Protein 2YEV (pdb70)

Foldseek 3Di:
DVVVVCLLWDLQLLSLLQLLQVFQVVLVVVLLVLVLQLLVLQLFFPRDSADDQRNLQSQQSSVCSLQLRHLLGLLASRCPSNPVCLLLVAQHWQDSLLNSLLSLLSVLLVCLQQCLQVAVQHHDRCHPLCAPPNNLPRPHLSLSNLLSLLSNLSSLLLSLLRLLLRLFWGRFFQQDPFLGQLLSLLSNLLSLLQLQQCLLVNVLSVQSLCCNFPNFHQPDVLLLHNSCLSQVSSLLRVQSSVLSSASNLLSLLLQLLLLQQVFPQFPSVLLSVLSVVLSVLSNQQSCLLPLQVDDDPVVLVSNLVSQLVNCVSVVSSLVRSVVSNPPGDGDPFLLNLLSVQQSVLVVVLVVLSNVSSPSVSVNQLRQALLVVLSVCSCSVSHSVSSSLSSCQQCVCQSQQFHWDRVLSVVLSVLSSQLSCQQRVLSNVRSVQRHGPPHSRDHDPRPSSSVSSSSNSVSSVSNVVSVVSVVVRSVCRNPPGDGRALANSRGQGSSSQAGRHHDSSTDQWDDDNHRPHNRNSVVCVVVVNDTHGDDCVLGFAWDTRSLSSQLSVLVSQLSCCSSNDRPPDPSNVVSVVSNLVSVLVVLQDDRGDDDHDDGTPVRDRSLLSSLVSSVSSVCSNLVSLVVSVCVCVVVPSADDDPPAQALVLLVVLLVLLVVLLVLLVVLVVCQLVPNLPSVLVSLVSSLVSLVVSLVSVVVSLVVVVVVDPSNNGSNNSSCCVNVVVLSVLSVVLSSLSVSLSVCSVVPVDHNNGRSSSSSSSVSSVVSSVSSVVCSVPRHVD/DFPFDLCAAQWQANVLLNVLVVLVVVVCVVCCCPPVVVVVCCCVPVPDDPPDDDDDDPDDDDVVVVVVVVVVVVVSVVVSVVSVVVSVCVQQDDDPPAFEWEWEADVAWIWIDRVVLQFTFTQEAEEAAPGKYKYKAAYPPAKWKKDFSNYHGIDIHYHPDIDMGMIGGHAFAKTKIATDDPDDQQNVQRIGIYGYDHNVVSVVFSCQLQVDFQDFQFVLLVVLCVVAPVVAEAQRRGDDPDHRDGHLLAVLQGQADSSRPGGDDLVVVLVCQQCVCVVGPPDPDHHDVVDDPVNSSSNSSRSNSNHGDDDDNVVGRHD/DLVVVLVVLVVVLVVLCCVLPDPVNVVDDDPCNVVVSVVSVVVSVVSVVVSVVSVVVVVVPDD/DVVVVCLLWDLQLLSLLQLLQVFQVVLVVVLLVLVLQLLVLQLFFPRDSADDQRNLQSQQSSVCSLQLRHLLGLLASRCPSNPVCLLLVFQHWQDSLLNSLLSLLSVLLVCLQQVLQVAFQRHDRCHPLCAPPNNLPHPHLSLSNLLSLLSNLSSLLLSLLRLLLRLFWTRFFQQDPFLGQLLSLLSNLLSLLQLQQCLLVNVLSVQSLCCNFPNFHQPDVLLLHNSCLSQVSSLLRVQSSVLSSASNLLSLLLQLLLLQQVFDQFPSVLLSVLSVVLSVLSNQQSCLLPLQVDDDPVVLVSNLVSQLVNCVSVVSSLVRSVVSNPPGDGDPFLLNLLSVQQSVLVVVLVVLSNVSSPSVSVNQLRQALLVVLSVCSCSVSHSVSSSLSSCQQCVCQSQQFHWDRVLSVVLSVLSSQLSCQQRVLSNVRSVQRHGPPHSRDHDPRPSSSVSSSSNSVSSVSNVVSVVSVVVRSVCRNPPGDGHALANSRGQGSSSQAGRHHDSSTAQWDDDNHRPHNRNSVVCVVVVPDTHGDDCVQGFAWDTRSLSSQLSVLVSQLSCCSSNDRPDDPSNVVSVVSNLVSVLVVLQDDRGDDDHDDGTPVRDRSLLSSLVSSVSSVCSNLVSLVVSVCVCVVVPSADDDPPAQALVLLVVLLVLLVVLLVLLVVLVVVLLVVNLVSNLVSLVSSLVSLVVSLVSVVVSLVVVVVVDPSNNGSNNSSCCVNVVVLSVLSVVLSSLSVSQSSCSVVVVDHNRDRSSSSSSSVSSVVSSVSSVVCSVPRHVD/DFPFDLCAAQWQANVLLNVLVVLVVVVVVVVCCPPVVVVVCCCVPPDDDPVDPDDDDDDDDDVVVVVVVVVVVVVSVVVSVVSVVVSVCVQQDDDPPAFEWEWEADVAWIWIARVVLQFTFTQEAEEAAPGKYKYKAAYPDAKWWKDFSNYHGIDIHYHPDIDMGMIGGHAFAKTKIATDDPDDQQNVQRIGIYGYDHNVVSVVQSCQLQVDFQDFQFDLQVVLCVVAPVVAEAQRRGDDPDHRDGHLLAVLQGQADSSRPGGDDLVVVLVCQQCVCVVGPPDPDHHDVPDDPVNSSSNSSRSNSNHGDDDDNVVGRHD/DLVVVLVVLVVVLVVLCCVLPDPVNVVDDDPCNVVVSVVSVVVSVVSVVVSVVSVVVVVVVD

Secondary structure (DSSP, 8-state):
-HHHHHHHH---HHHHHHHHHHHHHHHHHHHHHHHHHHHHHTTSTT--SS-HHHHHHHHHHHHHIIIIIIIHHIIIIIHHHHHHHHHHT-SS-S-HHHHHHHHHHHHHHHHHHHHGGGSTT-S--STTTT-TTHHHH--SSHHHHHHHHHHHHHHHHHHHHHHHHHHHH-SPTT--GGGS-HHHHHHHHHHHHHHHHTHHHHHHHHHHHHHHHH---SS-GGGT--HHHHHHHHHHHHTHHHHHHHHHHHHHHHHHHHHHHTSPPTTHHHHHHHHHHHHHHTTS-GGGG-TTS---HHHHHHHHHHHHHTHHHHHHHHHHHHHHHTTS-B---HHHHHHHHHHHHHHHHHHHHHHHHSHHHHHHHTTBHHHHHHHHHHIIIIIIHHHHHHHHHHHHHHHSB---HHHHHHHHHHHHHHHHHHHHHHHHHHHTT-BSS-S---SSBTTHHHHHHHHHHHHHHHHHHHHHHHHHHHHHHHHPPBPPS-TT---SGGGGS-SSPPTTS-SBPPPS--SSS-HHHHHHHTTPPPPBP-GGG---PPP-SHHHHHHHHHHHHHHHHHHS-SS-HHHHHHHHHHHHHHHHHHTS-S-SS------SSSS-HHHHHHHHHHHHHHHHHHHHHHHHHHHHHTTS----TTPPPHHHHHHHHHHHHHHHHHHHHHHHHHHHT-HHHHHHHHHHHHHHHHHHHHHHHHHHHHHHTT--TTT-HHHHHHHHHHHHHHHHHHHHHHHHHHHHHHHHHT--BTTB-HHHHHHHHHHHHHHHHHHHHIIIIII-/-B---TT-TTBHHHHHHTTHHHHHHHHHHHHIIIIIHHHHHHHHHSBPPTT--PPPP-----HHHHHHHHHHHHHHHHHHHHHHHHHHHHHTS--TTPEEEEEEEETTEEEEEETTTTEEEESEEEEETTS-EEEEEEESSS-EEEEETTTEEEEEE-TTS-EEEEE-B-S-EEEEEEE-S--STTGGG-EEEEEEE-HHHHHHHHHHHHHSPPP-S-HHHHHHHHHHTTTT---SSS--SS--S---TTGGG-SEETTTTEE--HHHHHHHHH-GGGTSTT-SS---TTS-HHHHHHHHHHHHH-S-SS--GGGSPB-/-HHHHHHHHHHHHHHHHHHHHSHHHHT--STTHHHHHHHHHHHHHHHHHHHHHHHHHHTT---/-HHHHHHHH---HHHHHHHHHHHHHHHHHHHHHHHHHHHHHHTSTT--SS-HHHHHHHHHHHHHIIIIIIIHHIIIIIHHHHHHHHHHT-SS-S-HHHHHHHHHHHHHHHHHHHHGGGSTT-S--STTTT-TTHHHH--SSHHHHHHHHHHHHHHHHHHHHHHHHHHHH-S-TT--GGGS-HHHHHHHHHHHHHHHHTHHHHHHHHHHHHHHHH---SS-GGGT--HHHHHHHHHHHHTHHHHHHHHHHHHHHHHHHHHHHTSPPTTHHHHHHHHHHHHHHTTS-GGGG-TTS---HHHHHHHHHHHHHTHHHHHHHHHHHHHHHTTS-B---HHHHHHHHHHHHHHHHHHHHHHHHSHHHHHHHTTBHHHHHHHHHHIIIIIIHHHHHHHHHHHHHHHSB---HHHHHHHHHHHHHHHHHHHHHHHHHHHTT-BSS-S---SSBTTHHHHHHHHHHHHHHHHHHHHHHHHHHHHHHHHPPBPPS-TT---SGGGGS-SSPPTTS-SBPPPS--SSS-HHHHHHHTTPPPPBPPGGG---PPP-SHHHHHHHHHHHHHHHHHHS-SS-HHHHHHHHHHHHHHHHHHTS-S-SS------SSSS-HHHHHHHHHHHHHHHHHHHHHHHHHHHHHTTS----TTPPPHHHHHHHHHHHHHHHHHHHHHHHHHTTT-HHHHHHHHHHHHHHHHHHHHHHHHHHHHHHTT--TTT-HHHHHHHHHHHHHHHHHHHHHHHHHHHHHHHHTT---SS--HHHHHHHHHHHHHHHHHHHHIIIIII-/-B---TT-TTBHHHHHHTTHHHHHHHHHHHHIIIIIHHHHHHHHHSB--TT--S--------HHHHHHHHHHHHHHHHHHHHHHHHHHHHHTS--TTPEEEEEEEETTEEEEEETTTTEEEESEEEEETTS-EEEEEEESSS-EEEE-TTT---EEE-TTS-EEEEE-B-S-EEEEEEE-S--STTGGG-EEEEEEE-HHHHHHHHHHHHHSPPP-S-HHHHHHHHHHTTTT---SSS--SS--S---TTGGG-SEETTTTEE--HHHHHHHHH-GGGTSTT-SS----SS-HHHHHHHHHHHHH-S-SS--GGGSPB-/-HHHHHHHHHHHHHHHHHHHHSHHHHT--STTHHHHHHHHHHHHHHHHHHHHHHHHHHHH--

Nearest PDB structures (foldseek):
  2yev-assembly1_F  TM=1.017E+00  e=3.402E-07  Thermus thermophilus HB8
  2yev-assembly1_F  TM=1.017E+00  e=5.969E-07  Thermus thermophilus HB8
  2yev-assembly2_B  TM=1.003E+00  e=1.116E-68  Thermus thermophilus HB8
  1cyx-assembly1_A  TM=9.050E-01  e=2.950E-15  Escherichia coli
  1fft-assembly2_G  TM=7.720E-01  e=1.346E-15  Escherichia coli

Structure (mmCIF, N/CA/C/O backbone):
data_2YEV
#
_entry.id   2YEV
#
_cell.length_a   127.250
_cell.length_b   76.030
_cell.length_c   300.267
_cell.angle_alpha   90.00
_cell.angle_beta   92.21
_cell.angle_gamma   90.00
#
_symmetry.space_group_name_H-M   'I 1 2 1'
#
loop_
_entity.id
_entity.type
_entity.pdbx_description
1 polymer 'CYTOCHROME C OXIDASE POLYPEPTIDE I+III'
2 polymer 'CYTOCHROME C OXIDASE SUBUNIT 2'
3 polymer 'CAA3-TYPE CYTOCHROME OXIDASE SUBUNIT IV'
4 non-polymer '(1R,4S,6R)-6-({[2-(ACETYLAMINO)-2-DEOXY-ALPHA-D-GLUCOPYRANOSYL]OXY}METHYL)-4-HYDROXY-1-{[(15-METHYLHEXADECANOYL)OXY]METHYL}-4-OXIDO-7-OXO-3,5-DIOXA-8-AZA-4-PHOSPHAHEPTACOS-1-YL 15-METHYLHEXADECANOATE'
5 non-polymer HEME-AS
6 non-polymer 'COPPER (II) ION'
7 non-polymer '(2R)-3-HYDROXYPROPANE-1,2-DIYL DIHEXADECANOATE'
8 non-polymer '(2R)-2,3-DIHYDROXYPROPYL (7Z)-TETRADEC-7-ENOATE'
9 non-polymer 'MAGNESIUM ION'
10 non-polymer 'DINUCLEAR COPPER ION'
11 non-polymer 'HEME C'
12 non-polymer '1,3-DIHYDROXYPROPAN-2-YL (Z)-TETRADEC-7-ENOATE'
13 non-polymer 'CHLORIDE ION'
14 water water
#
loop_
_atom_site.group_PDB
_atom_site.id
_atom_site.type_symbol
_atom_site.label_atom_id
_atom_site.label_alt_id
_atom_site.label_comp_id
_atom_site.label_asym_id
_atom_site.label_entity_id
_atom_site.label_seq_id
_atom_site.pdbx_PDB_ins_code
_atom_site.Cartn_x
_atom_site.Cartn_y
_atom_site.Cartn_z
_atom_site.occupancy
_atom_site.B_iso_or_equiv
_atom_site.auth_seq_id
_atom_site.auth_comp_id
_atom_site.auth_asym_id
_atom_site.auth_atom_id
_atom_site.pdbx_PDB_model_num
ATOM 1 N N . TRP A 1 12 ? 39.056 -18.615 88.344 1.00 88.55 12 TRP A N 1
ATOM 2 C CA . TRP A 1 12 ? 38.578 -19.995 88.343 1.00 113.94 12 TRP A CA 1
ATOM 3 C C . TRP A 1 12 ? 38.354 -20.513 89.764 1.00 118.75 12 TRP A C 1
ATOM 4 O O . TRP A 1 12 ? 37.416 -21.267 90.019 1.00 138.09 12 TRP A O 1
ATOM 15 N N . ALA A 1 13 ? 39.221 -20.107 90.686 1.00 96.46 13 ALA A N 1
ATOM 16 C CA . ALA A 1 13 ? 39.151 -20.572 92.068 1.00 103.36 13 ALA A CA 1
ATOM 17 C C . ALA A 1 13 ? 37.859 -20.132 92.756 1.00 97.86 13 ALA A C 1
ATOM 18 O O . ALA A 1 13 ? 37.287 -20.874 93.556 1.00 80.83 13 ALA A O 1
ATOM 20 N N . VAL A 1 14 ? 37.405 -18.924 92.444 1.00 91.01 14 VAL A N 1
ATOM 21 C CA . VAL A 1 14 ? 36.186 -18.403 93.043 1.00 101.86 14 VAL A CA 1
ATOM 22 C C . VAL A 1 14 ? 34.960 -19.075 92.439 1.00 93.47 14 VAL A C 1
ATOM 23 O O . VAL A 1 14 ? 33.932 -19.216 93.102 1.00 80.06 14 VAL A O 1
ATOM 27 N N . LEU A 1 15 ? 35.076 -19.494 91.182 1.00 78.81 15 LEU A N 1
ATOM 28 C CA . LEU A 1 15 ? 33.967 -20.153 90.501 1.00 103.48 15 LEU A CA 1
ATOM 29 C C . LEU A 1 15 ? 33.734 -21.544 91.065 1.00 91.45 15 LEU A C 1
ATOM 30 O O . LEU A 1 15 ? 32.596 -21.926 91.338 1.00 71.89 15 LEU A O 1
ATOM 35 N N . TRP A 1 16 ? 34.817 -22.298 91.235 1.00 70.30 16 TRP A N 1
ATOM 36 C CA . TRP A 1 16 ? 34.719 -23.657 91.750 1.00 71.82 16 TRP A CA 1
ATOM 37 C C . TRP A 1 16 ? 34.188 -23.654 93.178 1.00 70.66 16 TRP A C 1
ATOM 38 O O . TRP A 1 16 ? 33.491 -24.582 93.594 1.00 74.62 16 TRP A O 1
ATOM 49 N N . ASP A 1 17 ? 34.516 -22.601 93.919 1.00 51.57 17 ASP A N 1
ATOM 50 C CA . ASP A 1 17 ? 34.012 -22.440 95.271 1.00 53.61 17 ASP A CA 1
ATOM 51 C C . ASP A 1 17 ? 32.495 -22.220 95.252 1.00 52.52 17 ASP A C 1
ATOM 52 O O . ASP A 1 17 ? 31.760 -22.850 96.014 1.00 66.81 17 ASP A O 1
ATOM 57 N N . LEU A 1 18 ? 32.025 -21.346 94.367 1.00 45.61 18 LEU A N 1
ATOM 58 C CA . LEU A 1 18 ? 30.592 -21.054 94.283 1.00 64.04 18 LEU A CA 1
ATOM 59 C C . LEU A 1 18 ? 29.790 -22.240 93.758 1.00 63.01 18 LEU A C 1
ATOM 60 O O . LEU A 1 18 ? 28.669 -22.485 94.208 1.00 51.13 18 LEU A O 1
ATOM 65 N N . LEU A 1 19 ? 30.373 -22.975 92.813 1.00 38.06 19 LEU A N 1
ATOM 66 C CA . LEU A 1 19 ? 29.706 -24.122 92.209 1.00 59.47 19 LEU A CA 1
ATOM 67 C C . LEU A 1 19 ? 29.518 -25.264 93.196 1.00 54.63 19 LEU A C 1
ATOM 68 O O . LEU A 1 19 ? 28.702 -26.153 92.961 1.00 60.34 19 LEU A O 1
ATOM 73 N N . THR A 1 20 ? 30.275 -25.239 94.293 1.00 52.60 20 THR A N 1
ATOM 74 C CA . THR A 1 20 ? 30.316 -26.373 95.216 1.00 39.18 20 THR A CA 1
ATOM 75 C C . THR A 1 20 ? 29.939 -26.001 96.647 1.00 40.41 20 THR A C 1
ATOM 76 O O . THR A 1 20 ? 29.861 -26.868 97.513 1.00 49.04 20 THR A O 1
ATOM 80 N N . THR A 1 21 ? 29.700 -24.719 96.900 1.00 35.72 21 THR A N 1
ATOM 81 C CA . THR A 1 21 ? 29.453 -24.266 98.267 1.00 41.95 21 THR A CA 1
ATOM 82 C C . THR A 1 21 ? 28.114 -24.765 98.807 1.00 55.56 21 THR A C 1
ATOM 83 O O . THR A 1 21 ? 27.166 -24.966 98.052 1.00 52.59 21 THR A O 1
ATOM 87 N N . VAL A 1 22 ? 28.049 -24.967 100.117 1.00 42.44 22 VAL A N 1
ATOM 88 C CA . VAL A 1 22 ? 26.792 -25.265 100.791 1.00 43.34 22 VAL A CA 1
ATOM 89 C C . VAL A 1 22 ? 26.583 -24.300 101.956 1.00 48.24 22 VAL A C 1
ATOM 90 O O . VAL A 1 22 ? 25.672 -24.473 102.765 1.00 50.01 22 VAL A O 1
ATOM 94 N N . ASP A 1 23 ? 27.451 -23.299 102.044 1.00 45.64 23 ASP A N 1
ATOM 95 C CA . ASP A 1 23 ? 27.322 -22.258 103.050 1.00 41.34 23 ASP A CA 1
ATOM 96 C C . ASP A 1 23 ? 26.078 -21.412 102.748 1.00 38.80 23 ASP A C 1
ATOM 97 O O . ASP A 1 23 ? 25.956 -20.824 101.673 1.00 45.73 23 ASP A O 1
ATOM 102 N N . HIS A 1 24 ? 25.153 -21.356 103.701 1.00 51.13 24 HIS A N 1
ATOM 103 C CA . HIS A 1 24 ? 23.905 -20.629 103.507 1.00 33.97 24 HIS A CA 1
ATOM 104 C C . HIS A 1 24 ? 24.128 -19.147 103.216 1.00 55.80 24 HIS A C 1
ATOM 105 O O . HIS A 1 24 ? 23.277 -18.499 102.597 1.00 39.09 24 HIS A O 1
ATOM 112 N N . LYS A 1 25 ? 25.253 -18.604 103.676 1.00 36.60 25 LYS A N 1
ATOM 113 C CA . LYS A 1 25 ? 25.542 -17.179 103.477 1.00 55.41 25 LYS A CA 1
ATOM 114 C C . LYS A 1 25 ? 25.880 -16.898 102.014 1.00 45.88 25 LYS A C 1
ATOM 115 O O . LYS A 1 25 ? 25.407 -15.921 101.438 1.00 48.08 25 LYS A O 1
ATOM 121 N N . LYS A 1 26 ? 26.692 -17.763 101.414 1.00 39.60 26 LYS A N 1
ATOM 122 C CA . LYS A 1 26 ? 27.035 -17.625 99.999 1.00 45.13 26 LYS A CA 1
ATOM 123 C C . LYS A 1 26 ? 25.852 -17.914 99.076 1.00 46.28 26 LYS A C 1
ATOM 124 O O . LYS A 1 26 ? 25.630 -17.204 98.090 1.00 42.04 26 LYS A O 1
ATOM 130 N N . ILE A 1 27 ? 25.093 -18.952 99.399 1.00 40.13 27 ILE A N 1
ATOM 131 C CA . ILE A 1 27 ? 23.861 -19.234 98.674 1.00 45.03 27 ILE A CA 1
ATOM 132 C C . ILE A 1 27 ? 22.933 -18.018 98.767 1.00 44.56 27 ILE A C 1
ATOM 133 O O . ILE A 1 27 ? 22.332 -17.609 97.778 1.00 39.13 27 ILE A O 1
ATOM 138 N N . GLY A 1 28 ? 22.839 -17.430 99.956 1.00 35.74 28 GLY A N 1
ATOM 139 C CA . GLY A 1 28 ? 21.987 -16.273 100.168 1.00 34.17 28 GLY A CA 1
ATOM 140 C C . GLY A 1 28 ? 22.422 -15.081 99.331 1.00 48.69 28 GLY A C 1
ATOM 141 O O . GLY A 1 28 ? 21.598 -14.334 98.796 1.00 44.26 28 GLY A O 1
ATOM 142 N N . LEU A 1 29 ? 23.731 -14.901 99.218 1.00 43.01 29 LEU A N 1
ATOM 143 C CA . LEU A 1 29 ? 24.278 -13.799 98.443 1.00 53.59 29 LEU A CA 1
ATOM 144 C C . LEU A 1 29 ? 24.007 -14.016 96.970 1.00 43.89 29 LEU A C 1
ATOM 145 O O . LEU A 1 29 ? 23.737 -13.072 96.235 1.00 52.71 29 LEU A O 1
ATOM 150 N N . MET A 1 30 ? 24.085 -15.267 96.538 1.00 39.58 30 MET A N 1
ATOM 151 C CA . MET A 1 30 ? 23.829 -15.586 95.147 1.00 39.08 30 MET A CA 1
ATOM 152 C C . MET A 1 30 ? 22.365 -15.341 94.780 1.00 49.24 30 MET A C 1
ATOM 153 O O . MET A 1 30 ? 22.082 -14.740 93.748 1.00 43.14 30 MET A O 1
ATOM 158 N N . TYR A 1 31 ? 21.442 -15.774 95.636 1.00 37.31 31 TYR A N 1
ATOM 159 C CA . TYR A 1 31 ? 20.025 -15.498 95.427 1.00 40.54 31 TYR A CA 1
ATOM 160 C C . TYR A 1 31 ? 19.791 -13.991 95.353 1.00 42.16 31 TYR A C 1
ATOM 161 O O . TYR A 1 31 ? 19.135 -13.482 94.442 1.00 41.97 31 TYR A O 1
ATOM 170 N N . THR A 1 32 ? 20.325 -13.285 96.338 1.00 36.75 32 THR A N 1
ATOM 171 C CA . THR A 1 32 ? 20.129 -11.851 96.460 1.00 38.70 32 THR A CA 1
ATOM 172 C C . THR A 1 32 ? 20.629 -11.122 95.221 1.00 44.20 32 THR A C 1
ATOM 173 O O . THR A 1 32 ? 19.913 -10.316 94.633 1.00 43.17 32 THR A O 1
ATOM 177 N N . ALA A 1 33 ? 21.862 -11.411 94.821 1.00 42.44 33 ALA A N 1
ATOM 178 C CA . ALA A 1 33 ? 22.443 -10.767 93.650 1.00 46.48 33 ALA A CA 1
ATOM 179 C C . ALA A 1 33 ? 21.662 -11.100 92.376 1.00 57.26 33 ALA A C 1
ATOM 180 O O . ALA A 1 33 ? 21.475 -10.241 91.512 1.00 37.05 33 ALA A O 1
ATOM 182 N N . THR A 1 34 ? 21.214 -12.348 92.259 1.00 33.78 34 THR A N 1
ATOM 183 C CA . THR A 1 34 ? 20.482 -12.777 91.072 1.00 32.41 34 THR A CA 1
ATOM 184 C C . THR A 1 34 ? 19.110 -12.107 91.021 1.00 48.46 34 THR A C 1
ATOM 185 O O . THR A 1 34 ? 18.710 -11.557 89.989 1.00 41.57 34 THR A O 1
ATOM 189 N N . ALA A 1 35 ? 18.418 -12.116 92.154 1.00 39.30 35 ALA A N 1
ATOM 190 C CA . ALA A 1 35 ? 17.130 -11.463 92.271 1.00 24.27 35 ALA A CA 1
ATOM 191 C C . ALA A 1 35 ? 17.176 -9.983 91.891 1.00 54.56 35 ALA A C 1
ATOM 192 O O . ALA A 1 35 ? 16.341 -9.496 91.109 1.00 33.60 35 ALA A O 1
ATOM 194 N N . PHE A 1 36 ? 18.141 -9.265 92.454 1.00 30.02 36 PHE A N 1
ATOM 195 C CA . PHE A 1 36 ? 18.248 -7.839 92.179 1.00 41.76 36 PHE A CA 1
ATOM 196 C C . PHE A 1 36 ? 18.724 -7.569 90.765 1.00 42.39 36 PHE A C 1
ATOM 197 O O . PHE A 1 36 ? 18.374 -6.540 90.177 1.00 37.58 36 PHE A O 1
ATOM 205 N N . PHE A 1 37 ? 19.499 -8.494 90.207 1.00 31.38 37 PHE A N 1
ATOM 206 C CA . PHE A 1 37 ? 19.826 -8.396 88.788 1.00 45.00 37 PHE A CA 1
ATOM 207 C C . PHE A 1 37 ? 18.534 -8.532 87.989 1.00 41.63 37 PHE A C 1
ATOM 208 O O . PHE A 1 37 ? 18.310 -7.791 87.037 1.00 40.09 37 PHE A O 1
ATOM 216 N N . ALA A 1 38 ? 17.680 -9.473 88.385 1.00 35.78 38 ALA A N 1
ATOM 217 C CA . ALA A 1 38 ? 16.410 -9.667 87.687 1.00 34.99 38 ALA A CA 1
ATOM 218 C C . ALA A 1 38 ? 15.585 -8.388 87.702 1.00 31.34 38 ALA A C 1
ATOM 219 O O . ALA A 1 38 ? 15.009 -8.012 86.690 1.00 43.20 38 ALA A O 1
ATOM 221 N N . PHE A 1 39 ? 15.538 -7.722 88.850 1.00 29.91 39 PHE A N 1
ATOM 222 C CA . PHE A 1 39 ? 14.824 -6.456 88.970 1.00 42.75 39 PHE A CA 1
ATOM 223 C C . PHE A 1 39 ? 15.371 -5.423 87.986 1.00 38.36 39 PHE A C 1
ATOM 224 O O . PHE A 1 39 ? 14.610 -4.699 87.343 1.00 42.19 39 PHE A O 1
ATOM 232 N N . ALA A 1 40 ? 16.691 -5.360 87.859 1.00 39.41 40 ALA A N 1
ATOM 233 C CA . ALA A 1 40 ? 17.306 -4.392 86.962 1.00 34.69 40 ALA A CA 1
ATOM 234 C C . ALA A 1 40 ? 16.978 -4.715 85.505 1.00 44.14 40 ALA A C 1
ATOM 235 O O . ALA A 1 40 ? 16.638 -3.828 84.714 1.00 38.30 40 ALA A O 1
ATOM 237 N N . LEU A 1 41 ? 17.081 -5.992 85.158 1.00 36.37 41 LEU A N 1
ATOM 238 C CA . LEU A 1 41 ? 16.765 -6.448 83.817 1.00 32.21 41 LEU A CA 1
ATOM 239 C C . LEU A 1 41 ? 15.313 -6.135 83.448 1.00 49.37 41 LEU A C 1
ATOM 240 O O . LEU A 1 41 ? 15.044 -5.560 82.393 1.00 33.94 41 LEU A O 1
ATOM 245 N N . ALA A 1 42 ? 14.383 -6.518 84.322 1.00 33.14 42 ALA A N 1
ATOM 246 C CA . ALA A 1 42 ? 12.961 -6.271 84.091 1.00 41.28 42 ALA A CA 1
ATOM 247 C C . ALA A 1 42 ? 12.615 -4.779 84.178 1.00 41.49 42 ALA A C 1
ATOM 248 O O . ALA A 1 42 ? 11.612 -4.333 83.623 1.00 38.66 42 ALA A O 1
ATOM 250 N N . GLY A 1 43 ? 13.453 -4.012 84.869 1.00 41.09 43 GLY A N 1
ATOM 251 C CA . GLY A 1 43 ? 13.262 -2.572 84.971 1.00 29.03 43 GLY A CA 1
ATOM 252 C C . GLY A 1 43 ? 13.572 -1.897 83.654 1.00 29.68 43 GLY A C 1
ATOM 253 O O . GLY A 1 43 ? 12.873 -0.986 83.209 1.00 41.83 43 GLY A O 1
ATOM 254 N N . VAL A 1 44 ? 14.626 -2.367 83.011 1.00 30.10 44 VAL A N 1
ATOM 255 C CA . VAL A 1 44 ? 14.925 -1.918 81.665 1.00 51.49 44 VAL A CA 1
ATOM 256 C C . VAL A 1 44 ? 13.756 -2.247 80.728 1.00 47.20 44 VAL A C 1
ATOM 257 O O . VAL A 1 44 ? 13.362 -1.419 79.923 1.00 36.19 44 VAL A O 1
ATOM 261 N N . PHE A 1 45 ? 13.204 -3.453 80.839 1.00 37.37 45 PHE A N 1
ATOM 262 C CA . PHE A 1 45 ? 12.049 -3.840 80.025 1.00 43.46 45 PHE A CA 1
ATOM 263 C C . PHE A 1 45 ? 10.910 -2.840 80.203 1.00 36.76 45 PHE A C 1
ATOM 264 O O . PHE A 1 45 ? 10.228 -2.478 79.243 1.00 41.53 45 PHE A O 1
ATOM 272 N N . SER A 1 46 ? 10.707 -2.395 81.439 1.00 39.49 46 SER A N 1
ATOM 273 C CA . SER A 1 46 ? 9.639 -1.446 81.736 1.00 38.40 46 SER A CA 1
ATOM 274 C C . SER A 1 46 ? 9.909 -0.093 81.086 1.00 35.28 46 SER A C 1
ATOM 275 O O . SER A 1 46 ? 8.975 0.655 80.792 1.00 35.06 46 SER A O 1
ATOM 278 N N . LEU A 1 47 ? 11.185 0.219 80.866 1.00 38.78 47 LEU A N 1
ATOM 279 C CA . LEU A 1 47 ? 11.558 1.461 80.201 1.00 39.74 47 LEU A CA 1
ATOM 280 C C . LEU A 1 47 ? 11.246 1.382 78.715 1.00 37.08 47 LEU A C 1
ATOM 281 O O . LEU A 1 47 ? 10.848 2.369 78.101 1.00 40.00 47 LEU A O 1
ATOM 286 N N . LEU A 1 48 ? 11.417 0.205 78.134 1.00 37.40 48 LEU A N 1
ATOM 287 C CA . LEU A 1 48 ? 11.007 0.007 76.748 1.00 49.01 48 LEU A CA 1
ATOM 288 C C . LEU A 1 48 ? 9.488 0.145 76.628 1.00 41.63 48 LEU A C 1
ATOM 289 O O . LEU A 1 48 ? 8.991 0.804 75.723 1.00 29.89 48 LEU A O 1
ATOM 294 N N . ILE A 1 49 ? 8.766 -0.455 77.572 1.00 35.34 49 ILE A N 1
ATOM 295 C CA . ILE A 1 49 ? 7.318 -0.383 77.594 1.00 36.56 49 ILE A CA 1
ATOM 296 C C . ILE A 1 49 ? 6.850 1.063 77.681 1.00 51.41 49 ILE A C 1
ATOM 297 O O . ILE A 1 49 ? 6.053 1.509 76.870 1.00 35.70 49 ILE A O 1
ATOM 302 N N . ARG A 1 50 ? 7.370 1.810 78.645 1.00 41.64 50 ARG A N 1
ATOM 303 C CA . ARG A 1 50 ? 6.891 3.174 78.867 1.00 31.84 50 ARG A CA 1
ATOM 304 C C . ARG A 1 50 ? 7.299 4.129 77.755 1.00 38.78 50 ARG A C 1
ATOM 305 O O . ARG A 1 50 ? 6.620 5.127 77.510 1.00 40.18 50 ARG A O 1
ATOM 313 N N . THR A 1 51 ? 8.403 3.820 77.076 1.00 30.28 51 THR A N 1
ATOM 314 C CA . THR A 1 51 ? 8.799 4.589 75.906 1.00 42.58 51 THR A CA 1
ATOM 315 C C . THR A 1 51 ? 7.781 4.427 74.788 1.00 38.70 51 THR A C 1
ATOM 316 O O . THR A 1 51 ? 7.364 5.407 74.180 1.00 38.50 51 THR A O 1
ATOM 320 N N . GLN A 1 52 ? 7.387 3.185 74.525 1.00 32.73 52 GLN A N 1
ATOM 321 C CA . GLN A 1 52 ? 6.356 2.907 73.531 1.00 43.63 52 GLN A CA 1
ATOM 322 C C . GLN A 1 52 ? 5.071 3.660 73.860 1.00 39.76 52 GLN A C 1
ATOM 323 O O . GLN A 1 52 ? 4.418 4.189 72.965 1.00 36.84 52 GLN A O 1
ATOM 329 N N . LEU A 1 53 ? 4.737 3.742 75.145 1.00 32.27 53 LEU A N 1
ATOM 330 C CA . LEU A 1 53 ? 3.463 4.319 75.577 1.00 40.43 53 LEU A CA 1
ATOM 331 C C . LEU A 1 53 ? 3.487 5.834 75.772 1.00 46.75 53 LEU A C 1
ATOM 332 O O . LEU A 1 53 ? 2.459 6.436 76.081 1.00 36.85 53 LEU A O 1
ATOM 337 N N . ALA A 1 54 ? 4.646 6.455 75.578 1.00 28.25 54 ALA A N 1
ATOM 338 C CA . ALA A 1 54 ? 4.791 7.885 75.872 1.00 34.43 54 ALA A CA 1
ATOM 339 C C . ALA A 1 54 ? 3.855 8.768 75.059 1.00 42.57 54 ALA A C 1
ATOM 340 O O . ALA A 1 54 ? 3.460 9.833 75.519 1.00 40.98 54 ALA A O 1
ATOM 342 N N . VAL A 1 55 ? 3.533 8.339 73.841 1.00 40.68 55 VAL A N 1
ATOM 343 C CA . VAL A 1 55 ? 2.587 9.047 72.986 1.00 33.98 55 VAL A CA 1
ATOM 344 C C . VAL A 1 55 ? 1.703 8.044 72.257 1.00 52.24 55 VAL A C 1
ATOM 345 O O . VAL A 1 55 ? 2.056 6.870 72.143 1.00 40.11 55 VAL A O 1
ATOM 349 N N . PRO A 1 56 ? 0.540 8.504 71.775 1.00 45.29 56 PRO A N 1
ATOM 350 C CA . PRO A 1 56 ? -0.393 7.655 71.024 1.00 37.48 56 PRO A CA 1
ATOM 351 C C . PRO A 1 56 ? 0.189 7.224 69.685 1.00 41.53 56 PRO A C 1
ATOM 352 O O . PRO A 1 56 ? 0.995 7.953 69.115 1.00 37.61 56 PRO A O 1
ATOM 356 N N . ASN A 1 57 ? -0.202 6.047 69.205 1.00 38.81 57 ASN A N 1
ATOM 357 C CA . ASN A 1 57 ? 0.150 5.615 67.853 1.00 52.91 57 ASN A CA 1
ATOM 358 C C . ASN A 1 57 ? 1.649 5.506 67.637 1.00 38.89 57 ASN A C 1
ATOM 359 O O . ASN A 1 57 ? 2.144 5.779 66.549 1.00 56.13 57 ASN A O 1
ATOM 364 N N . ASN A 1 58 ? 2.366 5.109 68.679 1.00 46.18 58 ASN A N 1
ATOM 365 C CA . ASN A 1 58 ? 3.813 4.995 68.602 1.00 44.14 58 ASN A CA 1
ATOM 366 C C . ASN A 1 58 ? 4.250 3.716 67.886 1.00 45.22 58 ASN A C 1
ATOM 367 O O . ASN A 1 58 ? 3.530 2.710 67.886 1.00 30.55 58 ASN A O 1
ATOM 372 N N . GLN A 1 59 ? 5.430 3.758 67.277 1.00 31.89 59 GLN A N 1
ATOM 373 C CA . GLN A 1 59 ? 5.941 2.620 66.503 1.00 50.16 59 GLN A CA 1
ATOM 374 C C . GLN A 1 59 ? 7.292 2.128 67.022 1.00 35.57 59 GLN A C 1
ATOM 375 O O . GLN A 1 59 ? 8.060 1.502 66.299 1.00 48.18 59 GLN A O 1
ATOM 381 N N . PHE A 1 60 ? 7.570 2.411 68.288 1.00 38.38 60 PHE A N 1
ATOM 382 C CA . PHE A 1 60 ? 8.827 2.015 68.899 1.00 46.35 60 PHE A CA 1
ATOM 383 C C . PHE A 1 60 ? 8.856 0.520 69.255 1.00 34.42 60 PHE A C 1
ATOM 384 O O . PHE A 1 60 ? 9.834 -0.173 68.999 1.00 53.31 60 PHE A O 1
ATOM 392 N N . LEU A 1 61 ? 7.771 0.032 69.844 1.00 45.91 61 LEU A N 1
ATOM 393 C CA . LEU A 1 61 ? 7.683 -1.364 70.256 1.00 39.35 61 LEU A CA 1
ATOM 394 C C . LEU A 1 61 ? 6.239 -1.810 70.086 1.00 47.77 61 LEU A C 1
ATOM 395 O O . LEU A 1 61 ? 5.350 -1.332 70.785 1.00 40.13 61 LEU A O 1
ATOM 400 N N . THR A 1 62 ? 5.996 -2.704 69.134 1.00 35.83 62 THR A N 1
ATOM 401 C CA . THR A 1 62 ? 4.629 -2.976 68.738 1.00 45.07 62 THR A CA 1
ATOM 402 C C . THR A 1 62 ? 4.259 -4.445 68.691 1.00 52.80 62 THR A C 1
ATOM 403 O O . THR A 1 62 ? 5.126 -5.328 68.632 1.00 29.87 62 THR A O 1
ATOM 407 N N . GLY A 1 63 ? 2.947 -4.677 68.705 1.00 39.03 63 GLY A N 1
ATOM 408 C CA . GLY A 1 63 ? 2.356 -5.990 68.543 1.00 38.88 63 GLY A CA 1
ATOM 409 C C . GLY A 1 63 ? 2.991 -7.094 69.362 1.00 36.96 63 GLY A C 1
ATOM 410 O O . GLY A 1 63 ? 3.133 -6.979 70.580 1.00 37.50 63 GLY A O 1
ATOM 411 N N . GLU A 1 64 ? 3.372 -8.165 68.671 1.00 35.35 64 GLU A N 1
ATOM 412 C CA . GLU A 1 64 ? 3.935 -9.352 69.297 1.00 41.56 64 GLU A CA 1
ATOM 413 C C . GLU A 1 64 ? 5.182 -9.000 70.106 1.00 44.24 64 GLU A C 1
ATOM 414 O O . GLU A 1 64 ? 5.391 -9.523 71.200 1.00 33.17 64 GLU A O 1
ATOM 420 N N . GLN A 1 65 ? 6.008 -8.108 69.566 1.00 28.97 65 GLN A N 1
ATOM 421 C CA . GLN A 1 65 ? 7.253 -7.743 70.234 1.00 39.99 65 GLN A CA 1
ATOM 422 C C . GLN A 1 65 ? 6.952 -7.062 71.567 1.00 40.80 65 GLN A C 1
ATOM 423 O O . GLN A 1 65 ? 7.601 -7.329 72.581 1.00 33.31 65 GLN A O 1
ATOM 429 N N . TYR A 1 66 ? 5.953 -6.189 71.566 1.00 34.90 66 TYR A N 1
ATOM 430 C CA . TYR A 1 66 ? 5.539 -5.537 72.792 1.00 37.39 66 TYR A CA 1
ATOM 431 C C . TYR A 1 66 ? 5.022 -6.566 73.789 1.00 29.08 66 TYR A C 1
ATOM 432 O O . TYR A 1 66 ? 5.424 -6.564 74.958 1.00 30.34 66 TYR A O 1
ATOM 441 N N . ASN A 1 67 ? 4.145 -7.452 73.327 1.00 30.57 67 ASN A N 1
ATOM 442 C CA . ASN A 1 67 ? 3.571 -8.468 74.204 1.00 30.95 67 ASN A CA 1
ATOM 443 C C . ASN A 1 67 ? 4.642 -9.385 74.769 1.00 40.48 67 ASN A C 1
ATOM 444 O O . ASN A 1 67 ? 4.497 -9.920 75.868 1.00 35.59 67 ASN A O 1
ATOM 449 N N . GLN A 1 68 ? 5.731 -9.548 74.026 1.00 28.57 68 GLN A N 1
ATOM 450 C CA . GLN A 1 68 ? 6.849 -10.336 74.525 1.00 35.92 68 GLN A CA 1
ATOM 451 C C . GLN A 1 68 ? 7.574 -9.620 75.666 1.00 42.24 68 GLN A C 1
ATOM 452 O O . GLN A 1 68 ? 7.792 -10.198 76.733 1.00 35.32 68 GLN A O 1
ATOM 458 N N . ILE A 1 69 ? 7.945 -8.364 75.441 1.00 29.37 69 ILE A N 1
ATOM 459 C CA . ILE A 1 69 ? 8.585 -7.571 76.480 1.00 29.89 69 ILE A CA 1
ATOM 460 C C . ILE A 1 69 ? 7.696 -7.479 77.713 1.00 38.25 69 ILE A C 1
ATOM 461 O O . ILE A 1 69 ? 8.170 -7.653 78.830 1.00 39.96 69 ILE A O 1
ATOM 466 N N . LEU A 1 70 ? 6.408 -7.209 77.503 1.00 36.40 70 LEU A N 1
ATOM 467 C CA . LEU A 1 70 ? 5.432 -7.181 78.594 1.00 45.95 70 LEU A CA 1
ATOM 468 C C . LEU A 1 70 ? 5.474 -8.462 79.430 1.00 42.66 70 LEU A C 1
ATOM 469 O O . LEU A 1 70 ? 5.599 -8.414 80.659 1.00 33.06 70 LEU A O 1
ATOM 474 N N . THR A 1 71 ? 5.369 -9.605 78.760 1.00 40.37 71 THR A N 1
ATOM 475 C CA . THR A 1 71 ? 5.358 -10.892 79.451 1.00 34.05 71 THR A CA 1
ATOM 476 C C . THR A 1 71 ? 6.650 -11.105 80.226 1.00 36.70 71 THR A C 1
ATOM 477 O O . THR A 1 71 ? 6.627 -11.516 81.378 1.00 37.57 71 THR A O 1
ATOM 481 N N . LEU A 1 72 ? 7.783 -10.815 79.597 1.00 38.95 72 LEU A N 1
ATOM 482 C CA . LEU A 1 72 ? 9.063 -10.928 80.286 1.00 31.24 72 LEU A CA 1
ATOM 483 C C . LEU A 1 72 ? 9.154 -9.968 81.464 1.00 48.65 72 LEU A C 1
ATOM 484 O O . LEU A 1 72 ? 9.686 -10.333 82.507 1.00 35.90 72 LEU A O 1
ATOM 489 N N . HIS A 1 73 ? 8.627 -8.753 81.307 1.00 39.34 73 HIS A N 1
ATOM 490 C CA . HIS A 1 73 ? 8.680 -7.783 82.397 1.00 40.43 73 HIS A CA 1
ATOM 491 C C . HIS A 1 73 ? 8.014 -8.351 83.634 1.00 36.37 73 HIS A C 1
ATOM 492 O O . HIS A 1 73 ? 8.617 -8.385 84.700 1.00 29.91 73 HIS A O 1
ATOM 499 N N . GLY A 1 74 ? 6.773 -8.807 83.474 1.00 27.20 74 GLY A N 1
ATOM 500 C CA . GLY A 1 74 ? 5.968 -9.254 84.597 1.00 32.96 74 GLY A CA 1
ATOM 501 C C . GLY A 1 74 ? 6.452 -10.541 85.233 1.00 40.03 74 GLY A C 1
ATOM 502 O O . GLY A 1 74 ? 6.532 -10.645 86.454 1.00 37.52 74 GLY A O 1
ATOM 503 N N . ALA A 1 75 ? 6.786 -11.529 84.410 1.00 29.23 75 ALA A N 1
ATOM 504 C CA . ALA A 1 75 ? 7.218 -12.817 84.943 1.00 35.92 75 ALA A CA 1
ATOM 505 C C . ALA A 1 75 ? 8.575 -12.719 85.648 1.00 36.62 75 ALA A C 1
ATOM 506 O O . ALA A 1 75 ? 8.795 -13.344 86.685 1.00 46.81 75 ALA A O 1
ATOM 508 N N . THR A 1 76 ? 9.478 -11.933 85.079 1.00 33.68 76 THR A N 1
ATOM 509 C CA . THR A 1 76 ? 10.788 -11.740 85.676 1.00 28.46 76 THR A CA 1
ATOM 510 C C . THR A 1 76 ? 10.672 -11.050 87.035 1.00 31.28 76 THR A C 1
ATOM 511 O O . THR A 1 76 ? 11.270 -11.502 88.014 1.00 35.00 76 THR A O 1
ATOM 515 N N . MET A 1 77 ? 9.881 -9.982 87.102 1.00 31.58 77 MET A N 1
ATOM 516 C CA . MET A 1 77 ? 9.646 -9.282 88.371 1.00 45.42 77 MET A CA 1
ATOM 517 C C . MET A 1 77 ? 9.030 -10.202 89.425 1.00 35.36 77 MET A C 1
ATOM 518 O O . MET A 1 77 ? 9.475 -10.227 90.576 1.00 45.84 77 MET A O 1
ATOM 523 N N . LEU A 1 78 ? 8.003 -10.955 89.036 1.00 30.10 78 LEU A N 1
ATOM 524 C CA . LEU A 1 78 ? 7.273 -11.765 90.008 1.00 36.29 78 LEU A CA 1
ATOM 525 C C . LEU A 1 78 ? 8.030 -13.020 90.428 1.00 38.06 78 LEU A C 1
ATOM 526 O O . LEU A 1 78 ? 8.188 -13.283 91.614 1.00 53.36 78 LEU A O 1
ATOM 531 N N . PHE A 1 79 ? 8.508 -13.781 89.449 1.00 40.08 79 PHE A N 1
ATOM 532 C CA . PHE A 1 79 ? 9.133 -15.074 89.716 1.00 34.64 79 PHE A CA 1
ATOM 533 C C . PHE A 1 79 ? 10.622 -15.019 90.037 1.00 40.75 79 PHE A C 1
ATOM 534 O O . PHE A 1 79 ? 11.125 -15.895 90.729 1.00 34.81 79 PHE A O 1
ATOM 542 N N . PHE A 1 80 ? 11.330 -14.017 89.527 1.00 32.04 80 PHE A N 1
ATOM 543 C CA . PHE A 1 80 ? 12.785 -14.014 89.644 1.00 27.80 80 PHE A CA 1
ATOM 544 C C . PHE A 1 80 ? 13.325 -12.914 90.556 1.00 49.49 80 PHE A C 1
ATOM 545 O O . PHE A 1 80 ? 14.501 -12.928 90.907 1.00 48.58 80 PHE A O 1
ATOM 553 N N . PHE A 1 81 ? 12.473 -11.958 90.923 1.00 30.86 81 PHE A N 1
ATOM 554 C CA . PHE A 1 81 ? 12.880 -10.877 91.805 1.00 38.10 81 PHE A CA 1
ATOM 555 C C . PHE A 1 81 ? 12.149 -10.860 93.155 1.00 29.58 81 PHE A C 1
ATOM 556 O O . PHE A 1 81 ? 12.699 -11.274 94.173 1.00 42.02 81 PHE A O 1
ATOM 564 N N . ILE A 1 82 ? 10.912 -10.374 93.159 1.00 34.46 82 ILE A N 1
ATOM 565 C CA . ILE A 1 82 ? 10.275 -9.973 94.406 1.00 51.40 82 ILE A CA 1
ATOM 566 C C . ILE A 1 82 ? 10.063 -11.121 95.391 1.00 32.01 82 ILE A C 1
ATOM 567 O O . ILE A 1 82 ? 10.129 -10.924 96.590 1.00 48.78 82 ILE A O 1
ATOM 572 N N . ILE A 1 83 ? 9.809 -12.316 94.877 1.00 36.16 83 ILE A N 1
ATOM 573 C CA . ILE A 1 83 ? 9.474 -13.452 95.721 1.00 42.34 83 ILE A CA 1
ATOM 574 C C . ILE A 1 83 ? 10.751 -14.183 96.127 1.00 53.49 83 ILE A C 1
ATOM 575 O O . ILE A 1 83 ? 10.699 -15.213 96.801 1.00 65.29 83 ILE A O 1
ATOM 580 N N . GLN A 1 84 ? 11.890 -13.626 95.710 1.00 35.46 84 GLN A N 1
ATOM 581 C CA . GLN A 1 84 ? 13.213 -14.189 95.971 1.00 33.48 84 GLN A CA 1
ATOM 582 C C . GLN A 1 84 ? 14.023 -13.338 96.945 1.00 47.55 84 GLN A C 1
ATOM 583 O O . GLN A 1 84 ? 14.531 -13.833 97.949 1.00 61.56 84 GLN A O 1
ATOM 589 N N . ALA A 1 85 ? 14.142 -12.052 96.634 1.00 36.80 85 ALA A N 1
ATOM 590 C CA . ALA A 1 85 ? 15.014 -11.143 97.382 1.00 42.00 85 ALA A CA 1
ATOM 591 C C . ALA A 1 85 ? 14.801 -11.194 98.906 1.00 31.13 85 ALA A C 1
ATOM 592 O O . ALA A 1 85 ? 15.727 -11.474 99.662 1.00 42.82 85 ALA A O 1
ATOM 594 N N . GLY A 1 86 ? 13.578 -10.924 99.339 1.00 36.61 86 GLY A N 1
ATOM 595 C CA . GLY A 1 86 ? 13.257 -10.862 100.751 1.00 34.68 86 GLY A CA 1
ATOM 596 C C . GLY A 1 86 ? 13.030 -12.209 101.402 1.00 34.32 86 GLY A C 1
ATOM 597 O O . GLY A 1 86 ? 12.870 -12.292 102.619 1.00 43.21 86 GLY A O 1
ATOM 598 N N . LEU A 1 87 ? 13.019 -13.263 100.594 1.00 49.83 87 LEU A N 1
ATOM 599 C CA . LEU A 1 87 ? 12.752 -14.604 101.109 1.00 34.50 87 LEU A CA 1
ATOM 600 C C . LEU A 1 87 ? 13.974 -15.503 100.952 1.00 36.43 87 LEU A C 1
ATOM 601 O O . LEU A 1 87 ? 14.640 -15.800 101.933 1.00 57.47 87 LEU A O 1
ATOM 606 N N . THR A 1 88 ? 14.279 -15.930 99.725 1.00 42.19 88 THR A N 1
ATOM 607 C CA . THR A 1 88 ? 15.433 -16.806 99.503 1.00 43.23 88 THR A CA 1
ATOM 608 C C . THR A 1 88 ? 16.776 -16.084 99.629 1.00 53.13 88 THR A C 1
ATOM 609 O O . THR A 1 88 ? 17.797 -16.707 99.929 1.00 55.49 88 THR A O 1
ATOM 613 N N . GLY A 1 89 ? 16.774 -14.778 99.377 1.00 38.01 89 GLY A N 1
ATOM 614 C CA . GLY A 1 89 ? 17.990 -13.985 99.442 1.00 38.10 89 GLY A CA 1
ATOM 615 C C . GLY A 1 89 ? 18.374 -13.654 100.870 1.00 44.61 89 GLY A C 1
ATOM 616 O O . GLY A 1 89 ? 19.195 -14.339 101.472 1.00 33.02 89 GLY A O 1
ATOM 617 N N . PHE A 1 90 ? 17.773 -12.602 101.411 1.00 43.64 90 PHE A N 1
ATOM 618 C CA . PHE A 1 90 ? 17.997 -12.230 102.798 1.00 39.91 90 PHE A CA 1
ATOM 619 C C . PHE A 1 90 ? 17.758 -13.422 103.742 1.00 42.05 90 PHE A C 1
ATOM 620 O O . PHE A 1 90 ? 18.540 -13.660 104.670 1.00 42.88 90 PHE A O 1
ATOM 628 N N . GLY A 1 91 ? 16.692 -14.178 103.491 1.00 44.12 91 GLY A N 1
ATOM 629 C CA . GLY A 1 91 ? 16.313 -15.295 104.347 1.00 42.07 91 GLY A CA 1
ATOM 630 C C . GLY A 1 91 ? 17.390 -16.353 104.528 1.00 47.94 91 GLY A C 1
ATOM 631 O O . GLY A 1 91 ? 17.705 -16.750 105.651 1.00 42.38 91 GLY A O 1
ATOM 632 N N . ASN A 1 92 ? 17.963 -16.817 103.425 1.00 44.94 92 ASN A N 1
ATOM 633 C CA . ASN A 1 92 ? 19.008 -17.827 103.513 1.00 38.95 92 ASN A CA 1
ATOM 634 C C . ASN A 1 92 ? 20.223 -17.320 104.270 1.00 45.80 92 ASN A C 1
ATOM 635 O O . ASN A 1 92 ? 20.870 -18.069 105.008 1.00 36.67 92 ASN A O 1
ATOM 640 N N . PHE A 1 93 ? 20.526 -16.039 104.086 1.00 33.25 93 PHE A N 1
ATOM 641 C CA . PHE A 1 93 ? 21.665 -15.427 104.754 1.00 47.46 93 PHE A CA 1
ATOM 642 C C . PHE A 1 93 ? 21.386 -15.191 106.238 1.00 37.38 93 PHE A C 1
ATOM 643 O O . PHE A 1 93 ? 22.172 -15.571 107.093 1.00 49.92 93 PHE A O 1
ATOM 651 N N . VAL A 1 94 ? 20.247 -14.578 106.529 1.00 32.62 94 VAL A N 1
ATOM 652 C CA . VAL A 1 94 ? 19.969 -14.027 107.853 1.00 46.78 94 VAL A CA 1
ATOM 653 C C . VAL A 1 94 ? 19.270 -14.989 108.817 1.00 55.47 94 VAL A C 1
ATOM 654 O O . VAL A 1 94 ? 19.580 -14.996 110.010 1.00 52.71 94 VAL A O 1
ATOM 658 N N . VAL A 1 95 ? 18.338 -15.799 108.313 1.00 43.19 95 VAL A N 1
ATOM 659 C CA . VAL A 1 95 ? 17.532 -16.651 109.195 1.00 50.87 95 VAL A CA 1
ATOM 660 C C . VAL A 1 95 ? 18.328 -17.571 110.130 1.00 44.46 95 VAL A C 1
ATOM 661 O O . VAL A 1 95 ? 18.040 -17.635 111.331 1.00 46.12 95 VAL A O 1
ATOM 665 N N . PRO A 1 96 ? 19.324 -18.293 109.594 1.00 37.38 96 PRO A N 1
ATOM 666 C CA . PRO A 1 96 ? 20.098 -19.159 110.496 1.00 43.83 96 PRO A CA 1
ATOM 667 C C . PRO A 1 96 ? 20.843 -18.329 111.539 1.00 50.03 96 PRO A C 1
ATOM 668 O O . PRO A 1 96 ? 20.974 -18.759 112.682 1.00 50.12 96 PRO A O 1
ATOM 672 N N . LEU A 1 97 ? 21.314 -17.147 111.153 1.00 42.81 97 LEU A N 1
ATOM 673 C CA . LEU A 1 97 ? 21.972 -16.253 112.104 1.00 46.73 97 LEU A CA 1
ATOM 674 C C . LEU A 1 97 ? 21.010 -15.811 113.206 1.00 43.80 97 LEU A C 1
ATOM 675 O O . LEU A 1 97 ? 21.345 -15.864 114.388 1.00 41.94 97 LEU A O 1
ATOM 680 N N . MET A 1 98 ? 19.822 -15.366 112.815 1.00 45.13 98 MET A N 1
ATOM 681 C CA . MET A 1 98 ? 18.798 -14.963 113.783 1.00 50.37 98 MET A CA 1
ATOM 682 C C . MET A 1 98 ? 18.430 -16.092 114.726 1.00 47.87 98 MET A C 1
ATOM 683 O O . MET A 1 98 ? 18.091 -15.851 115.889 1.00 42.42 98 MET A O 1
ATOM 688 N N . LEU A 1 99 ? 18.476 -17.322 114.218 1.00 38.89 99 LEU A N 1
ATOM 689 C CA . LEU A 1 99 ? 18.147 -18.486 115.032 1.00 53.41 99 LEU A CA 1
ATOM 690 C C . LEU A 1 99 ? 19.327 -18.893 115.890 1.00 45.36 99 LEU A C 1
ATOM 691 O O . LEU A 1 99 ? 19.194 -19.734 116.779 1.00 71.15 99 LEU A O 1
ATOM 696 N N . GLY A 1 100 ? 20.485 -18.299 115.622 1.00 62.78 100 GLY A N 1
ATOM 697 C CA . GLY A 1 100 ? 21.700 -18.666 116.326 1.00 59.03 100 GLY A CA 1
ATOM 698 C C . GLY A 1 100 ? 22.204 -20.037 115.912 1.00 61.50 100 GLY A C 1
ATOM 699 O O . GLY A 1 100 ? 22.725 -20.787 116.733 1.00 52.45 100 GLY A O 1
ATOM 700 N N . ALA A 1 101 ? 22.039 -20.368 114.634 1.00 58.12 101 ALA A N 1
ATOM 701 C CA . ALA A 1 101 ? 22.493 -21.651 114.104 1.00 47.91 101 ALA A CA 1
ATOM 702 C C . ALA A 1 101 ? 23.734 -21.488 113.234 1.00 53.23 101 ALA A C 1
ATOM 703 O O . ALA A 1 101 ? 24.104 -20.369 112.860 1.00 46.86 101 ALA A O 1
ATOM 705 N N . ARG A 1 102 ? 24.363 -22.612 112.900 1.00 64.48 102 ARG A N 1
ATOM 706 C CA . ARG A 1 102 ? 25.600 -22.609 112.128 1.00 50.17 102 ARG A CA 1
ATOM 707 C C . ARG A 1 102 ? 25.383 -22.901 110.643 1.00 52.17 102 ARG A C 1
ATOM 708 O O . ARG A 1 102 ? 26.288 -22.717 109.829 1.00 75.23 102 ARG A O 1
ATOM 716 N N . ASP A 1 103 ? 24.182 -23.353 110.298 1.00 61.33 103 ASP A N 1
ATOM 717 C CA A ASP A 1 103 ? 23.801 -23.531 108.896 0.50 67.81 103 ASP A CA 1
ATOM 718 C CA B ASP A 1 103 ? 23.813 -23.603 108.909 0.50 69.33 103 ASP A CA 1
ATOM 719 C C . ASP A 1 103 ? 22.318 -23.874 108.819 1.00 61.35 103 ASP A C 1
ATOM 720 O O . ASP A 1 103 ? 21.608 -23.783 109.817 1.00 54.64 103 ASP A O 1
ATOM 729 N N . VAL A 1 104 ? 21.845 -24.231 107.628 1.00 60.27 104 VAL A N 1
ATOM 730 C CA . VAL A 1 104 ? 20.443 -24.605 107.452 1.00 50.45 104 VAL A CA 1
ATOM 731 C C . VAL A 1 104 ? 20.271 -26.104 107.691 1.00 44.90 104 VAL A C 1
ATOM 732 O O . VAL A 1 104 ? 21.252 -26.828 107.818 1.00 51.47 104 VAL A O 1
ATOM 736 N N . ALA A 1 105 ? 19.027 -26.565 107.751 1.00 55.61 105 ALA A N 1
ATOM 737 C CA . ALA A 1 105 ? 18.748 -27.977 107.981 1.00 42.85 105 ALA A CA 1
ATOM 738 C C . ALA A 1 105 ? 19.307 -28.868 106.881 1.00 46.09 105 ALA A C 1
ATOM 739 O O . ALA A 1 105 ? 19.765 -29.980 107.147 1.00 55.85 105 ALA A O 1
ATOM 741 N N . LEU A 1 106 ? 19.250 -28.384 105.643 1.00 40.23 106 LEU A N 1
ATOM 742 C CA . LEU A 1 106 ? 19.620 -29.196 104.484 1.00 51.30 106 LEU A CA 1
ATOM 743 C C . LEU A 1 106 ? 20.511 -28.421 103.518 1.00 52.44 106 LEU A C 1
ATOM 744 O O . LEU A 1 106 ? 20.029 -27.903 102.509 1.00 53.26 106 LEU A O 1
ATOM 749 N N . PRO A 1 107 ? 21.818 -28.348 103.821 1.00 48.42 107 PRO A N 1
ATOM 750 C CA . PRO A 1 107 ? 22.768 -27.507 103.076 1.00 48.84 107 PRO A CA 1
ATOM 751 C C . PRO A 1 107 ? 22.925 -27.862 101.599 1.00 46.34 107 PRO A C 1
ATOM 752 O O . PRO A 1 107 ? 23.052 -26.951 100.779 1.00 45.87 107 PRO A O 1
ATOM 756 N N . ARG A 1 108 ? 22.919 -29.143 101.251 1.00 40.76 108 ARG A N 1
ATOM 757 C CA . ARG A 1 108 ? 23.059 -29.506 99.843 1.00 43.49 108 ARG A CA 1
ATOM 758 C C . ARG A 1 108 ? 21.761 -29.281 99.069 1.00 53.33 108 ARG A C 1
ATOM 759 O O . ARG A 1 108 ? 21.786 -28.874 97.908 1.00 48.94 108 ARG A O 1
ATOM 767 N N . VAL A 1 109 ? 20.629 -29.524 99.722 1.00 56.99 109 VAL A N 1
ATOM 768 C CA . VAL A 1 109 ? 19.329 -29.245 99.114 1.00 45.42 109 VAL A CA 1
ATOM 769 C C . VAL A 1 109 ? 19.191 -27.745 98.867 1.00 46.23 109 VAL A C 1
ATOM 770 O O . VAL A 1 109 ? 18.709 -27.306 97.817 1.00 48.43 109 VAL A O 1
ATOM 774 N N . ASN A 1 110 ? 19.637 -26.961 99.839 1.00 40.28 110 ASN A N 1
ATOM 775 C CA . ASN A 1 110 ? 19.650 -25.509 99.710 1.00 39.61 110 ASN A CA 1
ATOM 776 C C . ASN A 1 110 ? 20.455 -25.030 98.495 1.00 43.39 110 ASN A C 1
ATOM 777 O O . ASN A 1 110 ? 20.023 -24.136 97.769 1.00 44.57 110 ASN A O 1
ATOM 782 N N . ALA A 1 111 ? 21.624 -25.619 98.267 1.00 41.72 111 ALA A N 1
ATOM 783 C CA . ALA A 1 111 ? 22.426 -25.223 97.111 1.00 43.91 111 ALA A CA 1
ATOM 784 C C . ALA A 1 111 ? 21.718 -25.614 95.825 1.00 56.44 111 ALA A C 1
ATOM 785 O O . ALA A 1 111 ? 21.673 -24.835 94.869 1.00 47.14 111 ALA A O 1
ATOM 787 N N . PHE A 1 112 ? 21.161 -26.823 95.807 1.00 50.56 112 PHE A N 1
ATOM 788 C CA . PHE A 1 112 ? 20.428 -27.293 94.641 1.00 42.88 112 PHE A CA 1
ATOM 789 C C . PHE A 1 112 ? 19.315 -26.311 94.293 1.00 49.62 112 PHE A C 1
ATOM 790 O O . PHE A 1 112 ? 19.083 -26.013 93.123 1.00 43.40 112 PHE A O 1
ATOM 798 N N . SER A 1 113 ? 18.642 -25.794 95.313 1.00 46.52 113 SER A N 1
ATOM 799 C CA . SER A 1 113 ? 17.535 -24.884 95.070 1.00 44.96 113 SER A CA 1
ATOM 800 C C . SER A 1 113 ? 18.014 -23.615 94.375 1.00 46.45 113 SER A C 1
ATOM 801 O O . SER A 1 113 ? 17.313 -23.084 93.511 1.00 42.54 113 SER A O 1
ATOM 804 N N . TYR A 1 114 ? 19.198 -23.120 94.727 1.00 36.96 114 TYR A N 1
ATOM 805 C CA . TYR A 1 114 ? 19.699 -21.940 94.022 1.00 39.04 114 TYR A CA 1
ATOM 806 C C . TYR A 1 114 ? 19.962 -22.226 92.542 1.00 44.40 114 TYR A C 1
ATOM 807 O O . TYR A 1 114 ? 19.543 -21.465 91.664 1.00 40.18 114 TYR A O 1
ATOM 816 N N . TRP A 1 115 ? 20.662 -23.317 92.262 1.00 38.98 115 TRP A N 1
ATOM 817 C CA . TRP A 1 115 ? 21.016 -23.627 90.877 1.00 48.09 115 TRP A CA 1
ATOM 818 C C . TRP A 1 115 ? 19.796 -23.921 90.007 1.00 46.50 115 TRP A C 1
ATOM 819 O O . TRP A 1 115 ? 19.797 -23.603 88.821 1.00 44.11 115 TRP A O 1
ATOM 830 N N . ALA A 1 116 ? 18.755 -24.513 90.590 1.00 36.94 116 ALA A N 1
ATOM 831 C CA . ALA A 1 116 ? 17.512 -24.728 89.851 1.00 41.70 116 ALA A CA 1
ATOM 832 C C . ALA A 1 116 ? 16.855 -23.385 89.539 1.00 42.37 116 ALA A C 1
ATOM 833 O O . ALA A 1 116 ? 16.263 -23.209 88.477 1.00 54.33 116 ALA A O 1
ATOM 835 N N . PHE A 1 117 ? 16.961 -22.445 90.477 1.00 54.67 117 PHE A N 1
ATOM 836 C CA . PHE A 1 117 ? 16.462 -21.080 90.291 1.00 37.15 117 PHE A CA 1
ATOM 837 C C . PHE A 1 117 ? 17.155 -20.421 89.093 1.00 39.72 117 PHE A C 1
ATOM 838 O O . PHE A 1 117 ? 16.501 -19.907 88.193 1.00 40.52 117 PHE A O 1
ATOM 846 N N . LEU A 1 118 ? 18.480 -20.459 89.072 1.00 41.61 118 LEU A N 1
ATOM 847 C CA . LEU A 1 118 ? 19.230 -19.931 87.943 1.00 37.36 118 LEU A CA 1
ATOM 848 C C . LEU A 1 118 ? 18.834 -20.649 86.657 1.00 46.32 118 LEU A C 1
ATOM 849 O O . LEU A 1 118 ? 18.684 -20.025 85.605 1.00 37.01 118 LEU A O 1
ATOM 854 N N . GLY A 1 119 ? 18.659 -21.965 86.746 1.00 37.20 119 GLY A N 1
ATOM 855 C CA . GLY A 1 119 ? 18.224 -22.752 85.606 1.00 32.42 119 GLY A CA 1
ATOM 856 C C . GLY A 1 119 ? 16.887 -22.272 85.051 1.00 44.74 119 GLY A C 1
ATOM 857 O O . GLY A 1 119 ? 16.717 -22.134 83.841 1.00 35.91 119 GLY A O 1
ATOM 858 N N . ALA A 1 120 ? 15.933 -22.009 85.936 1.00 40.88 120 ALA A N 1
ATOM 859 C CA . ALA A 1 120 ? 14.628 -21.521 85.506 1.00 40.46 120 ALA A CA 1
ATOM 860 C C . ALA A 1 120 ? 14.760 -20.204 84.741 1.00 33.33 120 ALA A C 1
ATOM 861 O O . ALA A 1 120 ? 14.112 -20.005 83.712 1.00 43.48 120 ALA A O 1
ATOM 863 N N . ILE A 1 121 ? 15.609 -19.310 85.236 1.00 44.25 121 ILE A N 1
ATOM 864 C CA . ILE A 1 121 ? 15.800 -18.014 84.598 1.00 38.75 121 ILE A CA 1
ATOM 865 C C . ILE A 1 121 ? 16.374 -18.198 83.203 1.00 38.38 121 ILE A C 1
ATOM 866 O O . ILE A 1 121 ? 16.001 -17.495 82.256 1.00 42.48 121 ILE A O 1
ATOM 871 N N . VAL A 1 122 ? 17.285 -19.153 83.075 1.00 43.90 122 VAL A N 1
ATOM 872 C CA . VAL A 1 122 ? 17.897 -19.420 81.783 1.00 42.49 122 VAL A CA 1
ATOM 873 C C . VAL A 1 122 ? 16.865 -19.997 80.808 1.00 52.70 122 VAL A C 1
ATOM 874 O O . VAL A 1 122 ? 16.783 -19.561 79.664 1.00 41.59 122 VAL A O 1
ATOM 878 N N . LEU A 1 123 ? 16.064 -20.953 81.271 1.00 41.32 123 LEU A N 1
ATOM 879 C CA . LEU A 1 123 ? 14.978 -21.499 80.461 1.00 52.48 123 LEU A CA 1
ATOM 880 C C . LEU A 1 123 ? 14.073 -20.402 79.917 1.00 58.58 123 LEU A C 1
ATOM 881 O O . LEU A 1 123 ? 13.752 -20.392 78.734 1.00 52.95 123 LEU A O 1
ATOM 886 N N . ALA A 1 124 ? 13.662 -19.483 80.783 1.00 34.13 124 ALA A N 1
ATOM 887 C CA . ALA A 1 124 ? 12.708 -18.455 80.390 1.00 50.54 124 ALA A CA 1
ATOM 888 C C . ALA A 1 124 ? 13.301 -17.522 79.340 1.00 46.99 124 ALA A C 1
ATOM 889 O O . ALA A 1 124 ? 12.653 -17.209 78.341 1.00 42.20 124 ALA A O 1
ATOM 891 N N . LEU A 1 125 ? 14.537 -17.092 79.559 1.00 42.48 125 LEU A N 1
ATOM 892 C CA . LEU A 1 125 ? 15.147 -16.093 78.689 1.00 39.36 125 LEU A CA 1
ATOM 893 C C . LEU A 1 125 ? 15.684 -16.680 77.387 1.00 53.20 125 LEU A C 1
ATOM 894 O O . LEU A 1 125 ? 15.723 -15.984 76.368 1.00 51.12 125 LEU A O 1
ATOM 899 N N . MET A 1 126 ? 16.093 -17.947 77.410 1.00 42.87 126 MET A N 1
ATOM 900 C CA . MET A 1 126 ? 16.679 -18.558 76.215 1.00 58.66 126 MET A CA 1
ATOM 901 C C . MET A 1 126 ? 15.629 -18.723 75.123 1.00 48.69 126 MET A C 1
ATOM 902 O O . MET A 1 126 ? 15.961 -18.915 73.961 1.00 48.34 126 MET A O 1
ATOM 907 N N . SER A 1 127 ? 14.358 -18.637 75.498 1.00 49.11 127 SER A N 1
ATOM 908 C CA . SER A 1 127 ? 13.277 -18.693 74.517 1.00 44.71 127 SER A CA 1
ATOM 909 C C . SER A 1 127 ? 13.560 -17.698 73.395 1.00 47.30 127 SER A C 1
ATOM 910 O O . SER A 1 127 ? 13.136 -17.885 72.254 1.00 42.46 127 SER A O 1
ATOM 913 N N . TYR A 1 128 ? 14.308 -16.649 73.727 1.00 40.03 128 TYR A N 1
ATOM 914 C CA . TYR A 1 128 ? 14.689 -15.632 72.758 1.00 46.47 128 TYR A CA 1
ATOM 915 C C . TYR A 1 128 ? 15.358 -16.207 71.507 1.00 54.11 128 TYR A C 1
ATOM 916 O O . TYR A 1 128 ? 15.198 -15.672 70.412 1.00 47.66 128 TYR A O 1
ATOM 925 N N . PHE A 1 129 ? 16.105 -17.293 71.670 1.00 53.28 129 PHE A N 1
ATOM 926 C CA . PHE A 1 129 ? 16.897 -17.853 70.574 1.00 42.01 129 PHE A CA 1
ATOM 927 C C . PHE A 1 129 ? 16.169 -18.907 69.747 1.00 60.77 129 PHE A C 1
ATOM 928 O O . PHE A 1 129 ? 16.700 -19.403 68.759 1.00 56.11 129 PHE A O 1
ATOM 936 N N . PHE A 1 130 ? 14.949 -19.245 70.144 1.00 56.87 130 PHE A N 1
ATOM 937 C CA . PHE A 1 130 ? 14.197 -20.280 69.453 1.00 43.27 130 PHE A CA 1
ATOM 938 C C . PHE A 1 130 ? 13.079 -19.691 68.599 1.00 47.30 130 PHE A C 1
ATOM 939 O O . PHE A 1 130 ? 12.718 -18.527 68.766 1.00 48.60 130 PHE A O 1
ATOM 947 N N . PRO A 1 131 ? 12.534 -20.491 67.664 1.00 50.75 131 PRO A N 1
ATOM 948 C CA . PRO A 1 131 ? 11.473 -19.987 66.782 1.00 68.47 131 PRO A CA 1
ATOM 949 C C . PRO A 1 131 ? 10.266 -19.564 67.602 1.00 56.36 131 PRO A C 1
ATOM 950 O O . PRO A 1 131 ? 9.831 -20.324 68.461 1.00 54.59 131 PRO A O 1
ATOM 954 N N . GLY A 1 132 ? 9.735 -18.375 67.349 1.00 42.53 132 GLY A N 1
ATOM 955 C CA . GLY A 1 132 ? 8.650 -17.865 68.166 1.00 38.99 132 GLY A CA 1
ATOM 956 C C . GLY A 1 132 ? 9.130 -16.968 69.292 1.00 42.46 132 GLY A C 1
ATOM 957 O O . GLY A 1 132 ? 8.336 -16.222 69.863 1.00 49.71 132 GLY A O 1
ATOM 958 N N . GLY A 1 133 ? 10.425 -17.038 69.613 1.00 34.69 133 GLY A N 1
ATOM 959 C CA . GLY A 1 133 ? 11.012 -16.173 70.625 1.00 35.14 133 GLY A CA 1
ATOM 960 C C . GLY A 1 133 ? 10.352 -16.281 71.994 1.00 36.86 133 GLY A C 1
ATOM 961 O O . GLY A 1 133 ? 9.799 -17.320 72.364 1.00 40.14 133 GLY A O 1
ATOM 962 N N . ALA A 1 134 ? 10.409 -15.191 72.745 1.00 34.00 134 ALA A N 1
ATOM 963 C CA . ALA A 1 134 ? 9.864 -15.161 74.097 1.00 28.83 134 ALA A CA 1
ATOM 964 C C . ALA A 1 134 ? 8.361 -15.394 74.090 1.00 34.95 134 ALA A C 1
ATOM 965 O O . ALA A 1 134 ? 7.680 -15.022 73.139 1.00 38.09 134 ALA A O 1
ATOM 967 N N . PRO A 1 135 ? 7.836 -15.988 75.168 1.00 43.19 135 PRO A N 1
ATOM 968 C CA . PRO A 1 135 ? 6.384 -16.062 75.349 1.00 40.25 135 PRO A CA 1
ATOM 969 C C . PRO A 1 135 ? 5.765 -14.674 75.207 1.00 35.56 135 PRO A C 1
ATOM 970 O O . PRO A 1 135 ? 6.377 -13.681 75.609 1.00 45.21 135 PRO A O 1
ATOM 974 N N . SER A 1 136 ? 4.559 -14.608 74.650 1.00 34.75 136 SER A N 1
ATOM 975 C CA . SER A 1 136 ? 3.870 -13.339 74.429 1.00 46.63 136 SER A CA 1
ATOM 976 C C . SER A 1 136 ? 2.429 -13.367 74.943 1.00 38.46 136 SER A C 1
ATOM 977 O O . SER A 1 136 ? 1.584 -12.604 74.488 1.00 41.07 136 SER A O 1
ATOM 980 N N . VAL A 1 137 ? 2.148 -14.241 75.897 1.00 34.16 137 VAL A N 1
ATOM 981 C CA . VAL A 1 137 ? 0.770 -14.483 76.295 1.00 30.31 137 VAL A CA 1
ATOM 982 C C . VAL A 1 137 ? 0.412 -13.861 77.635 1.00 25.09 137 VAL A C 1
ATOM 983 O O . VAL A 1 137 ? -0.638 -14.175 78.202 1.00 35.88 137 VAL A O 1
ATOM 987 N N . GLY A 1 138 ? 1.278 -12.982 78.135 1.00 29.15 138 GLY A N 1
ATOM 988 C CA . GLY A 1 138 ? 1.110 -12.396 79.449 1.00 27.62 138 GLY A CA 1
ATOM 989 C C . GLY A 1 138 ? 1.616 -13.371 80.489 1.00 45.91 138 GLY A C 1
ATOM 990 O O . GLY A 1 138 ? 1.691 -14.566 80.205 1.00 34.05 138 GLY A O 1
ATOM 991 N N . TRP A 1 139 ? 1.962 -12.883 81.681 1.00 35.80 139 TRP A N 1
ATOM 992 C CA . TRP A 1 139 ? 2.497 -13.770 82.714 1.00 39.95 139 TRP A CA 1
ATOM 993 C C . TRP A 1 139 ? 1.456 -14.797 83.133 1.00 33.85 139 TRP A C 1
ATOM 994 O O . TRP A 1 139 ? 1.792 -15.838 83.679 1.00 34.03 139 TRP A O 1
ATOM 1005 N N . THR A 1 140 ? 0.194 -14.504 82.830 1.00 31.21 140 THR A N 1
ATOM 1006 C CA . THR A 1 140 ? -0.928 -15.334 83.248 1.00 26.20 140 THR A CA 1
ATOM 1007 C C . THR A 1 140 ? -1.243 -16.456 82.265 1.00 30.69 140 THR A C 1
ATOM 1008 O O . THR A 1 140 ? -1.999 -17.374 82.577 1.00 35.68 140 THR A O 1
ATOM 1012 N N . PHE A 1 141 ? -0.657 -16.379 81.078 1.00 36.18 141 PHE A N 1
ATOM 1013 C CA . PHE A 1 141 ? -0.859 -17.383 80.020 1.00 31.78 141 PHE A CA 1
ATOM 1014 C C . PHE A 1 141 ? -2.253 -18.034 79.928 1.00 40.88 141 PHE A C 1
ATOM 1015 O O . PHE A 1 141 ? -2.382 -19.265 79.932 1.00 35.26 141 PHE A O 1
ATOM 1023 N N . TYR A 1 142 ? -3.286 -17.195 79.797 1.00 27.07 142 TYR A N 1
ATOM 1024 C CA . TYR A 1 142 ? -4.670 -17.686 79.728 1.00 35.79 142 TYR A CA 1
ATOM 1025 C C . TYR A 1 142 ? -4.925 -18.681 78.596 1.00 53.27 142 TYR A C 1
ATOM 1026 O O . TYR A 1 142 ? -4.427 -18.525 77.467 1.00 35.07 142 TYR A O 1
ATOM 1035 N N . TYR A 1 143 ? -5.725 -19.694 78.915 1.00 39.00 143 TYR A N 1
ATOM 1036 C CA . TYR A 1 143 ? -6.169 -20.693 77.953 1.00 30.44 143 TYR A CA 1
ATOM 1037 C C . TYR A 1 143 ? -7.434 -20.184 77.246 1.00 43.20 143 TYR A C 1
ATOM 1038 O O . TYR A 1 143 ? -8.239 -19.472 77.850 1.00 30.60 143 TYR A O 1
ATOM 1047 N N . PRO A 1 144 ? -7.626 -20.548 75.963 1.00 35.07 144 PRO A N 1
ATOM 1048 C CA . PRO A 1 144 ? -6.783 -21.404 75.118 1.00 45.01 144 PRO A CA 1
ATOM 1049 C C . PRO A 1 144 ? -5.722 -20.616 74.356 1.00 38.73 144 PRO A C 1
ATOM 1050 O O . PRO A 1 144 ? -4.945 -21.186 73.585 1.00 38.63 144 PRO A O 1
ATOM 1054 N N . PHE A 1 145 ? -5.695 -19.310 74.572 1.00 37.63 145 PHE A N 1
ATOM 1055 C CA . PHE A 1 145 ? -4.692 -18.453 73.956 1.00 36.26 145 PHE A CA 1
ATOM 1056 C C . PHE A 1 145 ? -3.258 -19.023 74.119 1.00 44.05 145 PHE A C 1
ATOM 1057 O O . PHE A 1 145 ? -2.507 -19.127 73.143 1.00 37.18 145 PHE A O 1
ATOM 1065 N N . SER A 1 146 ? -2.891 -19.419 75.336 1.00 34.07 146 SER A N 1
ATOM 1066 C CA . SER A 1 146 ? -1.552 -19.959 75.583 1.00 37.22 146 SER A CA 1
ATOM 1067 C C . SER A 1 146 ? -1.330 -21.340 74.973 1.00 39.09 146 SER A C 1
ATOM 1068 O O . SER A 1 146 ? -0.191 -21.747 74.751 1.00 39.06 146 SER A O 1
ATOM 1071 N N . ALA A 1 147 ? -2.412 -22.065 74.706 1.00 34.75 147 ALA A N 1
ATOM 1072 C CA . ALA A 1 147 ? -2.290 -23.380 74.086 1.00 36.58 147 ALA A CA 1
ATOM 1073 C C . ALA A 1 147 ? -2.063 -23.242 72.593 1.00 44.38 147 ALA A C 1
ATOM 1074 O O . ALA A 1 147 ? -1.514 -24.134 71.958 1.00 40.60 147 ALA A O 1
ATOM 1076 N N . GLN A 1 148 ? -2.493 -22.117 72.033 1.00 40.06 148 GLN A N 1
ATOM 1077 C CA . GLN A 1 148 ? -2.403 -21.900 70.593 1.00 42.65 148 GLN A CA 1
ATOM 1078 C C . GLN A 1 148 ? -1.186 -21.098 70.165 1.00 49.11 148 GLN A C 1
ATOM 1079 O O . GLN A 1 148 ? -0.794 -21.160 69.005 1.00 39.21 148 GLN A O 1
ATOM 1085 N N . SER A 1 149 ? -0.608 -20.325 71.082 1.00 41.12 149 SER A N 1
ATOM 1086 C CA . SER A 1 149 ? 0.475 -19.418 70.714 1.00 48.43 149 SER A CA 1
ATOM 1087 C C . SER A 1 149 ? 1.668 -20.130 70.085 1.00 39.43 149 SER A C 1
ATOM 1088 O O . SER A 1 149 ? 2.049 -21.227 70.494 1.00 44.02 149 SER A O 1
ATOM 1091 N N . GLU A 1 150 ? 2.251 -19.493 69.079 1.00 41.81 150 GLU A N 1
ATOM 1092 C CA . GLU A 1 150 ? 3.504 -19.978 68.511 1.00 44.50 150 GLU A CA 1
ATOM 1093 C C . GLU A 1 150 ? 4.719 -19.387 69.242 1.00 43.34 150 GLU A C 1
ATOM 1094 O O . GLU A 1 150 ? 5.854 -19.743 68.941 1.00 55.13 150 GLU A O 1
ATOM 1100 N N . SER A 1 151 ? 4.470 -18.494 70.207 1.00 43.02 151 SER A N 1
ATOM 1101 C CA . SER A 1 151 ? 5.528 -17.895 71.019 1.00 34.14 151 SER A CA 1
ATOM 1102 C C . SER A 1 151 ? 6.127 -18.932 71.970 1.00 40.16 151 SER A C 1
ATOM 1103 O O . SER A 1 151 ? 5.583 -20.029 72.111 1.00 43.81 151 SER A O 1
ATOM 1106 N N . GLY A 1 152 ? 7.245 -18.589 72.608 1.00 46.52 152 GLY A N 1
ATOM 1107 C CA . GLY A 1 152 ? 7.984 -19.532 73.437 1.00 30.55 152 GLY A CA 1
ATOM 1108 C C . GLY A 1 152 ? 7.314 -19.947 74.738 1.00 39.03 152 GLY A C 1
ATOM 1109 O O . GLY A 1 152 ? 7.962 -20.006 75.785 1.00 43.92 152 GLY A O 1
ATOM 1110 N N . VAL A 1 153 ? 6.021 -20.253 74.667 1.00 34.58 153 VAL A N 1
ATOM 1111 C CA . VAL A 1 153 ? 5.247 -20.706 75.827 1.00 39.20 153 VAL A CA 1
ATOM 1112 C C . VAL A 1 153 ? 5.857 -21.917 76.538 1.00 26.64 153 VAL A C 1
ATOM 1113 O O . VAL A 1 153 ? 5.941 -21.939 77.761 1.00 36.40 153 VAL A O 1
ATOM 1117 N N . ASP A 1 154 ? 6.274 -22.921 75.768 1.00 28.71 154 ASP A N 1
ATOM 1118 C CA . ASP A 1 154 ? 6.930 -24.121 76.317 1.00 36.66 154 ASP A CA 1
ATOM 1119 C C . ASP A 1 154 ? 8.128 -23.830 77.241 1.00 38.18 154 ASP A C 1
ATOM 1120 O O . ASP A 1 154 ? 8.290 -24.481 78.268 1.00 47.98 154 ASP A O 1
ATOM 1125 N N . PHE A 1 155 ? 8.966 -22.865 76.867 1.00 33.71 155 PHE A N 1
ATOM 1126 C CA . PHE A 1 155 ? 10.097 -22.463 77.702 1.00 39.81 155 PHE A CA 1
ATOM 1127 C C . PHE A 1 155 ? 9.619 -21.795 78.979 1.00 35.47 155 PHE A C 1
ATOM 1128 O O . PHE A 1 155 ? 10.181 -22.016 80.054 1.00 36.26 155 PHE A O 1
ATOM 1136 N N . TYR A 1 156 ? 8.574 -20.982 78.854 1.00 32.17 156 TYR A N 1
ATOM 1137 C CA . TYR A 1 156 ? 7.991 -20.307 80.003 1.00 32.04 156 TYR A CA 1
ATOM 1138 C C . TYR A 1 156 ? 7.425 -21.335 80.982 1.00 41.86 156 TYR A C 1
ATOM 1139 O O . TYR A 1 156 ? 7.645 -21.254 82.197 1.00 31.42 156 TYR A O 1
ATOM 1148 N N . LEU A 1 157 ? 6.710 -22.316 80.445 1.00 29.58 157 LEU A N 1
ATOM 1149 C CA . LEU A 1 157 ? 6.115 -23.362 81.273 1.00 38.83 157 LEU A CA 1
ATOM 1150 C C . LEU A 1 157 ? 7.170 -24.265 81.919 1.00 37.14 157 LEU A C 1
ATOM 1151 O O . LEU A 1 157 ? 7.084 -24.572 83.106 1.00 38.55 157 LEU A O 1
ATOM 1156 N N . ALA A 1 158 ? 8.163 -24.690 81.143 1.00 33.29 158 ALA A N 1
ATOM 1157 C CA . ALA A 1 158 ? 9.255 -25.478 81.704 1.00 42.75 158 ALA A CA 1
ATOM 1158 C C . ALA A 1 158 ? 9.909 -24.698 82.836 1.00 42.51 158 ALA A C 1
ATOM 1159 O O . ALA A 1 158 ? 10.174 -25.246 83.907 1.00 40.83 158 ALA A O 1
ATOM 1161 N N . ALA A 1 159 ? 10.158 -23.413 82.585 1.00 31.10 159 ALA A N 1
ATOM 1162 C CA . ALA A 1 159 ? 10.820 -22.550 83.560 1.00 44.07 159 ALA A CA 1
ATOM 1163 C C . ALA A 1 159 ? 10.040 -22.521 84.874 1.00 45.20 159 ALA A C 1
ATOM 1164 O O . ALA A 1 159 ? 10.612 -22.637 85.953 1.00 37.23 159 ALA A O 1
ATOM 1166 N N . ILE A 1 160 ? 8.724 -22.375 84.768 1.00 42.98 160 ILE A N 1
ATOM 1167 C CA . ILE A 1 160 ? 7.860 -22.371 85.938 1.00 31.69 160 ILE A CA 1
ATOM 1168 C C . ILE A 1 160 ? 7.980 -23.682 86.712 1.00 38.97 160 ILE A C 1
ATOM 1169 O O . ILE A 1 160 ? 8.057 -23.686 87.938 1.00 45.69 160 ILE A O 1
ATOM 1174 N N . LEU A 1 161 ? 8.007 -24.796 85.993 1.00 35.94 161 LEU A N 1
ATOM 1175 C CA . LEU A 1 161 ? 8.071 -26.101 86.637 1.00 42.41 161 LEU A CA 1
ATOM 1176 C C . LEU A 1 161 ? 9.408 -26.321 87.325 1.00 31.02 161 LEU A C 1
ATOM 1177 O O . LEU A 1 161 ? 9.454 -26.802 88.454 1.00 54.06 161 LEU A O 1
ATOM 1182 N N . LEU A 1 162 ? 10.494 -25.984 86.637 1.00 42.99 162 LEU A N 1
ATOM 1183 C CA . LEU A 1 162 ? 11.821 -26.089 87.226 1.00 41.23 162 LEU A CA 1
ATOM 1184 C C . LEU A 1 162 ? 11.903 -25.193 88.458 1.00 54.25 162 LEU A C 1
ATOM 1185 O O . LEU A 1 162 ? 12.393 -25.615 89.508 1.00 34.84 162 LEU A O 1
ATOM 1190 N N . LEU A 1 163 ? 11.407 -23.962 88.324 1.00 37.36 163 LEU A N 1
ATOM 1191 C CA . LEU A 1 163 ? 11.378 -23.016 89.440 1.00 36.54 163 LEU A CA 1
ATOM 1192 C C . LEU A 1 163 ? 10.618 -23.583 90.649 1.00 51.00 163 LEU A C 1
ATOM 1193 O O . LEU A 1 163 ? 11.026 -23.391 91.800 1.00 49.84 163 LEU A O 1
ATOM 1198 N N . GLY A 1 164 ? 9.522 -24.290 90.386 1.00 45.02 164 GLY A N 1
ATOM 1199 C CA . GLY A 1 164 ? 8.739 -24.909 91.445 1.00 31.68 164 GLY A CA 1
ATOM 1200 C C . GLY A 1 164 ? 9.557 -25.809 92.353 1.00 48.56 164 GLY A C 1
ATOM 1201 O O . GLY A 1 164 ? 9.361 -25.819 93.573 1.00 40.18 164 GLY A O 1
ATOM 1202 N N . PHE A 1 165 ? 10.476 -26.577 91.769 1.00 44.94 165 PHE A N 1
ATOM 1203 C CA . PHE A 1 165 ? 11.375 -27.414 92.568 1.00 54.46 165 PHE A CA 1
ATOM 1204 C C . PHE A 1 165 ? 12.264 -26.579 93.480 1.00 42.00 165 PHE A C 1
ATOM 1205 O O . PHE A 1 165 ? 12.457 -26.904 94.651 1.00 64.09 165 PHE A O 1
ATOM 1213 N N . SER A 1 166 ? 12.806 -25.497 92.939 1.00 49.99 166 SER A N 1
ATOM 1214 C CA . SER A 1 166 ? 13.592 -24.579 93.748 1.00 48.74 166 SER A CA 1
ATOM 1215 C C . SER A 1 166 ? 12.803 -24.076 94.959 1.00 44.24 166 SER A C 1
ATOM 1216 O O . SER A 1 166 ? 13.279 -24.158 96.091 1.00 43.57 166 SER A O 1
ATOM 1219 N N . SER A 1 167 ? 11.595 -23.567 94.712 1.00 37.62 167 SER A N 1
ATOM 1220 C CA . SER A 1 167 ? 10.772 -22.957 95.759 1.00 43.65 167 SER A CA 1
ATOM 1221 C C . SER A 1 167 ? 10.387 -23.937 96.862 1.00 35.65 167 SER A C 1
ATOM 1222 O O . SER A 1 167 ? 10.642 -23.695 98.039 1.00 46.59 167 SER A O 1
ATOM 1225 N N . LEU A 1 168 ? 9.780 -25.047 96.467 1.00 32.96 168 LEU A N 1
ATOM 1226 C CA . LEU A 1 168 ? 9.310 -26.052 97.406 1.00 49.46 168 LEU A CA 1
ATOM 1227 C C . LEU A 1 168 ? 10.437 -26.568 98.285 1.00 46.60 168 LEU A C 1
ATOM 1228 O O . LEU A 1 168 ? 10.318 -26.593 99.509 1.00 46.81 168 LEU A O 1
ATOM 1233 N N . LEU A 1 169 ? 11.530 -26.986 97.661 1.00 40.83 169 LEU A N 1
ATOM 1234 C CA . LEU A 1 169 ? 12.679 -27.459 98.423 1.00 48.85 169 LEU A CA 1
ATOM 1235 C C . LEU A 1 169 ? 13.195 -26.346 99.347 1.00 37.33 169 LEU A C 1
ATOM 1236 O O . LEU A 1 169 ? 13.520 -26.590 100.511 1.00 48.53 169 LEU A O 1
ATOM 1241 N N . GLY A 1 170 ? 13.240 -25.120 98.829 1.00 45.03 170 GLY A N 1
ATOM 1242 C CA . GLY A 1 170 ? 13.675 -23.969 99.611 1.00 34.16 170 GLY A CA 1
ATOM 1243 C C . GLY A 1 170 ? 12.776 -23.716 100.805 1.00 39.02 170 GLY A C 1
ATOM 1244 O O . GLY A 1 170 ? 13.251 -23.465 101.916 1.00 45.37 170 GLY A O 1
ATOM 1245 N N . ASN A 1 171 ? 11.468 -23.793 100.574 1.00 33.70 171 ASN A N 1
ATOM 1246 C CA . ASN A 1 171 ? 10.489 -23.594 101.636 1.00 31.61 171 ASN A CA 1
ATOM 1247 C C . ASN A 1 171 ? 10.613 -24.659 102.718 1.00 46.19 171 ASN A C 1
ATOM 1248 O O . ASN A 1 171 ? 10.704 -24.345 103.910 1.00 47.01 171 ASN A O 1
ATOM 1253 N N . ALA A 1 172 ? 10.631 -25.919 102.291 1.00 42.32 172 ALA A N 1
ATOM 1254 C CA . ALA A 1 172 ? 10.805 -27.032 103.207 1.00 36.84 172 ALA A CA 1
ATOM 1255 C C . ALA A 1 172 ? 12.098 -26.871 104.008 1.00 43.77 172 ALA A C 1
ATOM 1256 O O . ALA A 1 172 ? 12.127 -27.112 105.213 1.00 48.36 172 ALA A O 1
ATOM 1258 N N . ASN A 1 173 ? 13.161 -26.437 103.344 1.00 42.76 173 ASN A N 1
ATOM 1259 C CA . ASN A 1 173 ? 14.416 -26.168 104.043 1.00 33.94 173 ASN A CA 1
ATOM 1260 C C . ASN A 1 173 ? 14.269 -25.100 105.134 1.00 46.39 173 ASN A C 1
ATOM 1261 O O . ASN A 1 173 ? 14.752 -25.276 106.250 1.00 47.03 173 ASN A O 1
ATOM 1266 N N . PHE A 1 174 ? 13.596 -23.997 104.811 1.00 39.86 174 PHE A N 1
ATOM 1267 C CA . PHE A 1 174 ? 13.358 -22.937 105.785 1.00 47.78 174 PHE A CA 1
ATOM 1268 C C . PHE A 1 174 ? 12.613 -23.424 107.030 1.00 52.85 174 PHE A C 1
ATOM 1269 O O . PHE A 1 174 ? 13.020 -23.140 108.159 1.00 48.64 174 PHE A O 1
ATOM 1277 N N . VAL A 1 175 ? 11.510 -24.136 106.823 1.00 42.04 175 VAL A N 1
ATOM 1278 C CA . VAL A 1 175 ? 10.685 -24.559 107.944 1.00 53.49 175 VAL A CA 1
ATOM 1279 C C . VAL A 1 175 ? 11.418 -25.583 108.803 1.00 40.11 175 VAL A C 1
ATOM 1280 O O . VAL A 1 175 ? 11.323 -25.560 110.030 1.00 56.23 175 VAL A O 1
ATOM 1284 N N . ALA A 1 176 ? 12.165 -26.470 108.156 1.00 37.63 176 ALA A N 1
ATOM 1285 C CA . ALA A 1 176 ? 12.927 -27.475 108.887 1.00 61.14 176 ALA A CA 1
ATOM 1286 C C . ALA A 1 176 ? 14.012 -26.788 109.702 1.00 54.47 176 ALA A C 1
ATOM 1287 O O . ALA A 1 176 ? 14.305 -27.183 110.833 1.00 50.08 176 ALA A O 1
ATOM 1289 N N . THR A 1 177 ? 14.599 -25.744 109.126 1.00 38.95 177 THR A N 1
ATOM 1290 C CA . THR A 1 177 ? 15.624 -24.979 109.823 1.00 39.06 177 THR A CA 1
ATOM 1291 C C . THR A 1 177 ? 15.040 -24.296 111.053 1.00 39.67 177 THR A C 1
ATOM 1292 O O . THR A 1 177 ? 15.641 -24.291 112.125 1.00 40.57 177 THR A O 1
ATOM 1296 N N . ILE A 1 178 ? 13.851 -23.734 110.896 1.00 46.18 178 ILE A N 1
ATOM 1297 C CA . ILE A 1 178 ? 13.199 -23.040 111.993 1.00 46.10 178 ILE A CA 1
ATOM 1298 C C . ILE A 1 178 ? 12.765 -23.979 113.121 1.00 49.76 178 ILE A C 1
ATOM 1299 O O . ILE A 1 178 ? 12.880 -23.643 114.294 1.00 57.42 178 ILE A O 1
ATOM 1304 N N . TYR A 1 179 ? 12.269 -25.156 112.760 1.00 46.36 179 TYR A N 1
ATOM 1305 C CA . TYR A 1 179 ? 11.813 -26.114 113.750 1.00 38.65 179 TYR A CA 1
ATOM 1306 C C . TYR A 1 179 ? 12.972 -26.784 114.463 1.00 42.10 179 TYR A C 1
ATOM 1307 O O . TYR A 1 179 ? 12.909 -27.007 115.668 1.00 41.83 179 TYR A O 1
ATOM 1316 N N . ASN A 1 180 ? 14.023 -27.105 113.710 1.00 42.41 180 ASN A N 1
ATOM 1317 C CA . ASN A 1 180 ? 15.090 -27.972 114.198 1.00 42.62 180 ASN A CA 1
ATOM 1318 C C . ASN A 1 180 ? 16.357 -27.302 114.718 1.00 57.90 180 ASN A C 1
ATOM 1319 O O . ASN A 1 180 ? 17.093 -27.908 115.499 1.00 62.68 180 ASN A O 1
ATOM 1324 N N . LEU A 1 181 ? 16.621 -26.066 114.297 1.00 49.31 181 LEU A N 1
ATOM 1325 C CA . LEU A 1 181 ? 17.933 -25.470 114.568 1.00 45.50 181 LEU A CA 1
ATOM 1326 C C . LEU A 1 181 ? 17.950 -24.237 115.483 1.00 41.62 181 LEU A C 1
ATOM 1327 O O . LEU A 1 181 ? 19.013 -23.685 115.760 1.00 61.05 181 LEU A O 1
ATOM 1332 N N . ARG A 1 182 ? 16.779 -23.809 115.941 1.00 57.81 182 ARG A N 1
ATOM 1333 C CA . ARG A 1 182 ? 16.690 -22.752 116.940 1.00 53.26 182 ARG A CA 1
ATOM 1334 C C . ARG A 1 182 ? 17.668 -22.996 118.082 1.00 49.38 182 ARG A C 1
ATOM 1335 O O . ARG A 1 182 ? 17.747 -24.101 118.616 1.00 53.79 182 ARG A O 1
ATOM 1343 N N . ALA A 1 183 ? 18.408 -21.958 118.450 1.00 57.21 183 ALA A N 1
ATOM 1344 C CA . ALA A 1 183 ? 19.278 -22.010 119.615 1.00 50.56 183 ALA A CA 1
ATOM 1345 C C . ALA A 1 183 ? 18.515 -22.562 120.812 1.00 52.55 183 ALA A C 1
ATOM 1346 O O . ALA A 1 183 ? 17.381 -22.160 121.080 1.00 47.26 183 ALA A O 1
ATOM 1348 N N . GLN A 1 184 ? 19.148 -23.482 121.532 1.00 51.15 184 GLN A N 1
ATOM 1349 C CA . GLN A 1 184 ? 18.567 -24.048 122.737 1.00 45.61 184 GLN A CA 1
ATOM 1350 C C . GLN A 1 184 ? 18.070 -22.938 123.661 1.00 58.42 184 GLN A C 1
ATOM 1351 O O . GLN A 1 184 ? 18.803 -21.994 123.960 1.00 56.57 184 GLN A O 1
ATOM 1357 N N . GLY A 1 185 ? 16.819 -23.046 124.097 1.00 61.11 185 GLY A N 1
ATOM 1358 C CA . GLY A 1 185 ? 16.226 -22.060 124.986 1.00 50.93 185 GLY A CA 1
ATOM 1359 C C . GLY A 1 185 ? 15.345 -21.047 124.274 1.00 69.24 185 GLY A C 1
ATOM 1360 O O . GLY A 1 185 ? 14.587 -20.312 124.910 1.00 71.78 185 GLY A O 1
ATOM 1361 N N . MET A 1 186 ? 15.450 -20.998 122.951 1.00 54.68 186 MET A N 1
ATOM 1362 C CA . MET A 1 186 ? 14.638 -20.084 122.156 1.00 58.80 186 MET A CA 1
ATOM 1363 C C . MET A 1 186 ? 13.403 -20.803 121.629 1.00 58.98 186 MET A C 1
ATOM 1364 O O . MET A 1 186 ? 13.491 -21.609 120.698 1.00 65.25 186 MET A O 1
ATOM 1369 N N . SER A 1 187 ? 12.254 -20.525 122.238 1.00 53.35 187 SER A N 1
ATOM 1370 C CA . SER A 1 187 ? 10.991 -21.063 121.745 1.00 56.03 187 SER A CA 1
ATOM 1371 C C . SER A 1 187 ? 10.578 -20.301 120.496 1.00 51.39 187 SER A C 1
ATOM 1372 O O . SER A 1 187 ? 11.096 -19.210 120.233 1.00 52.90 187 SER A O 1
ATOM 1375 N N . LEU A 1 188 ? 9.656 -20.874 119.725 1.00 50.11 188 LEU A N 1
ATOM 1376 C CA . LEU A 1 188 ? 9.117 -20.188 118.554 1.00 56.66 188 LEU A CA 1
ATOM 1377 C C . LEU A 1 188 ? 8.722 -18.756 118.900 1.00 55.43 188 LEU A C 1
ATOM 1378 O O . LEU A 1 188 ? 8.919 -17.839 118.102 1.00 54.54 188 LEU A O 1
ATOM 1383 N N . TRP A 1 189 ? 8.174 -18.566 120.096 1.00 47.34 189 TRP A N 1
ATOM 1384 C CA . TRP A 1 189 ? 7.660 -17.260 120.490 1.00 51.50 189 TRP A CA 1
ATOM 1385 C C . TRP A 1 189 ? 8.718 -16.306 121.028 1.00 43.18 189 TRP A C 1
ATOM 1386 O O . TRP A 1 189 ? 8.389 -15.288 121.633 1.00 53.72 189 TRP A O 1
ATOM 1397 N N . LYS A 1 190 ? 9.986 -16.628 120.779 1.00 38.02 190 LYS A N 1
ATOM 1398 C CA . LYS A 1 190 ? 11.087 -15.714 121.073 1.00 49.85 190 LYS A CA 1
ATOM 1399 C C . LYS A 1 190 ? 11.897 -15.419 119.820 1.00 52.68 190 LYS A C 1
ATOM 1400 O O . LYS A 1 190 ? 12.924 -14.730 119.886 1.00 47.38 190 LYS A O 1
ATOM 1406 N N . MET A 1 191 ? 11.453 -15.964 118.689 1.00 46.62 191 MET A N 1
ATOM 1407 C CA . MET A 1 191 ? 12.117 -15.717 117.412 1.00 50.22 191 MET A CA 1
ATOM 1408 C C . MET A 1 191 ? 11.862 -14.288 116.955 1.00 35.69 191 MET A C 1
ATOM 1409 O O . MET A 1 191 ? 10.831 -13.700 117.286 1.00 46.85 191 MET A O 1
ATOM 1414 N N . PRO A 1 192 ? 12.793 -13.732 116.174 1.00 47.49 192 PRO A N 1
ATOM 1415 C CA . PRO A 1 192 ? 12.582 -12.433 115.528 1.00 54.79 192 PRO A CA 1
ATOM 1416 C C . PRO A 1 192 ? 11.351 -12.478 114.612 1.00 49.86 192 PRO A C 1
ATOM 1417 O O . PRO A 1 192 ? 11.079 -13.517 114.015 1.00 38.77 192 PRO A O 1
ATOM 1421 N N . ILE A 1 193 ? 10.620 -11.372 114.511 1.00 37.89 193 ILE A N 1
ATOM 1422 C CA . ILE A 1 193 ? 9.398 -11.332 113.717 1.00 42.66 193 ILE A CA 1
ATOM 1423 C C . ILE A 1 193 ? 9.649 -11.711 112.257 1.00 44.62 193 ILE A C 1
ATOM 1424 O O . ILE A 1 193 ? 8.805 -12.327 111.625 1.00 36.30 193 ILE A O 1
ATOM 1429 N N . TYR A 1 194 ? 10.819 -11.365 111.733 1.00 38.80 194 TYR A N 1
ATOM 1430 C CA . TYR A 1 194 ? 11.171 -11.725 110.361 1.00 39.69 194 TYR A CA 1
ATOM 1431 C C . TYR A 1 194 ? 11.204 -13.247 110.138 1.00 40.27 194 TYR A C 1
ATOM 1432 O O . TYR A 1 194 ? 10.803 -13.740 109.081 1.00 42.17 194 TYR A O 1
ATOM 1441 N N . VAL A 1 195 ? 11.690 -13.994 111.121 1.00 44.60 195 VAL A N 1
ATOM 1442 C CA . VAL A 1 195 ? 11.716 -15.447 110.995 1.00 40.34 195 VAL A CA 1
ATOM 1443 C C . VAL A 1 195 ? 10.297 -16.022 110.938 1.00 54.20 195 VAL A C 1
ATOM 1444 O O . VAL A 1 195 ? 10.032 -16.961 110.180 1.00 44.45 195 VAL A O 1
ATOM 1448 N N . TRP A 1 196 ? 9.396 -15.453 111.739 1.00 37.66 196 TRP A N 1
ATOM 1449 C CA . TRP A 1 196 ? 7.980 -15.816 111.697 1.00 35.60 196 TRP A CA 1
ATOM 1450 C C . TRP A 1 196 ? 7.433 -15.575 110.308 1.00 48.51 196 TRP A C 1
ATOM 1451 O O . TRP A 1 196 ? 6.694 -16.397 109.763 1.00 42.80 196 TRP A O 1
ATOM 1462 N N . SER A 1 197 ? 7.789 -14.436 109.728 1.00 33.73 197 SER A N 1
ATOM 1463 C CA . SER A 1 197 ? 7.224 -14.085 108.430 1.00 45.08 197 SER A CA 1
ATOM 1464 C C . SER A 1 197 ? 7.766 -15.004 107.329 1.00 41.20 197 SER A C 1
ATOM 1465 O O . SER A 1 197 ? 7.047 -15.373 106.405 1.00 45.50 197 SER A O 1
ATOM 1468 N N . VAL A 1 198 ? 9.031 -15.387 107.436 1.00 38.20 198 VAL A N 1
ATOM 1469 C CA . VAL A 1 198 ? 9.593 -16.356 106.509 1.00 42.22 198 VAL A CA 1
ATOM 1470 C C . VAL A 1 198 ? 8.924 -17.718 106.707 1.00 38.43 198 VAL A C 1
ATOM 1471 O O . VAL A 1 198 ? 8.733 -18.476 105.760 1.00 44.78 198 VAL A O 1
ATOM 1475 N N . PHE A 1 199 ? 8.566 -18.010 107.951 1.00 40.59 199 PHE A N 1
ATOM 1476 C CA . PHE A 1 199 ? 7.868 -19.244 108.308 1.00 39.37 199 PHE A CA 1
ATOM 1477 C C . PHE A 1 199 ? 6.501 -19.274 107.624 1.00 44.67 199 PHE A C 1
ATOM 1478 O O . PHE A 1 199 ? 6.155 -20.228 106.909 1.00 37.23 199 PHE A O 1
ATOM 1486 N N . ALA A 1 200 ? 5.736 -18.209 107.849 1.00 45.60 200 ALA A N 1
ATOM 1487 C CA . ALA A 1 200 ? 4.404 -18.041 107.276 1.00 24.89 200 ALA A CA 1
ATOM 1488 C C . ALA A 1 200 ? 4.440 -18.069 105.745 1.00 49.59 200 ALA A C 1
ATOM 1489 O O . ALA A 1 200 ? 3.623 -18.729 105.107 1.00 42.15 200 ALA A O 1
ATOM 1491 N N . ALA A 1 201 ? 5.382 -17.342 105.153 1.00 48.43 201 ALA A N 1
ATOM 1492 C CA . ALA A 1 201 ? 5.481 -17.307 103.700 1.00 34.37 201 ALA A CA 1
ATOM 1493 C C . ALA A 1 201 ? 5.752 -18.704 103.139 1.00 35.78 201 ALA A C 1
ATOM 1494 O O . ALA A 1 201 ? 5.107 -19.136 102.185 1.00 39.81 201 ALA A O 1
ATOM 1496 N N . SER A 1 202 ? 6.701 -19.405 103.750 1.00 40.94 202 SER A N 1
ATOM 1497 C CA . SER A 1 202 ? 7.064 -20.755 103.319 1.00 38.61 202 SER A CA 1
ATOM 1498 C C . SER A 1 202 ? 5.904 -21.764 103.395 1.00 47.76 202 SER A C 1
ATOM 1499 O O . SER A 1 202 ? 5.718 -22.585 102.497 1.00 42.03 202 SER A O 1
ATOM 1502 N N . VAL A 1 203 ? 5.134 -21.712 104.476 1.00 38.12 203 VAL A N 1
ATOM 1503 C CA . VAL A 1 203 ? 4.023 -22.639 104.643 1.00 32.07 203 VAL A CA 1
ATOM 1504 C C . VAL A 1 203 ? 2.957 -22.370 103.569 1.00 54.80 203 VAL A C 1
ATOM 1505 O O . VAL A 1 203 ? 2.509 -23.287 102.884 1.00 42.74 203 VAL A O 1
ATOM 1509 N N . LEU A 1 204 ? 2.584 -21.103 103.414 1.00 37.26 204 LEU A N 1
ATOM 1510 C CA . LEU A 1 204 ? 1.615 -20.700 102.415 1.00 42.17 204 LEU A CA 1
ATOM 1511 C C . LEU A 1 204 ? 2.064 -21.152 101.028 1.00 42.72 204 LEU A C 1
ATOM 1512 O O . LEU A 1 204 ? 1.277 -21.702 100.256 1.00 39.27 204 LEU A O 1
ATOM 1517 N N . ASN A 1 205 ? 3.332 -20.920 100.717 1.00 38.39 205 ASN A N 1
ATOM 1518 C CA . ASN A 1 205 ? 3.854 -21.256 99.403 1.00 26.91 205 ASN A CA 1
ATOM 1519 C C . ASN A 1 205 ? 3.845 -22.771 99.158 1.00 44.81 205 ASN A C 1
ATOM 1520 O O . ASN A 1 205 ? 3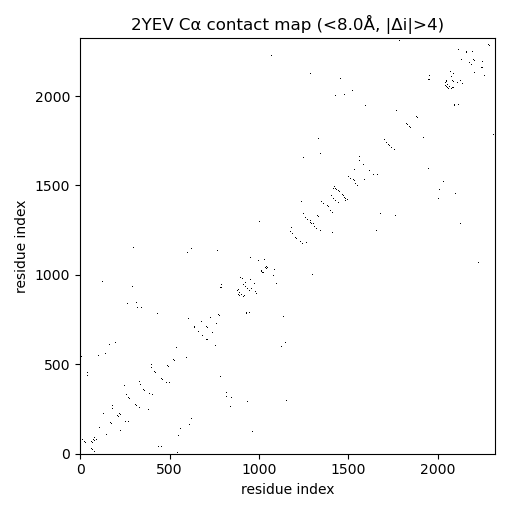.499 -23.217 98.072 1.00 46.90 205 ASN A O 1
ATOM 1525 N N . LEU A 1 206 ? 4.220 -23.556 100.168 1.00 37.08 206 LEU A N 1
ATOM 1526 C CA . LEU A 1 206 ? 4.235 -25.014 100.045 1.00 42.80 206 LEU A CA 1
ATOM 1527 C C . LEU A 1 206 ? 2.871 -25.571 99.664 1.00 50.37 206 LEU A C 1
ATOM 1528 O O . LEU A 1 206 ? 2.761 -26.446 98.810 1.00 39.35 206 LEU A O 1
ATOM 1533 N N . PHE A 1 207 ? 1.830 -25.066 100.304 1.00 41.54 207 PHE A N 1
ATOM 1534 C CA . PHE A 1 207 ? 0.512 -25.616 100.088 1.00 38.97 207 PHE A CA 1
ATOM 1535 C C . PHE A 1 207 ? -0.120 -25.132 98.786 1.00 51.74 207 PHE A C 1
ATOM 1536 O O . PHE A 1 207 ? -0.786 -25.901 98.090 1.00 46.61 207 PHE A O 1
ATOM 1544 N N . SER A 1 208 ? 0.080 -23.861 98.450 1.00 41.67 208 SER A N 1
ATOM 1545 C CA . SER A 1 208 ? -0.701 -23.271 97.362 1.00 39.76 208 SER A CA 1
ATOM 1546 C C . SER A 1 208 ? -0.087 -23.382 95.967 1.00 40.31 208 SER A C 1
ATOM 1547 O O . SER A 1 208 ? -0.805 -23.260 94.977 1.00 46.63 208 SER A O 1
ATOM 1550 N N . LEU A 1 209 ? 1.223 -23.612 95.876 1.00 47.46 209 LEU A N 1
ATOM 1551 C CA . LEU A 1 209 ? 1.899 -23.651 94.567 1.00 41.47 209 LEU A CA 1
ATOM 1552 C C . LEU A 1 209 ? 1.230 -24.649 93.624 1.00 42.23 209 LEU A C 1
ATOM 1553 O O . LEU A 1 209 ? 1.273 -24.502 92.399 1.00 50.83 209 LEU A O 1
ATOM 1558 N N . ALA A 1 210 ? 0.620 -25.669 94.216 1.00 53.67 210 ALA A N 1
ATOM 1559 C CA . ALA A 1 210 ? -0.182 -26.658 93.499 1.00 39.69 210 ALA A CA 1
ATOM 1560 C C . ALA A 1 210 ? -1.032 -26.075 92.356 1.00 52.09 210 ALA A C 1
ATOM 1561 O O . ALA A 1 210 ? -1.048 -26.608 91.243 1.00 43.71 210 ALA A O 1
ATOM 1563 N N . GLY A 1 211 ? -1.755 -24.995 92.635 1.00 41.97 211 GLY A N 1
ATOM 1564 C CA . GLY A 1 211 ? -2.573 -24.361 91.613 1.00 34.74 211 GLY A CA 1
ATOM 1565 C C . GLY A 1 211 ? -1.818 -24.025 90.333 1.00 47.11 211 GLY A C 1
ATOM 1566 O O . GLY A 1 211 ? -2.301 -24.282 89.214 1.00 35.61 211 GLY A O 1
ATOM 1567 N N . LEU A 1 212 ? -0.637 -23.436 90.500 1.00 45.68 212 LEU A N 1
ATOM 1568 C CA . LEU A 1 212 ? 0.200 -23.058 89.372 1.00 44.42 212 LEU A CA 1
ATOM 1569 C C . LEU A 1 212 ? 0.837 -24.292 88.743 1.00 40.59 212 LEU A C 1
ATOM 1570 O O . LEU A 1 212 ? 0.936 -24.396 87.522 1.00 44.99 212 LEU A O 1
ATOM 1575 N N . THR A 1 213 ? 1.275 -25.224 89.578 1.00 36.83 213 THR A N 1
ATOM 1576 C CA . THR A 1 213 ? 1.875 -26.448 89.064 1.00 39.17 213 THR A CA 1
ATOM 1577 C C . THR A 1 213 ? 0.870 -27.131 88.149 1.00 40.66 213 THR A C 1
ATOM 1578 O O . THR A 1 213 ? 1.193 -27.515 87.021 1.00 38.90 213 THR A O 1
ATOM 1582 N N . ALA A 1 214 ? -0.363 -27.249 88.633 1.00 34.83 214 ALA A N 1
ATOM 1583 C CA . ALA A 1 214 ? -1.455 -27.834 87.856 1.00 37.75 214 ALA A CA 1
ATOM 1584 C C . ALA A 1 214 ? -1.755 -27.064 86.563 1.00 44.97 214 ALA A C 1
ATOM 1585 O O . ALA A 1 214 ? -1.866 -27.660 85.493 1.00 39.93 214 ALA A O 1
ATOM 1587 N N . ALA A 1 215 ? -1.897 -25.743 86.653 1.00 34.50 215 ALA A N 1
ATOM 1588 C CA . ALA A 1 215 ? -2.259 -24.972 85.459 1.00 35.78 215 ALA A CA 1
ATOM 1589 C C . ALA A 1 215 ? -1.154 -25.077 84.419 1.00 37.31 215 ALA A C 1
ATOM 1590 O O . ALA A 1 215 ? -1.415 -25.238 83.224 1.00 35.76 215 ALA A O 1
ATOM 1592 N N . THR A 1 216 ? 0.081 -24.993 84.898 1.00 35.96 216 THR A N 1
ATOM 1593 C CA . THR A 1 216 ? 1.267 -25.055 84.059 1.00 31.14 216 THR A CA 1
ATOM 1594 C C . THR A 1 216 ? 1.440 -26.432 83.418 1.00 55.08 216 THR A C 1
ATOM 1595 O O . THR A 1 216 ? 1.641 -26.539 82.209 1.00 41.19 216 THR A O 1
ATOM 1599 N N . LEU A 1 217 ? 1.376 -27.479 84.236 1.00 40.95 217 LEU A N 1
ATOM 1600 C CA . LEU A 1 217 ? 1.522 -28.838 83.734 1.00 43.51 217 LEU A CA 1
ATOM 1601 C C . LEU A 1 217 ? 0.451 -29.156 82.688 1.00 50.79 217 LEU A C 1
ATOM 1602 O O . LEU A 1 217 ? 0.731 -29.764 81.654 1.00 39.68 217 LEU A O 1
ATOM 1607 N N . LEU A 1 218 ? -0.779 -28.733 82.954 1.00 39.84 218 LEU A N 1
ATOM 1608 C CA . LEU A 1 218 ? -1.896 -29.077 82.077 1.00 32.74 218 LEU A CA 1
ATOM 1609 C C . LEU A 1 218 ? -1.842 -28.366 80.732 1.00 34.76 218 LEU A C 1
ATOM 1610 O O . LEU A 1 218 ? -2.228 -28.938 79.721 1.00 37.09 218 LEU A O 1
ATOM 1615 N N . VAL A 1 219 ? -1.376 -27.119 80.707 1.00 30.79 219 VAL A N 1
ATOM 1616 C CA . VAL A 1 219 ? -1.222 -26.440 79.430 1.00 40.43 219 VAL A CA 1
ATOM 1617 C C . VAL A 1 219 ? -0.076 -27.056 78.631 1.00 40.49 219 VAL A C 1
ATOM 1618 O O . VAL A 1 219 ? -0.183 -27.209 77.414 1.00 45.25 219 VAL A O 1
ATOM 1622 N N . LEU A 1 220 ? 1.001 -27.429 79.329 1.00 44.04 220 LEU A N 1
ATOM 1623 C CA . LEU A 1 220 ? 2.155 -28.064 78.696 1.00 45.52 220 LEU A CA 1
ATOM 1624 C C . LEU A 1 220 ? 1.780 -29.424 78.100 1.00 51.10 220 LEU A C 1
ATOM 1625 O O . LEU A 1 220 ? 2.109 -29.723 76.955 1.00 38.63 220 LEU A O 1
ATOM 1630 N N . LEU A 1 221 ? 1.076 -30.241 78.875 1.00 53.13 221 LEU A N 1
ATOM 1631 C CA . LEU A 1 221 ? 0.618 -31.537 78.382 1.00 54.48 221 LEU A CA 1
ATOM 1632 C C . LEU A 1 221 ? -0.262 -31.377 77.150 1.00 48.70 221 LEU A C 1
ATOM 1633 O O . LEU A 1 221 ? -0.203 -32.183 76.228 1.00 52.86 221 LEU A O 1
ATOM 1638 N N . GLU A 1 222 ? -1.084 -30.335 77.141 1.00 40.45 222 GLU A N 1
ATOM 1639 C CA . GLU A 1 222 ? -1.961 -30.105 76.012 1.00 47.68 222 GLU A CA 1
ATOM 1640 C C . GLU A 1 222 ? -1.173 -29.724 74.763 1.00 44.87 222 GLU A C 1
ATOM 1641 O O . GLU A 1 222 ? -1.425 -30.247 73.679 1.00 38.85 222 GLU A O 1
ATOM 1647 N N . ARG A 1 223 ? -0.222 -28.811 74.916 1.00 34.86 223 ARG A N 1
ATOM 1648 C CA . ARG A 1 223 ? 0.610 -28.397 73.799 1.00 45.05 223 ARG A CA 1
ATOM 1649 C C . ARG A 1 223 ? 1.469 -29.555 73.261 1.00 52.32 223 ARG A C 1
ATOM 1650 O O . ARG A 1 223 ? 1.703 -29.656 72.057 1.00 54.20 223 ARG A O 1
ATOM 1658 N N . LYS A 1 224 ? 1.925 -30.434 74.151 1.00 42.95 224 LYS A N 1
ATOM 1659 C CA . LYS A 1 224 ? 2.865 -31.484 73.761 1.00 44.04 224 LYS A CA 1
ATOM 1660 C C . LYS A 1 224 ? 2.223 -32.812 73.342 1.00 47.64 224 LYS A C 1
ATOM 1661 O O . LYS A 1 224 ? 2.734 -33.490 72.451 1.00 50.83 224 LYS A O 1
ATOM 1667 N N . ILE A 1 225 ? 1.127 -33.202 73.988 1.00 44.23 225 ILE A N 1
ATOM 1668 C CA . ILE A 1 225 ? 0.518 -34.508 73.696 1.00 41.90 225 ILE A CA 1
ATOM 1669 C C . ILE A 1 225 ? -1.008 -34.476 73.553 1.00 35.46 225 ILE A C 1
ATOM 1670 O O . ILE A 1 225 ? -1.653 -35.527 73.504 1.00 46.79 225 ILE A O 1
ATOM 1675 N N . GLY A 1 226 ? -1.575 -33.272 73.490 1.00 41.73 226 GLY A N 1
ATOM 1676 C CA . GLY A 1 226 ? -2.987 -33.095 73.182 1.00 39.44 226 GLY A CA 1
ATOM 1677 C C . GLY A 1 226 ? -3.939 -33.474 74.303 1.00 44.73 226 GLY A C 1
ATOM 1678 O O . GLY A 1 226 ? -5.141 -33.614 74.091 1.00 47.47 226 GLY A O 1
ATOM 1679 N N . LEU A 1 227 ? -3.404 -33.650 75.504 1.00 48.84 227 LEU A N 1
ATOM 1680 C CA . LEU A 1 227 ? -4.241 -33.985 76.645 1.00 55.65 227 LEU A CA 1
ATOM 1681 C C . LEU A 1 227 ? -4.791 -32.701 77.281 1.00 59.28 227 LEU A C 1
ATOM 1682 O O . LEU A 1 227 ? -4.023 -31.860 77.747 1.00 49.21 227 LEU A O 1
ATOM 1687 N N . SER A 1 228 ? -6.115 -32.549 77.309 1.00 56.69 228 SER A N 1
ATOM 1688 C CA . SER A 1 228 ? -6.715 -31.294 77.773 1.00 42.21 228 SER A CA 1
ATOM 1689 C C . SER A 1 228 ? -7.831 -31.442 78.807 1.00 48.64 228 SER A C 1
ATOM 1690 O O . SER A 1 228 ? -8.731 -32.260 78.652 1.00 44.54 228 SER A O 1
ATOM 1693 N N . TRP A 1 229 ? -7.782 -30.624 79.854 1.00 39.95 229 TRP A N 1
ATOM 1694 C CA . TRP A 1 229 ? -8.897 -30.525 80.798 1.00 42.48 229 TRP A CA 1
ATOM 1695 C C . TRP A 1 229 ? -9.795 -29.338 80.478 1.00 42.23 229 TRP A C 1
ATOM 1696 O O . TRP A 1 229 ? -10.822 -29.145 81.138 1.00 43.81 229 TRP A O 1
ATOM 1707 N N . PHE A 1 230 ? -9.405 -28.539 79.483 1.00 34.03 230 PHE A N 1
ATOM 1708 C CA . PHE A 1 230 ? -9.963 -27.190 79.324 1.00 41.78 230 PHE A CA 1
ATOM 1709 C C . PHE A 1 230 ? -10.712 -26.990 78.011 1.00 42.18 230 PHE A C 1
ATOM 1710 O O . PHE A 1 230 ? -11.475 -26.028 77.862 1.00 47.32 230 PHE A O 1
ATOM 1718 N N . ASN A 1 231 ? -10.476 -27.895 77.064 1.00 40.83 231 ASN A N 1
ATOM 1719 C CA . ASN A 1 231 ? -11.087 -27.839 75.738 1.00 37.49 231 ASN A CA 1
ATOM 1720 C C . ASN A 1 231 ? -12.609 -28.065 75.729 1.00 41.64 231 ASN A C 1
ATOM 1721 O O . ASN A 1 231 ? -13.090 -29.155 76.041 1.00 40.48 231 ASN A O 1
ATOM 1726 N N . PRO A 1 232 ? -13.369 -27.026 75.359 1.00 46.78 232 PRO A N 1
ATOM 1727 C CA . PRO A 1 232 ? -14.840 -27.083 75.360 1.00 55.21 232 PRO A CA 1
ATOM 1728 C C . PRO A 1 232 ? -15.378 -28.188 74.452 1.00 56.75 232 PRO A C 1
ATOM 1729 O O . PRO A 1 232 ? -16.477 -28.683 74.682 1.00 51.14 232 PRO A O 1
ATOM 1733 N N . ALA A 1 233 ? -14.615 -28.575 73.436 1.00 45.33 233 ALA A N 1
ATOM 1734 C CA . ALA A 1 233 ? -15.079 -29.605 72.513 1.00 60.14 233 ALA A CA 1
ATOM 1735 C C . ALA A 1 233 ? -15.244 -30.984 73.157 1.00 66.94 233 ALA A C 1
ATOM 1736 O O . ALA A 1 233 ? -15.964 -31.832 72.626 1.00 54.86 233 ALA A O 1
ATOM 1738 N N . VAL A 1 234 ? -14.584 -31.226 74.286 1.00 45.84 234 VAL A N 1
ATOM 1739 C CA . VAL A 1 234 ? -14.804 -32.487 74.993 1.00 42.13 234 VAL A CA 1
ATOM 1740 C C . VAL A 1 234 ? -15.512 -32.262 76.317 1.00 50.78 234 VAL A C 1
ATOM 1741 O O . VAL A 1 234 ? -15.603 -33.169 77.146 1.00 58.92 234 VAL A O 1
ATOM 1745 N N . GLY A 1 235 ? -16.023 -31.049 76.506 1.00 53.07 235 GLY A N 1
ATOM 1746 C CA . GLY A 1 235 ? -16.729 -30.711 77.728 1.00 42.08 235 GLY A CA 1
ATOM 1747 C C . GLY A 1 235 ? -15.798 -30.146 78.785 1.00 46.95 235 GLY A C 1
ATOM 1748 O O . GLY A 1 235 ? -16.200 -29.909 79.922 1.00 51.48 235 GLY A O 1
ATOM 1749 N N . GLY A 1 236 ? -14.543 -29.928 78.409 1.00 38.76 236 GLY A N 1
ATOM 1750 C CA . GLY A 1 236 ? -13.608 -29.251 79.297 1.00 39.09 236 GLY A CA 1
ATOM 1751 C C . GLY A 1 236 ? -14.034 -27.812 79.562 1.00 50.94 236 GLY A C 1
ATOM 1752 O O . GLY A 1 236 ? -14.833 -27.242 78.816 1.00 48.15 236 GLY A O 1
ATOM 1753 N N . ASP A 1 237 ? -13.493 -27.221 80.622 1.00 49.16 237 ASP A N 1
ATOM 1754 C CA . ASP A 1 237 ? -13.879 -25.877 81.038 1.00 45.26 237 ASP A CA 1
ATOM 1755 C C . ASP A 1 237 ? -12.698 -24.901 80.987 1.00 26.58 237 ASP A C 1
ATOM 1756 O O . ASP A 1 237 ? -11.816 -24.954 81.837 1.00 48.08 237 ASP A O 1
ATOM 1761 N N . PRO A 1 238 ? -12.684 -24.000 79.989 1.00 51.89 238 PRO A N 1
ATOM 1762 C CA . PRO A 1 238 ? -11.571 -23.048 79.855 1.00 42.64 238 PRO A CA 1
ATOM 1763 C C . PRO A 1 238 ? -11.383 -22.231 81.130 1.00 49.03 238 PRO A C 1
ATOM 1764 O O . PRO A 1 238 ? -10.275 -21.793 81.422 1.00 46.57 238 PRO A O 1
ATOM 1768 N N . VAL A 1 239 ? -12.462 -22.036 81.882 1.00 37.52 239 VAL A N 1
ATOM 1769 C CA . VAL A 1 239 ? -12.394 -21.268 83.114 1.00 40.75 239 VAL A CA 1
ATOM 1770 C C . VAL A 1 239 ? -11.709 -22.046 84.243 1.00 48.49 239 VAL A C 1
ATOM 1771 O O . VAL A 1 239 ? -11.098 -21.444 85.128 1.00 45.70 239 VAL A O 1
ATOM 1775 N N . LEU A 1 240 ? -11.776 -23.377 84.202 1.00 39.82 240 LEU A N 1
ATOM 1776 C CA . LEU A 1 240 ? -11.056 -24.190 85.192 1.00 29.06 240 LEU A CA 1
ATOM 1777 C C . LEU A 1 240 ? -9.560 -23.866 85.223 1.00 47.70 240 LEU A C 1
ATOM 1778 O O . LEU A 1 240 ? -8.922 -23.964 86.284 1.00 39.73 240 LEU A O 1
ATOM 1783 N N . PHE A 1 241 ? -8.999 -23.487 84.069 1.00 27.85 241 PHE A N 1
ATOM 1784 C CA . PHE A 1 241 ? -7.589 -23.109 84.020 1.00 48.68 241 PHE A CA 1
ATOM 1785 C C . PHE A 1 241 ? -7.298 -21.930 84.956 1.00 36.76 241 PHE A C 1
ATOM 1786 O O . PHE A 1 241 ? -6.293 -21.916 85.652 1.00 45.53 241 PHE A O 1
ATOM 1794 N N . GLN A 1 242 ? -8.184 -20.942 84.936 1.00 36.32 242 GLN A N 1
ATOM 1795 C CA . GLN A 1 242 ? -8.061 -19.766 85.774 1.00 43.10 242 GLN A CA 1
ATOM 1796 C C . GLN A 1 242 ? -8.220 -20.087 87.249 1.00 34.78 242 GLN A C 1
ATOM 1797 O O . GLN A 1 242 ? -7.494 -19.530 88.080 1.00 34.10 242 GLN A O 1
ATOM 1803 N N . GLN A 1 243 ? -9.167 -20.974 87.570 1.00 31.73 243 GLN A N 1
ATOM 1804 C CA . GLN A 1 243 ? -9.358 -21.448 88.942 1.00 36.04 243 GLN A CA 1
ATOM 1805 C C . GLN A 1 243 ? -8.047 -22.034 89.486 1.00 37.53 243 GLN A C 1
ATOM 1806 O O . GLN A 1 243 ? -7.633 -21.721 90.596 1.00 45.88 243 GLN A O 1
ATOM 1812 N N . PHE A 1 244 ? -7.391 -22.871 88.690 1.00 35.27 244 PHE A N 1
ATOM 1813 C CA . PHE A 1 244 ? -6.118 -23.472 89.088 1.00 39.60 244 PHE A CA 1
ATOM 1814 C C . PHE A 1 244 ? -5.054 -22.407 89.239 1.00 39.22 244 PHE A C 1
ATOM 1815 O O . PHE A 1 244 ? -4.405 -22.311 90.272 1.00 38.59 244 PHE A O 1
ATOM 1823 N N . PHE A 1 245 ? -4.877 -21.616 88.188 1.00 36.90 245 PHE A N 1
ATOM 1824 C CA . PHE A 1 245 ? -3.857 -20.580 88.171 1.00 45.56 245 PHE A CA 1
ATOM 1825 C C . PHE A 1 245 ? -3.943 -19.637 89.373 1.00 38.87 245 PHE A C 1
ATOM 1826 O O . PHE A 1 245 ? -2.963 -19.443 90.090 1.00 37.79 245 PHE A O 1
ATOM 1834 N N . TRP A 1 246 ? -5.110 -19.044 89.591 1.00 35.54 246 TRP A N 1
ATOM 1835 C CA . TRP A 1 246 ? -5.249 -18.073 90.666 1.00 37.34 246 TRP A CA 1
ATOM 1836 C C . TRP A 1 246 ? -5.256 -18.720 92.046 1.00 44.16 246 TRP A C 1
ATOM 1837 O O . TRP A 1 246 ? -4.971 -18.060 93.040 1.00 33.71 246 TRP A O 1
ATOM 1848 N N . PHE A 1 247 ? -5.539 -20.018 92.110 1.00 33.64 247 PHE A N 1
ATOM 1849 C CA . PHE A 1 247 ? -5.485 -20.694 93.397 1.00 31.00 247 PHE A CA 1
ATOM 1850 C C . PHE A 1 247 ? -4.089 -20.559 94.007 1.00 44.19 247 PHE A C 1
ATOM 1851 O O . PHE A 1 247 ? -3.948 -20.507 95.229 1.00 42.28 247 PHE A O 1
ATOM 1859 N N . TYR A 1 248 ? -3.060 -20.504 93.159 1.00 31.07 248 TYR A N 1
ATOM 1860 C CA . TYR A 1 248 ? -1.731 -20.106 93.635 1.00 39.66 248 TYR A CA 1
ATOM 1861 C C . TYR A 1 248 ? -1.472 -18.609 93.493 1.00 30.21 248 TYR A C 1
ATOM 1862 O O . TYR A 1 248 ? -0.851 -17.998 94.358 1.00 33.48 248 TYR A O 1
ATOM 1871 N N . SER A 1 249 ? -1.937 -18.020 92.399 1.00 31.36 249 SER A N 1
ATOM 1872 C CA . SER A 1 249 ? -1.447 -16.694 92.027 1.00 37.27 249 SER A CA 1
ATOM 1873 C C . SER A 1 249 ? -2.010 -15.541 92.832 1.00 37.11 249 SER A C 1
ATOM 1874 O O . SER A 1 249 ? -1.488 -14.432 92.736 1.00 43.21 249 SER A O 1
ATOM 1877 N N . HIS A 1 250 ? -3.057 -15.769 93.624 1.00 39.51 250 HIS A N 1
ATOM 1878 C CA . HIS A 1 250 ? -3.243 -14.832 94.719 1.00 44.36 250 HIS A CA 1
ATOM 1879 C C . HIS A 1 250 ? -2.267 -15.092 95.880 1.00 31.76 250 HIS A C 1
ATOM 1880 O O . HIS A 1 250 ? -1.504 -14.197 96.245 1.00 40.77 250 HIS A O 1
ATOM 1887 N N . PRO A 1 251 ? -2.314 -16.301 96.482 1.00 42.58 251 PRO A N 1
ATOM 1888 C CA . PRO A 1 251 ? -1.416 -16.605 97.604 1.00 49.23 251 PRO A CA 1
ATOM 1889 C C . PRO A 1 251 ? 0.018 -16.151 97.351 1.00 35.45 251 PRO A C 1
ATOM 1890 O O . PRO A 1 251 ? 0.696 -15.745 98.287 1.00 33.41 251 PRO A O 1
ATOM 1894 N N . THR A 1 252 ? 0.459 -16.198 96.097 1.00 43.46 252 THR A N 1
ATOM 1895 C CA . THR A 1 252 ? 1.825 -15.828 95.785 1.00 28.07 252 THR A CA 1
ATOM 1896 C C . THR A 1 252 ? 2.129 -14.385 96.213 1.00 36.69 252 THR A C 1
ATOM 1897 O O . THR A 1 252 ? 3.225 -14.103 96.678 1.00 36.81 252 THR A O 1
ATOM 1901 N N . VAL A 1 253 ? 1.166 -13.478 96.066 1.00 32.61 253 VAL A N 1
ATOM 1902 C CA . VAL A 1 253 ? 1.398 -12.084 96.435 1.00 38.72 253 VAL A CA 1
ATOM 1903 C C . VAL A 1 253 ? 1.501 -11.928 97.946 1.00 46.22 253 VAL A C 1
ATOM 1904 O O . VAL A 1 253 ? 2.161 -11.015 98.431 1.00 44.45 253 VAL A O 1
ATOM 1908 N N . TYR A 1 254 ? 0.867 -12.823 98.697 1.00 38.38 254 TYR A N 1
ATOM 1909 C CA . TYR A 1 254 ? 1.008 -12.752 100.142 1.00 48.65 254 TYR A CA 1
ATOM 1910 C C . TYR A 1 254 ? 2.307 -13.427 100.550 1.00 35.54 254 TYR A C 1
ATOM 1911 O O . TYR A 1 254 ? 2.917 -13.090 101.565 1.00 45.64 254 TYR A O 1
ATOM 1920 N N . VAL A 1 255 ? 2.743 -14.372 99.729 1.00 51.24 255 VAL A N 1
ATOM 1921 C CA . VAL A 1 255 ? 4.059 -14.942 99.904 1.00 38.82 255 VAL A CA 1
ATOM 1922 C C . VAL A 1 255 ? 5.113 -13.860 99.632 1.00 42.47 255 VAL A C 1
ATOM 1923 O O . VAL A 1 255 ? 6.188 -13.879 100.220 1.00 37.14 255 VAL A O 1
ATOM 1927 N N . MET A 1 256 ? 4.774 -12.915 98.754 1.00 36.67 256 MET A N 1
ATOM 1928 C CA . MET A 1 256 ? 5.640 -11.788 98.402 1.00 44.68 256 MET A CA 1
ATOM 1929 C C . MET A 1 256 ? 5.538 -10.655 99.404 1.00 42.80 256 MET A C 1
ATOM 1930 O O . MET A 1 256 ? 6.386 -9.775 99.426 1.00 93.97 256 MET A O 1
ATOM 1935 N N . LEU A 1 257 ? 4.493 -10.653 100.219 1.00 39.85 257 LEU A N 1
ATOM 1936 C CA . LEU A 1 257 ? 4.281 -9.538 101.136 1.00 41.03 257 LEU A CA 1
ATOM 1937 C C . LEU A 1 257 ? 4.817 -9.835 102.543 1.00 39.56 257 LEU A C 1
ATOM 1938 O O . LEU A 1 257 ? 5.535 -9.025 103.128 1.00 37.72 257 LEU A O 1
ATOM 1943 N N . LEU A 1 258 ? 4.468 -11.006 103.066 1.00 37.95 258 LEU A N 1
ATOM 1944 C CA . LEU A 1 258 ? 4.791 -11.383 104.433 1.00 39.06 258 LEU A CA 1
ATOM 1945 C C . LEU A 1 258 ? 6.250 -11.111 104.850 1.00 36.45 258 LEU A C 1
ATOM 1946 O O . LEU A 1 258 ? 6.482 -10.419 105.843 1.00 38.71 258 LEU A O 1
ATOM 1951 N N . PRO A 1 259 ? 7.233 -11.646 104.100 1.00 42.66 259 PRO A N 1
ATOM 1952 C CA . PRO A 1 259 ? 8.639 -11.396 104.451 1.00 44.10 259 PRO A CA 1
ATOM 1953 C C . PRO A 1 259 ? 8.978 -9.915 104.511 1.00 39.81 259 PRO A C 1
ATOM 1954 O O . PRO A 1 259 ? 9.746 -9.494 105.383 1.00 40.26 259 PRO A O 1
ATOM 1958 N N . TYR A 1 260 ? 8.407 -9.120 103.619 1.00 33.70 260 TYR A N 1
ATOM 1959 C CA . TYR A 1 260 ? 8.696 -7.691 103.655 1.00 34.50 260 TYR A CA 1
ATOM 1960 C C . TYR A 1 260 ? 8.070 -6.989 104.856 1.00 44.10 260 TYR A C 1
ATOM 1961 O O . TYR A 1 260 ? 8.681 -6.098 105.444 1.00 48.30 260 TYR A O 1
ATOM 1970 N N . LEU A 1 261 ? 6.870 -7.412 105.243 1.00 47.14 261 LEU A N 1
ATOM 1971 C CA . LEU A 1 261 ? 6.274 -6.888 106.467 1.00 49.64 261 LEU A CA 1
ATOM 1972 C C . LEU A 1 261 ? 7.155 -7.246 107.659 1.00 47.51 261 LEU A C 1
ATOM 1973 O O . LEU A 1 261 ? 7.315 -6.448 108.582 1.00 39.32 261 LEU A O 1
ATOM 1978 N N . GLY A 1 262 ? 7.728 -8.447 107.627 1.00 34.77 262 GLY A N 1
ATOM 1979 C CA . GLY A 1 262 ? 8.662 -8.876 108.655 1.00 40.52 262 GLY A CA 1
ATOM 1980 C C . GLY A 1 262 ? 9.878 -7.964 108.711 1.00 48.01 262 GLY A C 1
ATOM 1981 O O . GLY A 1 262 ? 10.283 -7.510 109.779 1.00 41.81 262 GLY A O 1
ATOM 1982 N N . ILE A 1 263 ? 10.462 -7.702 107.550 1.00 32.20 263 ILE A N 1
ATOM 1983 C CA . ILE A 1 263 ? 11.575 -6.771 107.442 1.00 36.88 263 ILE A CA 1
ATOM 1984 C C . ILE A 1 263 ? 11.202 -5.386 107.967 1.00 37.38 263 ILE A C 1
ATOM 1985 O O . ILE A 1 263 ? 11.954 -4.790 108.733 1.00 42.31 263 ILE A O 1
ATOM 1990 N N . LEU A 1 264 ? 10.046 -4.871 107.561 1.00 35.84 264 LEU A N 1
ATOM 1991 C CA . LEU A 1 264 ? 9.637 -3.552 108.024 1.00 45.97 264 LEU A CA 1
ATOM 1992 C C . LEU A 1 264 ? 9.630 -3.521 109.544 1.00 45.89 264 LEU A C 1
ATOM 1993 O O . LEU A 1 264 ? 10.068 -2.548 110.156 1.00 33.31 264 LEU A O 1
ATOM 1998 N N . ALA A 1 265 ? 9.112 -4.583 110.153 1.00 36.39 265 ALA A N 1
ATOM 1999 C CA . ALA A 1 265 ? 9.009 -4.622 111.603 1.00 42.52 265 ALA A CA 1
ATOM 2000 C C . ALA A 1 265 ? 10.400 -4.640 112.247 1.00 55.39 265 ALA A C 1
ATOM 2001 O O . ALA A 1 265 ? 10.638 -3.933 113.220 1.00 40.87 265 ALA A O 1
ATOM 2003 N N . GLU A 1 266 ? 11.309 -5.436 111.686 1.00 36.34 266 GLU A N 1
ATOM 2004 C CA . GLU A 1 266 ? 12.677 -5.528 112.184 1.00 41.16 266 GLU A CA 1
ATOM 2005 C C . GLU A 1 266 ? 13.375 -4.177 112.113 1.00 41.40 266 GLU A C 1
ATOM 2006 O O . GLU A 1 266 ? 14.062 -3.771 113.043 1.00 37.93 266 GLU A O 1
ATOM 2012 N N . VAL A 1 267 ? 13.215 -3.498 110.986 1.00 40.44 267 VAL A N 1
ATOM 2013 C CA . VAL A 1 267 ? 13.851 -2.210 110.784 1.00 47.77 267 VAL A CA 1
ATOM 2014 C C . VAL A 1 267 ? 13.277 -1.167 111.744 1.00 42.83 267 VAL A C 1
ATOM 2015 O O . VAL A 1 267 ? 14.013 -0.362 112.308 1.00 37.06 267 VAL A O 1
ATOM 2019 N N . ALA A 1 268 ? 11.964 -1.207 111.937 1.00 40.33 268 ALA A N 1
ATOM 2020 C CA . ALA A 1 268 ? 11.290 -0.284 112.835 1.00 39.90 268 ALA A CA 1
ATOM 2021 C C . ALA A 1 268 ? 11.824 -0.409 114.249 1.00 40.90 268 ALA A C 1
ATOM 2022 O O . ALA A 1 268 ? 12.135 0.589 114.894 1.00 51.51 268 ALA A O 1
ATOM 2024 N N . SER A 1 269 ? 11.919 -1.641 114.735 1.00 37.34 269 SER A N 1
ATOM 2025 C CA . SER A 1 269 ? 12.439 -1.888 116.074 1.00 44.33 269 SER A CA 1
ATOM 2026 C C . SER A 1 269 ? 13.873 -1.359 116.247 1.00 36.89 269 SER A C 1
ATOM 2027 O O . SER A 1 269 ? 14.167 -0.635 117.187 1.00 42.37 269 SER A O 1
ATOM 2030 N N . THR A 1 270 ? 14.754 -1.723 115.323 1.00 43.34 270 THR A N 1
ATOM 2031 C CA . THR A 1 270 ? 16.149 -1.324 115.402 1.00 43.12 270 THR A CA 1
ATOM 2032 C C . THR A 1 270 ? 16.355 0.188 115.345 1.00 34.98 270 THR A C 1
ATOM 2033 O O . THR A 1 270 ? 17.113 0.738 116.132 1.00 50.26 270 THR A O 1
ATOM 2037 N N . PHE A 1 271 ? 15.677 0.864 114.427 1.00 48.53 271 PHE A N 1
ATOM 2038 C CA . PHE A 1 271 ? 15.931 2.288 114.241 1.00 53.58 271 PHE A CA 1
ATOM 2039 C C . PHE A 1 271 ? 15.056 3.187 115.113 1.00 47.65 271 PHE A C 1
ATOM 2040 O O . PHE A 1 271 ? 15.200 4.404 115.084 1.00 43.02 271 PHE A O 1
ATOM 2048 N N . ALA A 1 272 ? 14.162 2.589 115.897 1.00 42.90 272 ALA A N 1
ATOM 2049 C CA . ALA A 1 272 ? 13.389 3.351 116.879 1.00 40.56 272 ALA A CA 1
ATOM 2050 C C . ALA A 1 272 ? 13.875 3.075 118.303 1.00 58.68 272 ALA A C 1
ATOM 2051 O O . ALA A 1 272 ? 13.405 3.693 119.269 1.00 36.22 272 ALA A O 1
ATOM 2053 N N . ARG A 1 273 ? 14.814 2.139 118.424 1.00 41.55 273 ARG A N 1
ATOM 2054 C CA . ARG A 1 273 ? 15.392 1.762 119.718 1.00 50.09 273 ARG A CA 1
ATOM 2055 C C . ARG A 1 273 ? 14.304 1.266 120.673 1.00 52.94 273 ARG A C 1
ATOM 2056 O O . ARG A 1 273 ? 14.417 1.393 121.887 1.00 60.59 273 ARG A O 1
ATOM 2064 N N . LYS A 1 274 ? 13.248 0.703 120.102 1.00 52.73 274 LYS A N 1
ATOM 2065 C CA . LYS A 1 274 ? 12.126 0.186 120.867 1.00 58.62 274 LYS A CA 1
ATOM 2066 C C . LYS A 1 274 ? 11.934 -1.296 120.590 1.00 49.26 274 LYS A C 1
ATOM 2067 O O . LYS A 1 274 ? 12.336 -1.795 119.542 1.00 57.38 274 LYS A O 1
ATOM 2073 N N . PRO A 1 275 ? 11.317 -2.012 121.534 1.00 55.99 275 PRO A N 1
ATOM 2074 C CA . PRO A 1 275 ? 10.896 -3.382 121.225 1.00 56.40 275 PRO A CA 1
ATOM 2075 C C . PRO A 1 275 ? 9.719 -3.349 120.265 1.00 56.38 275 PRO A C 1
ATOM 2076 O O . PRO A 1 275 ? 9.052 -2.321 120.150 1.00 43.26 275 PRO A O 1
ATOM 2080 N N . LEU A 1 276 ? 9.480 -4.459 119.578 1.00 43.81 276 LEU A N 1
ATOM 2081 C CA . LEU A 1 276 ? 8.292 -4.612 118.750 1.00 45.26 276 LEU A CA 1
ATOM 2082 C C . LEU A 1 276 ? 7.013 -4.392 119.552 1.00 54.38 276 LEU A C 1
ATOM 2083 O O . LEU A 1 276 ? 6.826 -4.986 120.618 1.00 44.95 276 LEU A O 1
ATOM 2088 N N . PHE A 1 277 ? 6.134 -3.542 119.029 1.00 51.19 277 PHE A N 1
ATOM 2089 C CA . PHE A 1 277 ? 4.825 -3.300 119.629 1.00 38.18 277 PHE A CA 1
ATOM 2090 C C . PHE A 1 277 ? 3.859 -4.411 119.206 1.00 44.29 277 PHE A C 1
ATOM 2091 O O . PHE A 1 277 ? 3.655 -4.644 118.012 1.00 42.18 277 PHE A O 1
ATOM 2099 N N . GLY A 1 278 ? 3.278 -5.105 120.176 1.00 41.78 278 GLY A N 1
ATOM 2100 C CA . GLY A 1 278 ? 2.329 -6.172 119.894 1.00 38.84 278 GLY A CA 1
ATOM 2101 C C . GLY A 1 278 ? 2.868 -7.319 119.043 1.00 44.68 278 GLY A C 1
ATOM 2102 O O . GLY A 1 278 ? 2.291 -7.679 118.013 1.00 48.58 278 GLY A O 1
ATOM 2103 N N . TYR A 1 279 ? 3.980 -7.889 119.488 1.00 44.87 279 TYR A N 1
ATOM 2104 C CA . TYR A 1 279 ? 4.609 -9.049 118.862 1.00 45.36 279 TYR A CA 1
ATOM 2105 C C . TYR A 1 279 ? 3.652 -10.224 118.623 1.00 39.49 279 TYR A C 1
ATOM 2106 O O . TYR A 1 279 ? 3.619 -10.797 117.533 1.00 52.49 279 TYR A O 1
ATOM 2115 N N . ARG A 1 280 ? 2.882 -10.591 119.637 1.00 44.69 280 ARG A N 1
ATOM 2116 C CA . ARG A 1 280 ? 1.945 -11.698 119.484 1.00 65.11 280 ARG A CA 1
ATOM 2117 C C . ARG A 1 280 ? 0.900 -11.378 118.418 1.00 52.72 280 ARG A C 1
ATOM 2118 O O . ARG A 1 280 ? 0.595 -12.208 117.563 1.00 49.83 280 ARG A O 1
ATOM 2126 N N . GLN A 1 281 ? 0.366 -10.164 118.456 1.00 48.74 281 GLN A N 1
ATOM 2127 C CA . GLN A 1 281 ? -0.608 -9.746 117.463 1.00 44.26 281 GLN A CA 1
ATOM 2128 C C . GLN A 1 281 ? -0.017 -9.749 116.055 1.00 55.13 281 GLN A C 1
ATOM 2129 O O . GLN A 1 281 ? -0.713 -10.071 115.092 1.00 50.41 281 GLN A O 1
ATOM 2135 N N . MET A 1 282 ? 1.260 -9.395 115.930 1.00 47.51 282 MET A N 1
ATOM 2136 C CA . MET A 1 282 ? 1.919 -9.426 114.621 1.00 50.53 282 MET A CA 1
ATOM 2137 C C . MET A 1 282 ? 1.957 -10.848 114.058 1.00 49.37 282 MET A C 1
ATOM 2138 O O . MET A 1 282 ? 1.746 -11.053 112.874 1.00 51.48 282 MET A O 1
ATOM 2143 N N . VAL A 1 283 ? 2.228 -11.825 114.915 1.00 40.70 283 VAL A N 1
ATOM 2144 C CA . VAL A 1 283 ? 2.267 -13.214 114.492 1.00 44.80 283 VAL A CA 1
ATOM 2145 C C . VAL A 1 283 ? 0.871 -13.701 114.124 1.00 47.25 283 VAL A C 1
ATOM 2146 O O . VAL A 1 283 ? 0.682 -14.351 113.098 1.00 37.03 283 VAL A O 1
ATOM 2150 N N . TRP A 1 284 ? -0.104 -13.380 114.968 1.00 52.54 284 TRP A N 1
ATOM 2151 C CA . TRP A 1 284 ? -1.491 -13.755 114.704 1.00 58.42 284 TRP A CA 1
ATOM 2152 C C . TRP A 1 284 ? -1.968 -13.166 113.382 1.00 63.18 284 TRP A C 1
ATOM 2153 O O . TRP A 1 284 ? -2.708 -13.808 112.636 1.00 49.90 284 TRP A O 1
ATOM 2164 N N . ALA A 1 285 ? -1.530 -11.947 113.088 1.00 42.98 285 ALA A N 1
ATOM 2165 C CA . ALA A 1 285 ? -1.946 -11.284 111.860 1.00 44.93 285 ALA A CA 1
ATOM 2166 C C . ALA A 1 285 ? -1.366 -11.993 110.640 1.00 62.95 285 ALA A C 1
ATOM 2167 O O . ALA A 1 285 ? -2.047 -12.144 109.622 1.00 38.36 285 ALA A O 1
ATOM 2169 N N . GLN A 1 286 ? -0.110 -12.427 110.739 1.00 42.73 286 GLN A N 1
ATOM 2170 C CA . GLN A 1 286 ? 0.510 -13.157 109.639 1.00 59.52 286 GLN A CA 1
ATOM 2171 C C . GLN A 1 286 ? -0.198 -14.494 109.437 1.00 62.70 286 GLN A C 1
ATOM 2172 O O . GLN A 1 286 ? -0.423 -14.920 108.307 1.00 54.12 286 GLN A O 1
ATOM 2178 N N . MET A 1 287 ? -0.558 -15.149 110.537 1.00 46.23 287 MET A N 1
ATOM 2179 C CA . MET A 1 287 ? -1.329 -16.380 110.450 1.00 49.15 287 MET A CA 1
ATOM 2180 C C . MET A 1 287 ? -2.666 -16.114 109.764 1.00 54.68 287 MET A C 1
ATOM 2181 O O . MET A 1 287 ? -3.104 -16.884 108.911 1.00 51.86 287 MET A O 1
ATOM 2186 N N . GLY A 1 288 ? -3.311 -15.016 110.149 1.00 55.91 288 GLY A N 1
ATOM 2187 C CA . GLY A 1 288 ? -4.585 -14.628 109.570 1.00 40.00 288 GLY A CA 1
ATOM 2188 C C . GLY A 1 288 ? -4.478 -14.426 108.071 1.00 67.39 288 GLY A C 1
ATOM 2189 O O . GLY A 1 288 ? -5.368 -14.833 107.321 1.00 39.04 288 GLY A O 1
ATOM 2190 N N . ILE A 1 289 ? -3.382 -13.799 107.642 1.00 42.92 289 ILE A N 1
ATOM 2191 C CA . ILE A 1 289 ? -3.122 -13.566 106.229 1.00 61.09 289 ILE A CA 1
ATOM 2192 C C . ILE A 1 289 ? -2.888 -14.867 105.462 1.00 54.31 289 ILE A C 1
ATOM 2193 O O . ILE A 1 289 ? -3.339 -15.012 104.327 1.00 47.29 289 ILE A O 1
ATOM 2198 N N . VAL A 1 290 ? -2.185 -15.812 106.076 1.00 37.66 290 VAL A N 1
ATOM 2199 C CA . VAL A 1 290 ? -1.958 -17.105 105.435 1.00 35.30 290 VAL A CA 1
ATOM 2200 C C . VAL A 1 290 ? -3.267 -17.848 105.144 1.00 43.50 290 VAL A C 1
ATOM 2201 O O . VAL A 1 290 ? -3.461 -18.379 104.053 1.00 47.87 290 VAL A O 1
ATOM 2205 N N . VAL A 1 291 ? -4.161 -17.892 106.127 1.00 54.97 291 VAL A N 1
ATOM 2206 C CA . VAL A 1 291 ? -5.427 -18.604 105.964 1.00 50.74 291 VAL A CA 1
ATOM 2207 C C . VAL A 1 291 ? -6.326 -17.951 104.907 1.00 50.91 291 VAL A C 1
ATOM 2208 O O . VAL A 1 291 ? -6.747 -18.595 103.951 1.00 43.05 291 VAL A O 1
ATOM 2212 N N . LEU A 1 292 ? -6.619 -16.668 105.085 1.00 44.78 292 LEU A N 1
ATOM 2213 C CA . LEU A 1 292 ? -7.495 -15.955 104.166 1.00 53.66 292 LEU A CA 1
ATOM 2214 C C . LEU A 1 292 ? -6.896 -15.893 102.762 1.00 50.06 292 LEU A C 1
ATOM 2215 O O . LEU A 1 292 ? -7.617 -15.892 101.761 1.00 45.52 292 LEU A O 1
ATOM 2220 N N . GLY A 1 293 ? -5.571 -15.861 102.698 1.00 44.01 293 GLY A N 1
ATOM 2221 C CA . GLY A 1 293 ? -4.857 -15.814 101.435 1.00 43.38 293 GLY A CA 1
ATOM 2222 C C . GLY A 1 293 ? -5.172 -16.937 100.459 1.00 45.22 293 GLY A C 1
ATOM 2223 O O . GLY A 1 293 ? -4.887 -16.816 99.273 1.00 38.43 293 GLY A O 1
ATOM 2224 N N . THR A 1 294 ? -5.760 -18.027 100.947 1.00 37.02 294 THR A N 1
ATOM 2225 C CA . THR A 1 294 ? -6.093 -19.161 100.091 1.00 41.44 294 THR A CA 1
ATOM 2226 C C . THR A 1 294 ? -7.592 -19.261 99.803 1.00 52.05 294 THR A C 1
ATOM 2227 O O . THR A 1 294 ? -8.048 -20.221 99.190 1.00 49.95 294 THR A O 1
ATOM 2231 N N . MET A 1 295 ? -8.357 -18.277 100.257 1.00 39.01 295 MET A N 1
ATOM 2232 C CA . MET A 1 295 ? -9.809 -18.324 100.138 1.00 47.14 295 MET A CA 1
ATOM 2233 C C . MET A 1 295 ? -10.335 -17.181 99.290 1.00 45.50 295 MET A C 1
ATOM 2234 O O . MET A 1 295 ? -11.505 -16.833 99.393 1.00 40.60 295 MET A O 1
ATOM 2239 N N . VAL A 1 296 ? -9.485 -16.573 98.470 1.00 38.46 296 VAL A N 1
ATOM 2240 C CA . VAL A 1 296 ? -9.904 -15.349 97.786 1.00 42.43 296 VAL A CA 1
ATOM 2241 C C . VAL A 1 296 ? -9.575 -15.330 96.301 1.00 42.98 296 VAL A C 1
ATOM 2242 O O . VAL A 1 296 ? -9.836 -14.338 95.608 1.00 36.84 296 VAL A O 1
ATOM 2246 N N . TRP A 1 297 ? -9.022 -16.432 95.808 1.00 34.97 297 TRP A N 1
ATOM 2247 C CA . TRP A 1 297 ? -8.420 -16.438 94.477 1.00 41.33 297 TRP A CA 1
ATOM 2248 C C . TRP A 1 297 ? -9.366 -15.936 93.387 1.00 41.33 297 TRP A C 1
ATOM 2249 O O . TRP A 1 297 ? -8.931 -15.303 92.433 1.00 36.72 297 TRP A O 1
ATOM 2260 N N . ALA A 1 298 ? -10.657 -16.203 93.532 1.00 34.97 298 ALA A N 1
ATOM 2261 C CA . ALA A 1 298 ? -11.597 -15.905 92.455 1.00 37.84 298 ALA A CA 1
ATOM 2262 C C . ALA A 1 298 ? -11.916 -14.422 92.245 1.00 47.05 298 ALA A C 1
ATOM 2263 O O . ALA A 1 298 ? -12.634 -14.074 91.301 1.00 41.03 298 ALA A O 1
ATOM 2265 N N . HIS A 1 299 ? -11.399 -13.542 93.100 1.00 31.09 299 HIS A N 1
ATOM 2266 C CA . HIS A 1 299 ? -11.583 -12.117 92.839 1.00 35.00 299 HIS A CA 1
ATOM 2267 C C . HIS A 1 299 ? -10.818 -11.717 91.569 1.00 46.26 299 HIS A C 1
ATOM 2268 O O . HIS A 1 299 ? -10.883 -10.584 91.111 1.00 31.76 299 HIS A O 1
ATOM 2275 N N . HIS A 1 300 ? -10.102 -12.667 90.989 1.00 29.21 300 HIS A N 1
ATOM 2276 C CA . HIS A 1 300 ? -9.423 -12.424 89.726 1.00 38.14 300 HIS A CA 1
ATOM 2277 C C . HIS A 1 300 ? -10.288 -12.846 88.554 1.00 42.37 300 HIS A C 1
ATOM 2278 O O . HIS A 1 300 ? -9.862 -12.769 87.408 1.00 38.62 300 HIS A O 1
ATOM 2285 N N . MET A 1 301 ? -11.503 -13.295 88.846 1.00 31.92 301 MET A N 1
ATOM 2286 C CA . MET A 1 301 ? -12.331 -13.944 87.841 1.00 39.19 301 MET A CA 1
ATOM 2287 C C . MET A 1 301 ? -13.752 -13.405 87.875 1.00 47.49 301 MET A C 1
ATOM 2288 O O . MET A 1 301 ? -14.687 -14.113 87.515 1.00 38.05 301 MET A O 1
ATOM 2293 N N . PHE A 1 302 ? -13.911 -12.155 88.313 1.00 35.63 302 PHE A N 1
ATOM 2294 C CA . PHE A 1 302 ? -15.246 -11.574 88.497 1.00 39.27 302 PHE A CA 1
ATOM 2295 C C . PHE A 1 302 ? -16.013 -11.419 87.182 1.00 44.34 302 PHE A C 1
ATOM 2296 O O . PHE A 1 302 ? -17.245 -11.433 87.177 1.00 34.78 302 PHE A O 1
ATOM 2304 N N . THR A 1 303 ? -15.289 -11.261 86.072 1.00 36.30 303 THR A N 1
ATOM 2305 C CA . THR A 1 303 ? -15.923 -10.979 84.780 1.00 38.17 303 THR A CA 1
ATOM 2306 C C . THR A 1 303 ? -16.096 -12.200 83.873 1.00 44.76 303 THR A C 1
ATOM 2307 O O . THR A 1 303 ? -16.452 -12.060 82.694 1.00 39.02 303 THR A O 1
ATOM 2311 N N . VAL A 1 304 ? -15.857 -13.393 84.409 1.00 30.19 304 VAL A N 1
ATOM 2312 C CA . VAL A 1 304 ? -15.891 -14.594 83.575 1.00 39.47 304 VAL A CA 1
ATOM 2313 C C . VAL A 1 304 ? -17.256 -15.304 83.568 1.00 48.56 304 VAL A C 1
ATOM 2314 O O . VAL A 1 304 ? -17.393 -16.369 82.982 1.00 50.58 304 VAL A O 1
ATOM 2318 N N . GLY A 1 305 ? -18.254 -14.719 84.224 1.00 43.35 305 GLY A N 1
ATOM 2319 C CA . GLY A 1 305 ? -19.603 -15.257 84.184 1.00 43.26 305 GLY A CA 1
ATOM 2320 C C . GLY A 1 305 ? -19.949 -16.373 85.159 1.00 40.47 305 GLY A C 1
ATOM 2321 O O . GLY A 1 305 ? -20.918 -17.097 84.951 1.00 49.08 305 GLY A O 1
ATOM 2322 N N . GLU A 1 306 ? -19.166 -16.527 86.219 1.00 37.01 306 GLU A N 1
ATOM 2323 C CA . GLU A 1 306 ? -19.566 -17.417 87.294 1.00 38.45 306 GLU A CA 1
ATOM 2324 C C . GLU A 1 306 ? -20.805 -16.831 87.976 1.00 52.59 306 GLU A C 1
ATOM 2325 O O . GLU A 1 306 ? -21.093 -15.638 87.837 1.00 40.51 306 GLU A O 1
ATOM 2331 N N . SER A 1 307 ? -21.527 -17.672 88.711 1.00 39.25 307 SER A N 1
ATOM 2332 C CA . SER A 1 307 ? -22.716 -17.248 89.446 1.00 41.65 307 SER A CA 1
ATOM 2333 C C . SER A 1 307 ? -22.458 -16.065 90.373 1.00 61.49 307 SER A C 1
ATOM 2334 O O . SER A 1 307 ? -21.340 -15.859 90.866 1.00 45.13 307 SER A O 1
ATOM 2337 N N . THR A 1 308 ? -23.514 -15.300 90.615 1.00 32.06 308 THR A N 1
ATOM 2338 C CA . THR A 1 308 ? -23.460 -14.167 91.525 1.00 50.27 308 THR A CA 1
ATOM 2339 C C . THR A 1 308 ? -23.094 -14.566 92.963 1.00 42.95 308 THR A C 1
ATOM 2340 O O . THR A 1 308 ? -22.352 -13.853 93.631 1.00 42.47 308 THR A O 1
ATOM 2344 N N . LEU A 1 309 ? -23.628 -15.691 93.434 1.00 41.62 309 LEU A N 1
ATOM 2345 C CA . LEU A 1 309 ? -23.330 -16.174 94.780 1.00 38.35 309 LEU A CA 1
ATOM 2346 C C . LEU A 1 309 ? -21.835 -16.455 94.941 1.00 44.50 309 LEU A C 1
ATOM 2347 O O . LEU A 1 309 ? -21.212 -16.047 95.925 1.00 49.93 309 LEU A O 1
ATOM 2352 N N . PHE A 1 310 ? -21.274 -17.156 93.959 1.00 44.92 310 PHE A N 1
ATOM 2353 C CA . PHE A 1 310 ? -19.836 -17.414 93.874 1.00 46.28 310 PHE A CA 1
ATOM 2354 C C . PHE A 1 310 ? -19.028 -16.108 93.962 1.00 48.28 310 PHE A C 1
ATOM 2355 O O . PHE A 1 310 ? -18.065 -16.015 94.722 1.00 43.11 310 PHE A O 1
ATOM 2363 N N . GLN A 1 311 ? -19.434 -15.100 93.197 1.00 51.60 311 GLN A N 1
ATOM 2364 C CA . GLN A 1 311 ? -18.733 -13.819 93.191 1.00 47.66 311 GLN A CA 1
ATOM 2365 C C . GLN A 1 311 ? -18.845 -13.107 94.536 1.00 44.28 311 GLN A C 1
ATOM 2366 O O . GLN A 1 311 ? -17.858 -12.570 95.053 1.00 51.63 311 GLN A O 1
ATOM 2372 N N . ILE A 1 312 ? -20.046 -13.106 95.103 1.00 36.81 312 ILE A N 1
ATOM 2373 C CA . ILE A 1 312 ? -20.260 -12.468 96.399 1.00 38.15 312 ILE A CA 1
ATOM 2374 C C . ILE A 1 312 ? -19.397 -13.125 97.485 1.00 43.94 312 ILE A C 1
ATOM 2375 O O . ILE A 1 312 ? -18.855 -12.440 98.347 1.00 43.72 312 ILE A O 1
ATOM 2380 N N . ALA A 1 313 ? -19.256 -14.448 97.414 1.00 37.01 313 ALA A N 1
ATOM 2381 C CA . ALA A 1 313 ? -18.439 -15.187 98.364 1.00 42.00 313 ALA A CA 1
ATOM 2382 C C . ALA A 1 313 ? -17.007 -14.680 98.366 1.00 41.12 313 ALA A C 1
ATOM 2383 O O . ALA A 1 313 ? -16.411 -14.482 99.422 1.00 50.47 313 ALA A O 1
ATOM 2385 N N . PHE A 1 314 ? -16.456 -14.465 97.175 1.00 45.22 314 PHE A N 1
ATOM 2386 C CA . PHE A 1 314 ? -15.072 -14.034 97.068 1.00 47.23 314 PHE A CA 1
ATOM 2387 C C . PHE A 1 314 ? -14.876 -12.549 97.402 1.00 40.79 314 PHE A C 1
ATOM 2388 O O . PHE A 1 314 ? -13.831 -12.161 97.915 1.00 39.66 314 PHE A O 1
ATOM 2396 N N . ALA A 1 315 ? -15.883 -11.727 97.137 1.00 35.46 315 ALA A N 1
ATOM 2397 C CA . ALA A 1 315 ? -15.830 -10.324 97.547 1.00 57.04 315 ALA A CA 1
ATOM 2398 C C . ALA A 1 315 ? -15.729 -10.210 99.068 1.00 57.97 315 ALA A C 1
ATOM 2399 O O . ALA A 1 315 ? -15.016 -9.356 99.587 1.00 54.47 315 ALA A O 1
ATOM 2401 N N . PHE A 1 316 ? -16.449 -11.080 99.769 1.00 44.08 316 PHE A N 1
ATOM 2402 C CA . PHE A 1 316 ? -16.481 -11.076 101.229 1.00 42.29 316 PHE A CA 1
ATOM 2403 C C . PHE A 1 316 ? -15.127 -11.433 101.838 1.00 48.41 316 PHE A C 1
ATOM 2404 O O . PHE A 1 316 ? -14.541 -10.644 102.573 1.00 51.86 316 PHE A O 1
ATOM 2412 N N . PHE A 1 317 ? -14.630 -12.624 101.531 1.00 42.81 317 PHE A N 1
ATOM 2413 C CA . PHE A 1 317 ? -13.361 -13.069 102.085 1.00 42.53 317 PHE A CA 1
ATOM 2414 C C . PHE A 1 317 ? -12.206 -12.143 101.708 1.00 51.19 317 PHE A C 1
ATOM 2415 O O . PHE A 1 317 ? -11.281 -11.941 102.491 1.00 42.85 317 PHE A O 1
ATOM 2423 N N . THR A 1 318 ? -12.280 -11.565 100.513 1.00 36.22 318 THR A N 1
ATOM 2424 C CA . THR A 1 318 ? -11.255 -10.655 100.034 1.00 42.43 318 THR A CA 1
ATOM 2425 C C . THR A 1 318 ? -11.216 -9.374 100.854 1.00 49.15 318 THR A C 1
ATOM 2426 O O . THR A 1 318 ? -10.141 -8.888 101.191 1.00 40.91 318 THR A O 1
ATOM 2430 N N . ALA A 1 319 ? -12.383 -8.824 101.179 1.00 48.21 319 ALA A N 1
ATOM 2431 C CA . ALA A 1 319 ? -12.427 -7.614 101.998 1.00 53.31 319 ALA A CA 1
ATOM 2432 C C . ALA A 1 319 ? -11.937 -7.882 103.434 1.00 64.40 319 ALA A C 1
ATOM 2433 O O . ALA A 1 319 ? -11.341 -7.015 104.057 1.00 50.11 319 ALA A O 1
ATOM 2435 N N . LEU A 1 320 ? -12.178 -9.087 103.945 1.00 41.62 320 LEU A N 1
ATOM 2436 C CA . LEU A 1 320 ? -11.652 -9.490 105.250 1.00 41.51 320 LEU A CA 1
ATOM 2437 C C . LEU A 1 320 ? -10.124 -9.413 105.348 1.00 63.21 320 LEU A C 1
ATOM 2438 O O . LEU A 1 320 ? -9.581 -9.066 106.393 1.00 41.87 320 LEU A O 1
ATOM 2443 N N . ILE A 1 321 ? -9.433 -9.754 104.265 1.00 47.41 321 ILE A N 1
ATOM 2444 C CA . ILE A 1 321 ? -7.975 -9.712 104.260 1.00 42.56 321 ILE A CA 1
ATOM 2445 C C . ILE A 1 321 ? -7.464 -8.381 104.820 1.00 47.59 321 ILE A C 1
ATOM 2446 O O . ILE A 1 321 ? -6.390 -8.319 105.413 1.00 45.74 321 ILE A O 1
ATOM 2451 N N . ALA A 1 322 ? -8.249 -7.323 104.642 1.00 44.03 322 ALA A N 1
ATOM 2452 C CA . ALA A 1 322 ? -7.836 -5.991 105.058 1.00 40.99 322 ALA A CA 1
ATOM 2453 C C . ALA A 1 322 ? -7.598 -5.889 106.568 1.00 78.33 322 ALA A C 1
ATOM 2454 O O . ALA A 1 322 ? -6.791 -5.072 107.024 1.00 43.61 322 ALA A O 1
ATOM 2456 N N . VAL A 1 323 ? -8.301 -6.718 107.334 1.00 42.96 323 VAL A N 1
ATOM 2457 C CA . VAL A 1 323 ? -8.233 -6.651 108.789 1.00 59.58 323 VAL A CA 1
ATOM 2458 C C . VAL A 1 323 ? -6.886 -7.109 109.367 1.00 50.68 323 VAL A C 1
ATOM 2459 O O . VAL A 1 323 ? -6.218 -6.342 110.056 1.00 61.68 323 VAL A O 1
ATOM 2463 N N . PRO A 1 324 ? -6.479 -8.354 109.084 1.00 50.63 324 PRO A N 1
ATOM 2464 C CA . PRO A 1 324 ? -5.175 -8.829 109.568 1.00 43.59 324 PRO A CA 1
ATOM 2465 C C . PRO A 1 324 ? -4.020 -7.936 109.101 1.00 59.51 324 PRO A C 1
ATOM 2466 O O . PRO A 1 324 ? -3.060 -7.713 109.847 1.00 42.89 324 PRO A O 1
ATOM 2470 N N . THR A 1 325 ? -4.118 -7.432 107.874 1.00 44.60 325 THR A N 1
ATOM 2471 C CA . THR A 1 325 ? -3.053 -6.626 107.299 1.00 46.65 325 THR A CA 1
ATOM 2472 C C . THR A 1 325 ? -2.966 -5.275 107.998 1.00 57.18 325 THR A C 1
ATOM 2473 O O . THR A 1 325 ? -1.876 -4.770 108.277 1.00 41.47 325 THR A O 1
ATOM 2477 N N . GLY A 1 326 ? -4.127 -4.692 108.275 1.00 36.73 326 GLY A N 1
ATOM 2478 C CA . GLY A 1 326 ? -4.187 -3.435 108.988 1.00 49.44 326 GLY A CA 1
ATOM 2479 C C . GLY A 1 326 ? -3.526 -3.580 110.338 1.00 37.69 326 GLY A C 1
ATOM 2480 O O . GLY A 1 326 ? -2.630 -2.818 110.686 1.00 57.01 326 GLY A O 1
ATOM 2481 N N . VAL A 1 327 ? -3.963 -4.585 111.087 1.00 44.86 327 VAL A N 1
ATOM 2482 C CA . VAL A 1 327 ? -3.412 -4.859 112.401 1.00 54.18 327 VAL A CA 1
ATOM 2483 C C . VAL A 1 327 ? -1.891 -4.940 112.348 1.00 69.47 327 VAL A C 1
ATOM 2484 O O . VAL A 1 327 ? -1.207 -4.398 113.218 1.00 57.37 327 VAL A O 1
ATOM 2488 N N . LYS A 1 328 ? -1.362 -5.604 111.323 1.00 43.97 328 LYS A N 1
ATOM 2489 C CA . LYS A 1 328 ? 0.085 -5.722 111.183 1.00 41.47 328 LYS A CA 1
ATOM 2490 C C . LYS A 1 328 ? 0.740 -4.347 111.001 1.00 47.35 328 LYS A C 1
ATOM 2491 O O . LYS A 1 328 ? 1.721 -4.032 111.668 1.00 50.22 328 LYS A O 1
ATOM 2497 N N . LEU A 1 329 ? 0.187 -3.525 110.118 1.00 42.71 329 LEU A N 1
ATOM 2498 C CA . LEU A 1 329 ? 0.742 -2.196 109.875 1.00 48.78 329 LEU A CA 1
ATOM 2499 C C . LEU A 1 329 ? 0.637 -1.295 111.102 1.00 42.02 329 LEU A C 1
ATOM 2500 O O . LEU A 1 329 ? 1.547 -0.521 111.398 1.00 43.40 329 LEU A O 1
ATOM 2505 N N . PHE A 1 330 ? -0.490 -1.384 111.798 1.00 39.60 330 PHE A N 1
ATOM 2506 C CA . PHE A 1 330 ? -0.719 -0.560 112.973 1.00 47.29 330 PHE A CA 1
ATOM 2507 C C . PHE A 1 330 ? 0.321 -0.880 114.041 1.00 65.48 330 PHE A C 1
ATOM 2508 O O . PHE A 1 330 ? 0.834 0.011 114.716 1.00 43.21 330 PHE A O 1
ATOM 2516 N N . ASN A 1 331 ? 0.633 -2.162 114.183 1.00 40.96 331 ASN A N 1
ATOM 2517 C CA . ASN A 1 331 ? 1.646 -2.583 115.127 1.00 39.56 331 ASN A CA 1
ATOM 2518 C C . ASN A 1 331 ? 3.043 -2.137 114.724 1.00 58.98 331 ASN A C 1
ATOM 2519 O O . ASN A 1 331 ? 3.871 -1.841 115.585 1.00 45.87 331 ASN A O 1
ATOM 2524 N N . ILE A 1 332 ? 3.296 -2.065 113.419 1.00 41.35 332 ILE A N 1
ATOM 2525 C CA . ILE A 1 332 ? 4.566 -1.535 112.943 1.00 41.91 332 ILE A CA 1
ATOM 2526 C C . ILE A 1 332 ? 4.667 -0.054 113.294 1.00 57.79 332 ILE A C 1
ATOM 2527 O O . ILE A 1 332 ? 5.709 0.419 113.756 1.00 53.62 332 ILE A O 1
ATOM 2532 N N . ILE A 1 333 ? 3.572 0.672 113.097 1.00 48.27 333 ILE A N 1
ATOM 2533 C CA . ILE A 1 333 ? 3.529 2.085 113.453 1.00 50.10 333 ILE A CA 1
ATOM 2534 C C . ILE A 1 333 ? 3.682 2.270 114.967 1.00 50.85 333 ILE A C 1
ATOM 2535 O O . ILE A 1 333 ? 4.333 3.214 115.428 1.00 47.94 333 ILE A O 1
ATOM 2540 N N . GLY A 1 334 ? 3.085 1.359 115.729 1.00 40.01 334 GLY A N 1
ATOM 2541 C CA . GLY A 1 334 ? 3.197 1.366 117.175 1.00 46.82 334 GLY A CA 1
ATOM 2542 C C . GLY A 1 334 ? 4.634 1.166 117.626 1.00 55.63 334 GLY A C 1
ATOM 2543 O O . GLY A 1 334 ? 5.057 1.702 118.649 1.00 47.30 334 GLY A O 1
ATOM 2544 N N . THR A 1 335 ? 5.387 0.394 116.852 1.00 43.29 335 THR A N 1
ATOM 2545 C CA . THR A 1 335 ? 6.776 0.148 117.161 1.00 41.77 335 THR A CA 1
ATOM 2546 C C . THR A 1 335 ? 7.584 1.429 117.022 1.00 42.28 335 THR A C 1
ATOM 2547 O O . THR A 1 335 ? 8.483 1.686 117.816 1.00 45.51 335 THR A O 1
ATOM 2551 N N . LEU A 1 336 ? 7.251 2.235 116.021 1.00 46.96 336 LEU A N 1
ATOM 2552 C CA . LEU A 1 336 ? 7.926 3.504 115.810 1.00 40.99 336 LEU A CA 1
ATOM 2553 C C . LEU A 1 336 ? 7.498 4.526 116.862 1.00 47.50 336 LEU A C 1
ATOM 2554 O O . LEU A 1 336 ? 8.279 5.389 117.257 1.00 44.58 336 LEU A O 1
ATOM 2559 N N . TRP A 1 337 ? 6.248 4.431 117.298 1.00 48.59 337 TRP A N 1
ATOM 2560 C CA . TRP A 1 337 ? 5.674 5.423 118.197 1.00 52.98 337 TRP A CA 1
ATOM 2561 C C . TRP A 1 337 ? 6.401 5.430 119.540 1.00 55.88 337 TRP A C 1
ATOM 2562 O O . TRP A 1 337 ? 6.610 4.381 120.147 1.00 50.55 337 TRP A O 1
ATOM 2573 N N . GLY A 1 338 ? 6.783 6.617 120.000 1.00 49.73 338 GLY A N 1
ATOM 2574 C CA . GLY A 1 338 ? 7.496 6.748 121.261 1.00 43.01 338 GLY A CA 1
ATOM 2575 C C . GLY A 1 338 ? 8.972 6.378 121.200 1.00 63.21 338 GLY A C 1
ATOM 2576 O O . GLY A 1 338 ? 9.655 6.365 122.224 1.00 67.06 338 GLY A O 1
ATOM 2577 N N . GLY A 1 339 ? 9.470 6.075 120.005 1.00 53.62 339 GLY A N 1
ATOM 2578 C CA . GLY A 1 339 ? 10.860 5.688 119.842 1.00 55.79 339 GLY A CA 1
ATOM 2579 C C . GLY A 1 339 ? 11.805 6.872 119.740 1.00 55.11 339 GLY A C 1
ATOM 2580 O O . GLY A 1 339 ? 11.411 8.013 119.961 1.00 40.29 339 GLY A O 1
ATOM 2581 N N . LYS A 1 340 ? 13.065 6.593 119.425 1.00 58.23 340 LYS A N 1
ATOM 2582 C CA . LYS A 1 340 ? 14.026 7.637 119.096 1.00 51.63 340 LYS A CA 1
ATOM 2583 C C . LYS A 1 340 ? 14.558 7.363 117.697 1.00 58.59 340 LYS A C 1
ATOM 2584 O O . LYS A 1 340 ? 15.597 6.732 117.532 1.00 59.37 340 LYS A O 1
ATOM 2590 N N . LEU A 1 341 ? 13.831 7.843 116.694 1.00 48.12 341 LEU A N 1
ATOM 2591 C CA . LEU A 1 341 ? 14.061 7.439 115.316 1.00 45.10 341 LEU A CA 1
ATOM 2592 C C . LEU A 1 341 ? 15.410 7.868 114.771 1.00 47.94 341 LEU A C 1
ATOM 2593 O O . LEU A 1 341 ? 15.713 9.053 114.679 1.00 42.55 341 LEU A O 1
ATOM 2598 N N . GLN A 1 342 ? 16.204 6.878 114.390 1.00 46.67 342 GLN A N 1
ATOM 2599 C CA . GLN A 1 342 ? 17.466 7.109 113.707 1.00 43.05 342 GLN A CA 1
ATOM 2600 C C . GLN A 1 342 ? 17.185 7.113 112.209 1.00 45.02 342 GLN A C 1
ATOM 2601 O O . GLN A 1 342 ? 16.901 6.066 111.622 1.00 50.34 342 GLN A O 1
ATOM 2607 N N . MET A 1 343 ? 17.252 8.289 111.598 1.00 40.44 343 MET A N 1
ATOM 2608 C CA . MET A 1 343 ? 16.902 8.443 110.192 1.00 41.40 343 MET A CA 1
ATOM 2609 C C . MET A 1 343 ? 17.978 7.921 109.232 1.00 56.31 343 MET A C 1
ATOM 2610 O O . MET A 1 343 ? 18.509 8.656 108.398 1.00 50.75 343 MET A O 1
ATOM 2615 N N . LYS A 1 344 ? 18.292 6.638 109.370 1.00 34.36 344 LYS A N 1
ATOM 2616 C CA . LYS A 1 344 ? 19.154 5.938 108.427 1.00 44.21 344 LYS A CA 1
ATOM 2617 C C . LYS A 1 344 ? 18.334 5.471 107.231 1.00 53.54 344 LYS A C 1
ATOM 2618 O O . LYS A 1 344 ? 17.105 5.357 107.307 1.00 36.69 344 LYS A O 1
ATOM 2624 N N . THR A 1 345 ? 19.023 5.190 106.131 1.00 36.86 345 THR A N 1
ATOM 2625 C CA . THR A 1 345 ? 18.370 4.847 104.873 1.00 51.57 345 THR A CA 1
ATOM 2626 C C . THR A 1 345 ? 17.252 3.806 105.010 1.00 47.26 345 THR A C 1
ATOM 2627 O O . THR A 1 345 ? 16.161 4.005 104.489 1.00 41.07 345 THR A O 1
ATOM 2631 N N . PRO A 1 346 ? 17.511 2.701 105.720 1.00 38.05 346 PRO A N 1
ATOM 2632 C CA . PRO A 1 346 ? 16.491 1.649 105.757 1.00 41.66 346 PRO A CA 1
ATOM 2633 C C . PRO A 1 346 ? 15.161 2.144 106.321 1.00 44.43 346 PRO A C 1
ATOM 2634 O O . PRO A 1 346 ? 14.110 1.668 105.889 1.00 40.45 346 PRO A O 1
ATOM 2638 N N . LEU A 1 347 ? 15.198 3.086 107.255 1.00 42.96 347 LEU A N 1
ATOM 2639 C CA . LEU A 1 347 ? 13.966 3.618 107.833 1.00 39.35 347 LEU A CA 1
ATOM 2640 C C . LEU A 1 347 ? 13.181 4.446 106.812 1.00 33.36 347 LEU A C 1
ATOM 2641 O O . LEU A 1 347 ? 11.950 4.503 106.858 1.00 47.36 347 LEU A O 1
ATOM 2646 N N . TYR A 1 348 ? 13.899 5.070 105.877 1.00 32.83 348 TYR A N 1
ATOM 2647 C CA . TYR A 1 348 ? 13.253 5.849 104.815 1.00 41.95 348 TYR A CA 1
ATOM 2648 C C . TYR A 1 348 ? 12.370 4.957 103.966 1.00 50.57 348 TYR A C 1
ATOM 2649 O O . TYR A 1 348 ? 11.213 5.268 103.697 1.00 46.19 348 TYR A O 1
ATOM 2658 N N . TRP A 1 349 ? 12.940 3.839 103.545 1.00 46.10 349 TRP A N 1
ATOM 2659 C CA . TRP A 1 349 ? 12.198 2.863 102.783 1.00 38.00 349 TRP A CA 1
ATOM 2660 C C . TRP A 1 349 ? 10.976 2.386 103.552 1.00 34.43 349 TRP A C 1
ATOM 2661 O O . TRP A 1 349 ? 9.895 2.255 102.982 1.00 37.75 349 TRP A O 1
ATOM 2672 N N . VAL A 1 350 ? 11.138 2.146 104.851 1.00 37.76 350 VAL A N 1
ATOM 2673 C CA . VAL A 1 350 ? 10.015 1.705 105.679 1.00 35.82 350 VAL A CA 1
ATOM 2674 C C . VAL A 1 350 ? 8.877 2.727 105.676 1.00 46.52 350 VAL A C 1
ATOM 2675 O O . VAL A 1 350 ? 7.720 2.367 105.457 1.00 46.85 350 VAL A O 1
ATOM 2679 N N . LEU A 1 351 ? 9.208 3.999 105.893 1.00 33.81 351 LEU A N 1
ATOM 2680 C CA . LEU A 1 351 ? 8.205 5.058 105.862 1.00 49.54 351 LEU A CA 1
ATOM 2681 C C . LEU A 1 351 ? 7.527 5.148 104.493 1.00 51.00 351 LEU A C 1
ATOM 2682 O O . LEU A 1 351 ? 6.308 5.267 104.411 1.00 46.13 351 LEU A O 1
ATOM 2687 N N . GLY A 1 352 ? 8.323 5.083 103.427 1.00 43.46 352 GLY A N 1
ATOM 2688 C CA . GLY A 1 352 ? 7.801 5.080 102.075 1.00 37.61 352 GLY A CA 1
ATOM 2689 C C . GLY A 1 352 ? 6.833 3.931 101.855 1.00 47.89 352 GLY A C 1
ATOM 2690 O O . GLY A 1 352 ? 5.728 4.117 101.354 1.00 37.12 352 GLY A O 1
ATOM 2691 N N . PHE A 1 353 ? 7.251 2.733 102.242 1.00 35.68 353 PHE A N 1
ATOM 2692 C CA . PHE A 1 353 ? 6.369 1.580 102.194 1.00 52.26 353 PHE A CA 1
ATOM 2693 C C . PHE A 1 353 ? 5.009 1.879 102.824 1.00 42.48 353 PHE A C 1
ATOM 2694 O O . PHE A 1 353 ? 3.980 1.751 102.173 1.00 39.28 353 PHE A O 1
ATOM 2702 N N . ILE A 1 354 ? 5.009 2.267 104.095 1.00 47.30 354 ILE A N 1
ATOM 2703 C CA . ILE A 1 354 ? 3.761 2.397 104.845 1.00 43.86 354 ILE A CA 1
ATOM 2704 C C . ILE A 1 354 ? 2.828 3.458 104.278 1.00 44.80 354 ILE A C 1
ATOM 2705 O O . ILE A 1 354 ? 1.644 3.196 104.072 1.00 42.73 354 ILE A O 1
ATOM 2710 N N . PHE A 1 355 ? 3.347 4.658 104.040 1.00 37.97 355 PHE A N 1
ATOM 2711 C CA . PHE A 1 355 ? 2.525 5.713 103.463 1.00 44.93 355 PHE A CA 1
ATOM 2712 C C . PHE A 1 355 ? 1.875 5.252 102.160 1.00 55.68 355 PHE A C 1
ATOM 2713 O O . PHE A 1 355 ? 0.686 5.466 101.938 1.00 44.68 355 PHE A O 1
ATOM 2721 N N . ASN A 1 356 ? 2.656 4.609 101.302 1.00 42.34 356 ASN A N 1
ATOM 2722 C CA . ASN A 1 356 ? 2.138 4.203 100.002 1.00 63.81 356 ASN A CA 1
ATOM 2723 C C . ASN A 1 356 ? 1.227 2.990 100.057 1.00 47.88 356 ASN A C 1
ATOM 2724 O O . ASN A 1 356 ? 0.269 2.898 99.297 1.00 50.28 356 ASN A O 1
ATOM 2729 N N . PHE A 1 357 ? 1.508 2.075 100.978 1.00 55.26 357 PHE A N 1
ATOM 2730 C CA . PHE A 1 357 ? 0.731 0.845 101.073 1.00 45.11 357 PHE A CA 1
ATOM 2731 C C . PHE A 1 357 ? -0.736 1.094 101.411 1.00 49.62 357 PHE A C 1
ATOM 2732 O O . PHE A 1 357 ? -1.605 0.321 101.016 1.00 46.22 357 PHE A O 1
ATOM 2740 N N . LEU A 1 358 ? -1.003 2.173 102.138 1.00 47.31 358 LEU A N 1
ATOM 2741 C CA . LEU A 1 358 ? -2.370 2.569 102.451 1.00 52.45 358 LEU A CA 1
ATOM 2742 C C . LEU A 1 358 ? -3.206 2.699 101.190 1.00 43.42 358 LEU A C 1
ATOM 2743 O O . LEU A 1 358 ? -4.298 2.145 101.108 1.00 52.12 358 LEU A O 1
ATOM 2748 N N . LEU A 1 359 ? -2.696 3.434 100.205 1.00 41.21 359 LEU A N 1
ATOM 2749 C CA . LEU A 1 359 ? -3.433 3.621 98.963 1.00 41.42 359 LEU A CA 1
ATOM 2750 C C . LEU A 1 359 ? -3.517 2.294 98.222 1.00 44.28 359 LEU A C 1
ATOM 2751 O O . LEU A 1 359 ? -4.565 1.927 97.683 1.00 40.31 359 LEU A O 1
ATOM 2756 N N . GLY A 1 360 ? -2.406 1.566 98.219 1.00 39.06 360 GLY A N 1
ATOM 2757 C CA . GLY A 1 360 ? -2.325 0.304 97.512 1.00 46.64 360 GLY A CA 1
ATOM 2758 C C . GLY A 1 360 ? -3.345 -0.701 97.996 1.00 50.76 360 GLY A C 1
ATOM 2759 O O . GLY A 1 360 ? -4.015 -1.366 97.198 1.00 39.25 360 GLY A O 1
ATOM 2760 N N . GLY A 1 361 ? -3.461 -0.814 99.314 1.00 41.82 361 GLY A N 1
ATOM 2761 C CA . GLY A 1 361 ? -4.417 -1.723 99.912 1.00 25.96 361 GLY A CA 1
ATOM 2762 C C . GLY A 1 361 ? -5.847 -1.239 99.746 1.00 39.06 361 GLY A C 1
ATOM 2763 O O . GLY A 1 361 ? -6.762 -2.050 99.595 1.00 34.28 361 GLY A O 1
ATOM 2764 N N . ILE A 1 362 ? -6.046 0.077 99.778 1.00 37.59 362 ILE A N 1
ATOM 2765 C CA . ILE A 1 362 ? -7.383 0.647 99.608 1.00 35.38 362 ILE A CA 1
ATOM 2766 C C . ILE A 1 362 ? -7.923 0.321 98.217 1.00 52.80 362 ILE A C 1
ATOM 2767 O O . ILE A 1 362 ? -9.071 -0.092 98.064 1.00 40.66 362 ILE A O 1
ATOM 2772 N N . THR A 1 363 ? -7.083 0.509 97.203 1.00 32.64 363 THR A N 1
ATOM 2773 C CA . THR A 1 363 ? -7.513 0.307 95.836 1.00 37.92 363 THR A CA 1
ATOM 2774 C C . THR A 1 363 ? -7.733 -1.182 95.617 1.00 43.57 363 THR A C 1
ATOM 2775 O O . THR A 1 363 ? -8.620 -1.588 94.861 1.00 37.72 363 THR A O 1
ATOM 2779 N N . GLY A 1 364 ? -6.943 -1.992 96.313 1.00 39.78 364 GLY A N 1
ATOM 2780 C CA . GLY A 1 364 ? -7.145 -3.425 96.316 1.00 27.31 364 GLY A CA 1
ATOM 2781 C C . GLY A 1 364 ? -8.550 -3.787 96.787 1.00 65.16 364 GLY A C 1
ATOM 2782 O O . GLY A 1 364 ? -9.215 -4.636 96.194 1.00 46.17 364 GLY A O 1
ATOM 2783 N N . VAL A 1 365 ? -9.005 -3.146 97.857 1.00 40.03 365 VAL A N 1
ATOM 2784 C CA . VAL A 1 365 ? -10.355 -3.378 98.360 1.00 40.65 365 VAL A CA 1
ATOM 2785 C C . VAL A 1 365 ? -11.412 -2.853 97.374 1.00 43.97 365 VAL A C 1
ATOM 2786 O O . VAL A 1 365 ? -12.487 -3.445 97.221 1.00 39.18 365 VAL A O 1
ATOM 2790 N N . MET A 1 366 ? -11.104 -1.751 96.699 1.00 33.46 366 MET A N 1
ATOM 2791 C CA . MET A 1 366 ? -12.005 -1.231 95.678 1.00 48.66 366 MET A CA 1
ATOM 2792 C C . MET A 1 366 ? -12.246 -2.290 94.610 1.00 50.90 366 MET A C 1
ATOM 2793 O O . MET A 1 366 ? -13.379 -2.503 94.174 1.00 42.36 366 MET A O 1
ATOM 2798 N N . LEU A 1 367 ? -11.171 -2.963 94.211 1.00 34.79 367 LEU A N 1
ATOM 2799 C CA . LEU A 1 367 ? -11.246 -4.051 93.239 1.00 52.35 367 LEU A CA 1
ATOM 2800 C C . LEU A 1 367 ? -12.049 -5.242 93.756 1.00 36.23 367 LEU A C 1
ATOM 2801 O O . LEU A 1 367 ? -12.621 -5.994 92.967 1.00 35.07 367 LEU A O 1
ATOM 2806 N N . SER A 1 368 ? -12.094 -5.429 95.072 1.00 34.43 368 SER A N 1
ATOM 2807 C CA . SER A 1 368 ? -12.876 -6.538 95.630 1.00 47.35 368 SER A CA 1
ATOM 2808 C C . SER A 1 368 ? -14.370 -6.233 95.559 1.00 39.87 368 SER A C 1
ATOM 2809 O O . SER A 1 368 ? -15.203 -7.128 95.685 1.00 39.25 368 SER A O 1
ATOM 2812 N N . MET A 1 369 ? -14.713 -4.962 95.379 1.00 35.06 369 MET A N 1
ATOM 2813 C CA . MET A 1 369 ? -16.122 -4.587 95.240 1.00 41.29 369 MET A CA 1
ATOM 2814 C C . MET A 1 369 ? -16.568 -4.905 93.808 1.00 43.22 369 MET A C 1
ATOM 2815 O O . MET A 1 369 ? -16.366 -4.123 92.875 1.00 46.53 369 MET A O 1
ATOM 2820 N N . THR A 1 370 ? -17.160 -6.084 93.662 1.00 40.16 370 THR A N 1
ATOM 2821 C CA . THR A 1 370 ? -17.418 -6.712 92.371 1.00 47.46 370 THR A CA 1
ATOM 2822 C C . THR A 1 370 ? -18.009 -5.789 91.299 1.00 52.81 370 THR A C 1
ATOM 2823 O O . THR A 1 370 ? -17.457 -5.686 90.209 1.00 37.37 370 THR A O 1
ATOM 2827 N N . PRO A 1 371 ? -19.120 -5.110 91.605 1.00 56.11 371 PRO A N 1
ATOM 2828 C CA . PRO A 1 371 ? -19.693 -4.211 90.599 1.00 53.92 371 PRO A CA 1
ATOM 2829 C C . PRO A 1 371 ? -18.648 -3.241 90.043 1.00 37.81 371 PRO A C 1
ATOM 2830 O O . PRO A 1 371 ? -18.553 -3.104 88.825 1.00 34.87 371 PRO A O 1
ATOM 2834 N N . LEU A 1 372 ? -17.869 -2.594 90.906 1.00 37.55 372 LEU A N 1
ATOM 2835 C CA . LEU A 1 372 ? -16.814 -1.687 90.439 1.00 35.33 372 LEU A CA 1
ATOM 2836 C C . LEU A 1 372 ? -15.732 -2.414 89.641 1.00 55.30 372 LEU A C 1
ATOM 2837 O O . LEU A 1 372 ? -15.161 -1.849 88.704 1.00 32.92 372 LEU A O 1
ATOM 2842 N N . ASP A 1 373 ? -15.447 -3.661 90.005 1.00 39.88 373 ASP A N 1
ATOM 2843 C CA . ASP A 1 373 ? -14.412 -4.415 89.308 1.00 34.35 373 ASP A CA 1
ATOM 2844 C C . ASP A 1 373 ? -14.808 -4.722 87.860 1.00 52.29 373 ASP A C 1
ATOM 2845 O O . ASP A 1 373 ? -13.946 -4.825 86.980 1.00 35.15 373 ASP A O 1
ATOM 2850 N N . TYR A 1 374 ? -16.108 -4.862 87.616 1.00 30.65 374 TYR A N 1
ATOM 2851 C CA . TYR A 1 374 ? -16.606 -5.031 86.257 1.00 41.61 374 TYR A CA 1
ATOM 2852 C C . TYR A 1 374 ? -16.056 -3.922 85.367 1.00 36.90 374 TYR A C 1
ATOM 2853 O O . TYR A 1 374 ? -15.822 -4.134 84.183 1.00 37.65 374 TYR A O 1
ATOM 2862 N N . GLN A 1 375 ? -15.853 -2.738 85.945 1.00 32.32 375 GLN A N 1
ATOM 2863 C CA . GLN A 1 375 ? -15.237 -1.627 85.225 1.00 37.91 375 GLN A CA 1
ATOM 2864 C C . GLN A 1 375 ? -13.716 -1.681 85.295 1.00 32.25 375 GLN A C 1
ATOM 2865 O O . GLN A 1 375 ? -13.036 -1.557 84.283 1.00 46.45 375 GLN A O 1
ATOM 2871 N N . PHE A 1 376 ? -13.190 -1.867 86.498 1.00 45.84 376 PHE A N 1
ATOM 2872 C CA . PHE A 1 376 ? -11.757 -1.752 86.743 1.00 34.90 376 PHE A CA 1
ATOM 2873 C C . PHE A 1 376 ? -10.958 -2.904 86.136 1.00 46.47 376 PHE A C 1
ATOM 2874 O O . PHE A 1 376 ? -9.801 -2.733 85.752 1.00 31.51 376 PHE A O 1
ATOM 2882 N N . HIS A 1 377 ? -11.568 -4.079 86.052 1.00 30.57 377 HIS A N 1
ATOM 2883 C CA . HIS A 1 377 ? -10.837 -5.258 85.591 1.00 34.14 377 HIS A CA 1
ATOM 2884 C C . HIS A 1 377 ? -10.148 -5.074 84.240 1.00 25.02 377 HIS A C 1
ATOM 2885 O O . HIS A 1 377 ? -10.734 -4.546 83.297 1.00 34.32 377 HIS A O 1
ATOM 2892 N N . ASP A 1 378 ? -8.902 -5.524 84.160 1.00 40.98 378 ASP A N 1
ATOM 2893 C CA . ASP A 1 378 ? -8.137 -5.482 82.922 1.00 27.38 378 ASP A CA 1
ATOM 2894 C C . ASP A 1 378 ? -7.924 -4.063 82.405 1.00 38.09 378 ASP A C 1
ATOM 2895 O O . ASP A 1 378 ? -7.806 -3.847 81.195 1.00 34.65 378 ASP A O 1
ATOM 2900 N N . SER A 1 379 ? -7.888 -3.100 83.323 1.00 34.30 379 SER A N 1
ATOM 2901 C CA . SER A 1 379 ? -7.611 -1.704 82.981 1.00 37.08 379 SER A CA 1
ATOM 2902 C C . SER A 1 379 ? -6.403 -1.246 83.776 1.00 38.02 379 SER A C 1
ATOM 2903 O O . SER A 1 379 ? -5.927 -1.968 84.647 1.00 36.63 379 SER A O 1
ATOM 2906 N N . TYR A 1 380 ? -5.923 -0.038 83.492 1.00 30.85 380 TYR A N 1
ATOM 2907 C CA . TYR A 1 380 ? -4.766 0.496 84.199 1.00 37.23 380 TYR A CA 1
ATOM 2908 C C . TYR A 1 380 ? -4.983 0.746 85.691 1.00 31.63 380 TYR A C 1
ATOM 2909 O O . TYR A 1 380 ? -4.014 0.894 86.423 1.00 34.68 380 TYR A O 1
ATOM 2918 N N . PHE A 1 381 ? -6.239 0.778 86.140 1.00 31.40 381 PHE A N 1
ATOM 2919 C CA . PHE A 1 381 ? -6.510 0.892 87.568 1.00 37.13 381 PHE A CA 1
ATOM 2920 C C . PHE A 1 381 ? -5.901 -0.307 88.297 1.00 28.05 381 PHE A C 1
ATOM 2921 O O . PHE A 1 381 ? -5.261 -0.155 89.336 1.00 33.97 381 PHE A O 1
ATOM 2929 N N . VAL A 1 382 ? -6.073 -1.496 87.726 1.00 32.24 382 VAL A N 1
ATOM 2930 C CA . VAL A 1 382 ? -5.498 -2.701 88.302 1.00 25.85 382 VAL A CA 1
ATOM 2931 C C . VAL A 1 382 ? -3.981 -2.625 88.261 1.00 40.21 382 VAL A C 1
ATOM 2932 O O . VAL A 1 382 ? -3.305 -2.946 89.241 1.00 38.51 382 VAL A O 1
ATOM 2936 N N . VAL A 1 383 ? -3.450 -2.199 87.120 1.00 30.46 383 VAL A N 1
ATOM 2937 C CA . VAL A 1 383 ? -2.008 -2.048 86.955 1.00 33.71 383 VAL A CA 1
ATOM 2938 C C . VAL A 1 383 ? -1.433 -1.111 88.015 1.00 47.44 383 VAL A C 1
ATOM 2939 O O . VAL A 1 383 ? -0.411 -1.412 88.623 1.00 35.64 383 VAL A O 1
ATOM 2943 N N . ALA A 1 384 ? -2.102 0.016 88.249 1.00 32.57 384 ALA A N 1
ATOM 2944 C CA . ALA A 1 384 ? -1.672 0.942 89.296 1.00 40.56 384 ALA A CA 1
ATOM 2945 C C . ALA A 1 384 ? -1.746 0.298 90.682 1.00 40.32 384 ALA A C 1
ATOM 2946 O O . ALA A 1 384 ? -0.820 0.427 91.484 1.00 36.63 384 ALA A O 1
ATOM 2948 N N . HIS A 1 385 ? -2.846 -0.390 90.965 1.00 27.66 385 HIS A N 1
ATOM 2949 C CA . HIS A 1 385 ? -2.978 -1.082 92.233 1.00 37.72 385 HIS A CA 1
ATOM 2950 C C . HIS A 1 385 ? -1.781 -1.969 92.479 1.00 36.00 385 HIS A C 1
ATOM 2951 O O . HIS A 1 385 ? -1.145 -1.866 93.520 1.00 34.87 385 HIS A O 1
ATOM 2958 N N . PHE A 1 386 ? -1.464 -2.851 91.533 1.00 29.82 386 PHE A N 1
ATOM 2959 C CA . PHE A 1 386 ? -0.458 -3.861 91.858 1.00 35.37 386 PHE A CA 1
ATOM 2960 C C . PHE A 1 386 ? 0.991 -3.352 91.856 1.00 36.51 386 PHE A C 1
ATOM 2961 O O . PHE A 1 386 ? 1.832 -3.894 92.570 1.00 33.22 386 PHE A O 1
ATOM 2969 N N . HIS A 1 387 ? 1.275 -2.286 91.110 1.00 32.24 387 HIS A N 1
ATOM 2970 C CA . HIS A 1 387 ? 2.582 -1.647 91.238 1.00 35.15 387 HIS A CA 1
ATOM 2971 C C . HIS A 1 387 ? 2.644 -0.862 92.545 1.00 37.24 387 HIS A C 1
ATOM 2972 O O . HIS A 1 387 ? 3.701 -0.726 93.148 1.00 32.60 387 HIS A O 1
ATOM 2979 N N . ASN A 1 388 ? 1.499 -0.355 92.979 1.00 36.26 388 ASN A N 1
ATOM 2980 C CA . ASN A 1 388 ? 1.399 0.319 94.264 1.00 33.60 388 ASN A CA 1
ATOM 2981 C C . ASN A 1 388 ? 1.833 -0.619 95.396 1.00 42.44 388 ASN A C 1
ATOM 2982 O O . ASN A 1 388 ? 2.550 -0.206 96.300 1.00 40.82 388 ASN A O 1
ATOM 2987 N N . VAL A 1 389 ? 1.421 -1.884 95.337 1.00 33.57 389 VAL A N 1
ATOM 2988 C CA . VAL A 1 389 ? 1.751 -2.827 96.413 1.00 36.47 389 VAL A CA 1
ATOM 2989 C C . VAL A 1 389 ? 2.992 -3.692 96.147 1.00 31.61 389 VAL A C 1
ATOM 2990 O O . VAL A 1 389 ? 3.588 -4.230 97.080 1.00 43.44 389 VAL A O 1
ATOM 2994 N N . LEU A 1 390 ? 3.386 -3.813 94.880 1.00 42.74 390 LEU A N 1
ATOM 2995 C CA . LEU A 1 390 ? 4.570 -4.599 94.513 1.00 35.46 390 LEU A CA 1
ATOM 2996 C C . LEU A 1 390 ? 5.843 -3.757 94.396 1.00 38.84 390 LEU A C 1
ATOM 2997 O O . LEU A 1 390 ? 6.932 -4.215 94.750 1.00 42.66 390 LEU A O 1
ATOM 3002 N N . MET A 1 391 ? 5.698 -2.536 93.887 1.00 34.49 391 MET A N 1
ATOM 3003 C CA . MET A 1 391 ? 6.822 -1.624 93.694 1.00 38.80 391 MET A CA 1
ATOM 3004 C C . MET A 1 391 ? 7.029 -0.746 94.931 1.00 33.93 391 MET A C 1
ATOM 3005 O O . MET A 1 391 ? 8.031 -0.867 95.620 1.00 47.12 391 MET A O 1
ATOM 3010 N N . ALA A 1 392 ? 6.066 0.128 95.208 1.00 44.14 392 ALA A N 1
ATOM 3011 C CA . ALA A 1 392 ? 6.135 1.019 96.359 1.00 43.63 392 ALA A CA 1
ATOM 3012 C C . ALA A 1 392 ? 5.868 0.274 97.663 1.00 59.60 392 ALA A C 1
ATOM 3013 O O . ALA A 1 392 ? 6.011 0.840 98.751 1.00 41.57 392 ALA A O 1
ATOM 3015 N N . GLY A 1 393 ? 5.464 -0.990 97.554 1.00 38.43 393 GLY A N 1
ATOM 3016 C CA . GLY A 1 393 ? 5.260 -1.824 98.727 1.00 33.17 393 GLY A CA 1
ATOM 3017 C C . GLY A 1 393 ? 6.420 -2.785 98.893 1.00 49.97 393 GLY A C 1
ATOM 3018 O O . GLY A 1 393 ? 7.485 -2.402 99.378 1.00 42.32 393 GLY A O 1
ATOM 3019 N N . SER A 1 394 ? 6.217 -4.029 98.467 1.00 33.36 394 SER A N 1
ATOM 3020 C CA . SER A 1 394 ? 7.243 -5.061 98.537 1.00 43.58 394 SER A CA 1
ATOM 3021 C C . SER A 1 394 ? 8.619 -4.600 98.063 1.00 39.45 394 SER A C 1
ATOM 3022 O O . SER A 1 394 ? 9.623 -4.870 98.715 1.00 40.17 394 SER A O 1
ATOM 3025 N N . GLY A 1 395 ? 8.658 -3.928 96.918 1.00 29.98 395 GLY A N 1
ATOM 3026 C CA . GLY A 1 395 ? 9.907 -3.414 96.381 1.00 29.88 395 GLY A CA 1
ATOM 3027 C C . GLY A 1 395 ? 10.615 -2.489 97.360 1.00 43.67 395 GLY A C 1
ATOM 3028 O O . GLY A 1 395 ? 11.817 -2.630 97.603 1.00 36.66 395 GLY A O 1
ATOM 3029 N N . PHE A 1 396 ? 9.871 -1.546 97.932 1.00 33.71 396 PHE A N 1
ATOM 3030 C CA . PHE A 1 396 ? 10.437 -0.671 98.951 1.00 39.68 396 PHE A CA 1
ATOM 3031 C C . PHE A 1 396 ? 10.917 -1.524 100.123 1.00 43.78 396 PHE A C 1
ATOM 3032 O O . PHE A 1 396 ? 11.987 -1.288 100.682 1.00 38.44 396 PHE A O 1
ATOM 3040 N N . GLY A 1 397 ? 10.132 -2.539 100.469 1.00 36.27 397 GLY A N 1
ATOM 3041 C CA . GLY A 1 397 ? 10.517 -3.475 101.506 1.00 32.04 397 GLY A CA 1
ATOM 3042 C C . GLY A 1 397 ? 11.817 -4.184 101.173 1.00 44.58 397 GLY A C 1
ATOM 3043 O O . GLY A 1 397 ? 12.662 -4.409 102.043 1.00 38.11 397 GLY A O 1
ATOM 3044 N N . ALA A 1 398 ? 11.986 -4.539 99.904 1.00 42.83 398 ALA A N 1
ATOM 3045 C CA . ALA A 1 398 ? 13.189 -5.239 99.476 1.00 42.90 398 ALA A CA 1
ATOM 3046 C C . ALA A 1 398 ? 14.429 -4.359 99.634 1.00 46.45 398 ALA A C 1
ATOM 3047 O O . ALA A 1 398 ? 15.479 -4.837 100.046 1.00 32.06 398 ALA A O 1
ATOM 3049 N N . PHE A 1 399 ? 14.299 -3.078 99.294 1.00 27.00 399 PHE A N 1
ATOM 3050 C CA . PHE A 1 399 ? 15.390 -2.133 99.449 1.00 44.09 399 PHE A CA 1
ATOM 3051 C C . PHE A 1 399 ? 15.620 -1.740 100.904 1.00 30.08 399 PHE A C 1
ATOM 3052 O O . PHE A 1 399 ? 16.745 -1.452 101.288 1.00 38.92 399 PHE A O 1
ATOM 3060 N N . ALA A 1 400 ? 14.566 -1.750 101.715 1.00 31.17 400 ALA A N 1
ATOM 3061 C CA . ALA A 1 400 ? 14.750 -1.564 103.154 1.00 41.91 400 ALA A CA 1
ATOM 3062 C C . ALA A 1 400 ? 15.647 -2.678 103.647 1.00 43.69 400 ALA A C 1
ATOM 3063 O O . ALA A 1 400 ? 16.585 -2.452 104.407 1.00 39.45 400 ALA A O 1
ATOM 3065 N N . GLY A 1 401 ? 15.348 -3.891 103.196 1.00 40.56 401 GLY A N 1
ATOM 3066 C CA . GLY A 1 401 ? 16.122 -5.051 103.576 1.00 30.08 401 GLY A CA 1
ATOM 3067 C C . GLY A 1 401 ? 17.549 -4.988 103.053 1.00 45.13 401 GLY A C 1
ATOM 3068 O O . GLY A 1 401 ? 18.499 -5.326 103.760 1.00 36.56 401 GLY A O 1
ATOM 3069 N N . LEU A 1 402 ? 17.704 -4.552 101.810 1.00 37.84 402 LEU A N 1
ATOM 3070 C CA . LEU A 1 402 ? 19.019 -4.524 101.183 1.00 35.00 402 LEU A CA 1
ATOM 3071 C C . LEU A 1 402 ? 19.963 -3.592 101.934 1.00 48.80 402 LEU A C 1
ATOM 3072 O O . LEU A 1 402 ? 21.106 -3.948 102.208 1.00 42.37 402 LEU A O 1
ATOM 3077 N N . TYR A 1 403 ? 19.479 -2.400 102.265 1.00 34.73 403 TYR A N 1
ATOM 3078 C CA . TYR A 1 403 ? 20.305 -1.421 102.944 1.00 47.96 403 TYR A CA 1
ATOM 3079 C C . TYR A 1 403 ? 20.509 -1.789 104.415 1.00 49.06 403 TYR A C 1
ATOM 3080 O O . TYR A 1 403 ? 21.541 -1.481 104.991 1.00 45.07 403 TYR A O 1
ATOM 3089 N N . TYR A 1 404 ? 19.530 -2.469 105.002 1.00 31.36 404 TYR A N 1
ATOM 3090 C CA . TYR A 1 404 ? 19.597 -2.858 106.399 1.00 38.79 404 TYR A CA 1
ATOM 3091 C C . TYR A 1 404 ? 20.683 -3.895 106.624 1.00 46.90 404 TYR A C 1
ATOM 3092 O O . TYR A 1 404 ? 21.540 -3.726 107.489 1.00 42.07 404 TYR A O 1
ATOM 3101 N N . TRP A 1 405 ? 20.658 -4.957 105.826 1.00 43.46 405 TRP A N 1
ATOM 3102 C CA . TRP A 1 405 ? 21.638 -6.036 105.958 1.00 39.08 405 TRP A CA 1
ATOM 3103 C C . TRP A 1 405 ? 22.882 -5.912 105.066 1.00 44.44 405 TRP A C 1
ATOM 3104 O O . TRP A 1 405 ? 23.777 -6.758 105.130 1.00 38.27 405 TRP A O 1
ATOM 3115 N N . TRP A 1 406 ? 22.950 -4.868 104.246 1.00 42.02 406 TRP A N 1
ATOM 3116 C CA . TRP A 1 406 ? 24.121 -4.664 103.385 1.00 48.34 406 TRP A CA 1
ATOM 3117 C C . TRP A 1 406 ? 25.469 -4.752 104.133 1.00 43.60 406 TRP A C 1
ATOM 3118 O O . TRP A 1 406 ? 26.368 -5.481 103.715 1.00 40.98 406 TRP A O 1
ATOM 3129 N N . PRO A 1 407 ? 25.615 -4.010 105.242 1.00 38.33 407 PRO A N 1
ATOM 3130 C CA . PRO A 1 407 ? 26.887 -4.085 105.973 1.00 51.22 407 PRO A CA 1
ATOM 3131 C C . PRO A 1 407 ? 27.159 -5.513 106.439 1.00 44.31 407 PRO A C 1
ATOM 3132 O O . PRO A 1 407 ? 28.297 -5.954 106.416 1.00 45.83 407 PRO A O 1
ATOM 3136 N N . LYS A 1 408 ? 26.116 -6.220 106.860 1.00 50.09 408 LYS A N 1
ATOM 3137 C CA . LYS A 1 408 ? 26.259 -7.580 107.375 1.00 39.29 408 LYS A CA 1
ATOM 3138 C C . LYS A 1 408 ? 26.612 -8.588 106.282 1.00 38.68 408 LYS A C 1
ATOM 3139 O O . LYS A 1 408 ? 27.324 -9.559 106.523 1.00 39.09 408 LYS A O 1
ATOM 3145 N N . MET A 1 409 ? 26.113 -8.357 105.076 1.00 49.24 409 MET A N 1
ATOM 3146 C CA . MET A 1 409 ? 26.358 -9.282 103.977 1.00 58.04 409 MET A CA 1
ATOM 3147 C C . MET A 1 409 ? 27.653 -8.988 103.217 1.00 41.75 409 MET A C 1
ATOM 3148 O O . MET A 1 409 ? 28.294 -9.899 102.708 1.00 50.44 409 MET A O 1
ATOM 3153 N N . THR A 1 410 ? 28.032 -7.716 103.138 1.00 51.57 410 THR A N 1
ATOM 3154 C CA . THR A 1 410 ? 29.171 -7.312 102.314 1.00 47.90 410 THR A CA 1
ATOM 3155 C C . THR A 1 410 ? 30.422 -6.965 103.129 1.00 59.48 410 THR A C 1
ATOM 3156 O O . THR A 1 410 ? 31.542 -7.002 102.608 1.00 48.74 410 THR A O 1
ATOM 3160 N N . GLY A 1 411 ? 30.226 -6.614 104.397 1.00 49.94 411 GLY A N 1
ATOM 3161 C CA . GLY A 1 411 ? 31.318 -6.180 105.250 1.00 42.74 411 GLY A CA 1
ATOM 3162 C C . GLY A 1 411 ? 31.687 -4.729 104.997 1.00 64.67 411 GLY A C 1
ATOM 3163 O O . GLY A 1 411 ? 32.715 -4.242 105.476 1.00 49.73 411 GLY A O 1
ATOM 3164 N N . ARG A 1 412 ? 30.839 -4.036 104.244 1.00 39.53 412 ARG A N 1
ATOM 3165 C CA . ARG A 1 412 ? 31.097 -2.645 103.886 1.00 52.45 412 ARG A CA 1
ATOM 3166 C C . ARG A 1 412 ? 29.903 -1.779 104.244 1.00 44.53 412 ARG A C 1
ATOM 3167 O O . ARG A 1 412 ? 28.767 -2.246 104.209 1.00 46.10 412 ARG A O 1
ATOM 3175 N N . MET A 1 413 ? 30.172 -0.529 104.615 1.00 44.70 413 MET A N 1
ATOM 3176 C CA . MET A 1 413 ? 29.126 0.459 104.798 1.00 37.40 413 MET A CA 1
ATOM 3177 C C . MET A 1 413 ? 28.874 1.155 103.462 1.00 51.32 413 MET A C 1
ATOM 3178 O O . MET A 1 413 ? 29.780 1.270 102.630 1.00 41.48 413 MET A O 1
ATOM 3183 N N . TYR A 1 414 ? 27.644 1.605 103.251 1.00 34.98 414 TYR A N 1
ATOM 3184 C CA . TYR A 1 414 ? 27.313 2.374 102.059 1.00 47.05 414 TYR A CA 1
ATOM 3185 C C . TYR A 1 414 ? 27.213 3.846 102.456 1.00 30.23 414 TYR A C 1
ATOM 3186 O O . TYR A 1 414 ? 27.103 4.169 103.638 1.00 41.95 414 TYR A O 1
ATOM 3195 N N . ASP A 1 415 ? 27.250 4.735 101.473 1.00 50.07 415 ASP A N 1
ATOM 3196 C CA . ASP A 1 415 ? 27.104 6.158 101.722 1.00 44.94 415 ASP A CA 1
ATOM 3197 C C . ASP A 1 415 ? 25.626 6.486 101.956 1.00 54.80 415 ASP A C 1
ATOM 3198 O O . ASP A 1 415 ? 24.801 6.329 101.058 1.00 40.43 415 ASP A O 1
ATOM 3203 N N . GLU A 1 416 ? 25.304 6.932 103.166 1.00 33.99 416 GLU A N 1
ATOM 3204 C CA . GLU A 1 416 ? 23.947 7.334 103.529 1.00 43.18 416 GLU A CA 1
ATOM 3205 C C . GLU A 1 416 ? 23.350 8.368 102.590 1.00 48.45 416 GLU A C 1
ATOM 3206 O O . GLU A 1 416 ? 22.142 8.370 102.349 1.00 59.72 416 GLU A O 1
ATOM 3212 N N . ARG A 1 417 ? 24.193 9.256 102.077 1.00 48.60 417 ARG A N 1
ATOM 3213 C CA . ARG A 1 417 ? 23.738 10.316 101.180 1.00 55.29 417 ARG A CA 1
ATOM 3214 C C . ARG A 1 417 ? 23.205 9.749 99.869 1.00 52.77 417 ARG A C 1
ATOM 3215 O O . ARG A 1 417 ? 22.211 10.232 99.330 1.00 54.97 417 ARG A O 1
ATOM 3223 N N . LEU A 1 418 ? 23.889 8.736 99.352 1.00 45.82 418 LEU A N 1
ATOM 3224 C CA . LEU A 1 418 ? 23.501 8.107 98.101 1.00 42.07 418 LEU A CA 1
ATOM 3225 C C . LEU A 1 418 ? 22.281 7.233 98.334 1.00 45.00 418 LEU A C 1
ATOM 3226 O O . LEU A 1 418 ? 21.375 7.177 97.501 1.00 43.67 418 LEU A O 1
ATOM 3231 N N . GLY A 1 419 ? 22.256 6.570 99.485 1.00 49.30 419 GLY A N 1
ATOM 3232 C CA . GLY A 1 419 ? 21.131 5.739 99.863 1.00 33.98 419 GLY A CA 1
ATOM 3233 C C . GLY A 1 419 ? 19.856 6.553 99.854 1.00 56.31 419 GLY A C 1
ATOM 3234 O O . GLY A 1 419 ? 18.827 6.139 99.308 1.00 40.05 419 GLY A O 1
ATOM 3235 N N . ARG A 1 420 ? 19.930 7.732 100.458 1.00 38.88 420 ARG A N 1
ATOM 3236 C CA . ARG A 1 420 ? 18.779 8.608 100.511 1.00 38.59 420 ARG A CA 1
ATOM 3237 C C . ARG A 1 420 ? 18.394 9.126 99.117 1.00 25.96 420 ARG A C 1
ATOM 3238 O O . ARG A 1 420 ? 17.216 9.198 98.792 1.00 38.37 420 ARG A O 1
ATOM 3246 N N . LEU A 1 421 ? 19.381 9.477 98.302 1.00 33.43 421 LEU A N 1
ATOM 3247 C CA . LEU A 1 421 ? 19.107 9.944 96.951 1.00 43.98 421 LEU A CA 1
ATOM 3248 C C . LEU A 1 421 ? 18.372 8.863 96.153 1.00 46.26 421 LEU A C 1
ATOM 3249 O O . LEU A 1 421 ? 17.406 9.142 95.447 1.00 47.26 421 LEU A O 1
ATOM 3254 N N . HIS A 1 422 ? 18.835 7.626 96.283 1.00 40.10 422 HIS A N 1
ATOM 3255 C CA . HIS A 1 422 ? 18.145 6.483 95.705 1.00 36.47 422 HIS A CA 1
ATOM 3256 C C . HIS A 1 422 ? 16.690 6.470 96.144 1.00 53.05 422 HIS A C 1
ATOM 3257 O O . HIS A 1 422 ? 15.777 6.349 95.326 1.00 39.52 422 HIS A O 1
ATOM 3264 N N . PHE A 1 423 ? 16.474 6.597 97.444 1.00 33.80 423 PHE A N 1
ATOM 3265 C CA . PHE A 1 423 ? 15.124 6.565 97.962 1.00 36.40 423 PHE A CA 1
ATOM 3266 C C . PHE A 1 423 ? 14.217 7.622 97.339 1.00 58.02 423 PHE A C 1
ATOM 3267 O O . PHE A 1 423 ? 13.144 7.289 96.831 1.00 43.77 423 PHE A O 1
ATOM 3275 N N . TRP A 1 424 ? 14.635 8.886 97.384 1.00 33.38 424 TRP A N 1
ATOM 3276 C CA . TRP A 1 424 ? 13.758 9.970 96.950 1.00 55.44 424 TRP A CA 1
ATOM 3277 C C . TRP A 1 424 ? 13.450 9.878 95.460 1.00 46.76 424 TRP A C 1
ATOM 3278 O O . TRP A 1 424 ? 12.359 10.234 95.022 1.00 40.96 424 TRP A O 1
ATOM 3289 N N . LEU A 1 425 ? 14.409 9.381 94.688 1.00 34.09 425 LEU A N 1
ATOM 3290 C CA . LEU A 1 425 ? 14.194 9.196 93.263 1.00 36.26 425 LEU A CA 1
ATOM 3291 C C . LEU A 1 425 ? 13.172 8.085 93.037 1.00 45.78 425 LEU A C 1
ATOM 3292 O O . LEU A 1 425 ? 12.267 8.216 92.210 1.00 41.43 425 LEU A O 1
ATOM 3297 N N . PHE A 1 426 ? 13.295 7.003 93.796 1.00 40.21 426 PHE A N 1
ATOM 3298 C CA . PHE A 1 426 ? 12.308 5.934 93.709 1.00 46.25 426 PHE A CA 1
ATOM 3299 C C . PHE A 1 426 ? 10.941 6.396 94.202 1.00 39.88 426 PHE A C 1
ATOM 3300 O O . PHE A 1 426 ? 9.922 6.022 93.625 1.00 38.15 426 PHE A O 1
ATOM 3308 N N . LEU A 1 427 ? 10.917 7.214 95.252 1.00 33.42 427 LEU A N 1
ATOM 3309 C CA . LEU A 1 427 ? 9.641 7.718 95.761 1.00 40.18 427 LEU A CA 1
ATOM 3310 C C . LEU A 1 427 ? 8.962 8.614 94.732 1.00 47.79 427 LEU A C 1
ATOM 3311 O O . LEU A 1 427 ? 7.830 8.359 94.331 1.00 41.00 427 LEU A O 1
ATOM 3316 N N . VAL A 1 428 ? 9.667 9.654 94.295 1.00 35.47 428 VAL A N 1
ATOM 3317 C CA . VAL A 1 428 ? 9.100 10.604 93.351 1.00 53.85 428 VAL A CA 1
ATOM 3318 C C . VAL A 1 428 ? 8.766 9.911 92.037 1.00 48.27 428 VAL A C 1
ATOM 3319 O O . VAL A 1 428 ? 7.685 10.090 91.480 1.00 41.44 428 VAL A O 1
ATOM 3323 N N . GLY A 1 429 ? 9.700 9.107 91.553 1.00 45.22 429 GLY A N 1
ATOM 3324 C CA . GLY A 1 429 ? 9.484 8.356 90.335 1.00 41.18 429 GLY A CA 1
ATOM 3325 C C . GLY A 1 429 ? 8.258 7.474 90.454 1.00 58.05 429 GLY A C 1
ATOM 3326 O O . GLY A 1 429 ? 7.438 7.417 89.533 1.00 40.34 429 GLY A O 1
ATOM 3327 N N . TYR A 1 430 ? 8.124 6.789 91.589 1.00 42.94 430 TYR A N 1
ATOM 3328 C CA . TYR A 1 430 ? 6.980 5.912 91.784 1.00 45.46 430 TYR A CA 1
ATOM 3329 C C . TYR A 1 430 ? 5.664 6.683 91.630 1.00 57.02 430 TYR A C 1
ATOM 3330 O O . TYR A 1 430 ? 4.779 6.287 90.864 1.00 38.85 430 TYR A O 1
ATOM 3339 N N . LEU A 1 431 ? 5.537 7.783 92.366 1.00 32.92 431 LEU A N 1
ATOM 3340 C CA . LEU A 1 431 ? 4.314 8.580 92.330 1.00 48.59 431 LEU A CA 1
ATOM 3341 C C . LEU A 1 431 ? 3.969 9.052 90.925 1.00 41.51 431 LEU A C 1
ATOM 3342 O O . LEU A 1 431 ? 2.817 8.976 90.512 1.00 34.09 431 LEU A O 1
ATOM 3347 N N . LEU A 1 432 ? 4.977 9.539 90.204 1.00 35.84 432 LEU A N 1
ATOM 3348 C CA . LEU A 1 432 ? 4.781 10.111 88.883 1.00 45.21 432 LEU A CA 1
ATOM 3349 C C . LEU A 1 432 ? 4.443 9.040 87.850 1.00 42.57 432 LEU A C 1
ATOM 3350 O O . LEU A 1 432 ? 3.707 9.293 86.908 1.00 34.30 432 LEU A O 1
ATOM 3355 N N . THR A 1 433 ? 4.983 7.844 88.033 1.00 32.08 433 THR A N 1
ATOM 3356 C CA . THR A 1 433 ? 4.718 6.747 87.108 1.00 39.51 433 THR A CA 1
ATOM 3357 C C . THR A 1 433 ? 3.308 6.169 87.273 1.00 43.76 433 THR A C 1
ATOM 3358 O O . THR A 1 433 ? 2.634 5.870 86.293 1.00 40.80 433 THR A O 1
ATOM 3362 N N . PHE A 1 434 ? 2.855 6.018 88.511 1.00 32.45 434 PHE A N 1
ATOM 3363 C CA . PHE A 1 434 ? 1.697 5.174 88.751 1.00 32.72 434 PHE A CA 1
ATOM 3364 C C . PHE A 1 434 ? 0.420 5.874 89.187 1.00 46.26 434 PHE A C 1
ATOM 3365 O O . PHE A 1 434 ? -0.671 5.353 88.952 1.00 35.67 434 PHE A O 1
ATOM 3373 N N . LEU A 1 435 ? 0.538 7.045 89.806 1.00 33.49 435 LEU A N 1
ATOM 3374 C CA . LEU A 1 435 ? -0.657 7.815 90.128 1.00 42.15 435 LEU A CA 1
ATOM 3375 C C . LEU A 1 435 ? -1.459 8.130 88.865 1.00 39.69 435 LEU A C 1
ATOM 3376 O O . LEU A 1 435 ? -2.679 7.968 88.851 1.00 39.43 435 LEU A O 1
ATOM 3381 N N . PRO A 1 436 ? -0.777 8.588 87.802 1.00 34.45 436 PRO A N 1
ATOM 3382 C CA . PRO A 1 436 ? -1.473 8.807 86.528 1.00 48.11 436 PRO A CA 1
ATOM 3383 C C . PRO A 1 436 ? -2.159 7.542 85.999 1.00 46.17 436 PRO A C 1
ATOM 3384 O O . PRO A 1 436 ? -3.181 7.638 85.323 1.00 43.09 436 PRO A O 1
ATOM 3388 N N . GLN A 1 437 ? -1.621 6.367 86.308 1.00 42.74 437 GLN A N 1
ATOM 3389 C CA . GLN A 1 437 ? -2.240 5.142 85.810 1.00 42.67 437 GLN A CA 1
ATOM 3390 C C . GLN A 1 437 ? -3.594 4.842 86.474 1.00 48.75 437 GLN A C 1
ATOM 3391 O O . GLN A 1 437 ? -4.487 4.297 85.829 1.00 49.05 437 GLN A O 1
ATOM 3397 N N . TYR A 1 438 ? -3.761 5.222 87.741 1.00 39.48 438 TYR A N 1
ATOM 3398 C CA . TYR A 1 438 ? -5.067 5.099 88.387 1.00 41.18 438 TYR A CA 1
ATOM 3399 C C . TYR A 1 438 ? -6.084 5.908 87.611 1.00 33.28 438 TYR A C 1
ATOM 3400 O O . TYR A 1 438 ? -7.195 5.448 87.350 1.00 35.64 438 TYR A O 1
ATOM 3409 N N . ALA A 1 439 ? -5.699 7.128 87.260 1.00 30.43 439 ALA A N 1
ATOM 3410 C CA . ALA A 1 439 ? -6.563 8.019 86.497 1.00 47.04 439 ALA A CA 1
ATOM 3411 C C . ALA A 1 439 ? -6.880 7.425 85.125 1.00 55.62 439 ALA A C 1
ATOM 3412 O O . ALA A 1 439 ? -8.014 7.512 84.643 1.00 44.08 439 ALA A O 1
ATOM 3414 N N . LEU A 1 440 ? -5.877 6.815 84.502 1.00 29.62 440 LEU A N 1
ATOM 3415 C CA . LEU A 1 440 ? -6.070 6.172 83.207 1.00 48.77 440 LEU A CA 1
ATOM 3416 C C . LEU A 1 440 ? -7.136 5.069 83.268 1.00 33.81 440 LEU A C 1
ATOM 3417 O O . LEU A 1 440 ? -7.912 4.898 82.328 1.00 38.53 440 LEU A O 1
ATOM 3422 N N . GLY A 1 441 ? -7.182 4.345 84.384 1.00 36.19 441 GLY A N 1
ATOM 3423 C CA . GLY A 1 441 ? -8.201 3.328 84.593 1.00 33.61 441 GLY A CA 1
ATOM 3424 C C . GLY A 1 441 ? -9.595 3.933 84.619 1.00 54.11 441 GLY A C 1
ATOM 3425 O O . GLY A 1 441 ? -10.529 3.409 84.008 1.00 41.89 441 GLY A O 1
ATOM 3426 N N . TYR A 1 442 ? -9.732 5.047 85.333 1.00 26.83 442 TYR A N 1
ATOM 3427 C CA . TYR A 1 442 ? -10.997 5.776 85.389 1.00 49.44 442 TYR A CA 1
ATOM 3428 C C . TYR A 1 442 ? -11.376 6.274 84.003 1.00 37.69 442 TYR A C 1
ATOM 3429 O O . TYR A 1 442 ? -12.551 6.435 83.695 1.00 38.26 442 TYR A O 1
ATOM 3438 N N . LEU A 1 443 ? -10.367 6.516 83.172 1.00 41.07 443 LEU A N 1
ATOM 3439 C CA . LEU A 1 443 ? -10.589 6.991 81.817 1.00 36.19 443 LEU A CA 1
ATOM 3440 C C . LEU A 1 443 ? -10.704 5.840 80.821 1.00 40.01 443 LEU A C 1
ATOM 3441 O O . LEU A 1 443 ? -10.643 6.048 79.597 1.00 35.42 443 LEU A O 1
ATOM 3446 N N . GLY A 1 444 ? -10.853 4.631 81.357 1.00 31.72 444 GLY A N 1
ATOM 3447 C CA . GLY A 1 444 ? -11.137 3.447 80.558 1.00 30.83 444 GLY A CA 1
ATOM 3448 C C . GLY A 1 444 ? -9.993 2.862 79.745 1.00 43.49 444 GLY A C 1
ATOM 3449 O O . GLY A 1 444 ? -10.238 2.163 78.766 1.00 32.56 444 GLY A O 1
ATOM 3450 N N . MET A 1 445 ? -8.745 3.125 80.128 1.00 29.33 445 MET A N 1
ATOM 3451 C CA . MET A 1 445 ? -7.630 2.535 79.382 1.00 45.15 445 MET A CA 1
ATOM 3452 C C . MET A 1 445 ? -7.369 1.075 79.764 1.00 32.90 445 MET A C 1
ATOM 3453 O O . MET A 1 445 ? -6.962 0.791 80.897 1.00 34.60 445 MET A O 1
ATOM 3458 N N . PRO A 1 446 ? -7.604 0.146 78.818 1.00 31.00 446 PRO A N 1
ATOM 3459 C CA . PRO A 1 446 ? -7.318 -1.274 79.061 1.00 36.10 446 PRO A CA 1
ATOM 3460 C C . PRO A 1 446 ? -5.823 -1.478 79.257 1.00 44.84 446 PRO A C 1
ATOM 3461 O O . PRO A 1 446 ? -5.038 -0.690 78.735 1.00 32.43 446 PRO A O 1
ATOM 3465 N N . ARG A 1 447 ? -5.436 -2.512 79.998 1.00 32.94 447 ARG A N 1
ATOM 3466 C CA . ARG A 1 447 ? -4.029 -2.861 80.123 1.00 40.45 447 ARG A CA 1
ATOM 3467 C C . ARG A 1 447 ? -3.581 -3.737 78.959 1.00 42.53 447 ARG A C 1
ATOM 3468 O O . ARG A 1 447 ? -4.401 -4.221 78.184 1.00 27.24 447 ARG A O 1
ATOM 3476 N N . ARG A 1 448 ? -2.273 -3.921 78.827 1.00 28.26 448 ARG A N 1
ATOM 3477 C CA . ARG A 1 448 ? -1.730 -4.856 77.851 1.00 28.56 448 ARG A CA 1
ATOM 3478 C C . ARG A 1 448 ? -1.982 -4.405 76.424 1.00 31.55 448 ARG A C 1
ATOM 3479 O O . ARG A 1 448 ? -2.057 -5.233 75.517 1.00 28.20 448 ARG A O 1
ATOM 3487 N N . TYR A 1 449 ? -2.110 -3.090 76.244 1.00 26.24 449 TYR A N 1
ATOM 3488 C CA . TYR A 1 449 ? -2.258 -2.470 74.926 1.00 40.35 449 TYR A CA 1
ATOM 3489 C C . TYR A 1 449 ? -0.940 -1.875 74.485 1.00 36.94 449 TYR A C 1
ATOM 3490 O O . TYR A 1 449 ? -0.430 -0.971 75.140 1.00 41.14 449 TYR A O 1
ATOM 3499 N N . TYR A 1 450 ? -0.381 -2.351 73.378 1.00 25.94 450 TYR A N 1
ATOM 3500 C CA . TYR A 1 450 ? 0.909 -1.812 72.937 1.00 24.99 450 TYR A CA 1
ATOM 3501 C C . TYR A 1 450 ? 0.780 -0.361 72.469 1.00 34.61 450 TYR A C 1
ATOM 3502 O O . TYR A 1 450 ? 1.758 0.391 72.437 1.00 40.72 450 TYR A O 1
ATOM 3511 N N . THR A 1 451 ? -0.434 0.033 72.109 1.00 31.09 451 THR A N 1
ATOM 3512 C CA . THR A 1 451 ? -0.665 1.385 71.612 1.00 37.16 451 THR A CA 1
ATOM 3513 C C . THR A 1 451 ? -2.102 1.825 71.912 1.00 33.85 451 THR A C 1
ATOM 3514 O O . THR A 1 451 ? -2.929 1.015 72.306 1.00 34.47 451 THR A O 1
ATOM 3518 N N . TYR A 1 452 ? -2.384 3.107 71.722 1.00 32.30 452 TYR A N 1
ATOM 3519 C CA . TYR A 1 452 ? -3.716 3.669 71.943 1.00 34.06 452 TYR A CA 1
ATOM 3520 C C . TYR A 1 452 ? -3.896 4.868 71.017 1.00 36.86 452 TYR A C 1
ATOM 3521 O O . TYR A 1 452 ? -2.918 5.432 70.533 1.00 40.49 452 TYR A O 1
ATOM 3530 N N . ASN A 1 453 ? -5.138 5.254 70.753 1.00 34.85 453 ASN A N 1
ATOM 3531 C CA . ASN A 1 453 ? -5.384 6.357 69.833 1.00 35.20 453 ASN A CA 1
ATOM 3532 C C . ASN A 1 453 ? -5.216 7.748 70.457 1.00 34.35 453 ASN A C 1
ATOM 3533 O O . ASN A 1 453 ? -5.083 7.888 71.668 1.00 42.67 453 ASN A O 1
ATOM 3538 N N . ALA A 1 454 ? -5.227 8.768 69.610 1.00 33.64 454 ALA A N 1
ATOM 3539 C CA . ALA A 1 454 ? -5.054 10.152 70.033 1.00 46.24 454 ALA A CA 1
ATOM 3540 C C . ALA A 1 454 ? -6.367 10.906 70.284 1.00 45.47 454 ALA A C 1
ATOM 3541 O O . ALA A 1 454 ? -6.344 12.056 70.713 1.00 51.43 454 ALA A O 1
ATOM 3543 N N . ASP A 1 455 ? -7.503 10.271 70.018 1.00 40.07 455 ASP A N 1
ATOM 3544 C CA . ASP A 1 455 ? -8.794 10.948 70.150 1.00 39.62 455 ASP A CA 1
ATOM 3545 C C . ASP A 1 455 ? -9.549 10.496 71.403 1.00 40.74 455 ASP A C 1
ATOM 3546 O O . ASP A 1 455 ? -10.784 10.436 71.416 1.00 53.26 455 ASP A O 1
ATOM 3551 N N . ILE A 1 456 ? -8.799 10.148 72.442 1.00 40.87 456 ILE A N 1
ATOM 3552 C CA . ILE A 1 456 ? -9.372 9.806 73.745 1.00 49.99 456 ILE A CA 1
ATOM 3553 C C . ILE A 1 456 ? -8.804 10.758 74.803 1.00 52.07 456 ILE A C 1
ATOM 3554 O O . ILE A 1 456 ? -7.604 10.738 75.091 1.00 48.54 456 ILE A O 1
ATOM 3559 N N . ALA A 1 457 ? -9.672 11.592 75.369 1.00 42.66 457 ALA A N 1
ATOM 3560 C CA . ALA A 1 457 ? -9.260 12.677 76.260 1.00 53.54 457 ALA A CA 1
ATOM 3561 C C . ALA A 1 457 ? -8.512 12.209 77.505 1.00 65.79 457 ALA A C 1
ATOM 3562 O O . ALA A 1 457 ? -8.945 11.283 78.197 1.00 41.47 457 ALA A O 1
ATOM 3564 N N . GLY A 1 458 ? -7.392 12.869 77.791 1.00 43.68 458 GLY A N 1
ATOM 3565 C CA . GLY A 1 458 ? -6.582 12.539 78.954 1.00 43.53 458 GLY A CA 1
ATOM 3566 C C . GLY A 1 458 ? -5.477 11.518 78.740 1.00 42.28 458 GLY A C 1
ATOM 3567 O O . GLY A 1 458 ? -4.429 11.597 79.383 1.00 43.54 458 GLY A O 1
ATOM 3568 N N . TRP A 1 459 ? -5.692 10.562 77.841 1.00 37.93 459 TRP A N 1
ATOM 3569 C CA . TRP A 1 459 ? -4.716 9.484 77.648 1.00 44.66 459 TRP A CA 1
ATOM 3570 C C . TRP A 1 459 ? -3.287 9.939 77.316 1.00 48.07 459 TRP A C 1
ATOM 3571 O O . TRP A 1 459 ? -2.335 9.453 77.925 1.00 43.20 459 TRP A O 1
ATOM 3582 N N . PRO A 1 460 ? -3.125 10.854 76.342 1.00 35.10 460 PRO A N 1
ATOM 3583 C CA . PRO A 1 460 ? -1.763 11.246 75.943 1.00 53.45 460 PRO A CA 1
ATOM 3584 C C . PRO A 1 460 ? -1.014 11.943 77.070 1.00 42.57 460 PRO A C 1
ATOM 3585 O O . PRO A 1 460 ? 0.173 11.687 77.294 1.00 42.76 460 PRO A O 1
ATOM 3589 N N . GLU A 1 461 ? -1.708 12.825 77.773 1.00 35.33 461 GLU A N 1
ATOM 3590 C CA . GLU A 1 461 ? -1.097 13.596 78.847 1.00 39.85 461 GLU A CA 1
ATOM 3591 C C . GLU A 1 461 ? -0.696 12.688 80.017 1.00 54.14 461 GLU A C 1
ATOM 3592 O O . GLU A 1 461 ? 0.433 12.756 80.501 1.00 37.96 461 GLU A O 1
ATOM 3598 N N . LEU A 1 462 ? -1.617 11.835 80.459 1.00 41.97 462 LEU A N 1
ATOM 3599 C CA . LEU A 1 462 ? -1.349 10.945 81.581 1.00 44.99 462 LEU A CA 1
ATOM 3600 C C . LEU A 1 462 ? -0.281 9.914 81.251 1.00 44.43 462 LEU A C 1
ATOM 3601 O O . LEU A 1 462 ? 0.568 9.615 82.084 1.00 40.99 462 LEU A O 1
ATOM 3606 N N . ASN A 1 463 ? -0.317 9.375 80.037 1.00 45.41 463 ASN A N 1
ATOM 3607 C CA . ASN A 1 463 ? 0.720 8.442 79.605 1.00 46.32 463 ASN A CA 1
ATOM 3608 C C . ASN A 1 463 ? 2.101 9.089 79.516 1.00 55.94 463 ASN A C 1
ATOM 3609 O O . ASN A 1 463 ? 3.110 8.452 79.803 1.00 33.45 463 ASN A O 1
ATOM 3614 N N . LEU A 1 464 ? 2.152 10.351 79.112 1.00 35.29 464 LEU A N 1
ATOM 3615 C CA . LEU A 1 464 ? 3.429 11.034 79.005 1.00 41.07 464 LEU A CA 1
ATOM 3616 C C . LEU A 1 464 ? 4.006 11.263 80.405 1.00 57.05 464 LEU A C 1
ATOM 3617 O O . LEU A 1 464 ? 5.189 11.027 80.655 1.00 35.86 464 LEU A O 1
ATOM 3622 N N . LEU A 1 465 ? 3.167 11.721 81.324 1.00 44.10 465 LEU A N 1
ATOM 3623 C CA . LEU A 1 465 ? 3.588 11.859 82.714 1.00 48.26 465 LEU A CA 1
ATOM 3624 C C . LEU A 1 465 ? 4.136 10.549 83.263 1.00 55.08 465 LEU A C 1
ATOM 3625 O O . LEU A 1 465 ? 5.218 10.516 83.853 1.00 37.21 465 LEU A O 1
ATOM 3630 N N . SER A 1 466 ? 3.384 9.471 83.068 1.00 40.61 466 SER A N 1
ATOM 3631 C CA . SER A 1 466 ? 3.793 8.160 83.548 1.00 39.81 466 SER A CA 1
ATOM 3632 C C . SER A 1 466 ? 5.182 7.808 83.029 1.00 50.73 466 SER A C 1
ATOM 3633 O O . SER A 1 466 ? 6.032 7.330 83.777 1.00 34.89 466 SER A O 1
ATOM 3636 N N . THR A 1 467 ? 5.414 8.046 81.743 1.00 47.45 467 THR A N 1
ATOM 3637 C CA . THR A 1 467 ? 6.708 7.745 81.153 1.00 40.89 467 THR A CA 1
ATOM 3638 C C . THR A 1 467 ? 7.826 8.619 81.731 1.00 49.16 467 THR A C 1
ATOM 3639 O O . THR A 1 467 ? 8.937 8.150 81.941 1.00 38.95 467 THR A O 1
ATOM 3643 N N . ILE A 1 468 ? 7.539 9.886 82.000 1.00 40.94 468 ILE A N 1
ATOM 3644 C CA . ILE A 1 468 ? 8.532 10.729 82.654 1.00 46.61 468 ILE A CA 1
ATOM 3645 C C . ILE A 1 468 ? 8.906 10.162 84.032 1.00 39.99 468 ILE A C 1
ATOM 3646 O O . ILE A 1 468 ? 10.080 10.110 84.403 1.00 38.14 468 ILE A O 1
ATOM 3651 N N . GLY A 1 469 ? 7.897 9.731 84.779 1.00 32.63 469 GLY A N 1
ATOM 3652 C CA . GLY A 1 469 ? 8.118 9.070 86.046 1.00 43.15 469 GLY A CA 1
ATOM 3653 C C . GLY A 1 469 ? 9.053 7.889 85.893 1.00 43.21 469 GLY A C 1
ATOM 3654 O O . GLY A 1 469 ? 10.013 7.736 86.644 1.00 42.43 469 GLY A O 1
ATOM 3655 N N . ALA A 1 470 ? 8.777 7.053 84.904 1.00 36.11 470 ALA A N 1
ATOM 3656 C CA . ALA A 1 470 ? 9.540 5.831 84.721 1.00 37.10 470 ALA A CA 1
ATOM 3657 C C . ALA A 1 470 ? 10.993 6.168 84.460 1.00 42.86 470 ALA A C 1
ATOM 3658 O O . ALA A 1 470 ? 11.887 5.454 84.895 1.00 33.94 470 ALA A O 1
ATOM 3660 N N . TYR A 1 471 ? 11.235 7.266 83.755 1.00 34.59 471 TYR A N 1
ATOM 3661 C CA . TYR A 1 471 ? 12.604 7.677 83.485 1.00 37.74 471 TYR A CA 1
ATOM 3662 C C . TYR A 1 471 ? 13.305 8.126 84.765 1.00 43.51 471 TYR A C 1
ATOM 3663 O O . TYR A 1 471 ? 14.520 7.957 84.919 1.00 37.53 471 TYR A O 1
ATOM 3672 N N . ILE A 1 472 ? 12.532 8.687 85.685 1.00 32.44 472 ILE A N 1
ATOM 3673 C CA . ILE A 1 472 ? 13.078 9.128 86.955 1.00 44.53 472 ILE A CA 1
ATOM 3674 C C . ILE A 1 472 ? 13.456 7.913 87.791 1.00 40.05 472 ILE A C 1
ATOM 3675 O O . ILE A 1 472 ? 14.460 7.923 88.500 1.00 45.58 472 ILE A O 1
ATOM 3680 N N . LEU A 1 473 ? 12.660 6.856 87.690 1.00 46.09 473 LEU A N 1
ATOM 3681 C CA . LEU A 1 473 ? 13.014 5.592 88.325 1.00 40.41 473 LEU A CA 1
ATOM 3682 C C . LEU A 1 473 ? 14.296 5.056 87.709 1.00 42.63 473 LEU A C 1
ATOM 3683 O O . LEU A 1 473 ? 15.154 4.530 88.405 1.00 41.81 473 LEU A O 1
ATOM 3688 N N . GLY A 1 474 ? 14.417 5.193 86.392 1.00 38.93 474 GLY A N 1
ATOM 3689 C CA . GLY A 1 474 ? 15.645 4.845 85.708 1.00 38.87 474 GLY A CA 1
ATOM 3690 C C . GLY A 1 474 ? 16.843 5.494 86.373 1.00 44.88 474 GLY A C 1
ATOM 3691 O O . GLY A 1 474 ? 17.810 4.816 86.711 1.00 47.70 474 GLY A O 1
ATOM 3692 N N . LEU A 1 475 ? 16.775 6.810 86.556 1.00 49.69 475 LEU A N 1
ATOM 3693 C CA . LEU A 1 475 ? 17.834 7.553 87.228 1.00 53.03 475 LEU A CA 1
ATOM 3694 C C . LEU A 1 475 ? 18.098 6.979 88.610 1.00 59.94 475 LEU A C 1
ATOM 3695 O O . LEU A 1 475 ? 19.243 6.729 88.963 1.00 30.95 475 LEU A O 1
ATOM 3700 N N . GLY A 1 476 ? 17.037 6.779 89.390 1.00 33.58 476 GLY A N 1
ATOM 3701 C CA . GLY A 1 476 ? 17.155 6.127 90.675 1.00 38.96 476 GLY A CA 1
ATOM 3702 C C . GLY A 1 476 ? 17.960 4.838 90.588 1.00 61.05 476 GLY A C 1
ATOM 3703 O O . GLY A 1 476 ? 18.770 4.521 91.468 1.00 36.67 476 GLY A O 1
ATOM 3704 N N . GLY A 1 477 ? 17.734 4.087 89.519 1.00 42.17 477 GLY A N 1
ATOM 3705 C CA . GLY A 1 477 ? 18.423 2.826 89.315 1.00 50.16 477 GLY A CA 1
ATOM 3706 C C . GLY A 1 477 ? 19.919 3.000 89.153 1.00 58.39 477 GLY A C 1
ATOM 3707 O O . GLY A 1 477 ? 20.702 2.247 89.732 1.00 39.54 477 GLY A O 1
ATOM 3708 N N . LEU A 1 478 ? 20.315 3.983 88.352 1.00 38.36 478 LEU A N 1
ATOM 3709 C CA . LEU A 1 478 ? 21.722 4.313 88.186 1.00 55.91 478 LEU A CA 1
ATOM 3710 C C . LEU A 1 478 ? 22.325 4.689 89.538 1.00 55.46 478 LEU A C 1
ATOM 3711 O O . LEU A 1 478 ? 23.405 4.227 89.889 1.00 52.81 478 LEU A O 1
ATOM 3716 N N . VAL A 1 479 ? 21.611 5.506 90.305 1.00 38.34 479 VAL A N 1
ATOM 3717 C CA . VAL A 1 479 ? 22.097 5.937 91.608 1.00 44.00 479 VAL A CA 1
ATOM 3718 C C . VAL A 1 479 ? 22.260 4.740 92.535 1.00 53.61 479 VAL A C 1
ATOM 3719 O O . VAL A 1 479 ? 23.234 4.646 93.275 1.00 48.97 479 VAL A O 1
ATOM 3723 N N . TRP A 1 480 ? 21.311 3.815 92.468 1.00 46.56 480 TRP A N 1
ATOM 3724 C CA . TRP A 1 480 ? 21.380 2.581 93.238 1.00 39.07 480 TRP A CA 1
ATOM 3725 C C . TRP A 1 480 ? 22.625 1.746 92.906 1.00 39.04 480 TRP A C 1
ATOM 3726 O O . TRP A 1 480 ? 23.342 1.291 93.805 1.00 35.78 480 TRP A O 1
ATOM 3737 N N . ILE A 1 481 ? 22.876 1.539 91.617 1.00 37.39 481 ILE A N 1
ATOM 3738 C CA . ILE A 1 481 ? 24.039 0.773 91.178 1.00 47.25 481 ILE A CA 1
ATOM 3739 C C . ILE A 1 481 ? 25.348 1.431 91.616 1.00 55.69 481 ILE A C 1
ATOM 3740 O O . ILE A 1 481 ? 26.261 0.764 92.100 1.00 41.40 481 ILE A O 1
ATOM 3745 N N . TYR A 1 482 ? 25.440 2.742 91.423 1.00 48.31 482 TYR A N 1
ATOM 3746 C CA . TYR A 1 482 ? 26.619 3.490 91.827 1.00 40.69 482 TYR A CA 1
ATOM 3747 C C . TYR A 1 482 ? 26.869 3.312 93.324 1.00 50.44 482 TYR A C 1
ATOM 3748 O O . TYR A 1 482 ? 27.992 3.040 93.753 1.00 47.05 482 TYR A O 1
ATOM 3757 N N . THR A 1 483 ? 25.807 3.453 94.109 1.00 41.52 483 THR A N 1
ATOM 3758 C CA . THR A 1 483 ? 25.893 3.354 95.558 1.00 45.70 483 THR A CA 1
ATOM 3759 C C . THR A 1 483 ? 26.495 2.027 96.010 1.00 57.63 483 THR A C 1
ATOM 3760 O O . THR A 1 483 ? 27.365 1.990 96.880 1.00 47.53 483 THR A O 1
ATOM 3764 N N . MET A 1 484 ? 26.038 0.936 95.414 1.00 42.13 484 MET A N 1
ATOM 3765 C CA . MET A 1 484 ? 26.579 -0.373 95.753 1.00 44.45 484 MET A CA 1
ATOM 3766 C C . MET A 1 484 ? 28.024 -0.517 95.296 1.00 50.59 484 MET A C 1
ATOM 3767 O O . MET A 1 484 ? 28.858 -1.055 96.012 1.00 45.15 484 MET A O 1
ATOM 3772 N N . TRP A 1 485 ? 28.307 -0.048 94.089 1.00 58.98 485 TRP A N 1
ATOM 3773 C CA . TRP A 1 485 ? 29.646 -0.130 93.537 1.00 53.87 485 TRP A CA 1
ATOM 3774 C C . TRP A 1 485 ? 30.623 0.625 94.436 1.00 49.48 485 TRP A C 1
ATOM 3775 O O . TRP A 1 485 ? 31.617 0.064 94.888 1.00 45.27 485 TRP A O 1
ATOM 3786 N N . LYS A 1 486 ? 30.316 1.890 94.707 1.00 36.61 486 LYS A N 1
ATOM 3787 C CA . LYS A 1 486 ? 31.151 2.724 95.549 1.00 48.27 486 LYS A CA 1
ATOM 3788 C C . LYS A 1 486 ? 31.393 2.049 96.901 1.00 60.45 486 LYS A C 1
ATOM 3789 O O . LYS A 1 486 ? 32.516 2.020 97.403 1.00 58.86 486 LYS A O 1
ATOM 3795 N N . SER A 1 487 ? 30.339 1.488 97.477 1.00 46.11 487 SER A N 1
ATOM 3796 C CA . SER A 1 487 ? 30.432 0.862 98.787 1.00 51.94 487 SER A CA 1
ATOM 3797 C C . SER A 1 487 ? 31.425 -0.288 98.757 1.00 62.77 487 SER A C 1
ATOM 3798 O O . SER A 1 487 ? 32.286 -0.411 99.638 1.00 50.26 487 SER A O 1
ATOM 3801 N N . LEU A 1 488 ? 31.322 -1.123 97.733 1.00 44.59 488 LEU A N 1
ATOM 3802 C CA . LEU A 1 488 ? 32.194 -2.288 97.636 1.00 61.70 488 LEU A CA 1
ATOM 3803 C C . LEU A 1 488 ? 33.651 -1.919 97.355 1.00 73.03 488 LEU A C 1
ATOM 3804 O O . LEU A 1 488 ? 34.573 -2.633 97.756 1.00 60.45 488 LEU A O 1
ATOM 3809 N N . ARG A 1 489 ? 33.853 -0.806 96.658 1.00 48.53 489 ARG A N 1
ATOM 3810 C CA . ARG A 1 489 ? 35.194 -0.387 96.268 1.00 67.31 489 ARG A CA 1
ATOM 3811 C C . ARG A 1 489 ? 35.905 0.398 97.368 1.00 61.93 489 ARG A C 1
ATOM 3812 O O . ARG A 1 489 ? 37.061 0.121 97.670 1.00 58.04 489 ARG A O 1
ATOM 3820 N N . SER A 1 490 ? 35.212 1.370 97.961 1.00 43.30 490 SER A N 1
ATOM 3821 C CA . SER A 1 490 ? 35.840 2.273 98.916 1.00 57.95 490 SER A CA 1
ATOM 3822 C C . SER A 1 490 ? 34.981 2.617 100.140 1.00 53.41 490 SER A C 1
ATOM 3823 O O . SER A 1 490 ? 35.090 3.707 100.702 1.00 74.23 490 SER A O 1
ATOM 3826 N N . GLY A 1 491 ? 34.132 1.685 100.558 1.00 60.08 491 GLY A N 1
ATOM 3827 C CA . GLY A 1 491 ? 33.359 1.873 101.774 1.00 35.50 491 GLY A CA 1
ATOM 3828 C C . GLY A 1 491 ? 34.132 1.441 103.007 1.00 48.80 491 GLY A C 1
ATOM 3829 O O . GLY A 1 491 ? 34.925 0.493 102.962 1.00 43.54 491 GLY A O 1
ATOM 3830 N N . PRO A 1 492 ? 33.898 2.121 104.131 1.00 42.73 492 PRO A N 1
ATOM 3831 C CA . PRO A 1 492 ? 34.634 1.718 105.329 1.00 48.23 492 PRO A CA 1
ATOM 3832 C C . PRO A 1 492 ? 34.250 0.309 105.737 1.00 65.96 492 PRO A C 1
ATOM 3833 O O . PRO A 1 492 ? 33.170 -0.175 105.371 1.00 60.73 492 PRO A O 1
ATOM 3837 N N . LYS A 1 493 ? 35.139 -0.337 106.484 1.00 62.14 493 LYS A N 1
ATOM 3838 C CA . LYS A 1 493 ? 34.877 -1.652 107.040 1.00 53.86 493 LYS A CA 1
ATOM 3839 C C . LYS A 1 493 ? 33.676 -1.587 107.977 1.00 50.89 493 LYS A C 1
ATOM 3840 O O . LYS A 1 493 ? 33.568 -0.696 108.824 1.00 48.10 493 LYS A O 1
ATOM 3846 N N . ALA A 1 494 ? 32.764 -2.531 107.811 1.00 38.95 494 ALA A N 1
ATOM 3847 C CA . ALA A 1 494 ? 31.574 -2.576 108.648 1.00 46.21 494 ALA A CA 1
ATOM 3848 C C . ALA A 1 494 ? 31.862 -3.278 109.965 1.00 56.76 494 ALA A C 1
ATOM 3849 O O . ALA A 1 494 ? 32.526 -4.315 109.997 1.00 52.43 494 ALA A O 1
ATOM 3851 N N . PRO A 1 495 ? 31.361 -2.704 111.062 1.00 50.37 495 PRO A N 1
ATOM 3852 C CA . PRO A 1 495 ? 31.412 -3.336 112.381 1.00 42.86 495 PRO A CA 1
ATOM 3853 C C . PRO A 1 495 ? 30.369 -4.446 112.528 1.00 58.17 495 PRO A C 1
ATOM 3854 O O . PRO A 1 495 ? 29.488 -4.606 111.683 1.00 45.39 495 PRO A O 1
ATOM 3858 N N . ASP A 1 496 ? 30.474 -5.208 113.609 1.00 46.11 496 ASP A N 1
ATOM 3859 C CA . ASP A 1 496 ? 29.550 -6.301 113.887 1.00 53.71 496 ASP A CA 1
ATOM 3860 C C . ASP A 1 496 ? 28.090 -5.842 113.928 1.00 57.43 496 ASP A C 1
ATOM 3861 O O . ASP A 1 496 ? 27.214 -6.488 113.365 1.00 41.56 496 ASP A O 1
ATOM 3866 N N . ASN A 1 497 ? 27.838 -4.727 114.603 1.00 39.25 497 ASN A N 1
ATOM 3867 C CA . ASN A 1 497 ? 26.484 -4.261 114.825 1.00 49.26 497 ASN A CA 1
ATOM 3868 C C . ASN A 1 497 ? 26.356 -2.755 114.589 1.00 35.88 497 ASN A C 1
ATOM 3869 O O . ASN A 1 497 ? 26.218 -1.992 115.536 1.00 60.37 497 ASN A O 1
ATOM 3874 N N . PRO A 1 498 ? 26.387 -2.330 113.316 1.00 51.13 498 PRO A N 1
ATOM 3875 C CA . PRO A 1 498 ? 26.400 -0.906 112.938 1.00 48.65 498 PRO A CA 1
ATOM 3876 C C . PRO A 1 498 ? 25.189 -0.100 113.407 1.00 51.95 498 PRO A C 1
ATOM 3877 O O . PRO A 1 498 ? 25.347 1.079 113.715 1.00 46.47 498 PRO A O 1
ATOM 3881 N N . TRP A 1 499 ? 24.008 -0.717 113.450 1.00 38.25 499 TRP A N 1
ATOM 3882 C CA . TRP A 1 499 ? 22.775 0.004 113.765 1.00 39.16 499 TRP A CA 1
ATOM 3883 C C . TRP A 1 499 ? 22.352 -0.115 115.228 1.00 34.76 499 TRP A C 1
ATOM 3884 O O . TRP A 1 499 ? 21.435 0.571 115.669 1.00 53.67 499 TRP A O 1
ATOM 3895 N N . GLY A 1 500 ? 23.005 -0.994 115.974 1.00 47.89 500 GLY A N 1
ATOM 3896 C CA . GLY A 1 500 ? 22.607 -1.262 117.347 1.00 41.47 500 GLY A CA 1
ATOM 3897 C C . GLY A 1 500 ? 21.413 -2.199 117.437 1.00 43.85 500 GLY A C 1
ATOM 3898 O O . GLY A 1 500 ? 20.562 -2.046 118.309 1.00 50.94 500 GLY A O 1
ATOM 3899 N N . GLY A 1 501 ? 21.350 -3.174 116.530 1.00 52.89 501 GLY A N 1
ATOM 3900 C CA . GLY A 1 501 ? 20.289 -4.166 116.531 1.00 53.75 501 GLY A CA 1
ATOM 3901 C C . GLY A 1 501 ? 20.297 -5.073 117.750 1.00 49.57 501 GLY A C 1
ATOM 3902 O O . GLY A 1 501 ? 21.294 -5.169 118.459 1.00 48.53 501 GLY A O 1
ATOM 3903 N N . TYR A 1 502 ? 19.186 -5.763 117.982 1.00 50.58 502 TYR A N 1
ATOM 3904 C CA . TYR A 1 502 ? 19.030 -6.562 119.191 1.00 56.25 502 TYR A CA 1
ATOM 3905 C C . TYR A 1 502 ? 18.919 -8.050 118.897 1.00 62.08 502 TYR A C 1
ATOM 3906 O O . TYR A 1 502 ? 18.819 -8.863 119.817 1.00 61.76 502 TYR A O 1
ATOM 3915 N N . THR A 1 503 ? 18.913 -8.409 117.619 1.00 42.33 503 THR A N 1
ATOM 3916 C CA . THR A 1 503 ? 18.744 -9.808 117.236 1.00 36.96 503 THR A CA 1
ATOM 3917 C C . THR A 1 503 ? 20.087 -10.445 116.897 1.00 48.42 503 THR A C 1
ATOM 3918 O O . THR A 1 503 ? 21.071 -9.747 116.647 1.00 41.63 503 THR A O 1
ATOM 3922 N N . LEU A 1 504 ? 20.120 -11.772 116.874 1.00 46.95 504 LEU A N 1
ATOM 3923 C CA . LEU A 1 504 ? 21.383 -12.502 116.819 1.00 45.78 504 LEU A CA 1
ATOM 3924 C C . LEU A 1 504 ? 22.276 -12.280 115.594 1.00 38.07 504 LEU A C 1
ATOM 3925 O O . LEU A 1 504 ? 23.480 -12.509 115.676 1.00 41.95 504 LEU A O 1
ATOM 3930 N N . GLU A 1 505 ? 21.717 -11.844 114.467 1.00 36.01 505 GLU A N 1
ATOM 3931 C CA . GLU A 1 505 ? 22.546 -11.674 113.273 1.00 46.45 505 GLU A CA 1
ATOM 3932 C C . GLU A 1 505 ? 23.582 -10.588 113.516 1.00 54.82 505 GLU A C 1
ATOM 3933 O O . GLU A 1 505 ? 24.601 -10.528 112.824 1.00 45.65 505 GLU A O 1
ATOM 3939 N N . TRP A 1 506 ? 23.328 -9.748 114.519 1.00 36.67 506 TRP A N 1
ATOM 3940 C CA . TRP A 1 506 ? 24.240 -8.656 114.846 1.00 55.89 506 TRP A CA 1
ATOM 3941 C C . TRP A 1 506 ? 25.310 -9.059 115.864 1.00 60.57 506 TRP A C 1
ATOM 3942 O O . TRP A 1 506 ? 26.170 -8.253 116.223 1.00 46.81 506 TRP A O 1
ATOM 3953 N N . LEU A 1 507 ? 25.267 -10.314 116.307 1.00 46.58 507 LEU A N 1
ATOM 3954 C CA . LEU A 1 507 ? 26.256 -10.832 117.249 1.00 52.64 507 LEU A CA 1
ATOM 3955 C C . LEU A 1 507 ? 27.421 -11.488 116.515 1.00 54.94 507 LEU A C 1
ATOM 3956 O O . LEU A 1 507 ? 28.338 -12.022 117.132 1.00 74.16 507 LEU A O 1
ATOM 3961 N N . THR A 1 508 ? 27.372 -11.447 115.192 1.00 52.20 508 THR A N 1
ATOM 3962 C CA . THR A 1 508 ? 28.400 -12.052 114.364 1.00 47.39 508 THR A CA 1
ATOM 3963 C C . THR A 1 508 ? 29.297 -10.967 113.786 1.00 59.64 508 THR A C 1
ATOM 3964 O O . THR A 1 508 ? 29.021 -9.770 113.928 1.00 55.25 508 THR A O 1
ATOM 3968 N N . ALA A 1 509 ? 30.369 -11.384 113.123 1.00 41.89 509 ALA A N 1
ATOM 3969 C CA . ALA A 1 509 ? 31.226 -10.438 112.419 1.00 56.73 509 ALA A CA 1
ATOM 3970 C C . ALA A 1 509 ? 30.546 -9.985 111.126 1.00 59.50 509 ALA A C 1
ATOM 3971 O O . ALA A 1 509 ? 29.519 -10.540 110.739 1.00 47.41 509 ALA A O 1
ATOM 3973 N N . SER A 1 510 ? 31.127 -8.990 110.460 1.00 46.16 510 SER A N 1
ATOM 3974 C CA . SER A 1 510 ? 30.599 -8.500 109.189 1.00 58.90 510 SER A CA 1
ATOM 3975 C C . SER A 1 510 ? 31.650 -8.514 108.076 1.00 48.41 510 SER A C 1
ATOM 3976 O O . SER A 1 510 ? 32.533 -7.662 108.041 1.00 67.09 510 SER A O 1
ATOM 3979 N N . PRO A 1 511 ? 31.548 -9.478 107.152 1.00 65.76 511 PRO A N 1
ATOM 3980 C CA . PRO A 1 511 ? 30.518 -10.521 107.164 1.00 51.39 511 PRO A CA 1
ATOM 3981 C C . PRO A 1 511 ? 30.889 -11.598 108.167 1.00 50.36 511 PRO A C 1
ATOM 3982 O O . PRO A 1 511 ? 32.003 -11.591 108.691 1.00 55.37 511 PRO A O 1
ATOM 3986 N N . PRO A 1 512 ? 29.964 -12.520 108.440 1.00 52.21 512 PRO A N 1
ATOM 3987 C CA . PRO A 1 512 ? 30.229 -13.540 109.458 1.00 58.59 512 PRO A CA 1
ATOM 3988 C C . PRO A 1 512 ? 31.315 -14.515 109.026 1.00 50.04 512 PRO A C 1
ATOM 3989 O O . PRO A 1 512 ? 31.478 -14.766 107.831 1.00 62.53 512 PRO A O 1
ATOM 3993 N N . LYS A 1 513 ? 32.056 -15.048 109.993 1.00 48.86 513 LYS A N 1
ATOM 3994 C CA . LYS A 1 513 ? 32.934 -16.182 109.732 1.00 49.60 513 LYS A CA 1
ATOM 3995 C C . LYS A 1 513 ? 32.082 -17.357 109.241 1.00 59.19 513 LYS A C 1
ATOM 3996 O O . LYS A 1 513 ? 30.869 -17.391 109.472 1.00 45.89 513 LYS A O 1
ATOM 4002 N N . ALA A 1 514 ? 32.717 -18.315 108.571 1.00 55.60 514 ALA A N 1
ATOM 4003 C CA . ALA A 1 514 ? 32.003 -19.439 107.968 1.00 62.73 514 ALA A CA 1
ATOM 4004 C C . ALA A 1 514 ? 31.042 -20.122 108.939 1.00 66.74 514 ALA A C 1
ATOM 4005 O O . ALA A 1 514 ? 29.932 -20.499 108.556 1.00 65.59 514 ALA A O 1
ATOM 4007 N N . HIS A 1 515 ? 31.462 -20.265 110.194 1.00 50.63 515 HIS A N 1
ATOM 4008 C CA . HIS A 1 515 ? 30.638 -20.919 111.209 1.00 51.86 515 HIS A CA 1
ATOM 4009 C C . HIS A 1 515 ? 29.732 -19.958 111.997 1.00 48.32 515 HIS A C 1
ATOM 4010 O O . HIS A 1 515 ? 29.057 -20.373 112.934 1.00 53.66 515 HIS A O 1
ATOM 4017 N N . ASN A 1 516 ? 29.730 -18.680 111.621 1.00 54.42 516 ASN A N 1
ATOM 4018 C CA . ASN A 1 516 ? 28.746 -17.710 112.128 1.00 43.57 516 ASN A CA 1
ATOM 4019 C C . ASN A 1 516 ? 29.023 -17.140 113.523 1.00 56.34 516 ASN A C 1
ATOM 4020 O O . ASN A 1 516 ? 29.179 -15.928 113.688 1.00 57.42 516 ASN A O 1
ATOM 4025 N N . PHE A 1 517 ? 29.059 -18.014 114.526 1.00 50.48 517 PHE A N 1
ATOM 4026 C CA . PHE A 1 517 ? 29.240 -17.584 115.910 1.00 57.27 517 PHE A CA 1
ATOM 4027 C C . PHE A 1 517 ? 30.536 -18.102 116.525 1.00 60.80 517 PHE A C 1
ATOM 4028 O O . PHE A 1 517 ? 30.750 -19.309 116.622 1.00 61.26 517 PHE A O 1
ATOM 4036 N N . ASP A 1 518 ? 31.394 -17.170 116.932 1.00 54.12 518 ASP A N 1
ATOM 4037 C CA . ASP A 1 518 ? 32.636 -17.498 117.626 1.00 72.69 518 ASP A CA 1
ATOM 4038 C C . ASP A 1 518 ? 32.380 -17.762 119.105 1.00 80.39 518 ASP A C 1
ATOM 4039 O O . ASP A 1 518 ? 33.244 -18.280 119.809 1.00 95.94 518 ASP A O 1
ATOM 4044 N N . VAL A 1 519 ? 31.191 -17.403 119.573 1.00 62.85 519 VAL A N 1
ATOM 4045 C CA . VAL A 1 519 ? 30.868 -17.505 120.988 1.00 50.39 519 VAL A CA 1
ATOM 4046 C C . VAL A 1 519 ? 29.807 -18.559 121.273 1.00 76.92 519 VAL A C 1
ATOM 4047 O O . VAL A 1 519 ? 29.062 -18.973 120.381 1.00 69.26 519 VAL A O 1
ATOM 4051 N N . LYS A 1 520 ? 29.748 -18.976 122.535 1.00 72.88 520 LYS A N 1
ATOM 4052 C CA . LYS A 1 520 ? 28.730 -19.898 123.013 1.00 54.83 520 LYS A CA 1
ATOM 4053 C C . LYS A 1 520 ? 27.522 -19.095 123.469 1.00 76.46 520 LYS A C 1
ATOM 4054 O O . LYS A 1 520 ? 27.648 -18.186 124.287 1.00 69.47 520 LYS A O 1
ATOM 4060 N N . LEU A 1 521 ? 26.351 -19.423 122.932 1.00 56.88 521 LEU A N 1
ATOM 4061 C CA . LEU A 1 521 ? 25.151 -18.666 123.253 1.00 59.68 521 LEU A CA 1
ATOM 4062 C C . LEU A 1 521 ? 24.549 -19.108 124.577 1.00 54.53 521 LEU A C 1
ATOM 4063 O O . LEU A 1 521 ? 24.500 -20.302 124.870 1.00 66.11 521 LEU A O 1
ATOM 4068 N N . PRO A 1 522 ? 24.081 -18.142 125.381 1.00 67.44 522 PRO A N 1
ATOM 4069 C CA . PRO A 1 522 ? 23.301 -18.463 126.582 1.00 51.02 522 PRO A CA 1
ATOM 4070 C C . PRO A 1 522 ? 22.031 -19.231 126.201 1.00 65.43 522 PRO A C 1
ATOM 4071 O O . PRO A 1 522 ? 21.579 -19.137 125.057 1.00 68.33 522 PRO A O 1
ATOM 4075 N N . THR A 1 523 ? 21.461 -19.970 127.148 1.00 46.91 523 THR A N 1
ATOM 4076 C CA . THR A 1 523 ? 20.266 -20.767 126.889 1.00 68.75 523 THR A CA 1
ATOM 4077 C C . THR A 1 523 ? 19.008 -20.126 127.470 1.00 53.97 523 THR A C 1
ATOM 4078 O O . THR A 1 523 ? 17.971 -20.774 127.593 1.00 75.80 523 THR A O 1
ATOM 4082 N N . GLU A 1 524 ? 19.115 -18.854 127.831 1.00 56.66 524 GLU A N 1
ATOM 4083 C CA . GLU A 1 524 ? 17.996 -18.097 128.381 1.00 74.42 524 GLU A CA 1
ATOM 4084 C C . GLU A 1 524 ? 17.578 -16.969 127.423 1.00 58.58 524 GLU A C 1
ATOM 4085 O O . GLU A 1 524 ? 18.369 -16.078 127.124 1.00 71.49 524 GLU A O 1
ATOM 4091 N N . PHE A 1 525 ? 16.339 -17.025 126.938 1.00 61.00 525 PHE A N 1
ATOM 4092 C CA . PHE A 1 525 ? 15.789 -15.998 126.055 1.00 54.04 525 PHE A CA 1
ATOM 4093 C C . PHE A 1 525 ? 14.496 -15.448 126.639 1.00 65.01 525 PHE A C 1
ATOM 4094 O O . PHE A 1 525 ? 13.420 -15.997 126.408 1.00 64.67 525 PHE A O 1
ATOM 4102 N N . PRO A 1 526 ? 14.599 -14.362 127.410 1.00 63.73 526 PRO A N 1
ATOM 4103 C CA . PRO A 1 526 ? 13.442 -13.696 128.020 1.00 76.58 526 PRO A CA 1
ATOM 4104 C C . PRO A 1 526 ? 12.527 -13.033 126.988 1.00 72.20 526 PRO A C 1
ATOM 4105 O O . PRO A 1 526 ? 11.335 -12.860 127.256 1.00 62.41 526 PRO A O 1
ATOM 4109 N N . SER A 1 527 ? 13.077 -12.663 125.834 1.00 57.04 527 SER A N 1
ATOM 4110 C CA . SER A 1 527 ? 12.298 -11.979 124.800 1.00 69.31 527 SER A CA 1
ATOM 4111 C C . SER A 1 527 ? 12.883 -12.213 123.407 1.00 58.49 527 SER A C 1
ATOM 4112 O O . SER A 1 527 ? 13.804 -13.009 123.239 1.00 61.11 527 SER A O 1
ATOM 4115 N N . GLU A 1 528 ? 12.349 -11.513 122.412 1.00 55.59 528 GLU A N 1
ATOM 4116 C CA . GLU A 1 528 ? 12.821 -11.679 121.042 1.00 41.88 528 GLU A CA 1
ATOM 4117 C C . GLU A 1 528 ? 13.960 -10.706 120.732 1.00 59.90 528 GLU A C 1
ATOM 4118 O O . GLU A 1 528 ? 14.340 -10.538 119.575 1.00 53.15 528 GLU A O 1
ATOM 4124 N N . ARG A 1 529 ? 14.510 -10.085 121.778 1.00 46.88 529 ARG A N 1
ATOM 4125 C CA . ARG A 1 529 ? 15.697 -9.231 121.648 1.00 57.35 529 ARG A CA 1
ATOM 4126 C C . ARG A 1 529 ? 16.830 -9.699 122.566 1.00 50.11 529 ARG A C 1
ATOM 4127 O O . ARG A 1 529 ? 17.161 -9.036 123.550 1.00 51.24 529 ARG A O 1
ATOM 4135 N N . PRO A 1 530 ? 17.437 -10.844 122.245 1.00 54.24 530 PRO A N 1
ATOM 4136 C CA . PRO A 1 530 ? 18.494 -11.415 123.096 1.00 59.07 530 PRO A CA 1
ATOM 4137 C C . PRO A 1 530 ? 19.658 -10.461 123.371 1.00 65.17 530 PRO A C 1
ATOM 4138 O O . PRO A 1 530 ? 20.129 -10.421 124.504 1.00 53.81 530 PRO A O 1
ATOM 4142 N N . LEU A 1 531 ? 20.118 -9.717 122.370 1.00 48.21 531 LEU A N 1
ATOM 4143 C CA . LEU A 1 531 ? 21.239 -8.803 122.583 1.00 54.58 531 LEU A CA 1
ATOM 4144 C C . LEU A 1 531 ? 20.888 -7.731 123.613 1.00 69.38 531 LEU A C 1
ATOM 4145 O O . LEU A 1 531 ? 21.765 -7.183 124.276 1.00 59.47 531 LEU A O 1
ATOM 4150 N N . TYR A 1 532 ? 19.603 -7.433 123.750 1.00 57.62 532 TYR A N 1
ATOM 4151 C CA . TYR A 1 532 ? 19.182 -6.430 124.712 1.00 47.16 532 TYR A CA 1
ATOM 4152 C C . TYR A 1 532 ? 19.164 -7.005 126.130 1.00 58.87 532 TYR A C 1
ATOM 4153 O O . TYR A 1 532 ? 19.632 -6.364 127.073 1.00 51.86 532 TYR A O 1
ATOM 4162 N N . ASP A 1 533 ? 18.623 -8.214 126.265 1.00 53.85 533 ASP A N 1
ATOM 4163 C CA . ASP A 1 533 ? 18.423 -8.846 127.565 1.00 61.44 533 ASP A CA 1
ATOM 4164 C C . ASP A 1 533 ? 19.748 -9.266 128.187 1.00 45.91 533 ASP A C 1
ATOM 4165 O O . ASP A 1 533 ? 19.938 -9.156 129.397 1.00 55.89 533 ASP A O 1
ATOM 4170 N N . TRP A 1 534 ? 20.649 -9.752 127.339 1.00 61.26 534 TRP A N 1
ATOM 4171 C CA . TRP A 1 534 ? 21.953 -10.242 127.766 1.00 64.33 534 TRP A CA 1
ATOM 4172 C C . TRP A 1 534 ? 22.865 -9.107 128.219 1.00 77.09 534 TRP A C 1
ATOM 4173 O O . TRP A 1 534 ? 23.582 -9.238 129.212 1.00 68.85 534 TRP A O 1
ATOM 4184 N N . LYS A 1 535 ? 22.829 -7.995 127.491 1.00 66.12 535 LYS A N 1
ATOM 4185 C CA . LYS A 1 535 ? 23.626 -6.828 127.843 1.00 60.67 535 LYS A CA 1
ATOM 4186 C C . LYS A 1 535 ? 23.188 -6.284 129.198 1.00 54.72 535 LYS A C 1
ATOM 4187 O O . LYS A 1 535 ? 24.003 -5.797 129.981 1.00 83.50 535 LYS A O 1
ATOM 4193 N N . LYS A 1 536 ? 21.892 -6.397 129.466 1.00 62.49 536 LYS A N 1
ATOM 4194 C CA . LYS A 1 536 ? 21.299 -5.922 130.707 1.00 77.51 536 LYS A CA 1
ATOM 4195 C C . LYS A 1 536 ? 21.828 -6.695 131.912 1.00 75.19 536 LYS A C 1
ATOM 4196 O O . LYS A 1 536 ? 22.165 -6.106 132.938 1.00 94.19 536 LYS A O 1
ATOM 4202 N N . LYS A 1 537 ? 21.898 -8.016 131.783 1.00 72.74 537 LYS A N 1
ATOM 4203 C CA . LYS A 1 537 ? 22.376 -8.870 132.865 1.00 72.68 537 LYS A CA 1
ATOM 4204 C C . LYS A 1 537 ? 23.902 -8.854 133.040 1.00 55.57 537 LYS A C 1
ATOM 4205 O O . LYS A 1 537 ? 24.430 -9.485 133.952 1.00 81.85 537 LYS A O 1
ATOM 4211 N N . GLY A 1 538 ? 24.609 -8.148 132.168 1.00 53.96 538 GLY A N 1
ATOM 4212 C CA . GLY A 1 538 ? 26.058 -8.211 132.162 1.00 75.10 538 GLY A CA 1
ATOM 4213 C C . GLY A 1 538 ? 26.566 -9.610 131.845 1.00 94.44 538 GLY A C 1
ATOM 4214 O O . GLY A 1 538 ? 27.676 -9.987 132.227 1.00 92.23 538 GLY A O 1
ATOM 4215 N N . VAL A 1 539 ? 25.743 -10.385 131.146 1.00 115.93 539 VAL A N 1
ATOM 4216 C CA . VAL A 1 539 ? 26.138 -11.715 130.698 1.00 128.13 539 VAL A CA 1
ATOM 4217 C C . VAL A 1 539 ? 27.418 -11.634 129.871 1.00 120.21 539 VAL A C 1
ATOM 4218 O O . VAL A 1 539 ? 27.457 -10.964 128.837 1.00 107.21 539 VAL A O 1
ATOM 4222 N N . GLU A 1 540 ? 28.468 -12.303 130.337 1.00 108.13 540 GLU A N 1
ATOM 4223 C CA . GLU A 1 540 ? 29.701 -12.402 129.567 1.00 100.25 540 GLU A CA 1
ATOM 4224 C C . GLU A 1 540 ? 29.711 -13.704 128.776 1.00 93.59 540 GLU A C 1
ATOM 4225 O O . GLU A 1 540 ? 29.454 -14.782 129.319 1.00 76.96 540 GLU A O 1
ATOM 4231 N N . LEU A 1 541 ? 30.006 -13.593 127.486 1.00 67.10 541 LEU A N 1
ATOM 4232 C CA . LEU A 1 541 ? 29.886 -14.720 126.575 1.00 69.61 541 LEU A CA 1
ATOM 4233 C C . LEU A 1 541 ? 31.204 -15.463 126.460 1.00 64.70 541 LEU A C 1
ATOM 4234 O O . LEU A 1 541 ? 32.247 -14.852 126.240 1.00 83.33 541 LEU A O 1
ATOM 4239 N N . LYS A 1 542 ? 31.161 -16.782 126.605 1.00 64.59 542 LYS A N 1
ATOM 4240 C CA . LYS A 1 542 ? 32.386 -17.570 126.561 1.00 73.85 542 LYS A CA 1
ATOM 4241 C C . LYS A 1 542 ? 32.718 -18.000 125.136 1.00 81.90 542 LYS A C 1
ATOM 4242 O O . LYS A 1 542 ? 31.833 -18.410 124.389 1.00 103.42 542 LYS A O 1
ATOM 4248 N N . PRO A 1 543 ? 34.000 -17.903 124.754 1.00 88.41 543 PRO A N 1
ATOM 4249 C CA . PRO A 1 543 ? 34.423 -18.265 123.398 1.00 83.90 543 PRO A CA 1
ATOM 4250 C C . PRO A 1 543 ? 34.120 -19.726 123.118 1.00 78.57 543 PRO A C 1
ATOM 4251 O O . PRO A 1 543 ? 34.290 -20.560 124.005 1.00 63.62 543 PRO A O 1
ATOM 4255 N N . GLU A 1 544 ? 33.673 -20.025 121.903 1.00 97.38 544 GLU A N 1
ATOM 4256 C CA . GLU A 1 544 ? 33.273 -21.381 121.541 1.00 101.82 544 GLU A CA 1
ATOM 4257 C C . GLU A 1 544 ? 34.482 -22.284 121.312 1.00 92.10 544 GLU A C 1
ATOM 4258 O O . GLU A 1 544 ? 35.511 -21.842 120.799 1.00 98.43 544 GLU A O 1
ATOM 4264 N N . ASP A 1 545 ? 34.350 -23.548 121.704 1.00 95.75 545 ASP A N 1
ATOM 4265 C CA . ASP A 1 545 ? 35.409 -24.537 121.522 1.00 133.43 545 ASP A CA 1
ATOM 4266 C C . ASP A 1 545 ? 35.374 -25.131 120.113 1.00 132.83 545 ASP A C 1
ATOM 4267 O O . ASP A 1 545 ? 34.416 -25.814 119.752 1.00 133.26 545 ASP A O 1
ATOM 4272 N N . PRO A 1 546 ? 36.427 -24.875 119.315 1.00 115.97 546 PRO A N 1
ATOM 4273 C CA . PRO A 1 546 ? 36.513 -25.299 117.911 1.00 114.12 546 PRO A CA 1
ATOM 4274 C C . PRO A 1 546 ? 36.235 -26.788 117.682 1.00 123.22 546 PRO A C 1
ATOM 4275 O O . PRO A 1 546 ? 35.940 -27.182 116.552 1.00 141.81 546 PRO A O 1
ATOM 4279 N N . ALA A 1 547 ? 36.324 -27.599 118.732 1.00 83.07 547 ALA A N 1
ATOM 4280 C CA . ALA A 1 547 ? 36.014 -29.021 118.618 1.00 84.57 547 ALA A CA 1
ATOM 4281 C C . ALA A 1 547 ? 34.508 -29.263 118.479 1.00 97.61 547 ALA A C 1
ATOM 4282 O O . ALA A 1 547 ? 34.079 -30.286 117.940 1.00 84.46 547 ALA A O 1
ATOM 4284 N N . HIS A 1 548 ? 33.707 -28.321 118.969 1.00 106.23 548 HIS A N 1
ATOM 4285 C CA . HIS A 1 548 ? 32.255 -28.425 118.851 1.00 128.61 548 HIS A CA 1
ATOM 4286 C C . HIS A 1 548 ? 31.736 -27.673 117.623 1.00 118.06 548 HIS A C 1
ATOM 4287 O O . HIS A 1 548 ? 30.542 -27.389 117.519 1.00 119.21 548 HIS A O 1
ATOM 4294 N N . ILE A 1 549 ? 32.638 -27.356 116.698 1.00 101.99 549 ILE A N 1
ATOM 4295 C CA . ILE A 1 549 ? 32.270 -26.653 115.471 1.00 104.33 549 ILE A CA 1
ATOM 4296 C C . ILE A 1 549 ? 32.539 -27.490 114.226 1.00 80.70 549 ILE A C 1
ATOM 4297 O O . ILE A 1 549 ? 33.692 -27.727 113.861 1.00 76.74 549 ILE A O 1
ATOM 4302 N N . HIS A 1 550 ? 31.463 -27.926 113.580 1.00 69.75 550 HIS A N 1
ATOM 4303 C CA . HIS A 1 550 ? 31.555 -28.770 112.393 1.00 84.74 550 HIS A CA 1
ATOM 4304 C C . HIS A 1 550 ? 30.755 -28.170 111.248 1.00 83.29 550 HIS A C 1
ATOM 4305 O O . HIS A 1 550 ? 29.550 -27.937 111.378 1.00 85.36 550 HIS A O 1
ATOM 4312 N N . LEU A 1 551 ? 31.424 -27.920 110.126 1.00 64.39 551 LEU A N 1
ATOM 4313 C CA . LEU A 1 551 ? 30.751 -27.351 108.960 1.00 68.17 551 LEU A CA 1
ATOM 4314 C C . LEU A 1 551 ? 30.511 -28.391 107.873 1.00 63.39 551 LEU A C 1
ATOM 4315 O O . LEU A 1 551 ? 31.379 -29.218 107.592 1.00 56.54 551 LEU A O 1
ATOM 4320 N N . PRO A 1 552 ? 29.325 -28.339 107.251 1.00 68.27 552 PRO A N 1
ATOM 4321 C CA . PRO A 1 552 ? 28.946 -29.241 106.163 1.00 60.91 552 PRO A CA 1
ATOM 4322 C C . PRO A 1 552 ? 29.980 -29.170 105.065 1.00 49.86 552 PRO A C 1
ATOM 4323 O O . PRO A 1 552 ? 30.513 -28.098 104.816 1.00 51.18 552 PRO A O 1
ATOM 4327 N N . ASN A 1 553 ? 30.248 -30.291 104.410 1.00 55.21 553 ASN A N 1
ATOM 4328 C CA . ASN A 1 553 ? 31.207 -30.312 103.318 1.00 51.93 553 ASN A CA 1
ATOM 4329 C C . ASN A 1 553 ? 30.661 -29.744 102.017 1.00 66.96 553 ASN A C 1
ATOM 4330 O O . ASN A 1 553 ? 29.466 -29.849 101.723 1.00 67.73 553 ASN A O 1
ATOM 4335 N N . SER A 1 554 ? 31.557 -29.146 101.240 1.00 61.13 554 SER A N 1
ATOM 4336 C CA . SER A 1 554 ? 31.237 -28.720 99.888 1.00 56.48 554 SER A CA 1
ATOM 4337 C C . SER A 1 554 ? 30.926 -29.928 99.013 1.00 56.80 554 SER A C 1
ATOM 4338 O O . SER A 1 554 ? 31.367 -31.043 99.298 1.00 58.55 554 SER A O 1
ATOM 4341 N N . SER A 1 555 ? 30.166 -29.693 97.945 1.00 47.01 555 SER A N 1
ATOM 4342 C CA . SER A 1 555 ? 29.750 -30.754 97.036 1.00 56.43 555 SER A CA 1
ATOM 4343 C C . SER A 1 555 ? 29.455 -30.200 95.652 1.00 54.67 555 SER A C 1
ATOM 4344 O O . SER A 1 555 ? 28.919 -29.108 95.506 1.00 60.00 555 SER A O 1
ATOM 4347 N N . PHE A 1 556 ? 29.797 -30.975 94.635 1.00 66.18 556 PHE A N 1
ATOM 4348 C CA . PHE A 1 556 ? 29.564 -30.589 93.253 1.00 43.66 556 PHE A CA 1
ATOM 4349 C C . PHE A 1 556 ? 28.185 -31.075 92.800 1.00 54.17 556 PHE A C 1
ATOM 4350 O O . PHE A 1 556 ? 27.641 -30.591 91.808 1.00 52.30 556 PHE A O 1
ATOM 4358 N N . TRP A 1 557 ? 27.612 -32.020 93.540 1.00 40.90 557 TRP A N 1
ATOM 4359 C CA . TRP A 1 557 ? 26.422 -32.730 93.063 1.00 51.25 557 TRP A CA 1
ATOM 4360 C C . TRP A 1 557 ? 25.128 -31.916 93.005 1.00 63.05 557 TRP A C 1
ATOM 4361 O O . TRP A 1 557 ? 24.313 -32.133 92.106 1.00 52.04 557 TRP A O 1
ATOM 4372 N N . PRO A 1 558 ? 24.926 -30.984 93.954 1.00 46.11 558 PRO A N 1
ATOM 4373 C CA . PRO A 1 558 ? 23.735 -30.138 93.816 1.00 51.78 558 PRO A CA 1
ATOM 4374 C C . PRO A 1 558 ? 23.740 -29.380 92.488 1.00 53.39 558 PRO A C 1
ATOM 4375 O O . PRO A 1 558 ? 22.721 -29.360 91.796 1.00 55.09 558 PRO A O 1
ATOM 4379 N N . PHE A 1 559 ? 24.872 -28.788 92.121 1.00 40.73 559 PHE A N 1
ATOM 4380 C CA . PHE A 1 559 ? 24.956 -28.064 90.854 1.00 56.22 559 PHE A CA 1
ATOM 4381 C C . PHE A 1 559 ? 24.798 -29.001 89.664 1.00 42.92 559 PHE A C 1
ATOM 4382 O O . PHE A 1 559 ? 24.111 -28.679 88.697 1.00 47.16 559 PHE A O 1
ATOM 4390 N N . TYR A 1 560 ? 25.452 -30.154 89.731 1.00 44.56 560 TYR A N 1
ATOM 4391 C CA . TYR A 1 560 ? 25.384 -31.114 88.644 1.00 47.86 560 TYR A CA 1
ATOM 4392 C C . TYR A 1 560 ? 23.945 -31.585 88.445 1.00 45.63 560 TYR A C 1
ATOM 4393 O O . TYR A 1 560 ? 23.467 -31.712 87.318 1.00 52.05 560 TYR A O 1
ATOM 4402 N N . SER A 1 561 ? 23.263 -31.839 89.555 1.00 48.78 561 SER A N 1
ATOM 4403 C CA . SER A 1 561 ? 21.883 -32.309 89.527 1.00 46.23 561 SER A CA 1
ATOM 4404 C C . SER A 1 561 ? 20.959 -31.261 88.923 1.00 50.69 561 SER A C 1
ATOM 4405 O O . SER A 1 561 ? 20.128 -31.576 88.072 1.00 51.22 561 SER A O 1
ATOM 4408 N N . ALA A 1 562 ? 21.107 -30.015 89.369 1.00 41.11 562 ALA A N 1
ATOM 4409 C CA . ALA A 1 562 ? 20.350 -28.912 88.796 1.00 40.65 562 ALA A CA 1
ATOM 4410 C C . ALA A 1 562 ? 20.637 -28.762 87.302 1.00 55.73 562 ALA A C 1
ATOM 4411 O O . ALA A 1 562 ? 19.730 -28.498 86.514 1.00 49.36 562 ALA A O 1
ATOM 4413 N N . ALA A 1 563 ? 21.899 -28.939 86.918 1.00 35.95 563 ALA A N 1
ATOM 4414 C CA . ALA A 1 563 ? 22.304 -28.767 85.531 1.00 41.51 563 ALA A CA 1
ATOM 4415 C C . ALA A 1 563 ? 21.656 -29.816 84.636 1.00 50.18 563 ALA A C 1
ATOM 4416 O O . ALA A 1 563 ? 21.102 -29.487 83.589 1.00 46.39 563 ALA A O 1
ATOM 4418 N N . THR A 1 564 ? 21.715 -31.078 85.050 1.00 39.30 564 THR A N 1
ATOM 4419 C CA . THR A 1 564 ? 21.123 -32.143 84.248 1.00 53.39 564 THR A CA 1
ATOM 4420 C C . THR A 1 564 ? 19.592 -32.047 84.198 1.00 56.81 564 THR A C 1
ATOM 4421 O O . THR A 1 564 ? 18.976 -32.418 83.199 1.00 53.65 564 THR A O 1
ATOM 4425 N N . LEU A 1 565 ? 18.980 -31.534 85.265 1.00 45.86 565 LEU A N 1
ATOM 4426 C CA . LEU A 1 565 ? 17.530 -31.353 85.287 1.00 49.41 565 LEU A CA 1
ATOM 4427 C C . LEU A 1 565 ? 17.164 -30.202 84.365 1.00 50.13 565 LEU A C 1
ATOM 4428 O O . LEU A 1 565 ? 16.184 -30.269 83.616 1.00 45.66 565 LEU A O 1
ATOM 4433 N N . PHE A 1 566 ? 17.970 -29.149 84.417 1.00 46.40 566 PHE A N 1
ATOM 4434 C CA . PHE A 1 566 ? 17.805 -28.018 83.525 1.00 39.56 566 PHE A CA 1
ATOM 4435 C C . PHE A 1 566 ? 17.782 -28.520 82.097 1.00 49.83 566 PHE A C 1
ATOM 4436 O O . PHE A 1 566 ? 16.894 -28.173 81.319 1.00 47.04 566 PHE A O 1
ATOM 4444 N N . ALA A 1 567 ? 18.765 -29.351 81.766 1.00 37.65 567 ALA A N 1
ATOM 4445 C CA . ALA A 1 567 ? 18.909 -29.886 80.410 1.00 56.17 567 ALA A CA 1
ATOM 4446 C C . ALA A 1 567 ? 17.720 -30.764 80.040 1.00 44.90 567 ALA A C 1
ATOM 4447 O O . ALA A 1 567 ? 17.282 -30.779 78.893 1.00 49.52 567 ALA A O 1
ATOM 4449 N N . PHE A 1 568 ? 17.207 -31.500 81.020 1.00 48.83 568 PHE A N 1
ATOM 4450 C CA . PHE A 1 568 ? 15.991 -32.279 80.830 1.00 42.47 568 PHE A CA 1
ATOM 4451 C C . PHE A 1 568 ? 14.827 -31.379 80.403 1.00 52.08 568 PHE A C 1
ATOM 4452 O O . PHE A 1 568 ? 14.086 -31.704 79.473 1.00 39.13 568 PHE A O 1
ATOM 4460 N N . PHE A 1 569 ? 14.678 -30.243 81.077 1.00 36.14 569 PHE A N 1
ATOM 4461 C CA . PHE A 1 569 ? 13.599 -29.313 80.764 1.00 47.72 569 PHE A CA 1
ATOM 4462 C C . PHE A 1 569 ? 13.798 -28.570 79.449 1.00 40.02 569 PHE A C 1
ATOM 4463 O O . PHE A 1 569 ? 12.823 -28.179 78.802 1.00 47.54 569 PHE A O 1
ATOM 4471 N N . VAL A 1 570 ? 15.049 -28.365 79.050 1.00 41.44 570 VAL A N 1
ATOM 4472 C CA . VAL A 1 570 ? 15.316 -27.807 77.723 1.00 38.64 570 VAL A CA 1
ATOM 4473 C C . VAL A 1 570 ? 14.851 -28.782 76.642 1.00 55.76 570 VAL A C 1
ATOM 4474 O O . VAL A 1 570 ? 14.203 -28.382 75.680 1.00 47.74 570 VAL A O 1
ATOM 4478 N N . ALA A 1 571 ? 15.171 -30.063 76.813 1.00 45.47 571 ALA A N 1
ATOM 4479 C CA . ALA A 1 571 ? 14.741 -31.074 75.862 1.00 37.89 571 ALA A CA 1
ATOM 4480 C C . ALA A 1 571 ? 13.214 -31.166 75.802 1.00 55.28 571 ALA A C 1
ATOM 4481 O O . ALA A 1 571 ? 12.640 -31.463 74.748 1.00 51.02 571 ALA A O 1
ATOM 4483 N N . VAL A 1 572 ? 12.559 -30.909 76.927 1.00 39.70 572 VAL A N 1
ATOM 4484 C CA . VAL A 1 572 ? 11.100 -30.944 76.968 1.00 34.00 572 VAL A CA 1
ATOM 4485 C C . VAL A 1 572 ? 10.516 -29.711 76.290 1.00 44.30 572 VAL A C 1
ATOM 4486 O O . VAL A 1 572 ? 9.590 -29.818 75.492 1.00 44.61 572 VAL A O 1
ATOM 4490 N N . ALA A 1 573 ? 11.070 -28.543 76.600 1.00 45.52 573 ALA A N 1
ATOM 4491 C CA . ALA A 1 573 ? 10.586 -27.294 76.017 1.00 37.46 573 ALA A CA 1
ATOM 4492 C C . ALA A 1 573 ? 10.825 -27.220 74.506 1.00 60.86 573 ALA A C 1
ATOM 4493 O O . ALA A 1 573 ? 9.927 -26.849 73.755 1.00 44.38 573 ALA A O 1
ATOM 4495 N N . ALA A 1 574 ? 12.031 -27.572 74.063 1.00 39.40 574 ALA A N 1
ATOM 4496 C CA . ALA A 1 574 ? 12.452 -27.288 72.690 1.00 50.21 574 ALA A CA 1
ATOM 4497 C C . ALA A 1 574 ? 12.084 -28.361 71.668 1.00 50.86 574 ALA A C 1
ATOM 4498 O O . ALA A 1 574 ? 12.159 -28.124 70.466 1.00 51.32 574 ALA A O 1
ATOM 4500 N N . LEU A 1 575 ? 11.702 -29.539 72.143 1.00 49.22 575 LEU A N 1
ATOM 4501 C CA . LEU A 1 575 ? 11.434 -30.665 71.251 1.00 39.47 575 LEU A CA 1
ATOM 4502 C C . LEU A 1 575 ? 10.074 -31.311 71.517 1.00 53.53 575 LEU A C 1
ATOM 4503 O O . LEU A 1 575 ? 9.496 -31.144 72.592 1.00 59.56 575 LEU A O 1
ATOM 4508 N N . PRO A 1 576 ? 9.562 -32.057 70.533 1.00 43.86 576 PRO A N 1
ATOM 4509 C CA . PRO A 1 576 ? 8.371 -32.894 70.715 1.00 45.67 576 PRO A CA 1
ATOM 4510 C C . PRO A 1 576 ? 8.616 -33.914 71.818 1.00 55.89 576 PRO A C 1
ATOM 4511 O O . PRO A 1 576 ? 9.725 -34.428 71.938 1.00 52.15 576 PRO A O 1
ATOM 4515 N N . VAL A 1 577 ? 7.588 -34.192 72.611 1.00 56.72 577 VAL A N 1
ATOM 4516 C CA . VAL A 1 577 ? 7.689 -35.114 73.735 1.00 56.87 577 VAL A CA 1
ATOM 4517 C C . VAL A 1 577 ? 6.957 -36.423 73.419 1.00 64.75 577 VAL A C 1
ATOM 4518 O O . VAL A 1 577 ? 5.849 -36.403 72.879 1.00 49.65 577 VAL A O 1
ATOM 4522 N N . PRO A 1 578 ? 7.577 -37.569 73.747 1.00 58.35 578 PRO A N 1
ATOM 4523 C CA . PRO A 1 578 ? 8.904 -37.671 74.363 1.00 63.89 578 PRO A CA 1
ATOM 4524 C C . PRO A 1 578 ? 10.023 -37.666 73.326 1.00 61.23 578 PRO A C 1
ATOM 4525 O O . PRO A 1 578 ? 9.749 -37.705 72.127 1.00 49.17 578 PRO A O 1
ATOM 4529 N N . ASN A 1 579 ? 11.268 -37.611 73.791 1.00 48.60 579 ASN A N 1
ATOM 4530 C CA . ASN A 1 579 ? 12.427 -37.680 72.910 1.00 50.58 579 ASN A CA 1
ATOM 4531 C C . ASN A 1 579 ? 13.601 -38.296 73.647 1.00 53.37 579 ASN A C 1
ATOM 4532 O O . ASN A 1 579 ? 13.599 -38.373 74.873 1.00 55.71 579 ASN A O 1
ATOM 4537 N N . VAL A 1 580 ? 14.609 -38.721 72.897 1.00 48.20 580 VAL A N 1
ATOM 4538 C CA . VAL A 1 580 ? 15.755 -39.409 73.481 1.00 48.64 580 VAL A CA 1
ATOM 4539 C C . VAL A 1 580 ? 16.499 -38.550 74.512 1.00 56.31 580 VAL A C 1
ATOM 4540 O O . VAL A 1 580 ? 17.001 -39.059 75.516 1.00 55.88 580 VAL A O 1
ATOM 4544 N N . TRP A 1 581 ? 16.552 -37.245 74.270 1.00 52.32 581 TRP A N 1
ATOM 4545 C CA . TRP A 1 581 ? 17.306 -36.347 75.140 1.00 55.52 581 TRP A CA 1
ATOM 4546 C C . TRP A 1 581 ? 16.714 -36.247 76.540 1.00 60.87 581 TRP A C 1
ATOM 4547 O O . TRP A 1 581 ? 17.449 -36.169 77.528 1.00 66.25 581 TRP A O 1
ATOM 4558 N N . MET A 1 582 ? 15.391 -36.258 76.626 1.00 50.48 582 MET A N 1
ATOM 4559 C CA . MET A 1 582 ? 14.735 -36.309 77.925 1.00 64.06 582 MET A CA 1
ATOM 4560 C C . MET A 1 582 ? 15.305 -37.466 78.737 1.00 69.02 582 MET A C 1
ATOM 4561 O O . MET A 1 582 ? 15.629 -37.307 79.918 1.00 65.64 582 MET A O 1
ATOM 4566 N N . TRP A 1 583 ? 15.433 -38.629 78.099 1.00 53.79 583 TRP A N 1
ATOM 4567 C CA . TRP A 1 583 ? 15.882 -39.827 78.800 1.00 63.01 583 TRP A CA 1
ATOM 4568 C C . TRP A 1 583 ? 17.365 -39.769 79.131 1.00 53.97 583 TRP A C 1
ATOM 4569 O O . TRP A 1 583 ? 17.781 -40.160 80.224 1.00 64.25 583 TRP A O 1
ATOM 4580 N N . VAL A 1 584 ? 18.157 -39.272 78.190 1.00 49.52 584 VAL A N 1
ATOM 4581 C CA . VAL A 1 584 ? 19.585 -39.122 78.421 1.00 53.71 584 VAL A CA 1
ATOM 4582 C C . VAL A 1 584 ? 19.852 -38.303 79.684 1.00 62.30 584 VAL A C 1
ATOM 4583 O O . VAL A 1 584 ? 20.612 -38.719 80.558 1.00 58.46 584 VAL A O 1
ATOM 4587 N N . PHE A 1 585 ? 19.212 -37.145 79.785 1.00 42.14 585 PHE A N 1
ATOM 4588 C CA . PHE A 1 585 ? 19.479 -36.250 80.903 1.00 55.86 585 PHE A CA 1
ATOM 4589 C C . PHE A 1 585 ? 18.834 -36.722 82.197 1.00 51.18 585 PHE A C 1
ATOM 4590 O O . PHE A 1 585 ? 19.352 -36.465 83.282 1.00 59.15 585 PHE A O 1
ATOM 4598 N N . LEU A 1 586 ? 17.714 -37.428 82.092 1.00 53.99 586 LEU A N 1
ATOM 4599 C CA . LEU A 1 586 ? 17.106 -37.997 83.286 1.00 50.14 586 LEU A CA 1
ATOM 4600 C C . LEU A 1 586 ? 18.042 -39.065 83.848 1.00 70.47 586 LEU A C 1
ATOM 4601 O O . LEU A 1 586 ? 18.203 -39.190 85.063 1.00 55.98 586 LEU A O 1
ATOM 4606 N N . ALA A 1 587 ? 18.670 -39.824 82.955 1.00 37.77 587 ALA A N 1
ATOM 4607 C CA . ALA A 1 587 ? 19.603 -40.859 83.366 1.00 50.62 587 ALA A CA 1
ATOM 4608 C C . ALA A 1 587 ? 20.849 -40.247 84.020 1.00 61.37 587 ALA A C 1
ATOM 4609 O O . ALA A 1 587 ? 21.328 -40.740 85.044 1.00 53.61 587 ALA A O 1
ATOM 4611 N N . LEU A 1 588 ? 21.368 -39.174 83.426 1.00 41.73 588 LEU A N 1
ATOM 4612 C CA . LEU A 1 588 ? 22.511 -38.462 83.993 1.00 59.79 588 LEU A CA 1
ATOM 4613 C C . LEU A 1 588 ? 22.133 -37.877 85.339 1.00 58.72 588 LEU A C 1
ATOM 4614 O O . LEU A 1 588 ? 22.927 -37.871 86.275 1.00 60.44 588 LEU A O 1
ATOM 4619 N N . PHE A 1 589 ? 20.901 -37.388 85.420 1.00 66.46 589 PHE A N 1
ATOM 4620 C CA . PHE A 1 589 ? 20.358 -36.815 86.641 1.00 41.70 589 PHE A CA 1
ATOM 4621 C C . PHE A 1 589 ? 20.273 -37.862 87.764 1.00 63.82 589 PHE A C 1
ATOM 4622 O O . PHE A 1 589 ? 20.639 -37.593 88.915 1.00 49.57 589 PHE A O 1
ATOM 4630 N N . ALA A 1 590 ? 19.801 -39.060 87.423 1.00 40.71 590 ALA A N 1
ATOM 4631 C CA . ALA A 1 590 ? 19.688 -40.136 88.396 1.00 47.58 590 ALA A CA 1
ATOM 4632 C C . ALA A 1 590 ? 21.070 -40.513 88.895 1.00 51.24 590 ALA A C 1
ATOM 4633 O O . ALA A 1 590 ? 21.270 -40.731 90.086 1.00 53.15 590 ALA A O 1
ATOM 4635 N N . TYR A 1 591 ? 22.026 -40.583 87.977 1.00 65.91 591 TYR A N 1
ATOM 4636 C CA . TYR A 1 591 ? 23.398 -40.886 88.351 1.00 54.67 591 TYR A CA 1
ATOM 4637 C C . TYR A 1 591 ? 23.893 -39.860 89.370 1.00 68.88 591 TYR A C 1
ATOM 4638 O O . TYR A 1 591 ? 24.449 -40.218 90.410 1.00 53.98 591 TYR A O 1
ATOM 4647 N N . GLY A 1 592 ? 23.670 -38.582 89.075 1.00 54.17 592 GLY A N 1
ATOM 4648 C CA . GLY A 1 592 ? 24.047 -37.520 89.988 1.00 45.64 592 GLY A CA 1
ATOM 4649 C C . GLY A 1 592 ? 23.487 -37.715 91.389 1.00 64.52 592 GLY A C 1
ATOM 4650 O O . GLY A 1 592 ? 24.190 -37.529 92.386 1.00 54.67 592 GLY A O 1
ATOM 4651 N N . LEU A 1 593 ? 22.214 -38.089 91.477 1.00 65.90 593 LEU A N 1
ATOM 4652 C CA . LEU A 1 593 ? 21.577 -38.255 92.781 1.00 54.59 593 LEU A CA 1
ATOM 4653 C C . LEU A 1 593 ? 22.127 -39.451 93.531 1.00 59.73 593 LEU A C 1
ATOM 4654 O O . LEU A 1 593 ? 22.134 -39.467 94.762 1.00 59.89 593 LEU A O 1
ATOM 4659 N N . VAL A 1 594 ? 22.578 -40.459 92.792 1.00 51.09 594 VAL A N 1
ATOM 4660 C CA . VAL A 1 594 ? 23.186 -41.622 93.421 1.00 57.19 594 VAL A CA 1
ATOM 4661 C C . VAL A 1 594 ? 24.505 -41.230 94.092 1.00 59.11 594 VAL A C 1
ATOM 4662 O O . VAL A 1 594 ? 24.771 -41.633 95.223 1.00 71.29 594 VAL A O 1
ATOM 4666 N N . ARG A 1 595 ? 25.314 -40.429 93.401 1.00 55.72 595 ARG A N 1
ATOM 4667 C CA . ARG A 1 595 ? 26.573 -39.948 93.960 1.00 61.36 595 ARG A CA 1
ATOM 4668 C C . ARG A 1 595 ? 26.282 -39.109 95.192 1.00 68.97 595 ARG A C 1
ATOM 4669 O O . ARG A 1 595 ? 26.910 -39.275 96.238 1.00 67.24 595 ARG A O 1
ATOM 4677 N N . TRP A 1 596 ? 25.312 -38.212 95.053 1.00 50.93 596 TRP A N 1
ATOM 4678 C CA . TRP A 1 596 ? 24.901 -37.319 96.128 1.00 41.85 596 TRP A CA 1
ATOM 4679 C C . TRP A 1 596 ? 24.498 -38.127 97.365 1.00 45.10 596 TRP A C 1
ATOM 4680 O O . TRP A 1 596 ? 24.957 -37.846 98.469 1.00 57.77 596 TRP A O 1
ATOM 4691 N N . ALA A 1 597 ? 23.682 -39.159 97.176 1.00 58.90 597 ALA A N 1
ATOM 4692 C CA . ALA A 1 597 ? 23.249 -40.008 98.290 1.00 50.84 597 ALA A CA 1
ATOM 4693 C C . ALA A 1 597 ? 24.387 -40.787 98.958 1.00 61.66 597 ALA A C 1
ATOM 4694 O O . ALA A 1 597 ? 24.269 -41.202 100.114 1.00 50.26 597 ALA A O 1
ATOM 4696 N N . LEU A 1 598 ? 25.481 -41.004 98.236 1.00 50.94 598 LEU A N 1
ATOM 4697 C CA . LEU A 1 598 ? 26.576 -41.807 98.785 1.00 65.46 598 LEU A CA 1
ATOM 4698 C C . LEU A 1 598 ? 27.697 -40.934 99.335 1.00 64.13 598 LEU A C 1
ATOM 4699 O O . LEU A 1 598 ? 28.755 -41.426 99.726 1.00 72.25 598 LEU A O 1
ATOM 4704 N N . GLU A 1 599 ? 27.446 -39.631 99.373 1.00 66.90 599 GLU A N 1
ATOM 4705 C CA . GLU A 1 599 ? 28.450 -38.669 99.799 1.00 48.55 599 GLU A CA 1
ATOM 4706 C C . GLU A 1 599 ? 28.142 -38.154 101.199 1.00 64.47 599 GLU A C 1
ATOM 4707 O O . GLU A 1 599 ? 27.046 -37.648 101.463 1.00 62.66 599 GLU A O 1
ATOM 4713 N N . ASP A 1 600 ? 29.118 -38.293 102.090 1.00 59.22 600 ASP A N 1
ATOM 4714 C CA . ASP A 1 600 ? 28.976 -37.872 103.477 1.00 68.22 600 ASP A CA 1
ATOM 4715 C C . ASP A 1 600 ? 28.712 -36.378 103.582 1.00 62.95 600 ASP A C 1
ATOM 4716 O O . ASP A 1 600 ? 29.276 -35.579 102.829 1.00 58.63 600 ASP A O 1
ATOM 4721 N N . GLU A 1 601 ? 27.850 -36.007 104.521 1.00 60.05 601 GLU A N 1
ATOM 4722 C CA . GLU A 1 601 ? 27.585 -34.605 104.798 1.00 57.61 601 GLU A CA 1
ATOM 4723 C C . GLU A 1 601 ? 28.804 -33.972 105.468 1.00 61.72 601 GLU A C 1
ATOM 4724 O O . GLU A 1 601 ? 29.143 -32.821 105.195 1.00 63.74 601 GLU A O 1
ATOM 4730 N N . TYR A 1 602 ? 29.471 -34.736 106.331 1.00 68.33 602 TYR A N 1
ATOM 4731 C CA . TYR A 1 602 ? 30.636 -34.237 107.060 1.00 68.33 602 TYR A CA 1
ATOM 4732 C C . TYR A 1 602 ? 31.864 -35.143 106.910 1.00 80.72 602 TYR A C 1
ATOM 4733 O O . TYR A 1 602 ? 31.748 -36.323 106.571 1.00 80.76 602 TYR A O 1
ATOM 4742 N N . SER A 1 603 ? 33.041 -34.583 107.184 1.00 73.85 603 SER A N 1
ATOM 4743 C CA . SER A 1 603 ? 34.292 -35.332 107.085 1.00 93.93 603 SER A CA 1
ATOM 4744 C C . SER A 1 603 ? 34.516 -36.250 108.286 1.00 88.37 603 SER A C 1
ATOM 4745 O O . SER A 1 603 ? 35.027 -37.362 108.146 1.00 97.53 603 SER A O 1
ATOM 4748 N N . HIS A 1 604 ? 34.122 -35.783 109.463 1.00 88.52 604 HIS A N 1
ATOM 4749 C CA . HIS A 1 604 ? 34.310 -36.551 110.685 1.00 118.75 604 HIS A CA 1
ATOM 4750 C C . HIS A 1 604 ? 32.957 -36.818 111.333 1.00 122.42 604 HIS A C 1
ATOM 4751 O O . HIS A 1 604 ? 31.989 -36.115 111.057 1.00 108.34 604 HIS A O 1
ATOM 4758 N N . PRO A 1 605 ? 32.880 -37.847 112.187 1.00 152.07 605 PRO A N 1
ATOM 4759 C CA . PRO A 1 605 ? 31.606 -38.184 112.830 1.00 150.81 605 PRO A CA 1
ATOM 4760 C C . PRO A 1 605 ? 31.073 -37.020 113.660 1.00 138.64 605 PRO A C 1
ATOM 4761 O O . PRO A 1 605 ? 31.701 -36.619 114.639 1.00 143.87 605 PRO A O 1
ATOM 4765 N N . VAL A 1 606 ? 29.925 -36.482 113.261 1.00 122.37 606 VAL A N 1
ATOM 4766 C CA . VAL A 1 606 ? 29.326 -35.352 113.961 1.00 123.49 606 VAL A CA 1
ATOM 4767 C C . VAL A 1 606 ? 28.110 -35.783 114.770 1.00 125.11 606 VAL A C 1
ATOM 4768 O O . VAL A 1 606 ? 27.191 -36.409 114.238 1.00 117.32 606 VAL A O 1
ATOM 4772 N N . GLU A 1 607 ? 28.112 -35.448 116.056 1.00 127.29 607 GLU A N 1
ATOM 4773 C CA . GLU A 1 607 ? 26.968 -35.711 116.919 1.00 146.93 607 GLU A CA 1
ATOM 4774 C C . GLU A 1 607 ? 25.914 -34.633 116.701 1.00 144.78 607 GLU A C 1
ATOM 4775 O O . GLU A 1 607 ? 26.105 -33.480 117.087 1.00 145.77 607 GLU A O 1
ATOM 4781 N N . HIS A 1 608 ? 24.805 -35.014 116.076 1.00 143.57 608 HIS A N 1
ATOM 4782 C CA . HIS A 1 608 ? 23.777 -34.051 115.691 1.00 144.00 608 HIS A CA 1
ATOM 4783 C C . HIS A 1 608 ? 22.505 -34.151 116.529 1.00 130.24 608 HIS A C 1
ATOM 4784 O O . HIS A 1 608 ? 21.851 -35.193 116.570 1.00 143.89 608 HIS A O 1
ATOM 4791 N N . HIS A 1 609 ? 22.163 -33.057 117.201 1.00 90.32 609 HIS A N 1
ATOM 4792 C CA . HIS A 1 609 ? 20.895 -32.966 117.911 1.00 118.04 609 HIS A CA 1
ATOM 4793 C C . HIS A 1 609 ? 20.002 -31.890 117.301 1.00 115.36 609 HIS A C 1
ATOM 4794 O O . HIS A 1 609 ? 20.484 -30.851 116.846 1.00 109.83 609 HIS A O 1
ATOM 4801 N N . THR A 1 610 ? 18.699 -32.153 117.276 1.00 77.69 610 THR A N 1
ATOM 4802 C CA . THR A 1 610 ? 17.738 -31.157 116.828 1.00 54.39 610 THR A CA 1
ATOM 4803 C C . THR A 1 610 ? 16.819 -30.784 117.982 1.00 59.89 610 THR A C 1
ATOM 4804 O O . THR A 1 610 ? 16.742 -31.493 118.989 1.00 50.16 610 THR A O 1
ATOM 4808 N N . VAL A 1 611 ? 16.125 -29.665 117.841 1.00 48.18 611 VAL A N 1
ATOM 4809 C CA . VAL A 1 611 ? 15.206 -29.228 118.878 1.00 65.72 611 VAL A CA 1
ATOM 4810 C C . VAL A 1 611 ? 14.052 -30.210 119.059 1.00 54.40 611 VAL A C 1
ATOM 4811 O O . VAL A 1 611 ? 13.594 -30.440 120.173 1.00 67.56 611 VAL A O 1
ATOM 4815 N N . THR A 1 612 ? 13.579 -30.785 117.963 1.00 64.52 612 THR A N 1
ATOM 4816 C CA . THR A 1 612 ? 12.411 -31.641 118.031 1.00 60.51 612 THR A CA 1
ATOM 4817 C C . THR A 1 612 ? 12.791 -33.088 118.313 1.00 56.88 612 THR A C 1
ATOM 4818 O O . THR A 1 612 ? 11.951 -33.874 118.740 1.00 58.80 612 THR A O 1
ATOM 4822 N N . GLY A 1 613 ? 14.055 -33.432 118.078 1.00 52.31 613 GLY A N 1
ATOM 4823 C CA . GLY A 1 613 ? 14.500 -34.811 118.181 1.00 45.67 613 GLY A CA 1
ATOM 4824 C C . GLY A 1 613 ? 14.417 -35.538 116.845 1.00 71.30 613 GLY A C 1
ATOM 4825 O O . GLY A 1 613 ? 15.056 -36.573 116.656 1.00 66.17 613 GLY A O 1
ATOM 4826 N N . LYS A 1 614 ? 13.631 -34.993 115.916 1.00 49.77 614 LYS A N 1
ATOM 4827 C CA . LYS A 1 614 ? 13.513 -35.555 114.571 1.00 49.69 614 LYS A CA 1
ATOM 4828 C C . LYS A 1 614 ? 14.652 -35.079 113.670 1.00 50.11 614 LYS A C 1
ATOM 4829 O O . LYS A 1 614 ? 15.035 -33.910 113.710 1.00 45.79 614 LYS A O 1
ATOM 4835 N N . SER A 1 615 ? 15.189 -35.980 112.851 1.00 50.58 615 SER A N 1
ATOM 4836 C CA . SER A 1 615 ? 16.283 -35.623 111.948 1.00 48.33 615 SER A CA 1
ATOM 4837 C C . SER A 1 615 ? 15.890 -34.497 110.999 1.00 56.34 615 SER A C 1
ATOM 4838 O O . SER A 1 615 ? 14.708 -34.208 110.792 1.00 57.87 615 SER A O 1
ATOM 4841 N N . ASN A 1 616 ? 16.892 -33.866 110.407 1.00 51.28 616 ASN A N 1
ATOM 4842 C CA . ASN A 1 616 ? 16.631 -32.816 109.438 1.00 51.45 616 ASN A CA 1
ATOM 4843 C C . ASN A 1 616 ? 16.063 -33.373 108.144 1.00 46.64 616 ASN A C 1
ATOM 4844 O O . ASN A 1 616 ? 15.288 -32.709 107.455 1.00 51.12 616 ASN A O 1
ATOM 4849 N N . ALA A 1 617 ? 16.453 -34.599 107.821 1.00 54.25 617 ALA A N 1
ATOM 4850 C CA . ALA A 1 617 ? 15.924 -35.280 106.652 1.00 54.28 617 ALA A CA 1
ATOM 4851 C C . ALA A 1 617 ? 14.433 -35.514 106.854 1.00 50.86 617 ALA A C 1
ATOM 4852 O O . ALA A 1 617 ? 13.621 -35.215 105.979 1.00 42.03 617 ALA A O 1
ATOM 4854 N N . TRP A 1 618 ? 14.079 -36.033 108.023 1.00 45.16 618 TRP A N 1
ATOM 4855 C CA . TRP A 1 618 ? 12.682 -36.290 108.351 1.00 52.14 618 TRP A CA 1
ATOM 4856 C C . TRP A 1 618 ? 11.877 -34.996 108.314 1.00 56.59 618 TRP A C 1
ATOM 4857 O O . TRP A 1 618 ? 10.796 -34.937 107.728 1.00 45.75 618 TRP A O 1
ATOM 4868 N N . MET A 1 619 ? 12.410 -33.959 108.953 1.00 52.96 619 MET A N 1
ATOM 4869 C CA . MET A 1 619 ? 11.693 -32.695 109.083 1.00 47.81 619 MET A CA 1
ATOM 4870 C C . MET A 1 619 ? 11.540 -32.003 107.735 1.00 53.00 619 MET A C 1
ATOM 4871 O O . MET A 1 619 ? 10.503 -31.396 107.447 1.00 47.20 619 MET A O 1
ATOM 4876 N N . GLY A 1 620 ? 12.571 -32.096 106.904 1.00 49.07 620 GLY A N 1
ATOM 4877 C CA . GLY A 1 620 ? 12.500 -31.525 105.572 1.00 48.22 620 GLY A CA 1
ATOM 4878 C C . GLY A 1 620 ? 11.467 -32.230 104.706 1.00 44.80 620 GLY A C 1
ATOM 4879 O O . GLY A 1 620 ? 10.733 -31.584 103.956 1.00 42.86 620 GLY A O 1
ATOM 4880 N N . MET A 1 621 ? 11.413 -33.557 104.803 1.00 48.84 621 MET A N 1
ATOM 4881 C CA . MET A 1 621 ? 10.466 -34.343 104.017 1.00 48.98 621 MET A CA 1
ATOM 4882 C C . MET A 1 621 ? 9.036 -34.064 104.467 1.00 48.40 621 MET A C 1
ATOM 4883 O O . MET A 1 621 ? 8.137 -33.915 103.646 1.00 43.69 621 MET A O 1
ATOM 4888 N N . ALA A 1 622 ? 8.834 -33.980 105.777 1.00 43.25 622 ALA A N 1
ATOM 4889 C CA . ALA A 1 622 ? 7.498 -33.765 106.316 1.00 45.21 622 ALA A CA 1
ATOM 4890 C C . ALA A 1 622 ? 6.903 -32.451 105.806 1.00 54.10 622 ALA A C 1
ATOM 4891 O O . ALA A 1 622 ? 5.714 -32.368 105.493 1.00 46.99 622 ALA A O 1
ATOM 4893 N N . TRP A 1 623 ? 7.725 -31.418 105.713 1.00 43.62 623 TRP A N 1
ATOM 4894 C CA . TRP A 1 623 ? 7.216 -30.152 105.207 1.00 40.54 623 TRP A CA 1
ATOM 4895 C C . TRP A 1 623 ? 7.071 -30.151 103.686 1.00 49.51 623 TRP A C 1
ATOM 4896 O O . TRP A 1 623 ? 6.137 -29.554 103.156 1.00 47.66 623 TRP A O 1
ATOM 4907 N N . PHE A 1 624 ? 7.963 -30.840 102.980 1.00 51.49 624 PHE A N 1
ATOM 4908 C CA . PHE A 1 624 ? 7.810 -30.932 101.534 1.00 42.60 624 PHE A CA 1
ATOM 4909 C C . PHE A 1 624 ? 6.503 -31.649 101.178 1.00 48.16 624 PHE A C 1
ATOM 4910 O O . PHE A 1 624 ? 5.826 -31.294 100.211 1.00 41.53 624 PHE A O 1
ATOM 4918 N N . ILE A 1 625 ? 6.159 -32.659 101.966 1.00 38.82 625 ILE A N 1
ATOM 4919 C CA . ILE A 1 625 ? 4.959 -33.451 101.724 1.00 51.28 625 ILE A CA 1
ATOM 4920 C C . ILE A 1 625 ? 3.690 -32.584 101.722 1.00 59.02 625 ILE A C 1
ATOM 4921 O O . ILE A 1 625 ? 2.696 -32.911 101.067 1.00 60.57 625 ILE A O 1
ATOM 4926 N N . VAL A 1 626 ? 3.739 -31.469 102.443 1.00 42.92 626 VAL A N 1
ATOM 4927 C CA . VAL A 1 626 ? 2.648 -30.506 102.426 1.00 53.72 626 VAL A CA 1
ATOM 4928 C C . VAL A 1 626 ? 2.328 -30.082 100.996 1.00 59.00 626 VAL A C 1
ATOM 4929 O O . VAL A 1 626 ? 1.164 -29.893 100.649 1.00 55.25 626 VAL A O 1
ATOM 4933 N N . SER A 1 627 ? 3.358 -29.934 100.168 1.00 41.84 627 SER A N 1
ATOM 4934 C CA . SER A 1 627 ? 3.147 -29.518 98.784 1.00 43.38 627 SER A CA 1
ATOM 4935 C C . SER A 1 627 ? 2.501 -30.635 97.970 1.00 40.05 627 SER A C 1
ATOM 4936 O O . SER A 1 627 ? 1.719 -30.366 97.064 1.00 42.66 627 SER A O 1
ATOM 4939 N N . GLU A 1 628 ? 2.816 -31.881 98.312 1.00 50.68 628 GLU A N 1
ATOM 4940 C CA . GLU A 1 628 ? 2.221 -33.048 97.648 1.00 47.81 628 GLU A CA 1
ATOM 4941 C C . GLU A 1 628 ? 0.729 -33.135 97.938 1.00 47.16 628 GLU A C 1
ATOM 4942 O O . GLU A 1 628 ? -0.064 -33.474 97.061 1.00 51.41 628 GLU A O 1
ATOM 4948 N N . VAL A 1 629 ? 0.358 -32.841 99.181 1.00 54.57 629 VAL A N 1
ATOM 4949 C CA . VAL A 1 629 ? -1.045 -32.783 99.571 1.00 49.25 629 VAL A CA 1
ATOM 4950 C C . VAL A 1 629 ? -1.766 -31.732 98.737 1.00 57.87 629 VAL A C 1
ATOM 4951 O O . VAL A 1 629 ? -2.862 -31.974 98.225 1.00 48.00 629 VAL A O 1
ATOM 4955 N N . GLY A 1 630 ? -1.134 -30.570 98.588 1.00 59.08 630 GLY A N 1
ATOM 4956 C CA . GLY A 1 630 ? -1.699 -29.491 97.797 1.00 51.15 630 GLY A CA 1
ATOM 4957 C C . GLY A 1 630 ? -1.926 -29.882 96.343 1.00 54.68 630 GLY A C 1
ATOM 4958 O O . GLY A 1 630 ? -3.014 -29.683 95.794 1.00 40.80 630 GLY A O 1
ATOM 4959 N N . LEU A 1 631 ? -0.895 -30.440 95.718 1.00 41.83 631 LEU A N 1
ATOM 4960 C CA . LEU A 1 631 ? -0.956 -30.793 94.309 1.00 42.92 631 LEU A CA 1
ATOM 4961 C C . LEU A 1 631 ? -2.094 -31.768 94.004 1.00 52.88 631 LEU A C 1
ATOM 4962 O O . LEU A 1 631 ? -2.887 -31.539 93.094 1.00 54.39 631 LEU A O 1
ATOM 4967 N N . PHE A 1 632 ? -2.180 -32.852 94.767 1.00 43.38 632 PHE A N 1
ATOM 4968 C CA . PHE A 1 632 ? -3.240 -33.830 94.551 1.00 49.95 632 PHE A CA 1
ATOM 4969 C C . PHE A 1 632 ? -4.609 -33.296 94.943 1.00 50.36 632 PHE A C 1
ATOM 4970 O O . PHE A 1 632 ? -5.614 -33.614 94.306 1.00 52.74 632 PHE A O 1
ATOM 4978 N N . ALA A 1 633 ? -4.652 -32.466 95.975 1.00 40.84 633 ALA A N 1
ATOM 4979 C CA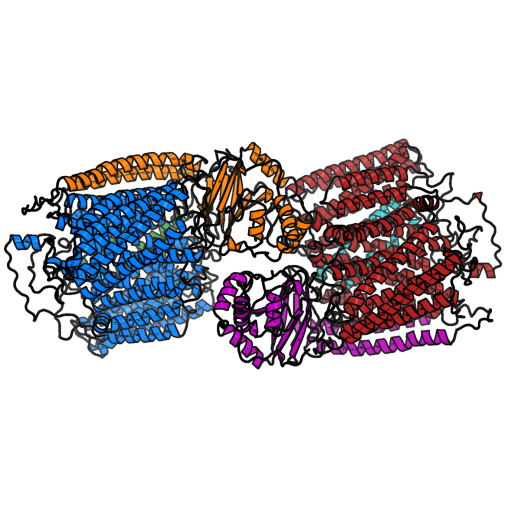 . ALA A 1 633 ? -5.913 -31.861 96.377 1.00 50.34 633 ALA A CA 1
ATOM 4980 C C . ALA A 1 633 ? -6.526 -31.003 95.272 1.00 42.95 633 ALA A C 1
ATOM 4981 O O . ALA A 1 633 ? -7.725 -31.092 95.004 1.00 45.53 633 ALA A O 1
ATOM 4983 N N . ILE A 1 634 ? -5.719 -30.161 94.642 1.00 36.82 634 ILE A N 1
ATOM 4984 C CA . ILE A 1 634 ? -6.271 -29.211 93.684 1.00 53.85 634 ILE A CA 1
ATOM 4985 C C . ILE A 1 634 ? -6.701 -29.940 92.407 1.00 51.50 634 ILE A C 1
ATOM 4986 O O . ILE A 1 634 ? -7.780 -29.686 91.864 1.00 46.97 634 ILE A O 1
ATOM 4991 N N . LEU A 1 635 ? -5.865 -30.865 91.951 1.00 41.84 635 LEU A N 1
ATOM 4992 C CA . LEU A 1 635 ? -6.196 -31.670 90.784 1.00 47.42 635 LEU A CA 1
ATOM 4993 C C . LEU A 1 635 ? -7.458 -32.502 91.013 1.00 51.83 635 LEU A C 1
ATOM 4994 O O . LEU A 1 635 ? -8.310 -32.632 90.128 1.00 47.17 635 LEU A O 1
ATOM 4999 N N . ILE A 1 636 ? -7.580 -33.071 92.204 1.00 36.55 636 ILE A N 1
ATOM 5000 C CA . ILE A 1 636 ? -8.755 -33.865 92.519 1.00 41.04 636 ILE A CA 1
ATOM 5001 C C . ILE A 1 636 ? -9.998 -32.978 92.640 1.00 43.52 636 ILE A C 1
ATOM 5002 O O . ILE A 1 636 ? -11.096 -33.386 92.252 1.00 39.86 636 ILE A O 1
ATOM 5007 N N . ALA A 1 637 ? -9.827 -31.759 93.151 1.00 37.91 637 ALA A N 1
ATOM 5008 C CA . ALA A 1 637 ? -10.947 -30.818 93.204 1.00 41.15 637 ALA A CA 1
ATOM 5009 C C . ALA A 1 637 ? -11.445 -30.546 91.792 1.00 55.83 637 ALA A C 1
ATOM 5010 O O . ALA A 1 637 ? -12.652 -30.529 91.545 1.00 48.48 637 ALA A O 1
ATOM 5012 N N . GLY A 1 638 ? -10.506 -30.336 90.870 1.00 43.51 638 GLY A N 1
ATOM 5013 C CA . GLY A 1 638 ? -10.850 -30.084 89.482 1.00 40.84 638 GLY A CA 1
ATOM 5014 C C . GLY A 1 638 ? -11.622 -31.265 88.915 1.00 52.41 638 GLY A C 1
ATOM 5015 O O . GLY A 1 638 ? -12.672 -31.113 88.288 1.00 39.25 638 GLY A O 1
ATOM 5016 N N . TYR A 1 639 ? -11.096 -32.458 89.157 1.00 38.20 639 TYR A N 1
ATOM 5017 C CA . TYR A 1 639 ? -11.717 -33.662 88.640 1.00 49.46 639 TYR A CA 1
ATOM 5018 C C . TYR A 1 639 ? -13.118 -33.867 89.215 1.00 46.20 639 TYR A C 1
ATOM 5019 O O . TYR A 1 639 ? -14.054 -34.157 88.476 1.00 48.04 639 TYR A O 1
ATOM 5028 N N . LEU A 1 640 ? -13.255 -33.705 90.528 1.00 46.63 640 LEU A N 1
ATOM 5029 C CA . LEU A 1 640 ? -14.554 -33.814 91.180 1.00 46.26 640 LEU A CA 1
ATOM 5030 C C . LEU A 1 640 ? -15.557 -32.837 90.584 1.00 54.95 640 LEU A C 1
ATOM 5031 O O . LEU A 1 640 ? -16.719 -33.186 90.357 1.00 50.29 640 LEU A O 1
ATOM 5036 N N . TYR A 1 641 ? -15.104 -31.607 90.354 1.00 46.21 641 TYR A N 1
ATOM 5037 C CA . TYR A 1 641 ? -15.934 -30.579 89.740 1.00 39.85 641 TYR A CA 1
ATOM 5038 C C . TYR A 1 641 ? -16.401 -30.966 88.331 1.00 47.12 641 TYR A C 1
ATOM 5039 O O . TYR A 1 641 ? -17.583 -30.852 88.016 1.00 50.09 641 TYR A O 1
ATOM 5048 N N . LEU A 1 642 ? -15.476 -31.425 87.492 1.00 41.29 642 LEU A N 1
ATOM 5049 C CA . LEU A 1 642 ? -15.813 -31.781 86.117 1.00 44.95 642 LEU A CA 1
ATOM 5050 C C . LEU A 1 642 ? -16.774 -32.973 86.068 1.00 64.41 642 LEU A C 1
ATOM 5051 O O . LEU A 1 642 ? -17.700 -33.016 85.254 1.00 58.04 642 LEU A O 1
ATOM 5056 N N . ARG A 1 643 ? -16.559 -33.939 86.950 1.00 46.02 643 ARG A N 1
ATOM 5057 C CA . ARG A 1 643 ? -17.399 -35.126 86.955 1.00 49.82 643 ARG A CA 1
ATOM 5058 C C . ARG A 1 643 ? -18.773 -34.877 87.573 1.00 42.47 643 ARG A C 1
ATOM 5059 O O . ARG A 1 643 ? -19.787 -35.295 87.018 1.00 50.55 643 ARG A O 1
ATOM 5067 N N . LEU A 1 644 ? -18.809 -34.193 88.712 1.00 48.03 644 LEU A N 1
ATOM 5068 C CA . LEU A 1 644 ? -20.079 -33.924 89.379 1.00 48.52 644 LEU A CA 1
ATOM 5069 C C . LEU A 1 644 ? -20.960 -32.969 88.573 1.00 60.07 644 LEU A C 1
ATOM 5070 O O . LEU A 1 644 ? -22.186 -32.977 88.716 1.00 55.03 644 LEU A O 1
ATOM 5075 N N . SER A 1 645 ? -20.337 -32.153 87.725 1.00 52.01 645 SER A N 1
ATOM 5076 C CA . SER A 1 645 ? -21.087 -31.235 86.872 1.00 46.57 645 SER A CA 1
ATOM 5077 C C . SER A 1 645 ? -21.538 -31.906 85.566 1.00 46.83 645 SER A C 1
ATOM 5078 O O . SER A 1 645 ? -22.160 -31.273 84.710 1.00 68.85 645 SER A O 1
ATOM 5081 N N . GLY A 1 646 ? -21.215 -33.187 85.416 1.00 48.79 646 GLY A N 1
ATOM 5082 C CA . GLY A 1 646 ? -21.647 -33.950 84.255 1.00 45.88 646 GLY A CA 1
ATOM 5083 C C . GLY A 1 646 ? -20.731 -33.895 83.045 1.00 59.85 646 GLY A C 1
ATOM 5084 O O . GLY A 1 646 ? -21.002 -34.549 82.037 1.00 55.79 646 GLY A O 1
ATOM 5085 N N . ALA A 1 647 ? -19.644 -33.132 83.140 1.00 53.44 647 ALA A N 1
ATOM 5086 C CA . ALA A 1 647 ? -18.738 -32.939 82.001 1.00 50.72 647 ALA A CA 1
ATOM 5087 C C . ALA A 1 647 ? -17.836 -34.146 81.738 1.00 48.52 647 ALA A C 1
ATOM 5088 O O . ALA A 1 647 ? -17.524 -34.460 80.588 1.00 52.54 647 ALA A O 1
ATOM 5090 N N . ALA A 1 648 ? -17.411 -34.809 82.808 1.00 55.39 648 ALA A N 1
ATOM 5091 C CA . ALA A 1 648 ? -16.498 -35.944 82.692 1.00 56.99 648 ALA A CA 1
ATOM 5092 C C . ALA A 1 648 ? -17.174 -37.228 83.149 1.00 54.80 648 ALA A C 1
ATOM 5093 O O . ALA A 1 648 ? -17.497 -37.389 84.322 1.00 77.64 648 ALA A O 1
ATOM 5095 N N . THR A 1 649 ? -17.387 -38.136 82.207 1.00 55.90 649 THR A N 1
ATOM 5096 C CA . THR A 1 649 ? -18.065 -39.392 82.483 1.00 45.83 649 THR A CA 1
ATOM 5097 C C . THR A 1 649 ? -17.196 -40.526 81.971 1.00 56.25 649 THR A C 1
ATOM 5098 O O . THR A 1 649 ? -16.693 -40.471 80.846 1.00 63.64 649 THR A O 1
ATOM 5102 N N . PRO A 1 650 ? -17.011 -41.561 82.795 1.00 54.93 650 PRO A N 1
ATOM 5103 C CA . PRO A 1 650 ? -16.117 -42.660 82.421 1.00 54.91 650 PRO A CA 1
ATOM 5104 C C . PRO A 1 650 ? -16.636 -43.419 81.205 1.00 51.04 650 PRO A C 1
ATOM 5105 O O . PRO A 1 650 ? -17.843 -43.630 81.099 1.00 63.74 650 PRO A O 1
ATOM 5109 N N . PRO A 1 651 ? -15.729 -43.813 80.295 1.00 63.89 651 PRO A N 1
ATOM 5110 C CA . PRO A 1 651 ? -16.072 -44.659 79.141 1.00 50.95 651 PRO A CA 1
ATOM 5111 C C . PRO A 1 651 ? -16.334 -46.100 79.589 1.00 56.85 651 PRO A C 1
ATOM 5112 O O . PRO A 1 651 ? -16.043 -46.436 80.736 1.00 71.52 651 PRO A O 1
ATOM 5116 N N . GLU A 1 652 ? -16.874 -46.933 78.702 1.00 72.63 652 GLU A N 1
ATOM 5117 C CA . GLU A 1 652 ? -17.171 -48.325 79.039 1.00 60.17 652 GLU A CA 1
ATOM 5118 C C . GLU A 1 652 ? -15.906 -49.111 79.331 1.00 64.93 652 GLU A C 1
ATOM 5119 O O . GLU A 1 652 ? -15.909 -50.012 80.171 1.00 70.85 652 GLU A O 1
ATOM 5125 N N . GLU A 1 653 ? -14.828 -48.771 78.631 1.00 54.47 653 GLU A N 1
ATOM 5126 C CA . GLU A 1 653 ? -13.574 -49.513 78.744 1.00 69.93 653 GLU A CA 1
ATOM 5127 C C . GLU A 1 653 ? -12.649 -49.017 79.860 1.00 77.19 653 GLU A C 1
ATOM 5128 O O . GLU A 1 653 ? -11.432 -49.236 79.806 1.00 60.79 653 GLU A O 1
ATOM 5134 N N . ARG A 1 654 ? -13.214 -48.356 80.867 1.00 54.93 654 ARG A N 1
ATOM 5135 C CA . ARG A 1 654 ? -12.410 -47.892 81.999 1.00 63.43 654 ARG A CA 1
ATOM 5136 C C . ARG A 1 654 ? -11.624 -49.052 82.621 1.00 54.20 654 ARG A C 1
ATOM 5137 O O . ARG A 1 654 ? -12.084 -50.197 82.607 1.00 56.59 654 ARG A O 1
ATOM 5145 N N . PRO A 1 655 ? -10.424 -48.766 83.151 1.00 49.79 655 PRO A N 1
ATOM 5146 C CA . PRO A 1 655 ? -9.623 -49.820 83.793 1.00 42.45 655 PRO A CA 1
ATOM 5147 C C . PRO A 1 655 ? -10.399 -50.524 84.908 1.00 60.72 655 PRO A C 1
ATOM 5148 O O . PRO A 1 655 ? -11.117 -49.870 85.674 1.00 52.39 655 PRO A O 1
ATOM 5152 N N . ALA A 1 656 ? -10.236 -51.843 84.995 1.00 57.58 656 ALA A N 1
ATOM 5153 C CA . ALA A 1 656 ? -11.019 -52.682 85.898 1.00 54.70 656 ALA A CA 1
ATOM 5154 C C . ALA A 1 656 ? -10.697 -52.484 87.373 1.00 55.13 656 ALA A C 1
ATOM 5155 O O . ALA A 1 656 ? -9.553 -52.214 87.750 1.00 50.64 656 ALA A O 1
ATOM 5157 N N . LEU A 1 657 ? -11.722 -52.648 88.205 1.00 65.59 657 LEU A N 1
ATOM 5158 C CA . LEU A 1 657 ? -11.578 -52.504 89.647 1.00 46.40 657 LEU A CA 1
ATOM 5159 C C . LEU A 1 657 ? -10.672 -53.581 90.257 1.00 53.22 657 LEU A C 1
ATOM 5160 O O . LEU A 1 657 ? -9.858 -53.281 91.132 1.00 62.46 657 LEU A O 1
ATOM 5165 N N . TRP A 1 658 ? -10.810 -54.826 89.801 1.00 53.25 658 TRP A N 1
ATOM 5166 C CA . TRP A 1 658 ? -10.052 -55.920 90.401 1.00 56.13 658 TRP A CA 1
ATOM 5167 C C . TRP A 1 658 ? -8.555 -55.668 90.276 1.00 59.41 658 TRP A C 1
ATOM 5168 O O . TRP A 1 658 ? -7.778 -55.996 91.171 1.00 70.14 658 TRP A O 1
ATOM 5179 N N . LEU A 1 659 ? -8.159 -55.067 89.164 1.00 56.87 659 LEU A N 1
ATOM 5180 C CA . LEU A 1 659 ? -6.758 -54.770 88.916 1.00 59.95 659 LEU A CA 1
ATOM 5181 C C . LEU A 1 659 ? -6.230 -53.696 89.866 1.00 59.35 659 LEU A C 1
ATOM 5182 O O . LEU A 1 659 ? -5.064 -53.715 90.256 1.00 67.04 659 LEU A O 1
ATOM 5187 N N . ALA A 1 660 ? -7.090 -52.758 90.241 1.00 54.00 660 ALA A N 1
ATOM 5188 C CA . ALA A 1 660 ? -6.694 -51.718 91.184 1.00 54.17 660 ALA A CA 1
ATOM 5189 C C . ALA A 1 660 ? -6.655 -52.265 92.612 1.00 59.41 660 ALA A C 1
ATOM 5190 O O . ALA A 1 660 ? -5.878 -51.795 93.445 1.00 60.10 660 ALA A O 1
ATOM 5192 N N . LEU A 1 661 ? -7.490 -53.265 92.889 1.00 55.23 661 LEU A N 1
ATOM 5193 C CA . LEU A 1 661 ? -7.483 -53.886 94.206 1.00 67.81 661 LEU A CA 1
ATOM 5194 C C . LEU A 1 661 ? -6.218 -54.718 94.389 1.00 61.96 661 LEU A C 1
ATOM 5195 O O . LEU A 1 661 ? -5.611 -54.711 95.462 1.00 65.63 661 LEU A O 1
ATOM 5200 N N . LEU A 1 662 ? -5.817 -55.422 93.334 1.00 56.66 662 LEU A N 1
ATOM 5201 C CA . LEU A 1 662 ? -4.579 -56.190 93.361 1.00 53.37 662 LEU A CA 1
ATOM 5202 C C . LEU A 1 662 ? -3.422 -55.255 93.646 1.00 66.00 662 LEU A C 1
ATOM 5203 O O . LEU A 1 662 ? -2.544 -55.548 94.460 1.00 65.16 662 LEU A O 1
ATOM 5208 N N . ASN A 1 663 ? -3.431 -54.117 92.967 1.00 58.03 663 ASN A N 1
ATOM 5209 C CA . ASN A 1 663 ? -2.404 -53.114 93.179 1.00 48.98 663 ASN A CA 1
ATOM 5210 C C . ASN A 1 663 ? -2.432 -52.539 94.589 1.00 63.41 663 ASN A C 1
ATOM 5211 O O . ASN A 1 663 ? -1.381 -52.262 95.172 1.00 68.73 663 ASN A O 1
ATOM 5216 N N . THR A 1 664 ? -3.631 -52.357 95.133 1.00 57.76 664 THR A N 1
ATOM 5217 C CA . THR A 1 664 ? -3.767 -51.857 96.496 1.00 66.60 664 THR A CA 1
ATOM 5218 C C . THR A 1 664 ? -3.110 -52.831 97.471 1.00 64.40 664 THR A C 1
ATOM 5219 O O . THR A 1 664 ? -2.443 -52.429 98.424 1.00 63.32 664 THR A O 1
ATOM 5223 N N . PHE A 1 665 ? -3.292 -54.121 97.218 1.00 66.34 665 PHE A N 1
ATOM 5224 C CA . PHE A 1 665 ? -2.656 -55.141 98.032 1.00 50.00 665 PHE A CA 1
ATOM 5225 C C . PHE A 1 665 ? -1.141 -55.007 97.965 1.00 67.64 665 PHE A C 1
ATOM 5226 O O . PHE A 1 665 ? -0.456 -55.041 98.988 1.00 66.99 665 PHE A O 1
ATOM 5234 N N . LEU A 1 666 ? -0.619 -54.848 96.755 1.00 68.76 666 LEU A N 1
ATOM 5235 C CA . LEU A 1 666 ? 0.819 -54.682 96.564 1.00 56.54 666 LEU A CA 1
ATOM 5236 C C . LEU A 1 666 ? 1.365 -53.482 97.330 1.00 64.12 666 LEU A C 1
ATOM 5237 O O . LEU A 1 666 ? 2.352 -53.594 98.062 1.00 64.30 666 LEU A O 1
ATOM 5242 N N . LEU A 1 667 ? 0.713 -52.335 97.155 1.00 48.15 667 LEU A N 1
ATOM 5243 C CA . LEU A 1 667 ? 1.199 -51.078 97.702 1.00 50.73 667 LEU A CA 1
ATOM 5244 C C . LEU A 1 667 ? 1.065 -51.015 99.225 1.00 64.60 667 LEU A C 1
ATOM 5245 O O . LEU A 1 667 ? 1.997 -50.608 99.918 1.00 62.84 667 LEU A O 1
ATOM 5250 N N . VAL A 1 668 ? -0.090 -51.423 99.747 1.00 61.35 668 VAL A N 1
ATOM 5251 C CA . VAL A 1 668 ? -0.273 -51.466 101.194 1.00 64.44 668 VAL A CA 1
ATOM 5252 C C . VAL A 1 668 ? 0.709 -52.434 101.842 1.00 69.81 668 VAL A C 1
ATOM 5253 O O . VAL A 1 668 ? 1.313 -52.118 102.862 1.00 79.28 668 VAL A O 1
ATOM 5257 N N . SER A 1 669 ? 0.873 -53.612 101.246 1.00 57.31 669 SER A N 1
ATOM 5258 C CA . SER A 1 669 ? 1.896 -54.542 101.703 1.00 53.14 669 SER A CA 1
ATOM 5259 C C . SER A 1 669 ? 3.269 -53.871 101.767 1.00 62.42 669 SER A C 1
ATOM 5260 O O . SER A 1 669 ? 4.017 -54.061 102.729 1.00 54.42 669 SER A O 1
ATOM 5263 N N . SER A 1 670 ? 3.598 -53.081 100.750 1.00 52.65 670 SER A N 1
ATOM 5264 C CA . SER A 1 670 ? 4.920 -52.459 100.690 1.00 54.81 670 SER A CA 1
ATOM 5265 C C . SER A 1 670 ? 5.126 -51.458 101.831 1.00 67.15 670 SER A C 1
ATOM 5266 O O . SER A 1 670 ? 6.249 -51.254 102.303 1.00 65.92 670 SER A O 1
ATOM 5269 N N . SER A 1 671 ? 4.039 -50.836 102.274 1.00 55.24 671 SER A N 1
ATOM 5270 C CA . SER A 1 671 ? 4.113 -49.916 103.395 1.00 66.65 671 SER A CA 1
ATOM 5271 C C . SER A 1 671 ? 4.375 -50.664 104.692 1.00 80.92 671 SER A C 1
ATOM 5272 O O . SER A 1 671 ? 5.016 -50.135 105.601 1.00 68.43 671 SER A O 1
ATOM 5275 N N . PHE A 1 672 ? 3.871 -51.890 104.781 1.00 57.87 672 PHE A N 1
ATOM 5276 C CA . PHE A 1 672 ? 4.083 -52.706 105.972 1.00 57.33 672 PHE A CA 1
ATOM 5277 C C . PHE A 1 672 ? 5.542 -53.095 106.063 1.00 77.09 672 PHE A C 1
ATOM 5278 O O . PHE A 1 672 ? 6.161 -52.989 107.123 1.00 85.23 672 PHE A O 1
ATOM 5286 N N . THR A 1 673 ? 6.088 -53.545 104.939 1.00 60.47 673 THR A N 1
ATOM 5287 C CA . THR A 1 673 ? 7.469 -54.002 104.908 1.00 68.09 673 THR A CA 1
ATOM 5288 C C . THR A 1 673 ? 8.442 -52.863 105.165 1.00 63.24 673 THR A C 1
ATOM 5289 O O . THR A 1 673 ? 9.470 -53.064 105.809 1.00 64.21 673 THR A O 1
ATOM 5293 N N . VAL A 1 674 ? 8.132 -51.669 104.666 1.00 55.36 674 VAL A N 1
ATOM 5294 C CA . VAL A 1 674 ? 9.047 -50.551 104.861 1.00 62.15 674 VAL A CA 1
ATOM 5295 C C . VAL A 1 674 ? 9.042 -50.132 106.326 1.00 61.87 674 VAL A C 1
ATOM 5296 O O . VAL A 1 674 ? 10.065 -49.716 106.866 1.00 65.53 674 VAL A O 1
ATOM 5300 N N . HIS A 1 675 ? 7.886 -50.261 106.968 1.00 56.54 675 HIS A N 1
ATOM 5301 C CA . HIS A 1 675 ? 7.771 -49.970 108.389 1.00 77.68 675 HIS A CA 1
ATOM 5302 C C . HIS A 1 675 ? 8.509 -50.995 109.252 1.00 92.54 675 HIS A C 1
ATOM 5303 O O . HIS A 1 675 ? 9.171 -50.627 110.221 1.00 100.31 675 HIS A O 1
ATOM 5310 N N . PHE A 1 676 ? 8.389 -52.276 108.906 1.00 74.08 676 PHE A N 1
ATOM 5311 C CA . PHE A 1 676 ? 9.072 -53.322 109.662 1.00 80.28 676 PHE A CA 1
ATOM 5312 C C . PHE A 1 676 ? 10.571 -53.333 109.358 1.00 87.83 676 PHE A C 1
ATOM 5313 O O . PHE A 1 676 ? 11.384 -53.645 110.228 1.00 68.91 676 PHE A O 1
ATOM 5321 N N . ALA A 1 677 ? 10.930 -52.981 108.125 1.00 68.41 677 ALA A N 1
ATOM 5322 C CA . ALA A 1 677 ? 12.334 -52.843 107.746 1.00 66.91 677 ALA A CA 1
ATOM 5323 C C . ALA A 1 677 ? 12.998 -51.761 108.596 1.00 76.42 677 ALA A C 1
ATOM 5324 O O . ALA A 1 677 ? 14.132 -51.915 109.054 1.00 63.29 677 ALA A O 1
ATOM 5326 N N . HIS A 1 678 ? 12.275 -50.664 108.799 1.00 67.52 678 HIS A N 1
ATOM 5327 C CA . HIS A 1 678 ? 12.736 -49.567 109.643 1.00 70.84 678 HIS A CA 1
ATOM 5328 C C . HIS A 1 678 ? 12.801 -50.019 111.096 1.00 82.23 678 HIS A C 1
ATOM 5329 O O . HIS A 1 678 ? 13.742 -49.694 111.820 1.00 76.05 678 HIS A O 1
ATOM 5336 N N . HIS A 1 679 ? 11.788 -50.770 111.514 1.00 79.09 679 HIS A N 1
ATOM 5337 C CA . HIS A 1 679 ? 11.724 -51.310 112.866 1.00 78.19 679 HIS A CA 1
ATOM 5338 C C . HIS A 1 679 ? 12.969 -52.129 113.188 1.00 87.90 679 HIS A C 1
ATOM 5339 O O . HIS A 1 679 ? 13.569 -51.969 114.252 1.00 88.15 679 HIS A O 1
ATOM 5346 N N . ASP A 1 680 ? 13.350 -53.008 112.265 1.00 78.23 680 ASP A N 1
ATOM 5347 C CA . ASP A 1 680 ? 14.530 -53.846 112.440 1.00 84.15 680 ASP A CA 1
ATOM 5348 C C . ASP A 1 680 ? 15.779 -52.978 112.562 1.00 92.51 680 ASP A C 1
ATOM 5349 O O . ASP A 1 680 ? 16.650 -53.240 113.388 1.00 94.28 680 ASP A O 1
ATOM 5354 N N . LEU A 1 681 ? 15.855 -51.936 111.742 1.00 89.31 681 LEU A N 1
ATOM 5355 C CA . LEU A 1 681 ? 16.986 -51.012 111.789 1.00 87.75 681 LEU A CA 1
ATOM 5356 C C . LEU A 1 681 ? 17.075 -50.309 113.135 1.00 79.95 681 LEU A C 1
ATOM 5357 O O . LEU A 1 681 ? 18.140 -50.244 113.744 1.00 81.27 681 LEU A O 1
ATOM 5362 N N . ARG A 1 682 ? 15.950 -49.735 113.556 1.00 93.51 682 ARG A N 1
ATOM 5363 C CA . ARG A 1 682 ? 15.836 -49.014 114.821 1.00 114.37 682 ARG A CA 1
ATOM 5364 C C . ARG A 1 682 ? 16.323 -49.857 115.998 1.00 139.65 682 ARG A C 1
ATOM 5365 O O . ARG A 1 682 ? 16.855 -49.330 116.975 1.00 140.46 682 ARG A O 1
ATOM 5373 N N . ARG A 1 683 ? 16.140 -51.170 115.897 1.00 139.40 683 ARG A N 1
ATOM 5374 C CA . ARG A 1 683 ? 16.553 -52.083 116.954 1.00 122.70 683 ARG A CA 1
ATOM 5375 C C . ARG A 1 683 ? 17.998 -52.536 116.767 1.00 124.39 683 ARG A C 1
ATOM 5376 O O . ARG A 1 683 ? 18.581 -53.157 117.656 1.00 146.80 683 ARG A O 1
ATOM 5384 N N . GLY A 1 684 ? 18.569 -52.224 115.608 1.00 104.77 684 GLY A N 1
ATOM 5385 C CA . GLY A 1 684 ? 19.943 -52.587 115.307 1.00 84.65 684 GLY A CA 1
ATOM 5386 C C . GLY A 1 684 ? 20.074 -53.938 114.625 1.00 94.53 684 GLY A C 1
ATOM 5387 O O . GLY A 1 684 ? 21.106 -54.600 114.736 1.00 110.08 684 GLY A O 1
ATOM 5388 N N . ARG A 1 685 ? 19.019 -54.348 113.926 1.00 74.08 685 ARG A N 1
ATOM 5389 C CA . ARG A 1 685 ? 19.032 -55.575 113.137 1.00 83.25 685 ARG A CA 1
ATOM 5390 C C . ARG A 1 685 ? 19.222 -55.201 111.668 1.00 100.74 685 ARG A C 1
ATOM 5391 O O . ARG A 1 685 ? 18.256 -55.092 110.912 1.00 103.33 685 ARG A O 1
ATOM 5399 N N . PHE A 1 686 ? 20.476 -55.005 111.273 1.00 101.61 686 PHE A N 1
ATOM 5400 C CA . PHE A 1 686 ? 20.799 -54.438 109.965 1.00 85.51 686 PHE A CA 1
ATOM 5401 C C . PHE A 1 686 ? 20.438 -55.322 108.768 1.00 82.55 686 PHE A C 1
ATOM 5402 O O . PHE A 1 686 ? 19.809 -54.854 107.819 1.00 74.03 686 PHE A O 1
ATOM 5410 N N . ASN A 1 687 ? 20.835 -56.590 108.806 1.00 100.74 687 ASN A N 1
ATOM 5411 C CA . ASN A 1 687 ? 20.559 -57.497 107.692 1.00 117.09 687 ASN A CA 1
ATOM 5412 C C . ASN A 1 687 ? 19.070 -57.630 107.339 1.00 104.38 687 ASN A C 1
ATOM 5413 O O . ASN A 1 687 ? 18.698 -57.501 106.171 1.00 79.02 687 ASN A O 1
ATOM 5418 N N . PRO A 1 688 ? 18.212 -57.893 108.340 1.00 101.36 688 PRO A N 1
ATOM 5419 C CA . PRO A 1 688 ? 16.776 -57.948 108.034 1.00 93.64 688 PRO A CA 1
ATOM 5420 C C . PRO A 1 688 ? 16.233 -56.601 107.536 1.00 88.37 688 PRO A C 1
ATOM 5421 O O . PRO A 1 688 ? 15.412 -56.562 106.616 1.00 65.03 688 PRO A O 1
ATOM 5425 N N . PHE A 1 689 ? 16.689 -55.506 108.133 1.00 62.45 689 PHE A N 1
ATOM 5426 C CA . PHE A 1 689 ? 16.300 -54.192 107.649 1.00 59.57 689 PHE A CA 1
ATOM 5427 C C . PHE A 1 689 ? 16.599 -54.058 106.157 1.00 65.23 689 PHE A C 1
ATOM 5428 O O . PHE A 1 689 ? 15.764 -53.562 105.398 1.00 72.57 689 PHE A O 1
ATOM 5436 N N . ARG A 1 690 ? 17.788 -54.502 105.742 1.00 61.98 690 ARG A N 1
ATOM 5437 C CA . ARG A 1 690 ? 18.211 -54.401 104.343 1.00 84.19 690 ARG A CA 1
ATOM 5438 C C . ARG A 1 690 ? 17.254 -55.155 103.426 1.00 98.22 690 ARG A C 1
ATOM 5439 O O . ARG A 1 690 ? 17.037 -54.772 102.275 1.00 90.29 690 ARG A O 1
ATOM 5447 N N . PHE A 1 691 ? 16.681 -56.235 103.941 1.00 67.39 691 PHE A N 1
ATOM 5448 C CA . PHE A 1 691 ? 15.799 -57.059 103.132 1.00 89.59 691 PHE A CA 1
ATOM 5449 C C . PHE A 1 691 ? 14.351 -56.559 103.118 1.00 72.53 691 PHE A C 1
ATOM 5450 O O . PHE A 1 691 ? 13.654 -56.692 102.109 1.00 60.09 691 PHE A O 1
ATOM 5458 N N . GLY A 1 692 ? 13.898 -55.995 104.234 1.00 63.03 692 GLY A N 1
ATOM 5459 C CA . GLY A 1 692 ? 12.580 -55.389 104.289 1.00 67.21 692 GLY A CA 1
ATOM 5460 C C . GLY A 1 692 ? 12.490 -54.264 103.271 1.00 58.70 692 GLY A C 1
ATOM 5461 O O . GLY A 1 692 ? 11.440 -54.029 102.663 1.00 73.44 692 GLY A O 1
ATOM 5462 N N . LEU A 1 693 ? 13.616 -53.586 103.073 1.00 57.38 693 LEU A N 1
ATOM 5463 C CA . LEU A 1 693 ? 13.719 -52.489 102.115 1.00 62.60 693 LEU A CA 1
ATOM 5464 C C . LEU A 1 693 ? 13.682 -52.990 100.664 1.00 68.52 693 LEU A C 1
ATOM 5465 O O . LEU A 1 693 ? 12.978 -52.423 99.822 1.00 78.28 693 LEU A O 1
ATOM 5470 N N . LEU A 1 694 ? 14.424 -54.057 100.371 1.00 59.97 694 LEU A N 1
ATOM 5471 C CA . LEU A 1 694 ? 14.440 -54.609 99.018 1.00 68.26 694 LEU A CA 1
ATOM 5472 C C . LEU A 1 694 ? 13.060 -55.114 98.607 1.00 60.76 694 LEU A C 1
ATOM 5473 O O . LEU A 1 694 ? 12.614 -54.876 97.486 1.00 69.56 694 LEU A O 1
ATOM 5478 N N . VAL A 1 695 ? 12.388 -55.810 99.521 1.00 62.10 695 VAL A N 1
ATOM 5479 C CA . VAL A 1 695 ? 11.048 -56.319 99.254 1.00 60.97 695 VAL A CA 1
ATOM 5480 C C . VAL A 1 695 ? 10.109 -55.170 98.903 1.00 62.78 695 VAL A C 1
ATOM 5481 O O . VAL A 1 695 ? 9.398 -55.218 97.897 1.00 67.72 695 VAL A O 1
ATOM 5485 N N . THR A 1 696 ? 10.121 -54.129 99.727 1.00 54.56 696 THR A N 1
ATOM 5486 C CA . THR A 1 696 ? 9.341 -52.931 99.442 1.00 55.83 696 THR A CA 1
ATOM 5487 C C . THR A 1 696 ? 9.567 -52.470 97.997 1.00 70.85 696 THR A C 1
ATOM 5488 O O . THR A 1 696 ? 8.616 -52.223 97.250 1.00 67.26 696 THR A O 1
ATOM 5492 N N . ILE A 1 697 ? 10.837 -52.364 97.613 1.00 56.09 697 ILE A N 1
ATOM 5493 C CA . ILE A 1 697 ? 11.219 -51.935 96.270 1.00 49.53 697 ILE A CA 1
ATOM 5494 C C . ILE A 1 697 ? 10.627 -52.831 95.189 1.00 62.83 697 ILE A C 1
ATOM 5495 O O . ILE A 1 697 ? 10.054 -52.341 94.215 1.00 68.72 697 ILE A O 1
ATOM 5500 N N . ILE A 1 698 ? 10.765 -54.141 95.364 1.00 57.21 698 ILE A N 1
ATOM 5501 C CA . ILE A 1 698 ? 10.213 -55.087 94.409 1.00 57.38 698 ILE A CA 1
ATOM 5502 C C . ILE A 1 698 ? 8.701 -54.929 94.288 1.00 66.86 698 ILE A C 1
ATOM 5503 O O . ILE A 1 698 ? 8.165 -54.917 93.178 1.00 63.39 698 ILE A O 1
ATOM 5508 N N . LEU A 1 699 ? 8.024 -54.787 95.427 1.00 57.11 699 LEU A N 1
ATOM 5509 C CA . LEU A 1 699 ? 6.574 -54.593 95.437 1.00 56.20 699 LEU A CA 1
ATOM 5510 C C . LEU A 1 699 ? 6.178 -53.341 94.648 1.00 64.96 699 LEU A C 1
ATOM 5511 O O . LEU A 1 699 ? 5.223 -53.359 93.867 1.00 48.97 699 LEU A O 1
ATOM 5516 N N . GLY A 1 700 ? 6.923 -52.257 94.849 1.00 55.72 700 GLY A N 1
ATOM 5517 C CA . GLY A 1 700 ? 6.678 -51.026 94.119 1.00 44.56 700 GLY A CA 1
ATOM 5518 C C . GLY A 1 700 ? 6.843 -51.220 92.626 1.00 49.46 700 GLY A C 1
ATOM 5519 O O . GLY A 1 700 ? 6.029 -50.749 91.826 1.00 61.47 700 GLY A O 1
ATOM 5520 N N . VAL A 1 701 ? 7.908 -51.921 92.247 1.00 55.30 701 VAL A N 1
ATOM 5521 C CA . VAL A 1 701 ? 8.163 -52.227 90.843 1.00 50.35 701 VAL A CA 1
ATOM 5522 C C . VAL A 1 701 ? 6.986 -52.988 90.241 1.00 48.05 701 VAL A C 1
ATOM 5523 O O . VAL A 1 701 ? 6.537 -52.677 89.135 1.00 63.95 701 VAL A O 1
ATOM 5527 N N . LEU A 1 702 ? 6.481 -53.972 90.978 1.00 50.28 702 LEU A N 1
ATOM 5528 C CA . LEU A 1 702 ? 5.333 -54.744 90.521 1.00 53.89 702 LEU A CA 1
ATOM 5529 C C . LEU A 1 702 ? 4.124 -53.834 90.324 1.00 55.44 702 LEU A C 1
ATOM 5530 O O . LEU A 1 702 ? 3.448 -53.901 89.294 1.00 69.31 702 LEU A O 1
ATOM 5535 N N . PHE A 1 703 ? 3.857 -52.979 91.307 1.00 60.09 703 PHE A N 1
ATOM 5536 C CA . PHE A 1 703 ? 2.784 -52.002 91.176 1.00 60.45 703 PHE A CA 1
ATOM 5537 C C . PHE A 1 703 ? 2.958 -51.219 89.881 1.00 48.93 703 PHE A C 1
ATOM 5538 O O . PHE A 1 703 ? 2.010 -51.057 89.111 1.00 50.10 703 PHE A O 1
ATOM 5546 N N . PHE A 1 704 ? 4.173 -50.737 89.644 1.00 51.81 704 PHE A N 1
ATOM 5547 C CA . PHE A 1 704 ? 4.454 -49.943 88.446 1.00 50.16 704 PHE A CA 1
ATOM 5548 C C . PHE A 1 704 ? 4.254 -50.726 87.150 1.00 50.63 704 PHE A C 1
ATOM 5549 O O . PHE A 1 704 ? 3.712 -50.196 86.180 1.00 56.92 704 PHE A O 1
ATOM 5557 N N . LEU A 1 705 ? 4.688 -51.982 87.134 1.00 49.70 705 LEU A N 1
ATOM 5558 C CA . LEU A 1 705 ? 4.509 -52.820 85.953 1.00 64.09 705 LEU A CA 1
ATOM 5559 C C . LEU A 1 705 ? 3.030 -53.069 85.672 1.00 65.34 705 LEU A C 1
ATOM 5560 O O . LEU A 1 705 ? 2.594 -52.984 84.524 1.00 64.60 705 LEU A O 1
ATOM 5565 N N . VAL A 1 706 ? 2.264 -53.361 86.723 1.00 64.36 706 VAL A N 1
ATOM 5566 C CA . VAL A 1 706 ? 0.814 -53.528 86.588 1.00 56.30 706 VAL A CA 1
ATOM 5567 C C . VAL A 1 706 ? 0.151 -52.255 86.035 1.00 66.68 706 VAL A C 1
ATOM 5568 O O . VAL A 1 706 ? -0.594 -52.318 85.058 1.00 50.83 706 VAL A O 1
ATOM 5572 N N . GLN A 1 707 ? 0.435 -51.102 86.643 1.00 48.45 707 GLN A N 1
ATOM 5573 C CA . GLN A 1 707 ? -0.098 -49.829 86.145 1.00 53.46 707 GLN A CA 1
ATOM 5574 C C . GLN A 1 707 ? 0.257 -49.606 84.678 1.00 49.06 707 GLN A C 1
ATOM 5575 O O . GLN A 1 707 ? -0.588 -49.216 83.874 1.00 55.82 707 GLN A O 1
ATOM 5581 N N . SER A 1 708 ? 1.514 -49.855 84.336 1.00 53.42 708 SER A N 1
ATOM 5582 C CA . SER A 1 708 ? 1.971 -49.673 82.967 1.00 50.00 708 SER A CA 1
ATOM 5583 C C . SER A 1 708 ? 1.122 -50.464 81.982 1.00 65.21 708 SER A C 1
ATOM 5584 O O . SER A 1 708 ? 0.658 -49.907 80.986 1.00 56.31 708 SER A O 1
ATOM 5587 N N . TRP A 1 709 ? 0.928 -51.755 82.257 1.00 40.52 709 TRP A N 1
ATOM 5588 C CA . TRP A 1 709 ? 0.110 -52.601 81.396 1.00 40.92 709 TRP A CA 1
ATOM 5589 C C . TRP A 1 709 ? -1.310 -52.052 81.299 1.00 62.00 709 TRP A C 1
ATOM 5590 O O . TRP A 1 709 ? -1.897 -51.998 80.214 1.00 67.79 709 TRP A O 1
ATOM 5601 N N . GLU A 1 710 ? -1.849 -51.639 82.443 1.00 49.14 710 GLU A N 1
ATOM 5602 C CA . GLU A 1 710 ? -3.194 -51.088 82.505 1.00 57.53 710 GLU A CA 1
ATOM 5603 C C . GLU A 1 710 ? -3.266 -49.825 81.639 1.00 49.15 710 GLU A C 1
ATOM 5604 O O . GLU A 1 710 ? -4.201 -49.639 80.856 1.00 48.99 710 GLU A O 1
ATOM 5610 N N . PHE A 1 711 ? -2.265 -48.967 81.771 1.00 39.15 711 PHE A N 1
ATOM 5611 C CA . PHE A 1 711 ? -2.226 -47.728 80.997 1.00 46.88 711 PHE A CA 1
ATOM 5612 C C . PHE A 1 711 ? -2.147 -48.006 79.496 1.00 59.53 711 PHE A C 1
ATOM 5613 O O . PHE A 1 711 ? -2.830 -47.362 78.702 1.00 55.00 711 PHE A O 1
ATOM 5621 N N . TYR A 1 712 ? -1.312 -48.968 79.119 1.00 54.31 712 TYR A N 1
ATOM 5622 C CA . TYR A 1 712 ? -1.170 -49.362 77.727 1.00 52.68 712 TYR A CA 1
ATOM 5623 C C . TYR A 1 712 ? -2.511 -49.833 77.182 1.00 53.87 712 TYR A C 1
ATOM 5624 O O . TYR A 1 712 ? -2.948 -49.409 76.111 1.00 63.56 712 TYR A O 1
ATOM 5633 N N . GLN A 1 713 ? -3.170 -50.710 77.928 1.00 46.91 713 GLN A N 1
ATOM 5634 C CA . GLN A 1 713 ? -4.456 -51.228 77.491 1.00 43.80 713 GLN A CA 1
ATOM 5635 C C . GLN A 1 713 ? -5.480 -50.106 77.353 1.00 45.00 713 GLN A C 1
ATOM 5636 O O . GLN A 1 713 ? -6.140 -49.979 76.324 1.00 61.20 713 GLN A O 1
ATOM 5642 N N . PHE A 1 714 ? -5.604 -49.288 78.392 1.00 38.69 714 PHE A N 1
ATOM 5643 C CA . PHE A 1 714 ? -6.630 -48.249 78.419 1.00 58.40 714 PHE A CA 1
ATOM 5644 C C . PHE A 1 714 ? -6.411 -47.228 77.310 1.00 71.23 714 PHE A C 1
ATOM 5645 O O . PHE A 1 714 ? -7.368 -46.745 76.695 1.00 48.44 714 PHE A O 1
ATOM 5653 N N . TYR A 1 715 ? -5.144 -46.893 77.076 1.00 41.17 715 TYR A N 1
ATOM 5654 C CA . TYR A 1 715 ? -4.771 -45.980 76.002 1.00 60.50 715 TYR A CA 1
ATOM 5655 C C . TYR A 1 715 ? -5.263 -46.443 74.627 1.00 50.73 715 TYR A C 1
ATOM 5656 O O . TYR A 1 715 ? -5.585 -45.621 73.773 1.00 65.11 715 TYR A O 1
ATOM 5665 N N . HIS A 1 716 ? -5.337 -47.752 74.417 1.00 63.26 716 HIS A N 1
ATOM 5666 C CA . HIS A 1 716 ? -5.747 -48.271 73.116 1.00 68.21 716 HIS A CA 1
ATOM 5667 C C . HIS A 1 716 ? -7.251 -48.492 72.996 1.00 77.30 716 HIS A C 1
ATOM 5668 O O . HIS A 1 716 ? -7.735 -48.947 71.959 1.00 87.30 716 HIS A O 1
ATOM 5675 N N . HIS A 1 717 ? -7.990 -48.160 74.050 1.00 77.93 717 HIS A N 1
ATOM 5676 C CA . HIS A 1 717 ? -9.446 -48.292 74.028 1.00 66.56 717 HIS A CA 1
ATOM 5677 C C . HIS A 1 717 ? -10.141 -46.945 74.148 1.00 59.58 717 HIS A C 1
ATOM 5678 O O . HIS A 1 717 ? -11.359 -46.850 73.977 1.00 81.02 717 HIS A O 1
ATOM 5685 N N . SER A 1 718 ? -9.370 -45.904 74.446 1.00 51.49 718 SER A N 1
ATOM 5686 C CA . SER A 1 718 ? -9.951 -44.586 74.685 1.00 46.89 718 SER A CA 1
ATOM 5687 C C . SER A 1 718 ? -8.928 -43.469 74.556 1.00 52.22 718 SER A C 1
ATOM 5688 O O . SER A 1 718 ? -7.850 -43.528 75.145 1.00 71.83 718 SER A O 1
ATOM 5691 N N . SER A 1 719 ? -9.290 -42.447 73.791 1.00 47.78 719 SER A N 1
ATOM 5692 C CA . SER A 1 719 ? -8.410 -41.315 73.514 1.00 49.52 719 SER A CA 1
ATOM 5693 C C . SER A 1 719 ? -8.618 -40.206 74.536 1.00 50.32 719 SER A C 1
ATOM 5694 O O . SER A 1 719 ? -9.754 -39.797 74.796 1.00 51.22 719 SER A O 1
ATOM 5697 N N . TRP A 1 720 ? -7.531 -39.709 75.116 1.00 43.93 720 TRP A N 1
ATOM 5698 C CA . TRP A 1 720 ? -7.655 -38.579 76.028 1.00 47.79 720 TRP A CA 1
ATOM 5699 C C . TRP A 1 720 ? -7.949 -37.279 75.285 1.00 53.09 720 TRP A C 1
ATOM 5700 O O . TRP A 1 720 ? -8.170 -36.247 75.911 1.00 54.11 720 TRP A O 1
ATOM 5711 N N . GLN A 1 721 ? -7.971 -37.333 73.954 1.00 52.07 721 GLN A N 1
ATOM 5712 C CA . GLN A 1 721 ? -8.303 -36.158 73.153 1.00 52.34 721 GLN A CA 1
ATOM 5713 C C . GLN A 1 721 ? -9.803 -36.058 72.905 1.00 49.55 721 GLN A C 1
ATOM 5714 O O . GLN A 1 721 ? -10.317 -34.991 72.575 1.00 55.57 721 GLN A O 1
ATOM 5720 N N . GLU A 1 722 ? -10.503 -37.173 73.088 1.00 42.97 722 GLU A N 1
ATOM 5721 C CA . GLU A 1 722 ? -11.922 -37.250 72.760 1.00 35.18 722 GLU A CA 1
ATOM 5722 C C . GLU A 1 722 ? -12.774 -37.560 73.984 1.00 59.63 722 GLU A C 1
ATOM 5723 O O . GLU A 1 722 ? -13.999 -37.644 73.896 1.00 58.24 722 GLU A O 1
ATOM 5729 N N . ASN A 1 723 ? -12.126 -37.741 75.124 1.00 45.27 723 ASN A N 1
ATOM 5730 C CA . ASN A 1 723 ? -12.845 -38.063 76.348 1.00 42.64 723 ASN A CA 1
ATOM 5731 C C . ASN A 1 723 ? -12.217 -37.426 77.592 1.00 41.37 723 ASN A C 1
ATOM 5732 O O . ASN A 1 723 ? -11.091 -37.746 77.968 1.00 49.20 723 ASN A O 1
ATOM 5737 N N . LEU A 1 724 ? -12.971 -36.534 78.226 1.00 48.20 724 LEU A N 1
ATOM 5738 C CA . LEU A 1 724 ? -12.477 -35.727 79.330 1.00 46.30 724 LEU A CA 1
ATOM 5739 C C . LEU A 1 724 ? -12.102 -36.562 80.555 1.00 55.24 724 LEU A C 1
ATOM 5740 O O . LEU A 1 724 ? -11.094 -36.297 81.216 1.00 41.55 724 LEU A O 1
ATOM 5745 N N . TRP A 1 725 ? -12.909 -37.571 80.861 1.00 45.07 725 TRP A N 1
ATOM 5746 C CA . TRP A 1 725 ? -12.615 -38.439 81.994 1.00 46.32 725 TRP A CA 1
ATOM 5747 C C . TRP A 1 725 ? -11.292 -39.162 81.765 1.00 45.28 725 TRP A C 1
ATOM 5748 O O . TRP A 1 725 ? -10.477 -39.297 82.682 1.00 44.03 725 TRP A O 1
ATOM 5759 N N . THR A 1 726 ? -11.080 -39.612 80.536 1.00 40.17 726 THR A N 1
ATOM 5760 C CA . THR A 1 726 ? -9.858 -40.330 80.188 1.00 46.32 726 THR A CA 1
ATOM 5761 C C . THR A 1 726 ? -8.646 -39.420 80.369 1.00 43.52 726 THR A C 1
ATOM 5762 O O . THR A 1 726 ? -7.607 -39.834 80.891 1.00 47.55 726 THR A O 1
ATOM 5766 N N . ALA A 1 727 ? -8.792 -38.167 79.956 1.00 52.09 727 ALA A N 1
ATOM 5767 C CA . ALA A 1 727 ? -7.747 -37.173 80.169 1.00 42.71 727 ALA A CA 1
ATOM 5768 C C . ALA A 1 727 ? -7.466 -36.982 81.666 1.00 40.44 727 ALA A C 1
ATOM 5769 O O . ALA A 1 727 ? -6.314 -36.934 82.088 1.00 40.29 727 ALA A O 1
ATOM 5771 N N . ALA A 1 728 ? -8.523 -36.883 82.467 1.00 36.14 728 ALA A N 1
ATOM 5772 C CA . ALA A 1 728 ? -8.368 -36.746 83.916 1.00 38.92 728 ALA A CA 1
ATOM 5773 C C . ALA A 1 728 ? -7.682 -37.966 84.523 1.00 55.94 728 ALA A C 1
ATOM 5774 O O . ALA A 1 728 ? -6.810 -37.843 85.390 1.00 41.34 728 ALA A O 1
ATOM 5776 N N . PHE A 1 729 ? -8.083 -39.148 84.067 1.00 50.93 729 PHE A N 1
ATOM 5777 C CA . PHE A 1 729 ? -7.504 -40.380 84.582 1.00 44.18 729 PHE A CA 1
ATOM 5778 C C . PHE A 1 729 ? -5.999 -40.435 84.321 1.00 57.00 729 PHE A C 1
ATOM 5779 O O . PHE A 1 729 ? -5.202 -40.634 85.246 1.00 42.59 729 PHE A O 1
ATOM 5787 N N . PHE A 1 730 ? -5.611 -40.262 83.062 1.00 51.95 730 PHE A N 1
ATOM 5788 C CA . PHE A 1 730 ? -4.196 -40.283 82.716 1.00 41.82 730 PHE A CA 1
ATOM 5789 C C . PHE A 1 730 ? -3.425 -39.194 83.427 1.00 52.18 730 PHE A C 1
ATOM 5790 O O . PHE A 1 730 ? -2.255 -39.379 83.773 1.00 41.43 730 PHE A O 1
ATOM 5798 N N . THR A 1 731 ? -4.077 -38.062 83.669 1.00 36.99 731 THR A N 1
ATOM 5799 C CA . THR A 1 731 ? -3.389 -36.963 84.339 1.00 37.26 731 THR A CA 1
ATOM 5800 C C . THR A 1 731 ? -3.100 -37.300 85.805 1.00 50.06 731 THR A C 1
ATOM 5801 O O . THR A 1 731 ? -1.948 -37.313 86.241 1.00 50.70 731 THR A O 1
ATOM 5805 N N . ILE A 1 732 ? -4.149 -37.578 86.566 1.00 48.46 732 ILE A N 1
ATOM 5806 C CA . ILE A 1 732 ? -3.997 -37.798 88.002 1.00 53.94 732 ILE A CA 1
ATOM 5807 C C . ILE A 1 732 ? -3.379 -39.153 88.351 1.00 54.76 732 ILE A C 1
ATOM 5808 O O . ILE A 1 732 ? -2.501 -39.230 89.203 1.00 50.00 732 ILE A O 1
ATOM 5813 N N . VAL A 1 733 ? -3.832 -40.217 87.700 1.00 53.99 733 VAL A N 1
ATOM 5814 C CA . VAL A 1 733 ? -3.269 -41.537 87.965 1.00 44.86 733 VAL A CA 1
ATOM 5815 C C . VAL A 1 733 ? -1.859 -41.630 87.381 1.00 53.92 733 VAL A C 1
ATOM 5816 O O . VAL A 1 733 ? -0.953 -42.206 87.997 1.00 53.87 733 VAL A O 1
ATOM 5820 N N . GLY A 1 734 ? -1.668 -41.031 86.211 1.00 46.89 734 GLY A N 1
ATOM 5821 C CA . GLY A 1 734 ? -0.342 -40.927 85.624 1.00 40.31 734 GLY A CA 1
ATOM 5822 C C . GLY A 1 734 ? 0.624 -40.202 86.550 1.00 65.22 734 GLY A C 1
ATOM 5823 O O . GLY A 1 734 ? 1.745 -40.660 86.795 1.00 47.34 734 GLY A O 1
ATOM 5824 N N . LEU A 1 735 ? 0.194 -39.060 87.073 1.00 42.00 735 LEU A N 1
ATOM 5825 C CA . LEU A 1 735 ? 1.048 -38.292 87.978 1.00 54.25 735 LEU A CA 1
ATOM 5826 C C . LEU A 1 735 ? 1.404 -39.124 89.206 1.00 50.79 735 LEU A C 1
ATOM 5827 O O . LEU A 1 735 ? 2.544 -39.116 89.662 1.00 49.54 735 LEU A O 1
ATOM 5832 N N . HIS A 1 736 ? 0.428 -39.853 89.735 1.00 45.94 736 HIS A N 1
ATOM 5833 C CA . HIS A 1 736 ? 0.689 -40.741 90.859 1.00 47.47 736 HIS A CA 1
ATOM 5834 C C . HIS A 1 736 ? 1.734 -41.787 90.484 1.00 47.39 736 HIS A C 1
ATOM 5835 O O . HIS A 1 736 ? 2.597 -42.130 91.291 1.00 49.38 736 HIS A O 1
ATOM 5842 N N . GLY A 1 737 ? 1.648 -42.292 89.256 1.00 52.89 737 GLY A N 1
ATOM 5843 C CA . GLY A 1 737 ? 2.621 -43.245 88.758 1.00 47.94 737 GLY A CA 1
ATOM 5844 C C . GLY A 1 737 ? 4.016 -42.661 88.815 1.00 55.09 737 GLY A C 1
ATOM 5845 O O . GLY A 1 737 ? 4.970 -43.316 89.243 1.00 50.52 737 GLY A O 1
ATOM 5846 N N . LEU A 1 738 ? 4.137 -41.411 88.384 1.00 60.52 738 LEU A N 1
ATOM 5847 C CA . LEU A 1 738 ? 5.424 -40.735 88.412 1.00 56.51 738 LEU A CA 1
ATOM 5848 C C . LEU A 1 738 ? 5.944 -40.672 89.853 1.00 52.51 738 LEU A C 1
ATOM 5849 O O . LEU A 1 738 ? 7.148 -40.762 90.094 1.00 54.22 738 LEU A O 1
ATOM 5854 N N . HIS A 1 739 ? 5.032 -40.534 90.810 1.00 59.65 739 HIS A N 1
ATOM 5855 C CA . HIS A 1 739 ? 5.414 -40.515 92.225 1.00 53.59 739 HIS A CA 1
ATOM 5856 C C . HIS A 1 739 ? 5.922 -41.872 92.707 1.00 65.37 739 HIS A C 1
ATOM 5857 O O . HIS A 1 739 ? 6.853 -41.945 93.511 1.00 54.88 739 HIS A O 1
ATOM 5864 N N . VAL A 1 740 ? 5.305 -42.945 92.226 1.00 52.79 740 VAL A N 1
ATOM 5865 C CA . VAL A 1 740 ? 5.781 -44.285 92.542 1.00 48.34 740 VAL A CA 1
ATOM 5866 C C . VAL A 1 740 ? 7.236 -44.448 92.094 1.00 63.55 740 VAL A C 1
ATOM 5867 O O . VAL A 1 740 ? 8.061 -44.999 92.822 1.00 52.26 740 VAL A O 1
ATOM 5871 N N . VAL A 1 741 ? 7.540 -43.944 90.901 1.00 44.69 741 VAL A N 1
ATOM 5872 C CA . VAL A 1 741 ? 8.887 -44.007 90.344 1.00 46.35 741 VAL A CA 1
ATOM 5873 C C . VAL A 1 741 ? 9.857 -43.219 91.218 1.00 70.41 741 VAL A C 1
ATOM 5874 O O . VAL A 1 741 ? 10.946 -43.694 91.552 1.00 53.33 741 VAL A O 1
ATOM 5878 N N . ILE A 1 742 ? 9.451 -42.008 91.584 1.00 50.01 742 ILE A N 1
ATOM 5879 C CA . ILE A 1 742 ? 10.272 -41.142 92.420 1.00 53.73 742 ILE A CA 1
ATOM 5880 C C . ILE A 1 742 ? 10.473 -41.740 93.805 1.00 49.59 742 ILE A C 1
ATOM 5881 O O . ILE A 1 742 ? 11.598 -41.835 94.285 1.00 53.35 742 ILE A O 1
ATOM 5886 N N . GLY A 1 743 ? 9.382 -42.158 94.440 1.00 41.13 743 GLY A N 1
ATOM 5887 C CA . GLY A 1 743 ? 9.476 -42.805 95.735 1.00 46.89 743 GLY A CA 1
ATOM 5888 C C . GLY A 1 743 ? 10.274 -44.093 95.669 1.00 52.67 743 GLY A C 1
ATOM 5889 O O . GLY A 1 743 ? 11.026 -44.423 96.590 1.00 48.11 743 GLY A O 1
ATOM 5890 N N . GLY A 1 744 ? 10.111 -44.835 94.579 1.00 60.18 744 GLY A N 1
ATOM 5891 C CA . GLY A 1 744 ? 10.854 -46.071 94.403 1.00 60.45 744 GLY A CA 1
ATOM 5892 C C . GLY A 1 744 ? 12.341 -45.775 94.360 1.00 64.73 744 GLY A C 1
ATOM 5893 O O . GLY A 1 744 ? 13.153 -46.411 95.043 1.00 57.10 744 GLY A O 1
ATOM 5894 N N . PHE A 1 745 ? 12.697 -44.786 93.552 1.00 51.32 745 PHE A N 1
ATOM 5895 C CA . PHE A 1 745 ? 14.083 -44.367 93.442 1.00 67.25 745 PHE A CA 1
ATOM 5896 C C . PHE A 1 745 ? 14.640 -43.934 94.800 1.00 64.33 745 PHE A C 1
ATOM 5897 O O . PHE A 1 745 ? 15.769 -44.277 95.154 1.00 63.09 745 PHE A O 1
ATOM 5905 N N . GLY A 1 746 ? 13.840 -43.186 95.558 1.00 54.21 746 GLY A N 1
ATOM 5906 C CA . GLY A 1 746 ? 14.219 -42.781 96.903 1.00 48.53 746 GLY A CA 1
ATOM 5907 C C . GLY A 1 746 ? 14.546 -43.967 97.801 1.00 61.46 746 GLY A C 1
ATOM 5908 O O . GLY A 1 746 ? 15.516 -43.943 98.555 1.00 53.43 746 GLY A O 1
ATOM 5909 N N . LEU A 1 747 ? 13.730 -45.010 97.732 1.00 51.06 747 LEU A N 1
ATOM 5910 C CA . LEU A 1 747 ? 13.998 -46.222 98.499 1.00 50.25 747 LEU A CA 1
ATOM 5911 C C . LEU A 1 747 ? 15.276 -46.892 97.998 1.00 46.36 747 LEU A C 1
ATOM 5912 O O . LEU A 1 747 ? 16.077 -47.406 98.783 1.00 52.85 747 LEU A O 1
ATOM 5917 N N . ILE A 1 748 ? 15.470 -46.867 96.683 1.00 58.84 748 ILE A N 1
ATOM 5918 C CA . ILE A 1 748 ? 16.667 -47.435 96.079 1.00 50.78 748 ILE A CA 1
ATOM 5919 C C . ILE A 1 748 ? 17.941 -46.701 96.522 1.00 64.09 748 ILE A C 1
ATOM 5920 O O . ILE A 1 748 ? 18.986 -47.323 96.717 1.00 61.51 748 ILE A O 1
ATOM 5925 N N . LEU A 1 749 ? 17.853 -45.382 96.696 1.00 57.30 749 LEU A N 1
ATOM 5926 C CA . LEU A 1 749 ? 18.987 -44.622 97.227 1.00 67.70 749 LEU A CA 1
ATOM 5927 C C . LEU A 1 749 ? 19.368 -45.112 98.619 1.00 58.60 749 LEU A C 1
ATOM 5928 O O . LEU A 1 749 ? 20.550 -45.287 98.923 1.00 60.30 749 LEU A O 1
ATOM 5933 N N . ALA A 1 750 ? 18.363 -45.325 99.464 1.00 63.73 750 ALA A N 1
ATOM 5934 C CA . ALA A 1 750 ? 18.586 -45.838 100.816 1.00 56.15 750 ALA A CA 1
ATOM 5935 C C . ALA A 1 750 ? 19.206 -47.228 100.785 1.00 59.53 750 ALA A C 1
ATOM 5936 O O . ALA A 1 750 ? 20.054 -47.560 101.616 1.00 74.09 750 ALA A O 1
ATOM 5938 N N . TYR A 1 751 ? 18.776 -48.041 99.825 1.00 55.35 751 TYR A N 1
ATOM 5939 C CA . TYR A 1 751 ? 19.281 -49.403 99.692 1.00 70.38 751 TYR A CA 1
ATOM 5940 C C . TYR A 1 751 ? 20.748 -49.397 99.265 1.00 60.52 751 TYR A C 1
ATOM 5941 O O . TYR A 1 751 ? 21.556 -50.158 99.795 1.00 63.54 751 TYR A O 1
ATOM 5950 N N . LEU A 1 752 ? 21.086 -48.536 98.308 1.00 59.75 752 LEU A N 1
ATOM 5951 C CA . LEU A 1 752 ? 22.470 -48.395 97.869 1.00 72.65 752 LEU A CA 1
ATOM 5952 C C . LEU A 1 752 ? 23.321 -47.934 99.035 1.00 67.30 752 LEU A C 1
ATOM 5953 O O . LEU A 1 752 ? 24.466 -48.356 99.191 1.00 78.65 752 LEU A O 1
ATOM 5958 N N . GLN A 1 753 ? 22.748 -47.058 99.852 1.00 59.11 753 GLN A N 1
ATOM 5959 C CA . GLN A 1 753 ? 23.399 -46.611 101.071 1.00 58.55 753 GLN A CA 1
ATOM 5960 C C . GLN A 1 753 ? 23.651 -47.782 102.016 1.00 59.83 753 GLN A C 1
ATOM 5961 O O . GLN A 1 753 ? 24.718 -47.880 102.624 1.00 62.88 753 GLN A O 1
ATOM 5967 N N . ALA A 1 754 ? 22.666 -48.667 102.137 1.00 81.35 754 ALA A N 1
ATOM 5968 C CA . ALA A 1 754 ? 22.788 -49.835 103.006 1.00 72.87 754 ALA A CA 1
ATOM 5969 C C . ALA A 1 754 ? 23.856 -50.797 102.498 1.00 79.58 754 ALA A C 1
ATOM 5970 O O . ALA A 1 754 ? 24.553 -51.428 103.287 1.00 64.66 754 ALA A O 1
ATOM 5972 N N . LEU A 1 755 ? 23.981 -50.906 101.177 1.00 83.92 755 LEU A N 1
ATOM 5973 C CA . LEU A 1 755 ? 24.966 -51.801 100.578 1.00 75.82 755 LEU A CA 1
ATOM 5974 C C . LEU A 1 755 ? 26.394 -51.276 100.726 1.00 87.71 755 LEU A C 1
ATOM 5975 O O . LEU A 1 755 ? 27.358 -52.031 100.578 1.00 96.05 755 LEU A O 1
ATOM 5980 N N . ARG A 1 756 ? 26.515 -49.983 101.022 1.00 90.34 756 ARG A N 1
ATOM 5981 C CA . ARG A 1 756 ? 27.813 -49.355 101.259 1.00 78.25 756 ARG A CA 1
ATOM 5982 C C . ARG A 1 756 ? 28.073 -49.151 102.750 1.00 84.51 756 ARG A C 1
ATOM 5983 O O . ARG A 1 756 ? 29.200 -48.864 103.157 1.00 74.78 756 ARG A O 1
ATOM 5991 N N . GLY A 1 757 ? 27.028 -49.291 103.561 1.00 90.82 757 GLY A N 1
ATOM 5992 C CA . GLY A 1 757 ? 27.158 -49.165 105.005 1.00 69.09 757 GLY A CA 1
ATOM 5993 C C . GLY A 1 757 ? 27.096 -47.736 105.521 1.00 102.49 757 GLY A C 1
ATOM 5994 O O . GLY A 1 757 ? 27.521 -47.454 106.646 1.00 99.35 757 GLY A O 1
ATOM 5995 N N . LYS A 1 758 ? 26.569 -46.832 104.699 1.00 81.46 758 LYS A N 1
ATOM 5996 C CA . LYS A 1 758 ? 26.383 -45.443 105.101 1.00 74.79 758 LYS A CA 1
ATOM 5997 C C . LYS A 1 758 ? 25.256 -45.322 106.124 1.00 81.70 758 LYS A C 1
ATOM 5998 O O . LYS A 1 758 ? 25.163 -44.326 106.841 1.00 114.54 758 LYS A O 1
ATOM 6004 N N . ILE A 1 759 ? 24.398 -46.338 106.183 1.00 76.68 759 ILE A N 1
ATOM 6005 C CA . ILE A 1 759 ? 23.260 -46.335 107.102 1.00 72.88 759 ILE A CA 1
ATOM 6006 C C . ILE A 1 759 ? 23.609 -46.943 108.457 1.00 75.44 759 ILE A C 1
ATOM 6007 O O . ILE A 1 759 ? 24.116 -48.065 108.537 1.00 96.81 759 ILE A O 1
ATOM 6012 N N . THR A 1 760 ? 23.329 -46.194 109.519 1.00 69.36 760 THR A N 1
ATOM 6013 C CA . THR A 1 760 ? 23.579 -46.649 110.883 1.00 89.52 760 THR A CA 1
ATOM 6014 C C . THR A 1 760 ? 22.420 -46.270 111.804 1.00 108.53 760 THR A C 1
ATOM 6015 O O . THR A 1 760 ? 21.467 -45.607 111.384 1.00 99.53 760 THR A O 1
ATOM 6019 N N . LEU A 1 761 ? 22.514 -46.693 113.061 1.00 119.92 761 LEU A N 1
ATOM 6020 C CA . LEU A 1 761 ? 21.456 -46.477 114.044 1.00 112.08 761 LEU A CA 1
ATOM 6021 C C . LEU A 1 761 ? 21.200 -44.993 114.321 1.00 107.44 761 LEU A C 1
ATOM 6022 O O . LEU A 1 761 ? 20.083 -44.602 114.674 1.00 101.50 761 LEU A O 1
ATOM 6027 N N . HIS A 1 762 ? 22.234 -44.173 114.151 1.00 92.23 762 HIS A N 1
ATOM 6028 C CA . HIS A 1 762 ? 22.138 -42.744 114.439 1.00 104.24 762 HIS A CA 1
ATOM 6029 C C . HIS A 1 762 ? 22.270 -41.867 113.191 1.00 104.56 762 HIS A C 1
ATOM 6030 O O . HIS A 1 762 ? 22.323 -40.643 113.288 1.00 108.91 762 HIS A O 1
ATOM 6037 N N . ASN A 1 763 ? 22.320 -42.493 112.021 1.00 102.38 763 ASN A N 1
ATOM 6038 C CA . ASN A 1 763 ? 22.495 -41.756 110.777 1.00 99.89 763 ASN A CA 1
ATOM 6039 C C . ASN A 1 763 ? 21.773 -42.430 109.612 1.00 79.07 763 ASN A C 1
ATOM 6040 O O . ASN A 1 763 ? 22.407 -43.058 108.764 1.00 73.93 763 ASN A O 1
ATOM 6045 N N . HIS A 1 764 ? 20.449 -42.298 109.572 1.00 68.71 764 HIS A N 1
ATOM 6046 C CA . HIS A 1 764 ? 19.656 -42.928 108.513 1.00 60.48 764 HIS A CA 1
ATOM 6047 C C . HIS A 1 764 ? 18.588 -41.995 107.948 1.00 71.26 764 HIS A C 1
ATOM 6048 O O . HIS A 1 764 ? 17.429 -42.379 107.756 1.00 61.83 764 HIS A O 1
ATOM 6055 N N . GLY A 1 765 ? 18.997 -40.769 107.657 1.00 63.47 765 GLY A N 1
ATOM 6056 C CA . GLY A 1 765 ? 18.070 -39.741 107.217 1.00 47.21 765 GLY A CA 1
ATOM 6057 C C . GLY A 1 765 ? 17.384 -40.026 105.893 1.00 62.20 765 GLY A C 1
ATOM 6058 O O . GLY A 1 765 ? 16.157 -39.915 105.770 1.00 58.06 765 GLY A O 1
ATOM 6059 N N . THR A 1 766 ? 18.176 -40.380 104.888 1.00 54.20 766 THR A N 1
ATOM 6060 C CA . THR A 1 766 ? 17.629 -40.724 103.578 1.00 58.36 766 THR A CA 1
ATOM 6061 C C . THR A 1 766 ? 16.529 -41.783 103.705 1.00 42.53 766 THR A C 1
ATOM 6062 O O . THR A 1 766 ? 15.510 -41.707 103.024 1.00 51.87 766 THR A O 1
ATOM 6066 N N . LEU A 1 767 ? 16.731 -42.759 104.591 1.00 52.03 767 LEU A N 1
ATOM 6067 C CA . LEU A 1 767 ? 15.745 -43.819 104.770 1.00 49.29 767 LEU A CA 1
ATOM 6068 C C . LEU A 1 767 ? 14.456 -43.277 105.376 1.00 57.25 767 LEU A C 1
ATOM 6069 O O . LEU A 1 767 ? 13.359 -43.686 104.997 1.00 61.07 767 LEU A O 1
ATOM 6074 N N . GLU A 1 768 ? 14.590 -42.347 106.314 1.00 45.56 768 GLU A N 1
ATOM 6075 C CA . GLU A 1 768 ? 13.429 -41.822 107.013 1.00 52.31 768 GLU A CA 1
ATOM 6076 C C . GLU A 1 768 ? 12.593 -41.009 106.060 1.00 59.70 768 GLU A C 1
ATOM 6077 O O . GLU A 1 768 ? 11.370 -41.079 106.078 1.00 56.92 768 GLU A O 1
ATOM 6083 N N . ALA A 1 769 ? 13.269 -40.226 105.230 1.00 50.51 769 ALA A N 1
ATOM 6084 C CA . ALA A 1 769 ? 12.593 -39.379 104.263 1.00 56.16 769 ALA A CA 1
ATOM 6085 C C . ALA A 1 769 ? 11.911 -40.223 103.192 1.00 67.79 769 ALA A C 1
ATOM 6086 O O . ALA A 1 769 ? 10.721 -40.030 102.916 1.00 52.07 769 ALA A O 1
ATOM 6088 N N . ALA A 1 770 ? 12.661 -41.157 102.600 1.00 42.21 770 ALA A N 1
ATOM 6089 C CA . ALA A 1 770 ? 12.133 -41.994 101.515 1.00 55.03 770 ALA A CA 1
ATOM 6090 C C . ALA A 1 770 ? 10.961 -42.843 101.997 1.00 50.24 770 ALA A C 1
ATOM 6091 O O . ALA A 1 770 ? 9.962 -43.003 101.298 1.00 65.68 770 ALA A O 1
ATOM 6093 N N . SER A 1 771 ? 11.095 -43.379 103.204 1.00 50.05 771 SER A N 1
ATOM 6094 C CA . SER A 1 771 ? 10.060 -44.202 103.807 1.00 54.11 771 SER A CA 1
ATOM 6095 C C . SER A 1 771 ? 8.772 -43.399 103.973 1.00 63.04 771 SER A C 1
ATOM 6096 O O . SER A 1 771 ? 7.686 -43.849 103.603 1.00 58.73 771 SER A O 1
ATOM 6099 N N . MET A 1 772 ? 8.896 -42.193 104.512 1.00 54.91 772 MET A N 1
ATOM 6100 C CA . MET A 1 772 ? 7.725 -41.366 104.760 1.00 51.17 772 MET A CA 1
ATOM 6101 C C . MET A 1 772 ? 7.060 -40.927 103.464 1.00 60.43 772 MET A C 1
ATOM 6102 O O . MET A 1 772 ? 5.834 -40.819 103.388 1.00 55.97 772 MET A O 1
ATOM 6107 N N . TYR A 1 773 ? 7.876 -40.662 102.454 1.00 49.66 773 TYR A N 1
ATOM 6108 C CA . TYR A 1 773 ? 7.370 -40.276 101.151 1.00 56.96 773 TYR A CA 1
ATOM 6109 C C . TYR A 1 773 ? 6.666 -41.468 100.498 1.00 48.58 773 TYR A C 1
ATOM 6110 O O . TYR A 1 773 ? 5.674 -41.301 99.786 1.00 61.00 773 TYR A O 1
ATOM 6119 N N . TRP A 1 774 ? 7.169 -42.670 100.762 1.00 58.45 774 TRP A N 1
ATOM 6120 C CA . TRP A 1 774 ? 6.559 -43.881 100.227 1.00 53.42 774 TRP A CA 1
ATOM 6121 C C . TRP A 1 774 ? 5.171 -44.108 100.821 1.00 56.68 774 TRP A C 1
ATOM 6122 O O . TRP A 1 774 ? 4.222 -44.420 100.098 1.00 53.78 774 TRP A O 1
ATOM 6133 N N . HIS A 1 775 ? 5.061 -43.954 102.138 1.00 57.11 775 HIS A N 1
ATOM 6134 C CA . HIS A 1 775 ? 3.776 -44.070 102.826 1.00 60.06 775 HIS A CA 1
ATOM 6135 C C . HIS A 1 775 ? 2.756 -43.099 102.249 1.00 53.06 775 HIS A C 1
ATOM 6136 O O . HIS A 1 775 ? 1.564 -43.404 102.155 1.00 63.79 775 HIS A O 1
ATOM 6143 N N . LEU A 1 776 ? 3.233 -41.928 101.860 1.00 50.09 776 LEU A N 1
ATOM 6144 C CA . LEU A 1 776 ? 2.366 -40.930 101.260 1.00 46.81 776 LEU A CA 1
ATOM 6145 C C . LEU A 1 776 ? 1.868 -41.386 99.891 1.00 56.53 776 LEU A C 1
ATOM 6146 O O . LEU A 1 776 ? 0.690 -41.228 99.565 1.00 52.44 776 LEU A O 1
ATOM 6151 N N . VAL A 1 777 ? 2.770 -41.934 99.083 1.00 64.10 777 VAL A N 1
ATOM 6152 C CA . VAL A 1 777 ? 2.377 -42.496 97.799 1.00 62.45 777 VAL A CA 1
ATOM 6153 C C . VAL A 1 777 ? 1.305 -43.560 98.014 1.00 49.44 777 VAL A C 1
ATOM 6154 O O . VAL A 1 777 ? 0.353 -43.679 97.235 1.00 58.11 777 VAL A O 1
ATOM 6158 N N . ASP A 1 778 ? 1.453 -44.321 99.091 1.00 51.19 778 ASP A N 1
ATOM 6159 C CA . ASP A 1 778 ? 0.471 -45.339 99.426 1.00 59.31 778 ASP A CA 1
ATOM 6160 C C . ASP A 1 778 ? -0.889 -44.702 99.732 1.00 57.56 778 ASP A C 1
ATOM 6161 O O . ASP A 1 778 ? -1.921 -45.144 99.231 1.00 59.40 778 ASP A O 1
ATOM 6166 N N . ALA A 1 779 ? -0.883 -43.653 100.547 1.00 58.78 779 ALA A N 1
ATOM 6167 C CA . ALA A 1 779 ? -2.122 -42.997 100.957 1.00 53.12 779 ALA A CA 1
ATOM 6168 C C . ALA A 1 779 ? -2.879 -42.403 99.767 1.00 67.73 779 ALA A C 1
ATOM 6169 O O . ALA A 1 779 ? -4.099 -42.566 99.640 1.00 64.80 779 ALA A O 1
ATOM 6171 N N . VAL A 1 780 ? -2.142 -41.715 98.900 1.00 44.69 780 VAL A N 1
ATOM 6172 C CA . VAL A 1 780 ? -2.728 -41.072 97.734 1.00 50.23 780 VAL A CA 1
ATOM 6173 C C . VAL A 1 780 ? -3.388 -42.106 96.816 1.00 57.96 780 VAL A C 1
ATOM 6174 O O . VAL A 1 780 ? -4.471 -41.868 96.275 1.00 50.55 780 VAL A O 1
ATOM 6178 N N . TRP A 1 781 ? -2.749 -43.265 96.675 1.00 45.61 781 TRP A N 1
ATOM 6179 C CA . TRP A 1 781 ? -3.328 -44.359 95.909 1.00 60.86 781 TRP A CA 1
ATOM 6180 C C . TRP A 1 781 ? -4.732 -44.702 96.398 1.00 55.01 781 TRP A C 1
ATOM 6181 O O . TRP A 1 781 ? -5.644 -44.926 95.601 1.00 58.21 781 TRP A O 1
ATOM 6192 N N . LEU A 1 782 ? -4.905 -44.740 97.710 1.00 56.41 782 LEU A N 1
ATOM 6193 C CA . LEU A 1 782 ? -6.199 -45.097 98.282 1.00 51.93 782 LEU A CA 1
ATOM 6194 C C . LEU A 1 782 ? -7.296 -44.115 97.868 1.00 64.86 782 LEU A C 1
ATOM 6195 O O . LEU A 1 782 ? -8.432 -44.519 97.614 1.00 58.81 782 LEU A O 1
ATOM 6200 N N . VAL A 1 783 ? -6.960 -42.830 97.800 1.00 57.40 783 VAL A N 1
ATOM 6201 C CA . VAL A 1 783 ? -7.915 -41.834 97.336 1.00 47.37 783 VAL A CA 1
ATOM 6202 C C . VAL A 1 783 ? -8.199 -42.074 95.856 1.00 58.46 783 VAL A C 1
ATOM 6203 O O . VAL A 1 783 ? -9.345 -42.009 95.407 1.00 62.49 783 VAL A O 1
ATOM 6207 N N . ILE A 1 784 ? -7.145 -42.365 95.103 1.00 48.59 784 ILE A N 1
ATOM 6208 C CA . ILE A 1 784 ? -7.274 -42.586 93.673 1.00 44.06 784 ILE A CA 1
ATOM 6209 C C . ILE A 1 784 ? -8.152 -43.810 93.373 1.00 57.54 784 ILE A C 1
ATOM 6210 O O . ILE A 1 784 ? -9.084 -43.734 92.569 1.00 46.82 784 ILE A O 1
ATOM 6215 N N . VAL A 1 785 ? -7.868 -44.934 94.028 1.00 38.23 785 VAL A N 1
ATOM 6216 C CA . VAL A 1 785 ? -8.694 -46.116 93.847 1.00 51.08 785 VAL A CA 1
ATOM 6217 C C . VAL A 1 785 ? -10.154 -45.731 94.027 1.00 56.78 785 VAL A C 1
ATOM 6218 O O . VAL A 1 785 ? -11.011 -46.096 93.227 1.00 57.31 785 VAL A O 1
ATOM 6222 N N . THR A 1 786 ? -10.416 -44.975 95.085 1.00 47.87 786 THR A N 1
ATOM 6223 C CA . THR A 1 786 ? -11.763 -44.564 95.442 1.00 47.94 786 THR A CA 1
ATOM 6224 C C . THR A 1 786 ? -12.471 -43.769 94.348 1.00 60.26 786 THR A C 1
ATOM 6225 O O . THR A 1 786 ? -13.603 -44.086 93.998 1.00 53.66 786 THR A O 1
ATOM 6229 N N . ILE A 1 787 ? -11.808 -42.751 93.804 1.00 42.91 787 ILE A N 1
ATOM 6230 C CA . ILE A 1 787 ? -12.484 -41.829 92.891 1.00 51.69 787 ILE A CA 1
ATOM 6231 C C . ILE A 1 787 ? -12.338 -42.183 91.409 1.00 48.01 787 ILE A C 1
ATOM 6232 O O . ILE A 1 787 ? -13.084 -41.680 90.571 1.00 58.36 787 ILE A O 1
ATOM 6237 N N . PHE A 1 788 ? -11.381 -43.045 91.086 1.00 33.33 788 PHE A N 1
ATOM 6238 C CA . PHE A 1 788 ? -11.130 -43.391 89.686 1.00 41.94 788 PHE A CA 1
ATOM 6239 C C . PHE A 1 788 ? -11.460 -44.844 89.342 1.00 39.14 788 PHE A C 1
ATOM 6240 O O . PHE A 1 788 ? -11.693 -45.166 88.178 1.00 54.38 788 PHE A O 1
ATOM 6248 N N . TYR A 1 789 ? -11.484 -45.728 90.336 1.00 51.57 789 TYR A N 1
ATOM 6249 C CA . TYR A 1 789 ? -11.832 -47.128 90.055 1.00 56.01 789 TYR A CA 1
ATOM 6250 C C . TYR A 1 789 ? -13.136 -47.589 90.699 1.00 50.18 789 TYR A C 1
ATOM 6251 O O . TYR A 1 789 ? -13.893 -48.337 90.090 1.00 56.72 789 TYR A O 1
ATOM 6260 N N . VAL A 1 790 ? -13.395 -47.153 91.928 1.00 56.68 790 VAL A N 1
ATOM 6261 C CA . VAL A 1 790 ? -14.633 -47.519 92.616 1.00 53.52 790 VAL A CA 1
ATOM 6262 C C . VAL A 1 790 ? -15.804 -46.689 92.106 1.00 60.27 790 VAL A C 1
ATOM 6263 O O . VAL A 1 790 ? -16.735 -47.219 91.497 1.00 59.39 790 VAL A O 1
ATOM 6267 N N . TRP A 1 791 ? -15.754 -45.387 92.366 1.00 53.89 791 TRP A N 1
ATOM 6268 C CA . TRP A 1 791 ? -16.725 -44.453 91.814 1.00 57.23 791 TRP A CA 1
ATOM 6269 C C . TRP A 1 791 ? -16.658 -44.496 90.288 1.00 79.62 791 TRP A C 1
ATOM 6270 O O . TRP A 1 791 ? -15.632 -44.138 89.701 1.00 66.94 791 TRP A O 1
ATOM 6282 N N . ALA B 2 19 ? -12.449 14.878 70.587 1.00 48.11 19 ALA B N 1
ATOM 6283 C CA . ALA B 2 19 ? -12.003 13.817 71.493 1.00 60.75 19 ALA B CA 1
ATOM 6284 C C . ALA B 2 19 ? -13.145 13.186 72.280 1.00 39.07 19 ALA B C 1
ATOM 6285 O O . ALA B 2 19 ? -14.002 13.874 72.820 1.00 49.18 19 ALA B O 1
ATOM 6287 N N . HIS B 2 20 ? -13.141 11.862 72.328 1.00 35.08 20 HIS B N 1
ATOM 6288 C CA . HIS B 2 20 ? -14.096 11.117 73.115 1.00 41.57 20 HIS B CA 1
ATOM 6289 C C . HIS B 2 20 ? -13.812 11.341 74.596 1.00 46.67 20 HIS B C 1
ATOM 6290 O O . HIS B 2 20 ? -12.657 11.319 75.027 1.00 43.25 20 HIS B O 1
ATOM 6297 N N . ARG B 2 21 ? -14.860 11.577 75.375 1.00 50.96 21 ARG B N 1
ATOM 6298 C CA . ARG B 2 21 ? -14.702 11.661 76.821 1.00 34.67 21 ARG B CA 1
ATOM 6299 C C . ARG B 2 21 ? -15.068 10.336 77.449 1.00 28.38 21 ARG B C 1
ATOM 6300 O O . ARG B 2 21 ? -16.184 10.127 77.928 1.00 42.31 21 ARG B O 1
ATOM 6308 N N . VAL B 2 22 ? -14.100 9.433 77.415 1.00 38.31 22 VAL B N 1
ATOM 6309 C CA . VAL B 2 22 ? -14.257 8.094 77.955 1.00 44.79 22 VAL B CA 1
ATOM 6310 C C . VAL B 2 22 ? -13.991 8.092 79.460 1.00 54.42 22 VAL B C 1
ATOM 6311 O O . VAL B 2 22 ? -12.932 8.512 79.915 1.00 41.93 22 VAL B O 1
ATOM 6315 N N . ALA B 2 23 ? -14.958 7.609 80.226 1.00 47.27 23 ALA B N 1
ATOM 6316 C CA . ALA B 2 23 ? -14.839 7.541 81.676 1.00 50.11 23 ALA B CA 1
ATOM 6317 C C . ALA B 2 23 ? -15.809 6.508 82.218 1.00 45.99 23 ALA B C 1
ATOM 6318 O O . ALA B 2 23 ? -16.964 6.447 81.796 1.00 54.27 23 ALA B O 1
ATOM 6320 N N . ILE B 2 24 ? -15.342 5.706 83.167 1.00 46.86 24 ILE B N 1
ATOM 6321 C CA . ILE B 2 24 ? -16.180 4.684 83.779 1.00 38.57 24 ILE B CA 1
ATOM 6322 C C . ILE B 2 24 ? -17.248 5.284 84.680 1.00 50.25 24 ILE B C 1
ATOM 6323 O O . ILE B 2 24 ? -18.142 4.574 85.131 1.00 44.23 24 ILE B O 1
ATOM 6328 N N . THR B 2 25 ? -17.143 6.583 84.955 1.00 35.34 25 THR B N 1
ATOM 6329 C CA . THR B 2 25 ? -18.119 7.261 85.802 1.00 40.69 25 THR B CA 1
ATOM 6330 C C . THR B 2 25 ? -19.216 7.969 84.998 1.00 44.02 25 THR B C 1
ATOM 6331 O O . THR B 2 25 ? -20.200 8.442 85.566 1.00 50.62 25 THR B O 1
ATOM 6335 N N . HIS B 2 26 ? -19.040 8.034 83.682 1.00 39.78 26 HIS B N 1
ATOM 6336 C CA . HIS B 2 26 ? -20.021 8.658 82.798 1.00 51.15 26 HIS B CA 1
ATOM 6337 C C . HIS B 2 26 ? -21.375 7.959 82.897 1.00 54.28 26 HIS B C 1
ATOM 6338 O O . HIS B 2 26 ? -21.467 6.755 82.687 1.00 34.41 26 HIS B O 1
ATOM 6345 N N . PRO B 2 27 ? -22.434 8.714 83.230 1.00 39.20 27 PRO B N 1
ATOM 6346 C CA . PRO B 2 27 ? -23.744 8.088 83.446 1.00 64.56 27 PRO B CA 1
ATOM 6347 C C . PRO B 2 27 ? -24.506 7.828 82.136 1.00 51.53 27 PRO B C 1
ATOM 6348 O O . PRO B 2 27 ? -25.681 8.170 82.025 1.00 65.34 27 PRO B O 1
ATOM 6352 N N . GLY B 2 28 ? -23.836 7.215 81.164 1.00 58.31 28 GLY B N 1
ATOM 6353 C CA . GLY B 2 28 ? -24.418 6.973 79.856 1.00 60.20 28 GLY B CA 1
ATOM 6354 C C . GLY B 2 28 ? -25.358 5.782 79.800 1.00 60.35 28 GLY B C 1
ATOM 6355 O O . GLY B 2 28 ? -26.230 5.709 78.934 1.00 54.02 28 GLY B O 1
ATOM 6356 N N . GLY B 2 29 ? -25.180 4.843 80.720 1.00 51.54 29 GLY B N 1
ATOM 6357 C CA . GLY B 2 29 ? -26.022 3.664 80.769 1.00 63.40 29 GLY B CA 1
ATOM 6358 C C . GLY B 2 29 ? -26.505 3.363 82.172 1.00 61.70 29 GLY B C 1
ATOM 6359 O O . GLY B 2 29 ? -25.971 3.883 83.151 1.00 55.97 29 GLY B O 1
ATOM 6360 N N . SER B 2 30 ? -27.515 2.511 82.271 1.00 51.51 30 SER B N 1
ATOM 6361 C CA . SER B 2 30 ? -28.109 2.188 83.554 1.00 35.46 30 SER B CA 1
ATOM 6362 C C . SER B 2 30 ? -27.087 1.541 84.482 1.00 60.44 30 SER B C 1
ATOM 6363 O O . SER B 2 30 ? -27.201 1.633 85.703 1.00 43.20 30 SER B O 1
ATOM 6366 N N . PHE B 2 31 ? -26.088 0.877 83.911 1.00 37.37 31 PHE B N 1
ATOM 6367 C CA . PHE B 2 31 ? -25.065 0.255 84.738 1.00 56.47 31 PHE B CA 1
ATOM 6368 C C . PHE B 2 31 ? -24.265 1.270 85.551 1.00 44.48 31 PHE B C 1
ATOM 6369 O O . PHE B 2 31 ? -24.137 1.122 86.763 1.00 41.43 31 PHE B O 1
ATOM 6377 N N . ASN B 2 32 ? -23.725 2.286 84.881 1.00 34.82 32 ASN B N 1
ATOM 6378 C CA . ASN B 2 32 ? -22.934 3.313 85.559 1.00 51.54 32 ASN B CA 1
ATOM 6379 C C . ASN B 2 32 ? -23.747 4.159 86.531 1.00 53.61 32 ASN B C 1
ATOM 6380 O O . ASN B 2 32 ? -23.219 4.645 87.534 1.00 64.54 32 ASN B O 1
ATOM 6385 N N . GLN B 2 33 ? -25.031 4.329 86.236 1.00 56.16 33 GLN B N 1
ATOM 6386 C CA . GLN B 2 33 ? -25.917 5.063 87.129 1.00 61.97 33 GLN B CA 1
ATOM 6387 C C . GLN B 2 33 ? -26.211 4.249 88.387 1.00 50.95 33 GLN B C 1
ATOM 6388 O O . GLN B 2 33 ? -26.311 4.796 89.479 1.00 59.49 33 GLN B O 1
ATOM 6394 N N . GLU B 2 34 ? -26.333 2.937 88.227 1.00 41.20 34 GLU B N 1
ATOM 6395 C CA . GLU B 2 34 ? -26.697 2.071 89.338 1.00 39.35 34 GLU B CA 1
ATOM 6396 C C . GLU B 2 34 ? -25.551 1.775 90.312 1.00 54.19 34 GLU B C 1
ATOM 6397 O O . GLU B 2 34 ? -25.794 1.516 91.488 1.00 52.65 34 GLU B O 1
ATOM 6403 N N . VAL B 2 35 ? -24.310 1.818 89.836 1.00 48.27 35 VAL B N 1
ATOM 6404 C CA . VAL B 2 35 ? -23.177 1.553 90.715 1.00 47.48 35 VAL B CA 1
ATOM 6405 C C . VAL B 2 35 ? -22.598 2.833 91.325 1.00 43.00 35 VAL B C 1
ATOM 6406 O O . VAL B 2 35 ? -21.835 2.768 92.280 1.00 49.47 35 VAL B O 1
ATOM 6410 N N . ALA B 2 36 ? -22.991 3.983 90.778 1.00 36.11 36 ALA B N 1
ATOM 6411 C CA . ALA B 2 36 ? -22.419 5.270 91.158 1.00 48.07 36 ALA B CA 1
ATOM 6412 C C . ALA B 2 36 ? -22.391 5.518 92.664 1.00 64.99 36 ALA B C 1
ATOM 6413 O O . ALA B 2 36 ? -21.486 6.184 93.161 1.00 45.63 36 ALA B O 1
ATOM 6415 N N . PHE B 2 37 ? -23.374 4.975 93.379 1.00 40.58 37 PHE B N 1
ATOM 6416 C CA . PHE B 2 37 ? -23.522 5.242 94.803 1.00 59.16 37 PHE B CA 1
ATOM 6417 C C . PHE B 2 37 ? -22.388 4.630 95.634 1.00 58.13 37 PHE B C 1
ATOM 6418 O O . PHE B 2 37 ? -22.188 5.006 96.782 1.00 55.44 37 PHE B O 1
ATOM 6426 N N . LEU B 2 38 ? -21.632 3.705 95.050 1.00 44.45 38 LEU B N 1
ATOM 6427 C CA . LEU B 2 38 ? -20.536 3.064 95.778 1.00 59.84 38 LEU B CA 1
ATOM 6428 C C . LEU B 2 38 ? -19.324 3.969 95.933 1.00 48.59 38 LEU B C 1
ATOM 6429 O O . LEU B 2 38 ? -18.597 3.883 96.916 1.00 49.48 38 LEU B O 1
ATOM 6434 N N . PHE B 2 39 ? -19.105 4.827 94.947 1.00 61.23 39 PHE B N 1
ATOM 6435 C CA . PHE B 2 39 ? -17.918 5.670 94.936 1.00 65.77 39 PHE B CA 1
ATOM 6436 C C . PHE B 2 39 ? -17.811 6.624 96.126 1.00 62.78 39 PHE B C 1
ATOM 6437 O O . PHE B 2 39 ? -16.744 6.728 96.724 1.00 52.47 39 PHE B O 1
ATOM 6445 N N . PRO B 2 40 ? -18.904 7.329 96.465 1.00 74.58 40 PRO B N 1
ATOM 6446 C CA . PRO B 2 40 ? -18.810 8.243 97.607 1.00 62.85 40 PRO B CA 1
ATOM 6447 C C . PRO B 2 40 ? -18.441 7.510 98.895 1.00 70.73 40 PRO B C 1
ATOM 6448 O O . PRO B 2 40 ? -17.642 8.029 99.675 1.00 41.89 40 PRO B O 1
ATOM 6452 N N . TRP B 2 41 ? -18.999 6.320 99.102 1.00 44.64 41 TRP B N 1
ATOM 6453 C CA . TRP B 2 41 ? -18.671 5.517 100.272 1.00 49.07 41 TRP B CA 1
ATOM 6454 C C . TRP B 2 41 ? -17.192 5.149 100.303 1.00 60.16 41 TRP B C 1
ATOM 6455 O O . TRP B 2 41 ? -16.558 5.203 101.354 1.00 51.29 41 TRP B O 1
ATOM 6466 N N . VAL B 2 42 ? -16.645 4.776 99.149 1.00 59.41 42 VAL B N 1
ATOM 6467 C CA . VAL B 2 42 ? -15.226 4.456 99.056 1.00 35.04 42 VAL B CA 1
ATOM 6468 C C . VAL B 2 42 ? -14.378 5.679 99.361 1.00 51.77 42 VAL B C 1
ATOM 6469 O O . VAL B 2 42 ? -13.410 5.593 100.122 1.00 38.39 42 VAL B O 1
ATOM 6473 N N . TYR B 2 43 ? -14.741 6.817 98.773 1.00 36.95 43 TYR B N 1
ATOM 6474 C CA . TYR B 2 43 ? -13.994 8.054 99.006 1.00 54.00 43 TYR B CA 1
ATOM 6475 C C . TYR B 2 43 ? -14.022 8.488 100.476 1.00 53.58 43 TYR B C 1
ATOM 6476 O O . TYR B 2 43 ? -13.016 8.926 101.018 1.00 44.95 43 TYR B O 1
ATOM 6485 N N . PHE B 2 44 ? -15.175 8.345 101.115 1.00 50.46 44 PHE B N 1
ATOM 6486 C CA . PHE B 2 44 ? -15.336 8.737 102.503 1.00 43.07 44 PHE B CA 1
ATOM 6487 C C . PHE B 2 44 ? -14.450 7.914 103.429 1.00 50.82 44 PHE B C 1
ATOM 6488 O O . PHE B 2 44 ? -13.656 8.459 104.197 1.00 39.74 44 PHE B O 1
ATOM 6496 N N . PHE B 2 45 ? -14.589 6.598 103.360 1.00 45.65 45 PHE B N 1
ATOM 6497 C CA . PHE B 2 45 ? -13.809 5.729 104.221 1.00 57.26 45 PHE B CA 1
ATOM 6498 C C . PHE B 2 45 ? -12.312 5.888 103.974 1.00 75.38 45 PHE B C 1
ATOM 6499 O O . PHE B 2 45 ? -11.528 5.882 104.919 1.00 50.97 45 PHE B O 1
ATOM 6507 N N . SER B 2 46 ? -11.925 6.042 102.708 1.00 49.59 46 SER B N 1
ATOM 6508 C CA . SER B 2 46 ? -10.516 6.147 102.344 1.00 55.03 46 SER B CA 1
ATOM 6509 C C . SER B 2 46 ? -9.926 7.434 102.884 1.00 51.18 46 SER B C 1
ATOM 6510 O O . SER B 2 46 ? -8.791 7.466 103.335 1.00 45.02 46 SER B O 1
ATOM 6513 N N . PHE B 2 47 ? -10.713 8.499 102.824 1.00 45.69 47 PHE B N 1
ATOM 6514 C CA . PHE B 2 47 ? -10.308 9.787 103.360 1.00 50.10 47 PHE B CA 1
ATOM 6515 C C . PHE B 2 47 ? -10.079 9.712 104.876 1.00 68.99 47 PHE B C 1
ATOM 6516 O O . PHE B 2 47 ? -9.080 10.221 105.382 1.00 45.49 47 PHE B O 1
ATOM 6524 N N . LEU B 2 48 ? -11.001 9.073 105.592 1.00 46.01 48 LEU B N 1
ATOM 6525 C CA . LEU B 2 48 ? -10.873 8.923 107.038 1.00 61.84 48 LEU B CA 1
ATOM 6526 C C . LEU B 2 48 ? -9.710 8.008 107.395 1.00 68.98 48 LEU B C 1
ATOM 6527 O O . LEU B 2 48 ? -8.907 8.332 108.269 1.00 59.19 48 LEU B O 1
ATOM 6532 N N . ILE B 2 49 ? -9.622 6.865 106.719 1.00 53.77 49 ILE B N 1
ATOM 6533 C CA . ILE B 2 49 ? -8.539 5.924 106.965 1.00 52.09 49 ILE B CA 1
ATOM 6534 C C . ILE B 2 49 ? -7.208 6.605 106.696 1.00 70.99 49 ILE B C 1
ATOM 6535 O O . ILE B 2 49 ? -6.238 6.422 107.432 1.00 57.68 49 ILE B O 1
ATOM 6540 N N . PHE B 2 50 ? -7.183 7.428 105.657 1.00 52.27 50 PHE B N 1
ATOM 6541 C CA . PHE B 2 50 ? -5.975 8.151 105.317 1.00 59.34 50 PHE B CA 1
ATOM 6542 C C . PHE B 2 50 ? -5.593 9.208 106.356 1.00 52.62 50 PHE B C 1
ATOM 6543 O O . PHE B 2 50 ? -4.445 9.270 106.781 1.00 73.23 50 PHE B O 1
ATOM 6551 N N . LEU B 2 51 ? -6.545 10.038 106.764 1.00 57.32 51 LEU B N 1
ATOM 6552 C CA . LEU B 2 51 ? -6.275 11.032 107.796 1.00 57.15 51 LEU B CA 1
ATOM 6553 C C . LEU B 2 51 ? -5.759 10.419 109.097 1.00 50.49 51 LEU B C 1
ATOM 6554 O O . LEU B 2 51 ? -4.849 10.950 109.714 1.00 50.87 51 LEU B O 1
ATOM 6559 N N . VAL B 2 52 ? -6.358 9.313 109.521 1.00 64.02 52 VAL B N 1
ATOM 6560 C CA . VAL B 2 52 ? -5.987 8.701 110.785 1.00 68.83 52 VAL B CA 1
ATOM 6561 C C . VAL B 2 52 ? -4.639 7.998 110.699 1.00 63.23 52 VAL B C 1
ATOM 6562 O O . VAL B 2 52 ? -3.721 8.326 111.441 1.00 73.05 52 VAL B O 1
ATOM 6566 N N . VAL B 2 53 ? -4.521 7.041 109.788 1.00 50.77 53 VAL B N 1
ATOM 6567 C CA . VAL B 2 53 ? -3.335 6.198 109.733 1.00 60.22 53 VAL B CA 1
ATOM 6568 C C . VAL B 2 53 ? -2.122 6.958 109.208 1.00 60.19 53 VAL B C 1
ATOM 6569 O O . VAL B 2 53 ? -1.034 6.872 109.770 1.00 64.36 53 VAL B O 1
ATOM 6573 N N . ALA B 2 54 ? -2.306 7.708 108.132 1.00 55.36 54 ALA B N 1
ATOM 6574 C CA . ALA B 2 54 ? -1.196 8.462 107.572 1.00 53.39 54 ALA B CA 1
ATOM 6575 C C . ALA B 2 54 ? -0.853 9.636 108.480 1.00 57.90 54 ALA B C 1
ATOM 6576 O O . ALA B 2 54 ? 0.313 9.992 108.639 1.00 47.75 54 ALA B O 1
ATOM 6578 N N . GLY B 2 55 ? -1.877 10.239 109.071 1.00 46.68 55 GLY B N 1
ATOM 6579 C CA . GLY B 2 55 ? -1.674 11.301 110.037 1.00 63.52 55 GLY B CA 1
ATOM 6580 C C . GLY B 2 55 ? -0.829 10.840 111.214 1.00 69.72 55 GLY B C 1
ATOM 6581 O O . GLY B 2 55 ? 0.120 11.508 111.603 1.00 46.21 55 GLY B O 1
ATOM 6582 N N . SER B 2 56 ? -1.182 9.688 111.774 1.00 40.09 56 SER B N 1
ATOM 6583 C CA . SER B 2 56 ? -0.461 9.109 112.889 1.00 63.26 56 SER B CA 1
ATOM 6584 C C . SER B 2 56 ? 0.999 8.849 112.536 1.00 56.18 56 SER B C 1
ATOM 6585 O O . SER B 2 56 ? 1.891 9.110 113.338 1.00 66.92 56 SER B O 1
ATOM 6588 N N . LEU B 2 57 ? 1.242 8.339 111.335 1.00 53.74 57 LEU B N 1
ATOM 6589 C CA . LEU B 2 57 ? 2.596 8.006 110.927 1.00 52.08 57 LEU B CA 1
ATOM 6590 C C . LEU B 2 57 ? 3.410 9.274 110.722 1.00 65.40 57 LEU B C 1
ATOM 6591 O O . LEU B 2 57 ? 4.611 9.318 111.019 1.00 51.13 57 LEU B O 1
ATOM 6596 N N . ALA B 2 58 ? 2.745 10.308 110.221 1.00 43.66 58 ALA B N 1
ATOM 6597 C CA . ALA B 2 58 ? 3.372 11.616 110.050 1.00 65.27 58 ALA B CA 1
ATOM 6598 C C . ALA B 2 58 ? 3.729 12.213 111.410 1.00 60.29 58 ALA B C 1
ATOM 6599 O O . ALA B 2 58 ? 4.830 12.715 111.600 1.00 61.20 58 ALA B O 1
ATOM 6601 N N . TYR B 2 59 ? 2.783 12.157 112.344 1.00 51.91 59 TYR B N 1
ATOM 6602 C CA . TYR B 2 59 ? 3.026 12.593 113.707 1.00 59.74 59 TYR B CA 1
ATOM 6603 C C . TYR B 2 59 ? 4.244 11.881 114.285 1.00 61.63 59 TYR B C 1
ATOM 6604 O O . TYR B 2 59 ? 5.165 12.524 114.773 1.00 49.79 59 TYR B O 1
ATOM 6613 N N . VAL B 2 60 ? 4.248 10.555 114.210 1.00 43.83 60 VAL B N 1
ATOM 6614 C CA . VAL B 2 60 ? 5.337 9.761 114.757 1.00 47.86 60 VAL B CA 1
ATOM 6615 C C . VAL B 2 60 ? 6.721 10.214 114.272 1.00 59.66 60 VAL B C 1
ATOM 6616 O O . VAL B 2 60 ? 7.652 10.346 115.068 1.00 59.08 60 VAL B O 1
ATOM 6620 N N . THR B 2 61 ? 6.853 10.462 112.975 1.00 45.29 61 THR B N 1
ATOM 6621 C CA . THR B 2 61 ? 8.146 10.819 112.399 1.00 44.18 61 THR B CA 1
ATOM 6622 C C . THR B 2 61 ? 8.597 12.219 112.814 1.00 63.16 61 THR B C 1
ATOM 6623 O O . THR B 2 61 ? 9.792 12.489 112.909 1.00 63.83 61 THR B O 1
ATOM 6627 N N . TRP B 2 62 ? 7.640 13.109 113.047 1.00 53.73 62 TRP B N 1
ATOM 6628 C CA . TRP B 2 62 ? 7.953 14.446 113.530 1.00 51.62 62 TRP B CA 1
ATOM 6629 C C . TRP B 2 62 ? 8.252 14.450 115.030 1.00 59.32 62 TRP B C 1
ATOM 6630 O O . TRP B 2 62 ? 9.244 15.020 115.470 1.00 67.54 62 TRP B O 1
ATOM 6641 N N . LYS B 2 63 ? 7.389 13.790 115.795 1.00 55.22 63 LYS B N 1
ATOM 6642 C CA . LYS B 2 63 ? 7.450 13.774 117.250 1.00 76.62 63 LYS B CA 1
ATOM 6643 C C . LYS B 2 63 ? 8.623 12.977 117.831 1.00 73.05 63 LYS B C 1
ATOM 6644 O O . LYS B 2 63 ? 9.243 13.408 118.801 1.00 59.99 63 LYS B O 1
ATOM 6650 N N . PHE B 2 64 ? 8.927 11.823 117.245 1.00 52.41 64 PHE B N 1
ATOM 6651 C CA . PHE B 2 64 ? 9.873 10.895 117.860 1.00 44.01 64 PHE B CA 1
ATOM 6652 C C . PHE B 2 64 ? 11.226 10.774 117.148 1.00 61.61 64 PHE B C 1
ATOM 6653 O O . PHE B 2 64 ? 11.984 9.836 117.396 1.00 54.80 64 PHE B O 1
ATOM 6661 N N . ARG B 2 65 ? 11.526 11.729 116.272 1.00 41.19 65 ARG B N 1
ATOM 6662 C CA . ARG B 2 65 ? 12.830 11.788 115.613 1.00 55.44 65 ARG B CA 1
ATOM 6663 C C . ARG B 2 65 ? 13.928 11.994 116.654 1.00 60.84 65 ARG B C 1
ATOM 6664 O O . ARG B 2 65 ? 13.768 12.787 117.583 1.00 67.65 65 ARG B O 1
ATOM 6672 N N . ALA B 2 66 ? 15.041 11.285 116.498 1.00 62.71 66 ALA B N 1
ATOM 6673 C CA . ALA B 2 66 ? 16.107 11.311 117.500 1.00 68.88 66 ALA B CA 1
ATOM 6674 C C . ALA B 2 66 ? 17.021 12.513 117.347 1.00 68.41 66 ALA B C 1
ATOM 6675 O O . ALA B 2 66 ? 17.414 12.873 116.240 1.00 78.50 66 ALA B O 1
ATOM 6677 N N . ARG B 2 67 ? 17.355 13.138 118.469 1.00 83.32 67 ARG B N 1
ATOM 6678 C CA . ARG B 2 67 ? 18.375 14.173 118.465 1.00 120.32 67 ARG B CA 1
ATOM 6679 C C . ARG B 2 67 ? 19.740 13.496 118.362 1.00 125.57 67 ARG B C 1
ATOM 6680 O O . ARG B 2 67 ? 20.003 12.510 119.051 1.00 122.70 67 ARG B O 1
ATOM 6688 N N . PRO B 2 68 ? 20.604 14.019 117.482 1.00 130.70 68 PRO B N 1
ATOM 6689 C CA . PRO B 2 68 ? 21.873 13.417 117.054 1.00 146.36 68 PRO B CA 1
ATOM 6690 C C . PRO B 2 68 ? 22.696 12.741 118.156 1.00 154.10 68 PRO B C 1
ATOM 6691 O O . PRO B 2 68 ? 23.218 11.648 117.926 1.00 135.57 68 PRO B O 1
ATOM 6695 N N . GLU B 2 69 ? 22.815 13.370 119.322 1.00 160.88 69 GLU B N 1
ATOM 6696 C CA . GLU B 2 69 ? 23.693 12.846 120.368 1.00 150.71 69 GLU B CA 1
ATOM 6697 C C . GLU B 2 69 ? 22.965 12.116 121.500 1.00 141.17 69 GLU B C 1
ATOM 6698 O O . GLU B 2 69 ? 23.602 11.528 122.374 1.00 157.43 69 GLU B O 1
ATOM 6704 N N . ASP B 2 70 ? 21.637 12.145 121.483 1.00 128.14 70 ASP B N 1
ATOM 6705 C CA . ASP B 2 70 ? 20.858 11.415 122.478 1.00 111.94 70 ASP B CA 1
ATOM 6706 C C . ASP B 2 70 ? 21.254 9.937 122.460 1.00 113.55 70 ASP B C 1
ATOM 6707 O O . ASP B 2 70 ? 21.418 9.344 121.392 1.00 100.18 70 ASP B O 1
ATOM 6712 N N . GLN B 2 71 ? 21.413 9.348 123.642 1.00 104.49 71 GLN B N 1
ATOM 6713 C CA . GLN B 2 71 ? 21.903 7.977 123.756 1.00 96.96 71 GLN B CA 1
ATOM 6714 C C . GLN B 2 71 ? 21.039 7.134 124.691 1.00 84.95 71 GLN B C 1
ATOM 6715 O O . GLN B 2 71 ? 21.332 5.962 124.932 1.00 97.58 71 GLN B O 1
ATOM 6721 N N . GLU B 2 72 ? 19.972 7.735 125.209 1.00 75.64 72 GLU B N 1
ATOM 6722 C CA . GLU B 2 72 ? 19.130 7.088 126.212 1.00 77.21 72 GLU B CA 1
ATOM 6723 C C . GLU B 2 72 ? 17.960 6.332 125.575 1.00 72.99 72 GLU B C 1
ATOM 6724 O O . GLU B 2 72 ? 17.195 6.907 124.804 1.00 87.21 72 GLU B O 1
ATOM 6730 N N . GLU B 2 73 ? 17.819 5.049 125.904 1.00 64.51 73 GLU B N 1
ATOM 6731 C CA . GLU B 2 73 ? 16.748 4.243 125.333 1.00 79.41 73 GLU B CA 1
ATOM 6732 C C . GLU B 2 73 ? 15.390 4.762 125.788 1.00 80.56 73 GLU B C 1
ATOM 6733 O O . GLU B 2 73 ? 15.240 5.207 126.924 1.00 86.51 73 GLU B O 1
ATOM 6739 N N . PRO B 2 74 ? 14.399 4.723 124.890 1.00 79.89 74 PRO B N 1
ATOM 6740 C CA . PRO B 2 74 ? 13.047 5.182 125.205 1.00 74.55 74 PRO B CA 1
ATOM 6741 C C . PRO B 2 74 ? 12.346 4.195 126.103 1.00 57.39 74 PRO B C 1
ATOM 6742 O O . PRO B 2 74 ? 12.871 3.101 126.324 1.00 54.65 74 PRO B O 1
ATOM 6746 N N . PRO B 2 75 ? 11.176 4.589 126.620 1.00 56.75 75 PRO B N 1
ATOM 6747 C CA . PRO B 2 75 ? 10.320 3.684 127.384 1.00 47.54 75 PRO B CA 1
ATOM 6748 C C . PRO B 2 75 ? 10.095 2.428 126.564 1.00 51.72 75 PRO B C 1
ATOM 6749 O O . PRO B 2 75 ? 9.651 2.515 125.419 1.00 67.37 75 PRO B O 1
ATOM 6753 N N . GLN B 2 76 ? 10.421 1.277 127.138 1.00 56.49 76 GLN B N 1
ATOM 6754 C CA . GLN B 2 76 ? 10.364 0.015 126.419 1.00 57.99 76 GLN B CA 1
ATOM 6755 C C . GLN B 2 76 ? 8.967 -0.598 126.506 1.00 65.52 76 GLN B C 1
ATOM 6756 O O . GLN B 2 76 ? 8.787 -1.654 127.118 1.00 71.82 76 GLN B O 1
ATOM 6762 N N . ILE B 2 77 ? 7.982 0.064 125.899 1.00 51.76 77 ILE B N 1
ATOM 6763 C CA . ILE B 2 77 ? 6.614 -0.448 125.913 1.00 63.68 77 ILE B CA 1
ATOM 6764 C C . ILE B 2 77 ? 6.443 -1.538 124.860 1.00 67.27 77 ILE B C 1
ATOM 6765 O O . ILE B 2 77 ? 7.084 -1.512 123.809 1.00 74.32 77 ILE B O 1
ATOM 6770 N N . HIS B 2 78 ? 5.581 -2.499 125.158 1.00 63.12 78 HIS B N 1
ATOM 6771 C CA . HIS B 2 78 ? 5.519 -3.725 124.377 1.00 52.51 78 HIS B CA 1
ATOM 6772 C C . HIS B 2 78 ? 4.196 -3.923 123.632 1.00 54.25 78 HIS B C 1
ATOM 6773 O O . HIS B 2 78 ? 4.109 -4.735 122.715 1.00 54.17 78 HIS B O 1
ATOM 6780 N N . GLY B 2 79 ? 3.168 -3.192 124.036 1.00 60.58 79 GLY B N 1
ATOM 6781 C CA . GLY B 2 79 ? 1.873 -3.309 123.401 1.00 63.88 79 GLY B CA 1
ATOM 6782 C C . GLY B 2 79 ? 0.762 -2.643 124.185 1.00 78.94 79 GLY B C 1
ATOM 6783 O O . GLY B 2 79 ? 1.017 -1.889 125.120 1.00 78.96 79 GLY B O 1
ATOM 6784 N N . ASN B 2 80 ? -0.475 -2.937 123.796 1.00 81.99 80 ASN B N 1
ATOM 6785 C CA . ASN B 2 80 ? -1.661 -2.351 124.407 1.00 53.94 80 ASN B CA 1
ATOM 6786 C C . ASN B 2 80 ? -2.861 -3.184 123.988 1.00 63.84 80 ASN B C 1
ATOM 6787 O O . ASN B 2 80 ? -3.446 -2.951 122.931 1.00 61.73 80 ASN B O 1
ATOM 6792 N N . ASP B 2 81 ? -3.215 -4.165 124.813 1.00 69.56 81 ASP B N 1
ATOM 6793 C CA . ASP B 2 81 ? -4.197 -5.183 124.428 1.00 76.19 81 ASP B CA 1
ATOM 6794 C C . ASP B 2 81 ? -5.561 -4.618 124.043 1.00 64.92 81 ASP B C 1
ATOM 6795 O O . ASP B 2 81 ? -6.219 -5.134 123.139 1.00 88.83 81 ASP B O 1
ATOM 6800 N N . ARG B 2 82 ? -5.985 -3.559 124.720 1.00 72.24 82 ARG B N 1
ATOM 6801 C CA . ARG B 2 82 ? -7.280 -2.961 124.428 1.00 82.28 82 ARG B CA 1
ATOM 6802 C C . ARG B 2 82 ? -7.253 -2.319 123.046 1.00 73.73 82 ARG B C 1
ATOM 6803 O O . ARG B 2 82 ? -8.183 -2.468 122.251 1.00 77.31 82 ARG B O 1
ATOM 6811 N N . LEU B 2 83 ? -6.166 -1.608 122.773 1.00 53.08 83 LEU B N 1
ATOM 6812 C CA . LEU B 2 83 ? -5.959 -0.954 121.492 1.00 60.28 83 LEU B CA 1
ATOM 6813 C C . LEU B 2 83 ? -5.989 -1.948 120.329 1.00 54.28 83 LEU B C 1
ATOM 6814 O O . LEU B 2 83 ? -6.498 -1.628 119.268 1.00 50.54 83 LEU B O 1
ATOM 6819 N N . GLU B 2 84 ? -5.441 -3.142 120.544 1.00 57.58 84 GLU B N 1
ATOM 6820 C CA . GLU B 2 84 ? -5.419 -4.200 119.540 1.00 52.51 84 GLU B CA 1
ATOM 6821 C C . GLU B 2 84 ? -6.826 -4.589 119.130 1.00 69.28 84 GLU B C 1
ATOM 6822 O O . GLU B 2 84 ? -7.088 -4.865 117.959 1.00 66.55 84 GLU B O 1
ATOM 6828 N N . VAL B 2 85 ? -7.731 -4.616 120.100 1.00 69.18 85 VAL B N 1
ATOM 6829 C CA . VAL B 2 85 ? -9.116 -4.962 119.828 1.00 65.05 85 VAL B CA 1
ATOM 6830 C C . VAL B 2 85 ? -9.787 -3.885 118.984 1.00 74.28 85 VAL B C 1
ATOM 6831 O O . VAL B 2 85 ? -10.445 -4.182 117.984 1.00 63.93 85 VAL B O 1
ATOM 6835 N N . VAL B 2 86 ? -9.614 -2.632 119.385 1.00 67.17 86 VAL B N 1
ATOM 6836 C CA . VAL B 2 86 ? -10.199 -1.519 118.648 1.00 53.18 86 VAL B CA 1
ATOM 6837 C C . VAL B 2 86 ? -9.666 -1.454 117.217 1.00 55.50 86 VAL B C 1
ATOM 6838 O O . VAL B 2 86 ? -10.419 -1.196 116.276 1.00 55.09 86 VAL B O 1
ATOM 6842 N N . TRP B 2 87 ? -8.361 -1.690 117.078 1.00 58.71 87 TRP B N 1
ATOM 6843 C CA . TRP B 2 87 ? -7.661 -1.748 115.789 1.00 55.51 87 TRP B CA 1
ATOM 6844 C C . TRP B 2 87 ? -8.215 -2.816 114.865 1.00 56.18 87 TRP B C 1
ATOM 6845 O O . TRP B 2 87 ? -8.032 -2.746 113.655 1.00 52.25 87 TRP B O 1
ATOM 6856 N N . THR B 2 88 ? -8.832 -3.836 115.448 1.00 47.21 88 THR B N 1
ATOM 6857 C CA . THR B 2 88 ? -9.282 -4.989 114.695 1.00 50.00 88 THR B CA 1
ATOM 6858 C C . THR B 2 88 ? -10.745 -4.827 114.319 1.00 49.81 88 THR B C 1
ATOM 6859 O O . THR B 2 88 ? -11.126 -5.075 113.180 1.00 48.88 88 THR B O 1
ATOM 6863 N N . LEU B 2 89 ? -11.549 -4.375 115.279 1.00 52.24 89 LEU B N 1
ATOM 6864 C CA . LEU B 2 89 ? -12.994 -4.272 115.104 1.00 51.35 89 LEU B CA 1
ATOM 6865 C C . LEU B 2 89 ? -13.436 -3.130 114.184 1.00 61.19 89 LEU B C 1
ATOM 6866 O O . LEU B 2 89 ? -14.383 -3.282 113.422 1.00 49.31 89 LEU B O 1
ATOM 6871 N N . ILE B 2 90 ? -12.770 -1.986 114.265 1.00 49.91 90 ILE B N 1
ATOM 6872 C CA . ILE B 2 90 ? -13.132 -0.857 113.415 1.00 47.73 90 ILE B CA 1
ATOM 6873 C C . ILE B 2 90 ? -12.944 -1.165 111.923 1.00 51.90 90 ILE B C 1
ATOM 6874 O O . ILE B 2 90 ? -13.850 -0.944 111.130 1.00 54.38 90 ILE B O 1
ATOM 6879 N N . PRO B 2 91 ? -11.769 -1.679 111.536 1.00 46.55 91 PRO B N 1
ATOM 6880 C CA . PRO B 2 91 ? -11.621 -2.095 110.139 1.00 57.23 91 PRO B CA 1
ATOM 6881 C C . PRO B 2 91 ? -12.656 -3.152 109.781 1.00 53.12 91 PRO B C 1
ATOM 6882 O O . PRO B 2 91 ? -13.240 -3.078 108.703 1.00 49.87 91 PRO B O 1
ATOM 6886 N N . LEU B 2 92 ? -12.884 -4.113 110.672 1.00 55.13 92 LEU B N 1
ATOM 6887 C CA . LEU B 2 92 ? -13.865 -5.159 110.416 1.00 51.31 92 LEU B CA 1
ATOM 6888 C C . LEU B 2 92 ? -15.245 -4.573 110.121 1.00 57.00 92 LEU B C 1
ATOM 6889 O O . LEU B 2 92 ? -15.927 -5.004 109.185 1.00 57.00 92 LEU B O 1
ATOM 6894 N N . ALA B 2 93 ? -15.652 -3.586 110.912 1.00 44.25 93 ALA B N 1
ATOM 6895 C CA . ALA B 2 93 ? -16.950 -2.950 110.704 1.00 64.64 93 ALA B CA 1
ATOM 6896 C C . ALA B 2 93 ? -17.005 -2.278 109.332 1.00 58.88 93 ALA B C 1
ATOM 6897 O O . ALA B 2 93 ? -17.996 -2.385 108.617 1.00 55.24 93 ALA B O 1
ATOM 6899 N N . ILE B 2 94 ? -15.930 -1.593 108.970 1.00 43.00 94 ILE B N 1
ATOM 6900 C CA . ILE B 2 94 ? -15.843 -0.934 107.674 1.00 44.53 94 ILE B CA 1
ATOM 6901 C C . ILE B 2 94 ? -15.984 -1.899 106.489 1.00 63.60 94 ILE B C 1
ATOM 6902 O O . ILE B 2 94 ? -16.658 -1.578 105.517 1.00 46.12 94 ILE B O 1
ATOM 6907 N N . VAL B 2 95 ? -15.360 -3.072 106.560 1.00 44.20 95 VAL B N 1
ATOM 6908 C CA . VAL B 2 95 ? -15.459 -4.016 105.454 1.00 52.65 95 VAL B CA 1
ATOM 6909 C C . VAL B 2 95 ? -16.855 -4.615 105.368 1.00 59.16 95 VAL B C 1
ATOM 6910 O O . VAL B 2 95 ? -17.342 -4.893 104.275 1.00 60.57 95 VAL B O 1
ATOM 6914 N N . PHE B 2 96 ? -17.497 -4.798 106.518 1.00 46.64 96 PHE B N 1
ATOM 6915 C CA . PHE B 2 96 ? -18.874 -5.277 106.553 1.00 61.34 96 PHE B CA 1
ATOM 6916 C C . PHE B 2 96 ? -19.804 -4.290 105.844 1.00 60.14 96 PHE B C 1
ATOM 6917 O O . PHE B 2 96 ? -20.728 -4.686 105.136 1.00 46.16 96 PHE B O 1
ATOM 6925 N N . VAL B 2 97 ? -19.551 -3.002 106.036 1.00 45.12 97 VAL B N 1
ATOM 6926 C CA . VAL B 2 97 ? -20.348 -1.973 105.391 1.00 43.33 97 VAL B CA 1
ATOM 6927 C C . VAL B 2 97 ? -20.096 -1.996 103.886 1.00 64.08 97 VAL B C 1
ATOM 6928 O O . VAL B 2 97 ? -21.036 -2.070 103.092 1.00 49.78 97 VAL B O 1
ATOM 6932 N N . LEU B 2 98 ? -18.823 -1.953 103.501 1.00 43.28 98 LEU B N 1
ATOM 6933 C CA . LEU B 2 98 ? -18.450 -1.992 102.095 1.00 53.61 98 LEU B CA 1
ATOM 6934 C C . LEU B 2 98 ? -19.028 -3.220 101.406 1.00 46.98 98 LEU B C 1
ATOM 6935 O O . LEU B 2 98 ? -19.542 -3.134 100.301 1.00 44.71 98 LEU B O 1
ATOM 6940 N N . PHE B 2 99 ? -18.944 -4.362 102.071 1.00 56.06 99 PHE B N 1
ATOM 6941 C CA . PHE B 2 99 ? -19.457 -5.601 101.518 1.00 45.48 99 PHE B CA 1
ATOM 6942 C C . PHE B 2 99 ? -20.972 -5.540 101.355 1.00 61.67 99 PHE B C 1
ATOM 6943 O O . PHE B 2 99 ? -21.514 -5.956 100.328 1.00 49.26 99 PHE B O 1
ATOM 6951 N N . GLY B 2 100 ? -21.651 -5.018 102.372 1.00 55.13 100 GLY B N 1
ATOM 6952 C CA . GLY B 2 100 ? -23.096 -4.889 102.330 1.00 51.27 100 GLY B CA 1
ATOM 6953 C C . GLY B 2 100 ? -23.560 -4.050 101.153 1.00 57.84 100 GLY B C 1
ATOM 6954 O O . GLY B 2 100 ? -24.538 -4.385 100.485 1.00 43.96 100 GLY B O 1
ATOM 6955 N N . LEU B 2 101 ? -22.854 -2.954 100.899 1.00 48.71 101 LEU B N 1
ATOM 6956 C CA . LEU B 2 101 ? -23.181 -2.088 99.784 1.00 45.30 101 LEU B CA 1
ATOM 6957 C C . LEU B 2 101 ? -22.878 -2.825 98.485 1.00 55.08 101 LEU B C 1
ATOM 6958 O O . LEU B 2 101 ? -23.632 -2.744 97.518 1.00 47.94 101 LEU B O 1
ATOM 6963 N N . THR B 2 102 ? -21.766 -3.551 98.489 1.00 48.03 102 THR B N 1
ATOM 6964 C CA . THR B 2 102 ? -21.282 -4.258 97.316 1.00 46.08 102 THR B CA 1
ATOM 6965 C C . THR B 2 102 ? -22.273 -5.321 96.859 1.00 55.04 102 THR B C 1
ATOM 6966 O O . THR B 2 102 ? -22.609 -5.389 95.682 1.00 45.94 102 THR B O 1
ATOM 6970 N N . ALA B 2 103 ? -22.751 -6.139 97.790 1.00 45.29 103 ALA B N 1
ATOM 6971 C CA . ALA B 2 103 ? -23.707 -7.192 97.455 1.00 53.32 103 ALA B CA 1
ATOM 6972 C C . ALA B 2 103 ? -25.020 -6.618 96.913 1.00 70.87 103 ALA B C 1
ATOM 6973 O O . ALA B 2 103 ? -25.572 -7.130 95.939 1.00 51.06 103 ALA B O 1
ATOM 6975 N N . LYS B 2 104 ? -25.512 -5.552 97.537 1.00 48.74 104 LYS B N 1
ATOM 6976 C CA . LYS B 2 104 ? -26.744 -4.919 97.084 1.00 71.14 104 LYS B CA 1
ATOM 6977 C C . LYS B 2 104 ? -26.599 -4.461 95.635 1.00 69.02 104 LYS B C 1
ATOM 6978 O O . LYS B 2 104 ? -27.468 -4.717 94.803 1.00 51.93 104 LYS B O 1
ATOM 6984 N N . ALA B 2 105 ? -25.486 -3.801 95.335 1.00 52.14 105 ALA B N 1
ATOM 6985 C CA . ALA B 2 105 ? -25.243 -3.295 93.990 1.00 54.04 105 ALA B CA 1
ATOM 6986 C C . ALA B 2 105 ? -25.072 -4.423 92.976 1.00 58.50 105 ALA B C 1
ATOM 6987 O O . ALA B 2 105 ? -25.549 -4.331 91.846 1.00 48.46 105 ALA B O 1
ATOM 6989 N N . LEU B 2 106 ? -24.395 -5.489 93.381 1.00 42.94 106 LEU B N 1
ATOM 6990 C CA . LEU B 2 106 ? -24.126 -6.589 92.469 1.00 53.66 106 LEU B CA 1
ATOM 6991 C C . LEU B 2 106 ? -25.414 -7.294 92.082 1.00 53.67 106 LEU B C 1
ATOM 6992 O O . LEU B 2 106 ? -25.638 -7.613 90.917 1.00 52.39 106 LEU B O 1
ATOM 6997 N N . ILE B 2 107 ? -26.256 -7.544 93.073 1.00 62.61 107 ILE B N 1
ATOM 6998 C CA . ILE B 2 107 ? -27.521 -8.215 92.836 1.00 53.78 107 ILE B CA 1
ATOM 6999 C C . ILE B 2 107 ? -28.387 -7.432 91.847 1.00 53.60 107 ILE B C 1
ATOM 7000 O O . ILE B 2 107 ? -29.060 -8.021 91.003 1.00 65.50 107 ILE B O 1
ATOM 7005 N N . GLN B 2 108 ? -28.344 -6.106 91.934 1.00 51.96 108 GLN B N 1
ATOM 7006 C CA . GLN B 2 108 ? -29.173 -5.268 91.074 1.00 48.43 108 GLN B CA 1
ATOM 7007 C C . GLN B 2 108 ? -28.685 -5.194 89.620 1.00 59.21 108 GLN B C 1
ATOM 7008 O O . GLN B 2 108 ? -29.491 -5.272 88.694 1.00 57.49 108 GLN B O 1
ATOM 7014 N N . VAL B 2 109 ? -27.379 -5.043 89.410 1.00 44.48 109 VAL B N 1
ATOM 7015 C CA . VAL B 2 109 ? -26.877 -4.919 88.045 1.00 55.09 109 VAL B CA 1
ATOM 7016 C C . VAL B 2 109 ? -26.816 -6.267 87.331 1.00 53.42 109 VAL B C 1
ATOM 7017 O O . VAL B 2 109 ? -26.699 -6.312 86.114 1.00 47.41 109 VAL B O 1
ATOM 7021 N N . ASN B 2 110 ? -26.913 -7.358 88.083 1.00 49.07 110 ASN B N 1
ATOM 7022 C CA . ASN B 2 110 ? -26.937 -8.686 87.482 1.00 53.26 110 ASN B CA 1
ATOM 7023 C C . ASN B 2 110 ? -28.345 -9.242 87.284 1.00 67.81 110 ASN B C 1
ATOM 7024 O O . ASN B 2 110 ? -28.513 -10.316 86.714 1.00 50.26 110 ASN B O 1
ATOM 7029 N N . ARG B 2 111 ? -29.348 -8.516 87.770 1.00 47.29 111 ARG B N 1
ATOM 7030 C CA . ARG B 2 111 ? -30.738 -8.921 87.604 1.00 69.89 111 ARG B CA 1
ATOM 7031 C C . ARG B 2 111 ? -31.118 -8.855 86.128 1.00 66.10 111 ARG B C 1
ATOM 7032 O O . ARG B 2 111 ? -30.846 -7.861 85.460 1.00 62.57 111 ARG B O 1
ATOM 7040 N N . PRO B 2 112 ? -31.730 -9.927 85.607 1.00 82.44 112 PRO B N 1
ATOM 7041 C CA . PRO B 2 112 ? -32.168 -9.931 84.206 1.00 91.19 112 PRO B CA 1
ATOM 7042 C C . PRO B 2 112 ? -33.335 -8.974 84.005 1.00 84.10 112 PRO B C 1
ATOM 7043 O O . PRO B 2 112 ? -34.214 -8.897 84.873 1.00 53.74 112 PRO B O 1
ATOM 7047 N N . ILE B 2 113 ? -33.327 -8.246 82.890 1.00 50.58 113 ILE B N 1
ATOM 7048 C CA . ILE B 2 113 ? -34.426 -7.347 82.547 1.00 81.56 113 ILE B CA 1
ATOM 7049 C C . ILE B 2 113 ? -35.369 -7.993 81.531 1.00 80.65 113 ILE B C 1
ATOM 7050 O O . ILE B 2 113 ? -35.006 -8.170 80.367 1.00 85.24 113 ILE B O 1
ATOM 7055 N N . PRO B 2 114 ? -36.583 -8.355 81.973 1.00 109.68 114 PRO B N 1
ATOM 7056 C CA . PRO B 2 114 ? -37.581 -9.018 81.121 1.00 113.84 114 PRO B CA 1
ATOM 7057 C C . PRO B 2 114 ? -37.951 -8.203 79.879 1.00 93.05 114 PRO B C 1
ATOM 7058 O O . PRO B 2 114 ? -38.284 -7.024 79.987 1.00 88.14 114 PRO B O 1
ATOM 7062 N N . GLY B 2 115 ? -37.886 -8.834 78.711 1.00 77.50 115 GLY B N 1
ATOM 7063 C CA . GLY B 2 115 ? -38.301 -8.198 77.473 1.00 72.95 115 GLY B CA 1
ATOM 7064 C C . GLY B 2 115 ? -37.276 -7.268 76.854 1.00 87.89 115 GLY B C 1
ATOM 7065 O O . GLY B 2 115 ? -37.627 -6.379 76.080 1.00 96.45 115 GLY B O 1
ATOM 7066 N N . ALA B 2 116 ? -36.006 -7.464 77.195 1.00 78.92 116 ALA B N 1
ATOM 7067 C CA . ALA B 2 116 ? -34.935 -6.669 76.605 1.00 74.52 116 ALA B CA 1
ATOM 7068 C C . ALA B 2 116 ? -34.553 -7.221 75.233 1.00 74.02 116 ALA B C 1
ATOM 7069 O O . ALA B 2 116 ? -34.505 -8.433 75.031 1.00 60.90 116 ALA B O 1
ATOM 7071 N N . MET B 2 117 ? -34.295 -6.322 74.289 1.00 59.80 117 MET B N 1
ATOM 7072 C CA . MET B 2 117 ? -33.845 -6.719 72.966 1.00 53.58 117 MET B CA 1
ATOM 7073 C C . MET B 2 117 ? -32.524 -7.467 73.085 1.00 62.77 117 MET B C 1
ATOM 7074 O O . MET B 2 117 ? -31.546 -6.942 73.610 1.00 45.87 117 MET B O 1
ATOM 7079 N N . LYS B 2 118 ? -32.510 -8.703 72.610 1.00 40.69 118 LYS B N 1
ATOM 7080 C CA . LYS B 2 118 ? -31.299 -9.503 72.599 1.00 47.45 118 LYS B CA 1
ATOM 7081 C C . LYS B 2 118 ? -30.360 -9.104 71.463 1.00 48.34 118 LYS B C 1
ATOM 7082 O O . LYS B 2 118 ? -30.790 -8.875 70.338 1.00 47.69 118 LYS B O 1
ATOM 7088 N N . VAL B 2 119 ? -29.071 -9.013 71.772 1.00 50.49 119 VAL B N 1
ATOM 7089 C CA . VAL B 2 119 ? -28.063 -8.790 70.751 1.00 39.89 119 VAL B CA 1
ATOM 7090 C C . VAL B 2 119 ? -26.943 -9.802 70.937 1.00 60.42 119 VAL B C 1
ATOM 7091 O O . VAL B 2 119 ? -26.337 -9.873 72.010 1.00 44.60 119 VAL B O 1
ATOM 7095 N N . GLU B 2 120 ? -26.677 -10.592 69.898 1.00 37.29 120 GLU B N 1
ATOM 7096 C CA . GLU B 2 120 ? -25.609 -11.575 69.956 1.00 51.03 120 GLU B CA 1
ATOM 7097 C C . GLU B 2 120 ? -24.271 -10.965 69.559 1.00 44.20 120 GLU B C 1
ATOM 7098 O O . GLU B 2 120 ? -24.095 -10.509 68.433 1.00 41.89 120 GLU B O 1
ATOM 7104 N N . VAL B 2 121 ? -23.339 -10.963 70.508 1.00 41.34 121 VAL B N 1
ATOM 7105 C CA . VAL B 2 121 ? -21.999 -10.428 70.295 1.00 35.71 121 VAL B CA 1
ATOM 7106 C C . VAL B 2 121 ? -21.000 -11.568 70.145 1.00 48.24 121 VAL B C 1
ATOM 7107 O O . VAL B 2 121 ? -20.924 -12.457 70.994 1.00 45.19 121 VAL B O 1
ATOM 7111 N N . THR B 2 122 ? -20.234 -11.553 69.062 1.00 30.90 122 THR B N 1
ATOM 7112 C CA . THR B 2 122 ? -19.214 -12.569 68.876 1.00 38.38 122 THR B CA 1
ATOM 7113 C C . THR B 2 122 ? -17.832 -11.968 68.633 1.00 40.23 122 THR B C 1
ATOM 7114 O O . THR B 2 122 ? -17.654 -11.122 67.755 1.00 32.36 122 THR B O 1
ATOM 7118 N N . GLY B 2 123 ? -16.849 -12.440 69.391 1.00 32.60 123 GLY B N 1
ATOM 7119 C CA . GLY B 2 123 ? -15.482 -11.972 69.234 1.00 37.39 123 GLY B CA 1
ATOM 7120 C C . GLY B 2 123 ? -14.597 -12.876 68.387 1.00 35.05 123 GLY B C 1
ATOM 7121 O O . GLY B 2 123 ? -14.652 -14.103 68.499 1.00 34.99 123 GLY B O 1
ATOM 7122 N N . TYR B 2 124 ? -13.786 -12.245 67.540 1.00 36.29 124 TYR B N 1
ATOM 7123 C CA . TYR B 2 124 ? -12.787 -12.902 66.706 1.00 35.73 124 TYR B CA 1
ATOM 7124 C C . TYR B 2 124 ? -11.476 -12.155 66.866 1.00 37.92 124 TYR B C 1
ATOM 7125 O O . TYR B 2 124 ? -11.471 -10.997 67.268 1.00 40.21 124 TYR B O 1
ATOM 7134 N N . GLN B 2 125 ? -10.365 -12.788 66.508 1.00 47.28 125 GLN B N 1
ATOM 7135 C CA . GLN B 2 125 ? -9.111 -12.057 66.347 1.00 39.04 125 GLN B CA 1
ATOM 7136 C C . GLN B 2 125 ? -9.122 -11.379 64.981 1.00 29.75 125 GLN B C 1
ATOM 7137 O O . GLN B 2 125 ? -9.009 -12.061 63.971 1.00 37.10 125 GLN B O 1
ATOM 7143 N N . PHE B 2 126 ? -9.248 -10.053 64.922 1.00 34.61 126 PHE B N 1
ATOM 7144 C CA . PHE B 2 126 ? -9.341 -9.183 66.089 1.00 36.05 126 PHE B CA 1
ATOM 7145 C C . PHE B 2 126 ? -10.453 -8.167 65.873 1.00 49.35 126 PHE B C 1
ATOM 7146 O O . PHE B 2 126 ? -10.195 -6.969 65.747 1.00 38.51 126 PHE B O 1
ATOM 7154 N N . TRP B 2 127 ? -11.690 -8.655 65.828 1.00 34.17 127 TRP B N 1
ATOM 7155 C CA . TRP B 2 127 ? -12.838 -7.819 65.495 1.00 34.17 127 TRP B CA 1
ATOM 7156 C C . TRP B 2 127 ? -14.133 -8.344 66.121 1.00 34.09 127 TRP B C 1
ATOM 7157 O O . TRP B 2 127 ? -14.174 -9.446 66.658 1.00 34.99 127 TRP B O 1
ATOM 7168 N N . TRP B 2 128 ? -15.188 -7.546 66.044 1.00 35.40 128 TRP B N 1
ATOM 7169 C CA . TRP B 2 128 ? -16.447 -7.859 66.714 1.00 30.66 128 TRP B CA 1
ATOM 7170 C C . TRP B 2 128 ? -17.628 -7.965 65.743 1.00 49.54 128 TRP B C 1
ATOM 7171 O O . TRP B 2 128 ? -17.860 -7.067 64.924 1.00 37.63 128 TRP B O 1
ATOM 7182 N N . ASP B 2 129 ? -18.378 -9.060 65.860 1.00 31.72 129 ASP B N 1
ATOM 7183 C CA . ASP B 2 129 ? -19.571 -9.294 65.057 1.00 40.31 129 ASP B CA 1
ATOM 7184 C C . ASP B 2 129 ? -20.857 -9.155 65.886 1.00 43.94 129 ASP B C 1
ATOM 7185 O O . ASP B 2 129 ? -20.909 -9.586 67.041 1.00 40.18 129 ASP B O 1
ATOM 7190 N N . PHE B 2 130 ? -21.883 -8.552 65.285 1.00 32.63 130 PHE B N 1
ATOM 7191 C CA . PHE B 2 130 ? -23.168 -8.311 65.950 1.00 33.83 130 PHE B CA 1
ATOM 7192 C C . PHE B 2 130 ? -24.371 -8.847 65.171 1.00 42.99 130 PHE B C 1
ATOM 7193 O O . PHE B 2 130 ? -24.508 -8.648 63.954 1.00 41.03 130 PHE B O 1
ATOM 7201 N N . HIS B 2 131 ? -25.261 -9.508 65.897 1.00 40.69 131 HIS B N 1
ATOM 7202 C CA . HIS B 2 131 ? -26.467 -10.055 65.304 1.00 48.21 131 HIS B CA 1
ATOM 7203 C C . HIS B 2 131 ? -27.682 -9.675 66.142 1.00 44.05 131 HIS B C 1
ATOM 7204 O O . HIS B 2 131 ? -27.702 -9.887 67.355 1.00 41.16 131 HIS B O 1
ATOM 7211 N N . TYR B 2 132 ? -28.685 -9.088 65.500 1.00 39.74 132 TYR B N 1
ATOM 7212 C CA . TYR B 2 132 ? -29.942 -8.768 66.183 1.00 42.42 132 TYR B CA 1
ATOM 7213 C C . TYR B 2 132 ? -30.985 -9.808 65.783 1.00 33.58 132 TYR B C 1
ATOM 7214 O O . TYR B 2 132 ? -31.628 -9.674 64.745 1.00 51.71 132 TYR B O 1
ATOM 7223 N N . PRO B 2 133 ? -31.136 -10.866 66.587 1.00 56.17 133 PRO B N 1
ATOM 7224 C CA . PRO B 2 133 ? -31.958 -12.012 66.173 1.00 54.76 133 PRO B CA 1
ATOM 7225 C C . PRO B 2 133 ? -33.422 -11.666 65.876 1.00 62.43 133 PRO B C 1
ATOM 7226 O O . PRO B 2 133 ? -33.992 -12.195 64.918 1.00 58.76 133 PRO B O 1
ATOM 7230 N N . GLU B 2 134 ? -34.023 -10.783 66.663 1.00 57.85 134 GLU B N 1
ATOM 7231 C CA . GLU B 2 134 ? -35.422 -10.424 66.434 1.00 70.68 134 GLU B CA 1
ATOM 7232 C C . GLU B 2 134 ? -35.588 -9.612 65.151 1.00 64.52 134 GLU B C 1
ATOM 7233 O O . GLU B 2 134 ? -36.629 -9.676 64.500 1.00 71.58 134 GLU B O 1
ATOM 7239 N N . LEU B 2 135 ? -34.557 -8.859 64.786 1.00 55.90 135 LEU B N 1
ATOM 7240 C CA . LEU B 2 135 ? -34.606 -8.021 63.591 1.00 55.96 135 LEU B CA 1
ATOM 7241 C C . LEU B 2 135 ? -34.087 -8.723 62.340 1.00 45.85 135 LEU B C 1
ATOM 7242 O O . LEU B 2 135 ? -34.365 -8.288 61.227 1.00 53.67 135 LEU B O 1
ATOM 7247 N N . GLY B 2 136 ? -33.328 -9.797 62.519 1.00 57.45 136 GLY B N 1
ATOM 7248 C CA . GLY B 2 136 ? -32.745 -10.496 61.384 1.00 47.33 136 GLY B CA 1
ATOM 7249 C C . GLY B 2 136 ? -31.633 -9.680 60.749 1.00 51.21 136 GLY B C 1
ATOM 7250 O O . GLY B 2 136 ? -31.326 -9.835 59.573 1.00 70.16 136 GLY B O 1
ATOM 7251 N N . LEU B 2 137 ? -31.022 -8.814 61.548 1.00 45.03 137 LEU B N 1
ATOM 7252 C CA . LEU B 2 137 ? -30.000 -7.900 61.063 1.00 44.47 137 LEU B CA 1
ATOM 7253 C C . LEU B 2 137 ? -28.600 -8.268 61.549 1.00 46.34 137 LEU B C 1
ATOM 7254 O O . LEU B 2 137 ? -28.416 -8.680 62.693 1.00 38.91 137 LEU B O 1
ATOM 7259 N N . ARG B 2 138 ? -27.619 -8.122 60.663 1.00 48.55 138 ARG B N 1
ATOM 7260 C CA . ARG B 2 138 ? -26.221 -8.315 61.027 1.00 45.91 138 ARG B CA 1
ATOM 7261 C C . ARG B 2 138 ? -25.405 -7.071 60.703 1.00 43.32 138 ARG B C 1
ATOM 7262 O O . ARG B 2 138 ? -25.554 -6.488 59.632 1.00 51.59 138 ARG B O 1
ATOM 7270 N N . ASN B 2 139 ? -24.555 -6.665 61.643 1.00 32.14 139 ASN B N 1
ATOM 7271 C CA . ASN B 2 139 ? -23.567 -5.631 61.388 1.00 38.26 139 ASN B CA 1
ATOM 7272 C C . ASN B 2 139 ? -22.299 -5.979 62.156 1.00 41.57 139 ASN B C 1
ATOM 7273 O O . ASN B 2 139 ? -22.292 -6.925 62.941 1.00 45.58 139 ASN B O 1
ATOM 7278 N N . SER B 2 140 ? -21.226 -5.230 61.928 1.00 45.63 140 SER B N 1
ATOM 7279 C CA . SER B 2 140 ? -19.938 -5.548 62.546 1.00 31.26 140 SER B CA 1
ATOM 7280 C C . SER B 2 140 ? -19.220 -4.309 63.065 1.00 37.91 140 SER B C 1
ATOM 7281 O O . SER B 2 140 ? -19.283 -3.244 62.446 1.00 40.97 140 SER B O 1
ATOM 7284 N N . ASN B 2 141 ? -18.565 -4.463 64.218 1.00 29.04 141 ASN B N 1
ATOM 7285 C CA . ASN B 2 141 ? -17.651 -3.456 64.770 1.00 30.75 141 ASN B CA 1
ATOM 7286 C C . ASN B 2 141 ? -18.279 -2.158 65.256 1.00 38.14 141 ASN B C 1
ATOM 7287 O O . ASN B 2 141 ? -17.686 -1.450 66.054 1.00 36.66 141 ASN B O 1
ATOM 7292 N N . GLU B 2 142 ? -19.466 -1.837 64.759 1.00 34.37 142 GLU B N 1
ATOM 7293 C CA . GLU B 2 142 ? -20.245 -0.746 65.322 1.00 40.75 142 GLU B CA 1
ATOM 7294 C C . GLU B 2 142 ? -21.633 -1.259 65.665 1.00 44.18 142 GLU B C 1
ATOM 7295 O O . GLU B 2 142 ? -22.370 -1.757 64.812 1.00 44.21 142 GLU B O 1
ATOM 7301 N N . LEU B 2 143 ? -21.958 -1.172 66.945 1.00 34.39 143 LEU B N 1
ATOM 7302 C CA . LEU B 2 143 ? -23.210 -1.687 67.460 1.00 48.50 143 LEU B CA 1
ATOM 7303 C C . LEU B 2 143 ? -24.170 -0.526 67.675 1.00 45.67 143 LEU B C 1
ATOM 7304 O O . LEU B 2 143 ? -23.933 0.330 68.519 1.00 48.02 143 LEU B O 1
ATOM 7309 N N . VAL B 2 144 ? -25.246 -0.495 66.897 1.00 38.64 144 VAL B N 1
ATOM 7310 C CA . VAL B 2 144 ? -26.239 0.559 67.012 1.00 32.94 144 VAL B CA 1
ATOM 7311 C C . VAL B 2 144 ? -27.349 0.143 67.987 1.00 28.53 144 VAL B C 1
ATOM 7312 O O . VAL B 2 144 ? -27.836 -0.989 67.952 1.00 39.94 144 VAL B O 1
ATOM 7316 N N . LEU B 2 145 ? -27.726 1.061 68.865 1.00 32.96 145 LEU B N 1
ATOM 7317 C CA . LEU B 2 145 ? -28.689 0.767 69.927 1.00 53.94 145 LEU B CA 1
ATOM 7318 C C . LEU B 2 145 ? -29.615 1.955 70.162 1.00 50.20 145 LEU B C 1
ATOM 7319 O O . LEU B 2 145 ? -29.220 3.102 69.944 1.00 40.63 145 LEU B O 1
ATOM 7324 N N . PRO B 2 146 ? -30.856 1.675 70.590 1.00 44.17 146 PRO B N 1
ATOM 7325 C CA . PRO B 2 146 ? -31.817 2.715 70.974 1.00 42.44 146 PRO B CA 1
ATOM 7326 C C . PRO B 2 146 ? -31.674 3.163 72.429 1.00 51.48 146 PRO B C 1
ATOM 7327 O O . PRO B 2 146 ? -31.670 2.341 73.341 1.00 45.94 146 PRO B O 1
ATOM 7331 N N . ALA B 2 147 ? -31.578 4.467 72.640 1.00 44.79 147 ALA B N 1
ATOM 7332 C CA . ALA B 2 147 ? -31.618 5.012 73.988 1.00 48.18 147 ALA B CA 1
ATOM 7333 C C . ALA B 2 147 ? -32.969 4.740 74.639 1.00 61.03 147 ALA B C 1
ATOM 7334 O O . ALA B 2 147 ? -34.001 4.754 73.972 1.00 44.31 147 ALA B O 1
ATOM 7336 N N . GLY B 2 148 ? -32.951 4.484 75.943 1.00 51.61 148 GLY B N 1
ATOM 7337 C CA . GLY B 2 148 ? -34.165 4.299 76.714 1.00 44.00 148 GLY B CA 1
ATOM 7338 C C . GLY B 2 148 ? -34.761 2.913 76.604 1.00 60.20 148 GLY B C 1
ATOM 7339 O O . GLY B 2 148 ? -35.843 2.650 77.122 1.00 50.13 148 GLY B O 1
ATOM 7340 N N . VAL B 2 149 ? -34.059 2.019 75.923 1.00 59.98 149 VAL B N 1
ATOM 7341 C CA . VAL B 2 149 ? -34.550 0.655 75.744 1.00 72.48 149 VAL B CA 1
ATOM 7342 C C . VAL B 2 149 ? -33.558 -0.355 76.302 1.00 56.73 149 VAL B C 1
ATOM 7343 O O . VAL B 2 149 ? -32.392 -0.342 75.937 1.00 54.22 149 VAL B O 1
ATOM 7347 N N . PRO B 2 150 ? -34.024 -1.241 77.186 1.00 52.90 150 PRO B N 1
ATOM 7348 C CA . PRO B 2 150 ? -33.134 -2.252 77.764 1.00 50.47 150 PRO B CA 1
ATOM 7349 C C . PRO B 2 150 ? -32.596 -3.209 76.701 1.00 65.03 150 PRO B C 1
ATOM 7350 O O . PRO B 2 150 ? -33.329 -3.656 75.820 1.00 58.01 150 PRO B O 1
ATOM 7354 N N . VAL B 2 151 ? -31.306 -3.509 76.781 1.00 54.04 151 VAL B N 1
ATOM 7355 C CA . VAL B 2 151 ? -30.689 -4.453 75.861 1.00 42.91 151 VAL B CA 1
ATOM 7356 C C . VAL B 2 151 ? -30.015 -5.572 76.650 1.00 49.95 151 VAL B C 1
ATOM 7357 O O . VAL B 2 151 ? -29.547 -5.362 77.770 1.00 48.51 151 VAL B O 1
ATOM 7361 N N . GLU B 2 152 ? -29.987 -6.769 76.076 1.00 41.49 152 GLU B N 1
ATOM 7362 C CA . GLU B 2 152 ? -29.285 -7.885 76.700 1.00 54.13 152 GLU B CA 1
ATOM 7363 C C . GLU B 2 152 ? -28.238 -8.413 75.737 1.00 66.08 152 GLU B C 1
ATOM 7364 O O . GLU B 2 152 ? -28.578 -8.975 74.693 1.00 48.26 152 GLU B O 1
ATOM 7370 N N . LEU B 2 153 ? -26.966 -8.215 76.082 1.00 40.48 153 LEU B N 1
ATOM 7371 C CA . LEU B 2 153 ? -25.866 -8.673 75.240 1.00 46.27 153 LEU B CA 1
ATOM 7372 C C . LEU B 2 153 ? -25.553 -10.142 75.509 1.00 41.13 153 LEU B C 1
ATOM 7373 O O . LEU B 2 153 ? -25.298 -10.534 76.645 1.00 49.83 153 LEU B O 1
ATOM 7378 N N . GLU B 2 154 ? -25.598 -10.958 74.463 1.00 45.01 154 GLU B N 1
ATOM 7379 C CA . GLU B 2 154 ? -25.252 -12.370 74.594 1.00 50.39 154 GLU B CA 1
ATOM 7380 C C . GLU B 2 154 ? -23.936 -12.611 73.884 1.00 47.23 154 GLU B C 1
ATOM 7381 O O . GLU B 2 154 ? -23.843 -12.520 72.658 1.00 37.06 154 GLU B O 1
ATOM 7387 N N . ILE B 2 155 ? -22.919 -12.924 74.674 1.00 33.69 155 ILE B N 1
ATOM 7388 C CA . ILE B 2 155 ? -21.542 -12.791 74.232 1.00 41.29 155 ILE B CA 1
ATOM 7389 C C . ILE B 2 155 ? -20.829 -14.126 74.157 1.00 38.56 155 ILE B C 1
ATOM 7390 O O . ILE B 2 155 ? -20.941 -14.954 75.063 1.00 38.78 155 ILE B O 1
ATOM 7395 N N . THR B 2 156 ? -20.105 -14.337 73.060 1.00 35.75 156 THR B N 1
ATOM 7396 C CA . THR B 2 156 ? -19.205 -15.478 72.953 1.00 38.93 156 THR B CA 1
ATOM 7397 C C . THR B 2 156 ? -18.003 -15.179 72.055 1.00 32.20 156 THR B C 1
ATOM 7398 O O . THR B 2 156 ? -17.851 -14.069 71.530 1.00 34.04 156 THR B O 1
ATOM 7402 N N . SER B 2 157 ? -17.151 -16.183 71.893 1.00 29.17 157 SER B N 1
ATOM 7403 C CA . SER B 2 157 ? -15.966 -16.078 71.058 1.00 42.31 157 SER B CA 1
ATOM 7404 C C . SER B 2 157 ? -15.839 -17.272 70.124 1.00 34.32 157 SER B C 1
ATOM 7405 O O . SER B 2 157 ? -16.223 -18.381 70.478 1.00 36.83 157 SER B O 1
ATOM 7408 N N . LYS B 2 158 ? -15.266 -17.045 68.948 1.00 34.91 158 LYS B N 1
ATOM 7409 C CA . LYS B 2 158 ? -14.965 -18.128 68.017 1.00 37.32 158 LYS B CA 1
ATOM 7410 C C . LYS B 2 158 ? -13.517 -18.634 68.096 1.00 60.57 158 LYS B C 1
ATOM 7411 O O . LYS B 2 158 ? -13.150 -19.567 67.378 1.00 50.25 158 LYS B O 1
ATOM 7417 N N . ASP B 2 159 ? -12.687 -18.033 68.949 1.00 42.50 159 ASP B N 1
ATOM 7418 C CA . ASP B 2 159 ? -11.285 -18.476 69.027 1.00 45.56 159 ASP B CA 1
ATOM 7419 C C . ASP B 2 159 ? -10.643 -18.476 70.423 1.00 45.75 159 ASP B C 1
ATOM 7420 O O . ASP B 2 159 ? -10.571 -19.517 71.068 1.00 52.74 159 ASP B O 1
ATOM 7425 N N . VAL B 2 160 ? -10.168 -17.323 70.884 1.00 31.27 160 VAL B N 1
ATOM 7426 C CA . VAL B 2 160 ? -9.572 -17.235 72.218 1.00 44.74 160 VAL B CA 1
ATOM 7427 C C . VAL B 2 160 ? -10.439 -16.345 73.089 1.00 39.83 160 VAL B C 1
ATOM 7428 O O . VAL B 2 160 ? -11.420 -15.775 72.614 1.00 37.26 160 VAL B O 1
ATOM 7432 N N . ILE B 2 161 ? -10.080 -16.198 74.355 1.00 36.65 161 ILE B N 1
ATOM 7433 C CA . ILE B 2 161 ? -10.881 -15.349 75.227 1.00 35.61 161 ILE B CA 1
ATOM 7434 C C . ILE B 2 161 ? -10.744 -13.873 74.881 1.00 29.72 161 ILE B C 1
ATOM 7435 O O . ILE B 2 161 ? -9.637 -13.370 74.716 1.00 35.84 161 ILE B O 1
ATOM 7440 N N . HIS B 2 162 ? -11.881 -13.190 74.768 1.00 30.99 162 HIS B N 1
ATOM 7441 C CA . HIS B 2 162 ? -11.900 -11.741 74.591 1.00 36.09 162 HIS B CA 1
ATOM 7442 C C . HIS B 2 162 ? -12.729 -11.147 75.714 1.00 35.54 162 HIS B C 1
ATOM 7443 O O . HIS B 2 162 ? -13.254 -11.876 76.547 1.00 33.62 162 HIS B O 1
ATOM 7450 N N . SER B 2 163 ? -12.875 -9.827 75.723 1.00 31.86 163 SER B N 1
ATOM 7451 C CA . SER B 2 163 ? -13.721 -9.182 76.727 1.00 40.27 163 SER B CA 1
ATOM 7452 C C . SER B 2 163 ? -14.330 -7.921 76.144 1.00 31.08 163 SER B C 1
ATOM 7453 O O . SER B 2 163 ? -13.630 -7.088 75.564 1.00 45.59 163 SER B O 1
ATOM 7456 N N . PHE B 2 164 ? -15.642 -7.798 76.303 1.00 38.52 164 PHE B N 1
ATOM 7457 C CA . PHE B 2 164 ? -16.420 -6.756 75.656 1.00 30.82 164 PHE B CA 1
ATOM 7458 C C . PHE B 2 164 ? -16.639 -5.597 76.616 1.00 35.45 164 PHE B C 1
ATOM 7459 O O . PHE B 2 164 ? -17.361 -5.724 77.610 1.00 44.38 164 PHE B O 1
ATOM 7467 N N . TRP B 2 165 ? -16.017 -4.462 76.316 1.00 37.96 165 TRP B N 1
ATOM 7468 C CA . TRP B 2 165 ? -15.978 -3.344 77.258 1.00 32.49 165 TRP B CA 1
ATOM 7469 C C . TRP B 2 165 ? -16.333 -2.015 76.614 1.00 29.16 165 TRP B C 1
ATOM 7470 O O . TRP B 2 165 ? -15.602 -1.530 75.751 1.00 29.01 165 TRP B O 1
ATOM 7481 N N . VAL B 2 166 ? -17.452 -1.434 77.049 1.00 35.02 166 VAL B N 1
ATOM 7482 C CA . VAL B 2 166 ? -17.850 -0.084 76.664 1.00 42.96 166 VAL B CA 1
ATOM 7483 C C . VAL B 2 166 ? -17.945 0.746 77.929 1.00 42.29 166 VAL B C 1
ATOM 7484 O O . VAL B 2 166 ? -19.027 0.848 78.521 1.00 36.66 166 VAL B O 1
ATOM 7488 N N . PRO B 2 167 ? -16.818 1.351 78.342 1.00 42.73 167 PRO B N 1
ATOM 7489 C CA . PRO B 2 167 ? -16.698 2.000 79.655 1.00 39.16 167 PRO B CA 1
ATOM 7490 C C . PRO B 2 167 ? -17.750 3.080 79.894 1.00 49.46 167 PRO B C 1
ATOM 7491 O O . PRO B 2 167 ? -18.219 3.224 81.017 1.00 41.84 167 PRO B O 1
ATOM 7495 N N . GLY B 2 168 ? -18.102 3.833 78.859 1.00 40.07 168 GLY B N 1
ATOM 7496 C CA . GLY B 2 168 ? -19.061 4.908 79.010 1.00 40.81 168 GLY B CA 1
ATOM 7497 C C . GLY B 2 168 ? -20.457 4.415 79.333 1.00 47.20 168 GLY B C 1
ATOM 7498 O O . GLY B 2 168 ? -21.299 5.190 79.784 1.00 43.66 168 GLY B O 1
ATOM 7499 N N . LEU B 2 169 ? -20.702 3.126 79.100 1.00 29.81 169 LEU B N 1
ATOM 7500 C CA . LEU B 2 169 ? -22.018 2.541 79.332 1.00 37.53 169 LEU B CA 1
ATOM 7501 C C . LEU B 2 169 ? -22.057 1.565 80.506 1.00 50.04 169 LEU B C 1
ATOM 7502 O O . LEU B 2 169 ? -22.942 1.646 81.358 1.00 49.24 169 LEU B O 1
ATOM 7507 N N . ALA B 2 170 ? -21.104 0.640 80.548 1.00 40.17 170 ALA B N 1
ATOM 7508 C CA . ALA B 2 170 ? -21.169 -0.458 81.511 1.00 39.39 170 ALA B CA 1
ATOM 7509 C C . ALA B 2 170 ? -19.831 -1.155 81.717 1.00 38.28 170 ALA B C 1
ATOM 7510 O O . ALA B 2 170 ? -18.901 -0.995 80.923 1.00 38.56 170 ALA B O 1
ATOM 7512 N N . GLY B 2 171 ? -19.749 -1.954 82.776 1.00 39.64 171 GLY B N 1
ATOM 7513 C CA . GLY B 2 171 ? -18.608 -2.831 82.975 1.00 44.40 171 GLY B CA 1
ATOM 7514 C C . GLY B 2 171 ? -18.496 -3.888 81.879 1.00 46.20 171 GLY B C 1
ATOM 7515 O O . GLY B 2 171 ? -19.401 -4.058 81.054 1.00 40.05 171 GLY B O 1
ATOM 7516 N N . LYS B 2 172 ? -17.381 -4.608 81.872 1.00 38.81 172 LYS B N 1
ATOM 7517 C CA . LYS B 2 172 ? -17.094 -5.573 80.820 1.00 40.15 172 LYS B CA 1
ATOM 7518 C C . LYS B 2 172 ? -17.592 -6.970 81.158 1.00 42.76 172 LYS B C 1
ATOM 7519 O O . LYS B 2 172 ? -17.885 -7.277 82.310 1.00 38.06 172 LYS B O 1
ATOM 7525 N N . ARG B 2 173 ? -17.695 -7.814 80.138 1.00 34.99 173 ARG B N 1
ATOM 7526 C CA . ARG B 2 173 ? -17.951 -9.230 80.348 1.00 42.12 173 ARG B CA 1
ATOM 7527 C C . ARG B 2 173 ? -17.132 -10.020 79.340 1.00 39.71 173 ARG B C 1
ATOM 7528 O O . ARG B 2 173 ? -17.092 -9.680 78.162 1.00 38.00 173 ARG B O 1
ATOM 7536 N N . ASP B 2 174 ? -16.467 -11.070 79.808 1.00 38.42 174 ASP B N 1
ATOM 7537 C CA . ASP B 2 174 ? -15.573 -11.849 78.955 1.00 42.02 174 ASP B CA 1
ATOM 7538 C C . ASP B 2 174 ? -16.303 -12.644 77.871 1.00 42.98 174 ASP B C 1
ATOM 7539 O O . ASP B 2 174 ? -17.435 -13.075 78.067 1.00 35.37 174 ASP B O 1
ATOM 7544 N N . ALA B 2 175 ? -15.650 -12.817 76.726 1.00 40.11 175 ALA B N 1
ATOM 7545 C CA . ALA B 2 175 ? -16.177 -13.638 75.635 1.00 40.51 175 ALA B CA 1
ATOM 7546 C C . ALA B 2 175 ? -15.381 -14.928 75.592 1.00 42.68 175 ALA B C 1
ATOM 7547 O O . ALA B 2 175 ? -14.215 -14.944 75.189 1.00 37.96 175 ALA B O 1
ATOM 7549 N N . ILE B 2 176 ? -16.013 -16.012 76.013 1.00 35.78 176 ILE B N 1
ATOM 7550 C CA . ILE B 2 176 ? -15.309 -17.271 76.218 1.00 36.39 176 ILE B CA 1
ATOM 7551 C C . ILE B 2 176 ? -15.789 -18.373 75.270 1.00 41.71 176 ILE B C 1
ATOM 7552 O O . ILE B 2 176 ? -16.966 -18.722 75.268 1.00 44.85 176 ILE B O 1
ATOM 7557 N N . PRO B 2 177 ? -14.868 -18.940 74.480 1.00 40.02 177 PRO B N 1
ATOM 7558 C CA . PRO B 2 177 ? -15.227 -19.992 73.521 1.00 40.07 177 PRO B CA 1
ATOM 7559 C C . PRO B 2 177 ? -15.959 -21.158 74.182 1.00 53.18 177 PRO B C 1
ATOM 7560 O O . PRO B 2 177 ? -15.541 -21.639 75.245 1.00 37.68 177 PRO B O 1
ATOM 7564 N N . GLY B 2 178 ? -17.044 -21.605 73.551 1.00 32.48 178 GLY B N 1
ATOM 7565 C CA . GLY B 2 178 ? -17.791 -22.752 74.034 1.00 39.81 178 GLY B CA 1
ATOM 7566 C C . GLY B 2 178 ? -18.901 -22.427 75.015 1.00 50.17 178 GLY B C 1
ATOM 7567 O O . GLY B 2 178 ? -19.560 -23.328 75.522 1.00 46.11 178 GLY B O 1
ATOM 7568 N N . GLN B 2 179 ? -19.113 -21.146 75.296 1.00 43.64 179 GLN B N 1
ATOM 7569 C CA . GLN B 2 179 ? -20.181 -20.756 76.212 1.00 35.32 179 GLN B CA 1
ATOM 7570 C C . GLN B 2 179 ? -20.698 -19.354 75.938 1.00 33.79 179 GLN B C 1
ATOM 7571 O O . GLN B 2 179 ? -20.078 -18.578 75.213 1.00 36.39 179 GLN B O 1
ATOM 7577 N N . THR B 2 180 ? -21.840 -19.035 76.533 1.00 40.16 180 THR B N 1
ATOM 7578 C CA . THR B 2 180 ? -22.446 -17.729 76.345 1.00 42.20 180 THR B CA 1
ATOM 7579 C C . THR B 2 180 ? -22.518 -16.999 77.674 1.00 50.27 180 THR B C 1
ATOM 7580 O O . THR B 2 180 ? -23.073 -17.508 78.642 1.00 50.56 180 THR B O 1
ATOM 7584 N N . THR B 2 181 ? -21.934 -15.811 77.720 1.00 47.05 181 THR B N 1
ATOM 7585 C CA . THR B 2 181 ? -22.055 -14.957 78.891 1.00 40.45 181 THR B CA 1
ATOM 7586 C C . THR B 2 181 ? -22.973 -13.813 78.502 1.00 52.16 181 THR B C 1
ATOM 7587 O O . THR B 2 181 ? -23.231 -13.599 77.317 1.00 40.17 181 THR B O 1
ATOM 7591 N N . ARG B 2 182 ? -23.465 -13.077 79.488 1.00 52.99 182 ARG B N 1
ATOM 7592 C CA . ARG B 2 182 ? -24.401 -12.003 79.195 1.00 48.77 182 ARG B CA 1
ATOM 7593 C C . ARG B 2 182 ? -24.285 -10.839 80.152 1.00 55.95 182 ARG B C 1
ATOM 7594 O O . ARG B 2 182 ? -23.794 -10.981 81.269 1.00 40.59 182 ARG B O 1
ATOM 7602 N N . ILE B 2 183 ? -24.720 -9.678 79.681 1.00 37.80 183 ILE B N 1
ATOM 7603 C CA . ILE B 2 183 ? -24.812 -8.499 80.516 1.00 57.11 183 ILE B CA 1
ATOM 7604 C C . ILE B 2 183 ? -25.984 -7.671 80.010 1.00 49.33 183 ILE B C 1
ATOM 7605 O O . ILE B 2 183 ? -26.192 -7.553 78.808 1.00 49.83 183 ILE B O 1
ATOM 7610 N N . SER B 2 184 ? -26.769 -7.139 80.938 1.00 56.11 184 SER B N 1
ATOM 7611 C CA . SER B 2 184 ? -27.951 -6.368 80.598 1.00 38.05 184 SER B CA 1
ATOM 7612 C C . SER B 2 184 ? -27.839 -4.952 81.134 1.00 48.11 184 SER B C 1
ATOM 7613 O O . SER B 2 184 ? -27.335 -4.729 82.226 1.00 57.48 184 SER B O 1
ATOM 7616 N N . PHE B 2 185 ? -28.307 -3.995 80.349 1.00 55.54 185 PHE B N 1
ATOM 7617 C CA . PHE B 2 185 ? -28.336 -2.611 80.781 1.00 59.24 185 PHE B CA 1
ATOM 7618 C C . PHE B 2 185 ? -29.203 -1.820 79.820 1.00 52.59 185 PHE B C 1
ATOM 7619 O O . PHE B 2 185 ? -29.639 -2.336 78.791 1.00 47.82 185 PHE B O 1
ATOM 7627 N N . GLU B 2 186 ? -29.441 -0.562 80.160 1.00 59.94 186 GLU B N 1
ATOM 7628 C CA . GLU B 2 186 ? -30.230 0.318 79.323 1.00 67.15 186 GLU B CA 1
ATOM 7629 C C . GLU B 2 186 ? -29.429 1.569 79.010 1.00 44.28 186 GLU B C 1
ATOM 7630 O O . GLU B 2 186 ? -29.153 2.371 79.902 1.00 46.60 186 GLU B O 1
ATOM 7636 N N . PRO B 2 187 ? -29.046 1.734 77.740 1.00 44.94 187 PRO B N 1
ATOM 7637 C CA . PRO B 2 187 ? -28.394 2.967 77.306 1.00 46.38 187 PRO B CA 1
ATOM 7638 C C . PRO B 2 187 ? -29.344 4.133 77.543 1.00 42.49 187 PRO B C 1
ATOM 7639 O O . PRO B 2 187 ? -30.542 3.969 77.352 1.00 48.28 187 PRO B O 1
ATOM 7643 N N . LYS B 2 188 ? -28.820 5.280 77.962 1.00 52.03 188 LYS B N 1
ATOM 7644 C CA . LYS B 2 188 ? -29.656 6.426 78.300 1.00 66.95 188 LYS B CA 1
ATOM 7645 C C . LYS B 2 188 ? -29.306 7.638 77.443 1.00 47.03 188 LYS B C 1
ATOM 7646 O O . LYS B 2 188 ? -30.183 8.311 76.909 1.00 62.45 188 LYS B O 1
ATOM 7652 N N . GLU B 2 189 ? -28.013 7.907 77.317 1.00 56.76 189 GLU B N 1
ATOM 7653 C CA . GLU B 2 189 ? -27.537 9.130 76.680 1.00 55.20 189 GLU B CA 1
ATOM 7654 C C . GLU B 2 189 ? -27.039 8.852 75.265 1.00 66.90 189 GLU B C 1
ATOM 7655 O O . GLU B 2 189 ? -26.085 8.101 75.077 1.00 51.04 189 GLU B O 1
ATOM 7661 N N . PRO B 2 190 ? -27.695 9.452 74.262 1.00 50.42 190 PRO B N 1
ATOM 7662 C CA . PRO B 2 190 ? -27.252 9.252 72.883 1.00 54.21 190 PRO B CA 1
ATOM 7663 C C . PRO B 2 190 ? -25.799 9.677 72.723 1.00 46.63 190 PRO B C 1
ATOM 7664 O O . PRO B 2 190 ? -25.379 10.672 73.303 1.00 50.88 190 PRO B O 1
ATOM 7668 N N . GLY B 2 191 ? -25.036 8.917 71.952 1.00 52.24 191 GLY B N 1
ATOM 7669 C CA . GLY B 2 191 ? -23.682 9.309 71.627 1.00 46.86 191 GLY B CA 1
ATOM 7670 C C . GLY B 2 191 ? -22.910 8.221 70.911 1.00 40.22 191 GLY B C 1
ATOM 7671 O O . GLY B 2 191 ? -23.419 7.131 70.668 1.00 41.32 191 GLY B O 1
ATOM 7672 N N . LEU B 2 192 ? -21.665 8.526 70.575 1.00 44.04 192 LEU B N 1
ATOM 7673 C CA . LEU B 2 192 ? -20.784 7.556 69.961 1.00 37.55 192 LEU B CA 1
ATOM 7674 C C . LEU B 2 192 ? -19.779 7.065 71.013 1.00 47.53 192 LEU B C 1
ATOM 7675 O O . LEU B 2 192 ? -18.895 7.806 71.422 1.00 34.48 192 LEU B O 1
ATOM 7680 N N . TYR B 2 193 ? -19.917 5.819 71.452 1.00 42.22 193 TYR B N 1
ATOM 7681 C CA . TYR B 2 193 ? -19.097 5.304 72.551 1.00 36.57 193 TYR B CA 1
ATOM 7682 C C . TYR B 2 193 ? -17.936 4.423 72.097 1.00 46.80 193 TYR B C 1
ATOM 7683 O O . TYR B 2 193 ? -18.120 3.487 71.313 1.00 41.61 193 TYR B O 1
ATOM 7692 N N . TYR B 2 194 ? -16.746 4.708 72.619 1.00 48.26 194 TYR B N 1
ATOM 7693 C CA . TYR B 2 194 ? -15.584 3.846 72.408 1.00 42.68 194 TYR B CA 1
ATOM 7694 C C . TYR B 2 194 ? -15.769 2.495 73.076 1.00 41.01 194 TYR B C 1
ATOM 7695 O O . TYR B 2 194 ? -16.223 2.416 74.215 1.00 36.70 194 TYR B O 1
ATOM 7704 N N . GLY B 2 195 ? -15.398 1.439 72.362 1.00 34.12 195 GLY B N 1
ATOM 7705 C CA . GLY B 2 195 ? -15.381 0.090 72.906 1.00 32.70 195 GLY B CA 1
ATOM 7706 C C . GLY B 2 195 ? -14.014 -0.553 72.725 1.00 32.73 195 GLY B C 1
ATOM 7707 O O . GLY B 2 195 ? -13.320 -0.285 71.740 1.00 33.61 195 GLY B O 1
ATOM 7708 N N . PHE B 2 196 ? -13.632 -1.406 73.674 1.00 24.05 196 PHE B N 1
ATOM 7709 C CA . PHE B 2 196 ? -12.315 -2.050 73.681 1.00 36.45 196 PHE B CA 1
ATOM 7710 C C . PHE B 2 196 ? -12.439 -3.538 73.973 1.00 33.38 196 PHE B C 1
ATOM 7711 O O . PHE B 2 196 ? -13.311 -3.959 74.733 1.00 36.92 196 PHE B O 1
ATOM 7719 N N . CYS B 2 197 ? -11.569 -4.348 73.384 1.00 39.09 197 CYS B N 1
ATOM 7720 C CA . CYS B 2 197 ? -11.394 -5.697 73.905 1.00 27.00 197 CYS B CA 1
ATOM 7721 C C . CYS B 2 197 ? -10.511 -5.618 75.149 1.00 41.02 197 CYS B C 1
ATOM 7722 O O . CYS B 2 197 ? -9.444 -4.990 75.133 1.00 41.37 197 CYS B O 1
ATOM 7725 N N . ALA B 2 198 ? -10.952 -6.261 76.222 1.00 33.27 198 ALA B N 1
ATOM 7726 C CA . ALA B 2 198 ? -10.268 -6.148 77.499 1.00 38.12 198 ALA B CA 1
ATOM 7727 C C . ALA B 2 198 ? -9.797 -7.507 78.007 1.00 39.20 198 ALA B C 1
ATOM 7728 O O . ALA B 2 198 ? -9.858 -7.789 79.198 1.00 39.06 198 ALA B O 1
ATOM 7730 N N . GLU B 2 199 ? -9.352 -8.354 77.084 1.00 39.23 199 GLU B N 1
ATOM 7731 C CA . GLU B 2 199 ? -8.646 -9.583 77.438 1.00 32.00 199 GLU B CA 1
ATOM 7732 C C . GLU B 2 199 ? -7.577 -9.885 76.391 1.00 47.68 199 GLU B C 1
ATOM 7733 O O . GLU B 2 199 ? -7.900 -10.147 75.226 1.00 41.80 199 GLU B O 1
ATOM 7739 N N . LEU B 2 200 ? -6.311 -9.841 76.809 1.00 32.90 200 LEU B N 1
ATOM 7740 C CA . LEU B 2 200 ? -5.188 -9.994 75.880 1.00 37.17 200 LEU B CA 1
ATOM 7741 C C . LEU B 2 200 ? -5.425 -11.220 75.000 1.00 41.80 200 LEU B C 1
ATOM 7742 O O . LEU B 2 200 ? -5.469 -12.353 75.486 1.00 37.36 200 LEU B O 1
ATOM 7747 N N . CYS B 2 201 ? -5.584 -10.981 73.706 1.00 33.52 201 CYS B N 1
ATOM 7748 C CA . CYS B 2 201 ? -5.975 -12.032 72.776 1.00 46.52 201 CYS B CA 1
ATOM 7749 C C . CYS B 2 201 ? -4.947 -12.228 71.643 1.00 47.79 201 CYS B C 1
ATOM 7750 O O . CYS B 2 201 ? -5.138 -13.062 70.761 1.00 34.45 201 CYS B O 1
ATOM 7753 N N . GLY B 2 202 ? -3.860 -11.462 71.664 1.00 47.61 202 GLY B N 1
ATOM 7754 C CA . GLY B 2 202 ? -2.822 -11.597 70.653 1.00 21.90 202 GLY B CA 1
ATOM 7755 C C . GLY B 2 202 ? -2.215 -10.273 70.220 1.00 49.46 202 GLY B C 1
ATOM 7756 O O . GLY B 2 202 ? -2.410 -9.241 70.875 1.00 28.85 202 GLY B O 1
ATOM 7757 N N . ALA B 2 203 ? -1.491 -10.294 69.102 1.00 34.20 203 ALA B N 1
ATOM 7758 C CA . ALA B 2 203 ? -0.705 -9.133 68.695 1.00 41.44 203 ALA B CA 1
ATOM 7759 C C . ALA B 2 203 ? -1.550 -7.884 68.432 1.00 31.37 203 ALA B C 1
ATOM 7760 O O . ALA B 2 203 ? -1.063 -6.758 68.545 1.00 49.21 203 ALA B O 1
ATOM 7762 N N . SER B 2 204 ? -2.818 -8.075 68.085 1.00 25.91 204 SER B N 1
ATOM 7763 C CA . SER B 2 204 ? -3.683 -6.931 67.784 1.00 39.32 204 SER B CA 1
ATOM 7764 C C . SER B 2 204 ? -4.796 -6.721 68.815 1.00 26.18 204 SER B C 1
ATOM 7765 O O . SER B 2 204 ? -5.812 -6.093 68.524 1.00 36.43 204 SER B O 1
ATOM 7768 N N . HIS B 2 205 ? -4.579 -7.252 70.013 1.00 35.00 205 HIS B N 1
ATOM 7769 C CA . HIS B 2 205 ? -5.418 -6.968 71.176 1.00 35.52 205 HIS B CA 1
ATOM 7770 C C . HIS B 2 205 ? -5.715 -5.471 71.300 1.00 46.22 205 HIS B C 1
ATOM 7771 O O . HIS B 2 205 ? -6.855 -5.084 71.523 1.00 36.25 205 HIS B O 1
ATOM 7778 N N . ALA B 2 206 ? -4.692 -4.635 71.140 1.00 32.99 206 ALA B N 1
ATOM 7779 C CA . ALA B 2 206 ? -4.861 -3.190 71.283 1.00 48.98 206 ALA B CA 1
ATOM 7780 C C . ALA B 2 206 ? -5.562 -2.573 70.073 1.00 32.36 206 ALA B C 1
ATOM 7781 O O . ALA B 2 206 ? -5.864 -1.384 70.052 1.00 36.33 206 ALA B O 1
ATOM 7783 N N . ARG B 2 207 ? -5.824 -3.397 69.066 1.00 32.80 207 ARG B N 1
ATOM 7784 C CA . ARG B 2 207 ? -6.456 -2.927 67.844 1.00 38.46 207 ARG B CA 1
ATOM 7785 C C . ARG B 2 207 ? -7.791 -3.631 67.621 1.00 38.60 207 ARG B C 1
ATOM 7786 O O . ARG B 2 207 ? -8.313 -3.656 66.508 1.00 35.69 207 ARG B O 1
ATOM 7794 N N . MET B 2 208 ? -8.339 -4.212 68.680 1.00 35.13 208 MET B N 1
ATOM 7795 C CA . MET B 2 208 ? -9.629 -4.884 68.588 1.00 39.60 208 MET B CA 1
ATOM 7796 C C . MET B 2 208 ? -10.714 -4.021 69.226 1.00 28.94 208 MET B C 1
ATOM 7797 O O . MET B 2 208 ? -11.284 -4.365 70.264 1.00 31.99 208 MET B O 1
ATOM 7802 N N . LEU B 2 209 ? -10.980 -2.876 68.614 1.00 37.64 209 LEU B N 1
ATOM 7803 C CA . LEU B 2 209 ? -11.884 -1.920 69.220 1.00 29.58 209 LEU B CA 1
ATOM 7804 C C . LEU B 2 209 ? -13.246 -1.952 68.532 1.00 34.54 209 LEU B C 1
ATOM 7805 O O . LEU B 2 209 ? -13.497 -2.779 67.668 1.00 39.14 209 LEU B O 1
ATOM 7810 N N . PHE B 2 210 ? -14.135 -1.068 68.948 1.00 35.01 210 PHE B N 1
ATOM 7811 C CA . PHE B 2 210 ? -15.457 -0.979 68.354 1.00 48.08 210 PHE B CA 1
ATOM 7812 C C . PHE B 2 210 ? -16.137 0.312 68.793 1.00 50.55 210 PHE B C 1
ATOM 7813 O O . PHE B 2 210 ? -15.559 1.103 69.543 1.00 44.12 210 PHE B O 1
ATOM 7821 N N . ARG B 2 211 ? -17.340 0.545 68.283 1.00 37.90 211 ARG B N 1
ATOM 7822 C CA . ARG B 2 211 ? -18.141 1.685 68.705 1.00 43.84 211 ARG B CA 1
ATOM 7823 C C . ARG B 2 211 ? -19.522 1.187 69.079 1.00 44.61 211 ARG B C 1
ATOM 7824 O O . ARG B 2 211 ? -20.045 0.265 68.454 1.00 37.78 211 ARG B O 1
ATOM 7832 N N . VAL B 2 212 ? -20.097 1.770 70.121 1.00 43.36 212 VAL B N 1
ATOM 7833 C CA . VAL B 2 212 ? -21.523 1.636 70.356 1.00 43.51 212 VAL B CA 1
ATOM 7834 C C . VAL B 2 212 ? -22.153 2.963 69.939 1.00 44.47 212 VAL B C 1
ATOM 7835 O O . VAL B 2 212 ? -21.784 4.026 70.447 1.00 43.11 212 VAL B O 1
ATOM 7839 N N . VAL B 2 213 ? -23.064 2.891 68.973 1.00 40.52 213 VAL B N 1
ATOM 7840 C CA . VAL B 2 213 ? -23.806 4.055 68.510 1.00 39.73 213 VAL B CA 1
ATOM 7841 C C . VAL B 2 213 ? -25.161 4.074 69.195 1.00 44.54 213 VAL B C 1
ATOM 7842 O O . VAL B 2 213 ? -26.018 3.249 68.895 1.00 54.84 213 VAL B O 1
ATOM 7846 N N . VAL B 2 214 ? -25.345 5.002 70.129 1.00 48.53 214 VAL B N 1
ATOM 7847 C CA . VAL B 2 214 ? -26.618 5.127 70.836 1.00 45.30 214 VAL B CA 1
ATOM 7848 C C . VAL B 2 214 ? -27.450 6.257 70.244 1.00 38.58 214 VAL B C 1
ATOM 7849 O O . VAL B 2 214 ? -27.039 7.415 70.250 1.00 43.15 214 VAL B O 1
ATOM 7853 N N . LEU B 2 215 ? -28.623 5.905 69.728 1.00 51.47 215 LEU B N 1
ATOM 7854 C CA . LEU B 2 215 ? -29.496 6.857 69.053 1.00 58.66 215 LEU B CA 1
ATOM 7855 C C . LEU B 2 215 ? -30.798 6.993 69.825 1.00 49.54 215 LEU B C 1
ATOM 7856 O O . LEU B 2 215 ? -31.179 6.081 70.553 1.00 43.73 215 LEU B O 1
ATOM 7861 N N . PRO B 2 216 ? -31.492 8.130 69.665 1.00 46.98 216 PRO B N 1
ATOM 7862 C CA . PRO B 2 216 ? -32.867 8.213 70.166 1.00 44.84 216 PRO B CA 1
ATOM 7863 C C . PRO B 2 216 ? -33.677 7.050 69.597 1.00 51.91 216 PRO B C 1
ATOM 7864 O O . PRO B 2 216 ? -33.489 6.713 68.429 1.00 48.56 216 PRO B O 1
ATOM 7868 N N . LYS B 2 217 ? -34.544 6.440 70.401 1.00 52.49 217 LYS B N 1
ATOM 7869 C CA . LYS B 2 217 ? -35.298 5.267 69.959 1.00 70.05 217 LYS B CA 1
ATOM 7870 C C . LYS B 2 217 ? -35.914 5.440 68.571 1.00 69.29 217 LYS B C 1
ATOM 7871 O O . LYS B 2 217 ? -35.828 4.548 67.728 1.00 73.19 217 LYS B O 1
ATOM 7877 N N . GLU B 2 218 ? -36.532 6.591 68.341 1.00 70.51 218 GLU B N 1
ATOM 7878 C CA . GLU B 2 218 ? -37.177 6.865 67.067 1.00 62.58 218 GLU B CA 1
ATOM 7879 C C . GLU B 2 218 ? -36.190 6.706 65.911 1.00 60.72 218 GLU B C 1
ATOM 7880 O O . GLU B 2 218 ? -36.502 6.082 64.894 1.00 58.84 218 GLU B O 1
ATOM 7886 N N . GLU B 2 219 ? -34.993 7.256 66.076 1.00 60.65 219 GLU B N 1
ATOM 7887 C CA . GLU B 2 219 ? -33.970 7.164 65.038 1.00 59.38 219 GLU B CA 1
ATOM 7888 C C . GLU B 2 219 ? -33.435 5.738 64.873 1.00 64.63 219 GLU B C 1
ATOM 7889 O O . GLU B 2 219 ? -33.150 5.315 63.761 1.00 48.25 219 GLU B O 1
ATOM 7895 N N . PHE B 2 220 ? -33.309 4.996 65.970 1.00 41.69 220 PHE B N 1
ATOM 7896 C CA . PHE B 2 220 ? -32.856 3.611 65.883 1.00 43.29 220 PHE B CA 1
ATOM 7897 C C . PHE B 2 220 ? -33.817 2.771 65.044 1.00 44.60 220 PHE B C 1
ATOM 7898 O O . PHE B 2 220 ? -33.391 2.047 64.140 1.00 50.70 220 PHE B O 1
ATOM 7906 N N . ASP B 2 221 ? -35.110 2.869 65.345 1.00 68.49 221 ASP B N 1
ATOM 7907 C CA . ASP B 2 221 ? -36.129 2.124 64.603 1.00 75.05 221 ASP B CA 1
ATOM 7908 C C . ASP B 2 221 ? -36.100 2.460 63.116 1.00 54.01 221 ASP B C 1
ATOM 7909 O O . ASP B 2 221 ? -36.274 1.591 62.268 1.00 52.70 221 ASP B O 1
ATOM 7914 N N . ARG B 2 222 ? -35.892 3.736 62.818 1.00 44.20 222 ARG B N 1
ATOM 7915 C CA . ARG B 2 222 ? -35.772 4.225 61.444 1.00 48.70 222 ARG B CA 1
ATOM 7916 C C . ARG B 2 222 ? -34.569 3.604 60.738 1.00 44.47 222 ARG B C 1
ATOM 7917 O O . ARG B 2 222 ? -34.637 3.253 59.557 1.00 56.17 222 ARG B O 1
ATOM 7925 N N . PHE B 2 223 ? -33.471 3.465 61.478 1.00 56.63 223 PHE B N 1
ATOM 7926 C CA . PHE B 2 223 ? -32.222 2.943 60.937 1.00 49.33 223 PHE B CA 1
ATOM 7927 C C . PHE B 2 223 ? -32.314 1.469 60.559 1.00 39.44 223 PHE B C 1
ATOM 7928 O O . PHE B 2 223 ? -31.921 1.079 59.466 1.00 47.53 223 PHE B O 1
ATOM 7936 N N . VAL B 2 224 ? -32.809 0.660 61.489 1.00 49.30 224 VAL B N 1
ATOM 7937 C CA . VAL B 2 224 ? -32.995 -0.767 61.272 1.00 41.39 224 VAL B CA 1
ATOM 7938 C C . VAL B 2 224 ? -34.023 -1.002 60.166 1.00 70.48 224 VAL B C 1
ATOM 7939 O O . VAL B 2 224 ? -33.893 -1.941 59.381 1.00 64.16 224 VAL B O 1
ATOM 7943 N N . GLU B 2 225 ? -35.050 -0.154 60.118 1.00 52.15 225 GLU B N 1
ATOM 7944 C CA . GLU B 2 225 ? -36.085 -0.270 59.102 1.00 49.40 225 GLU B CA 1
ATOM 7945 C C . GLU B 2 225 ? -35.434 -0.175 57.734 1.00 48.23 225 GLU B C 1
ATOM 7946 O O . GLU B 2 225 ? -35.635 -1.040 56.883 1.00 44.94 225 GLU B O 1
ATOM 7952 N N . ALA B 2 226 ? -34.636 0.872 57.536 1.00 38.79 226 ALA B N 1
ATOM 7953 C CA . ALA B 2 226 ? -33.984 1.100 56.248 1.00 39.34 226 ALA B CA 1
ATOM 7954 C C . ALA B 2 226 ? -32.989 -0.001 55.894 1.00 54.03 226 ALA B C 1
ATOM 7955 O O . ALA B 2 226 ? -32.855 -0.360 54.729 1.00 44.37 226 ALA B O 1
ATOM 7957 N N . ALA B 2 227 ? -32.294 -0.517 56.906 1.00 45.66 227 ALA B N 1
ATOM 7958 C CA . ALA B 2 227 ? -31.327 -1.593 56.727 1.00 48.01 227 ALA B CA 1
ATOM 7959 C C . ALA B 2 227 ? -31.958 -2.842 56.113 1.00 40.92 227 ALA B C 1
ATOM 7960 O O . ALA B 2 227 ? -31.386 -3.455 55.222 1.00 49.65 227 ALA B O 1
ATOM 7962 N N . LYS B 2 228 ? -33.134 -3.215 56.606 1.00 45.27 228 LYS B N 1
ATOM 7963 C CA . LYS B 2 228 ? -33.807 -4.429 56.163 1.00 53.38 228 LYS B CA 1
ATOM 7964 C C . LYS B 2 228 ? -34.777 -4.172 54.996 1.00 50.56 228 LYS B C 1
ATOM 7965 O O . LYS B 2 228 ? -35.294 -5.108 54.391 1.00 51.21 228 LYS B O 1
ATOM 7971 N N . ALA B 2 229 ? -35.006 -2.901 54.680 1.00 58.78 229 ALA B N 1
ATOM 7972 C CA . ALA B 2 229 ? -36.015 -2.524 53.693 1.00 74.55 229 ALA B CA 1
ATOM 7973 C C . ALA B 2 229 ? -35.622 -2.896 52.267 1.00 72.27 229 ALA B C 1
ATOM 7974 O O . ALA B 2 229 ? -36.420 -3.461 51.520 1.00 79.55 229 ALA B O 1
ATOM 7976 N N . SER B 2 230 ? -34.395 -2.562 51.894 1.00 61.21 230 SER B N 1
ATOM 7977 C CA . SER B 2 230 ? -33.897 -2.841 50.554 1.00 75.05 230 SER B CA 1
ATOM 7978 C C . SER B 2 230 ? -32.436 -3.276 50.593 1.00 77.46 230 SER B C 1
ATOM 7979 O O . SER B 2 230 ? -31.752 -3.074 51.602 1.00 67.64 230 SER B O 1
ATOM 7982 N N . PRO B 2 231 ? -31.952 -3.881 49.495 1.00 81.17 231 PRO B N 1
ATOM 7983 C CA . PRO B 2 231 ? -30.563 -4.349 49.469 1.00 58.09 231 PRO B CA 1
ATOM 7984 C C . PRO B 2 231 ? -29.592 -3.185 49.485 1.00 65.15 231 PRO B C 1
ATOM 7985 O O . PRO B 2 231 ? -29.982 -2.039 49.247 1.00 55.64 231 PRO B O 1
ATOM 7989 N N . ALA B 2 232 ? -28.333 -3.483 49.777 1.00 62.10 232 ALA B N 1
ATOM 7990 C CA . ALA B 2 232 ? -27.287 -2.478 49.711 1.00 63.52 232 ALA B CA 1
ATOM 7991 C C . ALA B 2 232 ? -27.128 -1.979 48.273 1.00 55.64 232 ALA B C 1
ATOM 7992 O O . ALA B 2 232 ? -27.014 -2.765 47.337 1.00 48.74 232 ALA B O 1
ATOM 7994 N N . PRO B 2 233 ? -27.120 -0.656 48.096 1.00 59.07 233 PRO B N 1
ATOM 7995 C CA . PRO B 2 233 ? -26.963 -0.055 46.768 1.00 45.56 233 PRO B CA 1
ATOM 7996 C C . PRO B 2 233 ? -25.651 -0.443 46.088 1.00 52.82 233 PRO B C 1
ATOM 7997 O O . PRO B 2 233 ? -24.701 -0.872 46.743 1.00 54.66 233 PRO B O 1
ATOM 8001 N N . VAL B 2 234 ? -25.619 -0.296 44.769 1.00 62.25 234 VAL B N 1
ATOM 8002 C CA . VAL B 2 234 ? -24.404 -0.489 43.993 1.00 56.12 234 VAL B CA 1
ATOM 8003 C C . VAL B 2 234 ? -24.007 0.851 43.393 1.00 71.01 234 VAL B C 1
ATOM 8004 O O . VAL B 2 234 ? -24.495 1.239 42.332 1.00 67.00 234 VAL B O 1
ATOM 8008 N N . ALA B 2 235 ? -23.120 1.558 44.084 1.00 57.31 235 ALA B N 1
ATOM 8009 C CA . ALA B 2 235 ? -22.719 2.902 43.681 1.00 53.39 235 ALA B CA 1
ATOM 8010 C C . ALA B 2 235 ? -21.635 2.920 42.596 1.00 74.72 235 ALA B C 1
ATOM 8011 O O . ALA B 2 235 ? -21.348 3.975 42.022 1.00 49.66 235 ALA B O 1
ATOM 8013 N N . ASP B 2 236 ? -21.038 1.760 42.320 1.00 53.57 236 ASP B N 1
ATOM 8014 C CA . ASP B 2 236 ? -20.044 1.634 41.251 1.00 49.84 236 ASP B CA 1
ATOM 8015 C C . ASP B 2 236 ? -19.912 0.178 40.811 1.00 58.32 236 ASP B C 1
ATOM 8016 O O . ASP B 2 236 ? -19.399 -0.662 41.552 1.00 54.95 236 ASP B O 1
ATOM 8021 N N . GLU B 2 237 ? -20.380 -0.111 39.604 1.00 45.90 237 GLU B N 1
ATOM 8022 C CA . GLU B 2 237 ? -20.453 -1.485 39.119 1.00 58.44 237 GLU B CA 1
ATOM 8023 C C . GLU B 2 237 ? -19.076 -2.096 38.913 1.00 45.46 237 GLU B C 1
ATOM 8024 O O . GLU B 2 237 ? -18.883 -3.299 39.097 1.00 58.64 237 GLU B O 1
ATOM 8030 N N . ARG B 2 238 ? -18.119 -1.256 38.535 1.00 39.90 238 ARG B N 1
ATOM 8031 C CA . ARG B 2 238 ? -16.740 -1.700 38.414 1.00 51.55 238 ARG B CA 1
ATOM 8032 C C . ARG B 2 238 ? -16.222 -2.084 39.788 1.00 50.90 238 ARG B C 1
ATOM 8033 O O . ARG B 2 238 ? -15.619 -3.146 39.954 1.00 45.17 238 ARG B O 1
ATOM 8041 N N . GLY B 2 239 ? -16.472 -1.216 40.771 1.00 33.39 239 GLY B N 1
ATOM 8042 C CA . GLY B 2 239 ? -16.074 -1.481 42.137 1.00 38.47 239 GLY B CA 1
ATOM 8043 C C . GLY B 2 239 ? -16.717 -2.749 42.667 1.00 55.28 239 GLY B C 1
ATOM 8044 O O . GLY B 2 239 ? -16.070 -3.558 43.340 1.00 43.06 239 GLY B O 1
ATOM 8045 N N . GLN B 2 240 ? -18.001 -2.917 42.366 1.00 36.85 240 GLN B N 1
ATOM 8046 C CA . GLN B 2 240 ? -18.717 -4.118 42.754 1.00 49.76 240 GLN B CA 1
ATOM 8047 C C . GLN B 2 240 ? -18.004 -5.338 42.191 1.00 46.13 240 GLN B C 1
ATOM 8048 O O . GLN B 2 240 ? -17.822 -6.333 42.888 1.00 33.36 240 GLN B O 1
ATOM 8054 N N . GLN B 2 241 ? -17.589 -5.261 40.930 1.00 39.77 241 GLN B N 1
ATOM 8055 C CA . GLN B 2 241 ? -16.905 -6.392 40.314 1.00 41.30 241 GLN B CA 1
ATOM 8056 C C . GLN B 2 241 ? -15.532 -6.642 40.933 1.00 44.45 241 GLN B C 1
ATOM 8057 O O . GLN B 2 241 ? -15.117 -7.789 41.106 1.00 46.73 241 GLN B O 1
ATOM 8063 N N . VAL B 2 242 ? -14.820 -5.575 41.265 1.00 36.34 242 VAL B N 1
ATOM 8064 C CA . VAL B 2 242 ? -13.521 -5.743 41.914 1.00 38.96 242 VAL B CA 1
ATOM 8065 C C . VAL B 2 242 ? -13.759 -6.473 43.223 1.00 46.77 242 VAL B C 1
ATOM 8066 O O . VAL B 2 242 ? -13.045 -7.416 43.557 1.00 38.21 242 VAL B O 1
ATOM 8070 N N . PHE B 2 243 ? -14.802 -6.052 43.934 1.00 33.15 243 PHE B N 1
ATOM 8071 C CA . PHE B 2 243 ? -15.213 -6.688 45.182 1.00 41.85 243 PHE B CA 1
ATOM 8072 C C . PHE B 2 243 ? -15.497 -8.188 45.034 1.00 53.19 243 PHE B C 1
ATOM 8073 O O . PHE B 2 243 ? -15.052 -9.004 45.848 1.00 41.67 243 PHE B O 1
ATOM 8081 N N . GLN B 2 244 ? -16.261 -8.541 44.005 1.00 33.30 244 GLN B N 1
ATOM 8082 C CA . GLN B 2 244 ? -16.643 -9.927 43.771 1.00 49.49 244 GLN B CA 1
ATOM 8083 C C . GLN B 2 244 ? -15.409 -10.788 43.559 1.00 45.55 244 GLN B C 1
ATOM 8084 O O . GLN B 2 244 ? -15.342 -11.924 44.034 1.00 46.69 244 GLN B O 1
ATOM 8090 N N . GLN B 2 245 ? -14.429 -10.233 42.852 1.00 37.39 245 GLN B N 1
ATOM 8091 C CA . GLN B 2 245 ? -13.213 -10.965 42.500 1.00 48.44 245 GLN B CA 1
ATOM 8092 C C . GLN B 2 245 ? -12.290 -11.225 43.672 1.00 50.43 245 GLN B C 1
ATOM 8093 O O . GLN B 2 245 ? -11.546 -12.205 43.680 1.00 52.54 245 GLN B O 1
ATOM 8099 N N . ASN B 2 246 ? -12.339 -10.344 44.660 1.00 40.89 246 ASN B N 1
ATOM 8100 C CA . ASN B 2 246 ? -11.303 -10.310 45.679 1.00 52.96 246 ASN B CA 1
ATOM 8101 C C . ASN B 2 246 ? -11.777 -10.379 47.126 1.00 46.87 246 ASN B C 1
ATOM 8102 O O . ASN B 2 246 ? -11.006 -10.754 47.998 1.00 49.58 246 ASN B O 1
ATOM 8107 N N . CYS B 2 247 ? -13.033 -10.014 47.376 1.00 40.34 247 CYS B N 1
ATOM 8108 C CA . CYS B 2 247 ? -13.509 -9.756 48.741 1.00 30.74 247 CYS B CA 1
ATOM 8109 C C . CYS B 2 247 ? -14.709 -10.595 49.172 1.00 38.38 247 CYS B C 1
ATOM 8110 O O . CYS B 2 247 ? -14.848 -10.950 50.349 1.00 41.22 247 CYS B O 1
ATOM 8113 N N . ALA B 2 248 ? -15.585 -10.896 48.223 1.00 33.56 248 ALA B N 1
ATOM 8114 C CA . ALA B 2 248 ? -16.857 -11.528 48.548 1.00 46.51 248 ALA B CA 1
ATOM 8115 C C . ALA B 2 248 ? -16.648 -12.874 49.209 1.00 40.94 248 ALA B C 1
ATOM 8116 O O . ALA B 2 248 ? -17.506 -13.329 49.946 1.00 39.33 248 ALA B O 1
ATOM 8118 N N . ALA B 2 249 ? -15.509 -13.507 48.937 1.00 41.65 249 ALA B N 1
ATOM 8119 C CA . ALA B 2 249 ? -15.166 -14.778 49.570 1.00 52.03 249 ALA B CA 1
ATOM 8120 C C . ALA B 2 249 ? -15.174 -14.699 51.104 1.00 42.85 249 ALA B C 1
ATOM 8121 O O . ALA B 2 249 ? -15.515 -15.665 51.775 1.00 46.77 249 ALA B O 1
ATOM 8123 N N . CYS B 2 250 ? -14.797 -13.548 51.651 1.00 31.81 250 CYS B N 1
ATOM 8124 C CA . CYS B 2 250 ? -14.678 -13.406 53.103 1.00 43.12 250 CYS B CA 1
ATOM 8125 C C . CYS B 2 250 ? -15.742 -12.456 53.693 1.00 47.76 250 CYS B C 1
ATOM 8126 O O . CYS B 2 250 ? -15.990 -12.476 54.898 1.00 39.90 250 CYS B O 1
ATOM 8129 N N . HIS B 2 251 ? -16.397 -11.659 52.841 1.00 34.38 251 HIS B N 1
ATOM 8130 C CA . HIS B 2 251 ? -17.264 -10.565 53.306 1.00 37.64 251 HIS B CA 1
ATOM 8131 C C . HIS B 2 251 ? -18.677 -10.563 52.718 1.00 44.85 251 HIS B C 1
ATOM 8132 O O . HIS B 2 251 ? -18.866 -10.489 51.497 1.00 48.52 251 HIS B O 1
ATOM 8139 N N . GLY B 2 252 ? -19.676 -10.602 53.586 1.00 41.90 252 GLY B N 1
ATOM 8140 C CA . GLY B 2 252 ? -21.052 -10.488 53.137 1.00 26.07 252 GLY B CA 1
ATOM 8141 C C . GLY B 2 252 ? -21.461 -9.029 53.036 1.00 45.35 252 GLY B C 1
ATOM 8142 O O . GLY B 2 252 ? -20.875 -8.155 53.687 1.00 37.33 252 GLY B O 1
ATOM 8143 N N . VAL B 2 253 ? -22.467 -8.758 52.212 1.00 43.95 253 VAL B N 1
ATOM 8144 C CA . VAL B 2 253 ? -23.009 -7.411 52.093 1.00 41.72 253 VAL B CA 1
ATOM 8145 C C . VAL B 2 253 ? -24.524 -7.427 52.232 1.00 41.69 253 VAL B C 1
ATOM 8146 O O . VAL B 2 253 ? -25.176 -6.411 52.015 1.00 45.92 253 VAL B O 1
ATOM 8150 N N . ALA B 2 254 ? -25.075 -8.576 52.611 1.00 39.08 254 ALA B N 1
ATOM 8151 C CA . ALA B 2 254 ? -26.525 -8.740 52.713 1.00 40.06 254 ALA B CA 1
ATOM 8152 C C . ALA B 2 254 ? -27.137 -8.300 54.060 1.00 42.24 254 ALA B C 1
ATOM 8153 O O . ALA B 2 254 ? -28.357 -8.330 54.222 1.00 43.65 254 ALA B O 1
ATOM 8155 N N . ARG B 2 255 ? -26.296 -7.904 55.018 1.00 37.50 255 ARG B N 1
ATOM 8156 C CA . ARG B 2 255 ? -26.772 -7.367 56.293 1.00 35.28 255 ARG B CA 1
ATOM 8157 C C . ARG B 2 255 ? -27.537 -8.410 57.077 1.00 42.37 255 ARG B C 1
ATOM 8158 O O . ARG B 2 255 ? -28.457 -8.089 57.828 1.00 39.50 255 ARG B O 1
ATOM 8166 N N . SER B 2 256 ? -27.146 -9.663 56.893 1.00 32.86 256 SER B N 1
ATOM 8167 C CA . SER B 2 256 ? -27.746 -10.767 57.613 1.00 53.02 256 SER B CA 1
ATOM 8168 C C . SER B 2 256 ? -26.719 -11.872 57.777 1.00 36.39 256 SER B C 1
ATOM 8169 O O . SER B 2 256 ? -25.728 -11.917 57.049 1.00 50.58 256 SER B O 1
ATOM 8172 N N . MET B 2 257 ? -26.950 -12.751 58.748 1.00 43.95 257 MET B N 1
ATOM 8173 C CA . MET B 2 257 ? -26.017 -13.829 59.043 1.00 40.52 257 MET B CA 1
ATOM 8174 C C . MET B 2 257 ? -25.810 -14.754 57.854 1.00 45.54 257 MET B C 1
ATOM 8175 O O . MET B 2 257 ? -26.751 -15.366 57.358 1.00 52.26 257 MET B O 1
ATOM 8180 N N . PRO B 2 258 ? -24.562 -14.846 57.385 1.00 55.62 258 PRO B N 1
ATOM 8181 C CA . PRO B 2 258 ? -24.197 -15.810 56.347 1.00 54.88 258 PRO B CA 1
ATOM 8182 C C . PRO B 2 258 ? -24.114 -17.205 56.956 1.00 52.82 258 PRO B C 1
ATOM 8183 O O . PRO B 2 258 ? -24.099 -17.336 58.181 1.00 61.10 258 PRO B O 1
ATOM 8187 N N . PRO B 2 259 ? -24.092 -18.241 56.113 1.00 72.54 259 PRO B N 1
ATOM 8188 C CA . PRO B 2 259 ? -23.971 -19.621 56.598 1.00 72.81 259 PRO B CA 1
ATOM 8189 C C . PRO B 2 259 ? -22.674 -19.839 57.382 1.00 56.91 259 PRO B C 1
ATOM 8190 O O . PRO B 2 259 ? -22.675 -20.529 58.399 1.00 53.86 259 PRO B O 1
ATOM 8194 N N . ALA B 2 260 ? -21.582 -19.252 56.905 1.00 48.13 260 ALA B N 1
ATOM 8195 C CA . ALA B 2 260 ? -20.303 -19.315 57.598 1.00 54.22 260 ALA B CA 1
ATOM 8196 C C . ALA B 2 260 ? -19.701 -17.918 57.669 1.00 47.65 260 ALA B C 1
ATOM 8197 O O . ALA B 2 260 ? -19.555 -17.243 56.651 1.00 62.78 260 ALA B O 1
ATOM 8199 N N . VAL B 2 261 ? -19.357 -17.474 58.872 1.00 59.44 261 VAL B N 1
ATOM 8200 C CA . VAL B 2 261 ? -18.723 -16.166 59.023 1.00 46.63 261 VAL B CA 1
ATOM 8201 C C . VAL B 2 261 ? -17.207 -16.278 58.860 1.00 44.12 261 VAL B C 1
ATOM 8202 O O . VAL B 2 261 ? -16.568 -17.116 59.488 1.00 45.36 261 VAL B O 1
ATOM 8206 N N . ILE B 2 262 ? -16.632 -15.442 58.009 1.00 42.50 262 ILE B N 1
ATOM 8207 C CA . ILE B 2 262 ? -15.186 -15.350 57.935 1.00 41.72 262 ILE B CA 1
ATOM 8208 C C . ILE B 2 262 ? -14.745 -13.965 58.366 1.00 40.45 262 ILE B C 1
ATOM 8209 O O . ILE B 2 262 ? -14.011 -13.813 59.338 1.00 53.94 262 ILE B O 1
ATOM 8214 N N . GLY B 2 263 ? -15.212 -12.958 57.641 1.00 42.95 263 GLY B N 1
ATOM 8215 C CA . GLY B 2 263 ? -14.884 -11.578 57.944 1.00 35.17 263 GLY B CA 1
ATOM 8216 C C . GLY B 2 263 ? -16.104 -10.756 58.319 1.00 42.91 263 GLY B C 1
ATOM 8217 O O . GLY B 2 263 ? -17.242 -11.233 58.260 1.00 32.03 263 GLY B O 1
ATOM 8218 N N . PRO B 2 264 ? -15.874 -9.506 58.722 1.00 38.75 264 PRO B N 1
ATOM 8219 C CA . PRO B 2 264 ? -16.969 -8.618 59.097 1.00 40.42 264 PRO B CA 1
ATOM 8220 C C . PRO B 2 264 ? -17.967 -8.354 57.969 1.00 48.31 264 PRO B C 1
ATOM 8221 O O . PRO B 2 264 ? -17.643 -8.453 56.781 1.00 33.14 264 PRO B O 1
ATOM 8225 N N . GLU B 2 265 ? -19.189 -8.030 58.376 1.00 40.58 265 GLU B N 1
ATOM 8226 C CA . GLU B 2 265 ? -20.254 -7.591 57.483 1.00 39.20 265 GLU B CA 1
ATOM 8227 C C . GLU B 2 265 ? -19.928 -6.221 56.891 1.00 37.54 265 GLU B C 1
ATOM 8228 O O . GLU B 2 265 ? -19.517 -5.311 57.608 1.00 35.58 265 GLU B O 1
ATOM 8234 N N . LEU B 2 266 ? -20.109 -6.071 55.584 1.00 35.54 266 LEU B N 1
ATOM 8235 C CA . LEU B 2 266 ? -19.780 -4.809 54.922 1.00 44.27 266 LEU B CA 1
ATOM 8236 C C . LEU B 2 266 ? -21.008 -4.121 54.323 1.00 44.74 266 LEU B C 1
ATOM 8237 O O . LEU B 2 266 ? -20.893 -3.053 53.730 1.00 48.30 266 LEU B O 1
ATOM 8242 N N . GLY B 2 267 ? -22.181 -4.728 54.501 1.00 40.93 267 GLY B N 1
ATOM 8243 C CA . GLY B 2 267 ? -23.432 -4.180 54.004 1.00 29.75 267 GLY B CA 1
ATOM 8244 C C . GLY B 2 267 ? -23.815 -2.803 54.539 1.00 49.41 267 GLY B C 1
ATOM 8245 O O . GLY B 2 267 ? -24.592 -2.074 53.919 1.00 40.66 267 GLY B O 1
ATOM 8246 N N . LEU B 2 268 ? -23.277 -2.433 55.695 1.00 45.96 268 LEU B N 1
ATOM 8247 C CA . LEU B 2 268 ? -23.529 -1.103 56.234 1.00 48.29 268 LEU B CA 1
ATOM 8248 C C . LEU B 2 268 ? -22.223 -0.336 56.385 1.00 52.39 268 LEU B C 1
ATOM 8249 O O . LEU B 2 268 ? -22.097 0.550 57.239 1.00 43.08 268 LEU B O 1
ATOM 8254 N N . TRP B 2 269 ? -21.257 -0.658 55.532 1.00 39.10 269 TRP B N 1
ATOM 8255 C CA . TRP B 2 269 ? -19.940 -0.020 55.605 1.00 34.10 269 TRP B CA 1
ATOM 8256 C C . TRP B 2 269 ? -19.966 1.514 55.562 1.00 38.61 269 TRP B C 1
ATOM 8257 O O . TRP B 2 269 ? -19.272 2.176 56.336 1.00 36.66 269 TRP B O 1
ATOM 8268 N N . GLY B 2 270 ? -20.747 2.074 54.644 1.00 31.18 270 GLY B N 1
ATOM 8269 C CA . GLY B 2 270 ? -20.802 3.513 54.448 1.00 31.37 270 GLY B CA 1
ATOM 8270 C C . GLY B 2 270 ? -21.368 4.274 55.633 1.00 42.44 270 GLY B C 1
ATOM 8271 O O . GLY B 2 270 ? -21.255 5.490 55.682 1.00 53.90 270 GLY B O 1
ATOM 8272 N N . ASN B 2 271 ? -21.983 3.560 56.579 1.00 44.84 271 ASN B N 1
ATOM 8273 C CA . ASN B 2 271 ? -22.485 4.169 57.811 1.00 50.72 271 ASN B CA 1
ATOM 8274 C C . ASN B 2 271 ? -21.474 4.077 58.961 1.00 56.17 271 ASN B C 1
ATOM 8275 O O . ASN B 2 271 ? -21.675 4.660 60.029 1.00 54.25 271 ASN B O 1
ATOM 8280 N N . ARG B 2 272 ? -20.400 3.328 58.731 1.00 47.31 272 ARG B N 1
ATOM 8281 C CA . ARG B 2 272 ? -19.378 3.064 59.735 1.00 51.77 272 ARG B CA 1
ATOM 8282 C C . ARG B 2 272 ? -18.550 4.331 59.965 1.00 51.50 272 ARG B C 1
ATOM 8283 O O . ARG B 2 272 ? -18.106 4.962 59.010 1.00 46.99 272 ARG B O 1
ATOM 8291 N N . THR B 2 273 ? -18.354 4.721 61.223 1.00 41.08 273 THR B N 1
ATOM 8292 C CA . THR B 2 273 ? -17.556 5.915 61.513 1.00 41.04 273 THR B CA 1
ATOM 8293 C C . THR B 2 273 ? -16.076 5.586 61.531 1.00 41.46 273 THR B C 1
ATOM 8294 O O . THR B 2 273 ? -15.241 6.459 61.317 1.00 49.37 273 THR B O 1
ATOM 8298 N N . SER B 2 274 ? -15.758 4.320 61.786 1.00 32.91 274 SER B N 1
ATOM 8299 C CA . SER B 2 274 ? -14.374 3.892 61.963 1.00 52.98 274 SER B CA 1
ATOM 8300 C C . SER B 2 274 ? -14.049 2.647 61.149 1.00 51.43 274 SER B C 1
ATOM 8301 O O . SER B 2 274 ? -14.945 1.951 60.684 1.00 44.78 274 SER B O 1
ATOM 8304 N N . LEU B 2 275 ? -12.760 2.352 61.028 1.00 37.19 275 LEU B N 1
ATOM 8305 C CA . LEU B 2 275 ? -12.277 1.244 60.208 1.00 44.80 275 LEU B CA 1
ATOM 8306 C C . LEU B 2 275 ? -11.232 0.383 60.941 1.00 41.72 275 LEU B C 1
ATOM 8307 O O . LEU B 2 275 ? -10.446 0.888 61.751 1.00 40.32 275 LEU B O 1
ATOM 8312 N N . GLY B 2 276 ? -11.236 -0.919 60.666 1.00 32.83 276 GLY B N 1
ATOM 8313 C CA . GLY B 2 276 ? -10.209 -1.808 61.180 1.00 37.85 276 GLY B CA 1
ATOM 8314 C C . GLY B 2 276 ? -10.513 -2.254 62.589 1.00 37.92 276 GLY B C 1
ATOM 8315 O O . GLY B 2 276 ? -9.614 -2.449 63.400 1.00 40.79 276 GLY B O 1
ATOM 8316 N N . ALA B 2 277 ? -11.799 -2.443 62.864 1.00 46.96 277 ALA B N 1
ATOM 8317 C CA . ALA B 2 277 ? -12.276 -2.658 64.224 1.00 37.25 277 ALA B CA 1
ATOM 8318 C C . ALA B 2 277 ? -11.965 -1.436 65.087 1.00 33.88 277 ALA B C 1
ATOM 8319 O O . ALA B 2 277 ? -11.333 -1.543 66.140 1.00 38.97 277 ALA B O 1
ATOM 8321 N N . GLY B 2 278 ? -12.406 -0.274 64.607 1.00 35.11 278 GLY B N 1
ATOM 8322 C CA . GLY B 2 278 ? -12.439 0.944 65.394 1.00 38.61 278 GLY B CA 1
ATOM 8323 C C . GLY B 2 278 ? -11.120 1.622 65.714 1.00 54.83 278 GLY B C 1
ATOM 8324 O O . GLY B 2 278 ? -11.046 2.367 66.692 1.00 50.18 278 GLY B O 1
ATOM 8325 N N . ILE B 2 279 ? -10.089 1.402 64.898 1.00 31.72 279 ILE B N 1
ATOM 8326 C CA . ILE B 2 279 ? -8.779 1.984 65.194 1.00 49.07 279 ILE B CA 1
ATOM 8327 C C . ILE B 2 279 ? -8.463 3.254 64.402 1.00 44.26 279 ILE B C 1
ATOM 8328 O O . ILE B 2 279 ? -7.569 4.018 64.763 1.00 53.87 279 ILE B O 1
ATOM 8333 N N . VAL B 2 280 ? -9.202 3.477 63.327 1.00 50.31 280 VAL B N 1
ATOM 8334 C CA . VAL B 2 280 ? -8.945 4.603 62.445 1.00 36.23 280 VAL B CA 1
ATOM 8335 C C . VAL B 2 280 ? -10.266 5.100 61.856 1.00 45.14 280 VAL B C 1
ATOM 8336 O O . VAL B 2 280 ? -11.229 4.344 61.767 1.00 44.20 280 VAL B O 1
ATOM 8340 N N . GLU B 2 281 ? -10.321 6.378 61.494 1.00 37.84 281 GLU B N 1
ATOM 8341 C CA . GLU B 2 281 ? -11.506 6.947 60.857 1.00 53.87 281 GLU B CA 1
ATOM 8342 C C . GLU B 2 281 ? -11.775 6.291 59.506 1.00 56.49 281 GLU B C 1
ATOM 8343 O O . GLU B 2 281 ? -10.844 6.014 58.746 1.00 41.50 281 GLU B O 1
ATOM 8349 N N . ASN B 2 282 ? -13.049 6.031 59.227 1.00 42.76 282 ASN B N 1
ATOM 8350 C CA . ASN B 2 282 ? -13.485 5.572 57.907 1.00 43.93 282 ASN B CA 1
ATOM 8351 C C . ASN B 2 282 ? -13.454 6.712 56.897 1.00 47.17 282 ASN B C 1
ATOM 8352 O O . ASN B 2 282 ? -14.356 7.549 56.870 1.00 41.17 282 ASN B O 1
ATOM 8357 N N . THR B 2 283 ? -12.402 6.745 56.087 1.00 47.61 283 THR B N 1
ATOM 8358 C CA . THR B 2 283 ? -12.275 7.703 54.995 1.00 50.69 283 THR B CA 1
ATOM 8359 C C . THR B 2 283 ? -11.698 6.962 53.807 1.00 56.22 283 THR B C 1
ATOM 8360 O O . THR B 2 283 ? -11.025 5.943 53.984 1.00 60.61 283 THR B O 1
ATOM 8364 N N . PRO B 2 284 ? -11.939 7.472 52.592 1.00 57.61 284 PRO B N 1
ATOM 8365 C CA . PRO B 2 284 ? -11.442 6.789 51.392 1.00 49.70 284 PRO B CA 1
ATOM 8366 C C . PRO B 2 284 ? -9.946 6.518 51.475 1.00 42.17 284 PRO B C 1
ATOM 8367 O O . PRO B 2 284 ? -9.515 5.410 51.155 1.00 53.02 284 PRO B O 1
ATOM 8371 N N . GLU B 2 285 ? -9.168 7.503 51.917 1.00 53.96 285 GLU B N 1
ATOM 8372 C CA . GLU B 2 285 ? -7.716 7.339 52.016 1.00 59.64 285 GLU B CA 1
ATOM 8373 C C . GLU B 2 285 ? -7.309 6.274 53.038 1.00 55.53 285 GLU B C 1
ATOM 8374 O O . GLU B 2 285 ? -6.396 5.483 52.802 1.00 41.63 285 GLU B O 1
ATOM 8380 N N . ASN B 2 286 ? -7.981 6.251 54.178 1.00 41.78 286 ASN B N 1
ATOM 8381 C CA . ASN B 2 286 ? -7.705 5.213 55.160 1.00 36.05 286 ASN B CA 1
ATOM 8382 C C . ASN B 2 286 ? -8.138 3.840 54.680 1.00 50.57 286 ASN B C 1
ATOM 8383 O O . ASN B 2 286 ? -7.502 2.836 54.994 1.00 38.44 286 ASN B O 1
ATOM 8388 N N . LEU B 2 287 ? -9.222 3.800 53.910 1.00 44.87 287 LEU B N 1
ATOM 8389 C CA . LEU B 2 287 ? -9.714 2.540 53.375 1.00 42.01 287 LEU B CA 1
ATOM 8390 C C . LEU B 2 287 ? -8.734 1.954 52.346 1.00 34.53 287 LEU B C 1
ATOM 8391 O O . LEU B 2 287 ? -8.497 0.745 52.323 1.00 43.40 287 LEU B O 1
ATOM 8396 N N . LYS B 2 288 ? -8.160 2.812 51.506 1.00 47.98 288 LYS B N 1
ATOM 8397 C CA . LYS B 2 288 ? -7.175 2.364 50.517 1.00 58.78 288 LYS B CA 1
ATOM 8398 C C . LYS B 2 288 ? -5.958 1.779 51.218 1.00 62.68 288 LYS B C 1
ATOM 8399 O O . LYS B 2 288 ? -5.534 0.653 50.923 1.00 50.24 288 LYS B O 1
ATOM 8405 N N . ALA B 2 289 ? -5.404 2.548 52.153 1.00 40.10 289 ALA B N 1
ATOM 8406 C CA . ALA B 2 289 ? -4.237 2.106 52.905 1.00 43.42 289 ALA B CA 1
ATOM 8407 C C . ALA B 2 289 ? -4.530 0.768 53.569 1.00 49.34 289 ALA B C 1
ATOM 8408 O O . ALA B 2 289 ? -3.702 -0.140 53.545 1.00 45.01 289 ALA B O 1
ATOM 8410 N N . TRP B 2 290 ? -5.720 0.645 54.150 1.00 48.88 290 TRP B N 1
ATOM 8411 C CA . TRP B 2 290 ? -6.117 -0.600 54.798 1.00 38.09 290 TRP B CA 1
ATOM 8412 C C . TRP B 2 290 ? -6.149 -1.764 53.805 1.00 34.79 290 TRP B C 1
ATOM 8413 O O . TRP B 2 290 ? -5.567 -2.822 54.061 1.00 31.75 290 TRP B O 1
ATOM 8424 N N . ILE B 2 291 ? -6.819 -1.559 52.675 1.00 30.66 291 ILE B N 1
ATOM 8425 C CA . ILE B 2 291 ? -6.943 -2.601 51.659 1.00 41.23 291 ILE B CA 1
ATOM 8426 C C . ILE B 2 291 ? -5.571 -3.000 51.141 1.00 46.00 291 ILE B C 1
ATOM 8427 O O . ILE B 2 291 ? -5.323 -4.166 50.838 1.00 40.89 291 ILE B O 1
ATOM 8432 N N . ARG B 2 292 ? -4.673 -2.025 51.062 1.00 34.32 292 ARG B N 1
ATOM 8433 C CA . ARG B 2 292 ? -3.329 -2.273 50.547 1.00 57.63 292 ARG B CA 1
ATOM 8434 C C . ARG B 2 292 ? -2.467 -3.086 51.506 1.00 52.85 292 ARG B C 1
ATOM 8435 O O . ARG B 2 292 ? -1.659 -3.914 51.084 1.00 48.76 292 ARG B O 1
ATOM 8443 N N . ASP B 2 293 ? -2.646 -2.858 52.799 1.00 58.11 293 ASP B N 1
ATOM 8444 C CA . ASP B 2 293 ? -1.836 -3.555 53.786 1.00 44.93 293 ASP B CA 1
ATOM 8445 C C . ASP B 2 293 ? -2.428 -3.535 55.192 1.00 54.59 293 ASP B C 1
ATOM 8446 O O . ASP B 2 293 ? -1.994 -2.770 56.057 1.00 42.80 293 ASP B O 1
ATOM 8451 N N . PRO B 2 294 ? -3.408 -4.403 55.438 1.00 52.36 294 PRO B N 1
ATOM 8452 C CA . PRO B 2 294 ? -4.057 -4.421 56.752 1.00 43.46 294 PRO B CA 1
ATOM 8453 C C . PRO B 2 294 ? -3.045 -4.631 57.873 1.00 52.00 294 PRO B C 1
ATOM 8454 O O . PRO B 2 294 ? -3.161 -3.990 58.921 1.00 38.80 294 PRO B O 1
ATOM 8458 N N . ALA B 2 295 ? -2.066 -5.507 57.654 1.00 44.53 295 ALA B N 1
ATOM 8459 C CA . ALA B 2 295 ? -1.082 -5.839 58.692 1.00 68.55 295 ALA B CA 1
ATOM 8460 C C . ALA B 2 295 ? -0.272 -4.633 59.143 1.00 49.83 295 ALA B C 1
ATOM 8461 O O . ALA B 2 295 ? 0.203 -4.584 60.269 1.00 50.91 295 ALA B O 1
ATOM 8463 N N . GLY B 2 296 ? -0.109 -3.664 58.256 1.00 58.82 296 GLY B N 1
ATOM 8464 C CA . GLY B 2 296 ? 0.603 -2.455 58.602 1.00 37.82 296 GLY B CA 1
ATOM 8465 C C . GLY B 2 296 ? -0.162 -1.655 59.640 1.00 56.20 296 GLY B C 1
ATOM 8466 O O . GLY B 2 296 ? 0.403 -0.766 60.260 1.00 52.69 296 GLY B O 1
ATOM 8467 N N . MET B 2 297 ? -1.446 -1.960 59.822 1.00 56.02 297 MET B N 1
ATOM 8468 C CA . MET B 2 297 ? -2.251 -1.294 60.846 1.00 60.72 297 MET B CA 1
ATOM 8469 C C . MET B 2 297 ? -2.580 -2.222 62.023 1.00 52.66 297 MET B C 1
ATOM 8470 O O . MET B 2 297 ? -2.769 -1.763 63.148 1.00 40.31 297 MET B O 1
ATOM 8475 N N . LYS B 2 298 ? -2.652 -3.524 61.754 1.00 39.27 298 LYS B N 1
ATOM 8476 C CA . LYS B 2 298 ? -2.975 -4.508 62.778 1.00 45.08 298 LYS B CA 1
ATOM 8477 C C . LYS B 2 298 ? -2.045 -5.701 62.662 1.00 38.78 298 LYS B C 1
ATOM 8478 O O . LYS B 2 298 ? -2.288 -6.616 61.883 1.00 46.40 298 LYS B O 1
ATOM 8484 N N . PRO B 2 299 ? -0.963 -5.686 63.439 1.00 46.33 299 PRO B N 1
ATOM 8485 C CA . PRO B 2 299 ? -0.026 -6.809 63.474 1.00 46.37 299 PRO B CA 1
ATOM 8486 C C . PRO B 2 299 ? -0.784 -8.116 63.696 1.00 49.81 299 PRO B C 1
ATOM 8487 O O . PRO B 2 299 ? -1.606 -8.197 64.608 1.00 36.81 299 PRO B O 1
ATOM 8491 N N . GLY B 2 300 ? -0.509 -9.125 62.878 1.00 45.09 300 GLY B N 1
ATOM 8492 C CA . GLY B 2 300 ? -1.142 -10.424 63.040 1.00 44.55 300 GLY B CA 1
ATOM 8493 C C . GLY B 2 300 ? -2.557 -10.536 62.491 1.00 52.82 300 GLY B C 1
ATOM 8494 O O . GLY B 2 300 ? -3.224 -11.551 62.707 1.00 41.12 300 GLY B O 1
ATOM 8495 N N . VAL B 2 301 ? -3.018 -9.505 61.782 1.00 44.33 301 VAL B N 1
ATOM 8496 C CA . VAL B 2 301 ? -4.378 -9.490 61.236 1.00 47.02 301 VAL B CA 1
ATOM 8497 C C . VAL B 2 301 ? -4.588 -10.593 60.189 1.00 55.17 301 VAL B C 1
ATOM 8498 O O . VAL B 2 301 ? -3.683 -10.921 59.425 1.00 40.96 301 VAL B O 1
ATOM 8502 N N . LYS B 2 302 ? -5.785 -11.165 60.156 1.00 36.60 302 LYS B N 1
ATOM 8503 C CA . LYS B 2 302 ? -6.049 -12.309 59.290 1.00 43.12 302 LYS B CA 1
ATOM 8504 C C . LYS B 2 302 ? -6.674 -11.950 57.933 1.00 33.97 302 LYS B C 1
ATOM 8505 O O . LYS B 2 302 ? -7.404 -12.744 57.350 1.00 54.66 302 LYS B O 1
ATOM 8511 N N . MET B 2 303 ? -6.381 -10.755 57.436 1.00 50.86 303 MET B N 1
ATOM 8512 C CA . MET B 2 303 ? -6.795 -10.371 56.094 1.00 49.39 303 MET B CA 1
ATOM 8513 C C . MET B 2 303 ? -5.561 -10.043 55.280 1.00 31.98 303 MET B C 1
ATOM 8514 O O . MET B 2 303 ? -4.708 -9.271 55.724 1.00 56.30 303 MET B O 1
ATOM 8519 N N . PRO B 2 304 ? -5.456 -10.632 54.081 1.00 33.84 304 PRO B N 1
ATOM 8520 C CA . PRO B 2 304 ? -4.326 -10.334 53.201 1.00 38.96 304 PRO B CA 1
ATOM 8521 C C . PRO B 2 304 ? -4.423 -8.909 52.677 1.00 47.97 304 PRO B C 1
ATOM 8522 O O . PRO B 2 304 ? -5.526 -8.365 52.607 1.00 35.52 304 PRO B O 1
ATOM 8526 N N . GLY B 2 305 ? -3.285 -8.316 52.327 1.00 34.54 305 GLY B N 1
ATOM 8527 C CA . GLY B 2 305 ? -3.276 -7.067 51.588 1.00 36.17 305 GLY B CA 1
ATOM 8528 C C . GLY B 2 305 ? -3.510 -7.292 50.102 1.00 58.24 305 GLY B C 1
ATOM 8529 O O . GLY B 2 305 ? -3.415 -8.415 49.601 1.00 43.63 305 GLY B O 1
ATOM 8530 N N . PHE B 2 306 ? -3.830 -6.215 49.395 1.00 42.22 306 PHE B N 1
ATOM 8531 C CA . PHE B 2 306 ? -4.055 -6.270 47.965 1.00 50.51 306 PHE B CA 1
ATOM 8532 C C . PHE B 2 306 ? -3.272 -5.142 47.310 1.00 47.51 306 PHE B C 1
ATOM 8533 O O . PHE B 2 306 ? -3.846 -4.290 46.643 1.00 51.71 306 PHE B O 1
ATOM 8541 N N . PRO B 2 307 ? -1.951 -5.109 47.540 1.00 37.18 307 PRO B N 1
ATOM 8542 C CA . PRO B 2 307 ? -1.149 -4.017 46.976 1.00 55.79 307 PRO B CA 1
ATOM 8543 C C . PRO B 2 307 ? -1.071 -4.085 45.446 1.00 53.98 307 PRO B C 1
ATOM 8544 O O . PRO B 2 307 ? -0.673 -3.095 44.828 1.00 52.10 307 PRO B O 1
ATOM 8548 N N . GLN B 2 308 ? -1.476 -5.211 44.852 1.00 43.59 308 GLN B N 1
ATOM 8549 C CA . GLN B 2 308 ? -1.409 -5.381 43.395 1.00 59.48 308 GLN B CA 1
ATOM 8550 C C . GLN B 2 308 ? -2.477 -4.584 42.656 1.00 41.07 308 GLN B C 1
ATOM 8551 O O . GLN B 2 308 ? -2.279 -4.188 41.511 1.00 66.13 308 GLN B O 1
ATOM 8557 N N . LEU B 2 309 ? -3.610 -4.359 43.310 1.00 53.50 309 LEU B N 1
ATOM 8558 C CA . LEU B 2 309 ? -4.704 -3.608 42.706 1.00 44.20 309 LEU B CA 1
ATOM 8559 C C . LEU B 2 309 ? -4.255 -2.247 42.174 1.00 48.86 309 LEU B C 1
ATOM 8560 O O . LEU B 2 309 ? -3.508 -1.525 42.828 1.00 53.38 309 LEU B O 1
ATOM 8565 N N . SER B 2 310 ? -4.719 -1.908 40.978 1.00 50.11 310 SER B N 1
ATOM 8566 C CA . SER B 2 310 ? -4.400 -0.630 40.362 1.00 62.58 310 SER B CA 1
ATOM 8567 C C . SER B 2 310 ? -5.156 0.490 41.057 1.00 50.07 310 SER B C 1
ATOM 8568 O O . SER B 2 310 ? -6.164 0.251 41.725 1.00 49.17 310 SER B O 1
ATOM 8571 N N . GLU B 2 311 ? -4.667 1.713 40.879 1.00 46.21 311 GLU B N 1
ATOM 8572 C CA . GLU B 2 311 ? -5.303 2.905 41.427 1.00 59.85 311 GLU B CA 1
ATOM 8573 C C . GLU B 2 311 ? -6.757 3.056 40.965 1.00 53.56 311 GLU B C 1
ATOM 8574 O O . GLU B 2 311 ? -7.612 3.511 41.723 1.00 65.41 311 GLU B O 1
ATOM 8580 N N . GLU B 2 312 ? -7.037 2.678 39.723 1.00 54.49 312 GLU B N 1
ATOM 8581 C CA . GLU B 2 312 ? -8.401 2.765 39.208 1.00 70.63 312 GLU B CA 1
ATOM 8582 C C . GLU B 2 312 ? -9.323 1.719 39.823 1.00 58.60 312 GLU B C 1
ATOM 8583 O O . GLU B 2 312 ? -10.435 2.050 40.232 1.00 56.02 312 GLU B O 1
ATOM 8589 N N . ASP B 2 313 ? -8.867 0.466 39.879 1.00 50.92 313 ASP B N 1
ATOM 8590 C CA . ASP B 2 313 ? -9.639 -0.615 40.506 1.00 45.23 313 ASP B CA 1
ATOM 8591 C C . ASP B 2 313 ? -9.950 -0.267 41.950 1.00 53.82 313 ASP B C 1
ATOM 8592 O O . ASP B 2 313 ? -11.095 -0.295 42.406 1.00 44.08 313 ASP B O 1
ATOM 8597 N N . LEU B 2 314 ? -8.899 0.064 42.671 1.00 57.13 314 LEU B N 1
ATOM 8598 C CA . LEU B 2 314 ? -9.018 0.387 44.072 1.00 54.92 314 LEU B CA 1
ATOM 8599 C C . LEU B 2 314 ? -9.991 1.541 44.294 1.00 42.64 314 LEU B C 1
ATOM 8600 O O . LEU B 2 314 ? -10.805 1.513 45.217 1.00 48.67 314 LEU B O 1
ATOM 8605 N N . ASP B 2 315 ? -9.906 2.558 43.448 1.00 52.12 315 ASP B N 1
ATOM 8606 C CA . ASP B 2 315 ? -10.801 3.702 43.567 1.00 67.98 315 ASP B CA 1
ATOM 8607 C C . ASP B 2 315 ? -12.241 3.289 43.298 1.00 59.31 315 ASP B C 1
ATOM 8608 O O . ASP B 2 315 ? -13.142 3.645 44.049 1.00 48.55 315 ASP B O 1
ATOM 8613 N N . ALA B 2 316 ? -12.450 2.528 42.231 1.00 46.27 316 ALA B N 1
ATOM 8614 C CA . ALA B 2 316 ? -13.769 2.001 41.937 1.00 48.46 316 ALA B CA 1
ATOM 8615 C C . ALA B 2 316 ? -14.274 1.194 43.141 1.00 58.09 316 ALA B C 1
ATOM 8616 O O . ALA B 2 316 ? -15.418 1.344 43.561 1.00 36.45 316 ALA B O 1
ATOM 8618 N N . LEU B 2 317 ? -13.396 0.376 43.718 1.00 39.60 317 LEU B N 1
ATOM 8619 C CA . LEU B 2 317 ? -13.758 -0.494 44.831 1.00 40.15 317 LEU B CA 1
ATOM 8620 C C . LEU B 2 317 ? -14.157 0.323 46.051 1.00 54.51 317 LEU B C 1
ATOM 8621 O O . LEU B 2 317 ? -15.109 -0.011 46.763 1.00 39.31 317 LEU B O 1
ATOM 8626 N N . VAL B 2 318 ? -13.433 1.406 46.290 1.00 51.53 318 VAL B N 1
ATOM 8627 C CA . VAL B 2 318 ? -13.752 2.277 47.413 1.00 53.03 318 VAL B CA 1
ATOM 8628 C C . VAL B 2 318 ? -15.087 3.003 47.227 1.00 45.78 318 VAL B C 1
ATOM 8629 O O . VAL B 2 318 ? -15.853 3.152 48.180 1.00 44.86 318 VAL B O 1
ATOM 8633 N N . ARG B 2 319 ? -15.380 3.442 46.008 1.00 49.58 319 ARG B N 1
ATOM 8634 C CA . ARG B 2 319 ? -16.683 4.047 45.740 1.00 51.26 319 ARG B CA 1
ATOM 8635 C C . ARG B 2 319 ? -17.809 3.063 46.039 1.00 57.81 319 ARG B C 1
ATOM 8636 O O . ARG B 2 319 ? -18.805 3.428 46.662 1.00 47.47 319 ARG B O 1
ATOM 8644 N N . TYR B 2 320 ? -17.641 1.815 45.612 1.00 41.88 320 TYR B N 1
ATOM 8645 C CA . TYR B 2 320 ? -18.652 0.792 45.855 1.00 43.41 320 TYR B CA 1
ATOM 8646 C C . TYR B 2 320 ? -18.821 0.538 47.361 1.00 53.21 320 TYR B C 1
ATOM 8647 O O . TYR B 2 320 ? -19.944 0.546 47.886 1.00 35.15 320 TYR B O 1
ATOM 8656 N N . LEU B 2 321 ? -17.703 0.351 48.060 1.00 40.80 321 LEU B N 1
ATOM 8657 C CA . LEU B 2 321 ? -17.738 0.118 49.505 1.00 44.00 321 LEU B CA 1
ATOM 8658 C C . LEU B 2 321 ? -18.433 1.247 50.258 1.00 53.91 321 LEU B C 1
ATOM 8659 O O . LEU B 2 321 ? -19.270 0.998 51.118 1.00 37.23 321 LEU B O 1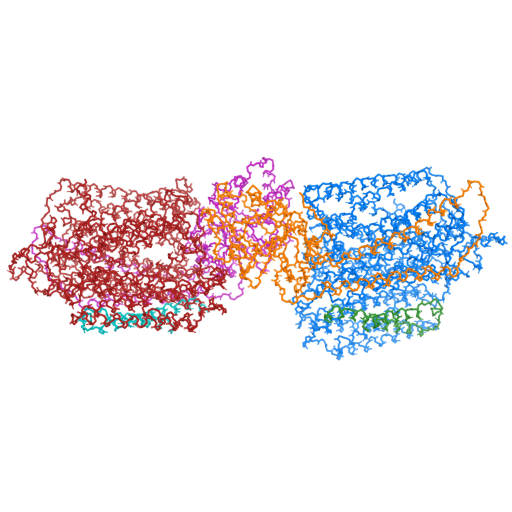
ATOM 8664 N N . GLU B 2 322 ? -18.083 2.490 49.949 1.00 41.91 322 GLU B N 1
ATOM 8665 C CA . GLU B 2 322 ? -18.702 3.615 50.644 1.00 36.38 322 GLU B CA 1
ATOM 8666 C C . GLU B 2 322 ? -20.179 3.782 50.293 1.00 58.37 322 GLU B C 1
ATOM 8667 O O . GLU B 2 322 ? -20.898 4.488 50.993 1.00 54.86 322 GLU B O 1
ATOM 8673 N N . GLY B 2 323 ? -20.628 3.135 49.217 1.00 44.54 323 GLY B N 1
ATOM 8674 C CA . GLY B 2 323 ? -22.029 3.184 48.836 1.00 38.60 323 GLY B CA 1
ATOM 8675 C C . GLY B 2 323 ? -22.891 2.194 49.604 1.00 46.19 323 GLY B C 1
ATOM 8676 O O . GLY B 2 323 ? -24.114 2.299 49.604 1.00 46.20 323 GLY B O 1
ATOM 8677 N N . LEU B 2 324 ? -22.253 1.223 50.251 1.00 38.08 324 LEU B N 1
ATOM 8678 C CA . LEU B 2 324 ? -22.980 0.219 51.016 1.00 57.78 324 LEU B CA 1
ATOM 8679 C C . LEU B 2 324 ? -23.511 0.815 52.313 1.00 48.07 324 LEU B C 1
ATOM 8680 O O . LEU B 2 324 ? -22.865 0.727 53.346 1.00 39.65 324 LEU B O 1
ATOM 8685 N N . LYS B 2 325 ? -24.696 1.413 52.254 1.00 56.98 325 LYS B N 1
ATOM 8686 C CA . LYS B 2 325 ? -25.252 2.092 53.415 1.00 47.89 325 LYS B CA 1
ATOM 8687 C C . LYS B 2 325 ? -26.727 2.432 53.252 1.00 62.83 325 LYS B C 1
ATOM 8688 O O . LYS B 2 325 ? -27.323 2.192 52.199 1.00 49.11 325 LYS B O 1
ATOM 8694 N N . VAL B 2 326 ? -27.299 2.995 54.314 1.00 43.10 326 VAL B N 1
ATOM 8695 C CA . VAL B 2 326 ? -28.641 3.563 54.284 1.00 54.15 326 VAL B CA 1
ATOM 8696 C C . VAL B 2 326 ? -28.538 5.066 54.509 1.00 60.25 326 VAL B C 1
ATOM 8697 O O . VAL B 2 326 ? -27.677 5.533 55.253 1.00 64.69 326 VAL B O 1
ATOM 8701 N N . GLU B 2 327 ? -29.414 5.817 53.851 1.00 48.96 327 GLU B N 1
ATOM 8702 C CA . GLU B 2 327 ? -29.328 7.274 53.829 1.00 55.03 327 GLU B CA 1
ATOM 8703 C C . GLU B 2 327 ? -29.945 7.930 55.050 1.00 56.55 327 GLU B C 1
ATOM 8704 O O . GLU B 2 327 ? -30.825 7.362 55.697 1.00 68.38 327 GLU B O 1
ATOM 8710 N N . GLY B 2 328 ? -29.470 9.135 55.356 1.00 54.63 328 GLY B N 1
ATOM 8711 C CA . GLY B 2 328 ? -30.089 9.969 56.373 1.00 68.65 328 GLY B CA 1
ATOM 8712 C C . GLY B 2 328 ? -29.588 9.788 57.795 1.00 80.37 328 GLY B C 1
ATOM 8713 O O . GLY B 2 328 ? -30.322 10.045 58.749 1.00 75.95 328 GLY B O 1
ATOM 8714 N N . PHE B 2 329 ? -28.342 9.354 57.943 1.00 63.72 329 PHE B N 1
ATOM 8715 C CA . PHE B 2 329 ? -27.754 9.176 59.266 1.00 72.47 329 PHE B CA 1
ATOM 8716 C C . PHE B 2 329 ? -26.355 9.771 59.330 1.00 80.38 329 PHE B C 1
ATOM 8717 O O . PHE B 2 329 ? -25.596 9.701 58.364 1.00 77.06 329 PHE B O 1
ATOM 8725 N N . ASP B 2 330 ? -26.028 10.371 60.469 1.00 80.71 330 ASP B N 1
ATOM 8726 C CA . ASP B 2 330 ? -24.711 10.966 60.670 1.00 80.97 330 ASP B CA 1
ATOM 8727 C C . ASP B 2 330 ? -24.198 10.662 62.069 1.00 76.11 330 ASP B C 1
ATOM 8728 O O . ASP B 2 330 ? -24.301 11.488 62.977 1.00 63.75 330 ASP B O 1
ATOM 8733 N N . PHE B 2 331 ? -23.651 9.466 62.235 1.00 58.04 331 PHE B N 1
ATOM 8734 C CA . PHE B 2 331 ? -23.207 9.011 63.541 1.00 46.47 331 PHE B CA 1
ATOM 8735 C C . PHE B 2 331 ? -22.021 9.821 64.063 1.00 61.87 331 PHE B C 1
ATOM 8736 O O . PHE B 2 331 ? -21.831 9.942 65.269 1.00 50.44 331 PHE B O 1
ATOM 8744 N N . GLY B 2 332 ? -21.240 10.392 63.153 1.00 63.70 332 GLY B N 1
ATOM 8745 C CA . GLY B 2 332 ? -20.081 11.179 63.536 1.00 63.22 332 GLY B CA 1
ATOM 8746 C C . GLY B 2 332 ? -20.413 12.522 64.164 1.00 69.00 332 GLY B C 1
ATOM 8747 O O . GLY B 2 332 ? -19.523 13.239 64.614 1.00 69.30 332 GLY B O 1
ATOM 8748 N N . ALA B 2 333 ? -21.694 12.871 64.196 1.00 69.35 333 ALA B N 1
ATOM 8749 C CA . ALA B 2 333 ? -22.112 14.150 64.769 1.00 56.83 333 ALA B CA 1
ATOM 8750 C C . ALA B 2 333 ? -22.636 13.998 66.199 1.00 55.08 333 ALA B C 1
ATOM 8751 O O . ALA B 2 333 ? -22.939 14.985 66.865 1.00 80.67 333 ALA B O 1
ATOM 8753 N N . LEU B 2 334 ? -22.749 12.757 66.662 1.00 57.99 334 LEU B N 1
ATOM 8754 C CA . LEU B 2 334 ? -23.137 12.482 68.041 1.00 65.24 334 LEU B CA 1
ATOM 8755 C C . LEU B 2 334 ? -22.054 12.938 69.021 1.00 54.77 334 LEU B C 1
ATOM 8756 O O . LEU B 2 334 ? -20.883 13.031 68.655 1.00 55.43 334 LEU B O 1
ATOM 8761 N N . PRO B 2 335 ? -22.443 13.237 70.270 1.00 64.80 335 PRO B N 1
ATOM 8762 C CA . PRO B 2 335 ? -21.430 13.536 71.291 1.00 61.35 335 PRO B CA 1
ATOM 8763 C C . PRO B 2 335 ? -20.539 12.320 71.510 1.00 52.61 335 PRO B C 1
ATOM 8764 O O . PRO B 2 335 ? -21.015 11.184 71.458 1.00 54.29 335 PRO B O 1
ATOM 8768 N N . LYS B 2 336 ? -19.257 12.560 71.752 1.00 53.82 336 LYS B N 1
ATOM 8769 C CA . LYS B 2 336 ? -18.273 11.488 71.759 1.00 48.95 336 LYS B CA 1
ATOM 8770 C C . LYS B 2 336 ? -17.864 11.021 73.154 1.00 55.36 336 LYS B C 1
ATOM 8771 O O . LYS B 2 336 ? -17.315 11.784 73.948 1.00 49.56 336 LYS B O 1
ATOM 8777 N N . PHE B 2 337 ? -18.143 9.750 73.428 1.00 45.06 337 PHE B N 1
ATOM 8778 C CA . PHE B 2 337 ? -17.945 9.151 74.745 1.00 50.15 337 PHE B CA 1
ATOM 8779 C C . PHE B 2 337 ? -17.122 7.862 74.672 1.00 75.26 337 PHE B C 1
ATOM 8780 O O . PHE B 2 337 ? -17.139 7.066 75.621 1.00 37.37 337 PHE B O 1
ATOM 8799 N N . VAL C 3 2 ? -25.727 -20.585 103.022 1.00 81.96 2 VAL C N 1
ATOM 8800 C CA . VAL C 3 2 ? -25.402 -21.864 103.646 1.00 91.44 2 VAL C CA 1
ATOM 8801 C C . VAL C 3 2 ? -24.152 -22.503 103.038 1.00 91.09 2 VAL C C 1
ATOM 8802 O O . VAL C 3 2 ? -23.319 -23.057 103.755 1.00 71.93 2 VAL C O 1
ATOM 8806 N N . TYR C 3 3 ? -24.024 -22.420 101.718 1.00 75.07 3 TYR C N 1
ATOM 8807 C CA . TYR C 3 3 ? -22.879 -23.010 101.029 1.00 76.95 3 TYR C CA 1
ATOM 8808 C C . TYR C 3 3 ? -21.591 -22.240 101.293 1.00 73.53 3 TYR C C 1
ATOM 8809 O O . TYR C 3 3 ? -20.521 -22.835 101.384 1.00 61.13 3 TYR C O 1
ATOM 8818 N N . ILE C 3 4 ? -21.697 -20.921 101.417 1.00 59.69 4 ILE C N 1
ATOM 8819 C CA . ILE C 3 4 ? -20.536 -20.096 101.728 1.00 66.85 4 ILE C CA 1
ATOM 8820 C C . ILE 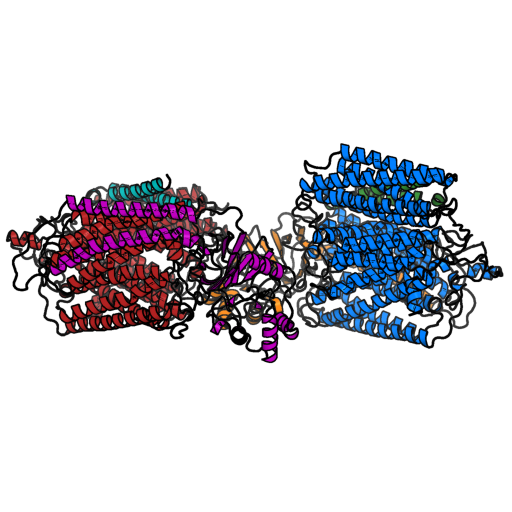C 3 4 ? -20.016 -20.401 103.130 1.00 68.78 4 ILE C C 1
ATOM 8821 O O . ILE C 3 4 ? -18.805 -20.421 103.359 1.00 68.33 4 ILE C O 1
ATOM 8826 N N . ALA C 3 5 ? -20.937 -20.633 104.061 1.00 54.07 5 ALA C N 1
ATOM 8827 C CA . ALA C 3 5 ? -20.579 -21.015 105.421 1.00 56.82 5 ALA C CA 1
ATOM 8828 C C . ALA C 3 5 ? -19.944 -22.398 105.423 1.00 74.95 5 ALA C C 1
ATOM 8829 O O . ALA C 3 5 ? -19.047 -22.680 106.220 1.00 66.21 5 ALA C O 1
ATOM 8831 N N . LEU C 3 6 ? -20.411 -23.256 104.519 1.00 61.47 6 LEU C N 1
ATOM 8832 C CA . LEU C 3 6 ? -19.865 -24.601 104.381 1.00 61.56 6 LEU C CA 1
ATOM 8833 C C . LEU C 3 6 ? -18.429 -24.549 103.862 1.00 57.57 6 LEU C C 1
ATOM 8834 O O . LEU C 3 6 ? -17.584 -25.362 104.240 1.00 54.34 6 LEU C O 1
ATOM 8839 N N . PHE C 3 7 ? -18.168 -23.583 102.989 1.00 47.34 7 PHE C N 1
ATOM 8840 C CA . PHE C 3 7 ? -16.844 -23.380 102.432 1.00 59.06 7 PHE C CA 1
ATOM 8841 C C . PHE C 3 7 ? -15.917 -22.875 103.523 1.00 74.49 7 PHE C C 1
ATOM 8842 O O . PHE C 3 7 ? -14.791 -23.353 103.664 1.00 63.49 7 PHE C O 1
ATOM 8850 N N . ALA C 3 8 ? -16.402 -21.904 104.293 1.00 51.73 8 ALA C N 1
ATOM 8851 C CA . ALA C 3 8 ? -15.642 -21.370 105.414 1.00 66.40 8 ALA C CA 1
ATOM 8852 C C . ALA C 3 8 ? -15.310 -22.482 106.400 1.00 57.11 8 ALA C C 1
ATOM 8853 O O . ALA C 3 8 ? -14.177 -22.595 106.860 1.00 52.46 8 ALA C O 1
ATOM 8855 N N . LEU C 3 9 ? -16.304 -23.308 106.708 1.00 44.72 9 LEU C N 1
ATOM 8856 C CA . LEU C 3 9 ? -16.115 -24.442 107.607 1.00 68.64 9 LEU C CA 1
ATOM 8857 C C . LEU C 3 9 ? -15.050 -25.408 107.083 1.00 67.99 9 LEU C C 1
ATOM 8858 O O . LEU C 3 9 ? -14.236 -25.922 107.847 1.00 60.91 9 LEU C O 1
ATOM 8863 N N . GLY C 3 10 ? -15.062 -25.655 105.778 1.00 62.82 10 GLY C N 1
ATOM 8864 C CA . GLY C 3 10 ? -14.049 -26.494 105.162 1.00 47.92 10 GLY C CA 1
ATOM 8865 C C . GLY C 3 10 ? -12.643 -25.940 105.358 1.00 65.57 10 GLY C C 1
ATOM 8866 O O . GLY C 3 10 ? -11.722 -26.670 105.723 1.00 58.04 10 GLY C O 1
ATOM 8867 N N . ALA C 3 11 ? -12.480 -24.642 105.118 1.00 50.82 11 ALA C N 1
ATOM 8868 C CA . ALA C 3 11 ? -11.184 -23.986 105.265 1.00 52.08 11 ALA C CA 1
ATOM 8869 C C . ALA C 3 11 ? -10.710 -24.026 106.717 1.00 75.98 11 ALA C C 1
ATOM 8870 O O . ALA C 3 11 ? -9.521 -24.208 106.994 1.00 53.55 11 ALA C O 1
ATOM 8872 N N . ALA C 3 12 ? -11.645 -23.858 107.646 1.00 54.27 12 ALA C N 1
ATOM 8873 C CA . ALA C 3 12 ? -11.311 -23.903 109.063 1.00 67.95 12 ALA C CA 1
ATOM 8874 C C . ALA C 3 12 ? -10.810 -25.291 109.450 1.00 72.53 12 ALA C C 1
ATOM 8875 O O . ALA C 3 12 ? -9.857 -25.421 110.216 1.00 60.38 12 ALA C O 1
ATOM 8877 N N . LEU C 3 13 ? -11.452 -26.324 108.913 1.00 53.61 13 LEU C N 1
ATOM 8878 C CA . LEU C 3 13 ? -11.077 -27.699 109.233 1.00 56.29 13 LEU C CA 1
ATOM 8879 C C . LEU C 3 13 ? -9.715 -28.044 108.647 1.00 66.21 13 LEU C C 1
ATOM 8880 O O . LEU C 3 13 ? -8.901 -28.702 109.296 1.00 55.15 13 LEU C O 1
ATOM 8885 N N . VAL C 3 14 ? -9.480 -27.606 107.414 1.00 48.61 14 VAL C N 1
ATOM 8886 C CA . VAL C 3 14 ? -8.175 -27.756 106.793 1.00 52.95 14 VAL C CA 1
ATOM 8887 C C . VAL C 3 14 ? -7.134 -27.063 107.671 1.00 66.34 14 VAL C C 1
ATOM 8888 O O . VAL C 3 14 ? -6.076 -27.619 107.953 1.00 58.76 14 VAL C O 1
ATOM 8892 N N . THR C 3 15 ? -7.450 -25.851 108.114 1.00 61.23 15 THR C N 1
ATOM 8893 C CA . THR C 3 15 ? -6.541 -25.099 108.967 1.00 75.22 15 THR C CA 1
ATOM 8894 C C . THR C 3 15 ? -6.283 -25.857 110.259 1.00 64.95 15 THR C C 1
ATOM 8895 O O . THR C 3 15 ? -5.131 -26.081 110.633 1.00 54.60 15 THR C O 1
ATOM 8899 N N . LEU C 3 16 ? -7.362 -26.258 110.930 1.00 49.86 16 LEU C N 1
ATOM 8900 C CA . LEU C 3 16 ? -7.270 -26.941 112.219 1.00 45.17 16 LEU C CA 1
ATOM 8901 C C . LEU C 3 16 ? -6.434 -28.214 112.137 1.00 74.29 16 LEU C C 1
ATOM 8902 O O . LEU C 3 16 ? -5.514 -28.421 112.937 1.00 57.71 16 LEU C O 1
ATOM 8907 N N . PHE C 3 17 ? -6.746 -29.063 111.168 1.00 53.91 17 PHE C N 1
ATOM 8908 C CA . PHE C 3 17 ? -6.020 -30.319 111.028 1.00 65.50 17 PHE C CA 1
ATOM 8909 C C . PHE C 3 17 ? -4.546 -30.119 110.679 1.00 67.46 17 PHE C C 1
ATOM 8910 O O . PHE C 3 17 ? -3.701 -30.918 111.078 1.00 70.03 17 PHE C O 1
ATOM 8918 N N . PHE C 3 18 ? -4.234 -29.052 109.951 1.00 48.50 18 PHE C N 1
ATOM 8919 C CA . PHE C 3 18 ? -2.836 -28.718 109.703 1.00 62.50 18 PHE C CA 1
ATOM 8920 C C . PHE C 3 18 ? -2.158 -28.353 111.013 1.00 48.92 18 PHE C C 1
ATOM 8921 O O . PHE C 3 18 ? -1.048 -28.797 111.287 1.00 58.52 18 PHE C O 1
ATOM 8929 N N . TYR C 3 19 ? -2.836 -27.554 111.828 1.00 61.37 19 TYR C N 1
ATOM 8930 C CA . TYR C 3 19 ? -2.296 -27.184 113.130 1.00 69.78 19 TYR C CA 1
ATOM 8931 C C . TYR C 3 19 ? -2.073 -28.403 114.027 1.00 60.21 19 TYR C C 1
ATOM 8932 O O . TYR C 3 19 ? -1.013 -28.553 114.625 1.00 60.22 19 TYR C O 1
ATOM 8941 N N . LEU C 3 20 ? -3.070 -29.278 114.107 1.00 50.44 20 LEU C N 1
ATOM 8942 C CA . LEU C 3 20 ? -3.011 -30.419 115.018 1.00 58.04 20 LEU C CA 1
ATOM 8943 C C . LEU C 3 20 ? -1.822 -31.329 114.750 1.00 69.03 20 LEU C C 1
ATOM 8944 O O . LEU C 3 20 ? -1.304 -31.964 115.668 1.00 84.68 20 LEU C O 1
ATOM 8949 N N . ILE C 3 21 ? -1.393 -31.392 113.493 1.00 64.00 21 ILE C N 1
ATOM 8950 C CA . ILE C 3 21 ? -0.366 -32.352 113.094 1.00 61.56 21 ILE C CA 1
ATOM 8951 C C . ILE C 3 21 ? 1.026 -31.729 112.858 1.00 48.57 21 ILE C C 1
ATOM 8952 O O . ILE C 3 21 ? 2.026 -32.441 112.788 1.00 64.51 21 ILE C O 1
ATOM 8957 N N . LEU C 3 22 ? 1.096 -30.405 112.764 1.00 44.26 22 LEU C N 1
ATOM 8958 C CA . LEU C 3 22 ? 2.344 -29.755 112.347 1.00 48.55 22 LEU C CA 1
ATOM 8959 C C . LEU C 3 22 ? 2.917 -28.730 113.328 1.00 53.72 22 LEU C C 1
ATOM 8960 O O . LEU C 3 22 ? 3.962 -28.142 113.062 1.00 60.42 22 LEU C O 1
ATOM 8965 N N . ASN C 3 23 ? 2.241 -28.508 114.448 1.00 64.61 23 ASN C N 1
ATOM 8966 C CA . ASN C 3 23 ? 2.786 -27.626 115.474 1.00 67.01 23 ASN C CA 1
ATOM 8967 C C . ASN C 3 23 ? 4.024 -28.256 116.128 1.00 77.62 23 ASN C C 1
ATOM 8968 O O . ASN C 3 23 ? 4.180 -29.479 116.127 1.00 64.65 23 ASN C O 1
ATOM 8973 N N . PRO C 3 24 ? 4.914 -27.417 116.673 1.00 79.91 24 PRO C N 1
ATOM 8974 C CA . PRO C 3 24 ? 6.207 -27.843 117.223 1.00 83.19 24 PRO C CA 1
ATOM 8975 C C . PRO C 3 24 ? 6.088 -28.917 118.299 1.00 78.67 24 PRO C C 1
ATOM 8976 O O . PRO C 3 24 ? 6.915 -29.830 118.333 1.00 75.66 24 PRO C O 1
ATOM 8980 N N . ARG C 3 25 ? 5.082 -28.807 119.163 1.00 76.10 25 ARG C N 1
ATOM 8981 C CA . ARG C 3 25 ? 4.913 -29.761 120.260 1.00 81.66 25 ARG C CA 1
ATOM 8982 C C . ARG C 3 25 ? 4.547 -31.164 119.772 1.00 75.98 25 ARG C C 1
ATOM 8983 O O . ARG C 3 25 ? 5.081 -32.158 120.257 1.00 66.77 25 ARG C O 1
ATOM 8991 N N . VAL C 3 26 ? 3.630 -31.246 118.818 1.00 65.38 26 VAL C N 1
ATOM 8992 C CA . VAL C 3 26 ? 3.211 -32.541 118.297 1.00 87.28 26 VAL C CA 1
ATOM 8993 C C . VAL C 3 26 ? 4.337 -33.217 117.505 1.00 82.48 26 VAL C C 1
ATOM 8994 O O . VAL C 3 26 ? 4.455 -34.440 117.506 1.00 64.17 26 VAL C O 1
ATOM 8998 N N . LEU C 3 27 ? 5.173 -32.422 116.844 1.00 77.22 27 LEU C N 1
ATOM 8999 C CA . LEU C 3 27 ? 6.239 -32.983 116.017 1.00 80.18 27 LEU C CA 1
ATOM 9000 C C . LEU C 3 27 ? 7.383 -33.582 116.835 1.00 80.71 27 LEU C C 1
ATOM 9001 O O . LEU C 3 27 ? 8.204 -34.326 116.301 1.00 93.21 27 LEU C O 1
ATOM 9006 N N . THR C 3 28 ? 7.431 -33.266 118.128 1.00 79.71 28 THR C N 1
ATOM 9007 C CA . THR C 3 28 ? 8.434 -33.855 119.016 1.00 90.62 28 THR C CA 1
ATOM 9008 C C . THR C 3 28 ? 8.014 -35.245 119.492 1.00 92.09 28 THR C C 1
ATOM 9009 O O . THR C 3 28 ? 8.809 -35.964 120.093 1.00 94.31 28 THR C O 1
ATOM 9013 N N . THR C 3 29 ? 6.764 -35.611 119.224 1.00 100.87 29 THR C N 1
ATOM 9014 C CA . THR C 3 29 ? 6.254 -36.935 119.569 1.00 100.59 29 THR C CA 1
ATOM 9015 C C . THR C 3 29 ? 7.162 -38.018 119.007 1.00 96.65 29 THR C C 1
ATOM 9016 O O . THR C 3 29 ? 7.595 -37.940 117.859 1.00 101.57 29 THR C O 1
ATOM 9020 N N . GLU C 3 30 ? 7.446 -39.031 119.817 1.00 107.18 30 GLU C N 1
ATOM 9021 C CA . GLU C 3 30 ? 8.327 -40.112 119.390 1.00 121.71 30 GLU C CA 1
ATOM 9022 C C . GLU C 3 30 ? 7.586 -41.436 119.224 1.00 122.14 30 GLU C C 1
ATOM 9023 O O . GLU C 3 30 ? 6.536 -41.655 119.831 1.00 105.43 30 GLU C O 1
ATOM 9029 N N . GLY C 3 31 ? 8.141 -42.308 118.388 1.00 130.94 31 GLY C N 1
ATOM 9030 C CA . GLY C 3 31 ? 7.527 -43.588 118.084 1.00 138.30 31 GLY C CA 1
ATOM 9031 C C . GLY C 3 31 ? 7.443 -43.817 116.587 1.00 147.86 31 GLY C C 1
ATOM 9032 O O . GLY C 3 31 ? 7.202 -42.880 115.825 1.00 133.49 31 GLY C O 1
ATOM 9033 N N . GLU C 3 32 ? 7.645 -45.062 116.163 1.00 161.21 32 GLU C N 1
ATOM 9034 C CA . GLU C 3 32 ? 7.582 -45.406 114.746 1.00 157.18 32 GLU C CA 1
ATOM 9035 C C . GLU C 3 32 ? 6.174 -45.185 114.208 1.00 137.62 32 GLU C C 1
ATOM 9036 O O . GLU C 3 32 ? 5.971 -45.068 112.997 1.00 152.11 32 GLU C O 1
ATOM 9042 N N . THR C 3 33 ? 5.209 -45.123 115.123 1.00 67.76 33 THR C N 1
ATOM 9043 C CA . THR C 3 33 ? 3.797 -45.014 114.764 1.00 98.20 33 THR C CA 1
ATOM 9044 C C . THR C 3 33 ? 3.365 -43.591 114.427 1.00 90.72 33 THR C C 1
ATOM 9045 O O . THR C 3 33 ? 2.300 -43.385 113.842 1.00 77.42 33 THR C O 1
ATOM 9049 N N . PHE C 3 34 ? 4.182 -42.611 114.800 1.00 72.87 34 PHE C N 1
ATOM 9050 C CA . PHE C 3 34 ? 3.852 -41.221 114.508 1.00 98.63 34 PHE C CA 1
ATOM 9051 C C . PHE C 3 34 ? 3.890 -40.932 113.007 1.00 82.76 34 PHE C C 1
ATOM 9052 O O . PHE C 3 34 ? 3.101 -40.133 112.506 1.00 88.74 34 PHE C O 1
ATOM 9060 N N . ASP C 3 35 ? 4.807 -41.584 112.297 1.00 90.32 35 ASP C N 1
ATOM 9061 C CA . ASP C 3 35 ? 4.878 -41.461 110.845 1.00 101.63 35 ASP C CA 1
ATOM 9062 C C . ASP C 3 35 ? 3.546 -41.826 110.195 1.00 94.90 35 ASP C C 1
ATOM 9063 O O . ASP C 3 35 ? 3.100 -41.150 109.271 1.00 84.22 35 ASP C O 1
ATOM 9068 N N . LEU C 3 36 ? 2.909 -42.888 110.685 1.00 82.02 36 LEU C N 1
ATOM 9069 C CA . LEU C 3 36 ? 1.632 -43.340 110.130 1.00 93.44 36 LEU C CA 1
ATOM 9070 C C . LEU C 3 36 ? 0.494 -42.394 110.511 1.00 81.61 36 LEU C C 1
ATOM 9071 O O . LEU C 3 36 ? -0.394 -42.119 109.705 1.00 76.68 36 LEU C O 1
ATOM 9076 N N . ARG C 3 37 ? 0.533 -41.897 111.742 1.00 71.84 37 ARG C N 1
ATOM 9077 C CA . ARG C 3 37 ? -0.403 -40.871 112.190 1.00 74.52 37 ARG C CA 1
ATOM 9078 C C . ARG C 3 37 ? -0.304 -39.624 111.308 1.00 71.00 37 ARG C C 1
ATOM 9079 O O . ARG C 3 37 ? -1.299 -39.176 110.733 1.00 62.83 37 ARG C O 1
ATOM 9087 N N . PHE C 3 38 ? 0.903 -39.073 111.207 1.00 57.17 38 PHE C N 1
ATOM 9088 C CA . PHE C 3 38 ? 1.167 -37.912 110.362 1.00 71.88 38 PHE C CA 1
ATOM 9089 C C . PHE C 3 38 ? 0.609 -38.094 108.950 1.00 74.45 38 PHE C C 1
ATOM 9090 O O . PHE C 3 38 ? -0.066 -37.212 108.426 1.00 79.94 38 PHE C O 1
ATOM 9098 N N . VAL C 3 39 ? 0.892 -39.243 108.343 1.00 73.10 39 VAL C N 1
ATOM 9099 C CA . VAL C 3 39 ? 0.492 -39.502 106.964 1.00 78.25 39 VAL C CA 1
ATOM 9100 C C . VAL C 3 39 ? -1.021 -39.671 106.812 1.00 56.67 39 VAL C C 1
ATOM 9101 O O . VAL C 3 39 ? -1.597 -39.252 105.804 1.00 94.05 39 VAL C O 1
ATOM 9105 N N . LEU C 3 40 ? -1.662 -40.259 107.820 1.00 69.07 40 LEU C N 1
ATOM 9106 C CA . LEU C 3 40 ? -3.118 -40.396 107.826 1.00 66.46 40 LEU C CA 1
ATOM 9107 C C . LEU C 3 40 ? -3.791 -39.032 107.804 1.00 71.94 40 LEU C C 1
ATOM 9108 O O . LEU C 3 40 ? -4.773 -38.823 107.093 1.00 62.61 40 LEU C O 1
ATOM 9113 N N . PHE C 3 41 ? -3.259 -38.107 108.594 1.00 62.40 41 PHE C N 1
ATOM 9114 C CA . PHE C 3 41 ? -3.753 -36.734 108.604 1.00 74.19 41 PHE C CA 1
ATOM 9115 C C . PHE C 3 41 ? -3.668 -36.102 107.218 1.00 80.14 41 PHE C C 1
ATOM 9116 O O . PHE C 3 41 ? -4.598 -35.427 106.782 1.00 65.81 41 PHE C O 1
ATOM 9124 N N . MET C 3 42 ? -2.547 -36.321 106.534 1.00 65.34 42 MET C N 1
ATOM 9125 C CA . MET C 3 42 ? -2.376 -35.835 105.168 1.00 65.25 42 MET C CA 1
ATOM 9126 C C . MET C 3 42 ? -3.457 -36.409 104.257 1.00 74.28 42 MET C C 1
ATOM 9127 O O . MET C 3 42 ? -4.044 -35.689 103.443 1.00 66.03 42 MET C O 1
ATOM 9132 N N . LEU C 3 43 ? -3.728 -37.702 104.397 1.00 53.23 43 LEU C N 1
ATOM 9133 C CA . LEU C 3 43 ? -4.811 -38.323 103.633 1.00 67.73 43 LEU C CA 1
ATOM 9134 C C . LEU C 3 43 ? -6.123 -37.572 103.841 1.00 54.29 43 LEU C C 1
ATOM 9135 O O . LEU C 3 43 ? -6.839 -37.257 102.889 1.00 71.75 43 LEU C O 1
ATOM 9140 N N . LEU C 3 44 ? -6.427 -37.286 105.102 1.00 55.36 44 LEU C N 1
ATOM 9141 C CA . LEU C 3 44 ? -7.639 -36.570 105.467 1.00 66.28 44 LEU C CA 1
ATOM 9142 C C . LEU C 3 44 ? -7.607 -35.128 104.965 1.00 59.39 44 LEU C C 1
ATOM 9143 O O . LEU C 3 44 ? -8.630 -34.578 104.563 1.00 60.83 44 LEU C O 1
ATOM 9148 N N . LEU C 3 45 ? -6.425 -34.519 104.993 1.00 52.30 45 LEU C N 1
ATOM 9149 C CA . LEU C 3 45 ? -6.259 -33.157 104.494 1.00 69.91 45 LEU C CA 1
ATOM 9150 C C . LEU C 3 45 ? -6.518 -33.067 102.992 1.00 66.28 45 LEU C C 1
ATOM 9151 O O . LEU C 3 45 ? -7.098 -32.093 102.523 1.00 61.94 45 LEU C O 1
ATOM 9156 N N . ILE C 3 46 ? -6.098 -34.084 102.246 1.00 55.64 46 ILE C N 1
ATOM 9157 C CA . ILE C 3 46 ? -6.364 -34.124 100.816 1.00 57.95 46 ILE C CA 1
ATOM 9158 C C . ILE C 3 46 ? -7.864 -34.107 100.554 1.00 55.53 46 ILE C C 1
ATOM 9159 O O . ILE C 3 46 ? -8.354 -33.319 99.741 1.00 53.23 46 ILE C O 1
ATOM 9164 N N . LEU C 3 47 ? -8.592 -34.970 101.256 1.00 51.00 47 LEU C N 1
ATOM 9165 C CA . LEU C 3 47 ? -10.048 -35.029 101.116 1.00 62.14 47 LEU C CA 1
ATOM 9166 C C . LEU C 3 47 ? -10.717 -33.705 101.495 1.00 66.76 47 LEU C C 1
ATOM 9167 O O . LEU C 3 47 ? -11.556 -33.195 100.757 1.00 62.49 47 LEU C O 1
ATOM 9172 N N . LEU C 3 48 ? -10.342 -33.150 102.645 1.00 60.22 48 LEU C N 1
ATOM 9173 C CA . LEU C 3 48 ? -10.931 -31.896 103.111 1.00 54.88 48 LEU C CA 1
ATOM 9174 C C . LEU C 3 48 ? -10.685 -30.745 102.140 1.00 53.78 48 LEU C C 1
ATOM 9175 O O . LEU C 3 48 ? -11.616 -30.048 101.746 1.00 51.31 48 LEU C O 1
ATOM 9180 N N . ALA C 3 49 ? -9.426 -30.552 101.759 1.00 56.53 49 ALA C N 1
ATOM 9181 C CA . ALA C 3 49 ? -9.068 -29.505 100.803 1.00 53.25 49 ALA C CA 1
ATOM 9182 C C . ALA C 3 49 ? -9.756 -29.697 99.442 1.00 51.43 49 ALA C C 1
ATOM 9183 O O . ALA C 3 49 ? -10.371 -28.768 98.915 1.00 49.82 49 ALA C O 1
ATOM 9185 N N . ALA C 3 50 ? -9.659 -30.897 98.877 1.00 37.70 50 ALA C N 1
ATOM 9186 C CA . ALA C 3 50 ? -10.281 -31.169 97.579 1.00 55.07 50 ALA C CA 1
ATOM 9187 C C . ALA C 3 50 ? -11.774 -30.872 97.597 1.00 42.63 50 ALA C C 1
ATOM 9188 O O . ALA C 3 50 ? -12.288 -30.177 96.721 1.00 47.56 50 ALA C O 1
ATOM 9190 N N . GLY C 3 51 ? -12.467 -31.396 98.602 1.00 49.13 51 GLY C N 1
ATOM 9191 C CA . GLY C 3 51 ? -13.899 -31.196 98.732 1.00 54.81 51 GLY C CA 1
ATOM 9192 C C . GLY C 3 51 ? -14.278 -29.740 98.932 1.00 65.25 51 GLY C C 1
ATOM 9193 O O . GLY C 3 51 ? -15.277 -29.262 98.394 1.00 49.72 51 GLY C O 1
ATOM 9194 N N . THR C 3 52 ? -13.478 -29.027 99.713 1.00 39.34 52 THR C N 1
ATOM 9195 C CA . THR C 3 52 ? -13.741 -27.618 99.965 1.00 54.67 52 THR C CA 1
ATOM 9196 C C . THR C 3 52 ? -13.651 -26.820 98.669 1.00 49.82 52 THR C C 1
ATOM 9197 O O . THR C 3 52 ? -14.553 -26.035 98.344 1.00 53.51 52 THR C O 1
ATOM 9201 N N . VAL C 3 53 ? -12.573 -27.042 97.919 1.00 48.17 53 VAL C N 1
ATOM 9202 C CA . VAL C 3 53 ? -12.378 -26.346 96.654 1.00 40.08 53 VAL C CA 1
ATOM 9203 C C . VAL C 3 53 ? -13.409 -26.770 95.602 1.00 56.03 53 VAL C C 1
ATOM 9204 O O . VAL C 3 53 ? -13.940 -25.931 94.861 1.00 43.44 53 VAL C O 1
ATOM 9208 N N . ALA C 3 54 ? -13.698 -28.069 95.546 1.00 48.24 54 ALA C N 1
ATOM 9209 C CA . ALA C 3 54 ? -14.690 -28.585 94.606 1.00 45.21 54 ALA C CA 1
ATOM 9210 C C . ALA C 3 54 ? -16.046 -27.933 94.858 1.00 53.37 54 ALA C C 1
ATOM 9211 O O . ALA C 3 54 ? -16.736 -27.539 93.922 1.00 50.25 54 ALA C O 1
ATOM 9213 N N . LEU C 3 55 ? -16.417 -27.827 96.130 1.00 55.11 55 LEU C N 1
ATOM 9214 C CA . LEU C 3 55 ? -17.645 -27.151 96.526 1.00 46.28 55 LEU C CA 1
ATOM 9215 C C . LEU C 3 55 ? -17.780 -25.783 95.860 1.00 53.90 55 LEU C C 1
ATOM 9216 O O . LEU C 3 55 ? -18.791 -25.489 95.208 1.00 53.46 55 LEU C O 1
ATOM 9221 N N . MET C 3 56 ? -16.755 -24.951 96.017 1.00 38.18 56 MET C N 1
ATOM 9222 C CA . MET C 3 56 ? -16.789 -23.594 95.481 1.00 46.52 56 MET C CA 1
ATOM 9223 C C . MET C 3 56 ? -16.869 -23.563 93.946 1.00 47.49 56 MET C C 1
ATOM 9224 O O . MET C 3 56 ? -17.584 -22.736 93.376 1.00 51.78 56 MET C O 1
ATOM 9229 N N . LEU C 3 57 ? -16.143 -24.461 93.285 1.00 41.16 57 LEU C N 1
ATOM 9230 C CA . LEU C 3 57 ? -16.211 -24.566 91.825 1.00 53.20 57 LEU C CA 1
ATOM 9231 C C . LEU C 3 57 ? -17.630 -24.887 91.352 1.00 49.35 57 LEU C C 1
ATOM 9232 O O . LEU C 3 57 ? -18.110 -24.315 90.371 1.00 42.93 57 LEU C O 1
ATOM 9237 N N . LEU C 3 58 ? -18.303 -25.797 92.052 1.00 45.34 58 LEU C N 1
ATOM 9238 C CA . LEU C 3 58 ? -19.686 -26.132 91.713 1.00 60.49 58 LEU C CA 1
ATOM 9239 C C . LEU C 3 58 ? -20.636 -24.964 91.999 1.00 48.49 58 LEU C C 1
ATOM 9240 O O . LEU C 3 58 ? -21.540 -24.690 91.221 1.00 55.55 58 LEU C O 1
ATOM 9245 N N . ILE C 3 59 ? -20.416 -24.261 93.103 1.00 53.35 59 ILE C N 1
ATOM 9246 C CA . ILE C 3 59 ? -21.187 -23.050 93.374 1.00 47.78 59 ILE C CA 1
ATOM 9247 C C . ILE C 3 59 ? -21.029 -22.065 92.221 1.00 50.92 59 ILE C C 1
ATOM 9248 O O . ILE C 3 59 ? -21.957 -21.327 91.889 1.00 43.36 59 ILE C O 1
ATOM 9253 N N . GLY C 3 60 ? -19.847 -22.062 91.606 1.00 48.57 60 GLY C N 1
ATOM 9254 C CA . GLY C 3 60 ? -19.584 -21.192 90.475 1.00 38.46 60 GLY C CA 1
ATOM 9255 C C . GLY C 3 60 ? -20.499 -21.447 89.286 1.00 52.78 60 GLY C C 1
ATOM 9256 O O . GLY C 3 60 ? -20.730 -20.546 88.477 1.00 45.52 60 GLY C O 1
ATOM 9257 N N . LYS C 3 61 ? -21.022 -22.670 89.182 1.00 54.25 61 LYS C N 1
ATOM 9258 C CA . LYS C 3 61 ? -21.908 -23.037 88.075 1.00 57.82 61 LYS C CA 1
ATOM 9259 C C . LYS C 3 61 ? -23.375 -23.063 88.483 1.00 51.60 61 LYS C C 1
ATOM 9260 O O . LYS C 3 61 ? -24.245 -23.326 87.662 1.00 63.50 61 LYS C O 1
ATOM 9266 N N . ALA C 3 62 ? -23.647 -22.791 89.754 1.00 64.99 62 ALA C N 1
ATOM 9267 C CA . ALA C 3 62 ? -25.017 -22.806 90.252 1.00 51.78 62 ALA C CA 1
ATOM 9268 C C . ALA C 3 62 ? -25.668 -21.433 90.112 1.00 59.03 62 ALA C C 1
ATOM 9269 O O . ALA C 3 62 ? -25.834 -20.712 91.093 1.00 75.67 62 ALA C O 1
ATOM 9271 N N . HIS C 3 63 ? -26.031 -21.078 88.886 1.00 71.40 63 HIS C N 1
ATOM 9272 C CA . HIS C 3 63 ? -26.681 -19.800 88.620 1.00 92.27 63 HIS C CA 1
ATOM 9273 C C . HIS C 3 63 ? -28.106 -19.773 89.175 1.00 91.06 63 HIS C C 1
ATOM 9274 O O . HIS C 3 63 ? -28.759 -20.814 89.276 1.00 93.89 63 HIS C O 1
ATOM 9281 N N . HIS C 3 64 ? -28.571 -18.580 89.543 1.00 93.17 64 HIS C N 1
ATOM 9282 C CA . HIS C 3 64 ? -29.916 -18.393 90.095 1.00 105.08 64 HIS C CA 1
ATOM 9283 C C . HIS C 3 64 ? -30.102 -19.146 91.411 1.00 95.04 64 HIS C C 1
ATOM 9284 O O . HIS C 3 64 ? -29.396 -18.901 92.390 1.00 101.87 64 HIS C O 1
ATOM 9291 N N . TRP D 1 12 ? -32.812 8.429 2.086 1.00 119.05 12 TRP D N 1
ATOM 9292 C CA . TRP D 1 12 ? -33.826 8.451 3.134 1.00 102.37 12 TRP D CA 1
ATOM 9293 C C . TRP D 1 12 ? -35.020 7.579 2.768 1.00 93.09 12 TRP D C 1
ATOM 9294 O O . TRP D 1 12 ? -35.540 6.835 3.597 1.00 98.30 12 TRP D O 1
ATOM 9305 N N . ALA D 1 13 ? -35.454 7.675 1.519 1.00 101.87 13 ALA D N 1
ATOM 9306 C CA . ALA D 1 13 ? -36.623 6.934 1.067 1.00 108.29 13 ALA D CA 1
ATOM 9307 C C . ALA D 1 13 ? -36.445 5.426 1.230 1.00 100.82 13 ALA D C 1
ATOM 9308 O O . ALA D 1 13 ? -37.391 4.714 1.563 1.00 82.21 13 ALA D O 1
ATOM 9310 N N . VAL D 1 14 ? -35.231 4.943 0.988 1.00 101.16 14 VAL D N 1
ATOM 9311 C CA . VAL D 1 14 ? -34.942 3.519 1.112 1.00 98.13 14 VAL D CA 1
ATOM 9312 C C . VAL D 1 14 ? -34.862 3.100 2.578 1.00 97.85 14 VAL D C 1
ATOM 9313 O O . VAL D 1 14 ? -35.175 1.960 2.924 1.00 83.19 14 VAL D O 1
ATOM 9317 N N . LEU D 1 15 ? -34.443 4.028 3.436 1.00 96.54 15 LEU D N 1
ATOM 9318 C CA . LEU D 1 15 ? -34.341 3.748 4.864 1.00 104.69 15 LEU D CA 1
ATOM 9319 C C . LEU D 1 15 ? -35.721 3.603 5.489 1.00 91.04 15 LEU D C 1
ATOM 9320 O O . LEU D 1 15 ? -35.973 2.662 6.240 1.00 69.37 15 LEU D O 1
ATOM 9325 N N . TRP D 1 16 ? -36.612 4.537 5.174 1.00 80.22 16 TRP D N 1
ATOM 9326 C CA . TRP D 1 16 ? -37.957 4.509 5.729 1.00 76.31 16 TRP D CA 1
ATOM 9327 C C . TRP D 1 16 ? -38.704 3.266 5.275 1.00 67.55 16 TRP D C 1
ATOM 9328 O O . TRP D 1 16 ? -39.524 2.718 6.013 1.00 72.69 16 TRP D O 1
ATOM 9339 N N . ASP D 1 17 ? -38.416 2.825 4.056 1.00 63.55 17 ASP D N 1
ATOM 9340 C CA . ASP D 1 17 ? -38.995 1.595 3.529 1.00 51.28 17 ASP D CA 1
ATOM 9341 C C . ASP D 1 17 ? -38.524 0.381 4.341 1.00 65.44 17 ASP D C 1
ATOM 9342 O O . ASP D 1 17 ? -39.336 -0.460 4.731 1.00 68.17 17 ASP D O 1
ATOM 9347 N N . LEU D 1 18 ? -37.219 0.298 4.602 1.00 61.25 18 LEU D N 1
ATOM 9348 C CA . LEU D 1 18 ? -36.664 -0.826 5.362 1.00 61.74 18 LEU D CA 1
ATOM 9349 C C . LEU D 1 18 ? -37.119 -0.829 6.820 1.00 53.34 18 LEU D C 1
ATOM 9350 O O . LEU D 1 18 ? -37.352 -1.890 7.396 1.00 58.32 18 LEU D O 1
ATOM 9355 N N . LEU D 1 19 ? -37.248 0.360 7.405 1.00 37.57 19 LEU D N 1
ATOM 9356 C CA . LEU D 1 19 ? -37.641 0.503 8.801 1.00 52.92 19 LEU D CA 1
ATOM 9357 C C . LEU D 1 19 ? -39.086 0.089 9.030 1.00 61.66 19 LEU D C 1
ATOM 9358 O O . LEU D 1 19 ? -39.488 -0.177 10.162 1.00 65.59 19 LEU D O 1
ATOM 9363 N N . THR D 1 20 ? -39.864 0.034 7.954 1.00 56.28 20 THR D N 1
ATOM 9364 C CA . THR D 1 20 ? -41.300 -0.192 8.068 1.00 52.49 20 THR D CA 1
ATOM 9365 C C . THR D 1 20 ? -41.794 -1.426 7.307 1.00 50.20 20 THR D C 1
ATOM 9366 O O . THR D 1 20 ? -42.978 -1.754 7.357 1.00 59.09 20 THR D O 1
ATOM 9370 N N . THR D 1 21 ? -40.895 -2.112 6.609 1.00 42.62 21 THR D N 1
ATOM 9371 C CA . THR D 1 21 ? -41.314 -3.208 5.738 1.00 50.02 21 THR D CA 1
ATOM 9372 C C . THR D 1 21 ? -41.774 -4.414 6.538 1.00 59.52 21 THR D C 1
ATOM 9373 O O . THR D 1 21 ? -41.324 -4.633 7.665 1.00 46.41 21 THR D O 1
ATOM 9377 N N . VAL D 1 22 ? -42.687 -5.186 5.955 1.00 46.85 22 VAL D N 1
ATOM 9378 C CA . VAL D 1 22 ? -43.089 -6.465 6.532 1.00 49.21 22 VAL D CA 1
ATOM 9379 C C . VAL D 1 22 ? -42.993 -7.553 5.474 1.00 42.54 22 VAL D C 1
ATOM 9380 O O . VAL D 1 22 ? -43.436 -8.680 5.681 1.00 49.73 22 VAL D O 1
ATOM 9384 N N . ASP D 1 23 ? -42.421 -7.203 4.330 1.00 45.10 23 ASP D N 1
ATOM 9385 C CA . ASP D 1 23 ? -42.232 -8.156 3.250 1.00 36.03 23 ASP D CA 1
ATOM 9386 C C . ASP D 1 23 ? -41.151 -9.145 3.693 1.00 45.09 23 ASP D C 1
ATOM 9387 O O . ASP D 1 23 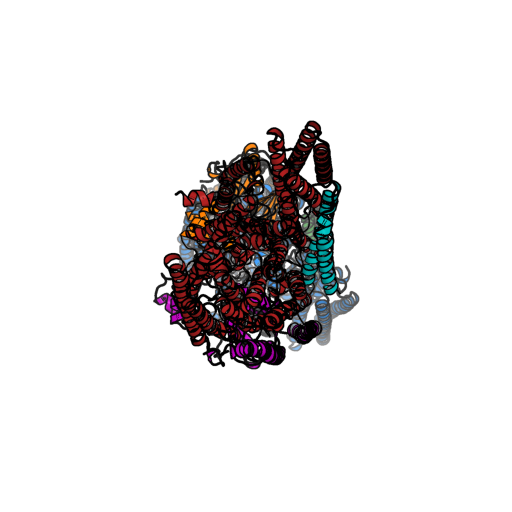? -40.037 -8.748 4.040 1.00 56.65 23 ASP D O 1
ATOM 9392 N N . HIS D 1 24 ? -41.486 -10.431 3.697 1.00 49.74 24 HIS D N 1
ATOM 9393 C CA . HIS D 1 24 ? -40.554 -11.466 4.142 1.00 34.07 24 HIS D CA 1
ATOM 9394 C C . HIS D 1 24 ? -39.265 -11.518 3.311 1.00 54.44 24 HIS D C 1
ATOM 9395 O O . HIS D 1 24 ? -38.231 -11.968 3.803 1.00 42.76 24 HIS D O 1
ATOM 9402 N N . LYS D 1 25 ? -39.331 -11.075 2.056 1.00 41.26 25 LYS D N 1
ATOM 9403 C CA . LYS D 1 25 ? -38.164 -11.080 1.179 1.00 56.05 25 LYS D CA 1
ATOM 9404 C C . LYS D 1 25 ? -37.134 -10.032 1.605 1.00 55.39 25 LYS D C 1
ATOM 9405 O O . LYS D 1 25 ? -35.932 -10.306 1.641 1.00 50.24 25 LYS D O 1
ATOM 9411 N N . LYS D 1 26 ? -37.601 -8.830 1.925 1.00 39.23 26 LYS D N 1
ATOM 9412 C CA . LYS D 1 26 ? -36.711 -7.782 2.427 1.00 39.47 26 LYS D CA 1
ATOM 9413 C C . LYS D 1 26 ? -36.163 -8.098 3.824 1.00 48.98 26 LYS D C 1
ATOM 9414 O O . LYS D 1 26 ? -34.983 -7.889 4.103 1.00 48.80 26 LYS D O 1
ATOM 9420 N N . ILE D 1 27 ? -37.022 -8.608 4.698 1.00 47.01 27 ILE D N 1
ATOM 9421 C CA . ILE D 1 27 ? -36.579 -9.054 6.004 1.00 39.41 27 ILE D CA 1
ATOM 9422 C C . ILE D 1 27 ? -35.512 -10.136 5.836 1.00 53.30 27 ILE D C 1
ATOM 9423 O O . ILE D 1 27 ? -34.503 -10.150 6.551 1.00 48.45 27 ILE D O 1
ATOM 9428 N N . GLY D 1 28 ? -35.736 -11.040 4.886 1.00 42.73 28 GLY D N 1
ATOM 9429 C CA . GLY D 1 28 ? -34.798 -12.118 4.621 1.00 40.40 28 GLY D CA 1
ATOM 9430 C C . GLY D 1 28 ? -33.452 -11.602 4.144 1.00 54.63 28 GLY D C 1
ATOM 9431 O O . GLY D 1 28 ? -32.393 -12.109 4.524 1.00 48.48 28 GLY D O 1
ATOM 9432 N N . LEU D 1 29 ? -33.495 -10.578 3.304 1.00 47.68 29 LEU D N 1
ATOM 9433 C CA . LEU D 1 29 ? -32.279 -9.987 2.770 1.00 49.28 29 LEU D CA 1
ATOM 9434 C C . LEU D 1 29 ? -31.519 -9.269 3.867 1.00 57.36 29 LEU D C 1
ATOM 9435 O O . LEU D 1 29 ? -30.287 -9.289 3.903 1.00 45.89 29 LEU D O 1
ATOM 9440 N N . MET D 1 30 ? -32.254 -8.626 4.765 1.00 38.84 30 MET D N 1
ATOM 9441 C CA . MET D 1 30 ? -31.606 -7.934 5.866 1.00 51.01 30 MET D CA 1
ATOM 9442 C C . MET D 1 30 ? -30.912 -8.916 6.811 1.00 58.56 30 MET D C 1
ATOM 9443 O O . MET D 1 30 ? -29.765 -8.704 7.186 1.00 52.35 30 MET D O 1
ATOM 9448 N N . TYR D 1 31 ? -31.592 -10.002 7.167 1.00 46.44 31 TYR D N 1
ATOM 9449 C CA . TYR D 1 31 ? -30.978 -11.050 7.976 1.00 47.10 31 TYR D CA 1
ATOM 9450 C C . TYR D 1 31 ? -29.723 -11.593 7.295 1.00 48.75 31 TYR D C 1
ATOM 9451 O O . TYR D 1 31 ? -28.660 -11.730 7.911 1.00 41.42 31 TYR D O 1
ATOM 9460 N N . THR D 1 32 ? -29.870 -11.917 6.017 1.00 47.30 32 THR D N 1
ATOM 9461 C CA . THR D 1 32 ? -28.793 -12.517 5.245 1.00 40.00 32 THR D CA 1
ATOM 9462 C C . THR D 1 32 ? -27.580 -11.599 5.202 1.00 50.87 32 THR D C 1
ATOM 9463 O O . THR D 1 32 ? -26.457 -12.021 5.488 1.00 59.17 32 THR D O 1
ATOM 9467 N N . ALA D 1 33 ? -27.808 -10.339 4.850 1.00 46.89 33 ALA D N 1
ATOM 9468 C CA . ALA D 1 33 ? -26.711 -9.389 4.753 1.00 47.89 33 ALA D CA 1
ATOM 9469 C C . ALA D 1 33 ? -26.050 -9.163 6.119 1.00 61.55 33 ALA D C 1
ATOM 9470 O O . ALA D 1 33 ? -24.826 -9.022 6.215 1.00 51.19 33 ALA D O 1
ATOM 9472 N N . THR D 1 34 ? -26.859 -9.127 7.172 1.00 46.74 34 THR D N 1
ATOM 9473 C CA . THR D 1 34 ? -26.335 -8.879 8.508 1.00 47.57 34 THR D CA 1
ATOM 9474 C C . THR D 1 34 ? -25.520 -10.081 8.987 1.00 59.18 34 THR D C 1
ATOM 9475 O O . THR D 1 34 ? -24.410 -9.931 9.500 1.00 47.22 34 THR D O 1
ATOM 9479 N N . ALA D 1 35 ? -26.067 -11.274 8.788 1.00 53.98 35 ALA D N 1
ATOM 9480 C CA . ALA D 1 35 ? -25.382 -12.511 9.145 1.00 38.08 35 ALA D CA 1
ATOM 9481 C C . ALA D 1 35 ? -24.021 -12.618 8.467 1.00 53.35 35 ALA D C 1
ATOM 9482 O O . ALA D 1 35 ? -23.019 -12.919 9.109 1.00 44.27 35 ALA D O 1
ATOM 9484 N N . PHE D 1 36 ? -23.987 -12.389 7.161 1.00 31.95 36 PHE D N 1
ATOM 9485 C CA . PHE D 1 36 ? -22.728 -12.498 6.425 1.00 41.34 36 PHE D CA 1
ATOM 9486 C C . PHE D 1 36 ? -21.751 -11.374 6.739 1.00 45.24 36 PHE D C 1
ATOM 9487 O O . PHE D 1 36 ? -20.534 -11.572 6.692 1.00 51.67 36 PHE D O 1
ATOM 9495 N N . PHE D 1 37 ? -22.270 -10.196 7.059 1.00 45.89 37 PHE D N 1
ATOM 9496 C CA . PHE D 1 37 ? -21.414 -9.158 7.621 1.00 49.69 37 PHE D CA 1
ATOM 9497 C C . PHE D 1 37 ? -20.805 -9.655 8.936 1.00 50.12 37 PHE D C 1
ATOM 9498 O O . PHE D 1 37 ? -19.620 -9.461 9.187 1.00 53.99 37 PHE D O 1
ATOM 9506 N N . ALA D 1 38 ? -21.610 -10.310 9.766 1.00 42.69 38 ALA D N 1
ATOM 9507 C CA . ALA D 1 38 ? -21.108 -10.827 11.039 1.00 54.85 38 ALA D CA 1
ATOM 9508 C C . ALA D 1 38 ? -19.955 -11.802 10.804 1.00 48.82 38 ALA D C 1
ATOM 9509 O O . ALA D 1 38 ? -18.946 -11.767 11.502 1.00 52.63 38 ALA D O 1
ATOM 9511 N N . PHE D 1 39 ? -20.118 -12.674 9.816 1.00 41.33 39 PHE D N 1
ATOM 9512 C CA . PHE D 1 39 ? -19.068 -13.622 9.457 1.00 47.69 39 PHE D CA 1
ATOM 9513 C C . PHE D 1 39 ? -17.770 -12.910 9.073 1.00 56.34 39 PHE D C 1
ATOM 9514 O O . PHE D 1 39 ? -16.684 -13.313 9.480 1.00 64.72 39 PHE D O 1
ATOM 9522 N N . ALA D 1 40 ? -17.886 -11.848 8.285 1.00 47.51 40 ALA D N 1
ATOM 9523 C CA . ALA D 1 40 ? -16.716 -11.087 7.870 1.00 45.69 40 ALA D CA 1
ATOM 9524 C C . ALA D 1 40 ? -16.043 -10.384 9.057 1.00 51.11 40 ALA D C 1
ATOM 9525 O O . ALA D 1 40 ? -14.817 -10.382 9.175 1.00 56.74 40 ALA D O 1
ATOM 9527 N N . LEU D 1 41 ? -16.851 -9.787 9.929 1.00 44.24 41 LEU D N 1
ATOM 9528 C CA . LEU D 1 41 ? -16.336 -9.124 11.121 1.00 47.02 41 LEU D CA 1
ATOM 9529 C C . LEU D 1 41 ? -15.590 -10.114 12.014 1.00 56.28 41 LEU D C 1
ATOM 9530 O O . LEU D 1 41 ? -14.444 -9.878 12.403 1.00 47.63 41 LEU D O 1
ATOM 9535 N N . ALA D 1 42 ? -16.246 -11.223 12.335 1.00 42.20 42 ALA D N 1
ATOM 9536 C CA . ALA D 1 42 ? -15.649 -12.246 13.188 1.00 49.24 42 ALA D CA 1
ATOM 9537 C C . ALA D 1 42 ? -14.472 -12.946 12.505 1.00 55.80 42 ALA D C 1
ATOM 9538 O O . ALA D 1 42 ? -13.614 -13.521 13.174 1.00 56.57 42 ALA D O 1
ATOM 9540 N N . GLY D 1 43 ? -14.446 -12.906 11.175 1.00 54.47 43 GLY D N 1
ATOM 9541 C CA . GLY D 1 43 ? -13.355 -13.502 10.415 1.00 35.49 43 GLY D CA 1
ATOM 9542 C C . GLY D 1 43 ? -12.107 -12.665 10.577 1.00 50.56 43 GLY D C 1
ATOM 9543 O O . GLY D 1 43 ? -11.003 -13.182 10.749 1.00 59.97 43 GLY D O 1
ATOM 9544 N N . VAL D 1 44 ? -12.285 -11.353 10.525 1.00 50.16 44 VAL D N 1
ATOM 9545 C CA . VAL D 1 44 ? -11.192 -10.450 10.815 1.00 52.80 44 VAL D CA 1
ATOM 9546 C C . VAL D 1 44 ? -10.665 -10.719 12.222 1.00 58.70 44 VAL D C 1
ATOM 9547 O O . VAL D 1 44 ? -9.447 -10.758 12.433 1.00 56.34 44 VAL D O 1
ATOM 9551 N N . PHE D 1 45 ? -11.574 -10.915 13.180 1.00 51.13 45 PHE D N 1
ATOM 9552 C CA . PHE D 1 45 ? -11.165 -11.214 14.557 1.00 50.20 45 PHE D CA 1
ATOM 9553 C C . PHE D 1 45 ? -10.262 -12.440 14.583 1.00 51.51 45 PHE D C 1
ATOM 9554 O O . PHE D 1 45 ? -9.283 -12.487 15.330 1.00 57.81 45 PHE D O 1
ATOM 9562 N N . SER D 1 46 ? -10.608 -13.434 13.766 1.00 44.91 46 SER D N 1
ATOM 9563 C CA . SER D 1 46 ? -9.854 -14.680 13.714 1.00 53.88 46 SER D CA 1
ATOM 9564 C C . SER D 1 46 ? -8.458 -14.446 13.135 1.00 49.11 46 SER D C 1
ATOM 9565 O O . SER D 1 46 ? -7.519 -15.173 13.456 1.00 59.44 46 SER D O 1
ATOM 9568 N N . LEU D 1 47 ? -8.329 -13.431 12.283 1.00 46.34 47 LEU D N 1
ATOM 9569 C CA . LEU D 1 47 ? -7.023 -13.074 11.722 1.00 53.63 47 LEU D CA 1
ATOM 9570 C C . LEU D 1 47 ? -6.130 -12.437 12.780 1.00 56.56 47 LEU D C 1
ATOM 9571 O O . LEU D 1 47 ? -4.923 -12.651 12.787 1.00 65.29 47 LEU D O 1
ATOM 9576 N N . LEU D 1 48 ? -6.726 -11.660 13.678 1.00 51.93 48 LEU D N 1
ATOM 9577 C CA . LEU D 1 48 ? -5.976 -11.098 14.789 1.00 57.84 48 LEU D CA 1
ATOM 9578 C C . LEU D 1 48 ? -5.519 -12.221 15.716 1.00 49.38 48 LEU D C 1
ATOM 9579 O O . LEU D 1 48 ? -4.378 -12.251 16.169 1.00 56.07 48 LEU D O 1
ATOM 9584 N N . ILE D 1 49 ? -6.415 -13.155 15.985 1.00 48.24 49 ILE D N 1
ATOM 9585 C CA . ILE D 1 49 ? -6.091 -14.310 16.813 1.00 45.27 49 ILE D CA 1
ATOM 9586 C C . ILE D 1 49 ? -4.917 -15.099 16.233 1.00 61.21 49 ILE D C 1
ATOM 9587 O O . ILE D 1 49 ? -3.932 -15.353 16.925 1.00 57.12 49 ILE D O 1
ATOM 9592 N N . ARG D 1 50 ? -5.019 -15.478 14.962 1.00 53.45 50 ARG D N 1
ATOM 9593 C CA . ARG D 1 50 ? -3.993 -16.319 14.340 1.00 43.66 50 ARG D CA 1
ATOM 9594 C C . ARG D 1 50 ? -2.666 -15.595 14.151 1.00 43.67 50 ARG D C 1
ATOM 9595 O O . ARG D 1 50 ? -1.605 -16.221 14.154 1.00 61.48 50 ARG D O 1
ATOM 9603 N N . THR D 1 51 ? -2.719 -14.276 14.012 1.00 59.44 51 THR D N 1
ATOM 9604 C CA . THR D 1 51 ? -1.491 -13.496 13.963 1.00 52.01 51 THR D CA 1
ATOM 9605 C C . THR D 1 51 ? -0.766 -13.592 15.293 1.00 53.94 51 THR D C 1
ATOM 9606 O O . THR D 1 51 ? 0.445 -13.810 15.333 1.00 54.99 51 THR D O 1
ATOM 9610 N N . GLN D 1 52 ? -1.509 -13.424 16.385 1.00 50.59 52 GLN D N 1
ATOM 9611 C CA . GLN D 1 52 ? -0.924 -13.530 17.717 1.00 59.57 52 GLN D CA 1
ATOM 9612 C C . GLN D 1 52 ? -0.294 -14.901 17.921 1.00 51.85 52 GLN D C 1
ATOM 9613 O O . GLN D 1 52 ? 0.758 -15.014 18.546 1.00 59.15 52 GLN D O 1
ATOM 9619 N N . LEU D 1 53 ? -0.935 -15.936 17.383 1.00 57.67 53 LEU D N 1
ATOM 9620 C CA . LEU D 1 53 ? -0.486 -17.314 17.591 1.00 55.39 53 LEU D CA 1
ATOM 9621 C C . LEU D 1 53 ? 0.581 -17.797 16.602 1.00 60.33 53 LEU D C 1
ATOM 9622 O O . LEU D 1 53 ? 1.072 -18.917 16.731 1.00 69.12 53 LEU D O 1
ATOM 9627 N N . ALA D 1 54 ? 0.934 -16.963 15.625 1.00 50.09 54 ALA D N 1
ATOM 9628 C CA . ALA D 1 54 ? 1.853 -17.378 14.552 1.00 55.41 54 ALA D CA 1
ATOM 9629 C C . ALA D 1 54 ? 3.209 -17.860 15.058 1.00 64.75 54 ALA D C 1
ATOM 9630 O O . ALA D 1 54 ? 3.838 -18.713 14.434 1.00 81.23 54 ALA D O 1
ATOM 9632 N N . VAL D 1 55 ? 3.660 -17.294 16.175 1.00 62.63 55 VAL D N 1
ATOM 9633 C CA . VAL D 1 55 ? 4.907 -17.701 16.811 1.00 52.38 55 VAL D CA 1
ATOM 9634 C C . VAL D 1 55 ? 4.751 -17.686 18.331 1.00 67.55 55 VAL D C 1
ATOM 9635 O O . VAL D 1 55 ? 3.885 -17.003 18.866 1.00 59.49 55 VAL D O 1
ATOM 9639 N N . PRO D 1 56 ? 5.605 -18.441 19.032 1.00 62.20 56 PRO D N 1
ATOM 9640 C CA . PRO D 1 56 ? 5.578 -18.501 20.495 1.00 46.48 56 PRO D CA 1
ATOM 9641 C C . PRO D 1 56 ? 5.942 -17.158 21.132 1.00 62.79 56 PRO D C 1
ATOM 9642 O O . PRO D 1 56 ? 6.715 -16.388 20.561 1.00 60.81 56 PRO D O 1
ATOM 9646 N N . ASN D 1 57 ? 5.390 -16.882 22.310 1.00 56.81 57 ASN D N 1
ATOM 9647 C CA . ASN D 1 57 ? 5.785 -15.702 23.081 1.00 68.70 57 ASN D CA 1
ATOM 9648 C C . ASN D 1 57 ? 5.520 -14.386 22.359 1.00 56.11 57 ASN D C 1
ATOM 9649 O O . ASN D 1 57 ? 6.278 -13.424 22.511 1.00 68.40 57 ASN D O 1
ATOM 9654 N N . ASN D 1 58 ? 4.446 -14.346 21.577 1.00 60.55 58 ASN D N 1
ATOM 9655 C CA . ASN D 1 58 ? 4.132 -13.164 20.790 1.00 69.65 58 ASN D CA 1
ATOM 9656 C C . ASN D 1 58 ? 3.500 -12.070 21.650 1.00 68.17 58 ASN D C 1
ATOM 9657 O O . ASN D 1 58 ? 2.891 -12.355 22.681 1.00 60.77 58 ASN D O 1
ATOM 9662 N N . GLN D 1 59 ? 3.656 -10.817 21.231 1.00 54.18 59 GLN D N 1
ATOM 9663 C CA . GLN D 1 59 ? 3.144 -9.684 22.004 1.00 62.51 59 GLN D CA 1
ATOM 9664 C C . GLN D 1 59 ? 2.197 -8.820 21.179 1.00 50.24 59 GLN D C 1
ATOM 9665 O O . GLN D 1 59 ? 2.003 -7.640 21.467 1.00 64.07 59 GLN D O 1
ATOM 9671 N N . PHE D 1 60 ? 1.605 -9.418 20.153 1.00 52.12 60 PHE D N 1
ATOM 9672 C CA . PHE D 1 60 ? 0.696 -8.696 19.269 1.00 62.90 60 PHE D CA 1
ATOM 9673 C C . PHE D 1 60 ? -0.687 -8.490 19.907 1.00 56.55 60 PHE D C 1
ATOM 9674 O O . PHE D 1 60 ? -1.261 -7.403 19.842 1.00 61.58 60 PHE D O 1
ATOM 9682 N N . LEU D 1 61 ? -1.206 -9.538 20.529 1.00 49.58 61 LEU D N 1
ATOM 9683 C CA . LEU D 1 61 ? -2.520 -9.484 21.158 1.00 50.09 61 LEU D CA 1
ATOM 9684 C C . LEU D 1 61 ? -2.501 -10.388 22.375 1.00 57.08 61 LEU D C 1
ATOM 9685 O O . LEU D 1 61 ? -2.427 -11.611 22.245 1.00 60.74 61 LEU D O 1
ATOM 9690 N N . THR D 1 62 ? -2.565 -9.793 23.561 1.00 51.11 62 THR D N 1
ATOM 9691 C CA . THR D 1 62 ? -2.275 -10.553 24.771 1.00 57.29 62 THR D CA 1
ATOM 9692 C C . THR D 1 62 ? -3.316 -10.437 25.863 1.00 56.91 62 THR D C 1
ATOM 9693 O O . THR D 1 62 ? -4.126 -9.512 25.870 1.00 51.72 62 THR D O 1
ATOM 9697 N N . GLY D 1 63 ? -3.265 -11.400 26.783 1.00 47.47 63 GLY D N 1
ATOM 9698 C CA . GLY D 1 63 ? -4.054 -11.391 28.001 1.00 32.18 63 GLY D CA 1
ATOM 9699 C C . GLY D 1 63 ? -5.532 -11.109 27.804 1.00 46.73 63 GLY D C 1
ATOM 9700 O O . GLY D 1 63 ? -6.206 -11.754 26.991 1.00 50.59 63 GLY D O 1
ATOM 9701 N N . GLU D 1 64 ? -6.028 -10.140 28.566 1.00 46.21 64 GLU D N 1
ATOM 9702 C CA . GLU D 1 64 ? -7.432 -9.756 28.558 1.00 39.50 64 GLU D CA 1
ATOM 9703 C C . GLU D 1 64 ? -7.889 -9.368 27.149 1.00 52.77 64 GLU D C 1
ATOM 9704 O O . GLU D 1 64 ? -8.983 -9.740 26.715 1.00 48.01 64 GLU D O 1
ATOM 9710 N N . GLN D 1 65 ? -7.039 -8.634 26.432 1.00 46.36 65 GLN D N 1
ATOM 9711 C CA . GLN D 1 65 ? -7.380 -8.171 25.093 1.00 44.74 65 GLN D CA 1
ATOM 9712 C C . GLN D 1 65 ? -7.598 -9.344 24.150 1.00 50.19 65 GLN D C 1
ATOM 9713 O O . GLN D 1 65 ? -8.537 -9.342 23.350 1.00 43.11 65 GLN D O 1
ATOM 9719 N N . TYR D 1 66 ? -6.730 -10.345 24.251 1.00 50.20 66 TYR D N 1
ATOM 9720 C CA . TYR D 1 66 ? -6.875 -11.558 23.458 1.00 45.66 66 TYR D CA 1
ATOM 9721 C C . TYR D 1 66 ? -8.175 -12.268 23.835 1.00 52.91 66 TYR D C 1
ATOM 9722 O O . TYR D 1 66 ? -8.974 -12.635 22.966 1.00 46.38 66 TYR D O 1
ATOM 9731 N N . ASN D 1 67 ? -8.397 -12.455 25.132 1.00 43.42 67 ASN D N 1
ATOM 9732 C CA . ASN D 1 67 ? -9.613 -13.124 25.580 1.00 39.86 67 ASN D CA 1
ATOM 9733 C C . ASN D 1 67 ? -10.886 -12.397 25.142 1.00 49.17 67 ASN D C 1
ATOM 9734 O O . ASN D 1 67 ? -11.941 -13.011 24.977 1.00 36.04 67 ASN D O 1
ATOM 9739 N N . GLN D 1 68 ? -10.789 -11.085 24.968 1.00 45.22 68 GLN D N 1
ATOM 9740 C CA . GLN D 1 68 ? -11.919 -10.314 24.468 1.00 36.26 68 GLN D CA 1
ATOM 9741 C C . GLN D 1 68 ? -12.172 -10.606 22.991 1.00 47.61 68 GLN D C 1
ATOM 9742 O O . GLN D 1 68 ? -13.302 -10.913 22.593 1.00 39.57 68 GLN D O 1
ATOM 9748 N N . ILE D 1 69 ? -11.120 -10.531 22.180 1.00 45.86 69 ILE D N 1
ATOM 9749 C CA . ILE D 1 69 ? -11.248 -10.852 20.765 1.00 40.12 69 ILE D CA 1
ATOM 9750 C C . ILE D 1 69 ? -11.747 -12.283 20.579 1.00 48.05 69 ILE D C 1
ATOM 9751 O O . ILE D 1 69 ? -12.619 -12.540 19.753 1.00 49.97 69 ILE D O 1
ATOM 9756 N N . LEU D 1 70 ? -11.198 -13.207 21.363 1.00 46.71 70 LEU D N 1
ATOM 9757 C CA . LEU D 1 70 ? -11.606 -14.602 21.305 1.00 43.67 70 LEU D CA 1
ATOM 9758 C C . LEU D 1 70 ? -13.101 -14.740 21.563 1.00 54.55 70 LEU D C 1
ATOM 9759 O O . LEU D 1 70 ? -13.819 -15.383 20.790 1.00 47.82 70 LEU D O 1
ATOM 9764 N N . THR D 1 71 ? -13.568 -14.132 22.649 1.00 36.94 71 THR D N 1
ATOM 9765 C CA . THR D 1 71 ? -14.982 -14.190 23.005 1.00 46.69 71 THR D CA 1
ATOM 9766 C C . THR D 1 71 ? -15.878 -13.587 21.915 1.00 49.74 71 THR D C 1
ATOM 9767 O O . THR D 1 71 ? -16.899 -14.168 21.545 1.00 46.10 71 THR D O 1
ATOM 9771 N N . LEU D 1 72 ? -15.494 -12.426 21.397 1.00 40.37 72 LEU D N 1
ATOM 9772 C CA . LEU D 1 72 ? -16.232 -11.821 20.292 1.00 46.13 72 LEU D CA 1
ATOM 9773 C C . LEU D 1 72 ? -16.207 -12.689 19.038 1.00 52.98 72 LEU D C 1
ATOM 9774 O O . LEU D 1 72 ? -17.216 -12.799 18.345 1.00 44.66 72 LEU D O 1
ATOM 9779 N N . HIS D 1 73 ? -15.068 -13.313 18.743 1.00 39.23 73 HIS D N 1
ATOM 9780 C CA . HIS D 1 73 ? -14.990 -14.188 17.578 1.00 38.97 73 HIS D CA 1
ATOM 9781 C C . HIS D 1 73 ? -16.031 -15.294 17.644 1.00 38.36 73 HIS D C 1
ATOM 9782 O O . HIS D 1 73 ? -16.821 -15.466 16.724 1.00 46.77 73 HIS D O 1
ATOM 9789 N N . GLY D 1 74 ? -16.020 -16.047 18.737 1.00 39.94 74 GLY D N 1
ATOM 9790 C CA . GLY D 1 74 ? -16.909 -17.186 18.879 1.00 41.47 74 GLY D CA 1
ATOM 9791 C C . GLY D 1 74 ? -18.388 -16.826 18.950 1.00 48.96 74 GLY D C 1
ATOM 9792 O O . GLY D 1 74 ? -19.211 -17.440 18.278 1.00 51.58 74 GLY D O 1
ATOM 9793 N N . ALA D 1 75 ? -18.731 -15.833 19.763 1.00 37.99 75 ALA D N 1
ATOM 9794 C CA . ALA D 1 75 ? -20.136 -15.484 19.952 1.00 44.22 75 ALA D CA 1
ATOM 9795 C C . ALA D 1 75 ? -20.732 -14.885 18.688 1.00 44.08 75 ALA D C 1
ATOM 9796 O O . ALA D 1 75 ? -21.884 -15.159 18.338 1.00 46.00 75 ALA D O 1
ATOM 9798 N N . THR D 1 76 ? -19.944 -14.073 17.997 1.00 42.63 76 THR D N 1
ATOM 9799 C CA . THR D 1 76 ? -20.408 -13.452 16.769 1.00 33.56 76 THR D CA 1
ATOM 9800 C C . THR D 1 76 ? -20.662 -14.500 15.690 1.00 46.54 76 THR D C 1
ATOM 9801 O O . THR D 1 76 ? -21.694 -14.479 15.017 1.00 44.46 76 THR D O 1
ATOM 9805 N N . MET D 1 77 ? -19.731 -15.430 15.539 1.00 43.79 77 MET D N 1
ATOM 9806 C CA . MET D 1 77 ? -19.906 -16.523 14.589 1.00 47.72 77 MET D CA 1
ATOM 9807 C C . MET D 1 77 ? -21.131 -17.383 14.915 1.00 44.85 77 MET D C 1
ATOM 9808 O O . MET D 1 77 ? -21.925 -17.707 14.030 1.00 50.33 77 MET D O 1
ATOM 9813 N N . LEU D 1 78 ? -21.285 -17.756 16.181 1.00 42.80 78 LEU D N 1
ATOM 9814 C CA . LEU D 1 78 ? -22.364 -18.661 16.567 1.00 43.25 78 LEU D CA 1
ATOM 9815 C C . LEU D 1 78 ? -23.736 -17.994 16.590 1.00 46.25 78 LEU D C 1
ATOM 9816 O O . LEU D 1 78 ? -24.687 -18.509 16.009 1.00 62.52 78 LEU D O 1
ATOM 9821 N N . PHE D 1 79 ? -23.835 -16.846 17.251 1.00 47.07 79 PHE D N 1
ATOM 9822 C CA . PHE D 1 79 ? -25.132 -16.201 17.468 1.00 37.07 79 PHE D CA 1
ATOM 9823 C C . PHE D 1 79 ? -25.556 -15.259 16.340 1.00 52.77 79 PHE D C 1
ATOM 9824 O O . PHE D 1 79 ? -26.750 -15.069 16.095 1.00 34.11 79 PHE D O 1
ATOM 9832 N N . PHE D 1 80 ? -24.589 -14.654 15.658 1.00 38.70 80 PHE D N 1
ATOM 9833 C CA . PHE D 1 80 ? -24.930 -13.614 14.692 1.00 41.83 80 PHE D CA 1
ATOM 9834 C C . PHE D 1 80 ? -24.738 -14.025 13.229 1.00 45.09 80 PHE D C 1
ATOM 9835 O O . PHE D 1 80 ? -25.206 -13.340 12.322 1.00 52.20 80 PHE D O 1
ATOM 9843 N N . PHE D 1 81 ? -24.063 -15.147 13.004 1.00 41.20 81 PHE D N 1
ATOM 9844 C CA . PHE D 1 81 ? -23.830 -15.631 11.649 1.00 44.87 81 PHE D CA 1
ATOM 9845 C C . PHE D 1 81 ? -24.482 -16.981 11.332 1.00 47.68 81 PHE D C 1
ATOM 9846 O O . PHE D 1 81 ? -25.527 -17.041 10.675 1.00 59.24 81 PHE D O 1
ATOM 9854 N N . ILE D 1 82 ? -23.860 -18.058 11.799 1.00 39.32 82 ILE D N 1
ATOM 9855 C CA . ILE D 1 82 ? -24.174 -19.390 11.299 1.00 43.61 82 ILE D CA 1
ATOM 9856 C C . ILE D 1 82 ? -25.613 -19.837 11.555 1.00 37.18 82 ILE D C 1
ATOM 9857 O O . ILE D 1 82 ? -26.208 -20.542 10.733 1.00 44.24 82 ILE D O 1
ATOM 9862 N N . ILE D 1 83 ? -26.176 -19.419 12.684 1.00 40.14 83 ILE D N 1
ATOM 9863 C CA . ILE D 1 83 ? -27.509 -19.866 13.075 1.00 38.66 83 ILE D CA 1
ATOM 9864 C C . ILE D 1 83 ? -28.572 -18.938 12.489 1.00 58.04 83 ILE D C 1
ATOM 9865 O O . ILE D 1 83 ? -29.768 -19.098 12.746 1.00 66.53 83 ILE D O 1
ATOM 9870 N N . GLN D 1 84 ? -28.113 -17.978 11.688 1.00 46.93 84 GLN D N 1
ATOM 9871 C CA . GLN D 1 84 ? -28.975 -16.970 11.076 1.00 39.11 84 GLN D CA 1
ATOM 9872 C C . GLN D 1 84 ? -29.052 -17.129 9.562 1.00 45.59 84 GLN D C 1
ATOM 9873 O O . GLN D 1 84 ? -30.137 -17.189 8.991 1.00 67.55 84 GLN D O 1
ATOM 9879 N N . ALA D 1 85 ? -27.891 -17.184 8.921 1.00 41.78 85 ALA D N 1
ATOM 9880 C CA . ALA D 1 85 ? -27.806 -17.164 7.464 1.00 50.36 85 ALA D CA 1
ATOM 9881 C C . ALA D 1 85 ? -28.709 -18.201 6.795 1.00 39.20 85 ALA D C 1
ATOM 9882 O O . ALA D 1 85 ? -29.544 -17.855 5.966 1.00 49.08 85 ALA D O 1
ATOM 9884 N N . GLY D 1 86 ? -28.528 -19.469 7.154 1.00 51.00 86 GLY D N 1
ATOM 9885 C CA . GLY D 1 86 ? -29.258 -20.552 6.519 1.00 39.61 86 GLY D CA 1
ATOM 9886 C C . GLY D 1 86 ? -30.656 -20.768 7.078 1.00 49.71 86 GLY D C 1
ATOM 9887 O O . GLY D 1 86 ? -31.429 -21.568 6.545 1.00 51.22 86 GLY D O 1
ATOM 9888 N N . LEU D 1 87 ? -30.984 -20.047 8.147 1.00 47.67 87 LEU D N 1
ATOM 9889 C CA . LEU D 1 87 ? -32.284 -20.186 8.804 1.00 41.14 87 LEU D CA 1
ATOM 9890 C C . LEU D 1 87 ? -33.138 -18.925 8.663 1.00 45.22 87 LEU D C 1
ATOM 9891 O O . LEU D 1 87 ? -34.099 -18.905 7.892 1.00 55.23 87 LEU D O 1
ATOM 9896 N N . THR D 1 88 ? -32.793 -17.870 9.395 1.00 40.76 88 THR D N 1
ATOM 9897 C CA . THR D 1 88 ? -33.559 -16.620 9.302 1.00 42.02 88 THR D CA 1
ATOM 9898 C C . THR D 1 88 ? -33.320 -15.845 7.990 1.00 41.41 88 THR D C 1
ATOM 9899 O O . THR D 1 88 ? -34.168 -15.078 7.545 1.00 43.45 88 THR D O 1
ATOM 9903 N N . GLY D 1 89 ? -32.154 -16.036 7.388 1.00 32.84 89 GLY D N 1
ATOM 9904 C CA . GLY D 1 89 ? -31.809 -15.351 6.158 1.00 34.82 89 GLY D CA 1
ATOM 9905 C C . GLY D 1 89 ? -32.481 -15.989 4.960 1.00 43.54 89 GLY D C 1
ATOM 9906 O O . GLY D 1 89 ? -33.529 -15.525 4.516 1.00 46.81 89 GLY D O 1
ATOM 9907 N N . PHE D 1 90 ? -31.877 -17.048 4.430 1.00 54.22 90 PHE D N 1
ATOM 9908 C CA . PHE D 1 90 ? -32.453 -17.768 3.299 1.00 57.99 90 PHE D CA 1
ATOM 9909 C C . PHE D 1 90 ? -33.894 -18.208 3.602 1.00 44.16 90 PHE D C 1
ATOM 9910 O O . PHE D 1 90 ? -34.778 -18.076 2.756 1.00 42.70 90 PHE D O 1
ATOM 9918 N N . GLY D 1 91 ? -34.123 -18.707 4.817 1.00 46.62 91 GLY D N 1
ATOM 9919 C CA . GLY D 1 91 ? -35.439 -19.180 5.236 1.00 44.56 91 GLY D CA 1
ATOM 9920 C C . GLY D 1 91 ? -36.590 -18.187 5.114 1.00 48.48 91 GLY D C 1
ATOM 9921 O O . GLY D 1 91 ? -37.646 -18.512 4.561 1.00 51.18 91 GLY D O 1
ATOM 9922 N N . ASN D 1 92 ? -36.403 -16.974 5.628 1.00 43.72 92 ASN D N 1
ATOM 9923 C CA . ASN D 1 92 ? -37.448 -15.961 5.508 1.00 46.37 92 ASN D CA 1
ATOM 9924 C C . ASN D 1 92 ? -37.736 -15.613 4.053 1.00 38.06 92 ASN D C 1
ATOM 9925 O O . ASN D 1 92 ? -38.879 -15.369 3.672 1.00 60.10 92 ASN D O 1
ATOM 9930 N N . PHE D 1 93 ? -36.689 -15.595 3.237 1.00 44.37 93 PHE D N 1
ATOM 9931 C CA . PHE D 1 93 ? -36.839 -15.257 1.831 1.00 43.66 93 PHE D CA 1
ATOM 9932 C C . PHE D 1 93 ? -37.484 -16.404 1.067 1.00 47.73 93 PHE D C 1
ATOM 9933 O O . PHE D 1 93 ? -38.441 -16.206 0.334 1.00 52.75 93 PHE D O 1
ATOM 9941 N N . VAL D 1 94 ? -36.959 -17.607 1.261 1.00 48.24 94 VAL D N 1
ATOM 9942 C CA . VAL D 1 94 ? -37.269 -18.735 0.390 1.00 52.07 94 VAL D CA 1
ATOM 9943 C C . VAL D 1 94 ? -38.459 -19.584 0.842 1.00 51.68 94 VAL D C 1
ATOM 9944 O O . VAL D 1 94 ? -39.241 -20.041 0.010 1.00 55.23 94 VAL D O 1
ATOM 9948 N N . VAL D 1 95 ? -38.607 -19.795 2.146 1.00 41.22 95 VAL D N 1
ATOM 9949 C CA . VAL D 1 95 ? -39.633 -20.724 2.633 1.00 54.42 95 VAL D CA 1
ATOM 9950 C C . VAL D 1 95 ? -41.073 -20.423 2.187 1.00 42.99 95 VAL D C 1
ATOM 9951 O O . VAL D 1 95 ? -41.787 -21.328 1.755 1.00 48.09 95 VAL D O 1
ATOM 9955 N N . PRO D 1 96 ? -41.512 -19.160 2.300 1.00 47.60 96 PRO D N 1
ATOM 9956 C CA . PRO D 1 96 ? -42.862 -18.855 1.804 1.00 44.66 96 PRO D CA 1
ATOM 9957 C C . PRO D 1 96 ? -42.976 -19.122 0.302 1.00 48.71 96 PRO D C 1
ATOM 9958 O O . PRO D 1 96 ? -44.012 -19.608 -0.153 1.00 54.07 96 PRO D O 1
ATOM 9962 N N . LEU D 1 97 ? -41.921 -18.829 -0.454 1.00 44.81 97 LEU D N 1
ATOM 9963 C CA . LEU D 1 97 ? -41.927 -19.100 -1.892 1.00 45.29 97 LEU D CA 1
ATOM 9964 C C . LEU D 1 97 ? -42.049 -20.596 -2.164 1.00 44.50 97 LEU D C 1
ATOM 9965 O O . LEU D 1 97 ? -42.842 -21.018 -3.009 1.00 52.18 97 LEU D O 1
ATOM 9970 N N . MET D 1 98 ? -41.267 -21.399 -1.447 1.00 40.66 98 MET D N 1
ATOM 9971 C CA . MET D 1 98 ? -41.330 -22.849 -1.600 1.00 42.24 98 MET D CA 1
ATOM 9972 C C . MET D 1 98 ? -42.702 -23.394 -1.254 1.00 51.83 98 MET D C 1
ATOM 9973 O O . MET D 1 98 ? -43.159 -24.377 -1.843 1.00 49.64 98 MET D O 1
ATOM 9978 N N . LEU D 1 99 ? -43.355 -22.759 -0.287 1.00 43.35 99 LEU D N 1
ATOM 9979 C CA . LEU D 1 99 ? -44.682 -23.185 0.125 1.00 48.13 99 LEU D CA 1
ATOM 9980 C C . LEU D 1 99 ? -45.751 -22.654 -0.820 1.00 50.33 99 LEU D C 1
ATOM 9981 O O . LEU D 1 99 ? -46.910 -23.048 -0.736 1.00 61.82 99 LEU D O 1
ATOM 9986 N N . GLY D 1 100 ? -45.353 -21.761 -1.721 1.00 54.92 100 GLY D N 1
ATOM 9987 C CA . GLY D 1 100 ? -46.290 -21.149 -2.645 1.00 61.11 100 GLY D CA 1
ATOM 9988 C C . GLY D 1 100 ? -47.207 -20.167 -1.941 1.00 64.44 100 GLY D C 1
ATOM 9989 O O . GLY D 1 100 ? -48.384 -20.058 -2.271 1.00 57.77 100 GLY D O 1
ATOM 9990 N N . ALA D 1 101 ? -46.666 -19.456 -0.958 1.00 53.44 101 ALA D N 1
ATOM 9991 C CA . ALA D 1 101 ? -47.439 -18.470 -0.206 1.00 45.54 101 ALA D CA 1
ATOM 9992 C C . ALA D 1 101 ? -47.033 -17.049 -0.578 1.00 42.79 101 ALA D C 1
ATOM 9993 O O . ALA D 1 101 ? -46.012 -16.837 -1.235 1.00 51.20 101 ALA D O 1
ATOM 9995 N N . ARG D 1 102 ? -47.827 -16.080 -0.137 1.00 51.03 102 ARG D N 1
ATOM 9996 C CA . ARG D 1 102 ? -47.588 -14.676 -0.467 1.00 53.62 102 ARG D CA 1
ATOM 9997 C C . ARG D 1 102 ? -46.892 -13.904 0.656 1.00 60.47 102 ARG D C 1
ATOM 9998 O O . ARG D 1 102 ? -46.427 -12.780 0.451 1.00 80.46 102 ARG D O 1
ATOM 10006 N N . ASP D 1 103 ? -46.824 -14.508 1.839 1.00 62.38 103 ASP D N 1
ATOM 10007 C CA . ASP D 1 103 ? -46.087 -13.922 2.954 1.00 62.93 103 ASP D CA 1
ATOM 10008 C C . ASP D 1 103 ? -45.984 -14.939 4.079 1.00 61.08 103 ASP D C 1
ATOM 10009 O O . ASP D 1 103 ? -46.380 -16.088 3.907 1.00 61.54 103 ASP D O 1
ATOM 10014 N N . VAL D 1 104 ? -45.445 -14.521 5.222 1.00 48.80 104 VAL D N 1
ATOM 10015 C CA . VAL D 1 104 ? -45.344 -15.401 6.382 1.00 49.96 104 VAL D CA 1
ATOM 10016 C C . VAL D 1 104 ? -46.604 -15.273 7.227 1.00 47.00 104 VAL D C 1
ATOM 10017 O O . VAL D 1 104 ? -47.435 -14.405 6.978 1.00 46.73 104 VAL D O 1
ATOM 10021 N N . ALA D 1 105 ? -46.754 -16.143 8.216 1.00 46.65 105 ALA D N 1
ATOM 10022 C CA . ALA D 1 105 ? -47.951 -16.126 9.056 1.00 46.93 105 ALA D CA 1
ATOM 10023 C C . ALA D 1 105 ? -48.098 -14.831 9.856 1.00 42.02 105 ALA D C 1
ATOM 10024 O O . ALA D 1 105 ? -49.210 -14.352 10.072 1.00 61.23 105 ALA D O 1
ATOM 10026 N N . LEU D 1 106 ? -46.977 -14.270 10.294 1.00 44.96 106 LEU D N 1
ATOM 10027 C CA . LEU D 1 106 ? -46.989 -13.092 11.171 1.00 42.39 106 LEU D CA 1
ATOM 10028 C C . LEU D 1 106 ? -45.979 -12.033 10.712 1.00 34.19 106 LEU D C 1
ATOM 10029 O O . LEU D 1 106 ? -44.874 -11.948 11.250 1.00 47.22 106 LEU D O 1
ATOM 10034 N N . PRO D 1 107 ? -46.355 -11.237 9.695 1.00 52.29 107 PRO D N 1
ATOM 10035 C CA . PRO D 1 107 ? -45.424 -10.316 9.026 1.00 42.45 107 PRO D CA 1
ATOM 10036 C C . PRO D 1 107 ? -44.851 -9.227 9.934 1.00 54.74 107 PRO D C 1
ATOM 10037 O O . PRO D 1 107 ? -43.683 -8.879 9.776 1.00 44.91 107 PRO D O 1
ATOM 10041 N N . ARG D 1 108 ? -45.643 -8.689 10.856 1.00 44.25 108 ARG D N 1
ATOM 10042 C CA . ARG D 1 108 ? -45.106 -7.675 11.763 1.00 52.56 108 ARG D CA 1
ATOM 10043 C C . ARG D 1 108 ? -44.212 -8.285 12.844 1.00 45.20 108 ARG D C 1
ATOM 10044 O O . ARG D 1 108 ? -43.191 -7.709 13.217 1.00 50.29 108 ARG D O 1
ATOM 10052 N N . VAL D 1 109 ? -44.580 -9.467 13.323 1.00 44.47 109 VAL D N 1
ATOM 10053 C CA . VAL D 1 109 ? -43.738 -10.180 14.278 1.00 45.32 109 VAL D CA 1
ATOM 10054 C C . VAL D 1 109 ? -42.397 -10.528 13.634 1.00 49.26 109 VAL D C 1
ATOM 10055 O O . VAL D 1 109 ? -41.341 -10.400 14.252 1.00 50.11 109 VAL D O 1
ATOM 10059 N N . ASN D 1 110 ? -42.451 -10.949 12.379 1.00 39.38 110 ASN D N 1
ATOM 10060 C CA . ASN D 1 110 ? -41.252 -11.258 11.624 1.00 39.47 110 ASN D CA 1
ATOM 10061 C C . ASN D 1 110 ? -40.312 -10.059 11.534 1.00 38.17 110 ASN D C 1
ATOM 10062 O O . ASN D 1 110 ? -39.101 -10.210 11.688 1.00 44.71 110 ASN D O 1
ATOM 10067 N N . ALA D 1 111 ? -40.857 -8.872 11.268 1.00 35.47 111 ALA D N 1
ATOM 10068 C CA . ALA D 1 111 ? -40.014 -7.681 11.174 1.00 45.39 111 ALA D CA 1
ATOM 10069 C C . ALA D 1 111 ? -39.412 -7.376 12.542 1.00 50.46 111 ALA D C 1
ATOM 10070 O O . ALA D 1 111 ? -38.223 -7.076 12.652 1.00 43.14 111 ALA D O 1
ATOM 10072 N N . PHE D 1 112 ? -40.234 -7.474 13.583 1.00 37.41 112 PHE D N 1
ATOM 10073 C CA . PHE D 1 112 ? -39.759 -7.238 14.944 1.00 33.98 112 PHE D CA 1
ATOM 10074 C C . PHE D 1 112 ? -38.582 -8.142 15.254 1.00 50.59 112 PHE D C 1
ATOM 10075 O O . PHE D 1 112 ? -37.625 -7.722 15.899 1.00 39.35 112 PHE D O 1
ATOM 10083 N N . SER D 1 113 ? -38.656 -9.386 14.793 1.00 35.43 113 SER D N 1
ATOM 10084 C CA . SER D 1 113 ? -37.591 -10.338 15.071 1.00 42.04 113 SER D CA 1
ATOM 10085 C C . SER D 1 113 ? -36.274 -9.903 14.433 1.00 53.64 113 SER D C 1
ATOM 10086 O O . SER D 1 113 ? -35.219 -10.092 15.040 1.00 38.73 113 SER D O 1
ATOM 10089 N N . TYR D 1 114 ? -36.321 -9.316 13.228 1.00 33.38 114 TYR D N 1
ATOM 10090 C CA . TYR D 1 114 ? -35.083 -8.809 12.632 1.00 32.04 114 TYR D CA 1
ATOM 10091 C C . TYR D 1 114 ? -34.469 -7.667 13.453 1.00 47.60 114 TYR D C 1
ATOM 10092 O O . TYR D 1 114 ? -33.269 -7.671 13.751 1.00 42.71 114 TYR D O 1
ATOM 10101 N N . TRP D 1 115 ? -35.286 -6.679 13.803 1.00 40.99 115 TRP D N 1
ATOM 10102 C CA . TRP D 1 115 ? -34.767 -5.525 14.521 1.00 52.23 115 TRP D CA 1
ATOM 10103 C C . TRP D 1 115 ? -34.218 -5.895 15.906 1.00 50.70 115 TRP D C 1
ATOM 10104 O O . TRP D 1 115 ? -33.240 -5.305 16.367 1.00 48.05 115 TRP D O 1
ATOM 10115 N N . ALA D 1 116 ? -34.830 -6.879 16.555 1.00 42.31 116 ALA D N 1
ATOM 10116 C CA . ALA D 1 116 ? -34.333 -7.344 17.845 1.00 52.78 116 ALA D CA 1
ATOM 10117 C C . ALA D 1 116 ? -32.976 -8.012 17.649 1.00 49.33 116 ALA D C 1
ATOM 10118 O O . ALA D 1 116 ? -32.086 -7.877 18.481 1.00 48.08 116 ALA D O 1
ATOM 10120 N N . PHE D 1 117 ? -32.835 -8.725 16.532 1.00 47.74 117 PHE D N 1
ATOM 10121 C CA . PHE D 1 117 ? -31.574 -9.348 16.149 1.00 39.89 117 PHE D CA 1
ATOM 10122 C C . PHE D 1 117 ? -30.480 -8.291 16.022 1.00 38.52 117 PHE D C 1
ATOM 10123 O O . PHE D 1 117 ? -29.424 -8.413 16.635 1.00 40.22 117 PHE D O 1
ATOM 10131 N N . LEU D 1 118 ? -30.747 -7.245 15.240 1.00 33.21 118 LEU D N 1
ATOM 10132 C CA . LEU D 1 118 ? -29.799 -6.144 15.097 1.00 45.83 118 LEU D CA 1
ATOM 10133 C C . LEU D 1 118 ? -29.498 -5.524 16.457 1.00 46.27 118 LEU D C 1
ATOM 10134 O O . LEU D 1 118 ? -28.349 -5.197 16.758 1.00 43.65 118 LEU D O 1
ATOM 10139 N N . GLY D 1 119 ? -30.532 -5.376 17.280 1.00 41.37 119 GLY D N 1
ATOM 10140 C CA . GLY D 1 119 ? -30.375 -4.839 18.621 1.00 36.60 119 GLY D CA 1
ATOM 10141 C C . GLY D 1 119 ? -29.411 -5.670 19.457 1.00 43.69 119 GLY D C 1
ATOM 10142 O O . GLY D 1 119 ? -28.535 -5.145 20.147 1.00 44.95 119 GLY D O 1
ATOM 10143 N N . ALA D 1 120 ? -29.564 -6.985 19.394 1.00 41.44 120 ALA D N 1
ATOM 10144 C CA . ALA D 1 120 ? -28.679 -7.871 20.132 1.00 44.96 120 ALA D CA 1
ATOM 10145 C C . ALA D 1 120 ? -27.215 -7.668 19.720 1.00 47.68 120 ALA D C 1
ATOM 10146 O O . ALA D 1 120 ? -26.321 -7.644 20.563 1.00 47.32 120 ALA D O 1
ATOM 10148 N N . ILE D 1 121 ? -26.981 -7.515 18.420 1.00 61.53 121 ILE D N 1
ATOM 10149 C CA . ILE D 1 121 ? -25.629 -7.325 17.909 1.00 51.51 121 ILE D CA 1
ATOM 10150 C C . ILE D 1 121 ? -25.044 -6.027 18.437 1.00 52.15 121 ILE D C 1
ATOM 10151 O O . ILE D 1 121 ? -23.862 -5.958 18.796 1.00 47.14 121 ILE D O 1
ATOM 10156 N N . VAL D 1 122 ? -25.877 -4.995 18.488 1.00 40.31 122 VAL D N 1
ATOM 10157 C CA . VAL D 1 122 ? -25.424 -3.706 18.974 1.00 47.20 122 VAL D CA 1
ATOM 10158 C C . VAL D 1 122 ? -25.097 -3.787 20.467 1.00 48.49 122 VAL D C 1
ATOM 10159 O O . VAL D 1 122 ? -24.067 -3.278 20.900 1.00 48.28 122 VAL D O 1
ATOM 10163 N N . LEU D 1 123 ? -25.958 -4.440 21.246 1.00 41.36 123 LEU D N 1
ATOM 10164 C CA . LEU D 1 123 ? -25.685 -4.649 22.669 1.00 47.58 123 LEU D CA 1
ATOM 10165 C C . LEU D 1 123 ? -24.327 -5.312 22.891 1.00 58.23 123 LEU D C 1
ATOM 10166 O O . LEU D 1 123 ? -23.535 -4.876 23.729 1.00 48.47 123 LEU D O 1
ATOM 10171 N N . ALA D 1 124 ? -24.062 -6.378 22.147 1.00 45.91 124 ALA D N 1
ATOM 10172 C CA . ALA D 1 124 ? -22.835 -7.140 22.349 1.00 50.03 124 ALA D CA 1
ATOM 10173 C C . ALA D 1 124 ? -21.594 -6.317 22.013 1.00 42.18 124 ALA D C 1
ATOM 10174 O O . ALA D 1 124 ? -20.621 -6.313 22.760 1.00 53.81 124 ALA D O 1
ATOM 10176 N N . LEU D 1 125 ? -21.638 -5.606 20.894 1.00 37.73 125 LEU D N 1
ATOM 10177 C CA . LEU D 1 125 ? -20.471 -4.867 20.429 1.00 47.55 125 LEU D CA 1
ATOM 10178 C C . LEU D 1 125 ? -20.253 -3.540 21.150 1.00 54.94 125 LEU D C 1
ATOM 10179 O O . LEU D 1 125 ? -19.122 -3.080 21.265 1.00 50.99 125 LEU D O 1
ATOM 10184 N N . MET D 1 126 ? -21.328 -2.914 21.617 1.00 51.94 126 MET D N 1
ATOM 10185 C CA . MET D 1 126 ? -21.200 -1.610 22.262 1.00 65.70 126 MET D CA 1
ATOM 10186 C C . MET D 1 126 ? -20.469 -1.719 23.602 1.00 51.67 126 MET D C 1
ATOM 10187 O O . MET D 1 126 ? -19.998 -0.718 24.140 1.00 48.14 126 MET D O 1
ATOM 10192 N N . SER D 1 127 ? -20.371 -2.940 24.125 1.00 50.97 127 SER D N 1
ATOM 10193 C CA . SER D 1 127 ? -19.613 -3.201 25.347 1.00 45.53 127 SER D CA 1
ATOM 10194 C C . SER D 1 127 ? -18.221 -2.596 25.224 1.00 38.21 127 SER D C 1
ATOM 10195 O O . SER D 1 127 ? -17.605 -2.208 26.214 1.00 51.22 127 SER D O 1
ATOM 10198 N N . TYR D 1 128 ? -17.750 -2.491 23.987 1.00 41.90 128 TYR D N 1
ATOM 10199 C CA . TYR D 1 128 ? -16.462 -1.879 23.693 1.00 49.02 128 TYR D CA 1
ATOM 10200 C C . TYR D 1 128 ? -16.280 -0.482 24.292 1.00 58.61 128 TYR D C 1
ATOM 10201 O O . TYR D 1 128 ? -15.167 -0.101 24.645 1.00 53.80 128 TYR D O 1
ATOM 10210 N N . PHE D 1 129 ? -17.366 0.277 24.400 1.00 64.77 129 PHE D N 1
ATOM 10211 C CA . PHE D 1 129 ? -17.283 1.674 24.829 1.00 47.62 129 PHE D CA 1
ATOM 10212 C C . PHE D 1 129 ? -17.478 1.870 26.325 1.00 64.51 129 PHE D C 1
ATOM 10213 O O . PHE D 1 129 ? -17.388 2.991 26.820 1.00 74.25 129 PHE D O 1
ATOM 10221 N N . PHE D 1 130 ? -17.746 0.788 27.046 1.00 52.40 130 PHE D N 1
ATOM 10222 C CA . PHE D 1 130 ? -17.992 0.887 28.484 1.00 44.12 130 PHE D CA 1
ATOM 10223 C C . PHE D 1 130 ? -16.812 0.368 29.290 1.00 47.77 130 PHE D C 1
ATOM 10224 O O . PHE D 1 130 ? -15.934 -0.295 28.742 1.00 63.26 130 PHE D O 1
ATOM 10232 N N . PRO D 1 131 ? -16.772 0.687 30.591 1.00 54.65 131 PRO D N 1
ATOM 10233 C CA . PRO D 1 131 ? -15.645 0.257 31.427 1.00 65.03 131 PRO D CA 1
ATOM 10234 C C . PRO D 1 131 ? -15.573 -1.262 31.458 1.00 52.18 131 PRO D C 1
ATOM 10235 O O . PRO D 1 131 ? -16.593 -1.907 31.695 1.00 64.64 131 PRO D O 1
ATOM 10239 N N . GLY D 1 132 ? -14.395 -1.829 31.217 1.00 58.81 132 GLY D N 1
ATOM 10240 C CA . GLY D 1 132 ? -14.262 -3.275 31.158 1.00 53.20 132 GLY D CA 1
ATOM 10241 C C . GLY D 1 132 ? -14.363 -3.808 29.736 1.00 47.17 132 GLY D C 1
ATOM 10242 O O . GLY D 1 132 ? -13.993 -4.947 29.459 1.00 51.89 132 GLY D O 1
ATOM 10243 N N . GLY D 1 133 ? -14.866 -2.978 28.829 1.00 41.09 133 GLY D N 1
ATOM 10244 C CA . GLY D 1 133 ? -14.933 -3.320 27.414 1.00 35.86 133 GLY D CA 1
ATOM 10245 C C . GLY D 1 133 ? -15.704 -4.598 27.118 1.00 49.05 133 GLY D C 1
ATOM 10246 O O . GLY D 1 133 ? -16.615 -4.989 27.850 1.00 47.06 133 GLY D O 1
ATOM 10247 N N . ALA D 1 134 ? -15.327 -5.260 26.033 1.00 46.15 134 ALA D N 1
ATOM 10248 C CA . ALA D 1 134 ? -15.980 -6.493 25.621 1.00 37.35 134 ALA D CA 1
ATOM 10249 C C . ALA D 1 134 ? -15.857 -7.588 26.674 1.00 43.13 134 ALA D C 1
ATOM 10250 O O . ALA D 1 134 ? -14.867 -7.653 27.398 1.00 42.43 134 ALA D O 1
ATOM 10252 N N . PRO D 1 135 ? -16.855 -8.475 26.739 1.00 38.89 135 PRO D N 1
ATOM 10253 C CA . PRO D 1 135 ? -16.752 -9.671 27.579 1.00 39.16 135 PRO D CA 1
ATOM 10254 C C . PRO D 1 135 ? -15.478 -10.438 27.235 1.00 43.82 135 PRO D C 1
ATOM 10255 O O . PRO D 1 135 ? -15.065 -10.448 26.069 1.00 46.54 135 PRO D O 1
ATOM 10259 N N . SER D 1 136 ? -14.863 -11.060 28.238 1.00 37.66 136 SER D N 1
ATOM 10260 C CA . SER D 1 136 ? -13.600 -11.769 28.055 1.00 36.84 136 SER D CA 1
ATOM 10261 C C . SER D 1 136 ? -13.645 -13.180 28.656 1.00 53.05 136 SER D C 1
ATOM 10262 O O . SER D 1 136 ? -12.608 -13.768 28.972 1.00 50.53 136 SER D O 1
ATOM 10265 N N . VAL D 1 137 ? -14.844 -13.727 28.810 1.00 37.18 137 VAL D N 1
ATOM 10266 C CA . VAL D 1 137 ? -15.012 -14.949 29.580 1.00 38.02 137 VAL D CA 1
ATOM 10267 C C . VAL D 1 137 ? -15.271 -16.172 28.708 1.00 35.33 137 VAL D C 1
ATOM 10268 O O . VAL D 1 137 ? -15.657 -17.234 29.212 1.00 43.79 137 VAL D O 1
ATOM 10272 N N . GLY D 1 138 ? -15.049 -16.022 27.405 1.00 47.97 138 GLY D N 1
ATOM 10273 C CA . GLY D 1 138 ? -15.343 -17.077 26.453 1.00 42.01 138 GLY D CA 1
ATOM 10274 C C . GLY D 1 138 ? -16.826 -17.056 26.132 1.00 49.15 138 GLY D C 1
ATOM 10275 O O . GLY D 1 138 ? -17.614 -16.523 26.909 1.00 46.21 138 GLY D O 1
ATOM 10276 N N . TRP D 1 139 ? -17.223 -17.621 24.994 1.00 35.59 139 TRP D N 1
ATOM 10277 C CA . TRP D 1 139 ? -18.629 -17.565 24.615 1.00 42.82 139 TRP D CA 1
ATOM 10278 C C . TRP D 1 139 ? -19.469 -18.350 25.605 1.00 34.30 139 TRP D C 1
ATOM 10279 O O . TRP D 1 139 ? -20.667 -18.148 25.703 1.00 34.86 139 TRP D O 1
ATOM 10290 N N . THR D 1 140 ? -18.815 -19.227 26.354 1.00 35.99 140 THR D N 1
ATOM 10291 C CA . THR D 1 140 ? -19.492 -20.120 27.285 1.00 42.81 140 THR D CA 1
ATOM 10292 C C . THR D 1 140 ? -19.715 -19.508 28.673 1.00 39.78 140 THR D C 1
ATOM 10293 O O . THR D 1 140 ? -20.437 -20.074 29.489 1.00 35.45 140 THR D O 1
ATOM 10297 N N . PHE D 1 141 ? -19.081 -18.366 28.928 1.00 34.32 141 PHE D N 1
ATOM 10298 C CA . PHE D 1 141 ? -19.175 -17.652 30.208 1.00 37.97 141 PHE D CA 1
ATOM 10299 C C . PHE D 1 141 ? -19.375 -18.514 31.473 1.00 40.35 141 PHE D C 1
ATOM 10300 O O . PHE D 1 141 ? -20.312 -18.305 32.235 1.00 38.80 141 PHE D O 1
ATOM 10308 N N . TYR D 1 142 ? -18.463 -19.462 31.693 1.00 32.22 142 TYR D N 1
ATOM 10309 C CA . TYR D 1 142 ? -18.505 -20.336 32.861 1.00 45.19 142 TYR D CA 1
ATOM 10310 C C . TYR D 1 142 ? -18.533 -19.605 34.198 1.00 50.22 142 TYR D C 1
ATOM 10311 O O . TYR D 1 142 ? -17.824 -18.618 34.406 1.00 38.57 142 TYR D O 1
ATOM 10320 N N . TYR D 1 143 ? -19.354 -20.130 35.100 1.00 29.90 143 TYR D N 1
ATOM 10321 C CA . TYR D 1 143 ? -19.477 -19.635 36.463 1.00 35.37 143 TYR D CA 1
ATOM 10322 C C . TYR D 1 143 ? -18.437 -20.341 37.331 1.00 36.30 143 TYR D C 1
ATOM 10323 O O . TYR D 1 143 ? -18.112 -21.503 37.069 1.00 34.75 143 TYR D O 1
ATOM 10332 N N . PRO D 1 144 ? -17.917 -19.656 38.370 1.00 37.27 144 PRO D N 1
ATOM 10333 C CA . PRO D 1 144 ? -18.236 -18.286 38.804 1.00 36.88 144 PRO D CA 1
ATOM 10334 C C . PRO D 1 144 ? -17.387 -17.221 38.113 1.00 40.63 144 PRO D C 1
ATOM 10335 O O . PRO D 1 144 ? -17.529 -16.022 38.396 1.00 35.86 144 PRO D O 1
ATOM 10339 N N . PHE D 1 145 ? -16.518 -17.663 37.210 1.00 35.09 145 PHE D N 1
ATOM 10340 C CA . PHE D 1 145 ? -15.657 -16.759 36.458 1.00 44.47 145 PHE D CA 1
ATOM 10341 C C . PHE D 1 145 ? -16.472 -15.608 35.842 1.00 33.47 145 PHE D C 1
ATOM 10342 O O . PHE D 1 145 ? -16.127 -14.432 35.999 1.00 38.37 145 PHE D O 1
ATOM 10350 N N . SER D 1 146 ? -17.568 -15.933 35.163 1.00 27.99 146 SER D N 1
ATOM 10351 C CA . SER D 1 146 ? -18.381 -14.896 34.516 1.00 42.58 146 SER D CA 1
ATOM 10352 C C . SER D 1 146 ? -19.145 -14.021 35.508 1.00 35.20 146 SER D C 1
ATOM 10353 O O . SER D 1 146 ? -19.546 -12.916 35.181 1.00 43.42 146 SER D O 1
ATOM 10356 N N . ALA D 1 147 ? -19.362 -14.514 36.718 1.00 44.53 147 ALA D N 1
ATOM 10357 C CA . ALA D 1 147 ? -20.020 -13.700 37.731 1.00 39.21 147 ALA D CA 1
ATOM 10358 C C . ALA D 1 147 ? -19.051 -12.670 38.320 1.00 37.10 147 ALA D C 1
ATOM 10359 O O . ALA D 1 147 ? -19.468 -11.614 38.778 1.00 36.99 147 ALA D O 1
ATOM 10361 N N . GLN D 1 148 ? -17.757 -12.978 38.277 1.00 34.71 148 GLN D N 1
ATOM 10362 C CA . GLN D 1 148 ? -16.747 -12.129 38.883 1.00 37.51 148 GLN D CA 1
ATOM 10363 C C . GLN D 1 148 ? -16.125 -11.135 37.912 1.00 47.12 148 GLN D C 1
ATOM 10364 O O . GLN D 1 148 ? -15.581 -10.121 38.338 1.00 43.30 148 GLN D O 1
ATOM 10370 N N . SER D 1 149 ? -16.192 -11.417 36.614 1.00 43.48 149 SER D N 1
ATOM 10371 C CA . SER D 1 149 ? -15.448 -10.603 35.643 1.00 44.76 149 SER D CA 1
ATOM 10372 C C . SER D 1 149 ? -15.842 -9.123 35.643 1.00 35.99 149 SER D C 1
ATOM 10373 O O . SER D 1 149 ? -17.010 -8.788 35.804 1.00 44.00 149 SER D O 1
ATOM 10376 N N . GLU D 1 150 ? -14.851 -8.252 35.455 1.00 43.59 150 GLU D N 1
ATOM 10377 C CA . GLU D 1 150 ? -15.069 -6.819 35.233 1.00 41.20 150 GLU D CA 1
ATOM 10378 C C . GLU D 1 150 ? -15.379 -6.529 33.766 1.00 52.98 150 GLU D C 1
ATOM 10379 O O . GLU D 1 150 ? -15.804 -5.427 33.411 1.00 52.85 150 GLU D O 1
ATOM 10385 N N . SER D 1 151 ? -15.118 -7.501 32.905 1.00 37.08 151 SER D N 1
ATOM 10386 C CA . SER D 1 151 ? -15.391 -7.322 31.479 1.00 48.24 151 SER D CA 1
ATOM 10387 C C . SER D 1 151 ? -16.893 -7.160 31.211 1.00 42.33 151 SER D C 1
ATOM 10388 O O . SER D 1 151 ? -17.716 -7.374 32.103 1.00 46.44 151 SER D O 1
ATOM 10391 N N . GLY D 1 152 ? -17.233 -6.796 29.978 1.00 49.98 152 GLY D N 1
ATOM 10392 C CA . GLY D 1 152 ? -18.598 -6.452 29.607 1.00 43.43 152 GLY D CA 1
ATOM 10393 C C . GLY D 1 152 ? -19.590 -7.604 29.570 1.00 49.90 152 GLY D C 1
ATOM 10394 O O . GLY D 1 152 ? -20.422 -7.691 28.668 1.00 45.22 152 GLY D O 1
ATOM 10395 N N . VAL D 1 153 ? -19.510 -8.488 30.557 1.00 41.78 153 VAL D N 1
ATOM 10396 C CA . VAL D 1 153 ? -20.410 -9.632 30.665 1.00 38.31 153 VAL D CA 1
ATOM 10397 C C . VAL D 1 153 ? -21.899 -9.247 30.611 1.00 46.07 153 VAL D C 1
ATOM 10398 O O . VAL D 1 153 ? -22.691 -9.926 29.950 1.00 36.00 153 VAL D O 1
ATOM 10402 N N . ASP D 1 154 ? -22.274 -8.170 31.303 1.00 31.35 154 ASP D N 1
ATOM 10403 C CA . ASP D 1 154 ? -23.670 -7.715 31.342 1.00 36.81 154 ASP D CA 1
ATOM 10404 C C . ASP D 1 154 ? -24.248 -7.427 29.951 1.00 43.16 154 ASP D C 1
ATOM 10405 O O . ASP D 1 154 ? -25.411 -7.742 29.674 1.00 38.88 154 ASP D O 1
ATOM 10410 N N . PHE D 1 155 ? -23.438 -6.814 29.091 1.00 39.34 155 PHE D N 1
ATOM 10411 C CA . PHE D 1 155 ? -23.844 -6.531 27.713 1.00 35.99 155 PHE D CA 1
ATOM 10412 C C . PHE D 1 155 ? -23.998 -7.823 26.935 1.00 35.88 155 PHE D C 1
ATOM 10413 O O . PHE D 1 155 ? -24.944 -7.982 26.157 1.00 40.35 155 PHE D O 1
ATOM 10421 N N . TYR D 1 156 ? -23.072 -8.752 27.151 1.00 40.79 156 TYR D N 1
ATOM 10422 C CA . TYR D 1 156 ? -23.137 -10.056 26.504 1.00 30.29 156 TYR D CA 1
ATOM 10423 C C . TYR D 1 156 ? -24.414 -10.797 26.897 1.00 48.24 156 TYR D C 1
ATOM 10424 O O . TYR D 1 156 ? -25.114 -11.356 26.041 1.00 38.24 156 TYR D O 1
ATOM 10433 N N . LEU D 1 157 ? -24.727 -10.780 28.190 1.00 36.51 157 LEU D N 1
ATOM 10434 C CA . LEU D 1 157 ? -25.932 -11.441 28.700 1.00 40.52 157 LEU D CA 1
ATOM 10435 C C . LEU D 1 157 ? -27.219 -10.759 28.206 1.00 33.19 157 LEU D C 1
ATOM 10436 O O . LEU D 1 157 ? -28.157 -11.416 27.751 1.00 37.31 157 LEU D O 1
ATOM 10441 N N . ALA D 1 158 ? -27.271 -9.438 28.286 1.00 35.53 158 ALA D N 1
ATOM 10442 C CA . ALA D 1 158 ? -28.424 -8.717 27.753 1.00 37.00 158 ALA D CA 1
ATOM 10443 C C . ALA D 1 158 ? -28.642 -9.082 26.290 1.00 46.29 158 ALA D C 1
ATOM 10444 O O . ALA D 1 158 ? -29.764 -9.360 25.865 1.00 39.74 158 ALA D O 1
ATOM 10446 N N . ALA D 1 159 ? -27.553 -9.081 25.528 1.00 35.15 159 ALA D N 1
ATOM 10447 C CA . ALA D 1 159 ? -27.594 -9.366 24.107 1.00 39.35 159 ALA D CA 1
ATOM 10448 C C . ALA D 1 159 ? -28.200 -10.741 23.852 1.00 43.54 159 ALA D C 1
ATOM 10449 O O . ALA D 1 159 ? -29.063 -10.902 22.981 1.00 38.45 159 ALA D O 1
ATOM 10451 N N . ILE D 1 160 ? -27.750 -11.729 24.615 1.00 35.18 160 ILE D N 1
ATOM 10452 C CA . ILE D 1 160 ? -28.272 -13.083 24.500 1.00 35.22 160 ILE D CA 1
ATOM 10453 C C . ILE D 1 160 ? -29.782 -13.103 24.763 1.00 44.48 160 ILE D C 1
ATOM 10454 O O . ILE D 1 160 ? -30.533 -13.763 24.052 1.00 49.16 160 ILE D O 1
ATOM 10459 N N . LEU D 1 161 ? -30.224 -12.376 25.784 1.00 33.76 161 LEU D N 1
ATOM 10460 C CA . LEU D 1 161 ? -31.638 -12.366 26.144 1.00 38.51 161 LEU D CA 1
ATOM 10461 C C . LEU D 1 161 ? -32.473 -11.676 25.070 1.00 41.84 161 LEU D C 1
ATOM 10462 O O . LEU D 1 161 ? -33.523 -12.174 24.672 1.00 38.94 161 LEU D O 1
ATOM 10467 N N . LEU D 1 162 ? -32.006 -10.523 24.602 1.00 39.47 162 LEU D N 1
ATOM 10468 C CA . LEU D 1 162 ? -32.700 -9.826 23.537 1.00 40.72 162 LEU D CA 1
ATOM 10469 C C . LEU D 1 162 ? -32.764 -10.727 22.298 1.00 54.73 162 LEU D C 1
ATOM 10470 O O . LEU D 1 162 ? -33.818 -10.890 21.693 1.00 37.01 162 LEU D O 1
ATOM 10475 N N . LEU D 1 163 ? -31.634 -11.329 21.946 1.00 44.97 163 LEU D N 1
ATOM 10476 C CA . LEU D 1 163 ? -31.562 -12.251 20.817 1.00 38.73 163 LEU D CA 1
ATOM 10477 C C . LEU D 1 163 ? -32.564 -13.401 20.956 1.00 42.79 163 LEU D C 1
ATOM 10478 O O . LEU D 1 163 ? -33.163 -13.838 19.965 1.00 47.94 163 LEU D O 1
ATOM 10483 N N . GLY D 1 164 ? -32.749 -13.889 22.180 1.00 46.34 164 GLY D N 1
ATOM 10484 C CA . GLY D 1 164 ? -33.708 -14.957 22.440 1.00 40.57 164 GLY D CA 1
ATOM 10485 C C . GLY D 1 164 ? -35.111 -14.634 21.943 1.00 54.33 164 GLY D C 1
ATOM 10486 O O . GLY D 1 164 ? -35.800 -15.494 21.385 1.00 45.95 164 GLY D O 1
ATOM 10487 N N . PHE D 1 165 ? -35.542 -13.393 22.147 1.00 43.28 165 PHE D N 1
ATOM 10488 C CA . PHE D 1 165 ? -36.849 -12.961 21.657 1.00 45.84 165 PHE D CA 1
ATOM 10489 C C . PHE D 1 165 ? -36.922 -13.032 20.136 1.00 38.73 165 PHE D C 1
ATOM 10490 O O . PHE D 1 165 ? -37.925 -13.466 19.576 1.00 56.50 165 PHE D O 1
ATOM 10498 N N . SER D 1 166 ? -35.860 -12.596 19.471 1.00 41.01 166 SER D N 1
ATOM 10499 C CA . SER D 1 166 ? -35.794 -12.675 18.026 1.00 39.57 166 SER D CA 1
ATOM 10500 C C . SER D 1 166 ? -35.976 -14.122 17.557 1.00 42.05 166 SER D C 1
ATOM 10501 O O . SER D 1 166 ? -36.815 -14.403 16.707 1.00 48.87 166 SER D O 1
ATOM 10504 N N . SER D 1 167 ? -35.205 -15.034 18.138 1.00 40.43 167 SER D N 1
ATOM 10505 C CA . SER D 1 167 ? -35.180 -16.435 17.716 1.00 41.22 167 SER D CA 1
ATOM 10506 C C . SER D 1 167 ? -36.522 -17.133 17.906 1.00 41.23 167 SER D C 1
ATOM 10507 O O . SER D 1 167 ? -37.071 -17.715 16.968 1.00 43.31 167 SER D O 1
ATOM 10510 N N . LEU D 1 168 ? -37.042 -17.071 19.123 1.00 35.42 168 LEU D N 1
ATOM 10511 C CA . LEU D 1 168 ? -38.299 -17.722 19.471 1.00 28.80 168 LEU D CA 1
ATOM 10512 C C . LEU D 1 168 ? -39.465 -17.233 18.611 1.00 41.48 168 LEU D C 1
ATOM 10513 O O . LEU D 1 168 ? -40.204 -18.033 18.030 1.00 40.23 168 LEU D O 1
ATOM 10518 N N . LEU D 1 169 ? -39.633 -15.919 18.535 1.00 38.37 169 LEU D N 1
ATOM 10519 C CA . LEU D 1 169 ? -40.665 -15.354 17.677 1.00 35.64 169 LEU D CA 1
ATOM 10520 C C . LEU D 1 169 ? -40.463 -15.798 16.222 1.00 39.37 169 LEU D C 1
ATOM 10521 O O . LEU D 1 169 ? -41.428 -16.151 15.525 1.00 45.14 169 LEU D O 1
ATOM 10526 N N . GLY D 1 170 ? -39.209 -15.807 15.782 1.00 32.78 170 GLY D N 1
ATOM 10527 C CA . GLY D 1 170 ? -38.889 -16.189 14.420 1.00 31.63 170 GLY D CA 1
ATOM 10528 C C . GLY D 1 170 ? -39.227 -17.646 14.173 1.00 42.66 170 GLY D C 1
ATOM 10529 O O . GLY D 1 170 ? -39.798 -18.002 13.141 1.00 41.64 170 GLY D O 1
ATOM 10530 N N . ASN D 1 171 ? -38.887 -18.492 15.136 1.00 35.07 171 ASN D N 1
ATOM 10531 C CA . ASN D 1 171 ? -39.155 -19.921 15.030 1.00 41.72 171 ASN D CA 1
ATOM 10532 C C . ASN D 1 171 ? -40.644 -20.191 14.989 1.00 44.17 171 ASN D C 1
ATOM 10533 O O . ASN D 1 171 ? -41.129 -20.940 14.138 1.00 41.39 171 ASN D O 1
ATOM 10538 N N . ALA D 1 172 ? -41.370 -19.575 15.916 1.00 34.17 172 ALA D N 1
ATOM 10539 C CA . ALA D 1 172 ? -42.819 -19.729 15.954 1.00 44.97 172 ALA D CA 1
ATOM 10540 C C . ALA D 1 172 ? -43.428 -19.234 14.640 1.00 40.91 172 ALA D C 1
ATOM 10541 O O . ALA D 1 172 ? -44.345 -19.848 14.104 1.00 45.61 172 ALA D O 1
ATOM 10543 N N . ASN D 1 173 ? -42.900 -18.135 14.112 1.00 45.29 173 ASN D N 1
ATOM 10544 C CA . ASN D 1 173 ? -43.363 -17.639 12.826 1.00 39.95 173 ASN D CA 1
ATOM 10545 C C . ASN D 1 173 ? -43.160 -18.671 11.705 1.00 44.35 173 ASN D C 1
ATOM 10546 O O . ASN D 1 173 ? -44.064 -18.913 10.914 1.00 49.03 173 ASN D O 1
ATOM 10551 N N . PHE D 1 174 ? -41.980 -19.284 11.648 1.00 41.56 174 PHE D N 1
ATOM 10552 C CA . PHE D 1 174 ? -41.693 -20.310 10.645 1.00 46.93 174 PHE D CA 1
ATOM 10553 C C . PHE D 1 174 ? -42.670 -21.484 10.703 1.00 47.33 174 PHE D C 1
ATOM 10554 O O . PHE D 1 174 ? -43.223 -21.902 9.681 1.00 37.92 174 PHE D O 1
ATOM 10562 N N . VAL D 1 175 ? -42.870 -22.033 11.896 1.00 38.16 175 VAL D N 1
ATOM 10563 C CA . VAL D 1 175 ? -43.719 -23.213 12.035 1.00 31.57 175 VAL D CA 1
ATOM 10564 C C . VAL D 1 175 ? -45.185 -22.884 11.713 1.00 38.65 175 VAL D C 1
ATOM 10565 O O . VAL D 1 175 ? -45.893 -23.676 11.089 1.00 48.18 175 VAL D O 1
ATOM 10569 N N . ALA D 1 176 ? -45.635 -21.709 12.130 1.00 46.18 176 ALA D N 1
ATOM 10570 C CA . ALA D 1 176 ? -46.991 -21.281 11.819 1.00 50.92 176 ALA D CA 1
ATOM 10571 C C . ALA D 1 176 ? -47.143 -21.113 10.315 1.00 54.66 176 ALA D C 1
ATOM 10572 O O . ALA D 1 176 ? -48.187 -21.438 9.742 1.00 51.67 176 ALA D O 1
ATOM 10574 N N . THR D 1 177 ? -46.091 -20.616 9.674 1.00 42.21 177 THR D N 1
ATOM 10575 C CA . THR D 1 177 ? -46.117 -20.413 8.228 1.00 39.70 177 THR D CA 1
ATOM 10576 C C . THR D 1 177 ? -46.214 -21.749 7.511 1.00 42.43 177 THR D C 1
ATOM 10577 O O . THR D 1 177 ? -46.966 -21.904 6.545 1.00 41.21 177 THR D O 1
ATOM 10581 N N . ILE D 1 178 ? -45.462 -22.722 8.004 1.00 46.49 178 ILE D N 1
ATOM 10582 C CA . ILE D 1 178 ? -45.453 -24.043 7.405 1.00 43.37 178 ILE D CA 1
ATOM 10583 C C . ILE D 1 178 ? -46.777 -24.786 7.590 1.00 49.63 178 ILE D C 1
ATOM 10584 O O . ILE D 1 178 ? -47.246 -25.479 6.684 1.00 52.06 178 ILE D O 1
ATOM 10589 N N . TYR D 1 179 ? -47.381 -24.639 8.762 1.00 49.16 179 TYR D N 1
ATOM 10590 C CA . TYR D 1 179 ? -48.640 -25.317 9.052 1.00 33.19 179 TYR D CA 1
ATOM 10591 C C . TYR D 1 179 ? -49.813 -24.656 8.351 1.00 43.62 179 TYR D C 1
ATOM 10592 O O . TYR D 1 179 ? -50.713 -25.334 7.850 1.00 51.84 179 TYR D O 1
ATOM 10601 N N . ASN D 1 180 ? -49.803 -23.328 8.320 1.00 47.83 180 ASN D N 1
ATOM 10602 C CA . ASN D 1 180 ? -50.977 -22.579 7.889 1.00 43.80 180 ASN D CA 1
ATOM 10603 C C . ASN D 1 180 ? -51.022 -22.089 6.446 1.00 47.93 180 ASN D C 1
ATOM 10604 O O . ASN D 1 180 ? -52.107 -21.807 5.946 1.00 52.72 180 ASN D O 1
ATOM 10609 N N . LEU D 1 181 ? -49.870 -21.979 5.783 1.00 48.96 181 LEU D N 1
ATOM 10610 C CA . LEU D 1 181 ? -49.819 -21.264 4.501 1.00 43.12 181 LEU D CA 1
ATOM 10611 C C . LEU D 1 181 ? -49.384 -22.096 3.292 1.00 44.71 181 LEU D C 1
ATOM 10612 O O . LEU D 1 181 ? -49.316 -21.579 2.174 1.00 69.26 181 LEU D O 1
ATOM 10617 N N . ARG D 1 182 ? -49.086 -23.370 3.512 1.00 46.26 182 ARG D N 1
ATOM 10618 C CA . ARG D 1 182 ? -48.855 -24.300 2.409 1.00 47.70 182 ARG D CA 1
ATOM 10619 C C . ARG D 1 182 ? -49.917 -24.151 1.321 1.00 56.52 182 ARG D C 1
ATOM 10620 O O . ARG D 1 182 ? -51.121 -24.127 1.604 1.00 53.78 182 ARG D O 1
ATOM 10628 N N . ALA D 1 183 ? -49.467 -24.064 0.074 1.00 58.66 183 ALA D N 1
ATOM 10629 C CA . ALA D 1 183 ? -50.377 -24.057 -1.062 1.00 50.11 183 ALA D CA 1
ATOM 10630 C C . ALA D 1 183 ? -51.375 -25.198 -0.929 1.00 42.13 183 ALA D C 1
ATOM 10631 O O . ALA D 1 183 ? -51.000 -26.325 -0.607 1.00 58.97 183 ALA D O 1
ATOM 10633 N N . GLN D 1 184 ? -52.647 -24.896 -1.170 1.00 59.00 184 GLN D N 1
ATOM 10634 C CA . GLN D 1 184 ? -53.697 -25.905 -1.151 1.00 58.82 184 GLN D CA 1
ATOM 10635 C C . GLN D 1 184 ? -53.282 -27.118 -1.988 1.00 62.97 184 GLN D C 1
ATOM 10636 O O . GLN D 1 184 ? -52.866 -26.974 -3.137 1.00 60.04 184 GLN D O 1
ATOM 10642 N N . GLY D 1 185 ? -53.377 -28.307 -1.399 1.00 65.48 185 GLY D N 1
ATOM 10643 C CA . GLY D 1 185 ? -53.048 -29.536 -2.102 1.00 57.49 185 GLY D CA 1
ATOM 10644 C C . GLY D 1 185 ? -51.668 -30.067 -1.765 1.00 67.61 185 GLY D C 1
ATOM 10645 O O . GLY D 1 185 ? -51.335 -31.216 -2.068 1.00 75.86 185 GLY D O 1
ATOM 10646 N N . MET D 1 186 ? -50.856 -29.222 -1.139 1.00 47.93 186 MET D N 1
ATOM 10647 C CA . MET D 1 186 ? -49.512 -29.615 -0.734 1.00 61.77 186 MET D CA 1
ATOM 10648 C C . MET D 1 186 ? -49.522 -30.074 0.714 1.00 50.57 186 MET D C 1
ATOM 10649 O O . MET D 1 186 ? -49.636 -29.258 1.626 1.00 62.62 186 MET D O 1
ATOM 10654 N N . SER D 1 187 ? -49.424 -31.383 0.920 1.00 44.72 187 SER D N 1
ATOM 10655 C CA . SER D 1 187 ? -49.314 -31.931 2.266 1.00 62.76 187 SER D CA 1
ATOM 10656 C C . SER D 1 187 ? -47.890 -31.727 2.782 1.00 66.85 187 SER D C 1
ATOM 10657 O O . SER D 1 187 ? -46.973 -31.456 2.001 1.00 57.81 187 SER D O 1
ATOM 10660 N N . LEU D 1 188 ? -47.704 -31.851 4.092 1.00 46.29 188 LEU D N 1
ATOM 10661 C CA . LEU D 1 188 ? -46.365 -31.747 4.667 1.00 60.56 188 LEU D CA 1
ATOM 10662 C C . LEU D 1 188 ? -45.372 -32.619 3.899 1.00 53.43 188 LEU D C 1
ATOM 10663 O O . LEU D 1 188 ? -44.221 -32.241 3.689 1.00 51.70 188 LEU D O 1
ATOM 10668 N N . TRP D 1 189 ? -45.832 -33.784 3.466 1.00 50.86 189 TRP D N 1
ATOM 10669 C CA . TRP D 1 189 ? -44.952 -34.744 2.821 1.00 53.30 189 TRP D CA 1
ATOM 10670 C C . TRP D 1 189 ? -44.731 -34.485 1.334 1.00 46.38 189 TRP D C 1
ATOM 10671 O O . TRP D 1 189 ? -44.239 -35.354 0.621 1.00 55.02 189 TRP D O 1
ATOM 10682 N N . LYS D 1 190 ? -45.075 -33.279 0.884 1.00 45.97 190 LYS D N 1
ATOM 10683 C CA . LYS D 1 190 ? -44.779 -32.850 -0.488 1.00 52.63 190 LYS D CA 1
ATOM 10684 C C . LYS D 1 190 ? -43.945 -31.574 -0.472 1.00 61.81 190 LYS D C 1
ATOM 10685 O O . LYS D 1 190 ? -43.634 -31.014 -1.528 1.00 50.60 190 LYS D O 1
ATOM 10691 N N . MET D 1 191 ? -43.603 -31.112 0.732 1.00 42.35 191 MET D N 1
ATOM 10692 C CA . MET D 1 191 ? -42.770 -29.928 0.896 1.00 55.58 191 MET D CA 1
ATOM 10693 C C . MET D 1 191 ? -41.342 -30.228 0.475 1.00 41.05 191 MET D C 1
ATOM 10694 O O . MET D 1 191 ? -40.887 -31.366 0.572 1.00 48.09 191 MET D O 1
ATOM 10699 N N . PRO D 1 192 ? -40.629 -29.201 0.009 1.00 52.86 192 PRO D N 1
ATOM 10700 C CA . PRO D 1 192 ? -39.193 -29.320 -0.264 1.00 50.37 192 PRO D CA 1
ATOM 10701 C C . PRO D 1 192 ? -38.441 -29.717 1.016 1.00 58.55 192 PRO D C 1
ATOM 10702 O O . PRO D 1 192 ? -38.829 -29.295 2.105 1.00 43.02 192 PRO D O 1
ATOM 10706 N N . ILE D 1 193 ? -37.385 -30.518 0.885 1.00 48.03 193 ILE D N 1
ATOM 10707 C CA . ILE D 1 193 ? -36.638 -30.987 2.045 1.00 36.33 193 ILE D CA 1
ATOM 10708 C C . ILE D 1 193 ? -36.109 -29.826 2.911 1.00 55.60 193 ILE D C 1
ATOM 10709 O O . ILE D 1 193 ? -36.041 -29.925 4.140 1.00 43.29 193 ILE D O 1
ATOM 10714 N N . TYR D 1 194 ? -35.760 -28.715 2.274 1.00 38.51 194 TYR D N 1
ATOM 10715 C CA . TYR D 1 194 ? -35.280 -27.558 3.017 1.00 43.66 194 TYR D CA 1
ATOM 10716 C C . TYR D 1 194 ? -36.322 -27.010 3.995 1.00 32.58 194 TYR D C 1
ATOM 10717 O O . TYR D 1 194 ? -35.984 -26.596 5.103 1.00 41.24 194 TYR D O 1
ATOM 10726 N N . VAL D 1 195 ? -37.589 -27.012 3.595 1.00 49.86 195 VAL D N 1
ATOM 10727 C CA . VAL D 1 195 ? -38.652 -26.557 4.486 1.00 41.57 195 VAL D CA 1
ATOM 10728 C C . VAL D 1 195 ? -38.773 -27.457 5.720 1.00 51.96 195 VAL D C 1
ATOM 10729 O O . VAL D 1 195 ? -38.951 -26.969 6.838 1.00 45.41 195 VAL D O 1
ATOM 10733 N N . TRP D 1 196 ? -38.670 -28.766 5.502 1.00 45.87 196 TRP D N 1
ATOM 10734 C CA . TRP D 1 196 ? -38.648 -29.733 6.590 1.00 43.39 196 TRP D CA 1
ATOM 10735 C C . TRP D 1 196 ? -37.513 -29.405 7.553 1.00 51.07 196 TRP D C 1
ATOM 10736 O O . TRP D 1 196 ? -37.685 -29.453 8.766 1.00 43.51 196 TRP D O 1
ATOM 10747 N N . SER D 1 197 ? -36.349 -29.080 7.007 1.00 40.58 197 SER D N 1
ATOM 10748 C CA . SER D 1 197 ? -35.177 -28.860 7.839 1.00 34.92 197 SER D CA 1
ATOM 10749 C C . SER D 1 197 ? -35.327 -27.560 8.636 1.00 45.21 197 SER D C 1
ATOM 10750 O O . SER D 1 197 ? -34.920 -27.489 9.791 1.00 46.78 197 SER D O 1
ATOM 10753 N N . VAL D 1 198 ? -35.960 -26.555 8.038 1.00 42.80 198 VAL D N 1
ATOM 10754 C CA . VAL D 1 198 ? -36.270 -25.325 8.758 1.00 39.85 198 VAL D CA 1
ATOM 10755 C C . VAL D 1 198 ? -37.312 -25.602 9.841 1.00 44.36 198 VAL D C 1
ATOM 10756 O O . VAL D 1 198 ? -37.284 -25.012 10.925 1.00 44.42 198 VAL D O 1
ATOM 10760 N N . PHE D 1 199 ? -38.224 -26.517 9.536 1.00 33.95 199 PHE D N 1
ATOM 10761 C CA . PHE D 1 199 ? -39.249 -26.955 10.481 1.00 48.09 199 PHE D CA 1
ATOM 10762 C C . PHE D 1 199 ? -38.582 -27.596 11.702 1.00 43.10 199 PHE D C 1
ATOM 10763 O O . PHE D 1 199 ? -38.813 -27.194 12.846 1.00 43.55 199 PHE D O 1
ATOM 10771 N N . ALA D 1 200 ? -37.741 -28.587 11.431 1.00 43.55 200 ALA D N 1
ATOM 10772 C CA . ALA D 1 200 ? -37.013 -29.323 12.454 1.00 38.85 200 ALA D CA 1
ATOM 10773 C C . ALA D 1 200 ? -36.126 -28.407 13.302 1.00 43.32 200 ALA D C 1
ATOM 10774 O O . ALA D 1 200 ? -36.094 -28.507 14.534 1.00 36.89 200 ALA D O 1
ATOM 10776 N N . ALA D 1 201 ? -35.393 -27.521 12.640 1.00 49.53 201 ALA D N 1
ATOM 10777 C CA . ALA D 1 201 ? -34.515 -26.604 13.353 1.00 36.47 201 ALA D CA 1
ATOM 10778 C C . ALA D 1 201 ? -35.334 -25.718 14.293 1.00 45.04 201 ALA D C 1
ATOM 10779 O O . ALA D 1 201 ? -34.975 -25.539 15.467 1.00 41.52 201 ALA D O 1
ATOM 10781 N N . SER D 1 202 ? -36.442 -25.184 13.781 1.00 41.78 202 SER D N 1
ATOM 10782 C CA . SER D 1 202 ? -37.295 -24.279 14.558 1.00 44.40 202 SER D CA 1
ATOM 10783 C C . SER D 1 202 ? -37.898 -24.944 15.798 1.00 46.37 202 SER D C 1
ATOM 10784 O O . SER D 1 202 ? -37.987 -24.338 16.856 1.00 36.30 202 SER D O 1
ATOM 10787 N N . VAL D 1 203 ? -38.319 -26.192 15.661 1.00 41.35 203 VAL D N 1
ATOM 10788 C CA . VAL D 1 203 ? -38.922 -26.902 16.779 1.00 33.75 203 VAL D CA 1
ATOM 10789 C C . VAL D 1 203 ? -37.865 -27.172 17.857 1.00 35.03 203 VAL D C 1
ATOM 10790 O O . VAL D 1 203 ? -38.086 -26.913 19.042 1.00 39.00 203 VAL D O 1
ATOM 10794 N N . LEU D 1 204 ? -36.712 -27.674 17.431 1.00 42.71 204 LEU D N 1
ATOM 10795 C CA . LEU D 1 204 ? -35.613 -27.946 18.342 1.00 41.10 204 LEU D CA 1
ATOM 10796 C C . LEU D 1 204 ? -35.224 -26.675 19.076 1.00 37.31 204 LEU D C 1
ATOM 10797 O O . LEU D 1 204 ? -35.055 -26.678 20.292 1.00 33.35 204 LEU D O 1
ATOM 10802 N N . ASN D 1 205 ? -35.101 -25.577 18.336 1.00 36.97 205 ASN D N 1
ATOM 10803 C CA . ASN D 1 205 ? -34.721 -24.307 18.943 1.00 34.73 205 ASN D CA 1
ATOM 10804 C C . ASN D 1 205 ? -35.743 -23.803 19.963 1.00 47.74 205 ASN D C 1
ATOM 10805 O O . ASN D 1 205 ? -35.371 -23.353 21.044 1.00 52.19 205 ASN D O 1
ATOM 10810 N N . LEU D 1 206 ? -37.030 -23.889 19.624 1.00 35.83 206 LEU D N 1
ATOM 10811 C CA . LEU D 1 206 ? -38.098 -23.443 20.521 1.00 34.34 206 LEU D CA 1
ATOM 10812 C C . LEU D 1 206 ? -38.049 -24.118 21.878 1.00 47.75 206 LEU D C 1
ATOM 10813 O O . LEU D 1 206 ? -38.248 -23.478 22.912 1.00 37.38 206 LEU D O 1
ATOM 10818 N N . PHE D 1 207 ? -37.808 -25.420 21.874 1.00 38.10 207 PHE D N 1
ATOM 10819 C CA . PHE D 1 207 ? -37.842 -26.169 23.118 1.00 37.08 207 PHE D CA 1
ATOM 10820 C C . PHE D 1 207 ? -36.564 -26.013 23.940 1.00 44.29 207 PHE D C 1
ATOM 10821 O O . PHE D 1 207 ? -36.608 -25.895 25.160 1.00 50.15 207 PHE D O 1
ATOM 10829 N N . SER D 1 208 ? -35.421 -26.006 23.271 1.00 38.38 208 SER D N 1
ATOM 10830 C CA . SER D 1 208 ? -34.163 -26.120 23.992 1.00 44.73 208 SER D CA 1
ATOM 10831 C C . SER D 1 208 ? -33.528 -24.796 24.440 1.00 36.57 208 SER D C 1
ATOM 10832 O O . SER D 1 208 ? -32.698 -24.801 25.346 1.00 43.63 208 SER D O 1
ATOM 10835 N N . LEU D 1 209 ? -33.901 -23.677 23.815 1.00 46.74 209 LEU D N 1
ATOM 10836 C CA . LEU D 1 209 ? -33.291 -22.379 24.145 1.00 42.17 209 LEU D CA 1
ATOM 10837 C C . LEU D 1 209 ? -33.368 -22.080 25.646 1.00 40.33 209 LEU D C 1
ATOM 10838 O O . LEU D 1 209 ? -32.520 -21.367 26.196 1.00 40.40 209 LEU D O 1
ATOM 10843 N N . ALA D 1 210 ? -34.393 -22.640 26.284 1.00 41.43 210 ALA D N 1
ATOM 10844 C CA . ALA D 1 210 ? -34.583 -22.582 27.732 1.00 46.76 210 ALA D CA 1
ATOM 10845 C C . ALA D 1 210 ? -33.281 -22.715 28.536 1.00 38.06 210 ALA D C 1
ATOM 10846 O O . ALA D 1 210 ? -33.020 -21.930 29.452 1.00 35.67 210 ALA D O 1
ATOM 10848 N N . GLY D 1 211 ? -32.463 -23.703 28.193 1.00 32.60 211 GLY D N 1
ATOM 10849 C CA . GLY D 1 211 ? -31.204 -23.906 28.901 1.00 34.41 211 GLY D CA 1
ATOM 10850 C C . GLY D 1 211 ? -30.339 -22.656 28.939 1.00 34.01 211 GLY D C 1
ATOM 10851 O O . GLY D 1 211 ? -29.779 -22.292 29.980 1.00 40.80 211 GLY D O 1
ATOM 10852 N N . LEU D 1 212 ? -30.223 -21.997 27.791 1.00 35.03 212 LEU D N 1
ATOM 10853 C CA . LEU D 1 212 ? -29.398 -20.801 27.688 1.00 41.25 212 LEU D CA 1
ATOM 10854 C C . LEU D 1 212 ? -30.082 -19.605 28.336 1.00 36.38 212 LEU D C 1
ATOM 10855 O O . LEU D 1 212 ? -29.438 -18.774 28.964 1.00 35.02 212 LEU D O 1
ATOM 10860 N N . THR D 1 213 ? -31.393 -19.518 28.169 1.00 39.21 213 THR D N 1
ATOM 10861 C CA . THR D 1 213 ? -32.160 -18.461 28.804 1.00 40.81 213 THR D CA 1
ATOM 10862 C C . THR D 1 213 ? -31.970 -18.527 30.318 1.00 43.66 213 THR D C 1
ATOM 10863 O O . THR D 1 213 ? -31.716 -17.515 30.961 1.00 39.67 213 THR D O 1
ATOM 10867 N N . ALA D 1 214 ? -32.089 -19.731 30.876 1.00 25.89 214 ALA D N 1
ATOM 10868 C CA . ALA D 1 214 ? -31.865 -19.960 32.300 1.00 37.81 214 ALA D CA 1
ATOM 10869 C C . ALA D 1 214 ? -30.442 -19.614 32.730 1.00 39.85 214 ALA D C 1
ATOM 10870 O O . ALA D 1 214 ? -30.244 -18.880 33.700 1.00 42.96 214 ALA D O 1
ATOM 10872 N N . ALA D 1 215 ? -29.447 -20.153 32.029 1.00 35.38 215 ALA D N 1
ATOM 10873 C CA . ALA D 1 215 ? -28.059 -19.920 32.429 1.00 33.10 215 ALA D CA 1
ATOM 10874 C C . ALA D 1 215 ? -27.762 -18.430 32.388 1.00 38.51 215 ALA D C 1
ATOM 10875 O O . ALA D 1 215 ? -27.155 -17.882 33.298 1.00 33.20 215 ALA D O 1
ATOM 10877 N N . THR D 1 216 ? -28.221 -17.783 31.324 1.00 31.66 216 THR D N 1
ATOM 10878 C CA . THR D 1 216 ? -27.979 -16.360 31.096 1.00 34.15 216 THR D CA 1
ATOM 10879 C C . THR D 1 216 ? -28.689 -15.498 32.136 1.00 39.00 216 THR D C 1
ATOM 10880 O O . THR D 1 216 ? -28.099 -14.607 32.725 1.00 38.81 216 THR D O 1
ATOM 10884 N N . LEU D 1 217 ? -29.970 -15.767 32.349 1.00 32.74 217 LEU D N 1
ATOM 10885 C CA . LEU D 1 217 ? -30.751 -15.006 33.301 1.00 32.74 217 LEU D CA 1
ATOM 10886 C C . LEU D 1 217 ? -30.174 -15.122 34.713 1.00 43.46 217 LEU D C 1
ATOM 10887 O O . LEU D 1 217 ? -30.067 -14.130 35.433 1.00 36.30 217 LEU D O 1
ATOM 10892 N N . LEU D 1 218 ? -29.794 -16.334 35.097 1.00 32.82 218 LEU D N 1
ATOM 10893 C CA . LEU D 1 218 ? -29.287 -16.579 36.440 1.00 32.48 218 LEU D CA 1
ATOM 10894 C C . LEU D 1 218 ? -27.943 -15.914 36.723 1.00 22.77 218 LEU D C 1
ATOM 10895 O O . LEU D 1 218 ? -27.723 -15.439 37.830 1.00 29.58 218 LEU D O 1
ATOM 10900 N N . VAL D 1 219 ? -27.049 -15.868 35.741 1.00 32.67 219 VAL D N 1
ATOM 10901 C CA . VAL D 1 219 ? -25.787 -15.188 35.963 1.00 39.24 219 VAL D CA 1
ATOM 10902 C C . VAL D 1 219 ? -26.024 -13.681 36.043 1.00 39.22 219 VAL D C 1
ATOM 10903 O O . VAL D 1 219 ? -25.390 -12.976 36.829 1.00 38.93 219 VAL D O 1
ATOM 10907 N N . LEU D 1 220 ? -26.961 -13.192 35.239 1.00 38.88 220 LEU D N 1
ATOM 10908 C CA . LEU D 1 220 ? -27.272 -11.769 35.225 1.00 37.75 220 LEU D CA 1
ATOM 10909 C C . LEU D 1 220 ? -27.889 -11.337 36.555 1.00 47.23 220 LEU D C 1
ATOM 10910 O O . LEU D 1 220 ? -27.492 -10.324 37.142 1.00 35.12 220 LEU D O 1
ATOM 10915 N N . LEU D 1 221 ? -28.853 -12.114 37.035 1.00 37.13 221 LEU D N 1
ATOM 10916 C CA . LEU D 1 221 ? -29.458 -11.855 38.337 1.00 43.19 221 LEU D CA 1
ATOM 10917 C C . LEU D 1 221 ? -28.417 -11.844 39.444 1.00 41.75 221 LEU D C 1
ATOM 10918 O O . LEU D 1 221 ? -28.484 -11.038 40.371 1.00 45.47 221 LEU D O 1
ATOM 10923 N N . GLU D 1 222 ? -27.450 -12.745 39.345 1.00 34.18 222 GLU D N 1
ATOM 10924 C CA . GLU D 1 222 ? -26.424 -12.834 40.361 1.00 45.17 222 GLU D CA 1
ATOM 10925 C C . GLU D 1 222 ? -25.542 -11.592 40.356 1.00 41.93 222 GLU D C 1
ATOM 10926 O O . GLU D 1 222 ? -25.259 -11.014 41.397 1.00 40.52 222 GLU D O 1
ATOM 10932 N N . ARG D 1 223 ? -25.111 -11.184 39.175 1.00 31.39 223 ARG D N 1
ATOM 10933 C CA . ARG D 1 223 ? -24.274 -9.997 39.045 1.00 51.67 223 ARG D CA 1
ATOM 10934 C C . ARG D 1 223 ? -25.018 -8.727 39.478 1.00 33.43 223 ARG D C 1
ATOM 10935 O O . ARG D 1 223 ? -24.420 -7.809 40.058 1.00 45.14 223 ARG D O 1
ATOM 10943 N N . LYS D 1 224 ? -26.325 -8.679 39.216 1.00 38.26 224 LYS D N 1
ATOM 10944 C CA . LYS D 1 224 ? -27.095 -7.453 39.457 1.00 43.04 224 LYS D CA 1
ATOM 10945 C C . LYS D 1 224 ? -27.762 -7.348 40.834 1.00 44.80 224 LYS D C 1
ATOM 10946 O O . LYS D 1 224 ? -27.882 -6.252 41.373 1.00 51.24 224 LYS D O 1
ATOM 10952 N N . ILE D 1 225 ? -28.201 -8.468 41.401 1.00 32.23 225 ILE D N 1
ATOM 10953 C CA . ILE D 1 225 ? -28.931 -8.420 42.673 1.00 30.79 225 ILE D CA 1
ATOM 10954 C C . ILE D 1 225 ? -28.512 -9.516 43.668 1.00 27.57 225 ILE D C 1
ATOM 10955 O O . ILE D 1 225 ? -29.157 -9.703 44.698 1.00 47.36 225 ILE D O 1
ATOM 10960 N N . GLY D 1 226 ? -27.443 -10.237 43.349 1.00 43.81 226 GLY D N 1
ATOM 10961 C CA . GLY D 1 226 ? -26.852 -11.183 44.280 1.00 46.05 226 GLY D CA 1
ATOM 10962 C C . GLY D 1 226 ? -27.631 -12.467 44.468 1.00 47.42 226 GLY D C 1
ATOM 10963 O O . GLY D 1 226 ? -27.368 -13.225 45.401 1.00 50.90 226 GLY D O 1
ATOM 10964 N N . LEU D 1 227 ? -28.598 -12.717 43.592 1.00 40.22 227 LEU D N 1
ATOM 10965 C CA . LEU D 1 227 ? -29.373 -13.950 43.668 1.00 52.49 227 LEU D CA 1
ATOM 10966 C C . LEU D 1 227 ? -28.653 -15.066 42.912 1.00 42.72 227 LEU D C 1
ATOM 10967 O O . LEU D 1 227 ? -28.436 -14.947 41.714 1.00 39.53 227 LEU D O 1
ATOM 10972 N N . SER D 1 228 ? -28.297 -16.149 43.601 1.00 33.08 228 SER D N 1
ATOM 10973 C CA . SER D 1 228 ? -27.489 -17.203 42.980 1.00 42.25 228 SER D CA 1
ATOM 10974 C C . SER D 1 228 ? -28.019 -18.624 43.182 1.00 49.02 228 SER D C 1
ATOM 10975 O O . SER D 1 228 ? -28.417 -18.994 44.282 1.00 36.22 228 SER D O 1
ATOM 10978 N N . TRP D 1 229 ? -27.999 -19.421 42.114 1.00 35.63 229 TRP D N 1
ATOM 10979 C CA . TRP D 1 229 ? -28.276 -20.853 42.217 1.00 30.15 229 TRP D CA 1
ATOM 10980 C C . TRP D 1 229 ? -26.989 -21.661 42.272 1.00 41.97 229 TRP D C 1
ATOM 10981 O O . TRP D 1 229 ? -27.030 -22.869 42.479 1.00 40.53 229 TRP D O 1
ATOM 10992 N N . PHE D 1 230 ? -25.853 -20.995 42.076 1.00 28.10 230 PHE D N 1
ATOM 10993 C CA . PHE D 1 230 ? -24.604 -21.686 41.749 1.00 40.99 230 PHE D CA 1
ATOM 10994 C C . PHE D 1 230 ? -23.508 -21.541 42.812 1.00 29.57 230 PHE D C 1
ATOM 10995 O O . PHE D 1 230 ? -22.513 -22.257 42.777 1.00 41.49 230 PHE D O 1
ATOM 11003 N N . ASN D 1 231 ? -23.701 -20.595 43.728 1.00 45.44 231 ASN D N 1
ATOM 11004 C CA . ASN D 1 231 ? -22.738 -20.289 44.779 1.00 38.31 231 ASN D CA 1
ATOM 11005 C C . ASN D 1 231 ? -22.604 -21.385 45.847 1.00 43.52 231 ASN D C 1
ATOM 11006 O O . ASN D 1 231 ? -23.526 -21.612 46.638 1.00 35.52 231 ASN D O 1
ATOM 11011 N N . PRO D 1 232 ? -21.440 -22.050 45.889 1.00 44.28 232 PRO D N 1
ATOM 11012 C CA . PRO D 1 232 ? -21.195 -23.156 46.830 1.00 55.51 232 PRO D CA 1
ATOM 11013 C C . PRO D 1 232 ? -21.404 -22.760 48.293 1.00 43.77 232 PRO D C 1
ATOM 11014 O O . PRO D 1 232 ? -21.724 -23.618 49.113 1.00 48.33 232 PRO D O 1
ATOM 11018 N N . ALA D 1 233 ? -21.226 -21.487 48.620 1.00 42.07 233 ALA D N 1
ATOM 11019 C CA . ALA D 1 233 ? -21.382 -21.052 50.007 1.00 57.33 233 ALA D CA 1
ATOM 11020 C C . ALA D 1 233 ? -22.807 -21.215 50.542 1.00 52.49 233 ALA D C 1
ATOM 11021 O O . ALA D 1 233 ? -23.000 -21.278 51.750 1.00 40.60 233 ALA D O 1
ATOM 11023 N N . VAL D 1 234 ? -23.804 -21.277 49.662 1.00 42.22 234 VAL D N 1
ATOM 11024 C CA . VAL D 1 234 ? -25.170 -21.526 50.126 1.00 38.46 234 VAL D CA 1
ATOM 11025 C C . VAL D 1 234 ? -25.654 -22.902 49.703 1.00 44.60 234 VAL D C 1
ATOM 11026 O O . VAL D 1 234 ? -26.839 -23.226 49.824 1.00 45.37 234 VAL D O 1
ATOM 11030 N N . GLY D 1 235 ? -24.728 -23.714 49.212 1.00 36.52 235 GLY D N 1
ATOM 11031 C CA . GLY D 1 235 ? -25.059 -25.054 48.773 1.00 38.60 235 GLY D CA 1
ATOM 11032 C C . GLY D 1 235 ? -25.398 -25.103 47.297 1.00 47.44 235 GLY D C 1
ATOM 11033 O O . GLY D 1 235 ? -25.777 -26.148 46.770 1.00 42.83 235 GLY D O 1
ATOM 11034 N N . GLY D 1 236 ? -25.278 -23.963 46.627 1.00 31.55 236 GLY D N 1
ATOM 11035 C CA . GLY D 1 236 ? -25.458 -23.915 45.184 1.00 37.54 236 GLY D CA 1
ATOM 11036 C C . GLY D 1 236 ? -24.416 -24.772 44.467 1.00 57.16 236 GLY D C 1
ATOM 11037 O O . GLY D 1 236 ? -23.383 -25.115 45.047 1.00 40.81 236 GLY D O 1
ATOM 11038 N N . ASP D 1 237 ? -24.690 -25.115 43.208 1.00 46.16 237 ASP D N 1
ATOM 11039 C CA . ASP D 1 237 ? -23.840 -26.021 42.443 1.00 51.70 237 ASP D CA 1
ATOM 11040 C C . ASP D 1 237 ? -23.293 -25.335 41.199 1.00 50.97 237 ASP D C 1
ATOM 11041 O O . ASP D 1 237 ? -24.028 -25.110 40.235 1.00 45.29 237 ASP D O 1
ATOM 11046 N N . PRO D 1 238 ? -21.992 -24.998 41.210 1.00 44.48 238 PRO D N 1
ATOM 11047 C CA . PRO D 1 238 ? -21.392 -24.313 40.055 1.00 28.78 238 PRO D CA 1
ATOM 11048 C C . PRO D 1 238 ? -21.585 -25.113 38.772 1.00 34.05 238 PRO D C 1
ATOM 11049 O O . PRO D 1 238 ? -21.666 -24.548 37.691 1.00 42.01 238 PRO D O 1
ATOM 11053 N N . VAL D 1 239 ? -21.656 -26.428 38.901 1.00 35.06 239 VAL D N 1
ATOM 11054 C CA . VAL D 1 239 ? -21.792 -27.294 37.750 1.00 36.39 239 VAL D CA 1
ATOM 11055 C C . VAL D 1 239 ? -23.212 -27.216 37.163 1.00 46.04 239 VAL D C 1
ATOM 11056 O O . VAL D 1 239 ? -23.407 -27.448 35.979 1.00 43.01 239 VAL D O 1
ATOM 11060 N N . LEU D 1 240 ? -24.197 -26.865 37.984 1.00 41.03 240 LEU D N 1
ATOM 11061 C CA . LEU D 1 240 ? -25.564 -26.720 37.487 1.00 36.88 240 LEU D CA 1
ATOM 11062 C C . LEU D 1 240 ? -25.616 -25.673 36.369 1.00 44.75 240 LEU D C 1
ATOM 11063 O O . LEU D 1 240 ? -26.433 -25.774 35.444 1.00 41.65 240 LEU D O 1
ATOM 11068 N N . PHE D 1 241 ? -24.741 -24.675 36.444 1.00 25.41 241 PHE D N 1
ATOM 11069 C CA . PHE D 1 241 ? -24.696 -23.658 35.395 1.00 49.17 241 PHE D CA 1
ATOM 11070 C C . PHE D 1 241 ? -24.407 -24.289 34.032 1.00 39.62 241 PHE D C 1
ATOM 11071 O O . PHE D 1 241 ? -25.030 -23.945 33.033 1.00 39.95 241 PHE D O 1
ATOM 11079 N N . GLN D 1 242 ? -23.450 -25.211 34.008 1.00 40.70 242 GLN D N 1
ATOM 11080 C CA . GLN D 1 242 ? -23.068 -25.917 32.791 1.00 44.60 242 GLN D CA 1
ATOM 11081 C C . GLN D 1 242 ? -24.171 -26.831 32.285 1.00 35.51 242 GLN D C 1
ATOM 11082 O O . GLN D 1 242 ? -24.400 -26.924 31.077 1.00 34.02 242 GLN D O 1
ATOM 11088 N N . GLN D 1 243 ? -24.847 -27.519 33.201 1.00 33.29 243 GLN D N 1
ATOM 11089 C CA . GLN D 1 243 ? -26.009 -28.332 32.831 1.00 33.80 243 GLN D CA 1
ATOM 11090 C C . GLN D 1 243 ? -27.040 -27.488 32.069 1.00 45.42 243 GLN D C 1
ATOM 11091 O O . GLN D 1 243 ? -27.549 -27.911 31.034 1.00 44.37 243 GLN D O 1
ATOM 11097 N N . PHE D 1 244 ? -27.349 -26.300 32.588 1.00 40.53 244 PHE D N 1
ATOM 11098 C CA . PHE D 1 244 ? -28.305 -25.403 31.934 1.00 38.54 244 PHE D CA 1
ATOM 11099 C C . PHE D 1 244 ? -27.770 -24.956 30.588 1.00 36.62 244 PHE D C 1
ATOM 11100 O O . PHE D 1 244 ? -28.440 -25.073 29.564 1.00 36.54 244 PHE D O 1
ATOM 11108 N N . PHE D 1 245 ? -26.551 -24.430 30.602 1.00 40.70 245 PHE D N 1
ATOM 11109 C CA . PHE D 1 245 ? -25.956 -23.869 29.404 1.00 35.30 245 PHE D CA 1
ATOM 11110 C C . PHE D 1 245 ? -25.934 -24.876 28.262 1.00 49.01 245 PHE D C 1
ATOM 11111 O O . PHE D 1 245 ? -26.451 -24.604 27.184 1.00 30.91 245 PHE D O 1
ATOM 11119 N N . TRP D 1 246 ? -25.357 -26.047 28.507 1.00 36.95 246 TRP D N 1
ATOM 11120 C CA . TRP D 1 246 ? -25.223 -27.047 27.459 1.00 35.42 246 TRP D CA 1
ATOM 11121 C C . TRP D 1 246 ? -26.549 -27.689 27.075 1.00 42.21 246 TRP D C 1
ATOM 11122 O O . TRP D 1 246 ? -26.680 -28.250 25.983 1.00 40.66 246 TRP D O 1
ATOM 11133 N N . PHE D 1 247 ? -27.539 -27.603 27.953 1.00 37.84 247 PHE D N 1
ATOM 11134 C CA . PHE D 1 247 ? -28.839 -28.145 27.599 1.00 36.47 247 PHE D CA 1
ATOM 11135 C C . PHE D 1 247 ? -29.364 -27.474 26.328 1.00 43.21 247 PHE D C 1
ATOM 11136 O O . PHE D 1 247 ? -30.072 -28.101 25.545 1.00 37.40 247 PHE D O 1
ATOM 11144 N N . TYR D 1 248 ? -29.025 -26.201 26.132 1.00 35.31 248 TYR D N 1
ATOM 11145 C CA . TYR D 1 248 ? -29.254 -25.554 24.844 1.00 42.24 248 TYR D CA 1
ATOM 11146 C C . TYR D 1 248 ? -28.060 -25.659 23.908 1.00 41.88 248 TYR D C 1
ATOM 11147 O O . TYR D 1 248 ? -28.221 -25.856 22.709 1.00 38.35 248 TYR D O 1
ATOM 11156 N N . SER D 1 249 ? -26.861 -25.503 24.452 1.00 38.91 249 SER D N 1
ATOM 11157 C CA . SER D 1 249 ? -25.711 -25.277 23.597 1.00 47.88 249 SER D CA 1
ATOM 11158 C C . SER D 1 249 ? -25.216 -26.488 22.809 1.00 38.92 249 SER D C 1
ATOM 11159 O O . SER D 1 249 ? -24.404 -26.343 21.899 1.00 46.16 249 SER D O 1
ATOM 11162 N N . HIS D 1 250 ? -25.685 -27.685 23.135 1.00 38.64 250 HIS D N 1
ATOM 11163 C CA . HIS D 1 250 ? -25.540 -28.716 22.127 1.00 42.75 250 HIS D CA 1
ATOM 11164 C C . HIS D 1 250 ? -26.625 -28.581 21.048 1.00 36.65 250 HIS D C 1
ATOM 11165 O O . HIS D 1 250 ? -26.309 -28.435 19.876 1.00 41.39 250 HIS D O 1
ATOM 11172 N N . PRO D 1 251 ? -27.905 -28.645 21.447 1.00 40.99 251 PRO D N 1
ATOM 11173 C CA . PRO D 1 251 ? -28.994 -28.528 20.467 1.00 44.60 251 PRO D CA 1
ATOM 11174 C C . PRO D 1 251 ? -28.773 -27.382 19.487 1.00 38.03 251 PRO D C 1
ATOM 11175 O O . PRO D 1 251 ? -29.163 -27.489 18.321 1.00 33.12 251 PRO D O 1
ATOM 11179 N N . THR D 1 252 ? -28.135 -26.305 19.936 1.00 37.13 252 THR D N 1
ATOM 11180 C CA . THR D 1 252 ? -27.904 -25.171 19.051 1.00 35.54 252 THR D CA 1
ATOM 11181 C C . THR D 1 252 ? -27.104 -25.567 17.797 1.00 45.07 252 THR D C 1
ATOM 11182 O O . THR D 1 252 ? -27.381 -25.074 16.701 1.00 42.40 252 THR D O 1
ATOM 11186 N N . VAL D 1 253 ? -26.133 -26.462 17.945 1.00 37.23 253 VAL D N 1
ATOM 11187 C CA . VAL D 1 253 ? -25.315 -26.851 16.792 1.00 54.36 253 VAL D CA 1
ATOM 11188 C C . VAL D 1 253 ? -26.115 -27.696 15.820 1.00 44.26 253 VAL D C 1
ATOM 11189 O O . VAL D 1 253 ? -25.833 -27.702 14.628 1.00 42.10 253 VAL D O 1
ATOM 11193 N N . TYR D 1 254 ? -27.128 -28.399 16.313 1.00 37.75 254 TYR D N 1
ATOM 11194 C CA . TYR D 1 254 ? -27.980 -29.149 15.394 1.00 51.95 254 TYR D CA 1
ATOM 11195 C C . TYR D 1 254 ? -29.006 -28.208 14.760 1.00 46.10 254 TYR D C 1
ATOM 11196 O O . TYR D 1 254 ? -29.445 -28.404 13.625 1.00 50.03 254 TYR D O 1
ATOM 11205 N N . VAL D 1 255 ? -29.356 -27.159 15.489 1.00 47.88 255 VAL D N 1
ATOM 11206 C CA . VAL D 1 255 ? -30.150 -26.097 14.910 1.00 33.57 255 VAL D CA 1
ATOM 11207 C C . VAL D 1 255 ? -29.347 -25.412 13.799 1.00 53.77 255 VAL D C 1
ATOM 11208 O O . VAL D 1 255 ? -29.921 -24.927 12.818 1.00 42.37 255 VAL D O 1
ATOM 11212 N N . MET D 1 256 ? -28.023 -25.392 13.959 1.00 43.02 256 MET D N 1
ATOM 11213 C CA . MET D 1 256 ? -27.106 -24.819 12.970 1.00 42.31 256 MET D CA 1
ATOM 11214 C C . MET D 1 256 ? -26.820 -25.774 11.822 1.00 56.65 256 MET D C 1
ATOM 11215 O O . MET D 1 256 ? -26.330 -25.357 10.782 1.00 95.45 256 MET D O 1
ATOM 11220 N N . LEU D 1 257 ? -27.089 -27.059 12.018 1.00 43.62 257 LEU D N 1
ATOM 11221 C CA . LEU D 1 257 ? -26.733 -28.053 11.018 1.00 40.73 257 LEU D CA 1
ATOM 11222 C C . LEU D 1 257 ? -27.902 -28.385 10.099 1.00 42.95 257 LEU D C 1
ATOM 11223 O O . LEU D 1 257 ? -27.754 -28.387 8.875 1.00 51.64 257 LEU D O 1
ATOM 11228 N N . LEU D 1 258 ? -29.062 -28.649 10.695 1.00 44.10 258 LEU D N 1
ATOM 11229 C CA . LEU D 1 258 ? -30.241 -29.095 9.946 1.00 49.02 258 LEU D CA 1
ATOM 11230 C C . LEU D 1 258 ? -30.565 -28.285 8.674 1.00 37.65 258 LEU D C 1
ATOM 11231 O O . LEU D 1 258 ? -30.663 -28.855 7.589 1.00 49.76 258 LEU D O 1
ATOM 11236 N N . PRO D 1 259 ? -30.718 -26.958 8.799 1.00 47.23 259 PRO D N 1
ATOM 11237 C CA . PRO D 1 259 ? -30.999 -26.151 7.606 1.00 39.38 259 PRO D CA 1
ATOM 11238 C C . PRO D 1 259 ? -29.950 -26.315 6.510 1.00 48.41 259 PRO D C 1
ATOM 11239 O O . PRO D 1 259 ? -30.288 -26.321 5.321 1.00 39.27 259 PRO D O 1
ATOM 11243 N N . TYR D 1 260 ? -28.689 -26.454 6.890 1.00 39.12 260 TYR D N 1
ATOM 11244 C CA . TYR D 1 260 ? -27.650 -26.598 5.874 1.00 39.22 260 TYR D CA 1
ATOM 11245 C C . TYR D 1 260 ? -27.679 -27.967 5.190 1.00 41.62 260 TYR D C 1
ATOM 11246 O O . TYR D 1 260 ? -27.435 -28.067 3.993 1.00 50.05 260 TYR D O 1
ATOM 11255 N N . LEU D 1 261 ? -27.996 -29.015 5.941 1.00 50.69 261 LEU D N 1
ATOM 11256 C CA . LEU D 1 261 ? -28.221 -30.313 5.335 1.00 42.70 261 LEU D CA 1
ATOM 11257 C C . LEU D 1 261 ? -29.390 -30.214 4.353 1.00 49.56 261 LEU D C 1
ATOM 11258 O O . LEU D 1 261 ? -29.357 -30.800 3.272 1.00 50.70 261 LEU D O 1
ATOM 11263 N N . GLY D 1 262 ? -30.420 -29.462 4.729 1.00 45.71 262 GLY D N 1
ATOM 11264 C CA . GLY D 1 262 ? -31.554 -29.244 3.846 1.00 34.85 262 GLY D CA 1
ATOM 11265 C C . GLY D 1 262 ? -31.106 -28.587 2.545 1.00 54.00 262 GLY D C 1
ATOM 11266 O O . GLY D 1 262 ? -31.458 -29.020 1.447 1.00 48.08 262 GLY D O 1
ATOM 11267 N N . ILE D 1 263 ? -30.323 -27.525 2.677 1.00 47.27 263 ILE D N 1
ATOM 11268 C CA . ILE D 1 263 ? -29.762 -26.835 1.527 1.00 44.07 263 ILE D CA 1
ATOM 11269 C C . ILE D 1 263 ? -28.923 -27.784 0.681 1.00 48.76 263 ILE D C 1
ATOM 11270 O O . ILE D 1 263 ? -29.057 -27.812 -0.539 1.00 54.10 263 ILE D O 1
ATOM 11275 N N . LEU D 1 264 ? -28.058 -28.566 1.319 1.00 41.11 264 LEU D N 1
ATOM 11276 C CA . LEU D 1 264 ? -27.233 -29.501 0.561 1.00 53.81 264 LEU D CA 1
ATOM 11277 C C . LEU D 1 264 ? -28.102 -30.402 -0.291 1.00 49.92 264 LEU D C 1
ATOM 11278 O O . LEU D 1 264 ? -27.790 -30.645 -1.460 1.00 56.04 264 LEU D O 1
ATOM 11283 N N . ALA D 1 265 ? -29.191 -30.900 0.291 1.00 47.18 265 ALA D N 1
ATOM 11284 C CA . ALA D 1 265 ? -30.079 -31.801 -0.439 1.00 45.74 265 ALA D CA 1
ATOM 11285 C C . ALA D 1 265 ? -30.761 -31.088 -1.605 1.00 54.85 265 ALA D C 1
ATOM 11286 O O . ALA D 1 265 ? -30.841 -31.634 -2.705 1.00 60.40 265 ALA D O 1
ATOM 11288 N N . GLU D 1 266 ? -31.237 -29.869 -1.367 1.00 48.31 266 GLU D N 1
ATOM 11289 C CA . GLU D 1 266 ? -31.854 -29.071 -2.422 1.00 52.51 266 GLU D CA 1
ATOM 11290 C C . GLU D 1 266 ? -30.897 -28.839 -3.597 1.00 58.81 266 GLU D C 1
ATOM 11291 O O . GLU D 1 266 ? -31.274 -28.971 -4.759 1.00 57.79 266 GLU D O 1
ATOM 11297 N N . VAL D 1 267 ? -29.663 -28.466 -3.283 1.00 56.43 267 VAL D N 1
ATOM 11298 C CA . VAL D 1 267 ? -28.666 -28.205 -4.313 1.00 46.13 267 VAL D CA 1
ATOM 11299 C C . VAL D 1 267 ? -28.336 -29.480 -5.078 1.00 53.59 267 VAL D C 1
ATOM 11300 O O . VAL D 1 267 ? -28.213 -29.458 -6.304 1.00 55.61 267 VAL D O 1
ATOM 11304 N N . ALA D 1 268 ? -28.209 -30.590 -4.351 1.00 56.01 268 ALA D N 1
ATOM 11305 C CA . ALA D 1 268 ? -27.894 -31.871 -4.965 1.00 52.07 268 ALA D CA 1
ATOM 11306 C C . ALA D 1 268 ? -28.952 -32.254 -6.001 1.00 59.14 268 ALA D C 1
ATOM 11307 O O . ALA D 1 268 ? -28.629 -32.631 -7.126 1.00 56.81 268 ALA D O 1
ATOM 11309 N N . SER D 1 269 ? -30.217 -32.150 -5.619 1.00 53.81 269 SER D N 1
ATOM 11310 C CA . SER D 1 269 ? -31.309 -32.474 -6.526 1.00 51.79 269 SER D CA 1
ATOM 11311 C C . SER D 1 269 ? -31.283 -31.613 -7.789 1.00 49.69 269 SER D C 1
ATOM 11312 O O . SER D 1 269 ? -31.361 -32.131 -8.898 1.00 59.58 269 SER D O 1
ATOM 11315 N N . THR D 1 270 ? -31.176 -30.300 -7.611 1.00 51.79 270 THR D N 1
ATOM 11316 C CA . THR D 1 270 ? -31.182 -29.369 -8.733 1.00 51.31 270 THR D CA 1
ATOM 11317 C C . THR D 1 270 ? -30.008 -29.554 -9.701 1.00 47.73 270 THR D C 1
ATOM 11318 O O . THR D 1 270 ? -30.193 -29.569 -10.913 1.00 60.18 270 THR D O 1
ATOM 11322 N N . PHE D 1 271 ? -28.804 -29.708 -9.172 1.00 62.91 271 PHE D N 1
ATOM 11323 C CA . PHE D 1 271 ? -27.634 -29.785 -10.040 1.00 64.95 271 PHE D CA 1
ATOM 11324 C C . PHE D 1 271 ? -27.286 -31.202 -10.489 1.00 68.02 271 PHE D C 1
ATOM 11325 O O . PHE D 1 271 ? -26.339 -31.395 -11.254 1.00 71.03 271 PHE D O 1
ATOM 11333 N N . ALA D 1 272 ? -28.060 -32.186 -10.035 1.00 56.77 272 ALA D N 1
ATOM 11334 C CA . ALA D 1 272 ? -27.909 -33.554 -10.536 1.00 64.63 272 ALA D CA 1
ATOM 11335 C C . ALA D 1 272 ? -29.062 -33.936 -11.464 1.00 72.31 272 ALA D C 1
ATOM 11336 O O . ALA D 1 272 ? -29.054 -35.010 -12.067 1.00 64.02 272 ALA D O 1
ATOM 11338 N N . ARG D 1 273 ? -30.049 -33.048 -11.569 1.00 56.43 273 ARG D N 1
ATOM 11339 C CA . ARG D 1 273 ? -31.217 -33.274 -12.410 1.00 56.82 273 ARG D CA 1
ATOM 11340 C C . ARG D 1 273 ? -31.962 -34.537 -11.985 1.00 73.50 273 ARG D C 1
ATOM 11341 O O . ARG D 1 273 ? -32.611 -35.198 -12.801 1.00 72.19 273 ARG D O 1
ATOM 11349 N N . LYS D 1 274 ? -31.862 -34.859 -10.700 1.00 62.39 274 LYS D N 1
ATOM 11350 C CA . LYS D 1 274 ? -32.511 -36.034 -10.144 1.00 68.09 274 LYS D CA 1
ATOM 11351 C C . LYS D 1 274 ? -33.464 -35.633 -9.031 1.00 54.89 274 LYS D C 1
ATOM 11352 O O . LYS D 1 274 ? -33.312 -34.574 -8.426 1.00 64.79 274 LYS D O 1
ATOM 11358 N N . PRO D 1 275 ? -34.460 -36.480 -8.758 1.00 64.08 275 PRO D N 1
ATOM 11359 C CA . PRO D 1 275 ? -35.259 -36.272 -7.551 1.00 49.64 275 PRO D CA 1
ATOM 11360 C C . PRO D 1 275 ? -34.427 -36.627 -6.322 1.00 71.28 275 PRO D C 1
ATOM 11361 O O . PRO D 1 275 ? -33.419 -37.333 -6.450 1.00 58.29 275 PRO D O 1
ATOM 11365 N N . LEU D 1 276 ? -34.837 -36.134 -5.157 1.00 51.69 276 LEU D N 1
ATOM 11366 C CA . LEU D 1 276 ? -34.212 -36.516 -3.900 1.00 54.70 276 LEU D CA 1
ATOM 11367 C C . LEU D 1 276 ? -34.276 -38.022 -3.689 1.00 62.42 276 LEU D C 1
ATOM 11368 O O . LEU D 1 276 ? -35.334 -38.633 -3.824 1.00 60.55 276 LEU D O 1
ATOM 11373 N N . PHE D 1 277 ? -33.139 -38.612 -3.350 1.00 58.87 277 PHE D N 1
ATOM 11374 C CA . PHE D 1 277 ? -33.068 -40.030 -3.030 1.00 49.55 277 PHE D CA 1
ATOM 11375 C C . PHE D 1 277 ? -33.496 -40.240 -1.575 1.00 47.62 277 PHE D C 1
ATOM 11376 O O . PHE D 1 277 ? -32.933 -39.628 -0.665 1.00 52.83 277 PHE D O 1
ATOM 11384 N N . GLY D 1 278 ? -34.496 -41.086 -1.355 1.00 50.16 278 GLY D N 1
ATOM 11385 C CA . GLY D 1 278 ? -34.974 -41.376 -0.008 1.00 53.69 278 GLY D CA 1
ATOM 11386 C C . GLY D 1 278 ? -35.458 -40.177 0.793 1.00 43.88 278 GLY D C 1
ATOM 11387 O O . GLY D 1 278 ? -35.009 -39.944 1.915 1.00 58.94 278 GLY D O 1
ATOM 11388 N N . TYR D 1 279 ? -36.382 -39.423 0.203 1.00 53.54 279 TYR D N 1
ATOM 11389 C CA . TYR D 1 279 ? -37.030 -38.271 0.835 1.00 45.31 279 TYR D CA 1
ATOM 11390 C C . TYR D 1 279 ? -37.616 -38.552 2.221 1.00 47.19 279 TYR D C 1
ATOM 11391 O O . TYR D 1 279 ? -37.397 -37.789 3.166 1.00 58.08 279 TYR D O 1
ATOM 11400 N N . ARG D 1 280 ? -38.377 -39.633 2.339 1.00 57.98 280 ARG D N 1
ATOM 11401 C CA . ARG D 1 280 ? -38.954 -39.994 3.626 1.00 69.65 280 ARG D CA 1
ATOM 11402 C C . ARG D 1 280 ? -37.861 -40.257 4.661 1.00 57.71 280 ARG D C 1
ATOM 11403 O O . ARG D 1 280 ? -37.954 -39.789 5.793 1.00 47.01 280 ARG D O 1
ATOM 11411 N N . GLN D 1 281 ? -36.827 -40.995 4.265 1.00 50.65 281 GLN D N 1
ATOM 11412 C CA . GLN D 1 281 ? -35.719 -41.280 5.169 1.00 55.59 281 GLN D CA 1
ATOM 11413 C C . GLN D 1 281 ? -34.994 -40.004 5.588 1.00 61.96 281 GLN D C 1
ATOM 11414 O O . GLN D 1 281 ? -34.524 -39.902 6.721 1.00 61.32 281 GLN D O 1
ATOM 11420 N N . MET D 1 282 ? -34.916 -39.031 4.682 1.00 45.82 282 MET D N 1
ATOM 11421 C CA . MET D 1 282 ? -34.282 -37.755 5.001 1.00 47.73 282 MET D CA 1
ATOM 11422 C C . MET D 1 282 ? -35.048 -37.035 6.110 1.00 49.38 282 MET D C 1
ATOM 11423 O O . MET D 1 282 ? -34.458 -36.459 7.021 1.00 61.04 282 MET D O 1
ATOM 11428 N N . VAL D 1 283 ? -36.368 -37.075 6.026 1.00 46.98 283 VAL D N 1
ATOM 11429 C CA . VAL D 1 283 ? -37.201 -36.452 7.035 1.00 53.95 283 VAL D CA 1
ATOM 11430 C C . VAL D 1 283 ? -37.068 -37.180 8.366 1.00 48.84 283 VAL D C 1
ATOM 11431 O O . VAL D 1 283 ? -36.905 -36.552 9.409 1.00 48.63 283 VAL D O 1
ATOM 11435 N N . TRP D 1 284 ? -37.130 -38.504 8.321 1.00 52.28 284 TRP D N 1
ATOM 11436 C CA . TRP D 1 284 ? -37.007 -39.312 9.524 1.00 56.31 284 TRP D CA 1
ATOM 11437 C C . TRP D 1 284 ? -35.665 -39.075 10.207 1.00 69.09 284 TRP D C 1
ATOM 11438 O O . TRP D 1 284 ? -35.570 -39.081 11.437 1.00 53.84 284 TRP D O 1
ATOM 11449 N N . ALA D 1 285 ? -34.629 -38.870 9.403 1.00 50.72 285 ALA D N 1
ATOM 11450 C CA . ALA D 1 285 ? -33.294 -38.636 9.934 1.00 54.93 285 ALA D CA 1
ATOM 11451 C C . ALA D 1 285 ? -33.225 -37.290 10.660 1.00 61.87 285 ALA D C 1
ATOM 11452 O O . ALA D 1 285 ? -32.617 -37.183 11.722 1.00 50.86 285 ALA D O 1
ATOM 11454 N N . GLN D 1 286 ? -33.857 -36.267 10.090 1.00 43.33 286 GLN D N 1
ATOM 11455 C CA . GLN D 1 286 ? -33.890 -34.965 10.739 1.00 59.74 286 GLN D CA 1
ATOM 11456 C C . GLN D 1 286 ? -34.669 -35.044 12.048 1.00 56.07 286 GLN D C 1
ATOM 11457 O O . GLN D 1 286 ? -34.264 -34.454 13.049 1.00 55.60 286 GLN D O 1
ATOM 11463 N N . MET D 1 287 ? -35.772 -35.787 12.044 1.00 49.80 287 MET D N 1
ATOM 11464 C CA . MET D 1 287 ? -36.534 -36.017 13.270 1.00 58.82 287 MET D CA 1
ATOM 11465 C C . MET D 1 287 ? -35.662 -36.715 14.312 1.00 55.47 287 MET D C 1
ATOM 11466 O O . MET D 1 287 ? -35.659 -36.341 15.484 1.00 49.37 287 MET D O 1
ATOM 11471 N N . GLY D 1 288 ? -34.924 -37.728 13.869 1.00 54.00 288 GLY D N 1
ATOM 11472 C CA . GLY D 1 288 ? -34.019 -38.460 14.734 1.00 58.86 288 GLY D CA 1
ATOM 11473 C C . GLY D 1 288 ? -32.977 -37.557 15.368 1.00 65.11 288 GLY D C 1
ATOM 11474 O O . GLY D 1 288 ? -32.655 -37.699 16.543 1.00 56.56 288 GLY D O 1
ATOM 11475 N N . ILE D 1 289 ? -32.459 -36.620 14.582 1.00 52.29 289 ILE D N 1
ATOM 11476 C CA . ILE D 1 289 ? -31.467 -35.669 15.061 1.00 63.14 289 ILE D CA 1
ATOM 11477 C C . ILE D 1 289 ? -32.063 -34.707 16.092 1.00 51.29 289 ILE D C 1
ATOM 11478 O O . ILE D 1 289 ? -31.413 -34.364 17.070 1.00 52.67 289 ILE D O 1
ATOM 11483 N N . VAL D 1 290 ? -33.301 -34.285 15.878 1.00 44.24 290 VAL D N 1
ATOM 11484 C CA . VAL D 1 290 ? -33.960 -33.389 16.821 1.00 36.62 290 VAL D CA 1
ATOM 11485 C C . VAL D 1 290 ? -34.132 -34.032 18.198 1.00 56.74 290 VAL D C 1
ATOM 11486 O O . VAL D 1 290 ? -33.883 -33.397 19.225 1.00 53.80 290 VAL D O 1
ATOM 11490 N N . VAL D 1 291 ? -34.554 -35.292 18.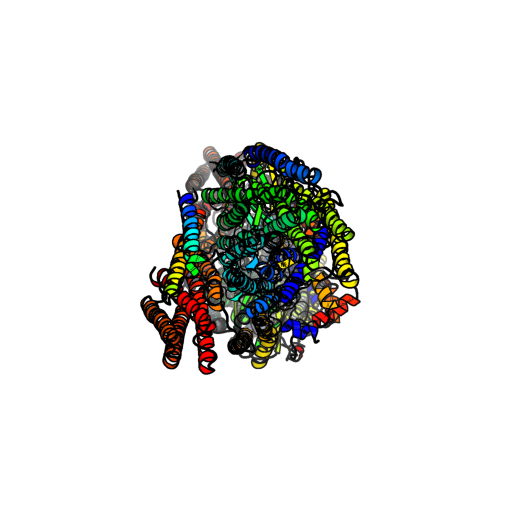220 1.00 53.50 291 VAL D N 1
ATOM 11491 C CA . VAL D 1 291 ? -34.782 -35.983 19.481 1.00 52.68 291 VAL D CA 1
ATOM 11492 C C . VAL D 1 291 ? -33.480 -36.229 20.233 1.00 43.57 291 VAL D C 1
ATOM 11493 O O . VAL D 1 291 ? -33.343 -35.828 21.387 1.00 49.62 291 VAL D O 1
ATOM 11497 N N . LEU D 1 292 ? -32.527 -36.880 19.574 1.00 45.87 292 LEU D N 1
ATOM 11498 C CA . LEU D 1 292 ? -31.252 -37.208 20.203 1.00 53.73 292 LEU D CA 1
ATOM 11499 C C . LEU D 1 292 ? -30.478 -35.951 20.582 1.00 44.57 292 LEU D C 1
ATOM 11500 O O . LEU D 1 292 ? -29.743 -35.933 21.569 1.00 58.77 292 LEU D O 1
ATOM 11505 N N . GLY D 1 293 ? -30.678 -34.894 19.803 1.00 48.75 293 GLY D N 1
ATOM 11506 C CA . GLY D 1 293 ? -30.009 -33.623 20.019 1.00 47.87 293 GLY D CA 1
ATOM 11507 C C . GLY D 1 293 ? -30.225 -33.005 21.388 1.00 37.18 293 GLY D C 1
ATOM 11508 O O . GLY D 1 293 ? -29.470 -32.123 21.792 1.00 54.65 293 GLY D O 1
ATOM 11509 N N . THR D 1 294 ? -31.250 -33.457 22.101 1.00 48.83 294 THR D N 1
ATOM 11510 C CA . THR D 1 294 ? -31.555 -32.916 23.421 1.00 44.82 294 THR D CA 1
ATOM 11511 C C . THR D 1 294 ? -31.175 -33.871 24.544 1.00 49.72 294 THR D C 1
ATOM 11512 O O . THR D 1 294 ? -31.461 -33.597 25.708 1.00 47.31 294 THR D O 1
ATOM 11516 N N . MET D 1 295 ? -30.546 -34.991 24.192 1.00 46.47 295 MET D N 1
ATOM 11517 C CA . MET D 1 295 ? -30.215 -36.029 25.163 1.00 49.99 295 MET D CA 1
ATOM 11518 C C . MET D 1 295 ? -28.717 -36.254 25.287 1.00 51.04 295 MET D C 1
ATOM 11519 O O . MET D 1 295 ? -28.293 -37.314 25.744 1.00 50.70 295 MET D O 1
ATOM 11524 N N . VAL D 1 296 ? -27.911 -35.284 24.870 1.00 42.76 296 VAL D N 1
ATOM 11525 C CA . VAL D 1 296 ? -26.469 -35.508 24.809 1.00 44.81 296 VAL D CA 1
ATOM 11526 C C . VAL D 1 296 ? -25.623 -34.391 25.414 1.00 39.19 296 VAL D C 1
ATOM 11527 O O . VAL D 1 296 ? -24.393 -34.474 25.419 1.00 48.91 296 VAL D O 1
ATOM 11531 N N . TRP D 1 297 ? -26.286 -33.363 25.932 1.00 40.87 297 TRP D N 1
ATOM 11532 C CA . TRP D 1 297 ? -25.615 -32.134 26.329 1.00 29.20 297 TRP D CA 1
ATOM 11533 C C . TRP D 1 297 ? -24.393 -32.369 27.208 1.00 44.52 297 TRP D C 1
ATOM 11534 O O . TRP D 1 297 ? -23.402 -31.660 27.070 1.00 49.62 297 TRP D O 1
ATOM 11545 N N . ALA D 1 298 ? -24.454 -33.365 28.091 1.00 48.38 298 ALA D N 1
ATOM 11546 C CA . ALA D 1 298 ? -23.399 -33.546 29.088 1.00 44.91 298 ALA D CA 1
ATOM 11547 C C . ALA D 1 298 ? -22.051 -34.035 28.548 1.00 45.01 298 ALA D C 1
ATOM 11548 O O . ALA D 1 298 ? -21.083 -34.111 29.305 1.00 44.85 298 ALA D O 1
ATOM 11550 N N . HIS D 1 299 ? -21.970 -34.360 27.259 1.00 37.32 299 HIS D N 1
ATOM 11551 C CA . HIS D 1 299 ? -20.671 -34.725 26.696 1.00 38.61 299 HIS D CA 1
ATOM 11552 C C . HIS D 1 299 ? -19.758 -33.505 26.668 1.00 44.90 299 HIS D C 1
ATOM 11553 O O . HIS D 1 299 ? -18.596 -33.596 26.289 1.00 41.05 299 HIS D O 1
ATOM 11560 N N . HIS D 1 300 ? -20.293 -32.361 27.079 1.00 35.95 300 HIS D N 1
ATOM 11561 C CA . HIS D 1 300 ? -19.482 -31.168 27.255 1.00 43.07 300 HIS D CA 1
ATOM 11562 C C . HIS D 1 300 ? -18.928 -31.039 28.659 1.00 54.94 300 HIS D C 1
ATOM 11563 O O . HIS D 1 300 ? -18.247 -30.056 28.968 1.00 40.22 300 HIS D O 1
ATOM 11570 N N . MET D 1 301 ? -19.217 -32.034 29.495 1.00 34.95 301 MET D N 1
ATOM 11571 C CA . MET D 1 301 ? -18.980 -31.932 30.927 1.00 45.82 301 MET D CA 1
ATOM 11572 C C . MET D 1 301 ? -18.297 -33.182 31.469 1.00 48.38 301 MET D C 1
ATOM 11573 O O . MET D 1 301 ? -18.442 -33.520 32.641 1.00 51.31 301 MET D O 1
ATOM 11578 N N . PHE D 1 302 ? -17.568 -33.877 30.606 1.00 38.98 302 PHE D N 1
ATOM 11579 C CA . PHE D 1 302 ? -16.969 -35.154 30.976 1.00 47.60 302 PHE D CA 1
ATOM 11580 C C . PHE D 1 302 ? -15.911 -35.016 32.075 1.00 51.50 302 PHE D C 1
ATOM 11581 O O . PHE D 1 302 ? -15.694 -35.959 32.834 1.00 52.96 302 PHE D O 1
ATOM 11589 N N . THR D 1 303 ? -15.260 -33.852 32.154 1.00 35.50 303 THR D N 1
ATOM 11590 C CA . THR D 1 303 ? -14.142 -33.677 33.085 1.00 49.40 303 THR D CA 1
ATOM 11591 C C . THR D 1 303 ? -14.506 -32.977 34.399 1.00 53.52 303 THR D C 1
ATOM 11592 O O . THR D 1 303 ? -13.616 -32.624 35.173 1.00 49.36 303 THR D O 1
ATOM 11596 N N . VAL D 1 304 ? -15.800 -32.791 34.658 1.00 44.48 304 VAL D N 1
ATOM 11597 C CA . VAL D 1 304 ? -16.227 -32.012 35.823 1.00 46.87 304 VAL D CA 1
ATOM 11598 C C . VAL D 1 304 ? -16.541 -32.864 37.058 1.00 45.46 304 VAL D C 1
ATOM 11599 O O . VAL D 1 304 ? -17.025 -32.351 38.060 1.00 48.97 304 VAL D O 1
ATOM 11603 N N . GLY D 1 305 ? -16.280 -34.163 36.978 1.00 44.30 305 GLY D N 1
ATOM 11604 C CA . GLY D 1 305 ? -16.394 -35.035 38.132 1.00 47.01 305 GLY D CA 1
ATOM 11605 C C . GLY D 1 305 ? -17.769 -35.607 38.429 1.00 48.50 305 GLY D C 1
ATOM 11606 O O . GLY D 1 305 ? -18.032 -36.067 39.539 1.00 57.91 305 GLY D O 1
ATOM 11607 N N . GLU D 1 306 ? -18.662 -35.584 37.448 1.00 51.64 306 GLU D N 1
ATOM 11608 C CA . GLU D 1 306 ? -19.928 -36.289 37.601 1.00 57.45 306 GLU D CA 1
ATOM 11609 C C . GLU D 1 306 ? -19.656 -37.794 37.646 1.00 52.43 306 GLU D C 1
ATOM 11610 O O . GLU D 1 306 ? -18.603 -38.263 37.217 1.00 49.08 306 GLU D O 1
ATOM 11616 N N . SER D 1 307 ? -20.609 -38.549 38.174 1.00 49.16 307 SER D N 1
ATOM 11617 C CA . SER D 1 307 ? -20.472 -39.998 38.272 1.00 49.28 307 SER D CA 1
ATOM 11618 C C . SER D 1 307 ? -20.165 -40.650 36.928 1.00 59.87 307 SER D C 1
ATOM 11619 O O . SER D 1 307 ? -20.529 -40.145 35.861 1.00 59.48 307 SER D O 1
ATOM 11622 N N . THR D 1 308 ? -19.514 -41.800 36.997 1.00 51.46 308 THR D N 1
ATOM 11623 C CA . THR D 1 308 ? -19.181 -42.569 35.812 1.00 49.18 308 THR D CA 1
ATOM 11624 C C . THR D 1 308 ? -20.427 -43.023 35.037 1.00 58.06 308 THR D C 1
ATOM 11625 O O . THR D 1 308 ? -20.437 -43.023 33.805 1.00 62.57 308 THR D O 1
ATOM 11629 N N . LEU D 1 309 ? -21.473 -43.413 35.757 1.00 50.60 309 LEU D N 1
ATOM 11630 C CA . LEU D 1 309 ? -22.708 -43.854 35.117 1.00 45.42 309 LEU D CA 1
ATOM 11631 C C . LEU D 1 309 ? -23.325 -42.725 34.284 1.00 43.84 309 LEU D C 1
ATOM 11632 O O . LEU D 1 309 ? -23.736 -42.927 33.144 1.00 48.91 309 LEU D O 1
ATOM 11637 N N . PHE D 1 310 ? -23.384 -41.536 34.874 1.00 47.90 310 PHE D N 1
ATOM 11638 C CA . PHE D 1 310 ? -23.816 -40.322 34.183 1.00 49.03 310 PHE D CA 1
ATOM 11639 C C . PHE D 1 310 ? -23.011 -40.112 32.896 1.00 55.90 310 PHE D C 1
ATOM 11640 O O . PHE D 1 310 ? -23.581 -39.872 31.835 1.00 50.05 310 PHE D O 1
ATOM 11648 N N . GLN D 1 311 ? -21.690 -40.224 32.986 1.00 52.62 311 GLN D N 1
ATOM 11649 C CA . GLN D 1 311 ? -20.822 -40.001 31.826 1.00 55.65 311 GLN D CA 1
ATOM 11650 C C . GLN D 1 311 ? -21.047 -41.052 30.743 1.00 61.51 311 GLN D C 1
ATOM 11651 O O . GLN D 1 311 ? -21.112 -40.735 29.552 1.00 63.22 311 GLN D O 1
ATOM 11657 N N . ILE D 1 312 ? -21.165 -42.307 31.162 1.00 56.59 312 ILE D N 1
ATOM 11658 C CA . ILE D 1 312 ? -21.405 -43.389 30.220 1.00 43.43 312 ILE D CA 1
ATOM 11659 C C . ILE D 1 312 ? -22.732 -43.191 29.482 1.00 54.65 312 ILE D C 1
ATOM 11660 O O . ILE D 1 312 ? -22.834 -43.453 28.279 1.00 56.83 312 ILE D O 1
ATOM 11665 N N . ALA D 1 313 ? -23.744 -42.715 30.200 1.00 55.40 313 ALA D N 1
ATOM 11666 C CA . ALA D 1 313 ? -25.049 -42.463 29.598 1.00 50.86 313 ALA D CA 1
ATOM 11667 C C . ALA D 1 313 ? -24.928 -41.476 28.438 1.00 58.55 313 ALA D C 1
ATOM 11668 O O . ALA D 1 313 ? -25.527 -41.668 27.382 1.00 55.93 313 ALA D O 1
ATOM 11670 N N . PHE D 1 314 ? -24.152 -40.418 28.635 1.00 49.94 314 PHE D N 1
ATOM 11671 C CA . PHE D 1 314 ? -24.036 -39.399 27.610 1.00 52.63 314 PHE D CA 1
ATOM 11672 C C . PHE D 1 314 ? -23.137 -39.828 26.452 1.00 53.27 314 PHE D C 1
ATOM 11673 O O . PHE D 1 314 ? -23.359 -39.420 25.320 1.00 52.11 314 PHE D O 1
ATOM 11681 N N . ALA D 1 315 ? -22.138 -40.662 26.730 1.00 52.02 315 ALA D N 1
ATOM 11682 C CA . ALA D 1 315 ? -21.295 -41.212 25.667 1.00 50.81 315 ALA D CA 1
ATOM 11683 C C . ALA D 1 315 ? -22.128 -42.064 24.708 1.00 66.40 315 ALA D C 1
ATOM 11684 O O . ALA D 1 315 ? -21.912 -42.059 23.492 1.00 56.85 315 ALA D O 1
ATOM 11686 N N . PHE D 1 316 ? -23.084 -42.793 25.272 1.00 57.60 316 PHE D N 1
ATOM 11687 C CA . PHE D 1 316 ? -23.951 -43.671 24.496 1.00 56.81 316 PHE D CA 1
ATOM 11688 C C . PHE D 1 316 ? -24.851 -42.898 23.534 1.00 60.43 316 PHE D C 1
ATOM 11689 O O . PHE D 1 316 ? -24.789 -43.090 22.320 1.00 55.06 316 PHE D O 1
ATOM 11697 N N . PHE D 1 317 ? -25.688 -42.025 24.080 1.00 63.91 317 PHE D N 1
ATOM 11698 C CA . PHE D 1 317 ? -26.616 -41.258 23.259 1.00 50.66 317 PHE D CA 1
ATOM 11699 C C . PHE D 1 317 ? -25.894 -40.387 22.239 1.00 57.41 317 PHE D C 1
ATOM 11700 O O . PHE D 1 317 ? -26.389 -40.177 21.132 1.00 54.00 317 PHE D O 1
ATOM 11708 N N . THR D 1 318 ? -24.712 -39.903 22.608 1.00 48.24 318 THR D N 1
ATOM 11709 C CA . THR D 1 318 ? -23.917 -39.068 21.717 1.00 48.43 318 THR D CA 1
ATOM 11710 C C . THR D 1 318 ? -23.445 -39.855 20.495 1.00 61.61 318 THR D C 1
ATOM 11711 O O . THR D 1 318 ? -23.514 -39.363 19.371 1.00 59.64 318 THR D O 1
ATOM 11715 N N . ALA D 1 319 ? -22.982 -41.080 20.711 1.00 54.28 319 ALA D N 1
ATOM 11716 C CA . ALA D 1 319 ? -22.523 -41.904 19.602 1.00 50.13 319 ALA D CA 1
ATOM 11717 C C . ALA D 1 319 ? -23.682 -42.276 18.667 1.00 70.13 319 ALA D C 1
ATOM 11718 O O . ALA D 1 319 ? -23.498 -42.401 17.456 1.00 54.02 319 ALA D O 1
ATOM 11720 N N . LEU D 1 320 ? -24.875 -42.438 19.231 1.00 55.21 320 LEU D N 1
ATOM 11721 C CA . LEU D 1 320 ? -26.075 -42.708 18.438 1.00 52.70 320 LEU D CA 1
ATOM 11722 C C . LEU D 1 320 ? -26.379 -41.618 17.408 1.00 69.47 320 LEU D C 1
ATOM 11723 O O . LEU D 1 320 ? -26.853 -41.910 16.311 1.00 60.31 320 LEU D O 1
ATOM 11728 N N . ILE D 1 321 ? -26.125 -40.364 17.770 1.00 60.87 321 ILE D N 1
ATOM 11729 C CA . ILE D 1 321 ? -26.356 -39.249 16.859 1.00 52.77 321 ILE D CA 1
ATOM 11730 C C . ILE D 1 321 ? -25.753 -39.520 15.478 1.00 59.79 321 ILE D C 1
ATOM 11731 O O . ILE D 1 321 ? -26.279 -39.064 14.464 1.00 54.69 321 ILE D O 1
ATOM 11736 N N . ALA D 1 322 ? -24.653 -40.268 15.444 1.00 60.95 322 ALA D N 1
ATOM 11737 C CA . ALA D 1 322 ? -23.959 -40.561 14.189 1.00 47.05 322 ALA D CA 1
ATOM 11738 C C . ALA D 1 322 ? -24.834 -41.297 13.170 1.00 71.19 322 ALA D C 1
ATOM 11739 O O . ALA D 1 322 ? -24.620 -41.185 11.964 1.00 59.12 322 ALA D O 1
ATOM 11741 N N . VAL D 1 323 ? -25.807 -42.058 13.656 1.00 50.59 323 VAL D N 1
ATOM 11742 C CA . VAL D 1 323 ? -26.631 -42.881 12.778 1.00 57.25 323 VAL D CA 1
ATOM 11743 C C . VAL D 1 323 ? -27.599 -42.063 11.910 1.00 62.45 323 VAL D C 1
ATOM 11744 O O . VAL D 1 323 ? -27.568 -42.167 10.682 1.00 77.52 323 VAL D O 1
ATOM 11748 N N . PRO D 1 324 ? -28.455 -41.239 12.536 1.00 50.00 324 PRO D N 1
ATOM 11749 C CA . PRO D 1 324 ? -29.384 -40.416 11.750 1.00 58.05 324 PRO D CA 1
ATOM 11750 C C . PRO D 1 324 ? -28.648 -39.470 10.801 1.00 55.39 324 PRO D C 1
ATOM 11751 O O . PRO D 1 324 ? -29.128 -39.185 9.703 1.00 59.41 324 PRO D O 1
ATOM 11755 N N . THR D 1 325 ? -27.492 -38.982 11.233 1.00 47.33 325 THR D N 1
ATOM 11756 C CA . THR D 1 325 ? -26.724 -38.032 10.441 1.00 46.40 325 THR D CA 1
ATOM 11757 C C . THR D 1 325 ? -26.109 -38.714 9.226 1.00 61.54 325 THR D C 1
ATOM 11758 O O . THR D 1 325 ? -26.081 -38.151 8.137 1.00 69.36 325 THR D O 1
ATOM 11762 N N . GLY D 1 326 ? -25.605 -39.926 9.428 1.00 55.48 326 GLY D N 1
ATOM 11763 C CA . GLY D 1 326 ? -25.029 -40.698 8.346 1.00 52.85 326 GLY D CA 1
ATOM 11764 C C . GLY D 1 326 ? -26.092 -40.950 7.294 1.00 61.88 326 GLY D C 1
ATOM 11765 O O . GLY D 1 326 ? -25.894 -40.659 6.114 1.00 62.03 326 GLY D O 1
ATOM 11766 N N . VAL D 1 327 ? -27.229 -41.479 7.735 1.00 54.69 327 VAL D N 1
ATOM 11767 C CA . VAL D 1 327 ? -28.346 -41.748 6.846 1.00 61.60 327 VAL D CA 1
ATOM 11768 C C . VAL D 1 327 ? -28.675 -40.523 6.004 1.00 69.63 327 VAL D C 1
ATOM 11769 O O . VAL D 1 327 ? -28.907 -40.635 4.801 1.00 81.00 327 VAL D O 1
ATOM 11773 N N . LYS D 1 328 ? -28.685 -39.351 6.625 1.00 53.36 328 LYS D N 1
ATOM 11774 C CA . LYS D 1 328 ? -28.971 -38.131 5.881 1.00 51.14 328 LYS D CA 1
ATOM 11775 C C . LYS D 1 328 ? -27.915 -37.873 4.800 1.00 54.56 328 LYS D C 1
ATOM 11776 O O . LYS D 1 328 ? -28.256 -37.566 3.661 1.00 55.96 328 LYS D O 1
ATOM 11782 N N . LEU D 1 329 ? -26.639 -38.000 5.156 1.00 53.42 329 LEU D N 1
ATOM 11783 C CA . LEU D 1 329 ? -25.561 -37.774 4.196 1.00 53.03 329 LEU D CA 1
ATOM 11784 C C . LEU D 1 329 ? -25.576 -38.792 3.050 1.00 58.89 329 LEU D C 1
ATOM 11785 O O . LEU D 1 329 ? -25.342 -38.445 1.893 1.00 57.15 329 LEU D O 1
ATOM 11790 N N . PHE D 1 330 ? -25.838 -40.048 3.393 1.00 63.47 330 PHE D N 1
ATOM 11791 C CA . PHE D 1 330 ? -25.865 -41.127 2.415 1.00 60.48 330 PHE D CA 1
ATOM 11792 C C . PHE D 1 330 ? -26.955 -40.867 1.386 1.00 63.07 330 PHE D C 1
ATOM 11793 O O . PHE D 1 330 ? -26.768 -41.092 0.193 1.00 62.80 330 PHE D O 1
ATOM 11801 N N . ASN D 1 331 ? -28.093 -40.376 1.857 1.00 59.98 331 ASN D N 1
ATOM 11802 C CA . ASN D 1 331 ? -29.190 -40.048 0.968 1.00 60.43 331 ASN D CA 1
ATOM 11803 C C . ASN D 1 331 ? -28.866 -38.857 0.076 1.00 66.50 331 ASN D C 1
ATOM 11804 O O . ASN D 1 331 ? -29.310 -38.794 -1.072 1.00 60.08 331 ASN D O 1
ATOM 11809 N N . ILE D 1 332 ? -28.074 -37.924 0.592 1.00 47.85 332 ILE D N 1
ATOM 11810 C CA . ILE D 1 332 ? -27.641 -36.795 -0.219 1.00 54.40 332 ILE D CA 1
ATOM 11811 C C . ILE D 1 332 ? -26.713 -37.289 -1.327 1.00 58.31 332 ILE D C 1
ATOM 11812 O O . ILE D 1 332 ? -26.817 -36.857 -2.472 1.00 60.36 332 ILE D O 1
ATOM 11817 N N . ILE D 1 333 ? -25.819 -38.207 -0.977 1.00 57.93 333 ILE D N 1
ATOM 11818 C CA . ILE D 1 333 ? -24.926 -38.816 -1.952 1.00 61.31 333 ILE D CA 1
ATOM 11819 C C . ILE D 1 333 ? -25.714 -39.643 -2.971 1.00 63.20 333 ILE D C 1
ATOM 11820 O O . ILE D 1 333 ? -25.363 -39.695 -4.147 1.00 62.08 333 ILE D O 1
ATOM 11825 N N . GLY D 1 334 ? -26.783 -40.283 -2.507 1.00 62.95 334 GLY D N 1
ATOM 11826 C CA . GLY D 1 334 ? -27.648 -41.060 -3.373 1.00 56.74 334 GLY D CA 1
ATOM 11827 C C . GLY D 1 334 ? -28.357 -40.168 -4.369 1.00 66.61 334 GLY D C 1
ATOM 11828 O O . GLY D 1 334 ? -28.662 -40.578 -5.492 1.00 69.24 334 GLY D O 1
ATOM 11829 N N . THR D 1 335 ? -28.620 -38.934 -3.957 1.00 61.28 335 THR D N 1
ATOM 11830 C CA . THR D 1 335 ? -29.283 -37.986 -4.832 1.00 57.29 335 THR D CA 1
ATOM 11831 C C . THR D 1 335 ? -28.361 -37.613 -5.986 1.00 53.57 335 THR D C 1
ATOM 11832 O O . THR D 1 335 ? -28.810 -37.433 -7.112 1.00 56.89 335 THR D O 1
ATOM 11836 N N . LEU D 1 336 ? -27.069 -37.497 -5.696 1.00 62.25 336 LEU D N 1
ATOM 11837 C CA . LEU D 1 336 ? -26.080 -37.178 -6.721 1.00 50.27 336 LEU D CA 1
ATOM 11838 C C . LEU D 1 336 ? -25.821 -38.379 -7.631 1.00 64.80 336 LEU D C 1
ATOM 11839 O O . LEU D 1 336 ? -25.519 -38.218 -8.813 1.00 62.62 336 LEU D O 1
ATOM 11844 N N . TRP D 1 337 ? -25.932 -39.578 -7.065 1.00 74.66 337 TRP D N 1
ATOM 11845 C CA . TRP D 1 337 ? -25.595 -40.806 -7.774 1.00 68.69 337 TRP D CA 1
ATOM 11846 C C . TRP D 1 337 ? -26.539 -41.039 -8.951 1.00 69.17 337 TRP D C 1
ATOM 11847 O O . TRP D 1 337 ? -27.757 -40.965 -8.802 1.00 73.81 337 TRP D O 1
ATOM 11858 N N . GLY D 1 338 ? -25.966 -41.315 -10.120 1.00 63.89 338 GLY D N 1
ATOM 11859 C CA . GLY D 1 338 ? -26.749 -41.543 -11.321 1.00 58.89 338 GLY D CA 1
ATOM 11860 C C . GLY D 1 338 ? -27.283 -40.281 -11.974 1.00 63.77 338 GLY D C 1
ATOM 11861 O O . GLY D 1 338 ? -28.045 -40.350 -12.935 1.00 71.82 338 GLY D O 1
ATOM 11862 N N . GLY D 1 339 ? -26.889 -39.122 -11.457 1.00 73.41 339 GLY D N 1
ATOM 11863 C CA . GLY D 1 339 ? -27.374 -37.858 -11.984 1.00 70.44 339 GLY D CA 1
ATOM 11864 C C . GLY D 1 339 ? -26.575 -37.372 -13.179 1.00 68.89 339 GLY D C 1
ATOM 11865 O O . GLY D 1 339 ? -25.741 -38.097 -13.709 1.00 59.55 339 GLY D O 1
ATOM 11866 N N . LYS D 1 340 ? -26.844 -36.144 -13.609 1.00 68.26 340 LYS D N 1
ATOM 11867 C CA . LYS D 1 340 ? -26.029 -35.479 -14.615 1.00 58.01 340 LYS D CA 1
ATOM 11868 C C . LYS D 1 340 ? -25.504 -34.182 -14.032 1.00 66.01 340 LYS D C 1
ATOM 11869 O O . LYS D 1 340 ? -26.089 -33.118 -14.223 1.00 65.29 340 LYS D O 1
ATOM 11875 N N . LEU D 1 341 ? -24.385 -34.281 -13.327 1.00 68.72 341 LEU D N 1
ATOM 11876 C CA . LEU D 1 341 ? -23.925 -33.196 -12.466 1.00 69.35 341 LEU D CA 1
ATOM 11877 C C . LEU D 1 341 ? -23.537 -31.932 -13.230 1.00 61.17 341 LEU D C 1
ATOM 11878 O O . LEU D 1 341 ? -22.635 -31.952 -14.059 1.00 73.75 341 LEU D O 1
ATOM 11883 N N . GLN D 1 342 ? -24.240 -30.839 -12.945 1.00 77.28 342 GLN D N 1
ATOM 11884 C CA . GLN D 1 342 ? -23.859 -29.518 -13.428 1.00 52.66 342 GLN D CA 1
ATOM 11885 C C . GLN D 1 342 ? -22.882 -28.917 -12.432 1.00 64.44 342 GLN D C 1
ATOM 11886 O O . GLN D 1 342 ? -23.251 -28.579 -11.306 1.00 61.42 342 GLN D O 1
ATOM 11892 N N . MET D 1 343 ? -21.632 -28.788 -12.841 1.00 63.90 343 MET D N 1
ATOM 11893 C CA . MET D 1 343 ? -20.600 -28.289 -11.946 1.00 68.67 343 MET D CA 1
ATOM 11894 C C . MET D 1 343 ? -20.643 -26.767 -11.758 1.00 73.54 343 MET D C 1
ATOM 11895 O O . MET D 1 343 ? -19.671 -26.060 -12.028 1.00 72.01 343 MET D O 1
ATOM 11900 N N . LYS D 1 344 ? -21.789 -26.276 -11.298 1.00 67.35 344 LYS D N 1
ATOM 11901 C CA . LYS D 1 344 ? -21.930 -24.876 -10.920 1.00 59.25 344 LYS D CA 1
ATOM 11902 C C . LYS D 1 344 ? -21.393 -24.687 -9.509 1.00 71.73 344 LYS D C 1
ATOM 11903 O O . LYS D 1 344 ? -21.253 -25.652 -8.746 1.00 59.50 344 LYS D O 1
ATOM 11909 N N . THR D 1 345 ? -21.103 -23.437 -9.164 1.00 75.79 345 THR D N 1
ATOM 11910 C CA . THR D 1 345 ? -20.495 -23.119 -7.874 1.00 70.42 345 THR D CA 1
ATOM 11911 C C . THR D 1 345 ? -21.170 -23.789 -6.675 1.00 57.74 345 THR D C 1
ATOM 11912 O O . THR D 1 345 ? -20.486 -24.389 -5.848 1.00 56.83 345 THR D O 1
ATOM 11916 N N . PRO D 1 346 ? -22.509 -23.710 -6.584 1.00 59.84 346 PRO D N 1
ATOM 11917 C CA . PRO D 1 346 ? -23.154 -24.248 -5.377 1.00 52.10 346 PRO D CA 1
ATOM 11918 C C . PRO D 1 346 ? -22.827 -25.727 -5.153 1.00 56.71 346 PRO D C 1
ATOM 11919 O O . PRO D 1 346 ? -22.720 -26.167 -4.000 1.00 51.29 346 PRO D O 1
ATOM 11923 N N . LEU D 1 347 ? -22.654 -26.480 -6.238 1.00 55.21 347 LEU D N 1
ATOM 11924 C CA . LEU D 1 347 ? -22.365 -27.910 -6.126 1.00 52.79 347 LEU D CA 1
ATOM 11925 C C . LEU D 1 347 ? -20.977 -28.159 -5.554 1.00 52.51 347 LEU D C 1
ATOM 11926 O O . LEU D 1 347 ? -20.744 -29.158 -4.872 1.00 66.74 347 LEU D O 1
ATOM 11931 N N . TYR D 1 348 ? -20.054 -27.255 -5.852 1.00 65.29 348 TYR D N 1
ATOM 11932 C CA . TYR D 1 348 ? -18.700 -27.357 -5.332 1.00 65.86 348 TYR D CA 1
ATOM 11933 C C . TYR D 1 348 ? -18.714 -27.275 -3.808 1.00 60.66 348 TYR D C 1
ATOM 11934 O O . TYR D 1 348 ? -18.113 -28.102 -3.132 1.00 68.41 348 TYR D O 1
ATOM 11943 N N . TRP D 1 349 ? -19.416 -26.276 -3.279 1.00 60.37 349 TRP D N 1
ATOM 11944 C CA . TRP D 1 349 ? -19.575 -26.130 -1.843 1.00 47.75 349 TRP D CA 1
ATOM 11945 C C . TRP D 1 349 ? -20.177 -27.398 -1.246 1.00 58.18 349 TRP D C 1
ATOM 11946 O O . TRP D 1 349 ? -19.731 -27.866 -0.198 1.00 54.43 349 TRP D O 1
ATOM 11957 N N . VAL D 1 350 ? -21.171 -27.968 -1.927 1.00 56.42 350 VAL D N 1
ATOM 11958 C CA . VAL D 1 350 ? -21.800 -29.194 -1.440 1.00 57.45 350 VAL D CA 1
ATOM 11959 C C . VAL D 1 350 ? -20.783 -30.332 -1.321 1.00 57.54 350 VAL D C 1
ATOM 11960 O O . VAL D 1 350 ? -20.704 -31.000 -0.285 1.00 58.74 350 VAL D O 1
ATOM 11964 N N . LEU D 1 351 ? -19.991 -30.535 -2.368 1.00 44.96 351 LEU D N 1
ATOM 11965 C CA . LEU D 1 351 ? -18.947 -31.561 -2.341 1.00 56.69 351 LEU D CA 1
ATOM 11966 C C . LEU D 1 351 ? -17.915 -31.309 -1.233 1.00 71.85 351 LEU D C 1
ATOM 11967 O O . LEU D 1 351 ? -17.529 -32.230 -0.508 1.00 71.75 351 LEU D O 1
ATOM 11972 N N . GLY D 1 352 ? -17.475 -30.059 -1.104 1.00 58.64 352 GLY D N 1
ATOM 11973 C CA . GLY D 1 352 ? -16.570 -29.678 -0.039 1.00 42.22 352 GLY D CA 1
ATOM 11974 C C . GLY D 1 352 ? -17.161 -29.984 1.331 1.00 53.27 352 GLY D C 1
ATOM 11975 O O . GLY D 1 352 ? -16.492 -30.540 2.206 1.00 63.23 352 GLY D O 1
ATOM 11976 N N . PHE D 1 353 ? -18.425 -29.624 1.519 1.00 51.90 353 PHE D N 1
ATOM 11977 C CA . PHE D 1 353 ? -19.114 -29.934 2.765 1.00 66.42 353 PHE D CA 1
ATOM 11978 C C . PHE D 1 353 ? -18.996 -31.425 3.076 1.00 62.07 353 PHE D C 1
ATOM 11979 O O . PHE D 1 353 ? -18.476 -31.809 4.119 1.00 56.46 353 PHE D O 1
ATOM 11987 N N . ILE D 1 354 ? -19.472 -32.263 2.162 1.00 55.66 354 ILE D N 1
ATOM 11988 C CA . ILE D 1 354 ? -19.569 -33.695 2.439 1.00 63.00 354 ILE D CA 1
ATOM 11989 C C . ILE D 1 354 ? -18.226 -34.351 2.733 1.00 51.45 354 ILE D C 1
ATOM 11990 O O . ILE D 1 354 ? -18.088 -35.066 3.723 1.00 64.13 354 ILE D O 1
ATOM 11995 N N . PHE D 1 355 ? -17.243 -34.122 1.866 1.00 71.89 355 PHE D N 1
ATOM 11996 C CA . PHE D 1 355 ? -15.916 -34.697 2.065 1.00 48.95 355 PHE D CA 1
ATOM 11997 C C . PHE D 1 355 ? -15.359 -34.325 3.431 1.00 70.60 355 PHE D C 1
ATOM 11998 O O . PHE D 1 355 ? -14.830 -35.173 4.149 1.00 61.88 355 PHE D O 1
ATOM 12006 N N . ASN D 1 356 ? -15.487 -33.055 3.795 1.00 73.27 356 ASN D N 1
ATOM 12007 C CA . ASN D 1 356 ? -14.928 -32.589 5.060 1.00 67.66 356 ASN D CA 1
ATOM 12008 C C . ASN D 1 356 ? -15.731 -33.008 6.285 1.00 61.32 356 ASN D C 1
ATOM 12009 O O . ASN D 1 356 ? -15.157 -33.293 7.335 1.00 63.30 356 ASN D O 1
ATOM 12014 N N . PHE D 1 357 ? -17.051 -33.070 6.140 1.00 59.85 357 PHE D N 1
ATOM 12015 C CA . PHE D 1 357 ? -17.916 -33.409 7.261 1.00 58.84 357 PHE D CA 1
ATOM 12016 C C . PHE D 1 357 ? -17.634 -34.807 7.815 1.00 63.50 357 PHE D C 1
ATOM 12017 O O . PHE D 1 357 ? -17.806 -35.051 9.009 1.00 70.17 357 PHE D O 1
ATOM 12025 N N . LEU D 1 358 ? -17.203 -35.721 6.952 1.00 59.87 358 LEU D N 1
ATOM 12026 C CA . LEU D 1 358 ? -16.813 -37.060 7.389 1.00 66.85 358 LEU D CA 1
ATOM 12027 C C . LEU D 1 358 ? -15.786 -37.013 8.511 1.00 54.99 358 LEU D C 1
ATOM 12028 O O . LEU D 1 358 ? -15.950 -37.664 9.543 1.00 73.00 358 LEU D O 1
ATOM 12033 N N . LEU D 1 359 ? -14.718 -36.253 8.306 1.00 64.31 359 LEU D N 1
ATOM 12034 C CA . LEU D 1 359 ? -13.692 -36.122 9.335 1.00 57.83 359 LEU D CA 1
ATOM 12035 C C . LEU D 1 359 ? -14.255 -35.405 10.561 1.00 50.65 359 LEU D C 1
ATOM 12036 O O . LEU D 1 359 ? -13.993 -35.799 11.702 1.00 64.87 359 LEU D O 1
ATOM 12041 N N . GLY D 1 360 ? -15.036 -34.356 10.316 1.00 60.17 360 GLY D N 1
ATOM 12042 C CA . GLY D 1 360 ? -15.607 -33.554 11.386 1.00 53.78 360 GLY D CA 1
ATOM 12043 C C . GLY D 1 360 ? -16.490 -34.373 12.308 1.00 52.15 360 GLY D C 1
ATOM 12044 O O . GLY D 1 360 ? -16.406 -34.265 13.529 1.00 57.46 360 GLY D O 1
ATOM 12045 N N . GLY D 1 361 ? -17.332 -35.209 11.716 1.00 55.84 361 GLY D N 1
ATOM 12046 C CA . GLY D 1 361 ? -18.216 -36.064 12.482 1.00 52.41 361 GLY D CA 1
ATOM 12047 C C . GLY D 1 361 ? -17.468 -37.185 13.175 1.00 62.86 361 GLY D C 1
ATOM 12048 O O . GLY D 1 361 ? -17.822 -37.581 14.282 1.00 52.70 361 GLY D O 1
ATOM 12049 N N . ILE D 1 362 ? -16.435 -37.706 12.517 1.00 60.08 362 ILE D N 1
ATOM 12050 C CA . ILE D 1 362 ? -15.625 -38.768 13.101 1.00 41.90 362 ILE D CA 1
ATOM 12051 C C . ILE D 1 362 ? -14.940 -38.287 14.377 1.00 55.20 362 ILE D C 1
ATOM 12052 O O . ILE D 1 362 ? -14.972 -38.965 15.403 1.00 63.83 362 ILE D O 1
ATOM 12057 N N . THR D 1 363 ? -14.306 -37.123 14.301 1.00 51.15 363 THR D N 1
ATOM 12058 C CA . THR D 1 363 ? -13.597 -36.576 15.454 1.00 54.65 363 THR D CA 1
ATOM 12059 C C . THR D 1 363 ? -14.597 -36.227 16.555 1.00 54.94 363 THR D C 1
ATOM 12060 O O . THR D 1 363 ? -14.295 -36.347 17.741 1.00 56.26 363 THR D O 1
ATOM 12064 N N . GLY D 1 364 ? -15.800 -35.831 16.149 1.00 56.63 364 GLY D N 1
ATOM 12065 C CA . GLY D 1 364 ? -16.876 -35.605 17.092 1.00 39.60 364 GLY D CA 1
ATOM 12066 C C . GLY D 1 364 ? -17.155 -36.859 17.898 1.00 63.44 364 GLY D C 1
ATOM 12067 O O . GLY D 1 364 ? -17.338 -36.800 19.114 1.00 58.69 364 GLY D O 1
ATOM 12068 N N . VAL D 1 365 ? -17.177 -38.003 17.221 1.00 49.89 365 VAL D N 1
ATOM 12069 C CA . VAL D 1 365 ? -17.422 -39.272 17.895 1.00 53.38 365 VAL D CA 1
ATOM 12070 C C . VAL D 1 365 ? -16.234 -39.661 18.780 1.00 56.15 365 VAL D C 1
ATOM 12071 O O . VAL D 1 365 ? -16.404 -40.255 19.846 1.00 65.18 365 VAL D O 1
ATOM 12075 N N . MET D 1 366 ? -15.032 -39.315 18.338 1.00 52.23 366 MET D N 1
ATOM 12076 C CA . MET D 1 366 ? -13.839 -39.531 19.147 1.00 55.96 366 MET D CA 1
ATOM 12077 C C . MET D 1 366 ? -13.976 -38.809 20.476 1.00 50.62 366 MET D C 1
ATOM 12078 O O . MET D 1 366 ? -13.640 -39.359 21.522 1.00 74.40 366 MET D O 1
ATOM 12083 N N . LEU D 1 367 ? -14.484 -37.580 20.426 1.00 46.47 367 LEU D N 1
ATOM 12084 C CA . LEU D 1 367 ? -14.716 -36.793 21.631 1.00 51.60 367 LEU D CA 1
ATOM 12085 C C . LEU D 1 367 ? -15.789 -37.413 22.532 1.00 52.47 367 LEU D C 1
ATOM 12086 O O . LEU D 1 367 ? -15.789 -37.197 23.744 1.00 50.16 367 LEU D O 1
ATOM 12091 N N . SER D 1 368 ? -16.704 -38.180 21.948 1.00 44.41 368 SER D N 1
ATOM 12092 C CA . SER D 1 368 ? -17.755 -38.808 22.744 1.00 58.65 368 SER D CA 1
ATOM 12093 C C . SER D 1 368 ? -17.203 -39.998 23.516 1.00 55.04 368 SER D C 1
ATOM 12094 O O . SER D 1 368 ? -17.837 -40.496 24.442 1.00 64.96 368 SER D O 1
ATOM 12097 N N . MET D 1 369 ? -16.027 -40.465 23.118 1.00 44.72 369 MET D N 1
ATOM 12098 C CA . MET D 1 369 ? -15.383 -41.564 23.826 1.00 55.41 369 MET D CA 1
ATOM 12099 C C . MET D 1 369 ? -14.696 -40.983 25.051 1.00 60.69 369 MET D C 1
ATOM 12100 O O . MET D 1 369 ? -13.572 -40.485 24.979 1.00 63.74 369 MET D O 1
ATOM 12105 N N . THR D 1 370 ? -15.414 -41.043 26.170 1.00 50.47 370 THR D N 1
ATOM 12106 C CA . THR D 1 370 ? -15.071 -40.333 27.400 1.00 54.36 370 THR D CA 1
ATOM 12107 C C . THR D 1 370 ? -13.595 -40.403 27.820 1.00 57.07 370 THR D C 1
ATOM 12108 O O . THR D 1 370 ? -12.968 -39.364 28.033 1.00 61.34 370 THR D O 1
ATOM 12112 N N . PRO D 1 371 ? -13.035 -41.620 27.931 1.00 61.58 371 PRO D N 1
ATOM 12113 C CA . PRO D 1 371 ? -11.616 -41.724 28.292 1.00 60.92 371 PRO D CA 1
ATOM 12114 C C . PRO D 1 371 ? -10.733 -40.840 27.410 1.00 61.99 371 PRO D C 1
ATOM 12115 O O . PRO D 1 371 ? -9.924 -40.087 27.937 1.00 58.10 371 PRO D O 1
ATOM 12119 N N . LEU D 1 372 ? -10.897 -40.915 26.092 1.00 63.62 372 LEU D N 1
ATOM 12120 C CA . LEU D 1 372 ? -10.133 -40.053 25.189 1.00 49.49 372 LEU D CA 1
ATOM 12121 C C . LEU D 1 372 ? -10.428 -38.564 25.391 1.00 57.74 372 LEU D C 1
ATOM 12122 O O . LEU D 1 372 ? -9.534 -37.729 25.262 1.00 58.12 372 LEU D O 1
ATOM 12127 N N . ASP D 1 373 ? -11.681 -38.232 25.702 1.00 53.87 373 ASP D N 1
ATOM 12128 C CA . ASP D 1 373 ? -12.052 -36.838 25.928 1.00 47.25 373 ASP D CA 1
ATOM 12129 C C . ASP D 1 373 ? -11.363 -36.228 27.143 1.00 45.08 373 ASP D C 1
ATOM 12130 O O . ASP D 1 373 ? -11.103 -35.026 27.170 1.00 60.72 373 ASP D O 1
ATOM 12135 N N . TYR D 1 374 ? -11.073 -37.051 28.147 1.00 49.09 374 TYR D N 1
ATOM 12136 C CA . TYR D 1 374 ? -10.262 -36.597 29.274 1.00 55.53 374 TYR D CA 1
ATOM 12137 C C . TYR D 1 374 ? -8.970 -35.929 28.791 1.00 45.85 374 TYR D C 1
ATOM 12138 O O . TYR D 1 374 ? -8.464 -35.000 29.432 1.00 59.78 374 TYR D O 1
ATOM 12147 N N . GLN D 1 375 ? -8.446 -36.405 27.662 1.00 49.38 375 GLN D N 1
ATOM 12148 C CA . GLN D 1 375 ? -7.260 -35.810 27.053 1.00 42.41 375 GLN D CA 1
ATOM 12149 C C . GLN D 1 375 ? -7.623 -34.666 26.124 1.00 59.59 375 GLN D C 1
ATOM 12150 O O . GLN D 1 375 ? -7.061 -33.575 26.219 1.00 61.41 375 GLN D O 1
ATOM 12156 N N . PHE D 1 376 ? -8.578 -34.924 25.236 1.00 45.97 376 PHE D N 1
ATOM 12157 C CA . PHE D 1 376 ? -8.927 -33.986 24.176 1.00 52.70 376 PHE D CA 1
ATOM 12158 C C . PHE D 1 376 ? -9.622 -32.719 24.670 1.00 55.94 376 PHE D C 1
ATOM 12159 O O . PHE D 1 376 ? -9.505 -31.662 24.045 1.00 49.33 376 PHE D O 1
ATOM 12167 N N . HIS D 1 377 ? -10.365 -32.831 25.767 1.00 47.00 377 HIS D N 1
ATOM 12168 C CA . HIS D 1 377 ? -11.151 -31.704 26.264 1.00 45.93 377 HIS D CA 1
ATOM 12169 C C . HIS D 1 377 ? -10.330 -30.438 26.467 1.00 49.61 377 HIS D C 1
ATOM 12170 O O . HIS D 1 377 ? -9.247 -30.476 27.045 1.00 51.21 377 HIS D O 1
ATOM 12177 N N . ASP D 1 378 ? -10.866 -29.315 25.997 1.00 45.70 378 ASP D N 1
ATOM 12178 C CA . ASP D 1 378 ? -10.243 -28.010 26.207 1.00 45.19 378 ASP D CA 1
ATOM 12179 C C . ASP D 1 378 ? -8.867 -27.913 25.552 1.00 52.93 378 ASP D C 1
ATOM 12180 O O . ASP D 1 378 ? -8.000 -27.168 26.009 1.00 44.83 378 ASP D O 1
ATOM 12185 N N . SER D 1 379 ? -8.685 -28.669 24.477 1.00 41.59 379 SER D N 1
ATOM 12186 C CA . SER D 1 379 ? -7.462 -28.623 23.683 1.00 50.18 379 SER D CA 1
ATOM 12187 C C . SER D 1 379 ? -7.806 -28.292 22.234 1.00 48.19 379 SER D C 1
ATOM 12188 O O . SER D 1 379 ? -8.976 -28.257 21.860 1.00 41.20 379 SER D O 1
ATOM 12191 N N . TYR D 1 380 ? -6.782 -28.090 21.410 1.00 53.58 380 TYR D N 1
ATOM 12192 C CA . TYR D 1 380 ? -7.006 -27.724 20.020 1.00 47.40 380 TYR D CA 1
ATOM 12193 C C . TYR D 1 380 ? -7.646 -28.822 19.191 1.00 49.40 380 TYR D C 1
ATOM 12194 O O . TYR D 1 380 ? -8.155 -28.552 18.107 1.00 55.30 380 TYR D O 1
ATOM 12203 N N . PHE D 1 381 ? -7.655 -30.048 19.708 1.00 52.81 381 PHE D N 1
ATOM 12204 C CA . PHE D 1 381 ? -8.377 -31.119 19.025 1.00 44.31 381 PHE D CA 1
ATOM 12205 C C . PHE D 1 381 ? -9.864 -30.775 18.946 1.00 48.59 381 PHE D C 1
ATOM 12206 O O . PHE D 1 381 ? -10.493 -30.955 17.902 1.00 53.15 381 PHE D O 1
ATOM 12214 N N . VAL D 1 382 ? -10.414 -30.249 20.046 1.00 41.85 382 VAL D N 1
ATOM 12215 C CA . VAL D 1 382 ? -11.815 -29.843 20.067 1.00 36.93 382 VAL D CA 1
ATOM 12216 C C . VAL D 1 382 ? -12.028 -28.680 19.115 1.00 50.26 382 VAL D C 1
ATOM 12217 O O . VAL D 1 382 ? -12.979 -28.674 18.333 1.00 45.46 382 VAL D O 1
ATOM 12221 N N . VAL D 1 383 ? -11.135 -27.698 19.187 1.00 45.24 383 VAL D N 1
ATOM 12222 C CA . VAL D 1 383 ? -11.202 -26.534 18.308 1.00 47.75 383 VAL D CA 1
ATOM 12223 C C . VAL D 1 383 ? -11.223 -26.957 16.834 1.00 59.41 383 VAL D C 1
ATOM 12224 O O . VAL D 1 383 ? -12.004 -26.432 16.031 1.00 40.84 383 VAL D O 1
ATOM 12228 N N . ALA D 1 384 ? -10.371 -27.912 16.478 1.00 42.59 384 ALA D N 1
ATOM 12229 C CA . ALA D 1 384 ? -10.343 -28.407 15.105 1.00 48.95 384 ALA D CA 1
ATOM 12230 C C . ALA D 1 384 ? -11.660 -29.106 14.760 1.00 52.81 384 ALA D C 1
ATOM 12231 O O . ALA D 1 384 ? -12.245 -28.862 13.705 1.00 54.00 384 ALA D O 1
ATOM 12233 N N . HIS D 1 385 ? -12.130 -29.969 15.655 1.00 49.93 385 HIS D N 1
ATOM 12234 C CA . HIS D 1 385 ? -13.410 -30.624 15.444 1.00 48.42 385 HIS D CA 1
ATOM 12235 C C . HIS D 1 385 ? -14.480 -29.608 15.094 1.00 56.03 385 HIS D C 1
ATOM 12236 O O . HIS D 1 385 ? -15.157 -29.751 14.078 1.00 44.62 385 HIS D O 1
ATOM 12243 N N . PHE D 1 386 ? -14.650 -28.578 15.919 1.00 45.02 386 PHE D N 1
ATOM 12244 C CA . PHE D 1 386 ? -15.828 -27.731 15.703 1.00 57.98 386 PHE D CA 1
ATOM 12245 C C . PHE D 1 386 ? -15.715 -26.746 14.536 1.00 45.76 386 PHE D C 1
ATOM 12246 O O . PHE D 1 386 ? -16.729 -26.335 13.976 1.00 48.15 386 PHE D O 1
ATOM 12254 N N . HIS D 1 387 ? -14.494 -26.396 14.142 1.00 46.10 387 HIS D N 1
ATOM 12255 C CA . HIS D 1 387 ? -14.318 -25.612 12.917 1.00 51.82 387 HIS D CA 1
ATOM 12256 C C . HIS D 1 387 ? -14.482 -26.531 11.717 1.00 56.28 387 HIS D C 1
ATOM 12257 O O . HIS D 1 387 ? -14.919 -26.115 10.645 1.00 52.85 387 HIS D O 1
ATOM 12264 N N . ASN D 1 388 ? -14.142 -27.796 11.914 1.00 52.33 388 ASN D N 1
ATOM 12265 C CA . ASN D 1 388 ? -14.376 -28.797 10.895 1.00 45.57 388 ASN D CA 1
ATOM 12266 C C . ASN D 1 388 ? -15.870 -28.879 10.531 1.00 63.67 388 ASN D C 1
ATOM 12267 O O . ASN D 1 388 ? -16.226 -28.953 9.350 1.00 58.16 388 ASN D O 1
ATOM 12272 N N . VAL D 1 389 ? -16.745 -28.832 11.534 1.00 47.71 389 VAL D N 1
ATOM 12273 C CA . VAL D 1 389 ? -18.183 -28.962 11.269 1.00 43.88 389 VAL D CA 1
ATOM 12274 C C . VAL D 1 389 ? -18.932 -27.627 11.169 1.00 46.91 389 VAL D C 1
ATOM 12275 O O . VAL D 1 389 ? -20.036 -27.574 10.632 1.00 58.64 389 VAL D O 1
ATOM 12279 N N . LEU D 1 390 ? -18.328 -26.553 11.664 1.00 46.82 390 LEU D N 1
ATOM 12280 C CA . LEU D 1 390 ? -18.962 -25.231 11.615 1.00 56.06 390 LEU D CA 1
ATOM 12281 C C . LEU D 1 390 ? -18.474 -24.399 10.431 1.00 42.95 390 LEU D C 1
ATOM 12282 O O . LEU D 1 390 ? -19.232 -23.633 9.848 1.00 56.84 390 LEU D O 1
ATOM 12287 N N . MET D 1 391 ? -17.197 -24.542 10.099 1.00 43.73 391 MET D N 1
ATOM 12288 C CA . MET D 1 391 ? -16.598 -23.790 9.003 1.00 44.07 391 MET D CA 1
ATOM 12289 C C . MET D 1 391 ? -16.698 -24.576 7.692 1.00 50.01 391 MET D C 1
ATOM 12290 O O . MET D 1 391 ? -17.405 -24.171 6.773 1.00 48.46 391 MET D O 1
ATOM 12295 N N . ALA D 1 392 ? -16.002 -25.707 7.624 1.00 54.56 392 ALA D N 1
ATOM 12296 C CA . ALA D 1 392 ? -16.010 -26.552 6.431 1.00 48.22 392 ALA D CA 1
ATOM 12297 C C . ALA D 1 392 ? -17.319 -27.337 6.311 1.00 64.82 392 ALA D C 1
ATOM 12298 O O . ALA D 1 392 ? -17.567 -28.007 5.311 1.00 63.79 392 ALA D O 1
ATOM 12300 N N . GLY D 1 393 ? -18.151 -27.258 7.344 1.00 62.79 393 GLY D N 1
ATOM 12301 C CA . GLY D 1 393 ? -19.461 -27.876 7.303 1.00 61.14 393 GLY D CA 1
ATOM 12302 C C . GLY D 1 393 ? -20.531 -26.831 7.047 1.00 62.10 393 GLY D C 1
ATOM 12303 O O . GLY D 1 393 ? -20.730 -26.406 5.912 1.00 59.59 393 GLY D O 1
ATOM 12304 N N . SER D 1 394 ? -21.208 -26.417 8.113 1.00 47.73 394 SER D N 1
ATOM 12305 C CA . SER D 1 394 ? -22.255 -25.408 8.037 1.00 44.92 394 SER D CA 1
ATOM 12306 C C . SER D 1 394 ? -21.862 -24.197 7.199 1.00 55.43 394 SER D C 1
ATOM 12307 O O . SER D 1 394 ? -22.645 -23.719 6.377 1.00 56.50 394 SER D O 1
ATOM 12310 N N . GLY D 1 395 ? -20.653 -23.694 7.415 1.00 41.80 395 GLY D N 1
ATOM 12311 C CA . GLY D 1 395 ? -20.169 -22.545 6.670 1.00 44.69 395 GLY D CA 1
ATOM 12312 C C . GLY D 1 395 ? -20.189 -22.796 5.169 1.00 55.42 395 GLY D C 1
ATOM 12313 O O . GLY D 1 395 ? -20.664 -21.973 4.388 1.00 53.76 395 GLY D O 1
ATOM 12314 N N . PHE D 1 396 ? -19.657 -23.939 4.759 1.00 54.51 396 PHE D N 1
ATOM 12315 C CA . PHE D 1 396 ? -19.702 -24.312 3.353 1.00 53.85 396 PHE D CA 1
ATOM 12316 C C . PHE D 1 396 ? -21.159 -24.413 2.914 1.00 52.35 396 PHE D C 1
ATOM 12317 O O . PHE D 1 396 ? -21.512 -23.989 1.806 1.00 53.27 396 PHE D O 1
ATOM 12325 N N . GLY D 1 397 ? -22.002 -24.950 3.799 1.00 44.58 397 GLY D N 1
ATOM 12326 C CA . GLY D 1 397 ? -23.428 -25.028 3.543 1.00 47.04 397 GLY D CA 1
ATOM 12327 C C . GLY D 1 397 ? -24.025 -23.651 3.325 1.00 44.84 397 GLY D C 1
ATOM 12328 O O . GLY D 1 397 ? -24.868 -23.458 2.450 1.00 56.24 397 GLY D O 1
ATOM 12329 N N . ALA D 1 398 ? -23.576 -22.687 4.122 1.00 44.61 398 ALA D N 1
ATOM 12330 C CA . ALA D 1 398 ? -24.096 -21.330 4.036 1.00 45.86 398 ALA D CA 1
ATOM 12331 C C . ALA D 1 398 ? -23.745 -20.716 2.687 1.00 57.70 398 ALA D C 1
ATOM 12332 O O . ALA D 1 398 ? -24.583 -20.066 2.055 1.00 60.41 398 ALA D O 1
ATOM 12334 N N . PHE D 1 399 ? -22.510 -20.939 2.239 1.00 42.59 399 PHE D N 1
ATOM 12335 C CA . PHE D 1 399 ? -22.079 -20.437 0.931 1.00 51.64 399 PHE D CA 1
ATOM 12336 C C . PHE D 1 399 ? -22.669 -21.214 -0.244 1.00 45.57 399 PHE D C 1
ATOM 12337 O O . PHE D 1 399 ? -22.871 -20.648 -1.317 1.00 62.54 399 PHE D O 1
ATOM 12345 N N . ALA D 1 400 ? -22.971 -22.494 -0.045 1.00 49.33 400 ALA D N 1
ATOM 12346 C CA . ALA D 1 400 ? -23.724 -23.231 -1.059 1.00 54.96 400 ALA D CA 1
ATOM 12347 C C . ALA D 1 400 ? -25.057 -22.535 -1.234 1.00 40.06 400 ALA D C 1
ATOM 12348 O O . ALA D 1 400 ? -25.519 -22.321 -2.350 1.00 57.14 400 ALA D O 1
ATOM 12350 N N . GLY D 1 401 ? -25.666 -22.174 -0.110 1.00 45.88 401 GLY D N 1
ATOM 12351 C CA . GLY D 1 401 ? -26.960 -21.526 -0.136 1.00 44.81 401 GLY D CA 1
ATOM 12352 C C . GLY D 1 401 ? -26.874 -20.132 -0.723 1.00 54.25 401 GLY D C 1
ATOM 12353 O O . GLY D 1 401 ? -27.749 -19.712 -1.475 1.00 44.75 401 GLY D O 1
ATOM 12354 N N . LEU D 1 402 ? -25.814 -19.405 -0.380 1.00 47.01 402 LEU D N 1
ATOM 12355 C CA . LEU D 1 402 ? -25.681 -18.034 -0.859 1.00 51.61 402 LEU D CA 1
ATOM 12356 C C . LEU D 1 402 ? -25.610 -17.995 -2.379 1.00 58.43 402 LEU D C 1
ATOM 12357 O O . LEU D 1 402 ? -26.280 -17.188 -3.030 1.00 51.35 402 LEU D O 1
ATOM 12362 N N . TYR D 1 403 ? -24.793 -18.874 -2.943 1.00 46.81 403 TYR D N 1
ATOM 12363 C CA . TYR D 1 403 ? -24.598 -18.883 -4.383 1.00 47.32 403 TYR D CA 1
ATOM 12364 C C . TYR D 1 403 ? -25.797 -19.492 -5.106 1.00 60.96 403 TYR D C 1
ATOM 12365 O O . TYR D 1 403 ? -26.105 -19.117 -6.229 1.00 59.16 403 TYR D O 1
ATOM 12374 N N . TYR D 1 404 ? -26.465 -20.436 -4.458 1.00 50.81 404 TYR D N 1
ATOM 12375 C CA . TYR D 1 404 ? -27.631 -21.081 -5.044 1.00 48.10 404 TYR D CA 1
ATOM 12376 C C . TYR D 1 404 ? -28.779 -20.085 -5.233 1.00 48.31 404 TYR D C 1
ATOM 12377 O O . TYR D 1 404 ? -29.348 -19.991 -6.318 1.00 56.56 404 TYR D O 1
ATOM 12386 N N . TRP D 1 405 ? -29.103 -19.335 -4.176 1.00 47.71 405 TRP D N 1
ATOM 12387 C CA . TRP D 1 405 ? -30.225 -18.401 -4.209 1.00 50.39 405 TRP D CA 1
ATOM 12388 C C . TRP D 1 405 ? -29.856 -16.954 -4.566 1.00 58.59 405 TRP D C 1
ATOM 12389 O O . TRP D 1 405 ? -30.728 -16.090 -4.694 1.00 52.25 405 TRP D O 1
ATOM 12400 N N . TRP D 1 406 ? -28.569 -16.693 -4.752 1.00 60.74 406 TRP D N 1
ATOM 12401 C CA . TRP D 1 406 ? -28.122 -15.346 -5.106 1.00 53.74 406 TRP D CA 1
ATOM 12402 C C . TRP D 1 406 ? -28.894 -14.726 -6.288 1.00 62.72 406 TRP D C 1
ATOM 12403 O O . TRP D 1 406 ? -29.403 -13.605 -6.184 1.00 52.89 406 TRP D O 1
ATOM 12414 N N . PRO D 1 407 ? -28.994 -15.450 -7.414 1.00 45.09 407 PRO D N 1
ATOM 12415 C CA . PRO D 1 407 ? -29.750 -14.896 -8.543 1.00 57.01 407 PRO D CA 1
ATOM 12416 C C . PRO D 1 407 ? -31.197 -14.594 -8.156 1.00 57.35 407 PRO D C 1
ATOM 12417 O O . PRO D 1 407 ? -31.745 -13.588 -8.600 1.00 51.57 407 PRO D O 1
ATOM 12421 N N . LYS D 1 408 ? -31.795 -15.452 -7.331 1.00 58.15 408 LYS D N 1
ATOM 12422 C CA . LYS D 1 408 ? -33.187 -15.288 -6.923 1.00 53.69 408 LYS D CA 1
ATOM 12423 C C . LYS D 1 408 ? -33.377 -14.090 -5.993 1.00 55.39 408 LYS D C 1
ATOM 12424 O O . LYS D 1 408 ? -34.402 -13.405 -6.051 1.00 57.02 408 LYS D O 1
ATOM 12430 N N . MET D 1 409 ? -32.383 -13.835 -5.146 1.00 49.91 409 MET D N 1
ATOM 12431 C CA . MET D 1 409 ? -32.494 -12.779 -4.143 1.00 61.19 409 MET D CA 1
ATOM 12432 C C . MET D 1 409 ? -32.069 -11.412 -4.676 1.00 55.11 409 MET D C 1
ATOM 12433 O O . MET D 1 409 ? -32.609 -10.381 -4.266 1.00 59.03 409 MET D O 1
ATOM 12438 N N . THR D 1 410 ? -31.105 -11.410 -5.593 1.00 59.45 410 THR D N 1
ATOM 12439 C CA . THR D 1 410 ? -30.501 -10.167 -6.065 1.00 57.07 410 THR D CA 1
ATOM 12440 C C . THR D 1 410 ? -30.944 -9.773 -7.464 1.00 61.77 410 THR D C 1
ATOM 12441 O O . THR D 1 410 ? -30.863 -8.599 -7.831 1.00 67.66 410 THR D O 1
ATOM 12445 N N . GLY D 1 411 ? -31.388 -10.751 -8.249 1.00 59.50 411 GLY D N 1
ATOM 12446 C CA . GLY D 1 411 ? -31.767 -10.501 -9.632 1.00 59.88 411 GLY D CA 1
ATOM 12447 C C . GLY D 1 411 ? -30.554 -10.436 -10.545 1.00 72.19 411 GLY D C 1
ATOM 12448 O O . GLY D 1 411 ? -30.668 -10.092 -11.725 1.00 66.71 411 GLY D O 1
ATOM 12449 N N . ARG D 1 412 ? -29.381 -10.759 -10.002 1.00 64.11 412 ARG D N 1
ATOM 12450 C CA . ARG D 1 412 ? -28.161 -10.776 -10.803 1.00 70.30 412 ARG D CA 1
ATOM 12451 C C . ARG D 1 412 ? -27.424 -12.116 -10.735 1.00 62.69 412 ARG D C 1
ATOM 12452 O O . ARG D 1 412 ? -27.457 -12.805 -9.724 1.00 75.77 412 ARG D O 1
ATOM 12460 N N . MET D 1 413 ? -26.784 -12.485 -11.839 1.00 66.19 413 MET D N 1
ATOM 12461 C CA . MET D 1 413 ? -25.933 -13.668 -11.886 1.00 57.55 413 MET D CA 1
ATOM 12462 C C . MET D 1 413 ? -24.537 -13.275 -11.422 1.00 56.67 413 MET D C 1
ATOM 12463 O O . MET D 1 413 ? -24.113 -12.134 -11.606 1.00 62.80 413 MET D O 1
ATOM 12468 N N . TYR D 1 414 ? -23.829 -14.212 -10.802 1.00 67.28 414 TYR D N 1
ATOM 12469 C CA . TYR D 1 414 ? -22.460 -13.965 -10.359 1.00 56.75 414 TYR D CA 1
ATOM 12470 C C . TYR D 1 414 ? -21.536 -14.672 -11.340 1.00 57.91 414 TYR D C 1
ATOM 12471 O O . TYR D 1 414 ? -21.971 -15.547 -12.090 1.00 66.89 414 TYR D O 1
ATOM 12480 N N . ASP D 1 415 ? -20.266 -14.290 -11.338 1.00 72.13 415 ASP D N 1
ATOM 12481 C CA . ASP D 1 415 ? -19.279 -14.901 -12.219 1.00 66.28 415 ASP D CA 1
ATOM 12482 C C . ASP D 1 415 ? -18.863 -16.251 -11.645 1.00 74.62 415 ASP D C 1
ATOM 12483 O O . ASP D 1 415 ? -18.249 -16.323 -10.577 1.00 68.31 415 ASP D O 1
ATOM 12488 N N . GLU D 1 416 ? -19.206 -17.317 -12.359 1.00 59.50 416 GLU D N 1
ATOM 12489 C CA . GLU D 1 416 ? -18.859 -18.680 -11.959 1.00 66.36 416 GLU D CA 1
ATOM 12490 C C . GLU D 1 416 ? -17.374 -18.859 -11.667 1.00 69.41 416 GLU D C 1
ATOM 12491 O O . GLU D 1 416 ? -16.997 -19.628 -10.775 1.00 66.84 416 GLU D O 1
ATOM 12497 N N . ARG D 1 417 ? -16.538 -18.167 -12.435 1.00 68.94 417 ARG D N 1
ATOM 12498 C CA . ARG D 1 417 ? -15.087 -18.247 -12.265 1.00 58.64 417 ARG D CA 1
ATOM 12499 C C . ARG D 1 417 ? -14.635 -17.733 -10.901 1.00 76.47 417 ARG D C 1
ATOM 12500 O O . ARG D 1 417 ? -13.759 -18.315 -10.262 1.00 76.51 417 ARG D O 1
ATOM 12508 N N . LEU D 1 418 ? -15.226 -16.626 -10.471 1.00 63.67 418 LEU D N 1
ATOM 12509 C CA . LEU D 1 418 ? -14.901 -16.051 -9.182 1.00 66.23 418 LEU D CA 1
ATOM 12510 C C . LEU D 1 418 ? -15.480 -16.908 -8.065 1.00 65.39 418 LEU D C 1
ATOM 12511 O O . LEU D 1 418 ? -14.845 -17.097 -7.027 1.00 70.66 418 LEU D O 1
ATOM 12516 N N . GLY D 1 419 ? -16.679 -17.436 -8.289 1.00 66.94 419 GLY D N 1
ATOM 12517 C CA . GLY D 1 419 ? -17.316 -18.296 -7.309 1.00 59.33 419 GLY D CA 1
ATOM 12518 C C . GLY D 1 419 ? -16.438 -19.491 -6.994 1.00 63.65 419 GLY D C 1
ATOM 12519 O O . GLY D 1 419 ? -16.293 -19.891 -5.832 1.00 61.86 419 GLY D O 1
ATOM 12520 N N . ARG D 1 420 ? -15.825 -20.041 -8.036 1.00 57.73 420 ARG D N 1
ATOM 12521 C CA . ARG D 1 420 ? -14.997 -21.238 -7.919 1.00 76.01 420 ARG D CA 1
ATOM 12522 C C . ARG D 1 420 ? -13.655 -20.918 -7.264 1.00 96.86 420 ARG D C 1
ATOM 12523 O O . ARG D 1 420 ? -13.086 -21.736 -6.531 1.00 77.64 420 ARG D O 1
ATOM 12531 N N . LEU D 1 421 ? -13.155 -19.717 -7.533 1.00 63.94 421 LEU D N 1
ATOM 12532 C CA . LEU D 1 421 ? -11.920 -19.262 -6.912 1.00 62.37 421 LEU D CA 1
ATOM 12533 C C . LEU D 1 421 ? -12.143 -19.064 -5.405 1.00 65.91 421 LEU D C 1
ATOM 12534 O O . LEU D 1 421 ? -11.314 -19.466 -4.592 1.00 70.11 421 LEU D O 1
ATOM 12539 N N . HIS D 1 422 ? -13.273 -18.457 -5.047 1.00 55.81 422 HIS D N 1
ATOM 12540 C CA . HIS D 1 422 ? -13.681 -18.338 -3.650 1.00 45.61 422 HIS D CA 1
ATOM 12541 C C . HIS D 1 422 ? -13.683 -19.717 -3.013 1.00 65.80 422 HIS D C 1
ATOM 12542 O O . HIS D 1 422 ? -13.135 -19.913 -1.931 1.00 60.64 422 HIS D O 1
ATOM 12549 N N . PHE D 1 423 ? -14.291 -20.685 -3.691 1.00 60.78 423 PHE D N 1
ATOM 12550 C CA . PHE D 1 423 ? -14.388 -22.020 -3.118 1.00 57.24 423 PHE D CA 1
ATOM 12551 C C . PHE D 1 423 ? -13.026 -22.633 -2.820 1.00 59.25 423 PHE D C 1
ATOM 12552 O O . PHE D 1 423 ? -12.766 -23.056 -1.696 1.00 69.76 423 PHE D O 1
ATOM 12560 N N . TRP D 1 424 ? -12.156 -22.684 -3.824 1.00 61.63 424 TRP D N 1
ATOM 12561 C CA . TRP D 1 424 ? -10.871 -23.365 -3.667 1.00 66.79 424 TRP D CA 1
ATOM 12562 C C . TRP D 1 424 ? -9.983 -22.703 -2.623 1.00 70.55 424 TRP D C 1
ATOM 12563 O O . TRP D 1 424 ? -9.216 -23.372 -1.934 1.00 66.13 424 TRP D O 1
ATOM 12574 N N . LEU D 1 425 ? -10.086 -21.387 -2.507 1.00 72.71 425 LEU D N 1
ATOM 12575 C CA . LEU D 1 425 ? -9.344 -20.678 -1.480 1.00 54.92 425 LEU D CA 1
ATOM 12576 C C . LEU D 1 425 ? -9.883 -21.044 -0.092 1.00 60.52 425 LEU D C 1
ATOM 12577 O O . LEU D 1 425 ? -9.109 -21.271 0.845 1.00 66.49 425 LEU D O 1
ATOM 12582 N N . PHE D 1 426 ? -11.203 -21.110 0.042 1.00 52.93 426 PHE D N 1
ATOM 12583 C CA . PHE D 1 426 ? -11.791 -21.539 1.311 1.00 49.61 426 PHE D CA 1
ATOM 12584 C C . PHE D 1 426 ? -11.454 -22.998 1.611 1.00 52.63 426 PHE D C 1
ATOM 12585 O O . PHE D 1 426 ? -11.171 -23.350 2.756 1.00 57.99 426 PHE D O 1
ATOM 12593 N N . LEU D 1 427 ? -11.456 -23.846 0.586 1.00 62.20 427 LEU D N 1
ATOM 12594 C CA . LEU D 1 427 ? -11.121 -25.251 0.796 1.00 49.89 427 LEU D CA 1
ATOM 12595 C C . LE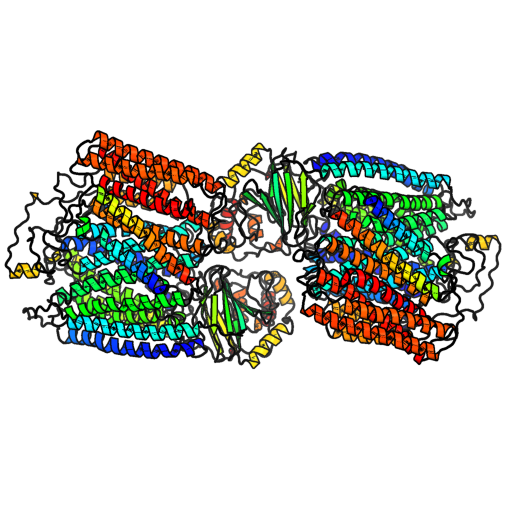U D 1 427 ? -9.679 -25.402 1.268 1.00 60.10 427 LEU D C 1
ATOM 12596 O O . LEU D 1 427 ? -9.412 -25.982 2.324 1.00 64.37 427 LEU D O 1
ATOM 12601 N N . VAL D 1 428 ? -8.749 -24.870 0.483 1.00 69.03 428 VAL D N 1
ATOM 12602 C CA . VAL D 1 428 ? -7.335 -25.007 0.788 1.00 59.18 428 VAL D CA 1
ATOM 12603 C C . VAL D 1 428 ? -7.011 -24.322 2.106 1.00 65.92 428 VAL D C 1
ATOM 12604 O O . VAL D 1 428 ? -6.327 -24.883 2.961 1.00 60.32 428 VAL D O 1
ATOM 12608 N N . GLY D 1 429 ? -7.510 -23.102 2.260 1.00 61.83 429 GLY D N 1
ATOM 12609 C CA . GLY D 1 429 ? -7.333 -22.368 3.495 1.00 57.65 429 GLY D CA 1
ATOM 12610 C C . GLY D 1 429 ? -7.864 -23.135 4.692 1.00 65.92 429 GLY D C 1
ATOM 12611 O O . GLY D 1 429 ? -7.209 -23.208 5.733 1.00 65.15 429 GLY D O 1
ATOM 12612 N N . TYR D 1 430 ? -9.052 -23.713 4.551 1.00 70.24 430 TYR D N 1
ATOM 12613 C CA . TYR D 1 430 ? -9.627 -24.483 5.643 1.00 60.53 430 TYR D CA 1
ATOM 12614 C C . TYR D 1 430 ? -8.687 -25.607 6.079 1.00 60.58 430 TYR D C 1
ATOM 12615 O O . TYR D 1 430 ? -8.395 -25.761 7.263 1.00 64.90 430 TYR D O 1
ATOM 12624 N N . LEU D 1 431 ? -8.233 -26.406 5.119 1.00 60.46 431 LEU D N 1
ATOM 12625 C CA . LEU D 1 431 ? -7.377 -27.547 5.431 1.00 65.49 431 LEU D CA 1
ATOM 12626 C C . LEU D 1 431 ? -6.095 -27.120 6.135 1.00 65.00 431 LEU D C 1
ATOM 12627 O O . LEU D 1 431 ? -5.674 -27.739 7.115 1.00 63.13 431 LEU D O 1
ATOM 12632 N N . LEU D 1 432 ? -5.473 -26.064 5.623 1.00 65.91 432 LEU D N 1
ATOM 12633 C CA . LEU D 1 432 ? -4.197 -25.599 6.149 1.00 59.39 432 LEU D CA 1
ATOM 12634 C C . LEU D 1 432 ? -4.359 -24.973 7.535 1.00 58.93 432 LEU D C 1
ATOM 12635 O O . LEU D 1 432 ? -3.456 -25.036 8.364 1.00 52.70 432 LEU D O 1
ATOM 12640 N N . THR D 1 433 ? -5.515 -24.371 7.785 1.00 49.57 433 THR D N 1
ATOM 12641 C CA . THR D 1 433 ? -5.752 -23.733 9.071 1.00 54.00 433 THR D CA 1
ATOM 12642 C C . THR D 1 433 ? -6.012 -24.759 10.172 1.00 68.59 433 THR D C 1
ATOM 12643 O O . THR D 1 433 ? -5.507 -24.625 11.286 1.00 63.81 433 THR D O 1
ATOM 12647 N N . PHE D 1 434 ? -6.788 -25.794 9.863 1.00 55.77 434 PHE D N 1
ATOM 12648 C CA . PHE D 1 434 ? -7.358 -26.609 10.936 1.00 53.33 434 PHE D CA 1
ATOM 12649 C C . PHE D 1 434 ? -6.830 -28.035 11.070 1.00 56.99 434 PHE D C 1
ATOM 12650 O O . PHE D 1 434 ? -6.887 -28.622 12.155 1.00 56.26 434 PHE D O 1
ATOM 12658 N N . LEU D 1 435 ? -6.308 -28.597 9.989 1.00 53.15 435 LEU D N 1
ATOM 12659 C CA . LEU D 1 435 ? -5.684 -29.909 10.098 1.00 58.99 435 LEU D CA 1
ATOM 12660 C C . LEU D 1 435 ? -4.518 -29.866 11.091 1.00 65.80 435 LEU D C 1
ATOM 12661 O O . LEU D 1 435 ? -4.383 -30.746 11.940 1.00 62.89 435 LEU D O 1
ATOM 12666 N N . PRO D 1 436 ? -3.672 -28.832 10.995 1.00 55.06 436 PRO D N 1
ATOM 12667 C CA . PRO D 1 436 ? -2.599 -28.690 11.984 1.00 54.12 436 PRO D CA 1
ATOM 12668 C C . PRO D 1 436 ? -3.134 -28.576 13.414 1.00 52.38 436 PRO D C 1
ATOM 12669 O O . PRO D 1 436 ? -2.458 -28.981 14.356 1.00 64.43 436 PRO D O 1
ATOM 12673 N N . GLN D 1 437 ? -4.339 -28.048 13.583 1.00 55.41 437 GLN D N 1
ATOM 12674 C CA . GLN D 1 437 ? -4.875 -27.910 14.934 1.00 62.37 437 GLN D CA 1
ATOM 12675 C C . GLN D 1 437 ? -5.247 -29.254 15.573 1.00 59.45 437 GLN D C 1
ATOM 12676 O O . GLN D 1 437 ? -5.128 -29.417 16.789 1.00 56.44 437 GLN D O 1
ATOM 12682 N N . TYR D 1 438 ? -5.675 -30.218 14.759 1.00 60.03 438 TYR D N 1
ATOM 12683 C CA . TYR D 1 438 ? -5.908 -31.566 15.271 1.00 57.60 438 TYR D CA 1
ATOM 12684 C C . TYR D 1 438 ? -4.613 -32.105 15.855 1.00 61.81 438 TYR D C 1
ATOM 12685 O O . TYR D 1 438 ? -4.598 -32.690 16.941 1.00 58.41 438 TYR D O 1
ATOM 12694 N N . ALA D 1 439 ? -3.528 -31.917 15.108 1.00 54.41 439 ALA D N 1
ATOM 12695 C CA . ALA D 1 439 ? -2.212 -32.365 15.537 1.00 64.65 439 ALA D CA 1
ATOM 12696 C C . ALA D 1 439 ? -1.797 -31.664 16.830 1.00 72.24 439 ALA D C 1
ATOM 12697 O O . ALA D 1 439 ? -1.232 -32.290 17.729 1.00 63.44 439 ALA D O 1
ATOM 12699 N N . LEU D 1 440 ? -2.091 -30.369 16.921 1.00 52.15 440 LEU D N 1
ATOM 12700 C CA . LEU D 1 440 ? -1.756 -29.599 18.114 1.00 54.79 440 LEU D CA 1
ATOM 12701 C C . LEU D 1 440 ? -2.427 -30.183 19.358 1.00 50.99 440 LEU D C 1
ATOM 12702 O O . LEU D 1 440 ? -1.849 -30.186 20.447 1.00 58.52 440 LEU D O 1
ATOM 12707 N N . GLY D 1 441 ? -3.640 -30.698 19.187 1.00 51.44 441 GLY D N 1
ATOM 12708 C CA . GLY D 1 441 ? -4.362 -31.309 20.290 1.00 52.82 441 GLY D CA 1
ATOM 12709 C C . GLY D 1 441 ? -3.652 -32.557 20.769 1.00 62.57 441 GLY D C 1
ATOM 12710 O O . GLY D 1 441 ? -3.487 -32.775 21.969 1.00 66.34 441 GLY D O 1
ATOM 12711 N N . TYR D 1 442 ? -3.227 -33.384 19.818 1.00 55.60 442 TYR D N 1
ATOM 12712 C CA . TYR D 1 442 ? -2.418 -34.560 20.133 1.00 53.29 442 TYR D CA 1
ATOM 12713 C C . TYR D 1 442 ? -1.134 -34.161 20.856 1.00 58.57 442 TYR D C 1
ATOM 12714 O O . TYR D 1 442 ? -0.583 -34.924 21.660 1.00 55.49 442 TYR D O 1
ATOM 12723 N N . LEU D 1 443 ? -0.658 -32.954 20.570 1.00 66.69 443 LEU D N 1
ATOM 12724 C CA . LEU D 1 443 ? 0.576 -32.465 21.175 1.00 58.40 443 LEU D CA 1
ATOM 12725 C C . LEU D 1 443 ? 0.294 -31.681 22.452 1.00 53.47 443 LEU D C 1
ATOM 12726 O O . LEU D 1 443 ? 1.166 -30.989 22.981 1.00 64.99 443 LEU D O 1
ATOM 12731 N N . GLY D 1 444 ? -0.946 -31.781 22.923 1.00 63.14 444 GLY D N 1
ATOM 12732 C CA . GLY D 1 444 ? -1.335 -31.237 24.212 1.00 59.86 444 GLY D CA 1
ATOM 12733 C C . GLY D 1 444 ? -1.510 -29.732 24.306 1.00 65.35 444 GLY D C 1
ATOM 12734 O O . GLY D 1 444 ? -1.397 -29.170 25.397 1.00 52.61 444 GLY D O 1
ATOM 12735 N N . MET D 1 445 ? -1.793 -29.065 23.190 1.00 51.61 445 MET D N 1
ATOM 12736 C CA . MET D 1 445 ? -2.018 -27.621 23.255 1.00 60.46 445 MET D CA 1
ATOM 12737 C C . MET D 1 445 ? -3.434 -27.265 23.736 1.00 43.57 445 MET D C 1
ATOM 12738 O O . MET D 1 445 ? -4.417 -27.536 23.046 1.00 55.28 445 MET D O 1
ATOM 12743 N N . PRO D 1 446 ? -3.536 -26.652 24.924 1.00 49.19 446 PRO D N 1
ATOM 12744 C CA . PRO D 1 446 ? -4.835 -26.208 25.433 1.00 49.57 446 PRO D CA 1
ATOM 12745 C C . PRO D 1 446 ? -5.387 -25.125 24.530 1.00 53.01 446 PRO D C 1
ATOM 12746 O O . PRO D 1 446 ? -4.598 -24.430 23.892 1.00 48.51 446 PRO D O 1
ATOM 12750 N N . ARG D 1 447 ? -6.710 -24.981 24.482 1.00 47.25 447 ARG D N 1
ATOM 12751 C CA . ARG D 1 447 ? -7.330 -23.888 23.740 1.00 56.95 447 ARG D CA 1
ATOM 12752 C C . ARG D 1 447 ? -7.425 -22.640 24.614 1.00 53.77 447 ARG D C 1
ATOM 12753 O O . ARG D 1 447 ? -7.223 -22.712 25.825 1.00 45.55 447 ARG D O 1
ATOM 12761 N N . ARG D 1 448 ? -7.730 -21.500 24.000 1.00 47.87 448 ARG D N 1
ATOM 12762 C CA . ARG D 1 448 ? -7.956 -20.269 24.756 1.00 40.22 448 ARG D CA 1
ATOM 12763 C C . ARG D 1 448 ? -6.694 -19.755 25.444 1.00 41.39 448 ARG D C 1
ATOM 12764 O O . ARG D 1 448 ? -6.769 -19.092 26.488 1.00 51.04 448 ARG D O 1
ATOM 12772 N N . TYR D 1 449 ? -5.542 -20.069 24.852 1.00 38.33 449 TYR D N 1
ATOM 12773 C CA . TYR D 1 449 ? -4.242 -19.586 25.301 1.00 42.25 449 TYR D CA 1
ATOM 12774 C C . TYR D 1 449 ? -3.767 -18.466 24.397 1.00 56.69 449 TYR D C 1
ATOM 12775 O O . TYR D 1 449 ? -3.555 -18.687 23.209 1.00 51.82 449 TYR D O 1
ATOM 12784 N N . TYR D 1 450 ? -3.575 -17.268 24.941 1.00 46.10 450 TYR D N 1
ATOM 12785 C CA . TYR D 1 450 ? -3.156 -16.156 24.093 1.00 43.17 450 TYR D CA 1
ATOM 12786 C C . TYR D 1 450 ? -1.724 -16.334 23.603 1.00 44.37 450 TYR D C 1
ATOM 12787 O O . TYR D 1 450 ? -1.323 -15.774 22.576 1.00 51.68 450 TYR D O 1
ATOM 12796 N N . THR D 1 451 ? -0.963 -17.144 24.327 1.00 44.60 451 THR D N 1
ATOM 12797 C CA . THR D 1 451 ? 0.422 -17.405 23.950 1.00 49.93 451 THR D CA 1
ATOM 12798 C C . THR D 1 451 ? 0.871 -18.790 24.423 1.00 58.83 451 THR D C 1
ATOM 12799 O O . THR D 1 451 ? 0.178 -19.444 25.204 1.00 57.39 451 THR D O 1
ATOM 12803 N N . TYR D 1 452 ? 2.032 -19.227 23.945 1.00 52.59 452 TYR D N 1
ATOM 12804 C CA . TYR D 1 452 ? 2.592 -20.529 24.306 1.00 53.54 452 TYR D CA 1
ATOM 12805 C C . TYR D 1 452 ? 4.111 -20.432 24.235 1.00 58.33 452 TYR D C 1
ATOM 12806 O O . TYR D 1 452 ? 4.653 -19.545 23.572 1.00 57.74 452 TYR D O 1
ATOM 12815 N N . ASN D 1 453 ? 4.806 -21.333 24.918 1.00 60.41 453 ASN D N 1
ATOM 12816 C CA . ASN D 1 453 ? 6.266 -21.285 24.938 1.00 48.77 453 ASN D CA 1
ATOM 12817 C C . ASN D 1 453 ? 6.933 -21.888 23.704 1.00 53.60 453 ASN D C 1
ATOM 12818 O O . ASN D 1 453 ? 6.275 -22.497 22.853 1.00 71.96 453 ASN D O 1
ATOM 12823 N N . ALA D 1 454 ? 8.246 -21.710 23.619 1.00 56.46 454 ALA D N 1
ATOM 12824 C CA . ALA D 1 454 ? 9.028 -22.133 22.459 1.00 71.66 454 ALA D CA 1
ATOM 12825 C C . ALA D 1 454 ? 9.719 -23.486 22.672 1.00 78.29 454 ALA D C 1
ATOM 12826 O O . ALA D 1 454 ? 10.368 -24.020 21.756 1.00 75.87 454 ALA D O 1
ATOM 12828 N N . ASP D 1 455 ? 9.588 -24.033 23.878 1.00 55.81 455 ASP D N 1
ATOM 12829 C CA . ASP D 1 455 ? 10.264 -25.281 24.219 1.00 66.77 455 ASP D CA 1
ATOM 12830 C C . ASP D 1 455 ? 9.287 -26.458 24.266 1.00 64.72 455 ASP D C 1
ATOM 12831 O O . ASP D 1 455 ? 9.439 -27.382 25.065 1.00 61.89 455 ASP D O 1
ATOM 12836 N N . ILE D 1 456 ? 8.282 -26.414 23.397 1.00 71.04 456 ILE D N 1
ATOM 12837 C CA . ILE D 1 456 ? 7.363 -27.529 23.231 1.00 61.27 456 ILE D CA 1
ATOM 12838 C C . ILE D 1 456 ? 7.368 -27.951 21.767 1.00 69.19 456 ILE D C 1
ATOM 12839 O O . ILE D 1 456 ? 6.934 -27.198 20.897 1.00 78.12 456 ILE D O 1
ATOM 12844 N N . ALA D 1 457 ? 7.871 -29.156 21.504 1.00 75.78 457 ALA D N 1
ATOM 12845 C CA . ALA D 1 457 ? 8.080 -29.639 20.138 1.00 67.95 457 ALA D CA 1
ATOM 12846 C C . ALA D 1 457 ? 6.814 -29.655 19.285 1.00 73.85 457 ALA D C 1
ATOM 12847 O O . ALA D 1 457 ? 5.753 -30.108 19.738 1.00 61.58 457 ALA D O 1
ATOM 12849 N N . GLY D 1 458 ? 6.940 -29.157 18.051 1.00 55.58 458 GLY D N 1
ATOM 12850 C CA . GLY D 1 458 ? 5.831 -29.142 17.112 1.00 67.40 458 GLY D CA 1
ATOM 12851 C C . GLY D 1 458 ? 4.952 -27.897 17.135 1.00 72.19 458 GLY D C 1
ATOM 12852 O O . GLY D 1 458 ? 4.422 -27.485 16.090 1.00 56.66 458 GLY D O 1
ATOM 12853 N N . TRP D 1 459 ? 4.792 -27.293 18.313 1.00 52.05 459 TRP D N 1
ATOM 12854 C CA . TRP D 1 459 ? 3.893 -26.148 18.445 1.00 70.09 459 TRP D CA 1
ATOM 12855 C C . TRP D 1 459 ? 4.162 -24.972 17.488 1.00 56.73 459 TRP D C 1
ATOM 12856 O O . TRP D 1 459 ? 3.237 -24.466 16.854 1.00 72.55 459 TRP D O 1
ATOM 12867 N N . PRO D 1 460 ? 5.417 -24.518 17.398 1.00 56.81 460 PRO D N 1
ATOM 12868 C CA . PRO D 1 460 ? 5.705 -23.351 16.553 1.00 66.54 460 PRO D CA 1
ATOM 12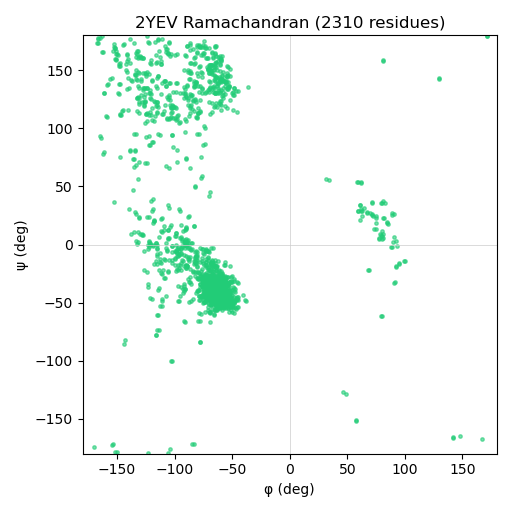869 C C . PRO D 1 460 ? 5.423 -23.610 15.087 1.00 64.07 460 PRO D C 1
ATOM 12870 O O . PRO D 1 460 ? 4.844 -22.764 14.407 1.00 71.14 460 PRO D O 1
ATOM 12874 N N . GLU D 1 461 ? 5.843 -24.774 14.605 1.00 67.20 461 GLU D N 1
ATOM 12875 C CA . GLU D 1 461 ? 5.644 -25.141 13.209 1.00 57.39 461 GLU D CA 1
ATOM 12876 C C . GLU D 1 461 ? 4.159 -25.264 12.871 1.00 63.16 461 GLU D C 1
ATOM 12877 O O . GLU D 1 461 ? 3.677 -24.669 11.907 1.00 69.44 461 GLU D O 1
ATOM 12883 N N . LEU D 1 462 ? 3.433 -26.032 13.671 1.00 57.52 462 LEU D N 1
ATOM 12884 C CA . LEU D 1 462 ? 2.015 -26.252 13.403 1.00 73.17 462 LEU D CA 1
ATOM 12885 C C . LEU D 1 462 ? 1.196 -24.970 13.526 1.00 60.65 462 LEU D C 1
ATOM 12886 O O . LEU D 1 462 ? 0.275 -24.739 12.744 1.00 73.55 462 LEU D O 1
ATOM 12891 N N . ASN D 1 463 ? 1.531 -24.139 14.506 1.00 59.42 463 ASN D N 1
ATOM 12892 C CA . ASN D 1 463 ? 0.845 -22.859 14.667 1.00 69.02 463 ASN D CA 1
ATOM 12893 C C . ASN D 1 463 ? 1.117 -21.907 13.515 1.00 74.55 463 ASN D C 1
ATOM 12894 O O . ASN D 1 463 ? 0.234 -21.144 13.116 1.00 59.15 463 ASN D O 1
ATOM 12899 N N . LEU D 1 464 ? 2.340 -21.943 12.991 1.00 58.53 464 LEU D N 1
ATOM 12900 C CA . LEU D 1 464 ? 2.684 -21.091 11.862 1.00 63.92 464 LEU D CA 1
ATOM 12901 C C . LEU D 1 464 ? 1.900 -21.526 10.633 1.00 66.07 464 LEU D C 1
ATOM 12902 O O . LEU D 1 464 ? 1.328 -20.695 9.926 1.00 79.95 464 LEU D O 1
ATOM 12907 N N . LEU D 1 465 ? 1.852 -22.831 10.391 1.00 62.98 465 LEU D N 1
ATOM 12908 C CA . LEU D 1 465 ? 1.080 -23.348 9.272 1.00 60.96 465 LEU D CA 1
ATOM 12909 C C . LEU D 1 465 ? -0.371 -22.911 9.380 1.00 64.18 465 LEU D C 1
ATOM 12910 O O . LEU D 1 465 ? -0.970 -22.444 8.403 1.00 64.28 465 LEU D O 1
ATOM 12915 N N . SER D 1 466 ? -0.933 -23.076 10.574 1.00 58.00 466 SER D N 1
ATOM 12916 C CA . SER D 1 466 ? -2.328 -22.710 10.826 1.00 54.20 466 SER D CA 1
ATOM 12917 C C . SER D 1 466 ? -2.579 -21.256 10.460 1.00 59.22 466 SER D C 1
ATOM 12918 O O . SER D 1 466 ? -3.558 -20.938 9.789 1.00 61.75 466 SER D O 1
ATOM 12921 N N . THR D 1 467 ? -1.675 -20.379 10.884 1.00 60.77 467 THR D N 1
ATOM 12922 C CA . THR D 1 467 ? -1.788 -18.960 10.566 1.00 49.70 467 THR D CA 1
ATOM 12923 C C . THR D 1 467 ? -1.681 -18.663 9.064 1.00 58.30 467 THR D C 1
ATOM 12924 O O . THR D 1 467 ? -2.394 -17.801 8.550 1.00 69.03 467 THR D O 1
ATOM 12928 N N . ILE D 1 468 ? -0.809 -19.376 8.356 1.00 63.80 468 ILE D N 1
ATOM 12929 C CA . ILE D 1 468 ? -0.728 -19.215 6.906 1.00 52.79 468 ILE D CA 1
ATOM 12930 C C . ILE D 1 468 ? -2.060 -19.586 6.260 1.00 53.30 468 ILE D C 1
ATOM 12931 O O . ILE D 1 468 ? -2.571 -18.873 5.392 1.00 63.32 468 ILE D O 1
ATOM 12936 N N . GLY D 1 469 ? -2.630 -20.698 6.705 1.00 70.01 469 GLY D N 1
ATOM 12937 C CA . GLY D 1 469 ? -3.951 -21.097 6.254 1.00 62.33 469 GLY D CA 1
ATOM 12938 C C . GLY D 1 469 ? -4.953 -19.977 6.462 1.00 67.46 469 GLY D C 1
ATOM 12939 O O . GLY D 1 469 ? -5.705 -19.627 5.549 1.00 69.26 469 GLY D O 1
ATOM 12940 N N . ALA D 1 470 ? -4.950 -19.401 7.662 1.00 56.98 470 ALA D N 1
ATOM 12941 C CA . ALA D 1 470 ? -5.922 -18.369 8.002 1.00 66.13 470 ALA D CA 1
ATOM 12942 C C . ALA D 1 470 ? -5.798 -17.174 7.065 1.00 58.18 470 ALA D C 1
ATOM 12943 O O . ALA D 1 470 ? -6.795 -16.574 6.675 1.00 65.28 470 ALA D O 1
ATOM 12945 N N . TYR D 1 471 ? -4.572 -16.826 6.696 1.00 63.81 471 TYR D N 1
ATOM 12946 C CA . TYR D 1 471 ? -4.382 -15.748 5.735 1.00 69.68 471 TYR D CA 1
ATOM 12947 C C . TYR D 1 471 ? -4.911 -16.110 4.340 1.00 81.49 471 TYR D C 1
ATOM 12948 O O . TYR D 1 471 ? -5.363 -15.243 3.592 1.00 64.66 471 TYR D O 1
ATOM 12957 N N . ILE D 1 472 ? -4.871 -17.390 3.996 1.00 60.25 472 ILE D N 1
ATOM 12958 C CA . ILE D 1 472 ? -5.414 -17.829 2.715 1.00 64.83 472 ILE D CA 1
ATOM 12959 C C . ILE D 1 472 ? -6.935 -17.711 2.706 1.00 61.50 472 ILE D C 1
ATOM 12960 O O . ILE D 1 472 ? -7.536 -17.365 1.686 1.00 66.61 472 ILE D O 1
ATOM 12965 N N . LEU D 1 473 ? -7.553 -17.982 3.854 1.00 63.31 473 LEU D N 1
ATOM 12966 C CA . LEU D 1 473 ? -8.985 -17.758 4.016 1.00 59.04 473 LEU D CA 1
ATOM 12967 C C . LEU D 1 473 ? -9.286 -16.271 3.882 1.00 71.95 473 LEU D C 1
ATOM 12968 O O . LEU D 1 473 ? -10.288 -15.882 3.284 1.00 60.07 473 LEU D O 1
ATOM 12973 N N . GLY D 1 474 ? -8.407 -15.443 4.436 1.00 66.37 474 GLY D N 1
ATOM 12974 C CA . GLY D 1 474 ? -8.518 -14.006 4.275 1.00 52.84 474 GLY D CA 1
ATOM 12975 C C . GLY D 1 474 ? -8.636 -13.631 2.810 1.00 56.62 474 GLY D C 1
ATOM 12976 O O . GLY D 1 474 ? -9.548 -12.907 2.416 1.00 70.10 474 GLY D O 1
ATOM 12977 N N . LEU D 1 475 ? -7.706 -14.129 2.002 1.00 60.32 475 LEU D N 1
ATOM 12978 C CA . LEU D 1 475 ? -7.740 -13.903 0.564 1.00 70.65 475 LEU D CA 1
ATOM 12979 C C . LEU D 1 475 ? -9.072 -14.352 -0.019 1.00 69.83 475 LEU D C 1
ATOM 12980 O O . LEU D 1 475 ? -9.726 -13.603 -0.744 1.00 65.28 475 LEU D O 1
ATOM 12985 N N . GLY D 1 476 ? -9.471 -15.578 0.303 1.00 53.57 476 GLY D N 1
ATOM 12986 C CA . GLY D 1 476 ? -10.768 -16.079 -0.105 1.00 59.07 476 GLY D CA 1
ATOM 12987 C C . GLY D 1 476 ? -11.854 -15.065 0.194 1.00 65.44 476 GLY D C 1
ATOM 12988 O O . GLY D 1 476 ? -12.758 -14.863 -0.619 1.00 57.81 476 GLY D O 1
ATOM 12989 N N . GLY D 1 477 ? -11.755 -14.424 1.360 1.00 49.37 477 GLY D N 1
ATOM 12990 C CA . GLY D 1 477 ? -12.735 -13.438 1.789 1.00 45.02 477 GLY D CA 1
ATOM 12991 C C . GLY D 1 477 ? -12.790 -12.241 0.862 1.00 62.07 477 GLY D C 1
ATOM 12992 O O . GLY D 1 477 ? -13.859 -11.769 0.489 1.00 54.52 477 GLY D O 1
ATOM 12993 N N . LEU D 1 478 ? -11.619 -11.744 0.487 1.00 51.31 478 LEU D N 1
ATOM 12994 C CA . LEU D 1 478 ? -11.543 -10.654 -0.473 1.00 62.41 478 LEU D CA 1
ATOM 12995 C C . LEU D 1 478 ? -12.188 -11.074 -1.789 1.00 69.71 478 LEU D C 1
ATOM 12996 O O . LEU D 1 478 ? -12.986 -10.332 -2.365 1.00 84.02 478 LEU D O 1
ATOM 13001 N N . VAL D 1 479 ? -11.857 -12.274 -2.253 1.00 60.41 479 VAL D N 1
ATOM 13002 C CA . VAL D 1 479 ? -12.421 -12.779 -3.505 1.00 64.94 479 VAL D CA 1
ATOM 13003 C C . VAL D 1 479 ? -13.942 -12.894 -3.436 1.00 63.27 479 VAL D C 1
ATOM 13004 O O . VAL D 1 479 ? -14.642 -12.573 -4.401 1.00 70.77 479 VAL D O 1
ATOM 13008 N N . TRP D 1 480 ? -14.443 -13.344 -2.289 1.00 66.12 480 TRP D N 1
ATOM 13009 C CA . TRP D 1 480 ? -15.876 -13.422 -2.040 1.00 56.57 480 TRP D CA 1
ATOM 13010 C C . TRP D 1 480 ? -16.543 -12.048 -2.147 1.00 61.73 480 TRP D C 1
ATOM 13011 O O . TRP D 1 480 ? -17.541 -11.897 -2.848 1.00 65.36 480 TRP D O 1
ATOM 13022 N N . ILE D 1 481 ? -15.989 -11.049 -1.462 1.00 54.19 481 ILE D N 1
ATOM 13023 C CA . ILE D 1 481 ? -16.553 -9.700 -1.490 1.00 61.33 481 ILE D CA 1
ATOM 13024 C C . ILE D 1 481 ? -16.561 -9.121 -2.905 1.00 67.88 481 ILE D C 1
ATOM 13025 O O . ILE D 1 481 ? -17.548 -8.538 -3.354 1.00 70.35 481 ILE D O 1
ATOM 13030 N N . TYR D 1 482 ? -15.441 -9.264 -3.599 1.00 59.92 482 TYR D N 1
ATOM 13031 C CA . TYR D 1 482 ? -15.336 -8.779 -4.963 1.00 60.28 482 TYR D CA 1
ATOM 13032 C C . TYR D 1 482 ? -16.414 -9.415 -5.834 1.00 71.36 482 TYR D C 1
ATOM 13033 O O . TYR D 1 482 ? -17.091 -8.731 -6.607 1.00 68.63 482 TYR D O 1
ATOM 13042 N N . THR D 1 483 ? -16.571 -10.727 -5.689 1.00 67.07 483 THR D N 1
ATOM 13043 C CA . THR D 1 483 ? -17.535 -11.489 -6.478 1.00 71.36 483 THR D CA 1
ATOM 13044 C C . THR D 1 483 ? -18.952 -10.941 -6.347 1.00 69.01 483 THR D C 1
ATOM 13045 O O . THR D 1 483 ? -19.663 -10.778 -7.341 1.00 58.23 483 THR D O 1
ATOM 13049 N N . MET D 1 484 ? -19.359 -10.662 -5.115 1.00 60.07 484 MET D N 1
ATOM 13050 C CA . MET D 1 484 ? -20.686 -10.112 -4.872 1.00 64.45 484 MET D CA 1
ATOM 13051 C C . MET D 1 484 ? -20.802 -8.695 -5.431 1.00 60.12 484 MET D C 1
ATOM 13052 O O . MET D 1 484 ? -21.807 -8.331 -6.034 1.00 69.47 484 MET D O 1
ATOM 13057 N N . TRP D 1 485 ? -19.762 -7.900 -5.221 1.00 69.83 485 TRP D N 1
ATOM 13058 C CA . TRP D 1 485 ? -19.753 -6.520 -5.675 1.00 74.55 485 TRP D CA 1
ATOM 13059 C C . TRP D 1 485 ? -19.890 -6.472 -7.198 1.00 68.84 485 TRP D C 1
ATOM 13060 O O . TRP D 1 485 ? -20.768 -5.795 -7.739 1.00 71.73 485 TRP D O 1
ATOM 13071 N N . LYS D 1 486 ? -19.023 -7.209 -7.879 1.00 56.94 486 LYS D N 1
ATOM 13072 C CA . LYS D 1 486 ? -19.048 -7.288 -9.329 1.00 52.48 486 LYS D CA 1
ATOM 13073 C C . LYS D 1 486 ? -20.417 -7.727 -9.831 1.00 71.65 486 LYS D C 1
ATOM 13074 O O . LYS D 1 486 ? -20.965 -7.149 -10.772 1.00 73.82 486 LYS D O 1
ATOM 13080 N N . SER D 1 487 ? -20.975 -8.749 -9.194 1.00 72.24 487 SER D N 1
ATOM 13081 C CA . SER D 1 487 ? -22.273 -9.262 -9.600 1.00 68.44 487 SER D CA 1
ATOM 13082 C C . SER D 1 487 ? -23.338 -8.173 -9.522 1.00 75.47 487 SER D C 1
ATOM 13083 O O . SER D 1 487 ? -24.131 -8.006 -10.445 1.00 81.10 487 SER D O 1
ATOM 13086 N N . LEU D 1 488 ? -23.342 -7.417 -8.429 1.00 60.53 488 LEU D N 1
ATOM 13087 C CA . LEU D 1 488 ? -24.373 -6.401 -8.235 1.00 74.65 488 LEU D CA 1
ATOM 13088 C C . LEU D 1 488 ? -24.226 -5.210 -9.185 1.00 77.20 488 LEU D C 1
ATOM 13089 O O . LEU D 1 488 ? -25.212 -4.561 -9.528 1.00 89.42 488 LEU D O 1
ATOM 13094 N N . ARG D 1 489 ? -23.005 -4.922 -9.617 1.00 63.73 489 ARG D N 1
ATOM 13095 C CA . ARG D 1 489 ? -22.777 -3.733 -10.436 1.00 70.54 489 ARG D CA 1
ATOM 13096 C C . ARG D 1 489 ? -22.854 -4.005 -11.944 1.00 94.12 489 ARG D C 1
ATOM 13097 O O . ARG D 1 489 ? -23.434 -3.215 -12.687 1.00 96.11 489 ARG D O 1
ATOM 13105 N N . SER D 1 490 ? -22.285 -5.125 -12.386 1.00 98.65 490 SER D N 1
ATOM 13106 C CA . SER D 1 490 ? -22.165 -5.414 -13.815 1.00 92.99 490 SER D CA 1
ATOM 13107 C C . SER D 1 490 ? -22.622 -6.821 -14.192 1.00 91.22 490 SER D C 1
ATOM 13108 O O . SER D 1 490 ? -22.386 -7.278 -15.313 1.00 93.65 490 SER D O 1
ATOM 13111 N N . GLY D 1 491 ? -23.269 -7.508 -13.259 1.00 94.69 491 GLY D N 1
ATOM 13112 C CA . GLY D 1 491 ? -23.696 -8.873 -13.495 1.00 74.01 491 GLY D CA 1
ATOM 13113 C C . GLY D 1 491 ? -24.837 -8.950 -14.483 1.00 71.15 491 GLY D C 1
ATOM 13114 O O . GLY D 1 491 ? -25.636 -8.019 -14.583 1.00 80.18 491 GLY D O 1
ATOM 13115 N N . PRO D 1 492 ? -24.913 -10.064 -15.226 1.00 83.85 492 PRO D N 1
ATOM 13116 C CA . PRO D 1 492 ? -25.979 -10.324 -16.204 1.00 77.94 492 PRO D CA 1
ATOM 13117 C C . PRO D 1 492 ? -27.301 -10.580 -15.493 1.00 90.94 492 PRO D C 1
ATOM 13118 O O . PRO D 1 492 ? -27.328 -11.339 -14.526 1.00 101.98 492 PRO D O 1
ATOM 13122 N N . LYS D 1 493 ? -28.377 -9.957 -15.963 1.00 97.31 493 LYS D N 1
ATOM 13123 C CA . LYS D 1 493 ? -29.671 -10.059 -15.292 1.00 86.83 493 LYS D CA 1
ATOM 13124 C C . LYS D 1 493 ? -30.179 -11.499 -15.187 1.00 68.07 493 LYS D C 1
ATOM 13125 O O . LYS D 1 493 ? -30.053 -12.286 -16.120 1.00 64.57 493 LYS D O 1
ATOM 13131 N N . ALA D 1 494 ? -30.758 -11.833 -14.038 1.00 56.68 494 ALA D N 1
ATOM 13132 C CA . ALA D 1 494 ? -31.090 -13.216 -13.733 1.00 65.57 494 ALA D CA 1
ATOM 13133 C C . ALA D 1 494 ? -32.483 -13.590 -14.215 1.00 67.50 494 ALA D C 1
ATOM 13134 O O . ALA D 1 494 ? -33.439 -12.827 -14.042 1.00 65.41 494 ALA D O 1
ATOM 13136 N N . PRO D 1 495 ? -32.598 -14.778 -14.818 1.00 64.37 495 PRO D N 1
ATOM 13137 C CA . PRO D 1 495 ? -33.892 -15.337 -15.222 1.00 77.49 495 PRO D CA 1
ATOM 13138 C C . PRO D 1 495 ? -34.640 -15.934 -14.034 1.00 71.29 495 PRO D C 1
ATOM 13139 O O . PRO D 1 495 ? -34.084 -16.073 -12.944 1.00 66.99 495 PRO D O 1
ATOM 13143 N N . ASP D 1 496 ? -35.902 -16.276 -14.252 1.00 56.72 496 ASP D N 1
ATOM 13144 C CA . ASP D 1 496 ? -36.730 -16.877 -13.214 1.00 62.77 496 ASP D CA 1
ATOM 13145 C C . ASP D 1 496 ? -36.108 -18.134 -12.603 1.00 59.04 496 ASP D C 1
ATOM 13146 O O . ASP D 1 496 ? -36.106 -18.303 -11.386 1.00 60.01 496 ASP D O 1
ATOM 13151 N N . ASN D 1 497 ? -35.604 -19.021 -13.455 1.00 63.22 497 ASN D N 1
ATOM 13152 C CA . ASN D 1 497 ? -35.116 -20.327 -13.017 1.00 55.57 497 ASN D CA 1
ATOM 13153 C C . ASN D 1 497 ? -33.779 -20.679 -13.667 1.00 64.20 497 ASN D C 1
ATOM 13154 O O . ASN D 1 497 ? -33.725 -21.534 -14.547 1.00 74.93 497 ASN D O 1
ATOM 13159 N N . PRO D 1 498 ? -32.690 -20.030 -13.224 1.00 61.00 498 PRO D N 1
ATOM 13160 C CA . PRO D 1 498 ? -31.370 -20.154 -13.859 1.00 65.59 498 PRO D CA 1
ATOM 13161 C C . PRO D 1 498 ? -30.779 -21.565 -13.834 1.00 59.15 498 PRO D C 1
ATOM 13162 O O . PRO D 1 498 ? -30.060 -21.929 -14.758 1.00 67.31 498 PRO D O 1
ATOM 13166 N N . TRP D 1 499 ? -31.061 -22.339 -12.793 1.00 56.64 499 TRP D N 1
ATOM 13167 C CA . TRP D 1 499 ? -30.444 -23.656 -12.641 1.00 45.48 499 TRP D CA 1
ATOM 13168 C C . TRP D 1 499 ? -31.331 -24.807 -13.130 1.00 59.90 499 TRP D C 1
ATOM 13169 O O . TRP D 1 499 ? -30.875 -25.950 -13.224 1.00 61.70 499 TRP D O 1
ATOM 13180 N N . GLY D 1 500 ? -32.593 -24.511 -13.424 1.00 51.72 500 GLY D N 1
ATOM 13181 C CA . GLY D 1 500 ? -33.550 -25.542 -13.778 1.00 52.79 500 GLY D CA 1
ATOM 13182 C C . GLY D 1 500 ? -34.111 -26.270 -12.560 1.00 64.82 500 GLY D C 1
ATOM 13183 O O . GLY D 1 500 ? -34.363 -27.476 -12.613 1.00 64.34 500 GLY D O 1
ATOM 13184 N N . GLY D 1 501 ? -34.303 -25.541 -11.461 1.00 48.08 501 GLY D N 1
ATOM 13185 C CA . GLY D 1 501 ? -34.859 -26.115 -10.243 1.00 63.51 501 GLY D CA 1
ATOM 13186 C C . GLY D 1 501 ? -36.296 -26.594 -10.397 1.00 56.78 501 GLY D C 1
ATOM 13187 O O . GLY D 1 501 ? -36.982 -26.230 -11.350 1.00 59.95 501 GLY D O 1
ATOM 13188 N N . TYR D 1 502 ? -36.758 -27.403 -9.450 1.00 54.81 502 TYR D N 1
ATOM 13189 C CA . TYR D 1 502 ? -38.080 -28.013 -9.551 1.00 60.27 502 TYR D CA 1
ATOM 13190 C C . TYR D 1 502 ? -39.033 -27.545 -8.459 1.00 59.35 502 TYR D C 1
ATOM 13191 O O . TYR D 1 502 ? -40.197 -27.935 -8.442 1.00 69.89 502 TYR D O 1
ATOM 13200 N N . THR D 1 503 ? -38.537 -26.735 -7.529 1.00 52.62 503 THR D N 1
ATOM 13201 C CA . THR D 1 503 ? -39.370 -26.267 -6.425 1.00 55.98 503 THR D CA 1
ATOM 13202 C C . THR D 1 503 ? -39.922 -24.869 -6.696 1.00 51.58 503 THR D C 1
ATOM 13203 O O . THR D 1 503 ? -39.413 -24.151 -7.552 1.00 51.73 503 THR D O 1
ATOM 13207 N N . LEU D 1 504 ? -40.943 -24.479 -5.943 1.00 51.23 504 LEU D N 1
ATOM 13208 C CA . LEU D 1 504 ? -41.721 -23.284 -6.264 1.00 56.51 504 LEU D CA 1
ATOM 13209 C C . LEU D 1 504 ? -40.983 -21.944 -6.265 1.00 48.96 504 LEU D C 1
ATOM 13210 O O . LEU D 1 504 ? -41.430 -21.008 -6.923 1.00 55.47 504 LEU D O 1
ATOM 13215 N N . GLU D 1 505 ? -39.870 -21.826 -5.540 1.00 45.61 505 GLU D N 1
ATOM 13216 C CA . GLU D 1 505 ? -39.173 -20.539 -5.516 1.00 54.52 505 GLU D CA 1
ATOM 13217 C C . GLU D 1 505 ? -38.674 -20.164 -6.906 1.00 59.80 505 GLU D C 1
ATOM 13218 O O . GLU D 1 505 ? -38.390 -18.998 -7.179 1.00 52.23 505 GLU D O 1
ATOM 13224 N N . TRP D 1 506 ? -38.585 -21.156 -7.785 1.00 43.43 506 TRP D N 1
ATOM 13225 C CA . TRP D 1 506 ? -38.111 -20.915 -9.140 1.00 49.38 506 TRP D CA 1
ATOM 13226 C C . TRP D 1 506 ? -39.242 -20.582 -10.108 1.00 59.27 506 TRP D C 1
ATOM 13227 O O . TRP D 1 506 ? -38.998 -20.320 -11.277 1.00 61.39 506 TRP D O 1
ATOM 13238 N N . LEU D 1 507 ? -40.474 -20.569 -9.612 1.00 54.70 507 LEU D N 1
ATOM 13239 C CA . LEU D 1 507 ? -41.623 -20.215 -10.434 1.00 56.78 507 LEU D CA 1
ATOM 13240 C C . LEU D 1 507 ? -41.906 -18.716 -10.375 1.00 61.36 507 LEU D C 1
ATOM 13241 O O . LEU D 1 507 ? -42.858 -18.227 -10.980 1.00 89.07 507 LEU D O 1
ATOM 13246 N N . THR D 1 508 ? -41.077 -17.992 -9.638 1.00 66.18 508 THR D N 1
ATOM 13247 C CA . THR D 1 508 ? -41.256 -16.557 -9.462 1.00 49.10 508 THR D CA 1
ATOM 13248 C C . THR D 1 508 ? -40.242 -15.815 -10.307 1.00 60.13 508 THR D C 1
ATOM 13249 O O . THR D 1 508 ? -39.368 -16.425 -10.916 1.00 68.50 508 THR D O 1
ATOM 13253 N N . ALA D 1 509 ? -40.359 -14.494 -10.346 1.00 67.21 509 ALA D N 1
ATOM 13254 C CA . ALA D 1 509 ? -39.381 -13.673 -11.051 1.00 55.78 509 ALA D CA 1
ATOM 13255 C C . ALA D 1 509 ? -38.127 -13.535 -10.197 1.00 62.80 509 ALA D C 1
ATOM 13256 O O . ALA D 1 509 ? -38.119 -13.918 -9.025 1.00 60.25 509 ALA D O 1
ATOM 13258 N N . SER D 1 510 ? -37.068 -12.984 -10.778 1.00 55.17 510 SER D N 1
ATOM 13259 C CA . SER D 1 510 ? -35.827 -12.768 -10.029 1.00 72.73 510 SER D CA 1
ATOM 13260 C C . SER D 1 510 ? -35.375 -11.308 -10.050 1.00 57.17 510 SER D C 1
ATOM 13261 O O . SER D 1 510 ? -34.879 -10.827 -11.068 1.00 77.26 510 SER D O 1
ATOM 13264 N N . PRO D 1 511 ? -35.544 -10.601 -8.921 1.00 61.57 511 PRO D N 1
ATOM 13265 C CA . PRO D 1 511 ? -36.153 -11.139 -7.703 1.00 65.49 511 PRO D CA 1
ATOM 13266 C C . PRO D 1 511 ? -37.664 -11.158 -7.853 1.00 54.72 511 PRO D C 1
ATOM 13267 O O . PRO D 1 511 ? -38.178 -10.616 -8.834 1.00 69.87 511 PRO D O 1
ATOM 13271 N N . PRO D 1 512 ? -38.373 -11.776 -6.899 1.00 51.40 512 PRO D N 1
ATOM 13272 C CA . PRO D 1 512 ? -39.828 -11.899 -7.033 1.00 55.17 512 PRO D CA 1
ATOM 13273 C C . PRO D 1 512 ? -40.534 -10.559 -6.893 1.00 51.78 512 PRO D C 1
ATOM 13274 O O . PRO D 1 512 ? -40.038 -9.672 -6.198 1.00 60.54 512 PRO D O 1
ATOM 13278 N N . LYS D 1 513 ? -41.672 -10.413 -7.566 1.00 52.95 513 LYS D N 1
ATOM 13279 C CA . LYS D 1 513 ? -42.571 -9.294 -7.308 1.00 57.06 513 LYS D CA 1
ATOM 13280 C C . LYS D 1 513 ? -43.027 -9.356 -5.851 1.00 52.85 513 LYS D C 1
ATOM 13281 O O . LYS D 1 513 ? -42.951 -10.409 -5.214 1.00 60.01 513 LYS D O 1
ATOM 13287 N N . ALA D 1 514 ? -43.507 -8.235 -5.327 1.00 63.79 514 ALA D N 1
ATOM 13288 C CA . ALA D 1 514 ? -43.866 -8.153 -3.912 1.00 61.82 514 ALA D CA 1
ATOM 13289 C C . ALA D 1 514 ? -44.790 -9.291 -3.472 1.00 65.65 514 ALA D C 1
ATOM 13290 O O . ALA D 1 514 ? -44.636 -9.839 -2.376 1.00 58.01 514 ALA D O 1
ATOM 13292 N N . HIS D 1 515 ? -45.739 -9.650 -4.332 1.00 63.09 515 HIS D N 1
ATOM 13293 C CA . HIS D 1 515 ? -46.702 -10.702 -4.008 1.00 62.74 515 HIS D CA 1
ATOM 13294 C C . HIS D 1 515 ? -46.247 -12.109 -4.431 1.00 61.24 515 HIS D C 1
ATOM 13295 O O . HIS D 1 515 ? -47.004 -13.068 -4.299 1.00 62.73 515 HIS D O 1
ATOM 13302 N N . ASN D 1 516 ? -45.023 -12.223 -4.945 1.00 59.94 516 ASN D N 1
ATOM 13303 C CA . ASN D 1 516 ? -44.394 -13.527 -5.189 1.00 47.27 516 ASN D CA 1
ATOM 13304 C C . ASN D 1 516 ? -44.836 -14.266 -6.442 1.00 43.94 516 ASN D C 1
ATOM 13305 O O . ASN D 1 516 ? -44.020 -14.538 -7.320 1.00 68.32 516 ASN D O 1
ATOM 13310 N N . PHE D 1 517 ? -46.123 -14.606 -6.514 1.00 51.01 517 PHE D N 1
ATOM 13311 C CA . PHE D 1 517 ? -46.652 -15.381 -7.636 1.00 55.53 517 PHE D CA 1
ATOM 13312 C C . PHE D 1 517 ? -47.666 -14.609 -8.472 1.00 60.80 517 PHE D C 1
ATOM 13313 O O . PHE D 1 517 ? -48.697 -14.168 -7.963 1.00 69.91 517 PHE D O 1
ATOM 13321 N N . ASP D 1 518 ? -47.355 -14.443 -9.754 1.00 53.41 518 ASP D N 1
ATOM 13322 C CA . ASP D 1 518 ? -48.270 -13.806 -10.694 1.00 75.27 518 ASP D CA 1
ATOM 13323 C C . ASP D 1 518 ? -49.317 -14.794 -11.192 1.00 87.85 518 ASP D C 1
ATOM 13324 O O . ASP D 1 518 ? -50.313 -14.402 -11.801 1.00 91.02 518 ASP D O 1
ATOM 13329 N N . VAL D 1 519 ? -49.088 -16.078 -10.935 1.00 70.69 519 VAL D N 1
ATOM 13330 C CA . VAL D 1 519 ? -49.958 -17.123 -11.464 1.00 67.11 519 VAL D CA 1
ATOM 13331 C C . VAL D 1 519 ? -50.737 -17.813 -10.359 1.00 77.99 519 VAL D C 1
ATOM 13332 O O . VAL D 1 519 ? -50.348 -17.781 -9.200 1.00 63.70 519 VAL D O 1
ATOM 13336 N N . LYS D 1 520 ? -51.849 -18.433 -10.728 1.00 79.91 520 LYS D N 1
ATOM 13337 C CA . LYS D 1 520 ? -52.596 -19.262 -9.803 1.00 68.99 520 LYS D CA 1
ATOM 13338 C C . LYS D 1 520 ? -51.936 -20.636 -9.811 1.00 64.17 520 LYS D C 1
ATOM 13339 O O . LYS D 1 520 ? -51.586 -21.153 -10.870 1.00 55.40 520 LYS D O 1
ATOM 13345 N N . LEU D 1 521 ? -51.741 -21.219 -8.636 1.00 58.41 521 LEU D N 1
ATOM 13346 C CA . LEU D 1 521 ? -51.111 -22.531 -8.549 1.00 61.63 521 LEU D CA 1
ATOM 13347 C C . LEU D 1 521 ? -52.133 -23.658 -8.671 1.00 53.57 521 LEU D C 1
ATOM 13348 O O . LEU D 1 521 ? -53.237 -23.551 -8.155 1.00 63.34 521 LEU D O 1
ATOM 13353 N N . PRO D 1 522 ? -51.758 -24.747 -9.353 1.00 63.63 522 PRO D N 1
ATOM 13354 C CA . PRO D 1 522 ? -52.584 -25.958 -9.355 1.00 59.56 522 PRO D CA 1
ATOM 13355 C C . PRO D 1 522 ? -52.692 -26.523 -7.936 1.00 72.84 522 PRO D C 1
ATOM 13356 O O . PRO D 1 522 ? -51.825 -26.243 -7.101 1.00 67.08 522 PRO D O 1
ATOM 13360 N N . THR D 1 523 ? -53.733 -27.311 -7.674 1.00 50.42 523 THR D N 1
ATOM 13361 C CA . THR D 1 523 ? -53.967 -27.871 -6.350 1.00 55.83 523 THR D CA 1
ATOM 13362 C C . THR D 1 523 ? -53.566 -29.338 -6.267 1.00 57.61 523 THR D C 1
ATOM 13363 O O . THR D 1 523 ? -53.961 -30.051 -5.341 1.00 73.54 523 THR D O 1
ATOM 13367 N N . GLU D 1 524 ? -52.777 -29.787 -7.236 1.00 63.96 524 GLU D N 1
ATOM 13368 C CA . GLU D 1 524 ? -52.328 -31.174 -7.262 1.00 77.65 524 GLU D CA 1
ATOM 13369 C C . GLU D 1 524 ? -50.808 -31.268 -7.191 1.00 62.94 524 GLU D C 1
ATOM 13370 O O . GLU D 1 524 ? -50.099 -30.778 -8.071 1.00 77.78 524 GLU D O 1
ATOM 13376 N N . PHE D 1 525 ? -50.322 -31.893 -6.123 1.00 62.15 525 PHE D N 1
ATOM 13377 C CA . PHE D 1 525 ? -48.890 -32.071 -5.902 1.00 55.06 525 PHE D CA 1
ATOM 13378 C C . PHE D 1 525 ? -48.557 -33.550 -5.757 1.00 67.34 525 PHE D C 1
ATOM 13379 O O . PHE D 1 525 ? -48.640 -34.105 -4.660 1.00 77.03 525 PHE D O 1
ATOM 13387 N N . PRO D 1 526 ? -48.191 -34.197 -6.870 1.00 67.28 526 PRO D N 1
ATOM 13388 C CA . PRO D 1 526 ? -47.821 -35.616 -6.884 1.00 72.52 526 PRO D CA 1
ATOM 13389 C C . PRO D 1 526 ? -46.515 -35.888 -6.142 1.00 67.12 526 PRO D C 1
ATOM 13390 O O . PRO D 1 526 ? -46.305 -37.001 -5.656 1.00 59.96 526 PRO D O 1
ATOM 13394 N N . SER D 1 527 ? -45.646 -34.886 -6.061 1.00 65.65 527 SER D N 1
ATOM 13395 C CA . SER D 1 527 ? -44.350 -35.061 -5.407 1.00 72.67 527 SER D CA 1
ATOM 13396 C C . SER D 1 527 ? -43.804 -33.743 -4.861 1.00 48.27 527 SER D C 1
ATOM 13397 O O . SER D 1 527 ? -44.496 -32.726 -4.861 1.00 68.22 527 SER D O 1
ATOM 13400 N N . GLU D 1 528 ? -42.555 -33.759 -4.407 1.00 51.55 528 GLU D N 1
ATOM 13401 C CA . GLU D 1 528 ? -41.956 -32.553 -3.858 1.00 51.17 528 GLU D CA 1
ATOM 13402 C C . GLU D 1 528 ? -41.238 -31.742 -4.941 1.00 65.12 528 GLU D C 1
ATOM 13403 O O . GLU D 1 528 ? -40.474 -30.826 -4.633 1.00 55.24 528 GLU D O 1
ATOM 13409 N N . ARG D 1 529 ? -41.510 -32.071 -6.204 1.00 48.53 529 ARG D N 1
ATOM 13410 C CA . ARG D 1 529 ? -40.985 -31.310 -7.339 1.00 59.77 529 ARG D CA 1
ATOM 13411 C C . ARG D 1 529 ? -42.111 -30.851 -8.275 1.00 49.24 529 ARG D C 1
ATOM 13412 O O . ARG D 1 529 ? -42.241 -31.344 -9.395 1.00 55.67 529 ARG D O 1
ATOM 13420 N N . PRO D 1 530 ? -42.927 -29.896 -7.814 1.00 64.07 530 PRO D N 1
ATOM 13421 C CA . PRO D 1 530 ? -44.087 -29.442 -8.588 1.00 55.07 530 PRO D CA 1
ATOM 13422 C C . PRO D 1 530 ? -43.731 -28.955 -9.987 1.00 70.83 530 PRO D C 1
ATOM 13423 O O . PRO D 1 530 ? -44.449 -29.279 -10.934 1.00 57.06 530 PRO D O 1
ATOM 13427 N N . LEU D 1 531 ? -42.654 -28.191 -10.129 1.00 47.50 531 LEU D N 1
ATOM 13428 C CA . LEU D 1 531 ? -42.286 -27.708 -11.460 1.00 54.94 531 LEU D CA 1
ATOM 13429 C C . LEU D 1 531 ? -41.997 -28.854 -12.425 1.00 68.86 531 LEU D C 1
ATOM 13430 O O . LEU D 1 531 ? -42.127 -28.702 -13.638 1.00 78.13 531 LEU D O 1
ATOM 13435 N N . TYR D 1 532 ? -41.602 -30.001 -11.889 1.00 64.75 532 TYR D N 1
ATOM 13436 C CA . TYR D 1 532 ? -41.325 -31.153 -12.735 1.00 61.74 532 TYR D CA 1
ATOM 13437 C C . TYR D 1 532 ? -42.622 -31.847 -13.167 1.00 63.97 532 TYR D C 1
ATOM 13438 O O . TYR D 1 532 ? -42.790 -32.210 -14.333 1.00 66.01 532 TYR D O 1
ATOM 13447 N N . ASP D 1 533 ? -43.537 -32.016 -12.219 1.00 62.14 533 ASP D N 1
ATOM 13448 C CA . ASP D 1 533 ? -44.756 -32.775 -12.456 1.00 56.12 533 ASP D CA 1
ATOM 13449 C C . ASP D 1 533 ? -45.709 -32.009 -13.364 1.00 55.74 533 ASP D C 1
ATOM 13450 O O . ASP D 1 533 ? -46.376 -32.599 -14.218 1.00 62.82 533 ASP D O 1
ATOM 13455 N N . TRP D 1 534 ? -45.760 -30.694 -13.169 1.00 52.82 534 TRP D N 1
ATOM 13456 C CA . TRP D 1 534 ? -46.655 -29.823 -13.918 1.00 65.30 534 TRP D CA 1
ATOM 13457 C C . TRP D 1 534 ? -46.218 -29.681 -15.370 1.00 71.73 534 TRP D C 1
ATOM 13458 O O . TRP D 1 534 ? -47.050 -29.667 -16.281 1.00 69.53 534 TRP D O 1
ATOM 13469 N N . LYS D 1 535 ? -44.911 -29.581 -15.580 1.00 68.26 535 LYS D N 1
ATOM 13470 C CA . LYS D 1 535 ? -44.362 -29.490 -16.926 1.00 69.88 535 LYS D CA 1
ATOM 13471 C C . LYS D 1 535 ? -44.653 -30.755 -17.748 1.00 53.30 535 LYS D C 1
ATOM 13472 O O . LYS D 1 535 ? -44.913 -30.668 -18.944 1.00 87.21 535 LYS D O 1
ATOM 13478 N N . LYS D 1 536 ? -44.614 -31.922 -17.107 1.00 76.44 536 LYS D N 1
ATOM 13479 C CA . LYS D 1 536 ? -44.921 -33.177 -17.795 1.00 74.74 536 LYS D CA 1
ATOM 13480 C C . LYS D 1 536 ? -46.401 -33.286 -18.159 1.00 70.60 536 LYS D C 1
ATOM 13481 O O . LYS D 1 536 ? -46.751 -33.796 -19.225 1.00 113.92 536 LYS D O 1
ATOM 13487 N N . LYS D 1 537 ? -47.266 -32.811 -17.266 1.00 91.20 537 LYS D N 1
ATOM 13488 C CA . LYS D 1 537 ? -48.705 -32.825 -17.506 1.00 84.18 537 LYS D CA 1
ATOM 13489 C C . LYS D 1 537 ? -49.147 -31.708 -18.449 1.00 68.23 537 LYS D C 1
ATOM 13490 O O . LYS D 1 537 ? -50.323 -31.607 -18.791 1.00 89.93 537 LYS D O 1
ATOM 13496 N N . GLY D 1 538 ? -48.205 -30.866 -18.860 1.00 88.30 538 GLY D N 1
ATOM 13497 C CA . GLY D 1 538 ? -48.522 -29.739 -19.718 1.00 82.83 538 GLY D CA 1
ATOM 13498 C C . GLY D 1 538 ? -49.492 -28.775 -19.059 1.00 100.46 538 GLY D C 1
ATOM 13499 O O . GLY D 1 538 ? -50.161 -27.997 -19.739 1.00 72.82 538 GLY D O 1
ATOM 13500 N N . VAL D 1 539 ? -49.568 -28.829 -17.731 1.00 115.01 539 VAL D N 1
ATOM 13501 C CA . VAL D 1 539 ? -50.443 -27.942 -16.972 1.00 118.62 539 VAL D CA 1
ATOM 13502 C C . VAL D 1 539 ? -50.154 -26.485 -17.321 1.00 112.33 539 VAL D C 1
ATOM 13503 O O . VAL D 1 539 ? -49.052 -25.993 -17.087 1.00 95.34 539 VAL D O 1
ATOM 13507 N N . GLU D 1 540 ? -51.143 -25.799 -17.887 1.00 112.01 540 GLU D N 1
ATOM 13508 C CA . GLU D 1 540 ? -50.997 -24.381 -18.195 1.00 106.46 540 GLU D CA 1
ATOM 13509 C C . GLU D 1 540 ? -51.411 -23.557 -16.983 1.00 100.97 540 GLU D C 1
ATOM 13510 O O . GLU D 1 540 ? -52.519 -23.711 -16.473 1.00 124.27 540 GLU D O 1
ATOM 13516 N N . LEU D 1 541 ? -50.516 -22.691 -16.516 1.00 97.54 541 LEU D N 1
ATOM 13517 C CA . LEU D 1 541 ? -50.778 -21.905 -15.311 1.00 89.47 541 LEU D CA 1
ATOM 13518 C C . LEU D 1 541 ? -51.456 -20.585 -15.646 1.00 77.83 541 LEU D C 1
ATOM 13519 O O . LEU D 1 541 ? -50.984 -19.827 -16.496 1.00 80.31 541 LEU D O 1
ATOM 13524 N N . LYS D 1 542 ? -52.569 -20.320 -14.973 1.00 66.58 542 LYS D N 1
ATOM 13525 C CA . LYS D 1 542 ? -53.385 -19.157 -15.283 1.00 78.67 542 LYS D CA 1
ATOM 13526 C C . LYS D 1 542 ? -52.947 -17.990 -14.424 1.00 62.03 542 LYS D C 1
ATOM 13527 O O . LYS D 1 542 ? -52.492 -18.187 -13.307 1.00 60.53 542 LYS D O 1
ATOM 13533 N N . PRO D 1 543 ? -53.096 -16.762 -14.940 1.00 78.08 543 PRO D N 1
ATOM 13534 C CA . PRO D 1 543 ? -52.687 -15.593 -14.156 1.00 55.42 543 PRO D CA 1
ATOM 13535 C C . PRO D 1 543 ? -53.561 -15.449 -12.915 1.00 74.34 543 PRO D C 1
ATOM 13536 O O . PRO D 1 543 ? -54.710 -15.891 -12.897 1.00 60.16 543 PRO D O 1
ATOM 13540 N N . GLU D 1 544 ? -53.008 -14.843 -11.875 1.00 73.33 544 GLU D N 1
ATOM 13541 C CA . GLU D 1 544 ? -53.774 -14.572 -10.678 1.00 64.54 544 GLU D CA 1
ATOM 13542 C C . GLU D 1 544 ? -54.632 -13.330 -10.899 1.00 89.84 544 GLU D C 1
ATOM 13543 O O . GLU D 1 544 ? -54.229 -12.398 -11.603 1.00 70.76 544 GLU D O 1
ATOM 13549 N N . ASP D 1 545 ? -55.824 -13.336 -10.310 1.00 87.18 545 ASP D N 1
ATOM 13550 C CA . ASP D 1 545 ? -56.689 -12.164 -10.301 1.00 93.99 545 ASP D CA 1
ATOM 13551 C C . ASP D 1 545 ? -56.202 -11.207 -9.216 1.00 119.76 545 ASP D C 1
ATOM 13552 O O . ASP D 1 545 ? -56.208 -11.553 -8.032 1.00 107.92 545 ASP D O 1
ATOM 13557 N N . PRO D 1 546 ? -55.773 -9.998 -9.617 1.00 108.78 546 PRO D N 1
ATOM 13558 C CA . PRO D 1 546 ? -55.214 -9.029 -8.663 1.00 70.76 546 PRO D CA 1
ATOM 13559 C C . PRO D 1 546 ? -56.188 -8.715 -7.526 1.00 97.64 546 PRO D C 1
ATOM 13560 O O . PRO D 1 546 ? -55.787 -8.159 -6.504 1.00 93.18 546 PRO D O 1
ATOM 13564 N N . ALA D 1 547 ? -57.454 -9.077 -7.713 1.00 119.44 547 ALA D N 1
ATOM 13565 C CA . ALA D 1 547 ? -58.491 -8.845 -6.713 1.00 113.08 547 ALA D CA 1
ATOM 13566 C C . ALA D 1 547 ? -58.335 -9.781 -5.524 1.00 109.74 547 ALA D C 1
ATOM 13567 O O . ALA D 1 547 ? -58.758 -9.459 -4.414 1.00 137.35 547 ALA D O 1
ATOM 13569 N N . HIS D 1 548 ? -57.737 -10.944 -5.760 1.00 110.97 548 HIS D N 1
ATOM 13570 C CA . HIS D 1 548 ? -57.491 -11.906 -4.689 1.00 128.81 548 HIS D CA 1
ATOM 13571 C C . HIS D 1 548 ? -56.091 -11.747 -4.096 1.00 115.36 548 HIS D C 1
ATOM 13572 O O . HIS D 1 548 ? -55.669 -12.545 -3.256 1.00 96.11 548 HIS D O 1
ATOM 13579 N N . ILE D 1 549 ? -55.376 -10.713 -4.535 1.00 102.45 549 ILE D N 1
ATOM 13580 C CA . ILE D 1 549 ? -54.026 -10.449 -4.039 1.00 107.58 549 ILE D CA 1
ATOM 13581 C C . ILE D 1 549 ? -53.988 -9.303 -3.027 1.00 91.89 549 ILE D C 1
ATOM 13582 O O . ILE D 1 549 ? -54.171 -8.135 -3.382 1.00 79.22 549 ILE D O 1
ATOM 13587 N N . HIS D 1 550 ? -53.743 -9.650 -1.767 1.00 63.32 550 HIS D N 1
ATOM 13588 C CA . HIS D 1 550 ? -53.690 -8.667 -0.693 1.00 85.18 550 HIS D CA 1
ATOM 13589 C C . HIS D 1 550 ? -52.379 -8.776 0.070 1.00 75.22 550 HIS D C 1
ATOM 13590 O O . HIS D 1 550 ? -52.044 -9.834 0.596 1.00 84.15 550 HIS D O 1
ATOM 13597 N N . LEU D 1 551 ? -51.634 -7.679 0.124 1.00 56.88 551 LEU D N 1
ATOM 13598 C CA . LEU D 1 551 ? -50.369 -7.660 0.854 1.00 58.72 551 LEU D CA 1
ATOM 13599 C C . LEU D 1 551 ? -50.496 -6.931 2.186 1.00 61.95 551 LEU D C 1
ATOM 13600 O O . LEU D 1 551 ? -51.152 -5.888 2.269 1.00 53.02 551 LEU D O 1
ATOM 13605 N N . PRO D 1 552 ? -49.860 -7.488 3.230 1.00 58.89 552 PRO D N 1
ATOM 13606 C CA . PRO D 1 552 ? -49.825 -6.910 4.574 1.00 48.33 552 PRO D CA 1
ATOM 13607 C C . PRO D 1 552 ? -49.304 -5.490 4.507 1.00 54.76 552 PRO D C 1
ATOM 13608 O O . PRO D 1 552 ? -48.418 -5.204 3.703 1.00 54.60 552 PRO D O 1
ATOM 13612 N N . ASN D 1 553 ? -49.843 -4.613 5.342 1.00 58.39 553 ASN D N 1
ATOM 13613 C CA . ASN D 1 553 ? -49.385 -3.232 5.381 1.00 63.04 553 ASN D CA 1
ATOM 13614 C C . ASN D 1 553 ? -48.058 -3.040 6.097 1.00 59.05 553 ASN D C 1
ATOM 13615 O O . ASN D 1 553 ? -47.732 -3.764 7.036 1.00 59.92 553 ASN D O 1
ATOM 13620 N N . SER D 1 554 ? -47.300 -2.055 5.628 1.00 65.73 554 SER D N 1
ATOM 13621 C CA . SER D 1 554 ? -46.097 -1.612 6.299 1.00 57.10 554 SER D CA 1
ATOM 13622 C C . SER D 1 554 ? -46.461 -1.027 7.653 1.00 47.45 554 SER D C 1
ATOM 13623 O O . SER D 1 554 ? -47.594 -0.581 7.862 1.00 51.89 554 SER D O 1
ATOM 13626 N N . SER D 1 555 ? -45.492 -1.034 8.563 1.00 44.11 555 SER D N 1
ATOM 13627 C CA . SER D 1 555 ? -45.688 -0.554 9.933 1.00 42.86 555 SER D CA 1
ATOM 13628 C C . SER D 1 555 ? -44.369 -0.128 10.559 1.00 55.49 555 SER D C 1
ATOM 13629 O O . SER D 1 555 ? -43.338 -0.752 10.339 1.00 45.25 555 SER D O 1
ATOM 13632 N N . PHE D 1 556 ? -44.423 0.938 11.345 1.00 63.87 556 PHE D N 1
ATOM 13633 C CA . PHE D 1 556 ? -43.259 1.462 12.033 1.00 48.10 556 PHE D CA 1
ATOM 13634 C C . PHE D 1 556 ? -43.107 0.787 13.397 1.00 57.65 556 PHE D C 1
ATOM 13635 O O . PHE D 1 556 ? -42.027 0.798 13.994 1.00 58.17 556 PHE D O 1
ATOM 13643 N N . TRP D 1 557 ? -44.187 0.180 13.883 1.00 40.21 557 TRP D N 1
ATOM 13644 C CA . TRP D 1 557 ? -44.214 -0.291 15.273 1.00 51.16 557 TRP D CA 1
ATOM 13645 C C . TRP D 1 557 ? -43.288 -1.459 15.632 1.00 57.97 557 TRP D C 1
ATOM 13646 O O . TRP D 1 557 ? -42.759 -1.497 16.744 1.00 50.44 557 TRP D O 1
ATOM 13657 N N . PRO D 1 558 ? -43.088 -2.411 14.704 1.00 46.06 558 PRO D N 1
ATOM 13658 C CA . PRO D 1 558 ? -42.110 -3.463 15.016 1.00 51.22 558 PRO D CA 1
ATOM 13659 C C . PRO D 1 558 ? -40.719 -2.887 15.299 1.00 44.03 558 PRO D C 1
ATOM 13660 O O . PRO D 1 558 ? -40.091 -3.288 16.275 1.00 53.98 558 PRO D O 1
ATOM 13664 N N . PHE D 1 559 ? -40.259 -1.949 14.478 1.00 35.44 559 PHE D N 1
ATOM 13665 C CA . PHE D 1 559 ? -38.957 -1.331 14.689 1.00 53.83 559 PHE D CA 1
ATOM 13666 C C . PHE D 1 559 ? -38.928 -0.505 15.968 1.00 43.70 559 PHE D C 1
ATOM 13667 O O . PHE D 1 559 ? -37.945 -0.524 16.701 1.00 54.14 559 PHE D O 1
ATOM 13675 N N . TYR D 1 560 ? -39.997 0.241 16.214 1.00 44.74 560 TYR D N 1
ATOM 13676 C CA . TYR D 1 560 ? -40.079 1.075 17.402 1.00 54.32 560 TYR D CA 1
ATOM 13677 C C . TYR D 1 560 ? -40.047 0.209 18.653 1.00 46.40 560 TYR D C 1
ATOM 13678 O O . TYR D 1 560 ? -39.394 0.548 19.638 1.00 49.64 560 TYR D O 1
ATOM 13687 N N . SER D 1 561 ? -40.754 -0.913 18.595 1.00 55.99 561 SER D N 1
ATOM 13688 C CA . SER D 1 561 ? -40.852 -1.834 19.716 1.00 41.71 561 SER D CA 1
ATOM 13689 C C . SER D 1 561 ? -39.494 -2.450 20.017 1.00 48.66 561 SER D C 1
ATOM 13690 O O . SER D 1 561 ? -39.067 -2.506 21.169 1.00 44.77 561 SER D O 1
ATOM 13693 N N . ALA D 1 562 ? -38.820 -2.912 18.972 1.00 42.58 562 ALA D N 1
ATOM 13694 C CA . ALA D 1 562 ? -37.473 -3.446 19.114 1.00 45.97 562 ALA D CA 1
ATOM 13695 C C . ALA D 1 562 ? -36.514 -2.380 19.658 1.00 63.35 562 ALA D C 1
ATOM 13696 O O . ALA D 1 562 ? -35.644 -2.663 20.490 1.00 50.01 562 ALA D O 1
ATOM 13698 N N . ALA D 1 563 ? -36.679 -1.147 19.194 1.00 42.62 563 ALA D N 1
ATOM 13699 C CA . ALA D 1 563 ? -35.797 -0.065 19.627 1.00 41.10 563 ALA D CA 1
ATOM 13700 C C . ALA D 1 563 ? -35.951 0.225 21.114 1.00 48.00 563 ALA D C 1
ATOM 13701 O O . ALA D 1 563 ? -34.967 0.348 21.832 1.00 48.01 563 ALA D O 1
ATOM 13703 N N . THR D 1 564 ? -37.191 0.336 21.578 1.00 41.53 564 THR D N 1
ATOM 13704 C CA . THR D 1 564 ? -37.427 0.627 22.978 1.00 54.01 564 THR D CA 1
ATOM 13705 C C . THR D 1 564 ? -37.018 -0.548 23.878 1.00 59.33 564 THR D C 1
ATOM 13706 O O . THR D 1 564 ? -36.586 -0.339 25.007 1.00 48.06 564 THR D O 1
ATOM 13710 N N . LEU D 1 565 ? -37.138 -1.774 23.376 1.00 40.04 565 LEU D N 1
ATOM 13711 C CA . LEU D 1 565 ? -36.732 -2.944 24.150 1.00 48.29 565 LEU D CA 1
ATOM 13712 C C . LEU D 1 565 ? -35.211 -2.990 24.207 1.00 46.90 565 LEU D C 1
ATOM 13713 O O . LEU D 1 565 ? -34.620 -3.284 25.246 1.00 46.44 565 LEU D O 1
ATOM 13718 N N . PHE D 1 566 ? -34.583 -2.683 23.080 1.00 44.23 566 PHE D N 1
ATOM 13719 C CA . PHE D 1 566 ? -33.138 -2.568 23.026 1.00 37.04 566 PHE D CA 1
ATOM 13720 C C . PHE D 1 566 ? -32.649 -1.614 24.108 1.00 49.05 566 PHE D C 1
ATOM 13721 O O . PHE D 1 566 ? -31.731 -1.934 24.864 1.00 50.66 566 PHE D O 1
ATOM 13729 N N . ALA D 1 567 ? -33.278 -0.445 24.176 1.00 35.22 567 ALA D N 1
ATOM 13730 C CA . ALA D 1 567 ? -32.913 0.589 25.135 1.00 47.39 567 ALA D CA 1
ATOM 13731 C C . ALA D 1 567 ? -33.157 0.123 26.572 1.00 51.60 567 ALA D C 1
ATOM 13732 O O . ALA D 1 567 ? -32.397 0.457 27.480 1.00 44.98 567 ALA D O 1
ATOM 13734 N N . PHE D 1 568 ? -34.217 -0.653 26.768 1.00 43.30 568 PHE D N 1
ATOM 13735 C CA . PHE D 1 568 ? -34.480 -1.278 28.056 1.00 38.34 568 PHE D CA 1
ATOM 13736 C C . PHE D 1 568 ? -33.297 -2.158 28.474 1.00 38.11 568 PHE D C 1
ATOM 13737 O O . PHE D 1 568 ? -32.848 -2.099 29.611 1.00 47.85 568 PHE D O 1
ATOM 13745 N N . PHE D 1 569 ? -32.785 -2.955 27.542 1.00 40.32 569 PHE D N 1
ATOM 13746 C CA . PHE D 1 569 ? -31.671 -3.853 27.830 1.00 47.29 569 PHE D CA 1
ATOM 13747 C C . PHE D 1 569 ? -30.345 -3.130 28.010 1.00 40.13 569 PHE D C 1
ATOM 13748 O O . PHE D 1 569 ? -29.473 -3.608 28.738 1.00 42.27 569 PHE D O 1
ATOM 13756 N N . VAL D 1 570 ? -30.194 -1.980 27.361 1.00 40.22 570 VAL D N 1
ATOM 13757 C CA . VAL D 1 570 ? -29.019 -1.147 27.601 1.00 38.20 570 VAL D CA 1
ATOM 13758 C C . VAL D 1 570 ? -29.044 -0.628 29.038 1.00 48.00 570 VAL D C 1
ATOM 13759 O O . VAL D 1 570 ? -28.027 -0.654 29.737 1.00 43.42 570 VAL D O 1
ATOM 13763 N N . ALA D 1 571 ? -30.210 -0.164 29.478 1.00 35.18 571 ALA D N 1
ATOM 13764 C CA . ALA D 1 571 ? -30.355 0.337 30.838 1.00 33.25 571 ALA D CA 1
ATOM 13765 C C . ALA D 1 571 ? -30.096 -0.771 31.856 1.00 50.32 571 ALA D C 1
ATOM 13766 O O . ALA D 1 571 ? -29.577 -0.521 32.946 1.00 46.53 571 ALA D O 1
ATOM 13768 N N . VAL D 1 572 ? -30.437 -2.001 31.490 1.00 45.15 572 VAL D N 1
ATOM 13769 C CA . VAL D 1 572 ? -30.195 -3.132 32.370 1.00 35.41 572 VAL D CA 1
ATOM 13770 C C . VAL D 1 572 ? -28.709 -3.494 32.389 1.00 49.81 572 VAL D C 1
ATOM 13771 O O . VAL D 1 572 ? -28.135 -3.719 33.452 1.00 42.63 572 VAL D O 1
ATOM 13775 N N . ALA D 1 573 ? -28.094 -3.546 31.212 1.00 44.46 573 ALA D N 1
ATOM 13776 C CA . ALA D 1 573 ? -26.686 -3.904 31.111 1.00 38.46 573 ALA D CA 1
ATOM 13777 C C . ALA D 1 573 ? -25.780 -2.864 31.748 1.00 43.09 573 ALA D C 1
ATOM 13778 O O . ALA D 1 573 ? -24.864 -3.210 32.491 1.00 43.76 573 ALA D O 1
ATOM 13780 N N . ALA D 1 574 ? -26.036 -1.590 31.462 1.00 34.21 574 ALA D N 1
ATOM 13781 C CA . ALA D 1 574 ? -25.066 -0.539 31.778 1.00 43.50 574 ALA D CA 1
ATOM 13782 C C . ALA D 1 574 ? -25.192 0.067 33.176 1.00 40.39 574 ALA D C 1
ATOM 13783 O O . ALA D 1 574 ? -24.303 0.793 33.615 1.00 46.73 574 ALA D O 1
ATOM 13785 N N . LEU D 1 575 ? -26.292 -0.223 33.863 1.00 51.87 575 LEU D N 1
ATOM 13786 C CA . LEU D 1 575 ? -26.574 0.397 35.152 1.00 39.47 575 LEU D CA 1
ATOM 13787 C C . LEU D 1 575 ? -26.975 -0.639 36.192 1.00 47.03 575 LEU D C 1
ATOM 13788 O O . LEU D 1 575 ? -27.365 -1.754 35.839 1.00 48.59 575 LEU D O 1
ATOM 13793 N N . PRO D 1 576 ? -26.868 -0.271 37.482 1.00 36.74 576 PRO D N 1
ATOM 13794 C CA . PRO D 1 576 ? -27.402 -1.076 38.587 1.00 47.98 576 PRO D CA 1
ATOM 13795 C C . PRO D 1 576 ? -28.914 -1.261 38.428 1.00 44.84 576 PRO D C 1
ATOM 13796 O O . PRO D 1 576 ? -29.600 -0.340 38.000 1.00 42.20 576 PRO D O 1
ATOM 13800 N N . VAL D 1 577 ? -29.412 -2.445 38.764 1.00 39.93 577 VAL D N 1
ATOM 13801 C CA . VAL D 1 577 ? -30.824 -2.776 38.619 1.00 49.32 577 VAL D CA 1
ATOM 13802 C C . VAL D 1 577 ? -31.498 -2.822 39.986 1.00 42.47 577 VAL D C 1
ATOM 13803 O O . VAL D 1 577 ? -30.940 -3.378 40.938 1.00 48.54 577 VAL D O 1
ATOM 13807 N N . PRO D 1 578 ? -32.703 -2.240 40.093 1.00 58.66 578 PRO D N 1
ATOM 13808 C CA . PRO D 1 578 ? -33.416 -1.558 39.007 1.00 59.56 578 PRO D CA 1
ATOM 13809 C C . PRO D 1 578 ? -33.018 -0.090 38.885 1.00 62.31 578 PRO D C 1
ATOM 13810 O O . PRO D 1 578 ? -32.307 0.429 39.742 1.00 53.09 578 PRO D O 1
ATOM 13814 N N . ASN D 1 579 ? -33.475 0.571 37.825 1.00 51.10 579 ASN D N 1
ATOM 13815 C CA . ASN D 1 579 ? -33.238 2.001 37.654 1.00 53.84 579 ASN D CA 1
ATOM 13816 C C . ASN D 1 579 ? -34.385 2.639 36.880 1.00 57.90 579 ASN D C 1
ATOM 13817 O O . ASN D 1 579 ? -35.167 1.947 36.233 1.00 56.67 579 ASN D O 1
ATOM 13822 N N . VAL D 1 580 ? -34.466 3.962 36.931 1.00 44.83 580 VAL D N 1
ATOM 13823 C CA . VAL D 1 580 ? -35.567 4.684 36.315 1.00 42.79 580 VAL D CA 1
ATOM 13824 C C . VAL D 1 580 ? -35.664 4.443 34.805 1.00 56.85 580 VAL D C 1
ATOM 13825 O O . VAL D 1 580 ? -36.759 4.387 34.245 1.00 52.30 580 VAL D O 1
ATOM 13829 N N . TRP D 1 581 ? -34.518 4.285 34.154 1.00 52.54 581 TRP D N 1
ATOM 13830 C CA . TRP D 1 581 ? -34.480 4.117 32.707 1.00 42.56 581 TRP D CA 1
ATOM 13831 C C . TRP D 1 581 ? -35.116 2.806 32.235 1.00 61.70 581 TRP D C 1
ATOM 13832 O O . TRP D 1 581 ? -35.758 2.760 31.181 1.00 44.60 581 TRP D O 1
ATOM 13843 N N . MET D 1 582 ? -34.937 1.744 33.012 1.00 45.78 582 MET D N 1
ATOM 13844 C CA . MET D 1 582 ? -35.621 0.498 32.716 1.00 54.76 582 MET D CA 1
ATOM 13845 C C . MET D 1 582 ? -37.114 0.771 32.589 1.00 55.34 582 MET D C 1
ATOM 13846 O O . MET D 1 582 ? -37.753 0.315 31.644 1.00 51.53 582 MET D O 1
ATOM 13851 N N . TRP D 1 583 ? -37.664 1.530 33.533 1.00 47.48 583 TRP D N 1
ATOM 13852 C CA . TRP D 1 583 ? -39.104 1.782 33.553 1.00 58.98 583 TRP D CA 1
ATOM 13853 C C . TRP D 1 583 ? -39.544 2.726 32.437 1.00 57.37 583 TRP D C 1
ATOM 13854 O O . TRP D 1 583 ? -40.584 2.521 31.801 1.00 55.97 583 TRP D O 1
ATOM 13865 N N . VAL D 1 584 ? -38.753 3.761 32.195 1.00 49.38 584 VAL D N 1
ATOM 13866 C CA . VAL D 1 584 ? -39.058 4.679 31.112 1.00 52.12 584 VAL D CA 1
ATOM 13867 C C . VAL D 1 584 ? -39.225 3.935 29.782 1.00 58.53 584 VAL D C 1
ATOM 13868 O O . VAL D 1 584 ? -40.220 4.115 29.077 1.00 49.91 584 VAL D O 1
ATOM 13872 N N . PHE D 1 585 ? -38.256 3.092 29.446 1.00 46.88 585 PHE D N 1
ATOM 13873 C CA . PHE D 1 585 ? -38.284 2.400 28.163 1.00 54.43 585 PHE D CA 1
ATOM 13874 C C . PHE D 1 585 ? -39.297 1.259 28.127 1.00 54.92 585 PHE D C 1
ATOM 13875 O O . PHE D 1 585 ? -39.833 0.941 27.072 1.00 54.94 585 PHE D O 1
ATOM 13883 N N . LEU D 1 586 ? -39.575 0.650 29.274 1.00 51.21 586 LEU D N 1
ATOM 13884 C CA . LEU D 1 586 ? -40.609 -0.370 29.318 1.00 45.27 586 LEU D CA 1
ATOM 13885 C C . LEU D 1 586 ? -41.960 0.300 29.059 1.00 68.10 586 LEU D C 1
ATOM 13886 O O . LEU D 1 586 ? -42.824 -0.251 28.384 1.00 46.81 586 LEU D O 1
ATOM 13891 N N . ALA D 1 587 ? -42.130 1.502 29.594 1.00 48.61 587 ALA D N 1
ATOM 13892 C CA . ALA D 1 587 ? -43.355 2.253 29.388 1.00 50.54 587 ALA D CA 1
ATOM 13893 C C . ALA D 1 587 ? -43.515 2.661 27.927 1.00 52.89 587 ALA D C 1
ATOM 13894 O O . ALA D 1 587 ? -44.606 2.584 27.369 1.00 54.80 587 ALA D O 1
ATOM 13896 N N . LEU D 1 588 ? -42.424 3.096 27.311 1.00 49.20 588 LEU D N 1
ATOM 13897 C CA . LEU D 1 588 ? -42.444 3.478 25.906 1.00 42.61 588 LEU D CA 1
ATOM 13898 C C . LEU D 1 588 ? -42.726 2.259 25.047 1.00 50.31 588 LEU D C 1
ATOM 13899 O O . LEU D 1 588 ? -43.399 2.332 24.017 1.00 44.72 588 LEU D O 1
ATOM 13904 N N . PHE D 1 589 ? -42.196 1.132 25.495 1.00 52.19 589 PHE D N 1
ATOM 13905 C CA . PHE D 1 589 ? -42.348 -0.134 24.805 1.00 46.08 589 PHE D CA 1
ATOM 13906 C C . PHE D 1 589 ? -43.805 -0.569 24.844 1.00 45.12 589 PHE D C 1
ATOM 13907 O O . PHE D 1 589 ? -44.357 -1.019 23.835 1.00 48.30 589 PHE D O 1
ATOM 13915 N N . ALA D 1 590 ? -44.427 -0.425 26.009 1.00 41.08 590 ALA D N 1
ATOM 13916 C CA . ALA D 1 590 ? -45.824 -0.807 26.177 1.00 51.62 590 ALA D CA 1
ATOM 13917 C C . ALA D 1 590 ? -46.691 0.059 25.270 1.00 51.58 590 ALA D C 1
ATOM 13918 O O . ALA D 1 590 ? -47.611 -0.426 24.611 1.00 53.05 590 ALA D O 1
ATOM 13920 N N . TYR D 1 591 ? -46.382 1.348 25.241 1.00 45.53 591 TYR D N 1
ATOM 13921 C CA . TYR D 1 591 ? -47.094 2.263 24.382 1.00 48.07 591 TYR D CA 1
ATOM 13922 C C . TYR D 1 591 ? -47.017 1.790 22.928 1.00 65.13 591 TYR D C 1
ATOM 13923 O O . TYR D 1 591 ? -48.029 1.723 22.230 1.00 50.50 591 TYR D O 1
ATOM 13932 N N . GLY D 1 592 ? -45.814 1.453 22.480 1.00 53.70 592 GLY D N 1
ATOM 13933 C CA . GLY D 1 592 ? -45.627 0.945 21.135 1.00 57.80 592 GLY D CA 1
ATOM 13934 C C . GLY D 1 592 ? -46.486 -0.270 20.828 1.00 46.73 592 GLY D C 1
ATOM 13935 O O . GLY D 1 592 ? -47.052 -0.370 19.746 1.00 51.52 592 GLY D O 1
ATOM 13936 N N . LEU D 1 593 ? -46.584 -1.197 21.777 1.00 53.90 593 LEU D N 1
ATOM 13937 C CA . LEU D 1 593 ? -47.367 -2.410 21.562 1.00 53.11 593 LEU D CA 1
ATOM 13938 C C . LEU D 1 593 ? -48.862 -2.114 21.488 1.00 53.40 593 LEU D C 1
ATOM 13939 O O . LEU D 1 593 ? -49.612 -2.825 20.823 1.00 39.46 593 LEU D O 1
ATOM 13944 N N . VAL D 1 594 ? -49.291 -1.068 22.182 1.00 45.81 594 VAL D N 1
ATOM 13945 C CA . VAL D 1 594 ? -50.689 -0.674 22.149 1.00 47.90 594 VAL D CA 1
ATOM 13946 C C . VAL D 1 594 ? -51.044 -0.163 20.752 1.00 52.91 594 VAL D C 1
ATOM 13947 O O . VAL D 1 594 ? -52.082 -0.516 20.204 1.00 54.22 594 VAL D O 1
ATOM 13951 N N . ARG D 1 595 ? -50.166 0.652 20.176 1.00 51.05 595 ARG D N 1
ATOM 13952 C CA . ARG D 1 595 ? -50.369 1.168 18.827 1.00 47.11 595 ARG D CA 1
ATOM 13953 C C . ARG D 1 595 ? -50.329 0.037 17.802 1.00 45.34 595 ARG D C 1
ATOM 13954 O O . ARG D 1 595 ? -51.114 -0.004 16.853 1.00 49.38 595 ARG D O 1
ATOM 13962 N N . TRP D 1 596 ? -49.400 -0.883 18.003 1.00 49.38 596 TRP D N 1
ATOM 13963 C CA . TRP D 1 596 ? -49.284 -2.058 17.157 1.00 45.61 596 TRP D CA 1
ATOM 13964 C C . TRP D 1 596 ? -50.589 -2.874 17.190 1.00 54.03 596 TRP D C 1
ATOM 13965 O O . TRP D 1 596 ? -51.124 -3.247 16.142 1.00 47.71 596 TRP D O 1
ATOM 13976 N N . ALA D 1 597 ? -51.125 -3.106 18.386 1.00 52.44 597 ALA D N 1
ATOM 13977 C CA . ALA D 1 597 ? -52.365 -3.877 18.537 1.00 51.99 597 ALA D CA 1
ATOM 13978 C C . ALA D 1 597 ? -53.596 -3.201 17.934 1.00 55.66 597 ALA D C 1
ATOM 13979 O O . ALA D 1 597 ? -54.584 -3.866 17.628 1.00 49.97 597 ALA D O 1
ATOM 13981 N N . LEU D 1 598 ? -53.549 -1.884 17.778 1.00 52.83 598 LEU D N 1
ATOM 13982 C CA . LEU D 1 598 ? -54.706 -1.159 17.262 1.00 46.05 598 LEU D CA 1
ATOM 13983 C C . LEU D 1 598 ? -54.571 -0.851 15.768 1.00 55.68 598 LEU D C 1
ATOM 13984 O O . LEU D 1 598 ? -55.391 -0.141 15.184 1.00 64.72 598 LEU D O 1
ATOM 13989 N N . GLU D 1 599 ? -53.531 -1.406 15.159 1.00 50.82 599 GLU D N 1
ATOM 13990 C CA . GLU D 1 599 ? -53.221 -1.142 13.770 1.00 52.12 599 GLU D CA 1
ATOM 13991 C C . GLU D 1 599 ? -53.620 -2.327 12.898 1.00 71.00 599 GLU D C 1
ATOM 13992 O O . GLU D 1 599 ? -53.186 -3.463 13.125 1.00 50.16 599 GLU D O 1
ATOM 13998 N N . ASP D 1 600 ? -54.454 -2.049 11.900 1.00 62.87 600 ASP D N 1
ATOM 13999 C CA . ASP D 1 600 ? -54.922 -3.076 10.983 1.00 59.81 600 ASP D CA 1
ATOM 14000 C C . ASP D 1 600 ? -53.769 -3.738 10.245 1.00 50.84 600 ASP D C 1
ATOM 14001 O O . ASP D 1 600 ? -52.805 -3.080 9.861 1.00 61.20 600 ASP D O 1
ATOM 14006 N N . GLU D 1 601 ? -53.872 -5.049 10.058 1.00 48.85 601 GLU D N 1
ATOM 14007 C CA . GLU D 1 601 ? -52.915 -5.773 9.239 1.00 51.22 601 GLU D CA 1
ATOM 14008 C C . GLU D 1 601 ? -53.055 -5.380 7.763 1.00 57.09 601 GLU D C 1
ATOM 14009 O O . GLU D 1 601 ? -52.061 -5.266 7.048 1.00 55.46 601 GLU D O 1
ATOM 14015 N N . TYR D 1 602 ? -54.295 -5.167 7.323 1.00 63.31 602 TYR D N 1
ATOM 14016 C CA . TYR D 1 602 ? -54.578 -4.834 5.925 1.00 70.63 602 TYR D CA 1
ATOM 14017 C C . TYR D 1 602 ? -55.427 -3.565 5.768 1.00 74.38 602 TYR D C 1
ATOM 14018 O O . TYR D 1 602 ? -56.113 -3.137 6.698 1.00 67.96 602 TYR D O 1
ATOM 14027 N N . SER D 1 603 ? -55.386 -2.976 4.575 1.00 77.84 603 SER D N 1
ATOM 14028 C CA . SER D 1 603 ? -56.142 -1.757 4.297 1.00 87.20 603 SER D CA 1
ATOM 14029 C C . SER D 1 603 ? -57.609 -2.060 4.011 1.00 89.26 603 SER D C 1
ATOM 14030 O O . SER D 1 603 ? -58.503 -1.322 4.426 1.00 88.72 603 SER D O 1
ATOM 14033 N N . HIS D 1 604 ? -57.843 -3.153 3.293 1.00 106.27 604 HIS D N 1
ATOM 14034 C CA . HIS D 1 604 ? -59.187 -3.554 2.903 1.00 124.92 604 HIS D CA 1
ATOM 14035 C C . HIS D 1 604 ? -59.599 -4.784 3.697 1.00 104.97 604 HIS D C 1
ATOM 14036 O O . HIS D 1 604 ? -58.779 -5.371 4.393 1.00 75.44 604 HIS D O 1
ATOM 14043 N N . PRO D 1 605 ? -60.878 -5.178 3.599 1.00 129.23 605 PRO D N 1
ATOM 14044 C CA . PRO D 1 605 ? -61.314 -6.438 4.210 1.00 125.55 605 PRO D CA 1
ATOM 14045 C C . PRO D 1 605 ? -60.689 -7.624 3.487 1.00 105.66 605 PRO D C 1
ATOM 14046 O O . PRO D 1 605 ? -60.475 -7.562 2.276 1.00 104.36 605 PRO D O 1
ATOM 14050 N N . VAL D 1 606 ? -60.401 -8.691 4.223 1.00 65.73 606 VAL D N 1
ATOM 14051 C CA . VAL D 1 606 ? -59.694 -9.837 3.664 1.00 91.23 606 VAL D CA 1
ATOM 14052 C C . VAL D 1 606 ? -60.264 -11.154 4.186 1.00 97.05 606 VAL D C 1
ATOM 14053 O O . VAL D 1 606 ? -60.657 -11.252 5.348 1.00 107.91 606 VAL D O 1
ATOM 14057 N N . GLU D 1 607 ? -60.315 -12.164 3.323 1.00 107.00 607 GLU D N 1
ATOM 14058 C CA . GLU D 1 607 ? -60.739 -13.493 3.747 1.00 127.17 607 GLU D CA 1
ATOM 14059 C C . GLU D 1 607 ? -59.556 -14.291 4.295 1.00 112.39 607 GLU D C 1
ATOM 14060 O O . GLU D 1 607 ? -58.623 -14.630 3.564 1.00 105.99 607 GLU D O 1
ATOM 14066 N N . HIS D 1 608 ? -59.598 -14.577 5.591 1.00 86.03 608 HIS D N 1
ATOM 14067 C CA . HIS D 1 608 ? -58.542 -15.347 6.234 1.00 122.32 608 HIS D CA 1
ATOM 14068 C C . HIS D 1 608 ? -58.871 -16.831 6.186 1.00 117.56 608 HIS D C 1
ATOM 14069 O O . HIS D 1 608 ? -59.745 -17.301 6.914 1.00 121.41 608 HIS D O 1
ATOM 14076 N N . HIS D 1 609 ? -58.180 -17.569 5.326 1.00 102.55 609 HIS D N 1
ATOM 14077 C CA . HIS D 1 609 ? -58.293 -19.020 5.349 1.00 106.05 609 HIS D CA 1
ATOM 14078 C C . HIS D 1 609 ? -56.917 -19.671 5.463 1.00 73.52 609 HIS D C 1
ATOM 14079 O O . HIS D 1 609 ? -56.007 -19.382 4.692 1.00 78.50 609 HIS D O 1
ATOM 14086 N N . THR D 1 610 ? -56.774 -20.545 6.448 1.00 61.94 610 THR D N 1
ATOM 14087 C CA . THR D 1 610 ? -55.526 -21.250 6.673 1.00 52.71 610 THR D CA 1
ATOM 14088 C C . THR D 1 610 ? -55.735 -22.723 6.396 1.00 57.16 610 THR D C 1
ATOM 14089 O O . THR D 1 610 ? -56.868 -23.177 6.286 1.00 49.50 610 THR D O 1
ATOM 14093 N N . VAL D 1 611 ? -54.644 -23.471 6.280 1.00 48.22 611 VAL D N 1
ATOM 14094 C CA . VAL D 1 611 ? -54.752 -24.893 5.984 1.00 67.50 611 VAL D CA 1
ATOM 14095 C C . VAL D 1 611 ? -55.407 -25.640 7.136 1.00 63.48 611 VAL D C 1
ATOM 14096 O O . VAL D 1 611 ? -56.174 -26.583 6.926 1.00 63.64 611 VAL D O 1
ATOM 14100 N N . THR D 1 612 ? -55.118 -25.206 8.356 1.00 61.56 612 THR D N 1
ATOM 14101 C CA . THR D 1 612 ? -55.597 -25.921 9.529 1.00 59.02 612 THR D CA 1
ATOM 14102 C C . THR D 1 612 ? -56.952 -25.412 9.987 1.00 45.82 612 THR D C 1
ATOM 14103 O O . THR D 1 612 ? -57.648 -26.088 10.735 1.00 48.95 612 THR D O 1
ATOM 14107 N N . GLY D 1 613 ? -57.329 -24.221 9.540 1.00 55.06 613 GLY D N 1
ATOM 14108 C CA . GLY D 1 613 ? -58.553 -23.597 10.013 1.00 40.18 613 GLY D CA 1
ATOM 14109 C C . GLY D 1 613 ? -58.305 -22.687 11.205 1.00 63.93 613 GLY D C 1
ATOM 14110 O O . GLY D 1 613 ? -59.115 -21.816 11.509 1.00 46.89 613 GLY D O 1
ATOM 14111 N N . LYS D 1 614 ? -57.177 -22.887 11.883 1.00 53.52 614 LYS D N 1
ATOM 14112 C CA . LYS D 1 614 ? -56.786 -22.041 13.011 1.00 45.90 614 LYS D CA 1
ATOM 14113 C C . LYS D 1 614 ? -56.103 -20.764 12.531 1.00 53.30 614 LYS D C 1
ATOM 14114 O O . LYS D 1 614 ? -55.311 -20.797 11.596 1.00 56.04 614 LYS D O 1
ATOM 14120 N N . SER D 1 615 ? -56.396 -19.644 13.181 1.00 45.17 615 SER D N 1
ATOM 14121 C CA . SER D 1 615 ? -55.788 -18.372 12.801 1.00 49.91 615 SER D CA 1
ATOM 14122 C C . SER D 1 615 ? -54.269 -18.403 12.932 1.00 54.82 615 SER D C 1
ATOM 14123 O O . SER D 1 615 ? -53.702 -19.247 13.625 1.00 44.03 615 SER D O 1
ATOM 14126 N N . ASN D 1 616 ? -53.614 -17.461 12.274 1.00 38.39 616 ASN D N 1
ATOM 14127 C CA . ASN D 1 616 ? -52.168 -17.361 12.348 1.00 57.39 616 ASN D CA 1
ATOM 14128 C C . ASN D 1 616 ? -51.722 -16.902 13.724 1.00 47.55 616 ASN D C 1
ATOM 14129 O O . ASN D 1 616 ? -50.650 -17.277 14.195 1.00 40.91 616 ASN D O 1
ATOM 14134 N N . ALA D 1 617 ? -52.561 -16.093 14.363 1.00 39.28 617 ALA D N 1
ATOM 14135 C CA . ALA D 1 617 ? -52.302 -15.638 15.711 1.00 49.21 617 ALA D CA 1
ATOM 14136 C C . ALA D 1 617 ? -52.323 -16.830 16.649 1.00 50.41 617 ALA D C 1
ATOM 14137 O O . ALA D 1 617 ? -51.433 -16.993 17.485 1.00 40.93 617 ALA D O 1
ATOM 14139 N N . TRP D 1 618 ? -53.342 -17.666 16.504 1.00 38.34 618 TRP D N 1
ATOM 14140 C CA . TRP D 1 618 ? -53.461 -18.856 17.336 1.00 35.36 618 TRP D CA 1
ATOM 14141 C C . TRP D 1 618 ? -52.283 -19.788 17.120 1.00 49.55 618 TRP D C 1
ATOM 14142 O O . TRP D 1 618 ? -51.688 -20.277 18.085 1.00 42.31 618 TRP D O 1
ATOM 14153 N N . MET D 1 619 ? -51.956 -20.029 15.849 1.00 40.04 619 MET D N 1
ATOM 14154 C CA . MET D 1 619 ? -50.919 -20.983 15.481 1.00 44.28 619 MET D CA 1
ATOM 14155 C C . MET D 1 619 ? -49.554 -20.486 15.937 1.00 43.39 619 MET D C 1
ATOM 14156 O O . MET D 1 619 ? -48.723 -21.270 16.378 1.00 41.03 619 MET D O 1
ATOM 14161 N N . GLY D 1 620 ? -49.333 -19.179 15.838 1.00 29.78 620 GLY D N 1
ATOM 14162 C CA . GLY D 1 620 ? -48.063 -18.605 16.233 1.00 37.38 620 GLY D CA 1
ATOM 14163 C C . GLY D 1 620 ? -47.876 -18.700 17.737 1.00 42.90 620 GLY D C 1
ATOM 14164 O O . GLY D 1 620 ? -46.780 -18.982 18.220 1.00 42.76 620 GLY D O 1
ATOM 14165 N N . MET D 1 621 ? -48.955 -18.471 18.480 1.00 41.38 621 MET D N 1
ATOM 14166 C CA . MET D 1 621 ? -48.916 -18.548 19.935 1.00 41.77 621 MET D CA 1
ATOM 14167 C C . MET D 1 621 ? -48.716 -19.981 20.417 1.00 38.10 621 MET D C 1
ATOM 14168 O O . MET D 1 621 ? -47.955 -20.232 21.351 1.00 43.73 621 MET D O 1
ATOM 14173 N N . ALA D 1 622 ? -49.397 -20.923 19.777 1.00 49.19 622 ALA D N 1
ATOM 14174 C CA . ALA D 1 622 ? -49.281 -22.323 20.158 1.00 32.77 622 ALA D CA 1
ATOM 14175 C C . ALA D 1 622 ? -47.845 -22.826 20.016 1.00 43.16 622 ALA D C 1
ATOM 14176 O O . ALA D 1 622 ? -47.376 -23.605 20.837 1.00 43.17 622 ALA D O 1
ATOM 14178 N N . TRP D 1 623 ? -47.143 -22.396 18.978 1.00 39.28 623 TRP D N 1
ATOM 14179 C CA . TRP D 1 623 ? -45.757 -22.814 18.845 1.00 44.43 623 TRP D CA 1
ATOM 14180 C C . TRP D 1 623 ? -44.816 -22.035 19.779 1.00 47.38 623 TRP D C 1
ATOM 14181 O O . TRP D 1 623 ? -43.849 -22.592 20.292 1.00 43.19 623 TRP D O 1
ATOM 14192 N N . PHE D 1 624 ? -45.105 -20.764 20.028 1.00 38.86 624 PHE D N 1
ATOM 14193 C CA . PHE D 1 624 ? -44.268 -20.008 20.955 1.00 43.58 624 PHE D CA 1
ATOM 14194 C C . PHE D 1 624 ? -44.354 -20.597 22.357 1.00 39.08 624 PHE D C 1
ATOM 14195 O O . PHE D 1 624 ? -43.378 -20.620 23.097 1.00 40.31 624 PHE D O 1
ATOM 14203 N N . ILE D 1 625 ? -45.534 -21.082 22.711 1.00 41.43 625 ILE D N 1
ATOM 14204 C CA . ILE D 1 625 ? -45.768 -21.657 24.031 1.00 34.42 625 ILE D CA 1
ATOM 14205 C C . ILE D 1 625 ? -44.865 -22.862 24.289 1.00 50.81 625 ILE D C 1
ATOM 14206 O O . ILE D 1 625 ? -44.542 -23.166 25.440 1.00 43.63 625 ILE D O 1
ATOM 14211 N N . VAL D 1 626 ? -44.446 -23.538 23.221 1.00 44.13 626 VAL D N 1
ATOM 14212 C CA . VAL D 1 626 ? -43.463 -24.616 23.352 1.00 35.07 626 VAL D CA 1
ATOM 14213 C C . VAL D 1 626 ? -42.217 -24.134 24.083 1.00 55.38 626 VAL D C 1
ATOM 14214 O O . VAL D 1 626 ? -41.626 -24.870 24.883 1.00 43.54 626 VAL D O 1
ATOM 14218 N N . SER D 1 627 ? -41.820 -22.891 23.823 1.00 36.13 627 SER D N 1
ATOM 14219 C CA . SER D 1 627 ? -40.617 -22.354 24.459 1.00 31.69 627 SER D CA 1
ATOM 14220 C C . SER D 1 627 ? -40.848 -22.068 25.944 1.00 41.19 627 SER D C 1
ATOM 14221 O O . SER D 1 627 ? -39.916 -22.157 26.753 1.00 37.51 627 SER D O 1
ATOM 14224 N N . GLU D 1 628 ? -42.094 -21.739 26.293 1.00 40.92 628 GLU D N 1
ATOM 14225 C CA . GLU D 1 628 ? -42.483 -21.505 27.686 1.00 36.60 628 GLU D CA 1
ATOM 14226 C C . GLU D 1 628 ? -42.428 -22.797 28.489 1.00 43.41 628 GLU D C 1
ATOM 14227 O O . GLU D 1 628 ? -42.007 -22.807 29.644 1.00 44.82 628 GLU D O 1
ATOM 14233 N N . VAL D 1 629 ? -42.874 -23.882 27.871 1.00 42.54 629 VAL D N 1
ATOM 14234 C CA . VAL D 1 629 ? -42.809 -25.190 28.494 1.00 38.11 629 VAL D CA 1
ATOM 14235 C C . VAL D 1 629 ? -41.350 -25.509 28.782 1.00 42.49 629 VAL D C 1
ATOM 14236 O O . VAL D 1 629 ? -41.013 -25.968 29.872 1.00 48.80 629 VAL D O 1
ATOM 14240 N N . GLY D 1 630 ? -40.490 -25.247 27.800 1.00 50.67 630 GLY D N 1
ATOM 14241 C CA . GLY D 1 630 ? -39.068 -25.496 27.933 1.00 42.45 630 GLY D CA 1
ATOM 14242 C C . GLY D 1 630 ? -38.457 -24.732 29.100 1.00 37.28 630 GLY D C 1
ATOM 14243 O O . GLY D 1 630 ? -37.785 -25.307 29.941 1.00 28.56 630 GLY D O 1
ATOM 14244 N N . LEU D 1 631 ? -38.707 -23.432 29.151 1.00 37.65 631 LEU D N 1
ATOM 14245 C CA . LEU D 1 631 ? -38.109 -22.564 30.159 1.00 35.25 631 LEU D CA 1
ATOM 14246 C C . LEU D 1 631 ? -38.474 -22.989 31.578 1.00 52.71 631 LEU D C 1
ATOM 14247 O O . LEU D 1 631 ? -37.604 -23.121 32.435 1.00 35.40 631 LEU D O 1
ATOM 14252 N N . PHE D 1 632 ? -39.758 -23.216 31.829 1.00 36.74 632 PHE D N 1
ATOM 14253 C CA . PHE D 1 632 ? -40.174 -23.664 33.150 1.00 45.51 632 PHE D CA 1
ATOM 14254 C C . PHE D 1 632 ? -39.710 -25.086 33.451 1.00 47.65 632 PHE D C 1
ATOM 14255 O O . PHE D 1 632 ? -39.373 -25.398 34.589 1.00 48.56 632 PHE D O 1
ATOM 14263 N N . ALA D 1 633 ? -39.655 -25.936 32.431 1.00 39.74 633 ALA D N 1
ATOM 14264 C CA . ALA D 1 633 ? -39.207 -27.311 32.640 1.00 45.02 633 ALA D CA 1
ATOM 14265 C C . ALA D 1 633 ? -37.762 -27.361 33.133 1.00 48.47 633 ALA D C 1
ATOM 14266 O O . ALA D 1 633 ? -37.431 -28.105 34.062 1.00 37.83 633 ALA D O 1
ATOM 14268 N N . ILE D 1 634 ? -36.894 -26.574 32.511 1.00 30.91 634 ILE D N 1
ATOM 14269 C CA . ILE D 1 634 ? -35.479 -26.690 32.824 1.00 47.97 634 ILE D CA 1
ATOM 14270 C C . ILE D 1 634 ? -35.186 -26.081 34.199 1.00 45.14 634 ILE D C 1
ATOM 14271 O O . ILE D 1 634 ? -34.458 -26.661 35.010 1.00 34.01 634 ILE D O 1
ATOM 14276 N N . LEU D 1 635 ? -35.781 -24.927 34.471 1.00 43.50 635 LEU D N 1
ATOM 14277 C CA . LEU D 1 635 ? -35.649 -24.298 35.778 1.00 37.20 635 LEU D CA 1
ATOM 14278 C C . LEU D 1 635 ? -36.201 -25.188 36.899 1.00 51.00 635 LEU D C 1
ATOM 14279 O O . LEU D 1 635 ? -35.609 -25.290 37.969 1.00 39.22 635 LEU D O 1
ATOM 14284 N N . ILE D 1 636 ? -37.331 -25.837 36.651 1.00 33.37 636 ILE D N 1
ATOM 14285 C CA . ILE D 1 636 ? -37.910 -26.712 37.655 1.00 44.33 636 ILE D CA 1
ATOM 14286 C C . ILE D 1 636 ? -37.037 -27.956 37.850 1.00 41.78 636 ILE D C 1
ATOM 14287 O O . ILE D 1 636 ? -36.887 -28.437 38.972 1.00 39.82 636 ILE D O 1
ATOM 14292 N N . ALA D 1 637 ? -36.449 -28.459 36.767 1.00 31.00 637 ALA D N 1
ATOM 14293 C CA . ALA D 1 637 ? -35.529 -29.592 36.865 1.00 36.60 637 ALA D CA 1
ATOM 14294 C C . ALA D 1 637 ? -34.361 -29.231 37.780 1.00 47.95 637 ALA D C 1
ATOM 14295 O O . ALA D 1 637 ? -33.946 -30.020 38.628 1.00 39.24 637 ALA D O 1
ATOM 14297 N N . GLY D 1 638 ? -33.835 -28.027 37.601 1.00 29.52 638 GLY D N 1
ATOM 14298 C CA . GLY D 1 638 ? -32.728 -27.556 38.406 1.00 35.36 638 GLY D CA 1
ATOM 14299 C C . GLY D 1 638 ? -33.149 -27.501 39.858 1.00 40.65 638 GLY D C 1
ATOM 14300 O O . GLY D 1 638 ? -32.436 -27.974 40.738 1.00 36.78 638 GLY D O 1
ATOM 14301 N N . TYR D 1 639 ? -34.325 -26.932 40.102 1.00 30.26 639 TYR D N 1
ATOM 14302 C CA . TYR D 1 639 ? -34.840 -26.798 41.449 1.00 31.64 639 TYR D CA 1
ATOM 14303 C C . TYR D 1 639 ? -35.074 -28.159 42.086 1.00 43.64 639 TYR D C 1
ATOM 14304 O O . TYR D 1 639 ? -34.658 -28.386 43.227 1.00 42.74 639 TYR D O 1
ATOM 14313 N N . LEU D 1 640 ? -35.711 -29.068 41.347 1.00 33.80 640 LEU D N 1
ATOM 14314 C CA . LEU D 1 640 ? -35.945 -30.421 41.852 1.00 38.14 640 LEU D CA 1
ATOM 14315 C C . LEU D 1 640 ? -34.635 -31.097 42.237 1.00 47.22 640 LEU D C 1
ATOM 14316 O O . LEU D 1 640 ? -34.546 -31.773 43.262 1.00 43.52 640 LEU D O 1
ATOM 14321 N N . TYR D 1 641 ? -33.627 -30.920 41.388 1.00 45.62 641 TYR D N 1
ATOM 14322 C CA . TYR D 1 641 ? -32.300 -31.473 41.627 1.00 46.45 641 TYR D CA 1
ATOM 14323 C C . TYR D 1 641 ? -31.647 -30.916 42.901 1.00 45.85 641 TYR D C 1
ATOM 14324 O O . TYR D 1 641 ? -31.115 -31.670 43.702 1.00 42.51 641 TYR D O 1
ATOM 14333 N N . LEU D 1 642 ? -31.689 -29.597 43.077 1.00 40.63 642 LEU D N 1
ATOM 14334 C CA . LEU D 1 642 ? -31.082 -28.965 44.241 1.00 38.01 642 LEU D CA 1
ATOM 14335 C C . LEU D 1 642 ? -31.796 -29.365 45.532 1.00 52.36 642 LEU D C 1
ATOM 14336 O O . LEU D 1 642 ? -31.157 -29.591 46.561 1.00 45.49 642 LEU D O 1
ATOM 14341 N N . ARG D 1 643 ? -33.118 -29.462 45.474 1.00 45.36 643 ARG D N 1
ATOM 14342 C CA . ARG D 1 643 ? -33.887 -29.807 46.663 1.00 52.81 643 ARG D CA 1
ATOM 14343 C C . ARG D 1 643 ? -33.781 -31.284 47.019 1.00 44.44 643 ARG D C 1
ATOM 14344 O O . ARG D 1 643 ? -33.545 -31.624 48.174 1.00 50.37 643 ARG D O 1
ATOM 14352 N N . LEU D 1 644 ? -33.940 -32.159 46.030 1.00 42.02 644 LEU D N 1
ATOM 14353 C CA . LEU D 1 644 ? -33.872 -33.598 46.285 1.00 47.66 644 LEU D CA 1
ATOM 14354 C C . LEU D 1 644 ? -32.476 -34.046 46.711 1.00 51.13 644 LEU D C 1
ATOM 14355 O O . LEU D 1 644 ? -32.322 -35.062 47.390 1.00 54.51 644 LEU D O 1
ATOM 14360 N N . SER D 1 645 ? -31.459 -33.288 46.312 1.00 46.70 645 SER D N 1
ATOM 14361 C CA . SER D 1 645 ? -30.088 -33.597 46.716 1.00 57.22 645 SER D CA 1
ATOM 14362 C C . SER D 1 645 ? -29.730 -33.002 48.094 1.00 53.20 645 SER D C 1
ATOM 14363 O O . SER D 1 645 ? -28.611 -33.154 48.576 1.00 62.03 645 SER D O 1
ATOM 14366 N N . GLY D 1 646 ? -30.689 -32.330 48.722 1.00 48.49 646 GLY D N 1
ATOM 14367 C CA . GLY D 1 646 ? -30.497 -31.799 50.059 1.00 42.27 646 GLY D CA 1
ATOM 14368 C C . GLY D 1 646 ? -29.918 -30.396 50.132 1.00 55.00 646 GLY D C 1
ATOM 14369 O O . GLY D 1 646 ? -29.761 -29.843 51.215 1.00 55.66 646 GLY D O 1
ATOM 14370 N N . ALA D 1 647 ? -29.607 -29.810 48.982 1.00 52.24 647 ALA D N 1
ATOM 14371 C CA . ALA D 1 647 ? -28.961 -28.499 48.950 1.00 49.16 647 ALA D CA 1
ATOM 14372 C C . ALA D 1 647 ? -29.915 -27.343 49.245 1.00 45.97 647 ALA D C 1
ATOM 14373 O O . ALA D 1 647 ? -29.532 -26.349 49.858 1.00 38.39 647 ALA D O 1
ATOM 14375 N N . ALA D 1 648 ? -31.155 -27.466 48.788 1.00 54.02 648 ALA D N 1
ATOM 14376 C CA . ALA D 1 648 ? -32.132 -26.402 48.951 1.00 43.02 648 ALA D CA 1
ATOM 14377 C C . ALA D 1 648 ? -33.269 -26.862 49.847 1.00 50.52 648 ALA D C 1
ATOM 14378 O O . ALA D 1 648 ? -34.041 -27.751 49.493 1.00 67.45 648 ALA D O 1
ATOM 14380 N N . THR D 1 649 ? -33.367 -26.245 51.013 1.00 45.19 649 THR D N 1
ATOM 14381 C CA . THR D 1 649 ? -34.383 -26.606 51.987 1.00 49.76 649 THR D CA 1
ATOM 14382 C C . THR D 1 649 ? -35.125 -25.350 52.393 1.00 44.05 649 THR D C 1
ATOM 14383 O O . THR D 1 649 ? -34.499 -24.325 52.656 1.00 40.14 649 THR D O 1
ATOM 14387 N N . PRO D 1 650 ? -36.464 -25.421 52.441 1.00 49.76 650 PRO D N 1
ATOM 14388 C CA . PRO D 1 650 ? -37.260 -24.220 52.721 1.00 41.59 650 PRO D CA 1
ATOM 14389 C C . PRO D 1 650 ? -37.003 -23.713 54.129 1.00 39.55 650 PRO D C 1
ATOM 14390 O O . PRO D 1 650 ? -36.847 -24.519 55.045 1.00 55.65 650 PRO D O 1
ATOM 14394 N N . PRO D 1 651 ? -36.950 -22.387 54.298 1.00 52.90 651 PRO D N 1
ATOM 14395 C CA . PRO D 1 651 ? -36.862 -21.759 55.624 1.00 34.04 651 PRO D CA 1
ATOM 14396 C C . PRO D 1 651 ? -38.201 -21.848 56.359 1.00 61.41 651 PRO D C 1
ATOM 14397 O O . PRO D 1 651 ? -39.208 -22.198 55.741 1.00 61.64 651 PRO D O 1
ATOM 14401 N N . GLU D 1 652 ? -38.215 -21.523 57.652 1.00 55.77 652 GLU D N 1
ATOM 14402 C CA . GLU D 1 652 ? -39.441 -21.585 58.447 1.00 54.12 652 GLU D CA 1
ATOM 14403 C C . GLU D 1 652 ? -40.482 -20.578 57.979 1.00 47.85 652 GLU D C 1
ATOM 14404 O O . GLU D 1 652 ? -41.681 -20.839 58.045 1.00 57.35 652 GLU D O 1
ATOM 14410 N N . GLU D 1 653 ? -40.016 -19.429 57.500 1.00 65.51 653 GLU D N 1
ATOM 14411 C CA . GLU D 1 653 ? -40.906 -18.343 57.103 1.00 58.59 653 GLU D CA 1
ATOM 14412 C C . GLU D 1 653 ? -41.380 -18.427 55.650 1.00 61.89 653 GLU D C 1
ATOM 14413 O O . GLU D 1 653 ? -41.749 -17.410 55.057 1.00 58.06 653 GLU D O 1
ATOM 14419 N N . ARG D 1 654 ? -41.389 -19.628 55.077 1.00 40.02 654 ARG D N 1
ATOM 14420 C CA . ARG D 1 654 ? -41.817 -19.779 53.689 1.00 58.26 654 ARG D CA 1
ATOM 14421 C C . ARG D 1 654 ? -43.248 -19.242 53.517 1.00 53.19 654 ARG D C 1
ATOM 14422 O O . ARG D 1 654 ? -44.042 -19.289 54.452 1.00 52.59 654 ARG D O 1
ATOM 14430 N N . PRO D 1 655 ? -43.571 -18.698 52.330 1.00 47.99 655 PRO D N 1
ATOM 14431 C CA . PRO D 1 655 ? -44.924 -18.174 52.100 1.00 37.48 655 PRO D CA 1
ATOM 14432 C C . PRO D 1 655 ? -45.998 -19.239 52.357 1.00 45.27 655 PRO D C 1
ATOM 14433 O O . PRO D 1 655 ? -45.816 -20.403 52.007 1.00 53.56 655 PRO D O 1
ATOM 14437 N N . ALA D 1 656 ? -47.101 -18.829 52.972 1.00 57.57 656 ALA D N 1
ATOM 14438 C CA . ALA D 1 656 ? -48.133 -19.753 53.439 1.00 55.15 656 ALA D CA 1
ATOM 14439 C C . ALA D 1 656 ? -48.928 -20.420 52.321 1.00 49.58 656 ALA D C 1
ATOM 14440 O O . ALA D 1 656 ? -49.175 -19.833 51.264 1.00 51.52 656 ALA D O 1
ATOM 14442 N N . LEU D 1 657 ? -49.347 -21.652 52.581 1.00 53.60 657 LEU D N 1
ATOM 14443 C CA . LEU D 1 657 ? -50.147 -22.416 51.637 1.00 50.45 657 LEU D CA 1
ATOM 14444 C C . LEU D 1 657 ? -51.529 -21.805 51.380 1.00 54.62 657 LEU D C 1
ATOM 14445 O O . LEU D 1 657 ? -51.995 -21.770 50.240 1.00 58.20 657 LEU D O 1
ATOM 14450 N N . TRP D 1 658 ? -52.188 -21.324 52.428 1.00 44.90 658 TRP D N 1
ATOM 14451 C CA . TRP D 1 658 ? -53.540 -20.797 52.251 1.00 61.66 658 TRP D CA 1
ATOM 14452 C C . TRP D 1 658 ? -53.549 -19.645 51.247 1.00 59.36 658 TRP D C 1
ATOM 14453 O O . TRP D 1 658 ? -54.488 -19.491 50.478 1.00 53.20 658 TRP D O 1
ATOM 14464 N N . LEU D 1 659 ? -52.491 -18.847 51.260 1.00 48.61 659 LEU D N 1
ATOM 14465 C CA . LEU D 1 659 ? -52.382 -17.694 50.377 1.00 57.86 659 LEU D CA 1
ATOM 14466 C C . LEU D 1 659 ? -52.219 -18.126 48.912 1.00 62.40 659 LEU D C 1
ATOM 14467 O O . LEU D 1 659 ? -52.667 -17.445 47.990 1.00 51.63 659 LEU D O 1
ATOM 14472 N N . ALA D 1 660 ? -51.585 -19.271 48.699 1.00 48.76 660 ALA D N 1
ATOM 14473 C CA . ALA D 1 660 ? -51.408 -19.791 47.351 1.00 51.71 660 ALA D CA 1
ATOM 14474 C C . ALA D 1 660 ? -52.687 -20.447 46.856 1.00 56.49 660 ALA D C 1
ATOM 14475 O O . ALA D 1 660 ? -52.947 -20.493 45.657 1.00 53.90 660 ALA D O 1
ATOM 14477 N N . LEU D 1 661 ? -53.473 -20.983 47.780 1.00 50.29 661 LEU D N 1
ATOM 14478 C CA . LEU D 1 661 ? -54.749 -21.576 47.415 1.00 59.72 661 LEU D CA 1
ATOM 14479 C C . LEU D 1 661 ? -55.756 -20.489 47.040 1.00 52.70 661 LEU D C 1
ATOM 14480 O O . LEU D 1 661 ? -56.496 -20.637 46.076 1.00 47.37 661 LEU D O 1
ATOM 14485 N N . LEU D 1 662 ? -55.775 -19.398 47.800 1.00 51.20 662 LEU D N 1
ATOM 14486 C CA . LEU D 1 662 ? -56.596 -18.245 47.457 1.00 51.49 662 LEU D CA 1
ATOM 14487 C C . LEU D 1 662 ? -56.245 -17.782 46.051 1.00 61.14 662 LEU D C 1
ATOM 14488 O O . LEU D 1 662 ? -57.124 -17.504 45.237 1.00 68.39 662 LEU D O 1
ATOM 14493 N N . ASN D 1 663 ? -54.949 -17.702 45.771 1.00 54.25 663 ASN D N 1
ATOM 14494 C CA . ASN D 1 663 ? -54.480 -17.274 44.465 1.00 48.89 663 ASN D CA 1
ATOM 14495 C C . ASN D 1 663 ? -54.863 -18.257 43.365 1.00 63.22 663 ASN D C 1
ATOM 14496 O O . ASN D 1 663 ? -55.225 -17.857 42.256 1.00 55.08 663 ASN D O 1
ATOM 14501 N N . THR D 1 664 ? -54.797 -19.543 43.681 1.00 41.91 664 THR D N 1
ATOM 14502 C CA . THR D 1 664 ? -55.233 -20.566 42.742 1.00 53.96 664 THR D CA 1
ATOM 14503 C C . THR D 1 664 ? -56.701 -20.380 42.372 1.00 56.61 664 THR D C 1
ATOM 14504 O O . THR D 1 664 ? -57.082 -20.529 41.209 1.00 48.43 664 THR D O 1
ATOM 14508 N N . PHE D 1 665 ? -57.521 -20.055 43.368 1.00 54.58 665 PHE D N 1
ATOM 14509 C CA . PHE D 1 665 ? -58.925 -19.775 43.131 1.00 49.67 665 PHE D CA 1
ATOM 14510 C C . PHE D 1 665 ? -59.069 -18.598 42.168 1.00 48.20 665 PHE D C 1
ATOM 14511 O O . PHE D 1 665 ? -59.844 -18.659 41.216 1.00 51.33 665 PHE D O 1
ATOM 14519 N N . LEU D 1 666 ? -58.316 -17.531 42.420 1.00 50.19 666 LEU D N 1
ATOM 14520 C CA . LEU D 1 666 ? -58.360 -16.351 41.561 1.00 59.03 666 LEU D CA 1
ATOM 14521 C C . LEU D 1 666 ? -58.013 -16.686 40.117 1.00 60.46 666 LEU D C 1
ATOM 14522 O O . LEU D 1 666 ? -58.741 -16.321 39.187 1.00 53.49 666 LEU D O 1
ATOM 14527 N N . LEU D 1 667 ? -56.898 -17.387 39.947 1.00 40.75 667 LEU D N 1
ATOM 14528 C CA . LEU D 1 667 ? -56.335 -17.649 38.629 1.00 47.91 667 LEU D CA 1
ATOM 14529 C C . LEU D 1 667 ? -57.169 -18.656 37.837 1.00 57.10 667 LEU D C 1
ATOM 14530 O O . LEU D 1 667 ? -57.433 -18.460 36.651 1.00 56.61 667 LEU D O 1
ATOM 14535 N N . VAL D 1 668 ? -57.587 -19.734 38.492 1.00 53.51 668 VAL D N 1
ATOM 14536 C CA . VAL D 1 668 ? -58.434 -20.717 37.831 1.00 54.86 668 VAL D CA 1
ATOM 14537 C C . VAL D 1 668 ? -59.764 -20.091 37.435 1.00 65.69 668 VAL D C 1
ATOM 14538 O O . VAL D 1 668 ? -60.243 -20.307 36.326 1.00 62.83 668 VAL D O 1
ATOM 14542 N N . SER D 1 669 ? -60.353 -19.311 38.338 1.00 41.27 669 SER D N 1
ATOM 14543 C CA . SER D 1 669 ? -61.551 -18.550 38.001 1.00 55.10 669 SER D CA 1
ATOM 14544 C C . SER D 1 669 ? -61.331 -17.691 36.752 1.00 69.40 669 SER D C 1
ATOM 14545 O O . SER D 1 669 ? -62.200 -17.618 35.881 1.00 62.89 669 SER D O 1
ATOM 14548 N N . SER D 1 670 ? -60.169 -17.050 36.658 1.00 43.56 670 SER D N 1
ATOM 14549 C CA . SER D 1 670 ? -59.902 -16.157 35.536 1.00 43.94 670 SER D CA 1
ATOM 14550 C C . SER D 1 670 ? -59.845 -16.927 34.216 1.00 43.54 670 SER D C 1
ATOM 14551 O O . SER D 1 670 ? -60.161 -16.384 33.160 1.00 55.13 670 SER D O 1
ATOM 14554 N N . SER D 1 671 ? -59.445 -18.192 34.279 1.00 44.18 671 SER D N 1
ATOM 14555 C CA . SER D 1 671 ? -59.397 -19.014 33.080 1.00 59.94 671 SER D CA 1
ATOM 14556 C C . SER D 1 671 ? -60.812 -19.351 32.637 1.00 83.43 671 SER D C 1
ATOM 14557 O O . SER D 1 671 ? -61.073 -19.531 31.446 1.00 62.45 671 SER D O 1
ATOM 14560 N N . PHE D 1 672 ? -61.729 -19.411 33.601 1.00 68.33 672 PHE D N 1
ATOM 14561 C CA . PHE D 1 672 ? -63.122 -19.683 33.286 1.00 63.75 672 PHE D CA 1
ATOM 14562 C C . PHE D 1 672 ? -63.857 -18.442 32.810 1.00 59.36 672 PHE D C 1
ATOM 14563 O O . PHE D 1 672 ? -64.602 -18.511 31.836 1.00 51.86 672 PHE D O 1
ATOM 14571 N N . THR D 1 673 ? -63.625 -17.300 33.451 1.00 45.58 673 THR D N 1
ATOM 14572 C CA . THR D 1 673 ? -64.180 -16.061 32.908 1.00 44.52 673 THR D CA 1
ATOM 14573 C C . THR D 1 673 ? -63.686 -15.804 31.478 1.00 68.58 673 THR D C 1
ATOM 14574 O O . THR D 1 673 ? -64.456 -15.369 30.627 1.00 63.73 673 THR D O 1
ATOM 14578 N N . VAL D 1 674 ? -62.414 -16.072 31.194 1.00 45.02 674 VAL D N 1
ATOM 14579 C CA . VAL D 1 674 ? -61.928 -15.761 29.852 1.00 58.18 674 VAL D CA 1
ATOM 14580 C C . VAL D 1 674 ? -62.488 -16.739 28.822 1.00 44.38 674 VAL D C 1
ATOM 14581 O O . VAL D 1 674 ? -62.803 -16.349 27.705 1.00 48.71 674 VAL D O 1
ATOM 14585 N N . HIS D 1 675 ? -62.623 -18.000 29.212 1.00 55.10 675 HIS D N 1
ATOM 14586 C CA . HIS D 1 675 ? -63.167 -19.029 28.336 1.00 44.35 675 HIS D CA 1
ATOM 14587 C C . HIS D 1 675 ? -64.589 -18.697 27.923 1.00 64.89 675 HIS D C 1
ATOM 14588 O O . HIS D 1 675 ? -64.962 -18.807 26.755 1.00 66.85 675 HIS D O 1
ATOM 14595 N N . PHE D 1 676 ? -65.390 -18.297 28.894 1.00 61.48 676 PHE D N 1
ATOM 14596 C CA . PHE D 1 676 ? -66.779 -17.967 28.624 1.00 82.01 676 PHE D CA 1
ATOM 14597 C C . PHE D 1 676 ? -66.906 -16.636 27.891 1.00 83.57 676 PHE D C 1
ATOM 14598 O O . PHE D 1 676 ? -67.835 -16.441 27.105 1.00 64.69 676 PHE D O 1
ATOM 14606 N N . ALA D 1 677 ? -65.970 -15.727 28.154 1.00 52.71 677 ALA D N 1
ATOM 14607 C CA . ALA D 1 677 ? -65.882 -14.483 27.399 1.00 67.72 677 ALA D CA 1
ATOM 14608 C C . ALA D 1 677 ? -65.682 -14.759 25.903 1.00 67.56 677 ALA D C 1
ATOM 14609 O O . ALA D 1 677 ? -66.298 -14.115 25.061 1.00 51.00 677 ALA D O 1
ATOM 14611 N N . HIS D 1 678 ? -64.813 -15.717 25.591 1.00 46.03 678 HIS D N 1
ATOM 14612 C CA . HIS D 1 678 ? -64.555 -16.134 24.214 1.00 64.23 678 HIS D CA 1
ATOM 14613 C C . HIS D 1 678 ? -65.807 -16.804 23.652 1.00 91.74 678 HIS D C 1
ATOM 14614 O O . HIS D 1 678 ? -66.189 -16.582 22.499 1.00 69.55 678 HIS D O 1
ATOM 14621 N N . HIS D 1 679 ? -66.445 -17.620 24.487 1.00 71.58 679 HIS D N 1
ATOM 14622 C CA . HIS D 1 679 ? -67.652 -18.335 24.095 1.00 81.05 679 HIS D CA 1
ATOM 14623 C C . HIS D 1 679 ? -68.729 -17.367 23.633 1.00 88.32 679 HIS D C 1
ATOM 14624 O O . HIS D 1 679 ? -69.374 -17.579 22.606 1.00 77.32 679 HIS D O 1
ATOM 14631 N N . ASP D 1 680 ? -68.927 -16.306 24.406 1.00 66.61 680 ASP D N 1
ATOM 14632 C CA . ASP D 1 680 ? -69.900 -15.280 24.054 1.00 78.28 680 ASP D CA 1
ATOM 14633 C C . ASP D 1 680 ? -69.541 -14.605 22.733 1.00 90.86 680 ASP D C 1
ATOM 14634 O O . ASP D 1 680 ? -70.415 -14.344 21.908 1.00 84.22 680 ASP D O 1
ATOM 14639 N N . LEU D 1 681 ? -68.257 -14.318 22.541 1.00 83.91 681 LEU D N 1
ATOM 14640 C CA . LEU D 1 681 ? -67.801 -13.720 21.298 1.00 80.54 681 LEU D CA 1
ATOM 14641 C C . LEU D 1 681 ? -68.210 -14.618 20.134 1.00 75.21 681 LEU D C 1
ATOM 14642 O O . LEU D 1 681 ? -68.616 -14.139 19.089 1.00 64.73 681 LEU D O 1
ATOM 14647 N N . ARG D 1 682 ? -68.155 -15.924 20.351 1.00 61.85 682 ARG D N 1
ATOM 14648 C CA . ARG D 1 682 ? -68.532 -16.895 19.335 1.00 59.53 682 ARG D CA 1
ATOM 14649 C C . ARG D 1 682 ? -70.050 -16.898 19.101 1.00 75.69 682 ARG D C 1
ATOM 14650 O O . ARG D 1 682 ? -70.537 -17.463 18.123 1.00 78.33 682 ARG D O 1
ATOM 14658 N N . ARG D 1 683 ? -70.786 -16.254 20.002 1.00 60.63 683 ARG D N 1
ATOM 14659 C CA . ARG D 1 683 ? -72.246 -16.190 19.928 1.00 77.79 683 ARG D CA 1
ATOM 14660 C C . ARG D 1 683 ? -72.741 -14.802 19.515 1.00 48.46 683 ARG D C 1
ATOM 14661 O O . ARG D 1 683 ? -73.941 -14.583 19.362 1.00 91.46 683 ARG D O 1
ATOM 14669 N N . GLY D 1 684 ? -71.815 -13.863 19.356 1.00 68.51 684 GLY D N 1
ATOM 14670 C CA . GLY D 1 684 ? -72.170 -12.506 18.989 1.00 56.26 684 GLY D CA 1
ATOM 14671 C C . GLY D 1 684 ? -72.640 -11.626 20.135 1.00 80.97 684 GLY D C 1
ATOM 14672 O O . GLY D 1 684 ? -73.113 -10.514 19.900 1.00 69.63 684 GLY D O 1
ATOM 14673 N N . ARG D 1 685 ? -72.517 -12.107 21.371 1.00 69.89 685 ARG D N 1
ATOM 14674 C CA . ARG D 1 685 ? -72.902 -11.309 22.536 1.00 81.04 685 ARG D CA 1
ATOM 14675 C C . ARG D 1 685 ? -71.701 -10.502 23.041 1.00 86.55 685 ARG D C 1
ATOM 14676 O O . ARG D 1 685 ? -70.878 -11.008 23.806 1.00 82.93 685 ARG D O 1
ATOM 14684 N N . PHE D 1 686 ? -71.616 -9.241 22.623 1.00 69.04 686 PHE D N 1
ATOM 14685 C CA . PHE D 1 686 ? -70.412 -8.439 22.826 1.00 53.91 686 PHE D CA 1
ATOM 14686 C C . PHE D 1 686 ? -70.249 -7.822 24.211 1.00 74.06 686 PHE D C 1
ATOM 14687 O O . PHE D 1 686 ? -69.139 -7.780 24.739 1.00 69.75 686 PHE D O 1
ATOM 14695 N N . ASN D 1 687 ? -71.339 -7.336 24.792 1.00 62.68 687 ASN D N 1
ATOM 14696 C CA . ASN D 1 687 ? -71.280 -6.803 26.146 1.00 74.97 687 ASN D CA 1
ATOM 14697 C C . ASN D 1 687 ? -70.890 -7.850 27.198 1.00 54.42 687 ASN D C 1
ATOM 14698 O O . ASN D 1 687 ? -70.065 -7.575 28.061 1.00 61.50 687 ASN D O 1
ATOM 14703 N N . PRO D 1 688 ? -71.494 -9.049 27.133 1.00 72.30 688 PRO D N 1
ATOM 14704 C CA . PRO D 1 688 ? -71.056 -10.151 28.000 1.00 55.64 688 PRO D CA 1
ATOM 14705 C C . PRO D 1 688 ? -69.582 -10.497 27.782 1.00 60.88 688 PRO D C 1
ATOM 14706 O O . PRO D 1 688 ? -68.894 -10.903 28.721 1.00 68.59 688 PRO D O 1
ATOM 14710 N N . PHE D 1 689 ? -69.111 -10.352 26.545 1.00 74.01 689 PHE D N 1
ATOM 14711 C CA . PHE D 1 689 ? -67.718 -10.646 26.215 1.00 59.38 689 PHE D CA 1
ATOM 14712 C C . PHE D 1 689 ? -66.782 -9.599 26.809 1.00 71.42 689 PHE D C 1
ATOM 14713 O O . PHE D 1 689 ? -65.834 -9.935 27.522 1.00 47.20 689 PHE D O 1
ATOM 14721 N N . ARG D 1 690 ? -67.055 -8.330 26.519 1.00 63.57 690 ARG D N 1
ATOM 14722 C CA . ARG D 1 690 ? -66.299 -7.243 27.121 1.00 59.38 690 ARG D CA 1
ATOM 14723 C C . ARG D 1 690 ? -66.206 -7.458 28.623 1.00 63.68 690 ARG D C 1
ATOM 14724 O O . ARG D 1 690 ? -65.144 -7.297 29.215 1.00 67.29 690 ARG D O 1
ATOM 14732 N N . PHE D 1 691 ? -67.330 -7.814 29.235 1.00 62.24 691 PHE D N 1
ATOM 14733 C CA . PHE D 1 691 ? -67.397 -7.934 30.678 1.00 58.71 691 PHE D CA 1
ATOM 14734 C C . PHE D 1 691 ? -66.537 -9.079 31.222 1.00 76.42 691 PHE D C 1
ATOM 14735 O O . PHE D 1 691 ? -65.802 -8.902 32.195 1.00 62.97 691 PHE D O 1
ATOM 14743 N N . GLY D 1 692 ? -66.631 -10.250 30.601 1.00 62.76 692 GLY D N 1
ATOM 14744 C CA . GLY D 1 692 ? -65.817 -11.380 31.014 1.00 53.87 692 GLY D CA 1
ATOM 14745 C C . GLY D 1 692 ? -64.321 -11.131 30.835 1.00 64.22 692 GLY D C 1
ATOM 14746 O O . GLY D 1 692 ? -63.509 -11.499 31.686 1.00 59.44 692 GLY D O 1
ATOM 14747 N N . LEU D 1 693 ? -63.949 -10.517 29.716 1.00 58.50 693 LEU D N 1
ATOM 14748 C CA . LEU D 1 693 ? -62.555 -10.183 29.466 1.00 68.84 693 LEU D CA 1
ATOM 14749 C C . LEU D 1 693 ? -62.041 -9.283 30.579 1.00 66.05 693 LEU D C 1
ATOM 14750 O O . LEU D 1 693 ? -60.975 -9.519 31.156 1.00 49.45 693 LEU D O 1
ATOM 14755 N N . LEU D 1 694 ? -62.813 -8.250 30.881 1.00 46.94 694 LEU D N 1
ATOM 14756 C CA . LEU D 1 694 ? -62.428 -7.303 31.912 1.00 68.94 694 LEU D CA 1
ATOM 14757 C C . LEU D 1 694 ? -62.315 -7.983 33.275 1.00 60.08 694 LEU D C 1
ATOM 14758 O O . LEU D 1 694 ? -61.393 -7.716 34.041 1.00 50.21 694 LEU D O 1
ATOM 14763 N N . VAL D 1 695 ? -63.268 -8.854 33.578 1.00 54.44 695 VAL D N 1
ATOM 14764 C CA . VAL D 1 695 ? -63.236 -9.601 34.825 1.00 44.44 695 VAL D CA 1
ATOM 14765 C C . VAL D 1 695 ? -61.962 -10.433 34.928 1.00 57.63 695 VAL D C 1
ATOM 14766 O O . VAL D 1 695 ? -61.284 -10.406 35.952 1.00 54.60 695 VAL D O 1
ATOM 14770 N N . THR D 1 696 ? -61.639 -11.161 33.863 1.00 39.78 696 THR D N 1
ATOM 14771 C CA . THR D 1 696 ? -60.389 -11.909 33.797 1.00 60.53 696 THR D CA 1
ATOM 14772 C C . THR D 1 696 ? -59.204 -11.020 34.197 1.00 59.09 696 THR D C 1
ATOM 14773 O O . THR D 1 696 ? -58.391 -11.388 35.049 1.00 48.90 696 THR D O 1
ATOM 14777 N N . ILE D 1 697 ? -59.134 -9.842 33.586 1.00 51.35 697 ILE D N 1
ATOM 14778 C CA . ILE D 1 697 ? -58.064 -8.882 33.832 1.00 46.28 697 ILE D CA 1
ATOM 14779 C C . ILE D 1 697 ? -58.008 -8.469 35.302 1.00 57.54 697 ILE D C 1
ATOM 14780 O O . ILE D 1 697 ? -56.946 -8.457 35.921 1.00 56.04 697 ILE D O 1
ATOM 14785 N N . ILE D 1 698 ? -59.156 -8.136 35.867 1.00 66.67 698 ILE D N 1
ATOM 14786 C CA . ILE D 1 698 ? -59.209 -7.751 37.267 1.00 53.22 698 ILE D CA 1
ATOM 14787 C C . ILE D 1 698 ? -58.743 -8.883 38.180 1.00 62.68 698 ILE D C 1
ATOM 14788 O O . ILE D 1 698 ? -57.987 -8.651 39.128 1.00 47.13 698 ILE D O 1
ATOM 14793 N N . LEU D 1 699 ? -59.192 -10.103 37.894 1.00 46.88 699 LEU D N 1
ATOM 14794 C CA . LEU D 1 699 ? -58.755 -11.268 38.659 1.00 38.78 699 LEU D CA 1
ATOM 14795 C C . LEU D 1 699 ? -57.230 -11.429 38.604 1.00 60.93 699 LEU D C 1
ATOM 14796 O O . LEU D 1 699 ? -56.592 -11.699 39.628 1.00 46.01 699 LEU D O 1
ATOM 14801 N N . GLY D 1 700 ? -56.648 -11.257 37.419 1.00 46.36 700 GLY D N 1
ATOM 14802 C CA . GLY D 1 700 ? -55.203 -11.352 37.261 1.00 41.14 700 GLY D CA 1
ATOM 14803 C C . GLY D 1 700 ? -54.505 -10.304 38.108 1.00 42.19 700 GLY D C 1
ATOM 14804 O O . GLY D 1 700 ? -53.524 -10.584 38.809 1.00 49.35 700 GLY D O 1
ATOM 14805 N N . VAL D 1 701 ? -55.025 -9.085 38.057 1.00 49.14 701 VAL D N 1
ATOM 14806 C CA . VAL D 1 701 ? -54.459 -7.993 38.826 1.00 43.69 701 VAL D CA 1
ATOM 14807 C C . VAL D 1 701 ? -54.459 -8.346 40.309 1.00 55.24 701 VAL D C 1
ATOM 14808 O O . VAL D 1 701 ? -53.475 -8.120 41.008 1.00 56.25 701 VAL D O 1
ATOM 14812 N N . LEU D 1 702 ? -55.565 -8.912 40.783 1.00 51.09 702 LEU D N 1
ATOM 14813 C CA . LEU D 1 702 ? -55.664 -9.338 42.170 1.00 51.96 702 LEU D CA 1
ATOM 14814 C C . LEU D 1 702 ? -54.621 -10.401 42.503 1.00 64.25 702 LEU D C 1
ATOM 14815 O O . LEU D 1 702 ? -53.957 -10.325 43.540 1.00 49.87 702 LEU D O 1
ATOM 14820 N N . PHE D 1 703 ? -54.493 -11.401 41.637 1.00 63.94 703 PHE D N 1
ATOM 14821 C CA . PHE D 1 703 ? -53.441 -12.397 41.795 1.00 52.00 703 PHE D CA 1
ATOM 14822 C C . PHE D 1 703 ? -52.095 -11.694 41.942 1.00 45.70 703 PHE D C 1
ATOM 14823 O O . PHE D 1 703 ? -51.328 -12.013 42.836 1.00 35.13 703 PHE D O 1
ATOM 14831 N N . PHE D 1 704 ? -51.816 -10.729 41.068 1.00 45.25 704 PHE D N 1
ATOM 14832 C CA . PHE D 1 704 ? -50.535 -10.031 41.101 1.00 52.92 704 PHE D CA 1
ATOM 14833 C C . PHE D 1 704 ? -50.328 -9.244 42.396 1.00 50.83 704 PHE D C 1
ATOM 14834 O O . PHE D 1 704 ? -49.234 -9.245 42.966 1.00 51.33 704 PHE D O 1
ATOM 14842 N N . LEU D 1 705 ? -51.370 -8.568 42.860 1.00 51.18 705 LEU D N 1
ATOM 14843 C CA . LEU D 1 705 ? -51.267 -7.793 44.092 1.00 55.46 705 LEU D CA 1
ATOM 14844 C C . LEU D 1 705 ? -51.029 -8.708 45.292 1.00 62.52 705 LEU D C 1
ATOM 14845 O O . LEU D 1 705 ? -50.203 -8.412 46.163 1.00 46.91 705 LEU D O 1
ATOM 14850 N N . VAL D 1 706 ? -51.745 -9.825 45.337 1.00 48.93 706 VAL D N 1
ATOM 14851 C CA . VAL D 1 706 ? -51.493 -10.829 46.367 1.00 50.27 706 VAL D CA 1
ATOM 14852 C C . VAL D 1 706 ? -50.038 -11.348 46.333 1.00 60.61 706 VAL D C 1
ATOM 14853 O O . VAL D 1 706 ? -49.352 -11.340 47.349 1.00 48.74 706 VAL D O 1
ATOM 14857 N N . GLN D 1 707 ? -49.562 -11.786 45.169 1.00 47.71 707 GLN D N 1
ATOM 14858 C CA . GLN D 1 707 ? -48.173 -12.226 45.047 1.00 47.70 707 GLN D CA 1
ATOM 14859 C C . GLN D 1 707 ? -47.203 -11.147 45.520 1.00 41.24 707 GLN D C 1
ATOM 14860 O O . GLN D 1 707 ? -46.248 -11.430 46.235 1.00 45.51 707 GLN D O 1
ATOM 14866 N N . SER D 1 708 ? -47.454 -9.909 45.115 1.00 42.05 708 SER D N 1
ATOM 14867 C CA . SER D 1 708 ? -46.572 -8.806 45.452 1.00 42.43 708 SER D CA 1
ATOM 14868 C C . SER D 1 708 ? -46.418 -8.672 46.963 1.00 58.50 708 SER D C 1
ATOM 14869 O O . SER D 1 708 ? -45.312 -8.554 47.475 1.00 49.11 708 SER D O 1
ATOM 14872 N N . TRP D 1 709 ? -47.537 -8.693 47.675 1.00 40.02 709 TRP D N 1
ATOM 14873 C CA . TRP D 1 709 ? -47.511 -8.587 49.120 1.00 36.97 709 TRP D CA 1
ATOM 14874 C C . TRP D 1 709 ? -46.764 -9.772 49.719 1.00 46.31 709 TRP D C 1
ATOM 14875 O O . TRP D 1 709 ? -45.944 -9.624 50.618 1.00 47.32 709 TRP D O 1
ATOM 14886 N N . GLU D 1 710 ? -47.053 -10.957 49.210 1.00 43.94 710 GLU D N 1
ATOM 14887 C CA . GLU D 1 710 ? -46.382 -12.162 49.665 1.00 37.41 710 GLU D CA 1
ATOM 14888 C C . GLU D 1 710 ? -44.864 -12.042 49.440 1.00 50.02 710 GLU D C 1
ATOM 14889 O O . GLU D 1 710 ? -44.067 -12.375 50.317 1.00 42.49 710 GLU D O 1
ATOM 14895 N N . PHE D 1 711 ? -44.467 -11.554 48.269 1.00 39.70 711 PHE D N 1
ATOM 14896 C CA . PHE D 1 711 ? -43.043 -11.396 47.950 1.00 35.30 711 PHE D CA 1
ATOM 14897 C C . PHE D 1 711 ? -42.388 -10.393 48.894 1.00 52.55 711 PHE D C 1
ATOM 14898 O O . PHE D 1 711 ? -41.281 -10.613 49.372 1.00 39.96 711 PHE D O 1
ATOM 14906 N N . TYR D 1 712 ? -43.088 -9.298 49.171 1.00 41.54 712 TYR D N 1
ATOM 14907 C CA . TYR D 1 712 ? -42.571 -8.262 50.049 1.00 49.80 712 TYR D CA 1
ATOM 14908 C C . TYR D 1 712 ? -42.345 -8.849 51.434 1.00 52.88 712 TYR D C 1
ATOM 14909 O O . TYR D 1 712 ? -41.292 -8.667 52.046 1.00 55.03 712 TYR D O 1
ATOM 14918 N N . GLN D 1 713 ? -43.343 -9.570 51.925 1.00 40.87 713 GLN D N 1
ATOM 14919 C CA . GLN D 1 713 ? -43.242 -10.171 53.237 1.00 40.11 713 GLN D CA 1
ATOM 14920 C C . GLN D 1 713 ? -42.103 -11.180 53.305 1.00 47.63 713 GLN D C 1
ATOM 14921 O O . GLN D 1 713 ? -41.284 -11.134 54.219 1.00 51.75 713 GLN D O 1
ATOM 14927 N N . PHE D 1 714 ? -42.045 -12.079 52.330 1.00 43.29 714 PHE D N 1
ATOM 14928 C CA . PHE D 1 714 ? -41.057 -13.146 52.353 1.00 41.87 714 PHE D CA 1
ATOM 14929 C C . PHE D 1 714 ? -39.654 -12.567 52.246 1.00 63.03 714 PHE D C 1
ATOM 14930 O O . PHE D 1 714 ? -38.727 -13.057 52.879 1.00 40.88 714 PHE D O 1
ATOM 14938 N N . TYR D 1 715 ? -39.505 -11.518 51.445 1.00 46.61 715 TYR D N 1
ATOM 14939 C CA . TYR D 1 715 ? -38.207 -10.876 51.263 1.00 55.88 715 TYR D CA 1
ATOM 14940 C C . TYR D 1 715 ? -37.665 -10.323 52.583 1.00 53.78 715 TYR D C 1
ATOM 14941 O O . TYR D 1 715 ? -36.453 -10.297 52.802 1.00 52.25 715 TYR D O 1
ATOM 14950 N N . HIS D 1 716 ? -38.570 -9.891 53.460 1.00 45.03 716 HIS D N 1
ATOM 14951 C CA . HIS D 1 716 ? -38.195 -9.349 54.768 1.00 36.34 716 HIS D CA 1
ATOM 14952 C C . HIS D 1 716 ? -37.913 -10.406 55.829 1.00 39.47 716 HIS D C 1
ATOM 14953 O O . HIS D 1 716 ? -37.486 -10.079 56.930 1.00 52.10 716 HIS D O 1
ATOM 14960 N N . HIS D 1 717 ? -38.140 -11.671 55.506 1.00 66.31 717 HIS D N 1
ATOM 14961 C CA . HIS D 1 717 ? -37.913 -12.733 56.483 1.00 47.59 717 HIS D CA 1
ATOM 14962 C C . HIS D 1 717 ? -36.794 -13.679 56.069 1.00 47.42 717 HIS D C 1
ATOM 14963 O O . HIS D 1 717 ? -36.387 -14.541 56.843 1.00 62.65 717 HIS D O 1
ATOM 14970 N N . SER D 1 718 ? -36.306 -13.527 54.841 1.00 56.56 718 SER D N 1
ATOM 14971 C CA . SER D 1 718 ? -35.327 -14.459 54.308 1.00 49.24 718 SER D CA 1
ATOM 14972 C C . SER D 1 718 ? -34.582 -13.869 53.125 1.00 43.74 718 SER D C 1
ATOM 14973 O O . SER D 1 718 ? -35.192 -13.357 52.190 1.00 73.35 718 SER D O 1
ATOM 14976 N N . SER D 1 719 ? -33.258 -13.970 53.175 1.00 38.72 719 SER D N 1
ATOM 14977 C CA . SER D 1 719 ? -32.371 -13.440 52.143 1.00 47.09 719 SER D CA 1
ATOM 14978 C C . SER D 1 719 ? -32.080 -14.477 51.065 1.00 41.97 719 SER D C 1
ATOM 14979 O O . SER D 1 719 ? -31.677 -15.598 51.375 1.00 48.44 719 SER D O 1
ATOM 14982 N N . TRP D 1 720 ? -32.261 -14.107 49.801 1.00 35.19 720 TRP D N 1
ATOM 14983 C CA . TRP D 1 720 ? -31.902 -15.028 48.724 1.00 48.64 720 TRP D CA 1
ATOM 14984 C C . TRP D 1 720 ? -30.386 -15.149 48.562 1.00 51.09 720 TRP D C 1
ATOM 14985 O O . TRP D 1 720 ? -29.907 -15.960 47.776 1.00 56.15 720 TRP D O 1
ATOM 14996 N N . GLN D 1 721 ? -29.635 -14.352 49.315 1.00 38.02 721 GLN D N 1
ATOM 14997 C CA . GLN D 1 721 ? -28.170 -14.450 49.304 1.00 49.49 721 GLN D CA 1
ATOM 14998 C C . GLN D 1 721 ? -27.641 -15.475 50.284 1.00 44.39 721 GLN D C 1
ATOM 14999 O O . GLN D 1 721 ? -26.526 -15.967 50.136 1.00 51.75 721 GLN D O 1
ATOM 15005 N N . GLU D 1 722 ? -28.457 -15.803 51.280 1.00 33.87 722 GLU D N 1
ATOM 15006 C CA . GLU D 1 722 ? -28.040 -16.700 52.350 1.00 47.77 722 GLU D CA 1
ATOM 15007 C C . GLU D 1 722 ? -28.779 -18.047 52.337 1.00 50.83 722 GLU D C 1
ATOM 15008 O O . GLU D 1 722 ? -28.425 -18.956 53.101 1.00 47.66 722 GLU D O 1
ATOM 15014 N N . ASN D 1 723 ? -29.794 -18.164 51.476 1.00 33.97 723 ASN D N 1
ATOM 15015 C CA . ASN D 1 723 ? -30.654 -19.349 51.416 1.00 38.64 723 ASN D CA 1
ATOM 15016 C C . ASN D 1 723 ? -31.029 -19.740 49.983 1.00 24.54 723 ASN D C 1
ATOM 15017 O O . ASN D 1 723 ? -31.736 -18.999 49.292 1.00 35.26 723 ASN D O 1
ATOM 15022 N N . LEU D 1 724 ? -30.581 -20.926 49.570 1.00 34.31 724 LEU D N 1
ATOM 15023 C CA . LEU D 1 724 ? -30.721 -21.403 48.207 1.00 35.13 724 LEU D CA 1
ATOM 15024 C C . LEU D 1 724 ? -32.177 -21.595 47.793 1.00 43.07 724 LEU D C 1
ATOM 15025 O O . LEU D 1 724 ? -32.553 -21.244 46.677 1.00 38.71 724 LEU D O 1
ATOM 15030 N N . TRP D 1 725 ? -32.988 -22.160 48.682 1.00 43.46 725 TRP D N 1
ATOM 15031 C CA . TRP D 1 725 ? -34.402 -22.361 48.385 1.00 43.30 725 TRP D CA 1
ATOM 15032 C C . TRP D 1 725 ? -35.064 -21.013 48.110 1.00 35.81 725 TRP D C 1
ATOM 15033 O O . TRP D 1 725 ? -35.861 -20.872 47.178 1.00 38.60 725 TRP D O 1
ATOM 15044 N N . THR D 1 726 ? -34.732 -20.022 48.934 1.00 31.46 726 THR D N 1
ATOM 15045 C CA . THR D 1 726 ? -35.326 -18.702 48.799 1.00 36.98 726 THR D CA 1
ATOM 15046 C C . THR D 1 726 ? -34.970 -18.112 47.448 1.00 37.53 726 THR D C 1
ATOM 15047 O O . THR D 1 726 ? -35.806 -17.509 46.789 1.00 44.76 726 THR D O 1
ATOM 15051 N N . ALA D 1 727 ? -33.727 -18.313 47.032 1.00 46.00 727 ALA D N 1
ATOM 15052 C CA . ALA D 1 727 ? -33.284 -17.880 45.717 1.00 31.25 727 ALA D CA 1
ATOM 15053 C C . ALA D 1 727 ? -34.080 -18.574 44.605 1.00 38.54 727 ALA D C 1
ATOM 15054 O O . ALA D 1 727 ? -34.510 -17.928 43.649 1.00 32.81 727 ALA D O 1
ATOM 15056 N N . ALA D 1 728 ? -34.279 -19.883 44.738 1.00 29.53 728 ALA D N 1
ATOM 15057 C CA . ALA D 1 728 ? -35.067 -20.642 43.769 1.00 29.45 728 ALA D CA 1
ATOM 15058 C C . ALA D 1 728 ? -36.509 -20.155 43.714 1.00 45.38 728 ALA D C 1
ATOM 15059 O O . ALA D 1 728 ? -37.085 -20.009 42.632 1.00 33.00 728 ALA D O 1
ATOM 15061 N N . PHE D 1 729 ? -37.091 -19.909 44.885 1.00 40.35 729 PHE D N 1
ATOM 15062 C CA . PHE D 1 729 ? -38.473 -19.444 44.967 1.00 40.46 729 PHE D CA 1
ATOM 15063 C C . PHE D 1 729 ? -38.652 -18.112 44.241 1.00 38.79 729 PHE D C 1
ATOM 15064 O O . PHE D 1 729 ? -39.517 -17.977 43.381 1.00 43.40 729 PHE D O 1
ATOM 15072 N N . PHE D 1 730 ? -37.841 -17.124 44.596 1.00 34.39 730 PHE D N 1
ATOM 15073 C CA . PHE D 1 730 ? -37.919 -15.832 43.934 1.00 44.20 730 PHE D CA 1
ATOM 15074 C C . PHE D 1 730 ? -37.651 -15.935 42.444 1.00 62.29 730 PHE D C 1
ATOM 15075 O O . PHE D 1 730 ? -38.219 -15.174 41.657 1.00 37.61 730 PHE D O 1
ATOM 15083 N N . THR D 1 731 ? -36.794 -16.873 42.054 1.00 37.57 731 THR D N 1
ATOM 15084 C CA . THR D 1 731 ? -36.459 -16.998 40.648 1.00 34.35 731 THR D CA 1
ATOM 15085 C C . THR D 1 731 ? -37.656 -17.536 39.864 1.00 51.17 731 THR D C 1
ATOM 15086 O O . THR D 1 731 ? -38.120 -16.890 38.929 1.00 34.91 731 THR D O 1
ATOM 15090 N N . ILE D 1 732 ? -38.147 -18.714 40.246 1.00 36.81 732 ILE D N 1
ATOM 15091 C CA . ILE D 1 732 ? -39.191 -19.390 39.484 1.00 49.24 732 ILE D CA 1
ATOM 15092 C C . ILE D 1 732 ? -40.576 -18.779 39.700 1.00 60.43 732 ILE D C 1
ATOM 15093 O O . ILE D 1 732 ? -41.331 -18.594 38.746 1.00 41.15 732 ILE D O 1
ATOM 15098 N N . VAL D 1 733 ? -40.914 -18.464 40.945 1.00 39.64 733 VAL D N 1
ATOM 15099 C CA . VAL D 1 733 ? -42.203 -17.848 41.226 1.00 29.23 733 VAL D CA 1
ATOM 15100 C C . VAL D 1 733 ? -42.210 -16.391 40.760 1.00 44.98 733 VAL D C 1
ATOM 15101 O O . VAL D 1 733 ? -43.218 -15.882 40.254 1.00 47.85 733 VAL D O 1
ATOM 15105 N N . GLY D 1 734 ? -41.071 -15.725 40.905 1.00 42.83 734 GLY D N 1
ATOM 15106 C CA . GLY D 1 734 ? -40.912 -14.390 40.352 1.00 34.84 734 GLY D CA 1
ATOM 15107 C C . GLY D 1 734 ? -41.085 -14.385 38.843 1.00 62.08 734 GLY D C 1
ATOM 15108 O O . GLY D 1 734 ? -41.796 -13.544 38.289 1.00 37.31 734 GLY D O 1
ATOM 15109 N N . LEU D 1 735 ? -40.437 -15.329 38.167 1.00 38.88 735 LEU D N 1
ATOM 15110 C CA . LEU D 1 735 ? -40.534 -15.392 36.716 1.00 44.95 735 LEU D CA 1
ATOM 15111 C C . LEU D 1 735 ? -41.990 -15.624 36.319 1.00 49.27 735 LEU D C 1
ATOM 15112 O O . LEU D 1 735 ? -42.493 -15.019 35.374 1.00 43.76 735 LEU D O 1
ATOM 15117 N N . HIS D 1 736 ? -42.679 -16.488 37.060 1.00 40.60 736 HIS D N 1
ATOM 15118 C CA . HIS D 1 736 ? -44.086 -16.712 36.783 1.00 43.84 736 HIS D CA 1
ATOM 15119 C C . HIS D 1 736 ? -44.864 -15.409 36.928 1.00 35.39 736 HIS D C 1
ATOM 15120 O O . HIS D 1 736 ? -45.747 -15.106 36.124 1.00 37.28 736 HIS D O 1
ATOM 15127 N N . GLY D 1 737 ? -44.522 -14.641 37.954 1.00 32.39 737 GLY D N 1
ATOM 15128 C CA . GLY D 1 737 ? -45.152 -13.352 38.173 1.00 32.44 737 GLY D CA 1
ATOM 15129 C C . GLY D 1 737 ? -44.994 -12.434 36.984 1.00 43.88 737 GLY D C 1
ATOM 15130 O O . GLY D 1 737 ? -45.927 -11.730 36.601 1.00 51.47 737 GLY D O 1
ATOM 15131 N N . LEU D 1 738 ? -43.807 -12.443 36.391 1.00 43.45 738 LEU D N 1
ATOM 15132 C CA . LEU D 1 738 ? -43.559 -11.639 35.211 1.00 42.68 738 LEU D CA 1
ATOM 15133 C C . LEU D 1 738 ? -44.483 -12.096 34.077 1.00 50.39 738 LEU D C 1
ATOM 15134 O O . LEU D 1 738 ? -44.980 -11.282 33.288 1.00 42.13 738 LEU D O 1
ATOM 15139 N N . HIS D 1 739 ? -44.731 -13.399 34.012 1.00 42.69 739 HIS D N 1
ATOM 15140 C CA . HIS D 1 739 ? -45.651 -13.937 33.013 1.00 40.90 739 HIS D CA 1
ATOM 15141 C C . HIS D 1 739 ? -47.077 -13.463 33.222 1.00 54.31 739 HIS D C 1
ATOM 15142 O O . HIS D 1 739 ? -47.772 -13.169 32.254 1.00 42.02 739 HIS D O 1
ATOM 15149 N N . VAL D 1 740 ? -47.512 -13.387 34.480 1.00 39.98 740 VAL D N 1
ATOM 15150 C CA . VAL D 1 740 ? -48.838 -12.856 34.781 1.00 42.41 740 VAL D CA 1
ATOM 15151 C C . VAL D 1 740 ? -48.980 -11.431 34.236 1.00 57.29 740 VAL D C 1
ATOM 15152 O O . VAL D 1 740 ? -49.996 -11.075 33.639 1.00 44.39 740 VAL D O 1
ATOM 15156 N N . VAL D 1 741 ? -47.944 -10.628 34.437 1.00 41.63 741 VAL D N 1
ATOM 15157 C CA . VAL D 1 741 ? -47.913 -9.266 33.932 1.00 46.76 741 VAL D CA 1
ATOM 15158 C C . VAL D 1 741 ? -48.005 -9.234 32.415 1.00 48.24 741 VAL D C 1
ATOM 15159 O O . VAL D 1 741 ? -48.782 -8.472 31.860 1.00 39.66 741 VAL D O 1
ATOM 15163 N N . ILE D 1 742 ? -47.195 -10.056 31.755 1.00 32.79 742 ILE D N 1
ATOM 15164 C CA . ILE D 1 742 ? -47.205 -10.151 30.294 1.00 50.45 742 ILE D CA 1
ATOM 15165 C C . ILE D 1 742 ? -48.550 -10.641 29.765 1.00 52.15 742 ILE D C 1
ATOM 15166 O O . ILE D 1 742 ? -49.133 -10.028 28.878 1.00 50.44 742 ILE D O 1
ATOM 15171 N N . GLY D 1 743 ? -49.042 -11.741 30.322 1.00 34.48 743 GLY D N 1
ATOM 15172 C CA . GLY D 1 743 ? -50.336 -12.275 29.941 1.00 41.90 743 GLY D CA 1
ATOM 15173 C C . GLY D 1 743 ? -51.450 -11.284 30.218 1.00 44.07 743 GLY D C 1
ATOM 15174 O O . GLY D 1 743 ? -52.390 -11.147 29.435 1.00 44.06 743 GLY D O 1
ATOM 15175 N N . GLY D 1 744 ? -51.340 -10.580 31.336 1.00 45.44 744 GLY D N 1
ATOM 15176 C CA . GLY D 1 744 ? -52.328 -9.580 31.689 1.00 47.43 744 GLY D CA 1
ATOM 15177 C C . GLY D 1 744 ? -52.363 -8.484 30.648 1.00 49.72 744 GLY D C 1
ATOM 15178 O O . GLY D 1 744 ? -53.427 -8.064 30.192 1.00 52.92 744 GLY D O 1
ATOM 15179 N N . PHE D 1 745 ? -51.178 -8.024 30.268 1.00 47.47 745 PHE D N 1
ATOM 15180 C CA . PHE D 1 745 ? -51.054 -6.992 29.260 1.00 53.63 745 PHE D CA 1
ATOM 15181 C C . PHE D 1 745 ? -51.634 -7.469 27.933 1.00 59.46 745 PHE D C 1
ATOM 15182 O O . PHE D 1 745 ? -52.324 -6.713 27.247 1.00 50.72 745 PHE D O 1
ATOM 15190 N N . GLY D 1 746 ? -51.354 -8.723 27.580 1.00 42.75 746 GLY D N 1
ATOM 15191 C CA . GLY D 1 746 ? -51.923 -9.324 26.386 1.00 38.22 746 GLY D CA 1
ATOM 15192 C C . GLY D 1 746 ? -53.448 -9.267 26.393 1.00 56.76 746 GLY D C 1
ATOM 15193 O O . GLY D 1 746 ? -54.074 -8.947 25.383 1.00 45.60 746 GLY D O 1
ATOM 15194 N N . LEU D 1 747 ? -54.056 -9.577 27.535 1.00 42.45 747 LEU D N 1
ATOM 15195 C CA . LEU D 1 747 ? -55.509 -9.514 27.648 1.00 53.09 747 LEU D CA 1
ATOM 15196 C C . LEU D 1 747 ? -55.990 -8.067 27.532 1.00 43.57 747 LEU D C 1
ATOM 15197 O O . LEU D 1 747 ? -57.036 -7.785 26.949 1.00 52.95 747 LEU D O 1
ATOM 15202 N N . ILE D 1 748 ? -55.208 -7.153 28.087 1.00 50.98 748 ILE D N 1
ATOM 15203 C CA . ILE D 1 748 ? -55.531 -5.739 28.024 1.00 40.40 748 ILE D CA 1
ATOM 15204 C C . ILE D 1 748 ? -55.466 -5.186 26.596 1.00 47.62 748 ILE D C 1
ATOM 15205 O O . ILE D 1 748 ? -56.241 -4.303 26.239 1.00 53.95 748 ILE D O 1
ATOM 15210 N N . LEU D 1 749 ? -54.541 -5.700 25.789 1.00 51.87 749 LEU D N 1
ATOM 15211 C CA . LEU D 1 749 ? -54.484 -5.338 24.378 1.00 55.13 749 LEU D CA 1
ATOM 15212 C C . LEU D 1 749 ? -55.790 -5.735 23.675 1.00 46.76 749 LEU D C 1
ATOM 15213 O O . LEU D 1 749 ? -56.362 -4.950 22.925 1.00 44.02 749 LEU D O 1
ATOM 15218 N N . ALA D 1 750 ? -56.253 -6.956 23.933 1.00 48.43 750 ALA D N 1
ATOM 15219 C CA . ALA D 1 750 ? -57.499 -7.446 23.361 1.00 55.35 750 ALA D CA 1
ATOM 15220 C C . ALA D 1 750 ? -58.673 -6.579 23.798 1.00 52.39 750 ALA D C 1
ATOM 15221 O O . ALA D 1 750 ? -59.594 -6.318 23.023 1.00 59.37 750 ALA D O 1
ATOM 15223 N N . TYR D 1 751 ? -58.635 -6.134 25.047 1.00 43.16 751 TYR D N 1
ATOM 15224 C CA . TYR D 1 751 ? -59.710 -5.318 25.597 1.00 67.95 751 TYR D CA 1
ATOM 15225 C C . TYR D 1 751 ? -59.743 -3.925 24.965 1.00 64.01 751 TYR D C 1
ATOM 15226 O O . TYR D 1 751 ? -60.811 -3.403 24.651 1.00 59.35 751 TYR D O 1
ATOM 15235 N N . LEU D 1 752 ? -58.569 -3.326 24.787 1.00 46.35 752 LEU D N 1
ATOM 15236 C CA . LEU D 1 752 ? -58.465 -2.064 24.069 1.00 69.22 752 LEU D CA 1
ATOM 15237 C C . LEU D 1 752 ? -58.970 -2.223 22.644 1.00 58.17 752 LEU D C 1
ATOM 15238 O O . LEU D 1 752 ? -59.605 -1.328 22.102 1.00 64.30 752 LEU D O 1
ATOM 15243 N N . GLN D 1 753 ? -58.667 -3.366 22.043 1.00 51.62 753 GLN D N 1
ATOM 15244 C CA . GLN D 1 753 ? -59.175 -3.692 20.723 1.00 47.39 753 GLN D CA 1
ATOM 15245 C C . GLN D 1 753 ? -60.707 -3.732 20.735 1.00 56.33 753 GLN D C 1
ATOM 15246 O O . GLN D 1 753 ? -61.363 -3.230 19.823 1.00 65.25 753 GLN D O 1
ATOM 15252 N N . ALA D 1 754 ? -61.271 -4.331 21.775 1.00 61.38 754 ALA D N 1
ATOM 15253 C CA . ALA D 1 754 ? -62.717 -4.452 21.877 1.00 74.21 754 ALA D CA 1
ATOM 15254 C C . ALA D 1 754 ? -63.377 -3.087 22.052 1.00 84.72 754 ALA D C 1
ATOM 15255 O O . ALA D 1 754 ? -64.474 -2.850 21.545 1.00 70.34 754 ALA D O 1
ATOM 15257 N N . LEU D 1 755 ? -62.701 -2.187 22.759 1.00 82.64 755 LEU D N 1
ATOM 15258 C CA . LEU D 1 755 ? -63.238 -0.853 23.003 1.00 63.11 755 LEU D CA 1
ATOM 15259 C C . LEU D 1 755 ? -63.209 0.050 21.768 1.00 80.83 755 LEU D C 1
ATOM 15260 O O . LEU D 1 755 ? -63.901 1.066 21.718 1.00 70.18 755 LEU D O 1
ATOM 15265 N N . ARG D 1 756 ? -62.406 -0.313 20.777 1.00 82.77 756 ARG D N 1
ATOM 15266 C CA . ARG D 1 756 ? -62.314 0.478 19.556 1.00 69.95 756 ARG D CA 1
ATOM 15267 C C . ARG D 1 756 ? -63.062 -0.211 18.418 1.00 64.38 756 ARG D C 1
ATOM 15268 O O . ARG D 1 756 ? -63.026 0.240 17.274 1.00 94.63 756 ARG D O 1
ATOM 15276 N N . GLY D 1 757 ? -63.736 -1.311 18.744 1.00 89.46 757 GLY D N 1
ATOM 15277 C CA . GLY D 1 757 ? -64.493 -2.069 17.767 1.00 58.75 757 GLY D CA 1
ATOM 15278 C C . GLY D 1 757 ? -63.627 -2.889 16.829 1.00 72.58 757 GLY D C 1
ATOM 15279 O O . GLY D 1 757 ? -64.076 -3.309 15.765 1.00 62.80 757 GLY D O 1
ATOM 15280 N N . LYS D 1 758 ? -62.379 -3.120 17.217 1.00 67.72 758 LYS D N 1
ATOM 15281 C CA . LYS D 1 758 ? -61.469 -3.910 16.397 1.00 63.41 758 LYS D CA 1
ATOM 15282 C C . LYS D 1 758 ? -61.705 -5.411 16.570 1.00 59.94 758 LYS D C 1
ATOM 15283 O O . LYS D 1 758 ? -61.296 -6.215 15.732 1.00 68.70 758 LYS D O 1
ATOM 15289 N N . ILE D 1 759 ? -62.359 -5.786 17.664 1.00 68.73 759 ILE D N 1
ATOM 15290 C CA . ILE D 1 759 ? -62.736 -7.177 17.871 1.00 47.73 759 ILE D CA 1
ATOM 15291 C C . ILE D 1 759 ? -64.092 -7.459 17.248 1.00 70.98 759 ILE D C 1
ATOM 15292 O O . ILE D 1 759 ? -65.102 -6.854 17.627 1.00 60.30 759 ILE D O 1
ATOM 15297 N N . THR D 1 760 ? -64.105 -8.389 16.299 1.00 50.27 760 THR D N 1
ATOM 15298 C CA . THR D 1 760 ? -65.325 -8.801 15.625 1.00 51.33 760 THR D CA 1
ATOM 15299 C C . THR D 1 760 ? -65.348 -10.323 15.530 1.00 68.98 760 THR D C 1
ATOM 15300 O O . THR D 1 760 ? -64.367 -10.991 15.888 1.00 54.73 760 THR D O 1
ATOM 15304 N N . LEU D 1 761 ? -66.471 -10.868 15.066 1.00 57.02 761 LEU D N 1
ATOM 15305 C CA . LEU D 1 761 ? -66.577 -12.297 14.782 1.00 61.99 761 LEU D CA 1
ATOM 15306 C C . LEU D 1 761 ? -65.542 -12.675 13.733 1.00 82.95 761 LEU D C 1
ATOM 15307 O O . LEU D 1 761 ? -65.007 -13.788 13.724 1.00 83.47 761 LEU D O 1
ATOM 15312 N N . HIS D 1 762 ? -65.275 -11.728 12.844 1.00 112.87 762 HIS D N 1
ATOM 15313 C CA . HIS D 1 762 ? -64.277 -11.895 11.802 1.00 127.91 762 HIS D CA 1
ATOM 15314 C C . HIS D 1 762 ? -62.876 -11.928 12.420 1.00 107.74 762 HIS D C 1
ATOM 15315 O O . HIS D 1 762 ? -62.198 -12.957 12.401 1.00 67.83 762 HIS D O 1
ATOM 15322 N N . ASN D 1 763 ? -62.455 -10.798 12.982 1.00 85.42 763 ASN D N 1
ATOM 15323 C CA . ASN D 1 763 ? -61.097 -10.659 13.498 1.00 72.00 763 ASN D CA 1
ATOM 15324 C C . ASN D 1 763 ? -61.002 -10.609 15.015 1.00 58.95 763 ASN D C 1
ATOM 15325 O O . ASN D 1 763 ? -61.488 -9.666 15.648 1.00 56.55 763 ASN D O 1
ATOM 15330 N N . HIS D 1 764 ? -60.361 -11.622 15.592 1.00 58.40 764 HIS D N 1
ATOM 15331 C CA . HIS D 1 764 ? -60.073 -11.619 17.022 1.00 57.71 764 HIS D CA 1
ATOM 15332 C C . HIS D 1 764 ? -58.826 -12.438 17.373 1.00 54.46 764 HIS D C 1
ATOM 15333 O O . HIS D 1 764 ? -58.780 -13.082 18.421 1.00 59.00 764 HIS D O 1
ATOM 15340 N N . GLY D 1 765 ? -57.818 -12.391 16.499 1.00 50.96 765 GLY D N 1
ATOM 15341 C CA . GLY D 1 765 ? -56.589 -13.148 16.675 1.00 39.53 765 GLY D CA 1
ATOM 15342 C C . GLY D 1 765 ? -55.853 -12.836 17.971 1.00 58.41 765 GLY D C 1
ATOM 15343 O O . GLY D 1 765 ? -55.460 -13.743 18.700 1.00 37.18 765 GLY D O 1
ATOM 15344 N N . THR D 1 766 ? -55.669 -11.550 18.251 1.00 40.50 766 THR D N 1
ATOM 15345 C CA . THR D 1 766 ? -55.013 -11.117 19.469 1.00 48.97 766 THR D CA 1
ATOM 15346 C C . THR D 1 766 ? -55.673 -11.753 20.689 1.00 42.46 766 THR D C 1
ATOM 15347 O O . THR D 1 766 ? -54.986 -12.157 21.639 1.00 42.83 766 THR D O 1
ATOM 15351 N N . LEU D 1 767 ? -56.997 -11.856 20.656 1.00 52.44 767 LEU D N 1
ATOM 15352 C CA . LEU D 1 767 ? -57.738 -12.448 21.762 1.00 43.42 767 LEU D CA 1
ATOM 15353 C C . LEU D 1 767 ? -57.460 -13.945 21.887 1.00 52.40 767 LEU D C 1
ATOM 15354 O O . LEU D 1 767 ? -57.359 -14.471 22.993 1.00 47.57 767 LEU D O 1
ATOM 15359 N N . GLU D 1 768 ? -57.351 -14.632 20.753 1.00 38.95 768 GLU D N 1
ATOM 15360 C CA . GLU D 1 768 ? -57.111 -16.067 20.774 1.00 55.69 768 GLU D CA 1
ATOM 15361 C C . GLU D 1 768 ? -55.736 -16.356 21.348 1.00 56.14 768 GLU D C 1
ATOM 15362 O O . GLU D 1 768 ? -55.563 -17.289 22.127 1.00 59.34 768 GLU D O 1
ATOM 15368 N N . ALA D 1 769 ? -54.762 -15.548 20.945 1.00 40.98 769 ALA D N 1
ATOM 15369 C CA . ALA D 1 769 ? -53.397 -15.723 21.385 1.00 62.41 769 ALA D CA 1
ATOM 15370 C C . ALA D 1 769 ? -53.279 -15.411 22.885 1.00 54.93 769 ALA D C 1
ATOM 15371 O O . ALA D 1 769 ? -52.771 -16.216 23.653 1.00 43.17 769 ALA D O 1
ATOM 15373 N N . ALA D 1 770 ? -53.775 -14.249 23.290 1.00 32.99 770 ALA D N 1
ATOM 15374 C CA . ALA D 1 770 ? -53.684 -13.805 24.673 1.00 46.25 770 ALA D CA 1
ATOM 15375 C C . ALA D 1 770 ? -54.403 -14.758 25.616 1.00 45.42 770 ALA D C 1
ATOM 15376 O O . ALA D 1 770 ? -53.923 -15.044 26.710 1.00 47.97 770 ALA D O 1
ATOM 15378 N N . SER D 1 771 ? -55.559 -15.237 25.178 1.00 45.65 771 SER D N 1
ATOM 15379 C CA . SER D 1 771 ? -56.363 -16.162 25.954 1.00 51.15 771 SER D CA 1
ATOM 15380 C C . SER D 1 771 ? -55.588 -17.456 26.184 1.00 61.18 771 SER D C 1
ATOM 15381 O O . SER D 1 771 ? -55.520 -17.965 27.309 1.00 48.24 771 SER D O 1
ATOM 15384 N N . MET D 1 772 ? -54.987 -17.978 25.120 1.00 35.61 772 MET D N 1
ATOM 15385 C CA . MET D 1 772 ? -54.274 -19.243 25.219 1.00 54.82 772 MET D CA 1
ATOM 15386 C C . MET D 1 772 ? -53.046 -19.108 26.102 1.00 57.51 772 MET D C 1
ATOM 15387 O O . MET D 1 772 ? -52.702 -20.021 26.856 1.00 42.98 772 MET D O 1
ATOM 15392 N N . TYR D 1 773 ? -52.385 -17.963 25.996 1.00 41.47 773 TYR D N 1
ATOM 15393 C CA . TYR D 1 773 ? -51.204 -17.692 26.786 1.00 55.44 773 TYR D CA 1
ATOM 15394 C C . TYR D 1 773 ? -51.592 -17.536 28.260 1.00 58.10 773 TYR D C 1
ATOM 15395 O O . TYR D 1 773 ? -50.834 -17.911 29.159 1.00 44.99 773 TYR D O 1
ATOM 15404 N N . TRP D 1 774 ? -52.780 -16.988 28.500 1.00 50.93 774 TRP D N 1
ATOM 15405 C CA . TRP D 1 774 ? -53.291 -16.841 29.858 1.00 48.23 774 TRP D CA 1
ATOM 15406 C C . TRP D 1 774 ? -53.563 -18.205 30.507 1.00 45.34 774 TRP D C 1
ATOM 15407 O O . TRP D 1 774 ? -53.202 -18.434 31.654 1.00 39.71 774 TRP D O 1
ATOM 15418 N N . HIS D 1 775 ? -54.213 -19.099 29.771 1.00 40.69 775 HIS D N 1
ATOM 15419 C CA . HIS D 1 775 ? -54.455 -20.456 30.247 1.00 50.18 775 HIS D CA 1
ATOM 15420 C C . HIS D 1 775 ? -53.156 -21.141 30.611 1.00 46.49 775 HIS D C 1
ATOM 15421 O O . HIS D 1 775 ? -53.096 -21.901 31.579 1.00 56.37 775 HIS D O 1
ATOM 15428 N N . LEU D 1 776 ? -52.113 -20.874 29.829 1.00 45.68 776 LEU D N 1
ATOM 15429 C CA . LEU D 1 776 ? -50.797 -21.426 30.118 1.00 34.35 776 LEU D CA 1
ATOM 15430 C C . LEU D 1 776 ? -50.228 -20.904 31.442 1.00 49.41 776 LEU D C 1
ATOM 15431 O O . LEU D 1 776 ? -49.662 -21.661 32.230 1.00 38.30 776 LEU D O 1
ATOM 15436 N N . VAL D 1 777 ? -50.361 -19.602 31.668 1.00 50.81 777 VAL D N 1
ATOM 15437 C CA . VAL D 1 777 ? -49.949 -19.014 32.929 1.00 44.32 777 VAL D CA 1
ATOM 15438 C C . VAL D 1 777 ? -50.687 -19.691 34.075 1.00 35.96 777 VAL D C 1
ATOM 15439 O O . VAL D 1 777 ? -50.114 -19.946 35.139 1.00 52.03 777 VAL D O 1
ATOM 15443 N N . ASP D 1 778 ? -51.957 -19.996 33.852 1.00 43.96 778 ASP D N 1
ATOM 15444 C CA . ASP D 1 778 ? -52.758 -20.698 34.852 1.00 40.13 778 ASP D CA 1
ATOM 15445 C C . ASP D 1 778 ? -52.188 -22.088 35.143 1.00 48.54 778 ASP D C 1
ATOM 15446 O O . ASP D 1 778 ? -52.014 -22.469 36.301 1.00 50.19 778 ASP D O 1
ATOM 15451 N N . ALA D 1 779 ? -51.885 -22.839 34.091 1.00 46.49 779 ALA D N 1
ATOM 15452 C CA . ALA D 1 779 ? -51.358 -24.195 34.244 1.00 53.38 779 ALA D CA 1
ATOM 15453 C C . ALA D 1 779 ? -50.032 -24.230 35.009 1.00 56.42 779 ALA D C 1
ATOM 15454 O O . ALA D 1 779 ? -49.828 -25.061 35.892 1.00 62.40 779 ALA D O 1
ATOM 15456 N N . VAL D 1 780 ? -49.135 -23.320 34.661 1.00 40.35 780 VAL D N 1
ATOM 15457 C CA . VAL D 1 780 ? -47.812 -23.275 35.259 1.00 40.64 780 VAL D CA 1
ATOM 15458 C C . VAL D 1 780 ? -47.918 -22.961 36.750 1.00 44.31 780 VAL D C 1
ATOM 15459 O O . VAL D 1 780 ? -47.181 -23.514 37.566 1.00 50.04 780 VAL D O 1
ATOM 15463 N N . TRP D 1 781 ? -48.850 -22.085 37.104 1.00 41.37 781 TRP D N 1
ATOM 15464 C CA . TRP D 1 781 ? -49.136 -21.811 38.507 1.00 44.86 781 TRP D CA 1
ATOM 15465 C C . TRP D 1 781 ? -49.423 -23.090 39.291 1.00 49.40 781 TRP D C 1
ATOM 15466 O O . TRP D 1 781 ? -48.924 -23.268 40.406 1.00 42.53 781 TRP D O 1
ATOM 15477 N N . LEU D 1 782 ? -50.218 -23.980 38.707 1.00 42.57 782 LEU D N 1
ATOM 15478 C CA . LEU D 1 782 ? -50.583 -25.226 39.378 1.00 41.70 782 LEU D CA 1
ATOM 15479 C C . LEU D 1 782 ? -49.360 -26.076 39.702 1.00 45.30 782 LEU D C 1
ATOM 15480 O O . LEU D 1 782 ? -49.301 -26.700 40.755 1.00 48.82 782 LEU D O 1
ATOM 15485 N N . VAL D 1 783 ? -48.384 -26.105 38.797 1.00 43.10 783 VAL D N 1
ATOM 15486 C CA . VAL D 1 783 ? -47.142 -26.826 39.061 1.00 48.62 783 VAL D CA 1
ATOM 15487 C C . VAL D 1 783 ? -46.369 -26.120 40.171 1.00 53.13 783 VAL D C 1
ATOM 15488 O O . VAL D 1 783 ? -45.801 -26.754 41.054 1.00 51.43 783 VAL D O 1
ATOM 15492 N N . ILE D 1 784 ? -46.360 -24.794 40.117 1.00 42.24 784 ILE D N 1
ATOM 15493 C CA . ILE D 1 784 ? -45.661 -23.995 41.106 1.00 37.53 784 ILE D CA 1
ATOM 15494 C C . ILE D 1 784 ? -46.239 -24.169 42.507 1.00 42.36 784 ILE D C 1
ATOM 15495 O O . ILE D 1 784 ? -45.488 -24.372 43.468 1.00 44.27 784 ILE D O 1
ATOM 15500 N N . VAL D 1 785 ? -47.563 -24.094 42.623 1.00 37.63 785 VAL D N 1
ATOM 15501 C CA . VAL D 1 785 ? -48.212 -24.301 43.911 1.00 53.40 785 VAL D CA 1
ATOM 15502 C C . VAL D 1 785 ? -47.717 -25.624 44.464 1.00 50.46 785 VAL D C 1
ATOM 15503 O O . VAL D 1 785 ? -47.334 -25.727 45.623 1.00 38.75 785 VAL D O 1
ATOM 15507 N N . THR D 1 786 ? -47.683 -26.622 43.592 1.00 45.65 786 THR D N 1
ATOM 15508 C CA . THR D 1 786 ? -47.349 -27.978 43.982 1.00 44.52 786 THR D CA 1
ATOM 15509 C C . THR D 1 786 ? -45.945 -28.096 44.563 1.00 65.52 786 THR D C 1
ATOM 15510 O O . THR D 1 786 ? -45.751 -28.694 45.624 1.00 45.87 786 THR D O 1
ATOM 15514 N N . ILE D 1 787 ? -44.964 -27.517 43.877 1.00 35.75 787 ILE D N 1
ATOM 15515 C CA . ILE D 1 787 ? -43.573 -27.730 44.254 1.00 40.88 787 ILE D CA 1
ATOM 15516 C C . ILE D 1 787 ? -42.980 -26.652 45.171 1.00 52.35 787 ILE D C 1
ATOM 15517 O O . ILE D 1 787 ? -41.953 -26.873 45.823 1.00 41.32 787 ILE D O 1
ATOM 15522 N N . PHE D 1 788 ? -43.620 -25.491 45.231 1.00 36.87 788 PHE D N 1
ATOM 15523 C CA . PHE D 1 788 ? -43.126 -24.419 46.093 1.00 39.15 788 PHE D CA 1
ATOM 15524 C C . PHE D 1 788 ? -43.999 -24.113 47.316 1.00 40.36 788 PHE D C 1
ATOM 15525 O O . PHE D 1 788 ? -43.505 -23.537 48.278 1.00 41.48 788 PHE D O 1
ATOM 15533 N N . TYR D 1 789 ? -45.285 -24.476 47.291 1.00 41.38 789 TYR D N 1
ATOM 15534 C CA . TYR D 1 789 ? -46.133 -24.225 48.462 1.00 39.54 789 TYR D CA 1
ATOM 15535 C C . TYR D 1 789 ? -46.609 -25.491 49.166 1.00 48.78 789 TYR D C 1
ATOM 15536 O O . TYR D 1 789 ? -46.708 -25.519 50.392 1.00 69.04 789 TYR D O 1
ATOM 15545 N N . VAL D 1 790 ? -46.921 -26.530 48.397 1.00 57.52 790 VAL D N 1
ATOM 15546 C CA . VAL D 1 790 ? -47.399 -27.779 48.981 1.00 63.67 790 VAL D CA 1
ATOM 15547 C C . VAL D 1 790 ? -46.220 -28.583 49.503 1.00 54.24 790 VAL D C 1
ATOM 15548 O O . VAL D 1 790 ? -46.069 -28.801 50.703 1.00 47.84 790 VAL D O 1
ATOM 15552 N N . TRP D 1 791 ? -45.375 -29.016 48.585 1.00 54.52 791 TRP D N 1
ATOM 15553 C CA . TRP D 1 791 ? -44.144 -29.686 48.950 1.00 51.59 791 TRP D CA 1
ATOM 15554 C C . TRP D 1 791 ? -43.258 -28.747 49.765 1.00 73.06 791 TRP D C 1
ATOM 15555 O O . TRP D 1 791 ? -42.812 -27.714 49.257 1.00 49.93 791 TRP D O 1
ATOM 15567 N N . ALA E 2 19 ? 13.809 -29.313 24.243 1.00 73.05 19 ALA E N 1
ATOM 15568 C CA . ALA E 2 19 ? 12.385 -29.191 23.941 1.00 86.22 19 ALA E CA 1
ATOM 15569 C C . ALA E 2 19 ? 11.584 -30.314 24.582 1.00 87.53 19 ALA E C 1
ATOM 15570 O O . ALA E 2 19 ? 11.985 -31.481 24.549 1.00 82.45 19 ALA E O 1
ATOM 15572 N N . HIS E 2 20 ? 10.452 -29.947 25.173 1.00 70.29 20 HIS E N 1
ATOM 15573 C CA . HIS E 2 20 ? 9.567 -30.915 25.807 1.00 85.08 20 HIS E CA 1
ATOM 15574 C C . HIS E 2 20 ? 8.783 -31.682 24.752 1.00 73.21 20 HIS E C 1
ATOM 15575 O O . HIS E 2 20 ? 8.253 -31.089 23.811 1.00 85.91 20 HIS E O 1
ATOM 15582 N N . ARG E 2 21 ? 8.718 -33.002 24.902 1.00 78.43 21 ARG E N 1
ATOM 15583 C CA . ARG E 2 21 ? 7.971 -33.838 23.961 1.00 70.48 21 ARG E CA 1
ATOM 15584 C C . ARG E 2 21 ? 6.593 -34.158 24.517 1.00 60.49 21 ARG E C 1
ATOM 15585 O O . ARG E 2 21 ? 6.308 -35.290 24.906 1.00 94.13 21 ARG E O 1
ATOM 15593 N N . VAL E 2 22 ? 5.747 -33.138 24.554 1.00 69.94 22 VAL E N 1
ATOM 15594 C CA . VAL E 2 22 ? 4.396 -33.252 25.087 1.00 61.34 22 VAL E CA 1
ATOM 15595 C C . VAL E 2 22 ? 3.467 -33.931 24.083 1.00 74.91 22 VAL E C 1
ATOM 15596 O O . VAL E 2 22 ? 3.341 -33.484 22.944 1.00 75.47 22 VAL E O 1
ATOM 15600 N N . ALA E 2 23 ? 2.829 -35.016 24.512 1.00 65.12 23 ALA E N 1
ATOM 15601 C CA . ALA E 2 23 ? 1.880 -35.743 23.676 1.00 74.99 23 ALA E CA 1
ATOM 15602 C C . ALA E 2 23 ? 0.926 -36.565 24.532 1.00 58.54 23 ALA E C 1
ATOM 15603 O O . ALA E 2 23 ? 1.340 -37.202 25.499 1.00 83.59 23 ALA E O 1
ATOM 15605 N N . ILE E 2 24 ? -0.350 -36.560 24.162 1.00 67.03 24 ILE E N 1
ATOM 15606 C CA . ILE E 2 24 ? -1.365 -37.285 24.915 1.00 59.84 24 ILE E CA 1
ATOM 15607 C C . ILE E 2 24 ? -1.215 -38.788 24.738 1.00 67.76 24 ILE E C 1
ATOM 15608 O O . ILE E 2 24 ? -1.855 -39.569 25.443 1.00 81.20 24 ILE E O 1
ATOM 15613 N N . THR E 2 25 ? -0.380 -39.189 23.785 1.00 70.33 25 THR E N 1
ATOM 15614 C CA . THR E 2 25 ? -0.154 -40.609 23.514 1.00 63.88 25 THR E CA 1
ATOM 15615 C C . THR E 2 25 ? 1.094 -41.165 24.222 1.00 75.49 25 THR E C 1
ATOM 15616 O O . THR E 2 25 ? 1.337 -42.377 24.219 1.00 74.08 25 THR E O 1
ATOM 15620 N N . HIS E 2 26 ? 1.876 -40.277 24.828 1.00 66.23 26 HIS E N 1
ATOM 15621 C CA . HIS E 2 26 ? 3.078 -40.681 25.560 1.00 64.18 26 HIS E CA 1
ATOM 15622 C C . HIS E 2 26 ? 2.732 -41.610 26.720 1.00 71.07 26 HIS E C 1
ATOM 15623 O O . HIS E 2 26 ? 1.938 -41.257 27.583 1.00 71.79 26 HIS E O 1
ATOM 15630 N N . PRO E 2 27 ? 3.327 -42.809 26.746 1.00 70.19 27 PRO E N 1
ATOM 15631 C CA . PRO E 2 27 ? 2.957 -43.790 27.773 1.00 79.00 27 PRO E CA 1
ATOM 15632 C C . PRO E 2 27 ? 3.665 -43.554 29.113 1.00 77.00 27 PRO E C 1
ATOM 15633 O O . PRO E 2 27 ? 4.229 -44.482 29.686 1.00 81.59 27 PRO E O 1
ATOM 15637 N N . GLY E 2 28 ? 3.607 -42.322 29.612 1.00 78.90 28 GLY E N 1
ATOM 15638 C CA . GLY E 2 28 ? 4.292 -41.954 30.838 1.00 78.92 28 GLY E CA 1
ATOM 15639 C C . GLY E 2 28 ? 3.561 -42.345 32.105 1.00 70.72 28 GLY E C 1
ATOM 15640 O O . GLY E 2 28 ? 4.174 -42.493 33.162 1.00 87.82 28 GLY E O 1
ATOM 15641 N N . GLY E 2 29 ? 2.247 -42.505 32.006 1.00 72.02 29 GLY E N 1
ATOM 15642 C CA . GLY E 2 29 ? 1.446 -42.878 33.155 1.00 81.33 29 GLY E CA 1
ATOM 15643 C C . GLY E 2 29 ? 0.496 -44.011 32.839 1.00 78.45 29 GLY E C 1
ATOM 15644 O O . GLY E 2 29 ? 0.236 -44.302 31.676 1.00 75.69 29 GLY E O 1
ATOM 15645 N N . SER E 2 30 ? -0.031 -44.644 33.880 1.00 80.84 30 SER E N 1
ATOM 15646 C CA . SER E 2 30 ? -0.946 -45.759 33.705 1.00 65.93 30 SER E CA 1
ATOM 15647 C C . SER E 2 30 ? -2.194 -45.355 32.913 1.00 69.31 30 SER E C 1
ATOM 15648 O O . SER E 2 30 ? -2.805 -46.190 32.254 1.00 67.25 30 SER E O 1
ATOM 15651 N N . PHE E 2 31 ? -2.568 -44.079 32.980 1.00 61.16 31 PHE E N 1
ATOM 15652 C CA . PHE E 2 31 ? -3.740 -43.613 32.255 1.00 62.64 31 PHE E CA 1
ATOM 15653 C C . PHE E 2 31 ? -3.559 -43.726 30.745 1.00 76.85 31 PHE E C 1
ATOM 15654 O O . PHE E 2 31 ? -4.410 -44.294 30.058 1.00 76.83 31 PHE E O 1
ATOM 15662 N N . ASN E 2 32 ? -2.460 -43.175 30.231 1.00 64.26 32 ASN E N 1
ATOM 15663 C CA . ASN E 2 32 ? -2.208 -43.201 28.790 1.00 65.52 32 ASN E CA 1
ATOM 15664 C C . ASN E 2 32 ? -1.963 -44.604 28.248 1.00 62.41 32 ASN E C 1
ATOM 15665 O O . ASN E 2 32 ? -2.267 -44.895 27.092 1.00 81.81 32 ASN E O 1
ATOM 15670 N N . GLN E 2 33 ? -1.414 -45.471 29.090 1.00 84.01 33 GLN E N 1
ATOM 15671 C CA . GLN E 2 33 ? -1.204 -46.861 28.714 1.00 73.10 33 GLN E CA 1
ATOM 15672 C C . GLN E 2 33 ? -2.531 -47.611 28.645 1.00 72.59 33 GLN E C 1
ATOM 15673 O O . GLN E 2 33 ? -2.721 -48.465 27.785 1.00 87.05 33 GLN E O 1
ATOM 15679 N N . GLU E 2 34 ? -3.449 -47.282 29.548 1.00 66.70 34 GLU E N 1
ATOM 15680 C CA . GLU E 2 34 ? -4.707 -48.008 29.646 1.00 63.79 34 GLU E CA 1
ATOM 15681 C C . GLU E 2 34 ? -5.723 -47.625 28.568 1.00 73.70 34 GLU E C 1
ATOM 15682 O O . GLU E 2 34 ? -6.557 -48.443 28.194 1.00 76.38 34 GLU E O 1
ATOM 15688 N N . VAL E 2 35 ? -5.648 -46.400 28.059 1.00 60.67 35 VAL E N 1
ATOM 15689 C CA . VAL E 2 35 ? -6.588 -45.965 27.028 1.00 54.84 35 VAL E CA 1
ATOM 15690 C C . VAL E 2 35 ? -6.045 -46.204 25.613 1.00 71.90 35 VAL E C 1
ATOM 15691 O O . VAL E 2 35 ? -6.795 -46.156 24.633 1.00 75.94 35 VAL E O 1
ATOM 15695 N N . ALA E 2 36 ? -4.745 -46.483 25.522 1.00 69.72 36 ALA E N 1
ATOM 15696 C CA . ALA E 2 36 ? -4.055 -46.580 24.233 1.00 67.06 36 ALA E CA 1
ATOM 15697 C C . ALA E 2 36 ? -4.746 -47.495 23.225 1.00 82.54 36 ALA E C 1
ATOM 15698 O O . ALA E 2 36 ? -4.667 -47.267 22.019 1.00 86.76 36 ALA E O 1
ATOM 15700 N N . PHE E 2 37 ? -5.420 -48.526 23.722 1.00 80.61 37 PHE E N 1
ATOM 15701 C CA . PHE E 2 37 ? -6.026 -49.528 22.854 1.00 76.63 37 PHE E CA 1
ATOM 15702 C C . PHE E 2 37 ? -7.211 -48.989 22.045 1.00 86.67 37 PHE E C 1
ATOM 15703 O O . PHE E 2 37 ? -7.630 -49.611 21.067 1.00 65.38 37 PHE E O 1
ATOM 15711 N N . LEU E 2 38 ? -7.743 -47.835 22.443 1.00 66.11 38 LEU E N 1
ATOM 15712 C CA . LEU E 2 38 ? -8.880 -47.251 21.743 1.00 62.67 38 LEU E CA 1
ATOM 15713 C C . LEU E 2 38 ? -8.473 -46.646 20.410 1.00 67.93 38 LEU E C 1
ATOM 15714 O O . LEU E 2 38 ? -9.250 -46.658 19.453 1.00 74.33 38 LEU E O 1
ATOM 15719 N N . PHE E 2 39 ? -7.259 -46.110 20.352 1.00 70.47 39 PHE E N 1
ATOM 15720 C CA . PHE E 2 39 ? -6.813 -45.390 19.162 1.00 82.32 39 PHE E CA 1
ATOM 15721 C C . PHE E 2 39 ? -6.783 -46.236 17.883 1.00 80.19 39 PHE E C 1
ATOM 15722 O O . PHE E 2 39 ? -7.260 -45.792 16.838 1.00 70.64 39 PHE E O 1
ATOM 15730 N N . PRO E 2 40 ? -6.218 -47.453 17.958 1.00 85.82 40 PRO E N 1
ATOM 15731 C CA . PRO E 2 40 ? -6.197 -48.291 16.752 1.00 76.70 40 PRO E CA 1
ATOM 15732 C C . PRO E 2 40 ? -7.601 -48.564 16.219 1.00 81.02 40 PRO E C 1
ATOM 15733 O O . PRO E 2 40 ? -7.805 -48.520 15.006 1.00 77.25 40 PRO E O 1
ATOM 15737 N N . TRP E 2 41 ? -8.552 -48.831 17.111 1.00 66.86 41 TRP E N 1
ATOM 15738 C CA . TRP E 2 41 ? -9.941 -49.043 16.709 1.00 68.51 41 TRP E CA 1
ATOM 15739 C C . TRP E 2 41 ? -10.528 -47.821 16.011 1.00 72.44 41 TRP E C 1
ATOM 15740 O O . TRP E 2 41 ? -11.234 -47.950 15.009 1.00 77.52 41 TRP E O 1
ATOM 15751 N N . VAL E 2 42 ? -10.239 -46.638 16.539 1.00 72.93 42 VAL E N 1
ATOM 15752 C CA . VAL E 2 42 ? -10.697 -45.409 15.909 1.00 61.31 42 VAL E CA 1
ATOM 15753 C C . VAL E 2 42 ? -10.073 -45.247 14.521 1.00 78.30 42 VAL E C 1
ATOM 15754 O O . VAL E 2 42 ? -10.770 -44.951 13.546 1.00 64.05 42 VAL E O 1
ATOM 15758 N N . TYR E 2 43 ? -8.763 -45.452 14.432 1.00 54.22 43 TYR E N 1
ATOM 15759 C CA . TYR E 2 43 ? -8.066 -45.315 13.158 1.00 62.67 43 TYR E CA 1
ATOM 15760 C C . TYR E 2 43 ? -8.590 -46.301 12.103 1.00 80.15 43 TYR E C 1
ATOM 15761 O O . TYR E 2 43 ? -8.745 -45.951 10.935 1.00 71.18 43 TYR E O 1
ATOM 15770 N N . PHE E 2 44 ? -8.869 -47.528 12.529 1.00 70.85 44 PHE E N 1
ATOM 15771 C CA . PHE E 2 44 ? -9.346 -48.568 11.630 1.00 57.16 44 PHE E CA 1
ATOM 15772 C C . PHE E 2 44 ? -10.699 -48.224 11.019 1.00 73.40 44 PHE E C 1
ATOM 15773 O O . PHE E 2 44 ? -10.851 -48.203 9.797 1.00 74.06 44 PHE E O 1
ATOM 15781 N N . PHE E 2 45 ? -11.679 -47.963 11.877 1.00 71.77 45 PHE E N 1
ATOM 15782 C CA . PHE E 2 45 ? -13.019 -47.632 11.420 1.00 69.39 45 PHE E CA 1
ATOM 15783 C C . PHE E 2 45 ? -13.034 -46.364 10.575 1.00 80.18 45 PHE E C 1
ATOM 15784 O O . PHE E 2 45 ? -13.757 -46.280 9.583 1.00 69.19 45 PHE E O 1
ATOM 15792 N N . SER E 2 46 ? -12.232 -45.380 10.964 1.00 60.34 46 SER E N 1
ATOM 15793 C CA . SER E 2 46 ? -12.199 -44.107 10.251 1.00 68.44 46 SER E CA 1
ATOM 15794 C C . SER E 2 46 ? -11.617 -44.288 8.861 1.00 75.88 46 SER E C 1
ATOM 15795 O O . SER E 2 46 ? -12.064 -43.668 7.897 1.00 81.04 46 SER E O 1
ATOM 15798 N N . PHE E 2 47 ? -10.608 -45.144 8.772 1.00 56.83 47 PHE E N 1
ATOM 15799 C CA . PHE E 2 47 ? -9.979 -45.459 7.501 1.00 71.81 47 PHE E CA 1
ATOM 15800 C C . PHE E 2 47 ? -10.978 -46.135 6.558 1.00 86.77 47 PHE E C 1
ATOM 15801 O O . PHE E 2 47 ? -11.080 -45.768 5.389 1.00 80.86 47 PHE E O 1
ATOM 15809 N N . LEU E 2 48 ? -11.720 -47.113 7.073 1.00 69.85 48 LEU E N 1
ATOM 15810 C CA . LEU E 2 48 ? -12.716 -47.813 6.271 1.00 73.09 48 LEU E CA 1
ATOM 15811 C C . LEU E 2 48 ? -13.861 -46.893 5.878 1.00 86.96 48 LEU E C 1
ATOM 15812 O O . LEU E 2 48 ? -14.282 -46.873 4.719 1.00 80.72 48 LEU E O 1
ATOM 15817 N N . ILE E 2 49 ? -14.362 -46.131 6.845 1.00 78.76 49 ILE E N 1
ATOM 15818 C CA . ILE E 2 49 ? -15.452 -45.204 6.583 1.00 63.68 49 ILE E CA 1
ATOM 15819 C C . ILE E 2 49 ? -15.040 -44.173 5.545 1.00 74.08 49 ILE E C 1
ATOM 15820 O O . ILE E 2 49 ? -15.812 -43.838 4.658 1.00 67.67 49 ILE E O 1
ATOM 15825 N N . PHE E 2 50 ? -13.822 -43.667 5.645 1.00 83.21 50 PHE E N 1
ATOM 15826 C CA . PHE E 2 50 ? -13.360 -42.705 4.656 1.00 106.80 50 PHE E CA 1
ATOM 15827 C C . PHE E 2 50 ? -13.261 -43.354 3.274 1.00 96.71 50 PHE E C 1
ATOM 15828 O O . PHE E 2 50 ? -13.769 -42.820 2.287 1.00 85.72 50 PHE E O 1
ATOM 15836 N N . LEU E 2 51 ? -12.611 -44.511 3.212 1.00 93.71 51 LEU E N 1
ATOM 15837 C CA . LEU E 2 51 ? -12.408 -45.203 1.946 1.00 115.56 51 LEU E CA 1
ATOM 15838 C C . LEU E 2 51 ? -13.730 -45.352 1.216 1.00 118.52 51 LEU E C 1
ATOM 15839 O O . LEU E 2 51 ? -13.858 -44.995 0.047 1.00 123.48 51 LEU E O 1
ATOM 15844 N N . VAL E 2 52 ? -14.717 -45.877 1.925 1.00 77.72 52 VAL E N 1
ATOM 15845 C CA . VAL E 2 52 ? -16.007 -46.166 1.332 1.00 89.00 52 VAL E CA 1
ATOM 15846 C C . VAL E 2 52 ? -16.778 -44.904 0.961 1.00 83.83 52 VAL E C 1
ATOM 15847 O O . VAL E 2 52 ? -17.145 -44.711 -0.198 1.00 87.78 52 VAL E O 1
ATOM 15851 N N . VAL E 2 53 ? -17.022 -44.045 1.943 1.00 75.06 53 VAL E N 1
ATOM 15852 C CA . VAL E 2 53 ? -17.869 -42.880 1.725 1.00 73.63 53 VAL E CA 1
ATOM 15853 C C . VAL E 2 53 ? -17.188 -41.822 0.867 1.00 76.07 53 VAL E C 1
ATOM 15854 O O . VAL E 2 53 ? -17.794 -41.296 -0.066 1.00 80.92 53 VAL E O 1
ATOM 15858 N N . ALA E 2 54 ? -15.936 -41.505 1.179 1.00 60.32 54 ALA E N 1
ATOM 15859 C CA . ALA E 2 54 ? -15.202 -40.525 0.387 1.00 73.79 54 ALA E CA 1
ATOM 15860 C C . ALA E 2 54 ? -14.891 -41.085 -1.003 1.00 69.62 54 ALA E C 1
ATOM 15861 O O . ALA E 2 54 ? -14.946 -40.364 -1.999 1.00 75.76 54 ALA E O 1
ATOM 15863 N N . GLY E 2 55 ? -14.570 -42.375 -1.060 1.00 77.15 55 GLY E N 1
ATOM 15864 C CA . GLY E 2 55 ? -14.326 -43.042 -2.325 1.00 71.11 55 GLY E CA 1
ATOM 15865 C C . GLY E 2 55 ? -15.544 -42.968 -3.227 1.00 83.57 55 GLY E C 1
ATOM 15866 O O . GLY E 2 55 ? -15.444 -42.617 -4.400 1.00 83.19 55 GLY E O 1
ATOM 15867 N N . SER E 2 56 ? -16.703 -43.296 -2.670 1.00 66.83 56 SER E N 1
ATOM 15868 C CA . SER E 2 56 ? -17.955 -43.236 -3.413 1.00 81.11 56 SER E CA 1
ATOM 15869 C C . SER E 2 56 ? -18.238 -41.842 -3.958 1.00 74.59 56 SER E C 1
ATOM 15870 O O . SER E 2 56 ? -18.678 -41.691 -5.096 1.00 83.29 56 SER E O 1
ATOM 15873 N N . LEU E 2 57 ? -17.988 -40.824 -3.145 1.00 64.88 57 LEU E N 1
ATOM 15874 C CA . LEU E 2 57 ? -18.254 -39.452 -3.561 1.00 61.86 57 LEU E CA 1
ATOM 15875 C C . LEU E 2 57 ? -17.280 -39.020 -4.653 1.00 79.66 57 LEU E C 1
ATOM 15876 O O . LEU E 2 57 ? -17.646 -38.278 -5.567 1.00 81.42 57 LEU E O 1
ATOM 15881 N N . ALA E 2 58 ? -16.041 -39.492 -4.548 1.00 67.91 58 ALA E N 1
ATOM 15882 C CA . ALA E 2 58 ? -15.031 -39.232 -5.565 1.00 72.69 58 ALA E CA 1
ATOM 15883 C C . ALA E 2 58 ? -15.441 -39.897 -6.878 1.00 78.30 58 ALA E C 1
ATOM 15884 O O . ALA E 2 58 ? -15.368 -39.284 -7.942 1.00 94.24 58 ALA E O 1
ATOM 15886 N N . TYR E 2 59 ? -15.875 -41.152 -6.791 1.00 64.77 59 TYR E N 1
ATOM 15887 C CA . TYR E 2 59 ? -16.359 -41.877 -7.956 1.00 62.62 59 TYR E CA 1
ATOM 15888 C C . TYR E 2 59 ? -17.488 -41.112 -8.632 1.00 70.03 59 TYR E C 1
ATOM 15889 O O . TYR E 2 59 ? -17.445 -40.853 -9.833 1.00 75.88 59 TYR E O 1
ATOM 15898 N N . VAL E 2 60 ? -18.493 -40.742 -7.845 1.00 65.56 60 VAL E N 1
ATOM 15899 C CA . VAL E 2 60 ? -19.637 -40.008 -8.360 1.00 71.34 60 VAL E CA 1
ATOM 15900 C C . VAL E 2 60 ? -19.252 -38.764 -9.169 1.00 87.45 60 VAL E C 1
ATOM 15901 O O . VAL E 2 60 ? -19.783 -38.549 -10.260 1.00 75.53 60 VAL E O 1
ATOM 15905 N N . THR E 2 61 ? -18.330 -37.954 -8.647 1.00 74.84 61 THR E N 1
ATOM 15906 C CA . THR E 2 61 ? -17.933 -36.716 -9.327 1.00 72.37 61 THR E CA 1
ATOM 15907 C C . THR E 2 61 ? -17.172 -36.965 -10.640 1.00 77.96 61 THR E C 1
ATOM 15908 O O . THR E 2 61 ? -17.256 -36.170 -11.578 1.00 74.34 61 THR E O 1
ATOM 15912 N N . TRP E 2 62 ? -16.426 -38.064 -10.694 1.00 65.81 62 TRP E N 1
ATOM 15913 C CA . TRP E 2 62 ? -15.706 -38.442 -11.902 1.00 67.96 62 TRP E CA 1
ATOM 15914 C C . TRP E 2 62 ? -16.647 -39.077 -12.925 1.00 80.27 62 TRP E C 1
ATOM 15915 O O . TRP E 2 62 ? -16.644 -38.710 -14.094 1.00 85.17 62 TRP E O 1
ATOM 15926 N N . LYS E 2 63 ? -17.464 -40.015 -12.454 1.00 77.74 63 LYS E N 1
ATOM 15927 C CA . LYS E 2 63 ? -18.335 -40.819 -13.303 1.00 87.03 63 LYS E CA 1
ATOM 15928 C C . LYS E 2 63 ? -19.530 -40.065 -13.894 1.00 86.29 63 LYS E C 1
ATOM 15929 O O . LYS E 2 63 ? -19.894 -40.274 -15.057 1.00 76.47 63 LYS E O 1
ATOM 15935 N N . PHE E 2 64 ? -20.144 -39.197 -13.098 1.00 54.98 64 PHE E N 1
ATOM 15936 C CA . PHE E 2 64 ? -21.419 -38.605 -13.493 1.00 60.66 64 PHE E CA 1
ATOM 15937 C C . PHE E 2 64 ? -21.372 -37.121 -13.853 1.00 71.50 64 PHE E C 1
ATOM 15938 O O . PHE E 2 64 ? -22.417 -36.476 -13.981 1.00 61.27 64 PHE E O 1
ATOM 15946 N N . ARG E 2 65 ? -20.173 -36.577 -14.016 1.00 58.91 65 ARG E N 1
ATOM 15947 C CA . ARG E 2 65 ? -20.054 -35.240 -14.572 1.00 58.21 65 ARG E CA 1
ATOM 15948 C C . ARG E 2 65 ? -20.856 -35.232 -15.876 1.00 81.40 65 ARG E C 1
ATOM 15949 O O . ARG E 2 65 ? -21.007 -36.268 -16.529 1.00 75.38 65 ARG E O 1
ATOM 15957 N N . ALA E 2 66 ? -21.392 -34.077 -16.249 1.00 84.38 66 ALA E N 1
ATOM 15958 C CA . ALA E 2 66 ? -22.212 -34.000 -17.453 1.00 89.09 66 ALA E CA 1
ATOM 15959 C C . ALA E 2 66 ? -21.537 -33.190 -18.546 1.00 112.47 66 ALA E C 1
ATOM 15960 O O . ALA E 2 66 ? -21.082 -32.072 -18.309 1.00 91.70 66 ALA E O 1
ATOM 15962 N N . ARG E 2 67 ? -21.472 -33.760 -19.745 1.00 141.60 67 ARG E N 1
ATOM 15963 C CA . ARG E 2 67 ? -21.004 -33.016 -20.902 1.00 161.92 67 ARG E CA 1
ATOM 15964 C C . ARG E 2 67 ? -22.008 -31.906 -21.178 1.00 173.39 67 ARG E C 1
ATOM 15965 O O . ARG E 2 67 ? -23.215 -32.139 -21.152 1.00 176.23 67 ARG E O 1
ATOM 15973 N N . PRO E 2 68 ? -21.508 -30.691 -21.438 1.00 184.49 68 PRO E N 1
ATOM 15974 C CA . PRO E 2 68 ? -22.325 -29.474 -21.538 1.00 190.70 68 PRO E CA 1
ATOM 15975 C C . PRO E 2 68 ? -23.448 -29.562 -22.570 1.00 184.11 68 PRO E C 1
ATOM 15976 O O . PRO E 2 68 ? -24.485 -28.922 -22.393 1.00 178.83 68 PRO E O 1
ATOM 15980 N N . GLU E 2 69 ? -23.244 -30.339 -23.629 1.00 174.76 69 GLU E N 1
ATOM 15981 C CA . GLU E 2 69 ? -24.251 -30.483 -24.676 1.00 159.45 69 GLU E CA 1
ATOM 15982 C C . GLU E 2 69 ? -25.438 -31.332 -24.223 1.00 151.24 69 GLU E C 1
ATOM 15983 O O . GLU E 2 69 ? -26.559 -31.150 -24.698 1.00 134.12 69 GLU E O 1
ATOM 15989 N N . ASP E 2 70 ? -25.186 -32.254 -23.299 1.00 155.47 70 ASP E N 1
ATOM 15990 C CA . ASP E 2 70 ? -26.210 -33.183 -22.825 1.00 142.08 70 ASP E CA 1
ATOM 15991 C C . ASP E 2 70 ? -27.428 -32.463 -22.243 1.00 143.77 70 ASP E C 1
ATOM 15992 O O . ASP E 2 70 ? -27.301 -31.624 -21.350 1.00 153.12 70 ASP E O 1
ATOM 15997 N N . GLN E 2 71 ? -28.607 -32.806 -22.754 1.00 131.53 71 GLN E N 1
ATOM 15998 C CA . GLN E 2 71 ? -29.857 -32.190 -22.318 1.00 103.83 71 GLN E CA 1
ATOM 15999 C C . GLN E 2 71 ? -30.852 -33.271 -21.892 1.00 91.36 71 GLN E C 1
ATOM 16000 O O . GLN E 2 71 ? -31.947 -32.982 -21.399 1.00 82.21 71 GLN E O 1
ATOM 16006 N N . GLU E 2 72 ? -30.462 -34.524 -22.093 1.00 82.28 72 GLU E N 1
ATOM 16007 C CA . GLU E 2 72 ? -31.303 -35.645 -21.708 1.00 99.01 72 GLU E CA 1
ATOM 16008 C C . GLU E 2 72 ? -31.178 -35.914 -20.219 1.00 98.41 72 GLU E C 1
ATOM 16009 O O . GLU E 2 72 ? -30.123 -36.312 -19.731 1.00 112.18 72 GLU E O 1
ATOM 16015 N N . GLU E 2 73 ? -32.267 -35.682 -19.501 1.00 67.19 73 GLU E N 1
ATOM 16016 C CA . GLU E 2 73 ? -32.325 -35.965 -18.079 1.00 82.08 73 GLU E CA 1
ATOM 16017 C C . GLU E 2 73 ? -31.954 -37.420 -17.801 1.00 76.13 73 GLU E C 1
ATOM 16018 O O . GLU E 2 73 ? -32.265 -38.303 -18.591 1.00 79.50 73 GLU E O 1
ATOM 16024 N N . PRO E 2 74 ? -31.277 -37.669 -16.671 1.00 83.46 74 PRO E N 1
ATOM 16025 C CA . PRO E 2 74 ? -30.868 -39.020 -16.268 1.00 84.24 74 PRO E CA 1
ATOM 16026 C C . PRO E 2 74 ? -32.080 -39.813 -15.767 1.00 79.63 74 PRO E C 1
ATOM 16027 O O . PRO E 2 74 ? -33.159 -39.239 -15.659 1.00 73.90 74 PRO E O 1
ATOM 16031 N N . PRO E 2 75 ? -31.919 -41.112 -15.453 1.00 91.58 75 PRO E N 1
ATOM 16032 C CA . PRO E 2 75 ? -33.046 -41.884 -14.898 1.00 66.01 75 PRO E CA 1
ATOM 16033 C C . PRO E 2 75 ? -33.527 -41.397 -13.523 1.00 73.42 75 PRO E C 1
ATOM 16034 O O . PRO E 2 75 ? -32.763 -41.371 -12.553 1.00 80.99 75 PRO E O 1
ATOM 16038 N N . GLN E 2 76 ? -34.804 -41.040 -13.445 1.00 94.64 76 GLN E N 1
ATOM 16039 C CA . GLN E 2 76 ? -35.392 -40.481 -12.229 1.00 79.27 76 GLN E CA 1
ATOM 16040 C C . GLN E 2 76 ? -35.683 -41.531 -11.150 1.00 80.27 76 GLN E C 1
ATOM 16041 O O . GLN E 2 76 ? -36.838 -41.896 -10.921 1.00 81.50 76 GLN E O 1
ATOM 16047 N N . ILE E 2 77 ? -34.640 -42.002 -10.475 1.00 76.29 77 ILE E N 1
ATOM 16048 C CA . ILE E 2 77 ? -34.808 -42.967 -9.395 1.00 67.87 77 ILE E CA 1
ATOM 16049 C C . ILE E 2 77 ? -35.072 -42.249 -8.065 1.00 88.40 77 ILE E C 1
ATOM 16050 O O . ILE E 2 77 ? -34.510 -41.188 -7.799 1.00 80.41 77 ILE E O 1
ATOM 16055 N N . HIS E 2 78 ? -35.935 -42.825 -7.237 1.00 80.84 78 HIS E N 1
ATOM 16056 C CA . HIS E 2 78 ? -36.363 -42.163 -6.008 1.00 68.78 78 HIS E CA 1
ATOM 16057 C C . HIS E 2 78 ? -35.773 -42.787 -4.747 1.00 79.62 78 HIS E C 1
ATOM 16058 O O . HIS E 2 78 ? -36.069 -42.346 -3.635 1.00 90.67 78 HIS E O 1
ATOM 16065 N N . GLY E 2 79 ? -34.940 -43.809 -4.907 1.00 68.97 79 GLY E N 1
ATOM 16066 C CA . GLY E 2 79 ? -34.348 -44.439 -3.743 1.00 61.79 79 GLY E CA 1
ATOM 16067 C C . GLY E 2 79 ? -34.090 -45.926 -3.883 1.00 84.60 79 GLY E C 1
ATOM 16068 O O . GLY E 2 79 ? -34.104 -46.477 -4.987 1.00 93.47 79 GLY E O 1
ATOM 16069 N N . ASN E 2 80 ? -33.852 -46.571 -2.745 1.00 94.37 80 ASN E N 1
ATOM 16070 C CA . ASN E 2 80 ? -33.509 -47.986 -2.686 1.00 65.01 80 ASN E CA 1
ATOM 16071 C C . ASN E 2 80 ? -33.698 -48.451 -1.251 1.00 81.47 80 ASN E C 1
ATOM 16072 O O . ASN E 2 80 ? -32.782 -48.348 -0.423 1.00 74.01 80 ASN E O 1
ATOM 16077 N N . ASP E 2 81 ? -34.895 -48.947 -0.955 1.00 56.44 81 ASP E N 1
ATOM 16078 C CA . ASP E 2 81 ? -35.275 -49.253 0.423 1.00 72.40 81 ASP E CA 1
ATOM 16079 C C . ASP E 2 81 ? -34.351 -50.234 1.145 1.00 69.09 81 ASP E C 1
ATOM 16080 O O . ASP E 2 81 ? -34.102 -50.085 2.342 1.00 98.06 81 ASP E O 1
ATOM 16085 N N . ARG E 2 82 ? -33.843 -51.230 0.429 1.00 77.92 82 ARG E N 1
ATOM 16086 C CA . ARG E 2 82 ? -32.944 -52.200 1.041 1.00 78.36 82 ARG E CA 1
ATOM 16087 C C . ARG E 2 82 ? -31.638 -51.522 1.445 1.00 65.55 82 ARG E C 1
ATOM 16088 O O . ARG E 2 82 ? -31.124 -51.731 2.544 1.00 77.01 82 ARG E O 1
ATOM 16096 N N . LEU E 2 83 ? -31.122 -50.694 0.544 1.00 61.50 83 LEU E N 1
ATOM 16097 C CA . LEU E 2 83 ? -29.886 -49.957 0.767 1.00 62.64 83 LEU E CA 1
ATOM 16098 C C . LEU E 2 83 ? -29.988 -49.049 1.994 1.00 64.51 83 LEU E C 1
ATOM 16099 O O . LEU E 2 83 ? -29.020 -48.880 2.731 1.00 64.13 83 LEU E O 1
ATOM 16104 N N . GLU E 2 84 ? -31.167 -48.466 2.202 1.00 67.23 84 GLU E N 1
ATOM 16105 C CA . GLU E 2 84 ? -31.417 -47.596 3.351 1.00 65.84 84 GLU E CA 1
ATOM 16106 C C . GLU E 2 84 ? -31.219 -48.345 4.657 1.00 74.67 84 GLU E C 1
ATOM 16107 O O . GLU E 2 84 ? -30.717 -47.791 5.633 1.00 84.05 84 GLU E O 1
ATOM 16113 N N . VAL E 2 85 ? -31.624 -49.607 4.675 1.00 81.68 85 VAL E N 1
ATOM 16114 C CA . VAL E 2 85 ? -31.472 -50.423 5.867 1.00 75.81 85 VAL E CA 1
ATOM 16115 C C . VAL E 2 85 ? -30.002 -50.730 6.128 1.00 85.12 85 VAL E C 1
ATOM 16116 O O . VAL E 2 85 ? -29.518 -50.588 7.250 1.00 80.96 85 VAL E O 1
ATOM 16120 N N . VAL E 2 86 ? -29.293 -51.149 5.087 1.00 74.64 86 VAL E N 1
ATOM 16121 C CA . VAL E 2 86 ? -27.884 -51.473 5.236 1.00 64.03 86 VAL E CA 1
ATOM 16122 C C . VAL E 2 86 ? -27.091 -50.266 5.710 1.00 65.06 86 VAL E C 1
ATOM 16123 O O . VAL E 2 86 ? -26.202 -50.394 6.544 1.00 67.33 86 VAL E O 1
ATOM 16127 N N . TRP E 2 87 ? -27.409 -49.088 5.195 1.00 72.35 87 TRP E N 1
ATOM 16128 C CA . TRP E 2 87 ? -26.607 -47.943 5.575 1.00 79.02 87 TRP E CA 1
ATOM 16129 C C . TRP E 2 87 ? -27.151 -47.236 6.815 1.00 98.50 87 TRP E C 1
ATOM 16130 O O . TRP E 2 87 ? -26.755 -46.119 7.141 1.00 77.07 87 TRP E O 1
ATOM 16141 N N . THR E 2 88 ? -28.043 -47.930 7.513 1.00 65.31 88 THR E N 1
ATOM 16142 C CA . THR E 2 88 ? -28.442 -47.543 8.854 1.00 55.74 88 THR E CA 1
ATOM 16143 C C . THR E 2 88 ? -27.836 -48.511 9.866 1.00 63.17 88 THR E C 1
ATOM 16144 O O . THR E 2 88 ? -27.306 -48.099 10.899 1.00 62.21 88 THR E O 1
ATOM 16148 N N . LEU E 2 89 ? -27.902 -49.801 9.552 1.00 53.80 89 LEU E N 1
ATOM 16149 C CA . LEU E 2 89 ? -27.440 -50.836 10.464 1.00 56.86 89 LEU E CA 1
ATOM 16150 C C . LEU E 2 89 ? -25.920 -50.922 10.604 1.00 68.44 89 LEU E C 1
ATOM 16151 O O . LEU E 2 89 ? -25.419 -51.181 11.695 1.00 67.64 89 LEU E O 1
ATOM 16156 N N . ILE E 2 90 ? -25.188 -50.724 9.510 1.00 57.56 90 ILE E N 1
ATOM 16157 C CA . ILE E 2 90 ? -23.730 -50.810 9.567 1.00 67.40 90 ILE E CA 1
ATOM 16158 C C . ILE E 2 90 ? -23.123 -49.733 10.468 1.00 54.47 90 ILE E C 1
ATOM 16159 O O . ILE E 2 90 ? -22.302 -50.041 11.328 1.00 65.60 90 ILE E O 1
ATOM 16164 N N . PRO E 2 91 ? -23.531 -48.466 10.276 1.00 57.25 91 PRO E N 1
ATOM 16165 C CA . PRO E 2 91 ? -23.061 -47.428 11.196 1.00 64.13 91 PRO E CA 1
ATOM 16166 C C . PRO E 2 91 ? -23.481 -47.745 12.628 1.00 68.80 91 PRO E C 1
ATOM 16167 O O . PRO E 2 91 ? -22.689 -47.575 13.556 1.00 66.70 91 PRO E O 1
ATOM 16171 N N . LEU E 2 92 ? -24.711 -48.214 12.803 1.00 64.73 92 LEU E N 1
ATOM 16172 C CA . LEU E 2 92 ? -25.195 -48.558 14.132 1.00 67.88 92 LEU E CA 1
ATOM 16173 C C . LEU E 2 92 ? -24.304 -49.599 14.801 1.00 65.13 92 LEU E C 1
ATOM 16174 O O . LEU E 2 92 ? -23.978 -49.481 15.979 1.00 65.53 92 LEU E O 1
ATOM 16179 N N . ALA E 2 93 ? -23.920 -50.625 14.051 1.00 60.44 93 ALA E N 1
ATOM 16180 C CA . ALA E 2 93 ? -23.062 -51.667 14.593 1.00 56.88 93 ALA E CA 1
ATOM 16181 C C . ALA E 2 93 ? -21.730 -51.069 15.019 1.00 60.22 93 ALA E C 1
ATOM 16182 O O . ALA E 2 93 ? -21.212 -51.391 16.084 1.00 75.10 93 ALA E O 1
ATOM 16184 N N . ILE E 2 94 ? -21.188 -50.189 14.183 1.00 56.53 94 ILE E N 1
ATOM 16185 C CA . ILE E 2 94 ? -19.917 -49.538 14.479 1.00 61.57 94 ILE E CA 1
ATOM 16186 C C . ILE E 2 94 ? -19.946 -48.727 15.779 1.00 68.46 94 ILE E C 1
ATOM 16187 O O . ILE E 2 94 ? -18.997 -48.780 16.566 1.00 65.00 94 ILE E O 1
ATOM 16192 N N . VAL E 2 95 ? -21.025 -47.986 16.016 1.00 54.99 95 VAL E N 1
ATOM 16193 C CA . VAL E 2 95 ? -21.093 -47.184 17.235 1.00 75.78 95 VAL E CA 1
ATOM 16194 C C . VAL E 2 95 ? -21.251 -48.068 18.465 1.00 60.92 95 VAL E C 1
ATOM 16195 O O . VAL E 2 95 ? -20.733 -47.745 19.530 1.00 66.44 95 VAL E O 1
ATOM 16199 N N . PHE E 2 96 ? -21.950 -49.187 18.309 1.00 58.22 96 PHE E N 1
ATOM 16200 C CA . PHE E 2 96 ? -22.083 -50.148 19.400 1.00 69.74 96 PHE E CA 1
ATOM 16201 C C . PHE E 2 96 ? -20.720 -50.707 19.807 1.00 63.88 96 PHE E C 1
ATOM 16202 O O . PHE E 2 96 ? -20.451 -50.920 20.987 1.00 61.42 96 PHE E O 1
ATOM 16210 N N . VAL E 2 97 ? -19.864 -50.943 18.819 1.00 62.47 97 VAL E N 1
ATOM 16211 C CA . VAL E 2 97 ? -18.522 -51.442 19.080 1.00 58.94 97 VAL E CA 1
ATOM 16212 C C . VAL E 2 97 ? -17.694 -50.373 19.780 1.00 56.31 97 VAL E C 1
ATOM 16213 O O . VAL E 2 97 ? -17.091 -50.630 20.820 1.00 71.98 97 VAL E O 1
ATOM 16217 N N . LEU E 2 98 ? -17.678 -49.174 19.207 1.00 65.40 98 LEU E N 1
ATOM 16218 C CA . LEU E 2 98 ? -16.945 -48.058 19.787 1.00 67.34 98 LEU E CA 1
ATOM 16219 C C . LEU E 2 98 ? -17.394 -47.792 21.217 1.00 65.39 98 LEU E C 1
ATOM 16220 O O . LEU E 2 98 ? -16.572 -47.582 22.104 1.00 63.62 98 LEU E O 1
ATOM 16225 N N . PHE E 2 99 ? -18.703 -47.823 21.434 1.00 67.08 99 PHE E N 1
ATOM 16226 C CA . PHE E 2 99 ? -19.263 -47.601 22.759 1.00 58.75 99 PHE E CA 1
ATOM 16227 C C . PHE E 2 99 ? -18.835 -48.690 23.740 1.00 60.76 99 PHE E C 1
ATOM 16228 O O . PHE E 2 99 ? -18.465 -48.406 24.881 1.00 69.71 99 PHE E O 1
ATOM 16236 N N . GLY E 2 100 ? -18.894 -49.938 23.291 1.00 66.11 100 GLY E N 1
ATOM 16237 C CA . GLY E 2 100 ? -18.498 -51.066 24.110 1.00 64.92 100 GLY E CA 1
ATOM 16238 C C . GLY E 2 100 ? -17.057 -50.958 24.578 1.00 71.57 100 GLY E C 1
ATOM 16239 O O . GLY E 2 100 ? -16.753 -51.231 25.741 1.00 71.81 100 GLY E O 1
ATOM 16240 N N . LEU E 2 101 ? -16.172 -50.563 23.668 1.00 61.82 101 LEU E N 1
ATOM 16241 C CA . LEU E 2 101 ? -14.773 -50.333 24.005 1.00 62.98 101 LEU E CA 1
ATOM 16242 C C . LEU E 2 101 ? -14.654 -49.150 24.960 1.00 66.84 101 LEU E C 1
ATOM 16243 O O . LEU E 2 101 ? -13.883 -49.184 25.919 1.00 72.20 101 LEU E O 1
ATOM 16248 N N . THR E 2 102 ? -15.437 -48.112 24.685 1.00 58.69 102 THR E N 1
ATOM 16249 C CA . THR E 2 102 ? -15.404 -46.885 25.461 1.00 69.59 102 THR E CA 1
ATOM 16250 C C . THR E 2 102 ? -15.778 -47.127 26.924 1.00 72.31 102 THR E C 1
ATOM 16251 O O . THR E 2 102 ? -15.070 -46.686 27.834 1.00 68.02 102 THR E O 1
ATOM 16255 N N . ALA E 2 103 ? -16.877 -47.842 27.147 1.00 60.34 103 ALA E N 1
ATOM 16256 C CA . ALA E 2 103 ? -17.332 -48.113 28.504 1.00 68.35 103 ALA E CA 1
ATOM 16257 C C . ALA E 2 103 ? -16.315 -48.941 29.289 1.00 72.42 103 ALA E C 1
ATOM 16258 O O . ALA E 2 103 ? -16.046 -48.663 30.456 1.00 75.93 103 ALA E O 1
ATOM 16260 N N . LYS E 2 104 ? -15.752 -49.955 28.644 1.00 73.11 104 LYS E N 1
ATOM 16261 C CA . LYS E 2 104 ? -14.756 -50.801 29.291 1.00 75.46 104 LYS E CA 1
ATOM 16262 C C . LYS E 2 104 ? -13.565 -49.968 29.757 1.00 76.95 104 LYS E C 1
ATOM 16263 O O . LYS E 2 104 ? -13.114 -50.095 30.894 1.00 77.86 104 LYS E O 1
ATOM 16269 N N . ALA E 2 105 ? -13.067 -49.112 28.873 1.00 57.86 105 ALA E N 1
ATOM 16270 C CA . ALA E 2 105 ? -11.933 -48.259 29.190 1.00 67.76 105 ALA E CA 1
ATOM 16271 C C . ALA E 2 105 ? -12.257 -47.247 30.292 1.00 57.84 105 ALA E C 1
ATOM 16272 O O . ALA E 2 105 ? -11.434 -46.992 31.167 1.00 79.03 105 ALA E O 1
ATOM 16274 N N . LEU E 2 106 ? -13.456 -46.675 30.245 1.00 67.03 106 LEU E N 1
ATOM 16275 C CA . LEU E 2 106 ? -13.842 -45.654 31.211 1.00 71.61 106 LEU E CA 1
ATOM 16276 C C . LEU E 2 106 ? -13.933 -46.244 32.606 1.00 63.77 106 LEU E C 1
ATOM 16277 O O . LEU E 2 106 ? -13.471 -45.645 33.576 1.00 72.26 106 LEU E O 1
ATOM 16282 N N . ILE E 2 107 ? -14.537 -47.423 32.699 1.00 82.19 107 ILE E N 1
ATOM 16283 C CA . ILE E 2 107 ? -14.698 -48.097 33.978 1.00 70.03 107 ILE E CA 1
ATOM 16284 C C . ILE E 2 107 ? -13.341 -48.389 34.620 1.00 73.67 107 ILE E C 1
ATOM 16285 O O . ILE E 2 107 ? -13.184 -48.281 35.836 1.00 87.11 107 ILE E O 1
ATOM 16290 N N . GLN E 2 108 ? -12.354 -48.726 33.796 1.00 73.13 108 GLN E N 1
ATOM 16291 C CA . GLN E 2 108 ? -11.041 -49.083 34.316 1.00 61.61 108 GLN E CA 1
ATOM 16292 C C . GLN E 2 108 ? -10.225 -47.883 34.790 1.00 74.62 108 GLN E C 1
ATOM 16293 O O . GLN E 2 108 ? -9.591 -47.948 35.844 1.00 83.47 108 GLN E O 1
ATOM 16299 N N . VAL E 2 109 ? -10.230 -46.794 34.026 1.00 66.41 109 VAL E N 1
ATOM 16300 C CA . VAL E 2 109 ? -9.431 -45.633 34.421 1.00 72.56 109 VAL E CA 1
ATOM 16301 C C . VAL E 2 109 ? -10.065 -44.829 35.557 1.00 58.37 109 VAL E C 1
ATOM 16302 O O . VAL E 2 109 ? -9.405 -43.996 36.172 1.00 75.06 109 VAL E O 1
ATOM 16306 N N . ASN E 2 110 ? -11.338 -45.085 35.837 1.00 67.82 110 ASN E N 1
ATOM 16307 C CA . ASN E 2 110 ? -12.029 -44.399 36.926 1.00 68.90 110 ASN E CA 1
ATOM 16308 C C . ASN E 2 110 ? -12.097 -45.235 38.196 1.00 81.07 110 ASN E C 1
ATOM 16309 O O . ASN E 2 110 ? -12.570 -44.764 39.234 1.00 69.32 110 ASN E O 1
ATOM 16314 N N . ARG E 2 111 ? -11.633 -46.478 38.107 1.00 62.11 111 ARG E N 1
ATOM 16315 C CA . ARG E 2 111 ? -11.577 -47.353 39.273 1.00 78.32 111 ARG E CA 1
ATOM 16316 C C . ARG E 2 111 ? -10.587 -46.804 40.299 1.00 76.18 111 ARG E C 1
ATOM 16317 O O . ARG E 2 111 ? -9.458 -46.460 39.956 1.00 73.45 111 ARG E O 1
ATOM 16325 N N . PRO E 2 112 ? -11.014 -46.705 41.563 1.00 78.84 112 PRO E N 1
ATOM 16326 C CA . PRO E 2 112 ? -10.114 -46.228 42.614 1.00 83.14 112 PRO E CA 1
ATOM 16327 C C . PRO E 2 112 ? -9.025 -47.255 42.904 1.00 89.72 112 PRO E C 1
ATOM 16328 O O . PRO E 2 112 ? -9.297 -48.460 42.903 1.00 70.74 112 PRO E O 1
ATOM 16332 N N . ILE E 2 113 ? -7.805 -46.777 43.136 1.00 82.12 113 ILE E N 1
ATOM 16333 C CA . ILE E 2 113 ? -6.683 -47.649 43.470 1.00 89.33 113 ILE E CA 1
ATOM 16334 C C . ILE E 2 113 ? -6.412 -47.622 44.971 1.00 91.15 113 ILE E C 1
ATOM 16335 O O . ILE E 2 113 ? -5.932 -46.621 45.500 1.00 95.19 113 ILE E O 1
ATOM 16340 N N . PRO E 2 114 ? -6.729 -48.726 45.662 1.00 114.18 114 PRO E N 1
ATOM 16341 C CA . PRO E 2 114 ? -6.568 -48.834 47.118 1.00 120.76 114 PRO E CA 1
ATOM 16342 C C . PRO E 2 114 ? -5.129 -48.606 47.583 1.00 109.85 114 PRO E C 1
ATOM 16343 O O . PRO E 2 114 ? -4.203 -49.240 47.073 1.00 95.75 114 PRO E O 1
ATOM 16347 N N . GLY E 2 115 ? -4.953 -47.702 48.543 1.00 93.57 115 GLY E N 1
ATOM 16348 C CA . GLY E 2 115 ? -3.649 -47.461 49.136 1.00 97.25 115 GLY E CA 1
ATOM 16349 C C . GLY E 2 115 ? -2.740 -46.547 48.336 1.00 99.30 115 GLY E C 1
ATOM 16350 O O . GLY E 2 115 ? -1.517 -46.591 48.484 1.00 102.45 115 GLY E O 1
ATOM 16351 N N . ALA E 2 116 ? -3.333 -45.717 47.486 1.00 87.25 116 ALA E N 1
ATOM 16352 C CA . ALA E 2 116 ? -2.566 -44.748 46.712 1.00 73.45 116 ALA E CA 1
ATOM 16353 C C . ALA E 2 116 ? -2.267 -43.517 47.554 1.00 69.66 116 ALA E C 1
ATOM 16354 O O . ALA E 2 116 ? -3.114 -43.056 48.318 1.00 78.72 116 ALA E O 1
ATOM 16356 N N . MET E 2 117 ? -1.056 -42.992 47.412 1.00 62.08 117 MET E N 1
ATOM 16357 C CA . MET E 2 117 ? -0.670 -41.775 48.113 1.00 65.87 117 MET E CA 1
ATOM 16358 C C . MET E 2 117 ? -1.572 -40.631 47.677 1.00 77.27 117 MET E C 1
ATOM 16359 O O . MET E 2 117 ? -1.652 -40.312 46.490 1.00 66.75 117 MET E O 1
ATOM 16364 N N . LYS E 2 118 ? -2.256 -40.023 48.637 1.00 58.66 118 LYS E N 1
ATOM 16365 C CA . LYS E 2 118 ? -3.127 -38.890 48.348 1.00 66.09 118 LYS E CA 1
ATOM 16366 C C . LYS E 2 118 ? -2.332 -37.597 48.200 1.00 69.36 118 LYS E C 1
ATOM 16367 O O . LYS E 2 118 ? -1.427 -37.322 48.986 1.00 59.07 118 LYS E O 1
ATOM 16373 N N . VAL E 2 119 ? -2.669 -36.808 47.186 1.00 63.41 119 VAL E N 1
ATOM 16374 C CA . VAL E 2 119 ? -2.081 -35.483 47.025 1.00 57.01 119 VAL E CA 1
ATOM 16375 C C . VAL E 2 119 ? -3.181 -34.463 46.793 1.00 51.11 119 VAL E C 1
ATOM 16376 O O . VAL E 2 119 ? -3.942 -34.575 45.835 1.00 53.65 119 VAL E O 1
ATOM 16380 N N . GLU E 2 120 ? -3.267 -33.472 47.673 1.00 51.48 120 GLU E N 1
ATOM 16381 C CA . GLU E 2 120 ? -4.280 -32.430 47.544 1.00 56.67 120 GLU E CA 1
ATOM 16382 C C . GLU E 2 120 ? -3.808 -31.321 46.607 1.00 42.16 120 GLU E C 1
ATOM 16383 O O . GLU E 2 120 ? -2.815 -30.647 46.867 1.00 60.58 120 GLU E O 1
ATOM 16389 N N . VAL E 2 121 ? -4.527 -31.158 45.502 1.00 59.39 121 VAL E N 1
ATOM 16390 C CA . VAL E 2 121 ? -4.231 -30.134 44.507 1.00 43.64 121 VAL E CA 1
ATOM 16391 C C . VAL E 2 121 ? -5.242 -28.989 44.604 1.00 42.64 121 VAL E C 1
ATOM 16392 O O . VAL E 2 121 ? -6.454 -29.216 44.588 1.00 50.23 121 VAL E O 1
ATOM 16396 N N . THR E 2 122 ? -4.748 -27.762 44.700 1.00 43.22 122 THR E N 1
ATOM 16397 C CA . THR E 2 122 ? -5.631 -26.613 44.810 1.00 47.53 122 THR E CA 1
ATOM 16398 C C . THR E 2 122 ? -5.260 -25.558 43.785 1.00 45.16 122 THR E C 1
ATOM 16399 O O . THR E 2 122 ? -4.099 -25.156 43.689 1.00 42.32 122 THR E O 1
ATOM 16403 N N . GLY E 2 123 ? -6.261 -25.104 43.032 1.00 50.33 123 GLY E N 1
ATOM 16404 C CA . GLY E 2 123 ? -6.063 -24.075 42.028 1.00 38.99 123 GLY E CA 1
ATOM 16405 C C . GLY E 2 123 ? -6.443 -22.674 42.489 1.00 34.97 123 GLY E C 1
ATOM 16406 O O . GLY E 2 123 ? -7.452 -22.477 43.165 1.00 38.67 123 GLY E O 1
ATOM 16407 N N . TYR E 2 124 ? -5.610 -21.709 42.108 1.00 40.26 124 TYR E N 1
ATOM 16408 C CA . TYR E 2 124 ? -5.816 -20.287 42.353 1.00 37.13 124 TYR E CA 1
ATOM 16409 C C . TYR E 2 124 ? -5.545 -19.549 41.055 1.00 46.93 124 TYR E C 1
ATOM 16410 O O . TYR E 2 124 ? -4.854 -20.068 40.178 1.00 46.10 124 TYR E O 1
ATOM 16419 N N . GLN E 2 125 ? -6.034 -18.318 40.946 1.00 51.32 125 GLN E N 1
ATOM 16420 C CA . GLN E 2 125 ? -5.608 -17.449 39.854 1.00 49.03 125 GLN E CA 1
ATOM 16421 C C . GLN E 2 125 ? -4.268 -16.823 40.239 1.00 49.88 125 GLN E C 1
ATOM 16422 O O . GLN E 2 125 ? -4.219 -15.994 41.145 1.00 40.30 125 GLN E O 1
ATOM 16428 N N . PHE E 2 126 ? -3.175 -17.212 39.585 1.00 48.29 126 PHE E N 1
ATOM 16429 C CA . PHE E 2 126 ? -3.162 -18.202 38.515 1.00 48.38 126 PHE E CA 1
ATOM 16430 C C . PHE E 2 126 ? -2.023 -19.192 38.748 1.00 53.86 126 PHE E C 1
ATOM 16431 O O . PHE E 2 126 ? -1.055 -19.229 37.989 1.00 49.25 126 PHE E O 1
ATOM 16439 N N . TRP E 2 127 ? -2.146 -20.004 39.789 1.00 37.16 127 TRP E N 1
ATOM 16440 C CA . TRP E 2 127 ? -1.072 -20.911 40.176 1.00 40.04 127 TRP E CA 1
ATOM 16441 C C . TRP E 2 127 ? -1.617 -22.150 40.885 1.00 50.34 127 TRP E C 1
ATOM 16442 O O . TRP E 2 127 ? -2.810 -22.229 41.198 1.00 55.09 127 TRP E O 1
ATOM 16453 N N . TRP E 2 128 ? -0.734 -23.109 41.149 1.00 40.16 128 TRP E N 1
ATOM 16454 C CA . TRP E 2 128 ? -1.146 -24.392 41.725 1.00 55.96 128 TRP E CA 1
ATOM 16455 C C . TRP E 2 128 ? -0.462 -24.710 43.058 1.00 41.11 128 TRP E C 1
ATOM 16456 O O . TRP E 2 128 ? 0.756 -24.604 43.178 1.00 48.77 128 TRP E O 1
ATOM 16467 N N . ASP E 2 129 ? -1.256 -25.127 44.040 1.00 45.72 129 ASP E N 1
ATOM 16468 C CA . ASP E 2 129 ? -0.741 -25.493 45.356 1.00 54.11 129 ASP E CA 1
ATOM 16469 C C . ASP E 2 129 ? -0.868 -27.003 45.603 1.00 49.66 129 ASP E C 1
ATOM 16470 O O . ASP E 2 129 ? -1.881 -27.615 45.255 1.00 57.17 129 ASP E O 1
ATOM 16475 N N . PHE E 2 130 ? 0.164 -27.588 46.212 1.00 44.69 130 PHE E N 1
ATOM 16476 C CA . PHE E 2 130 ? 0.209 -29.031 46.479 1.00 58.87 130 PHE E CA 1
ATOM 16477 C C . PHE E 2 130 ? 0.461 -29.379 47.945 1.00 57.46 130 PHE E C 1
ATOM 16478 O O . PHE E 2 130 ? 1.347 -28.818 48.588 1.00 71.04 130 PHE E O 1
ATOM 16486 N N . HIS E 2 131 ? -0.311 -30.329 48.456 1.00 59.38 131 HIS E N 1
ATOM 16487 C CA . HIS E 2 131 ? -0.179 -30.764 49.834 1.00 70.16 131 HIS E CA 1
ATOM 16488 C C . HIS E 2 131 ? -0.158 -32.283 49.886 1.00 59.55 131 HIS E C 1
ATOM 16489 O O . HIS E 2 131 ? -1.052 -32.938 49.349 1.00 58.46 131 HIS E O 1
ATOM 16496 N N . TYR E 2 132 ? 0.871 -32.840 50.521 1.00 64.50 132 TYR E N 1
ATOM 16497 C CA . TYR E 2 132 ? 0.958 -34.283 50.725 1.00 58.55 132 TYR E CA 1
ATOM 16498 C C . TYR E 2 132 ? 0.567 -34.582 52.169 1.00 49.38 132 TYR E C 1
ATOM 16499 O O . TYR E 2 132 ? 1.408 -34.520 53.061 1.00 66.40 132 TYR E O 1
ATOM 16508 N N . PRO E 2 133 ? -0.712 -34.903 52.407 1.00 66.33 133 PRO E N 1
ATOM 16509 C CA . PRO E 2 133 ? -1.220 -35.007 53.781 1.00 66.08 133 PRO E CA 1
ATOM 16510 C C . PRO E 2 133 ? -0.503 -36.051 54.645 1.00 72.16 133 PRO E C 1
ATOM 16511 O O . PRO E 2 133 ? -0.259 -35.791 55.823 1.00 76.11 133 PRO E O 1
ATOM 16515 N N . GLU E 2 134 ? -0.173 -37.205 54.076 1.00 62.03 134 GLU E N 1
ATOM 16516 C CA . GLU E 2 134 ? 0.518 -38.241 54.837 1.00 74.16 134 GLU E CA 1
ATOM 16517 C C . GLU E 2 134 ? 1.944 -37.814 55.216 1.00 74.70 134 GLU E C 1
ATOM 16518 O O . GLU E 2 134 ? 2.457 -38.205 56.262 1.00 89.79 134 GLU E O 1
ATOM 16524 N N . LEU E 2 135 ? 2.571 -37.005 54.366 1.00 67.53 135 LEU E N 1
ATOM 16525 C CA . LEU E 2 135 ? 3.941 -36.556 54.594 1.00 60.60 135 LEU E CA 1
ATOM 16526 C C . LEU E 2 135 ? 4.018 -35.252 55.382 1.00 60.74 135 LEU E C 1
ATOM 16527 O O . LEU E 2 135 ? 5.069 -34.924 55.936 1.00 63.00 135 LEU E O 1
ATOM 16532 N N . GLY E 2 136 ? 2.915 -34.506 55.428 1.00 70.25 136 GLY E N 1
ATOM 16533 C CA . GLY E 2 136 ? 2.898 -33.204 56.081 1.00 55.07 136 GLY E CA 1
ATOM 16534 C C . GLY E 2 136 ? 3.702 -32.172 55.308 1.00 62.33 136 GLY E C 1
ATOM 16535 O O . GLY E 2 136 ? 4.229 -31.215 55.876 1.00 79.61 136 GLY E O 1
ATOM 16536 N N . LEU E 2 137 ? 3.795 -32.376 53.999 1.00 53.86 137 LEU E N 1
ATOM 16537 C CA . LEU E 2 137 ? 4.633 -31.553 53.136 1.00 56.36 137 LEU E CA 1
ATOM 16538 C C . LEU E 2 137 ? 3.800 -30.657 52.232 1.00 55.66 137 LEU E C 1
ATOM 16539 O O . LEU E 2 137 ? 2.758 -31.066 51.726 1.00 54.78 137 LEU E O 1
ATOM 16544 N N . ARG E 2 138 ? 4.266 -29.428 52.041 1.00 65.34 138 ARG E N 1
ATOM 16545 C CA . ARG E 2 138 ? 3.649 -28.509 51.099 1.00 50.77 138 ARG E CA 1
ATOM 16546 C C . ARG E 2 138 ? 4.663 -28.007 50.081 1.00 53.70 138 ARG E C 1
ATOM 16547 O O . ARG E 2 138 ? 5.779 -27.645 50.434 1.00 67.76 138 ARG E O 1
ATOM 16555 N N . ASN E 2 139 ? 4.268 -27.993 48.817 1.00 46.68 139 ASN E N 1
ATOM 16556 C CA . ASN E 2 139 ? 5.050 -27.343 47.777 1.00 54.90 139 ASN E CA 1
ATOM 16557 C C . ASN E 2 139 ? 4.091 -26.728 46.771 1.00 59.94 139 ASN E C 1
ATOM 16558 O O . ASN E 2 139 ? 2.882 -26.957 46.848 1.00 59.01 139 ASN E O 1
ATOM 16563 N N . SER E 2 140 ? 4.621 -25.950 45.832 1.00 57.26 140 SER E N 1
ATOM 16564 C CA . SER E 2 140 ? 3.777 -25.226 44.884 1.00 50.81 140 SER E CA 1
ATOM 16565 C C . SER E 2 140 ? 4.299 -25.274 43.452 1.00 54.42 140 SER E C 1
ATOM 16566 O O . SER E 2 140 ? 5.502 -25.212 43.224 1.00 55.39 140 SER E O 1
ATOM 16569 N N . ASN E 2 141 ? 3.376 -25.408 42.498 1.00 54.07 141 ASN E N 1
ATOM 16570 C CA . ASN E 2 141 ? 3.670 -25.292 41.065 1.00 52.99 141 ASN E CA 1
ATOM 16571 C C . ASN E 2 141 ? 4.524 -26.386 40.440 1.00 58.06 141 ASN E C 1
ATOM 16572 O O . ASN E 2 141 ? 4.502 -26.577 39.224 1.00 63.05 141 ASN E O 1
ATOM 16577 N N . GLU E 2 142 ? 5.293 -27.088 41.261 1.00 56.93 142 GLU E N 1
ATOM 16578 C CA . GLU E 2 142 ? 5.968 -28.293 40.803 1.00 53.78 142 GLU E CA 1
ATOM 16579 C C . GLU E 2 142 ? 5.629 -29.435 41.742 1.00 54.32 142 GLU E C 1
ATOM 16580 O O . GLU E 2 142 ? 5.864 -29.366 42.947 1.00 62.21 142 GLU E O 1
ATOM 16586 N N . LEU E 2 143 ? 5.021 -30.466 41.173 1.00 54.94 143 LEU E N 1
ATOM 16587 C CA . LEU E 2 143 ? 4.532 -31.602 41.935 1.00 57.33 143 LEU E CA 1
ATOM 16588 C C . LEU E 2 143 ? 5.497 -32.761 41.758 1.00 71.44 143 LEU E C 1
ATOM 16589 O O . LEU E 2 143 ? 5.634 -33.300 40.653 1.00 65.98 143 LEU E O 1
ATOM 16594 N N . VAL E 2 144 ? 6.172 -33.137 42.842 1.00 57.14 144 VAL E N 1
ATOM 16595 C CA . VAL E 2 144 ? 7.121 -34.243 42.788 1.00 57.66 144 VAL E CA 1
ATOM 16596 C C . VAL E 2 144 ? 6.439 -35.571 43.136 1.00 63.76 144 VAL E C 1
ATOM 16597 O O . VAL E 2 144 ? 5.670 -35.649 44.094 1.00 72.59 144 VAL E O 1
ATOM 16601 N N . LEU E 2 145 ? 6.712 -36.601 42.339 1.00 66.34 145 LEU E N 1
ATOM 16602 C CA . LEU E 2 145 ? 6.040 -37.894 42.479 1.00 62.33 145 LEU E CA 1
ATOM 16603 C C . LEU E 2 145 ? 7.003 -39.055 42.242 1.00 71.26 145 LEU E C 1
ATOM 16604 O O . LEU E 2 145 ? 7.944 -38.934 41.460 1.00 72.01 145 LEU E O 1
ATOM 16609 N N . PRO E 2 146 ? 6.770 -40.183 42.928 1.00 66.93 146 PRO E N 1
ATOM 16610 C CA . PRO E 2 146 ? 7.544 -41.409 42.710 1.00 70.08 146 PRO E CA 1
ATOM 16611 C C . PRO E 2 146 ? 7.025 -42.265 41.558 1.00 72.26 146 PRO E C 1
ATOM 16612 O O . PRO E 2 146 ? 5.843 -42.594 41.517 1.00 63.26 146 PRO E O 1
ATOM 16616 N N . ALA E 2 147 ? 7.912 -42.643 40.644 1.00 73.16 147 ALA E N 1
ATOM 16617 C CA . ALA E 2 147 ? 7.550 -43.586 39.592 1.00 76.50 147 ALA E CA 1
ATOM 16618 C C . ALA E 2 147 ? 7.214 -44.948 40.191 1.00 74.18 147 ALA E C 1
ATOM 16619 O O . ALA E 2 147 ? 7.811 -45.358 41.189 1.00 67.12 147 ALA E O 1
ATOM 16621 N N . GLY E 2 148 ? 6.249 -45.636 39.587 1.00 70.90 148 GLY E N 1
ATOM 16622 C CA . GLY E 2 148 ? 5.871 -46.971 40.009 1.00 72.50 148 GLY E CA 1
ATOM 16623 C C . GLY E 2 148 ? 4.954 -47.016 41.217 1.00 89.59 148 GLY E C 1
ATOM 16624 O O . GLY E 2 148 ? 4.634 -48.092 41.720 1.00 86.51 148 GLY E O 1
ATOM 16625 N N . VAL E 2 149 ? 4.527 -45.850 41.686 1.00 82.90 149 VAL E N 1
ATOM 16626 C CA . VAL E 2 149 ? 3.640 -45.780 42.840 1.00 71.70 149 VAL E CA 1
ATOM 16627 C C . VAL E 2 149 ? 2.330 -45.085 42.493 1.00 79.47 149 VAL E C 1
ATOM 16628 O O . VAL E 2 149 ? 2.333 -43.957 42.000 1.00 77.32 149 VAL E O 1
ATOM 16632 N N . PRO E 2 150 ? 1.200 -45.753 42.761 1.00 77.38 150 PRO E N 1
ATOM 16633 C CA . PRO E 2 150 ? -0.107 -45.150 42.480 1.00 68.13 150 PRO E CA 1
ATOM 16634 C C . PRO E 2 150 ? -0.351 -43.879 43.300 1.00 80.14 150 PRO E C 1
ATOM 16635 O O . PRO E 2 150 ? -0.084 -43.848 44.505 1.00 72.79 150 PRO E O 1
ATOM 16639 N N . VAL E 2 151 ? -0.848 -42.839 42.637 1.00 71.53 151 VAL E N 1
ATOM 16640 C CA . VAL E 2 151 ? -1.178 -41.589 43.305 1.00 65.54 151 VAL E CA 1
ATOM 16641 C C . VAL E 2 151 ? -2.653 -41.246 43.073 1.00 67.37 151 VAL E C 1
ATOM 16642 O O . VAL E 2 151 ? -3.220 -41.564 42.023 1.00 64.34 151 VAL E O 1
ATOM 16646 N N . GLU E 2 152 ? -3.275 -40.616 44.065 1.00 60.78 152 GLU E N 1
ATOM 16647 C CA . GLU E 2 152 ? -4.642 -40.138 43.915 1.00 52.59 152 GLU E CA 1
ATOM 16648 C C . GLU E 2 152 ? -4.687 -38.634 44.130 1.00 64.24 152 GLU E C 1
ATOM 16649 O O . GLU E 2 152 ? -4.476 -38.151 45.240 1.00 63.48 152 GLU E O 1
ATOM 16655 N N . LEU E 2 153 ? -4.952 -37.902 43.053 1.00 64.28 153 LEU E N 1
ATOM 16656 C CA . LEU E 2 153 ? -5.045 -36.450 43.116 1.00 54.85 153 LEU E CA 1
ATOM 16657 C C . LEU E 2 153 ? -6.426 -36.019 43.596 1.00 50.94 153 LEU E C 1
ATOM 16658 O O . LEU E 2 153 ? -7.444 -36.425 43.032 1.00 61.32 153 LEU E O 1
ATOM 16663 N N . GLU E 2 154 ? -6.456 -35.219 44.655 1.00 57.85 154 GLU E N 1
ATOM 16664 C CA . GLU E 2 154 ? -7.700 -34.673 45.168 1.00 46.46 154 GLU E CA 1
ATOM 16665 C C . GLU E 2 154 ? -7.695 -33.181 44.893 1.00 52.42 154 GLU E C 1
ATOM 16666 O O . GLU E 2 154 ? -6.912 -32.425 45.464 1.00 53.33 154 GLU E O 1
ATOM 16672 N N . ILE E 2 155 ? -8.586 -32.771 44.002 1.00 43.66 155 ILE E N 1
ATOM 16673 C CA . ILE E 2 155 ? -8.484 -31.476 43.352 1.00 55.36 155 ILE E CA 1
ATOM 16674 C C . ILE E 2 155 ? -9.637 -30.553 43.693 1.00 57.10 155 ILE E C 1
ATOM 16675 O O . ILE E 2 155 ? -10.790 -30.980 43.705 1.00 49.74 155 ILE E O 1
ATOM 16680 N N . THR E 2 156 ? -9.315 -29.289 43.965 1.00 34.94 156 THR E N 1
ATOM 16681 C CA . THR E 2 156 ? -10.324 -28.258 44.145 1.00 37.00 156 THR E CA 1
ATOM 16682 C C . THR E 2 156 ? -9.770 -26.892 43.750 1.00 43.29 156 THR E C 1
ATOM 16683 O O . THR E 2 156 ? -8.620 -26.773 43.315 1.00 41.41 156 THR E O 1
ATOM 16687 N N . SER E 2 157 ? -10.604 -25.870 43.914 1.00 43.58 157 SER E N 1
ATOM 16688 C CA . SER E 2 157 ? -10.251 -24.493 43.607 1.00 46.86 157 SER E CA 1
ATOM 16689 C C . SER E 2 157 ? -10.671 -23.565 44.747 1.00 54.78 157 SER E C 1
ATOM 16690 O O . SER E 2 157 ? -11.663 -23.824 45.431 1.00 45.04 157 SER E O 1
ATOM 16693 N N . LYS E 2 158 ? -9.924 -22.479 44.927 1.00 47.29 158 LYS E N 1
ATOM 16694 C CA . LYS E 2 158 ? -10.284 -21.440 45.889 1.00 50.46 158 LYS E CA 1
ATOM 16695 C C . LYS E 2 158 ? -10.990 -20.235 45.260 1.00 58.79 158 LYS E C 1
ATOM 16696 O O . LYS E 2 158 ? -11.342 -19.290 45.967 1.00 68.07 158 LYS E O 1
ATOM 16702 N N . ASP E 2 159 ? -11.192 -20.249 43.944 1.00 51.18 159 ASP E N 1
ATOM 16703 C CA . ASP E 2 159 ? -11.842 -19.107 43.300 1.00 51.36 159 ASP E CA 1
ATOM 16704 C C . ASP E 2 159 ? -12.771 -19.459 42.127 1.00 35.22 159 ASP E C 1
ATOM 16705 O O . ASP E 2 159 ? -13.974 -19.577 42.320 1.00 51.03 159 ASP E O 1
ATOM 16710 N N . VAL E 2 160 ? -12.223 -19.594 40.918 1.00 36.52 160 VAL E N 1
ATOM 16711 C CA . VAL E 2 160 ? -13.035 -19.928 39.752 1.00 36.99 160 VAL E CA 1
ATOM 16712 C C . VAL E 2 160 ? -12.701 -21.337 39.287 1.00 48.82 160 VAL E C 1
ATOM 16713 O O . VAL E 2 160 ? -11.811 -21.977 39.844 1.00 35.84 160 VAL E O 1
ATOM 16717 N N . ILE E 2 161 ? -13.397 -21.830 38.267 1.00 38.60 161 ILE E N 1
ATOM 16718 C CA . ILE E 2 161 ? -13.098 -23.173 37.793 1.00 41.95 161 ILE E CA 1
ATOM 16719 C C . ILE E 2 161 ? -11.753 -23.232 37.061 1.00 44.71 161 ILE E C 1
ATOM 16720 O O . ILE E 2 161 ? -11.454 -22.391 36.217 1.00 44.35 161 ILE E O 1
ATOM 16725 N N . HIS E 2 162 ? -10.941 -24.224 37.411 1.00 45.83 162 HIS E N 1
ATOM 16726 C CA . HIS E 2 162 ? -9.695 -24.495 36.714 1.00 36.54 162 HIS E CA 1
ATOM 16727 C C . HIS E 2 162 ? -9.734 -25.943 36.254 1.00 45.70 162 HIS E C 1
ATOM 16728 O O . HIS E 2 162 ? -10.694 -26.662 36.528 1.00 39.82 162 HIS E O 1
ATOM 16735 N N . SER E 2 163 ? -8.676 -26.383 35.582 1.00 34.88 163 SER E N 1
ATOM 16736 C CA . SER E 2 163 ? -8.587 -27.781 35.174 1.00 41.26 163 SER E CA 1
ATOM 16737 C C . SER E 2 163 ? -7.138 -28.243 35.165 1.00 39.86 163 SER E C 1
ATOM 16738 O O . SER E 2 163 ? -6.271 -27.591 34.591 1.00 53.64 163 SER E O 1
ATOM 16741 N N . PHE E 2 164 ? -6.893 -29.376 35.811 1.00 51.40 164 PHE E N 1
ATOM 16742 C CA . PHE E 2 164 ? -5.542 -29.859 36.067 1.00 36.34 164 PHE E CA 1
ATOM 16743 C C . PHE E 2 164 ? -5.143 -30.895 35.017 1.00 55.08 164 PHE E C 1
ATOM 16744 O O . PHE E 2 164 ? -5.673 -32.005 34.991 1.00 65.22 164 PHE E O 1
ATOM 16752 N N . TRP E 2 165 ? -4.206 -30.518 34.152 1.00 42.13 165 TRP E N 1
ATOM 16753 C CA . TRP E 2 165 ? -3.884 -31.314 32.969 1.00 46.76 165 TRP E CA 1
ATOM 16754 C C . TRP E 2 165 ? -2.385 -31.562 32.771 1.00 51.44 165 TRP E C 1
ATOM 16755 O O . TRP E 2 165 ? -1.620 -30.635 32.483 1.00 46.88 165 TRP E O 1
ATOM 16766 N N . VAL E 2 166 ? -1.984 -32.822 32.901 1.00 48.77 166 VAL E N 1
ATOM 16767 C CA . VAL E 2 166 ? -0.613 -33.242 32.614 1.00 45.82 166 VAL E CA 1
ATOM 16768 C C . VAL E 2 166 ? -0.666 -34.260 31.489 1.00 48.61 166 VAL E C 1
ATOM 16769 O O . VAL E 2 166 ? -0.750 -35.457 31.743 1.00 62.73 166 VAL E O 1
ATOM 16773 N N . PRO E 2 167 ? -0.618 -33.783 30.237 1.00 47.81 167 PRO E N 1
ATOM 16774 C CA . PRO E 2 167 ? -0.933 -34.606 29.068 1.00 61.06 167 PRO E CA 1
ATOM 16775 C C . PRO E 2 167 ? -0.032 -35.831 28.950 1.00 63.86 167 PRO E C 1
ATOM 16776 O O . PRO E 2 167 ? -0.484 -36.884 28.504 1.00 71.83 167 PRO E O 1
ATOM 16780 N N . GLY E 2 168 ? 1.229 -35.687 29.344 1.00 59.30 168 GLY E N 1
ATOM 16781 C CA . GLY E 2 168 ? 2.179 -36.775 29.245 1.00 60.89 168 GLY E CA 1
ATOM 16782 C C . GLY E 2 168 ? 1.845 -37.927 30.170 1.00 73.02 168 GLY E C 1
ATOM 16783 O O . GLY E 2 168 ? 2.331 -39.042 29.975 1.00 73.79 168 GLY E O 1
ATOM 16784 N N . LEU E 2 169 ? 1.017 -37.661 31.177 1.00 59.61 169 LEU E N 1
ATOM 16785 C CA . LEU E 2 169 ? 0.663 -38.678 32.166 1.00 57.33 169 LEU E CA 1
ATOM 16786 C C . LEU E 2 169 ? -0.796 -39.149 32.093 1.00 63.00 169 LEU E C 1
ATOM 16787 O O . LEU E 2 169 ? -1.074 -40.348 32.130 1.00 68.42 169 LEU E O 1
ATOM 16792 N N . ALA E 2 170 ? -1.727 -38.204 32.007 1.00 70.62 170 ALA E N 1
ATOM 16793 C CA . ALA E 2 170 ? -3.141 -38.538 32.130 1.00 54.98 170 ALA E CA 1
ATOM 16794 C C . ALA E 2 170 ? -4.060 -37.442 31.599 1.00 56.98 170 ALA E C 1
ATOM 16795 O O . ALA E 2 170 ? -3.632 -36.309 31.379 1.00 64.20 170 ALA E O 1
ATOM 16797 N N . GLY E 2 171 ? -5.330 -37.785 31.409 1.00 46.39 171 GLY E N 1
ATOM 16798 C CA . GLY E 2 171 ? -6.333 -36.792 31.080 1.00 54.88 171 GLY E CA 1
ATOM 16799 C C . GLY E 2 171 ? -6.537 -35.814 32.224 1.00 56.87 171 GLY E C 1
ATOM 16800 O O . GLY E 2 171 ? -6.039 -36.028 33.325 1.00 56.68 171 GLY E O 1
ATOM 16801 N N . LYS E 2 172 ? -7.283 -34.748 31.960 1.00 66.00 172 LYS E N 1
ATOM 16802 C CA . LYS E 2 172 ? -7.498 -33.686 32.938 1.00 49.53 172 LYS E CA 1
ATOM 16803 C C . LYS E 2 172 ? -8.719 -33.934 33.824 1.00 62.51 172 LYS E C 1
ATOM 16804 O O . LYS E 2 172 ? -9.593 -34.746 33.504 1.00 53.08 172 LYS E O 1
ATOM 16810 N N . ARG E 2 173 ? -8.766 -33.225 34.947 1.00 57.67 173 ARG E N 1
ATOM 16811 C CA . ARG E 2 173 ? -9.966 -33.182 35.772 1.00 58.86 173 ARG E CA 1
ATOM 16812 C C . ARG E 2 173 ? -10.143 -31.754 36.276 1.00 47.17 173 ARG E C 1
ATOM 16813 O O . ARG E 2 173 ? -9.179 -31.123 36.701 1.00 52.87 173 ARG E O 1
ATOM 16821 N N . ASP E 2 174 ? -11.366 -31.237 36.206 1.00 51.59 174 ASP E N 1
ATOM 16822 C CA . ASP E 2 174 ? -11.633 -29.849 36.582 1.00 41.82 174 ASP E CA 1
ATOM 16823 C C . ASP E 2 174 ? -11.468 -29.594 38.077 1.00 54.37 174 ASP E C 1
ATOM 16824 O O . ASP E 2 174 ? -11.703 -30.477 38.895 1.00 61.61 174 ASP E O 1
ATOM 16829 N N . ALA E 2 175 ? -11.058 -28.378 38.422 1.00 50.24 175 ALA E N 1
ATOM 16830 C CA . ALA E 2 175 ? -10.985 -27.948 39.815 1.00 50.30 175 ALA E CA 1
ATOM 16831 C C . ALA E 2 175 ? -12.127 -26.981 40.075 1.00 43.28 175 ALA E C 1
ATOM 16832 O O . ALA E 2 175 ? -12.117 -25.849 39.592 1.00 43.84 175 ALA E O 1
ATOM 16834 N N . ILE E 2 176 ? -13.110 -27.435 40.840 1.00 52.69 176 ILE E N 1
ATOM 16835 C CA . ILE E 2 176 ? -14.352 -26.696 41.013 1.00 42.68 176 ILE E CA 1
ATOM 16836 C C . ILE E 2 176 ? -14.542 -26.231 42.460 1.00 52.88 176 ILE E C 1
ATOM 16837 O O . ILE E 2 176 ? -14.567 -27.042 43.386 1.00 51.36 176 ILE E O 1
ATOM 16842 N N . PRO E 2 177 ? -14.694 -24.919 42.657 1.00 48.78 177 PRO E N 1
ATOM 16843 C CA . PRO E 2 177 ? -14.906 -24.381 44.012 1.00 47.25 177 PRO E CA 1
ATOM 16844 C C . PRO E 2 177 ? -16.091 -25.045 44.728 1.00 45.66 177 PRO E C 1
ATOM 16845 O O . PRO E 2 177 ? -17.170 -25.208 44.145 1.00 52.91 177 PRO E O 1
ATOM 16849 N N . GLY E 2 178 ? -15.883 -25.429 45.982 1.00 38.13 178 GLY E N 1
ATOM 16850 C CA . GLY E 2 178 ? -16.951 -25.973 46.797 1.00 51.73 178 GLY E CA 1
ATOM 16851 C C . GLY E 2 178 ? -17.046 -27.481 46.757 1.00 48.65 178 GLY E C 1
ATOM 16852 O O . GLY E 2 178 ? -17.905 -28.065 47.411 1.00 69.73 178 GLY E O 1
ATOM 16853 N N . GLN E 2 179 ? -16.180 -28.119 45.982 1.00 43.00 179 GLN E N 1
ATOM 16854 C CA . GLN E 2 179 ? -16.188 -29.577 45.907 1.00 44.51 179 GLN E CA 1
ATOM 16855 C C . GLN E 2 179 ? -14.821 -30.181 45.598 1.00 46.53 179 GLN E C 1
ATOM 16856 O O . GLN E 2 179 ? -13.886 -29.497 45.185 1.00 47.43 179 GLN E O 1
ATOM 16862 N N . THR E 2 180 ? -14.718 -31.486 45.786 1.00 58.21 180 THR E N 1
ATOM 16863 C CA . THR E 2 180 ? -13.474 -32.171 45.513 1.00 40.00 180 THR E CA 1
ATOM 16864 C C . THR E 2 180 ? -13.659 -33.192 44.399 1.00 62.43 180 THR E C 1
ATOM 16865 O O . THR E 2 180 ? -14.506 -34.080 44.484 1.00 60.28 180 THR E O 1
ATOM 16869 N N . THR E 2 181 ? -12.868 -33.047 43.344 1.00 44.01 181 THR E N 1
ATOM 16870 C CA . THR E 2 181 ? -12.825 -34.043 42.286 1.00 46.92 181 THR E CA 1
ATOM 16871 C C . THR E 2 181 ? -11.524 -34.827 42.413 1.00 54.91 181 THR E C 1
ATOM 16872 O O . THR E 2 181 ? -10.601 -34.417 43.115 1.00 55.53 181 THR E O 1
ATOM 16876 N N . ARG E 2 182 ? -11.443 -35.961 41.739 1.00 46.05 182 ARG E N 1
ATOM 16877 C CA . ARG E 2 182 ? -10.265 -36.788 41.879 1.00 53.76 182 ARG E CA 1
ATOM 16878 C C . ARG E 2 182 ? -9.925 -37.549 40.618 1.00 65.51 182 ARG E C 1
ATOM 16879 O O . ARG E 2 182 ? -10.781 -37.804 39.769 1.00 53.46 182 ARG E O 1
ATOM 16887 N N . ILE E 2 183 ? -8.649 -37.886 40.496 1.00 48.29 183 ILE E N 1
ATOM 16888 C CA . ILE E 2 183 ? -8.188 -38.742 39.428 1.00 71.83 183 ILE E CA 1
ATOM 16889 C C . ILE E 2 183 ? -7.016 -39.560 39.955 1.00 66.63 183 ILE E C 1
ATOM 16890 O O . ILE E 2 183 ? -6.168 -39.054 40.698 1.00 67.13 183 ILE E O 1
ATOM 16895 N N . SER E 2 184 ? -7.009 -40.841 39.604 1.00 68.41 184 SER E N 1
ATOM 16896 C CA . SER E 2 184 ? -5.987 -41.760 40.073 1.00 63.19 184 SER E CA 1
ATOM 16897 C C . SER E 2 184 ? -5.218 -42.342 38.900 1.00 60.62 184 SER E C 1
ATOM 16898 O O . SER E 2 184 ? -5.788 -42.649 37.855 1.00 61.09 184 SER E O 1
ATOM 16901 N N . PHE E 2 185 ? -3.912 -42.476 39.080 1.00 72.95 185 PHE E N 1
ATOM 16902 C CA . PHE E 2 185 ? -3.064 -43.100 38.081 1.00 71.32 185 PHE E CA 1
ATOM 16903 C C . PHE E 2 185 ? -1.708 -43.411 38.701 1.00 71.34 185 PHE E C 1
ATOM 16904 O O . PHE E 2 185 ? -1.418 -43.032 39.839 1.00 68.91 185 PHE E O 1
ATOM 16912 N N . GLU E 2 186 ? -0.879 -44.107 37.939 1.00 71.26 186 GLU E N 1
ATOM 16913 C CA . GLU E 2 186 ? 0.453 -44.453 38.392 1.00 77.80 186 GLU E CA 1
ATOM 16914 C C . GLU E 2 186 ? 1.480 -43.957 37.385 1.00 66.39 186 GLU E C 1
ATOM 16915 O O . GLU E 2 186 ? 1.543 -44.452 36.261 1.00 72.93 186 GLU E O 1
ATOM 16921 N N . PRO E 2 187 ? 2.286 -42.961 37.786 1.00 78.57 187 PRO E N 1
ATOM 16922 C CA . PRO E 2 187 ? 3.397 -42.512 36.944 1.00 69.83 187 PRO E CA 1
ATOM 16923 C C . PRO E 2 187 ? 4.353 -43.684 36.728 1.00 77.93 187 PRO E C 1
ATOM 16924 O O . PRO E 2 187 ? 4.571 -44.463 37.657 1.00 75.07 187 PRO E O 1
ATOM 16928 N N . LYS E 2 188 ? 4.891 -43.818 35.519 1.00 75.35 188 LYS E N 1
ATOM 16929 C CA . LYS E 2 188 ? 5.754 -44.945 35.188 1.00 75.25 188 LYS E CA 1
ATOM 16930 C C . LYS E 2 188 ? 7.148 -44.482 34.775 1.00 73.19 188 LYS E C 1
ATOM 16931 O O . LYS E 2 188 ? 8.154 -45.014 35.243 1.00 85.34 188 LYS E O 1
ATOM 16937 N N . GLU E 2 189 ? 7.196 -43.486 33.898 1.00 69.56 189 GLU E N 1
ATOM 16938 C CA . GLU E 2 189 ? 8.442 -43.048 33.288 1.00 71.53 189 GLU E CA 1
ATOM 16939 C C . GLU E 2 189 ? 8.961 -41.769 33.937 1.00 72.20 189 GLU E C 1
ATOM 16940 O O . GLU E 2 189 ? 8.303 -40.732 33.888 1.00 85.34 189 GLU E O 1
ATOM 16946 N N . PRO E 2 190 ? 10.150 -41.836 34.555 1.00 81.90 190 PRO E N 1
ATOM 16947 C CA . PRO E 2 190 ? 10.705 -40.633 35.185 1.00 73.82 190 PRO E CA 1
ATOM 16948 C C . PRO E 2 190 ? 10.870 -39.520 34.160 1.00 65.64 190 PRO E C 1
ATOM 16949 O O . PRO E 2 190 ? 11.237 -39.786 33.018 1.00 74.67 190 PRO E O 1
ATOM 16953 N N . GLY E 2 191 ? 10.597 -38.288 34.566 1.00 73.01 191 GLY E N 1
ATOM 16954 C CA . GLY E 2 191 ? 10.828 -37.148 33.704 1.00 65.81 191 GLY E CA 1
ATOM 16955 C C . GLY E 2 191 ? 10.263 -35.860 34.261 1.00 71.37 191 GLY E C 1
ATOM 16956 O O . GLY E 2 191 ? 9.686 -35.826 35.350 1.00 65.22 191 GLY E O 1
ATOM 16957 N N . LEU E 2 192 ? 10.453 -34.787 33.510 1.00 66.11 192 LEU E N 1
ATOM 16958 C CA . LEU E 2 192 ? 9.886 -33.503 33.863 1.00 59.93 192 LEU E CA 1
ATOM 16959 C C . LEU E 2 192 ? 8.691 -33.224 32.939 1.00 57.68 192 LEU E C 1
ATOM 16960 O O . LEU E 2 192 ? 8.872 -32.962 31.750 1.00 67.82 192 LEU E O 1
ATOM 16965 N N . TYR E 2 193 ? 7.477 -33.296 33.481 1.00 55.22 193 TYR E N 1
ATOM 16966 C CA . TYR E 2 193 ? 6.261 -33.153 32.661 1.00 54.37 193 TYR E CA 1
ATOM 16967 C C . TYR E 2 193 ? 5.637 -31.761 32.705 1.00 59.36 193 TYR E C 1
ATOM 16968 O O . TYR E 2 193 ? 5.430 -31.202 33.785 1.00 62.66 193 TYR E O 1
ATOM 16977 N N . TYR E 2 194 ? 5.325 -31.222 31.528 1.00 64.35 194 TYR E N 1
ATOM 16978 C CA . TYR E 2 194 ? 4.556 -29.981 31.416 1.00 54.02 194 TYR E CA 1
ATOM 16979 C C . TYR E 2 194 ? 3.142 -30.176 31.920 1.00 62.58 194 TYR E C 1
ATOM 16980 O O . TYR E 2 194 ? 2.503 -31.179 31.599 1.00 52.62 194 TYR E O 1
ATOM 16989 N N . GLY E 2 195 ? 2.662 -29.211 32.703 1.00 54.84 195 GLY E N 1
ATOM 16990 C CA . GLY E 2 195 ? 1.271 -29.170 33.124 1.00 46.82 195 GLY E CA 1
ATOM 16991 C C . GLY E 2 195 ? 0.620 -27.847 32.763 1.00 55.63 195 GLY E C 1
ATOM 16992 O O . GLY E 2 195 ? 1.273 -26.796 32.803 1.00 52.78 195 GLY E O 1
ATOM 16993 N N . PHE E 2 196 ? -0.668 -27.902 32.422 1.00 45.95 196 PHE E N 1
ATOM 16994 C CA . PHE E 2 196 ? -1.435 -26.719 32.024 1.00 41.75 196 PHE E CA 1
ATOM 16995 C C . PHE E 2 196 ? -2.764 -26.611 32.772 1.00 46.98 196 PHE E C 1
ATOM 16996 O O . PHE E 2 196 ? -3.388 -27.628 33.088 1.00 51.99 196 PHE E O 1
ATOM 17004 N N . CYS E 2 197 ? -3.215 -25.387 33.033 1.00 39.16 197 CYS E N 1
ATOM 17005 C CA . CYS E 2 197 ? -4.630 -25.207 33.377 1.00 42.29 197 CYS E CA 1
ATOM 17006 C C . CYS E 2 197 ? -5.450 -25.314 32.100 1.00 47.46 197 CYS E C 1
ATOM 17007 O O . CYS E 2 197 ? -5.154 -24.660 31.098 1.00 47.60 197 CYS E O 1
ATOM 17010 N N . ALA E 2 198 ? -6.488 -26.137 32.139 1.00 48.04 198 ALA E N 1
ATOM 17011 C CA . ALA E 2 198 ? -7.307 -26.350 30.956 1.00 53.31 198 ALA E CA 1
ATOM 17012 C C . ALA E 2 198 ? -8.771 -25.933 31.150 1.00 54.04 198 ALA E C 1
ATOM 17013 O O . ALA E 2 198 ? -9.692 -26.602 30.672 1.00 45.73 198 ALA E O 1
ATOM 17015 N N . GLU E 2 199 ? -8.970 -24.818 31.848 1.00 43.71 199 GLU E N 1
ATOM 17016 C CA . GLU E 2 199 ? -10.278 -24.171 31.937 1.00 39.60 199 GLU E CA 1
ATOM 17017 C C . GLU E 2 199 ? -10.091 -22.667 32.039 1.00 40.18 199 GLU E C 1
ATOM 17018 O O . GLU E 2 199 ? -9.577 -22.173 33.043 1.00 59.84 199 GLU E O 1
ATOM 17024 N N . LEU E 2 200 ? -10.497 -21.945 30.999 1.00 41.48 200 LEU E N 1
ATOM 17025 C CA . LEU E 2 200 ? -10.321 -20.494 30.948 1.00 38.00 200 LEU E CA 1
ATOM 17026 C C . LEU E 2 200 ? -10.734 -19.869 32.269 1.00 46.40 200 LEU E C 1
ATOM 17027 O O . LEU E 2 200 ? -11.910 -19.903 32.637 1.00 46.02 200 LEU E O 1
ATOM 17032 N N . CYS E 2 201 ? -9.754 -19.295 32.965 1.00 43.12 201 CYS E N 1
ATOM 17033 C CA . CYS E 2 201 ? -9.942 -18.792 34.322 1.00 53.43 201 CYS E CA 1
ATOM 17034 C C . CYS E 2 201 ? -9.631 -17.290 34.437 1.00 47.32 201 CYS E C 1
ATOM 17035 O O . CYS E 2 201 ? -9.739 -16.706 35.508 1.00 50.14 201 CYS E O 1
ATOM 17038 N N . GLY E 2 202 ? -9.246 -16.666 33.329 1.00 46.63 202 GLY E N 1
ATOM 17039 C CA . GLY E 2 202 ? -8.972 -15.240 33.333 1.00 31.55 202 GLY E CA 1
ATOM 17040 C C . GLY E 2 202 ? -7.785 -14.846 32.470 1.00 47.51 202 GLY E C 1
ATOM 17041 O O . GLY E 2 202 ? -7.287 -15.643 31.670 1.00 46.12 202 GLY E O 1
ATOM 17042 N N . ALA E 2 203 ? -7.309 -13.617 32.643 1.00 42.17 203 ALA E N 1
ATOM 17043 C CA . ALA E 2 203 ? -6.290 -13.073 31.745 1.00 39.82 203 ALA E CA 1
ATOM 17044 C C . ALA E 2 203 ? -4.990 -13.889 31.718 1.00 45.81 203 ALA E C 1
ATOM 17045 O O . ALA E 2 203 ? -4.267 -13.864 30.724 1.00 46.44 203 ALA E O 1
ATOM 17047 N N . SER E 2 204 ? -4.687 -14.608 32.798 1.00 35.41 204 SER E N 1
ATOM 17048 C CA . SER E 2 204 ? -3.447 -15.383 32.836 1.00 40.13 204 SER E CA 1
ATOM 17049 C C . SER E 2 204 ? -3.670 -16.892 32.801 1.00 38.62 204 SER E C 1
ATOM 17050 O O . SER E 2 204 ? -2.815 -17.666 33.229 1.00 49.46 204 SER E O 1
ATOM 17053 N N . HIS E 2 205 ? -4.829 -17.293 32.289 1.00 49.11 205 HIS E N 1
ATOM 17054 C CA . HIS E 2 205 ? -5.132 -18.693 32.005 1.00 46.16 205 HIS E CA 1
ATOM 17055 C C . HIS E 2 205 ? -3.956 -19.378 31.296 1.00 51.90 205 HIS E C 1
ATOM 17056 O O . HIS E 2 205 ? -3.527 -20.472 31.672 1.00 34.86 205 HIS E O 1
ATOM 17063 N N . ALA E 2 206 ? -3.425 -18.722 30.272 1.00 48.53 206 ALA E N 1
ATOM 17064 C CA . ALA E 2 206 ? -2.320 -19.289 29.496 1.00 53.63 206 ALA E CA 1
ATOM 17065 C C . ALA E 2 206 ? -1.000 -19.272 30.257 1.00 50.94 206 ALA E C 1
ATOM 17066 O O . ALA E 2 206 ? 0.001 -19.800 29.789 1.00 50.30 206 ALA E O 1
ATOM 17068 N N . ARG E 2 207 ? -1.008 -18.667 31.437 1.00 54.80 207 ARG E N 1
ATOM 17069 C CA . ARG E 2 207 ? 0.190 -18.570 32.253 1.00 49.52 207 ARG E CA 1
ATOM 17070 C C . ARG E 2 207 ? 0.017 -19.296 33.582 1.00 53.71 207 ARG E C 1
ATOM 17071 O O . ARG E 2 207 ? 0.731 -19.021 34.547 1.00 60.63 207 ARG E O 1
ATOM 17079 N N . MET E 2 208 ? -0.936 -20.219 33.631 1.00 54.38 208 MET E N 1
ATOM 17080 C CA . MET E 2 208 ? -1.194 -20.976 34.848 1.00 54.96 208 MET E CA 1
ATOM 17081 C C . MET E 2 208 ? -0.696 -22.398 34.644 1.00 44.65 208 MET E C 1
ATOM 17082 O O . MET E 2 208 ? -1.468 -23.353 34.581 1.00 58.08 208 MET E O 1
ATOM 17087 N N . LEU E 2 209 ? 0.617 -22.534 34.538 1.00 53.91 209 LEU E N 1
ATOM 17088 C CA . LEU E 2 209 ? 1.190 -23.822 34.205 1.00 46.92 209 LEU E CA 1
ATOM 17089 C C . LEU E 2 209 ? 1.834 -24.461 35.434 1.00 49.51 209 LEU E C 1
ATOM 17090 O O . LEU E 2 209 ? 1.794 -23.916 36.531 1.00 49.61 209 LEU E O 1
ATOM 17095 N N . PHE E 2 210 ? 2.410 -25.637 35.245 1.00 53.00 210 PHE E N 1
ATOM 17096 C CA . PHE E 2 210 ? 3.099 -26.312 36.328 1.00 58.32 210 PHE E CA 1
ATOM 17097 C C . PHE E 2 210 ? 4.003 -27.407 35.773 1.00 54.44 210 PHE E C 1
ATOM 17098 O O . PHE E 2 210 ? 4.089 -27.593 34.559 1.00 62.92 210 PHE E O 1
ATOM 17106 N N . ARG E 2 211 ? 4.703 -28.102 36.663 1.00 57.97 211 ARG E N 1
ATOM 17107 C CA . ARG E 2 211 ? 5.507 -29.253 36.270 1.00 55.51 211 ARG E CA 1
ATOM 17108 C C . ARG E 2 211 ? 5.159 -30.412 37.176 1.00 60.79 211 ARG E C 1
ATOM 17109 O O . ARG E 2 211 ? 4.932 -30.224 38.373 1.00 57.01 211 ARG E O 1
ATOM 17117 N N . VAL E 2 212 ? 5.098 -31.606 36.601 1.00 60.93 212 VAL E N 1
ATOM 17118 C CA . VAL E 2 212 ? 5.130 -32.820 37.400 1.00 55.35 212 VAL E CA 1
ATOM 17119 C C . VAL E 2 212 ? 6.550 -33.404 37.288 1.00 63.77 212 VAL E C 1
ATOM 17120 O O . VAL E 2 212 ? 7.044 -33.686 36.189 1.00 54.43 212 VAL E O 1
ATOM 17124 N N . VAL E 2 213 ? 7.219 -33.528 38.428 1.00 57.07 213 VAL E N 1
ATOM 17125 C CA . VAL E 2 213 ? 8.544 -34.119 38.481 1.00 51.32 213 VAL E CA 1
ATOM 17126 C C . VAL E 2 213 ? 8.413 -35.573 38.910 1.00 61.09 213 VAL E C 1
ATOM 17127 O O . VAL E 2 213 ? 8.113 -35.857 40.070 1.00 72.52 213 VAL E O 1
ATOM 17131 N N . VAL E 2 214 ? 8.616 -36.490 37.969 1.00 58.30 214 VAL E N 1
ATOM 17132 C CA . VAL E 2 214 ? 8.549 -37.917 38.274 1.00 57.07 214 VAL E CA 1
ATOM 17133 C C . VAL E 2 214 ? 9.952 -38.500 38.477 1.00 67.66 214 VAL E C 1
ATOM 17134 O O . VAL E 2 214 ? 10.776 -38.499 37.564 1.00 68.15 214 VAL E O 1
ATOM 17138 N N . LEU E 2 215 ? 10.208 -38.988 39.685 1.00 64.57 215 LEU E N 1
ATOM 17139 C CA . LEU E 2 215 ? 11.512 -39.517 40.055 1.00 65.34 215 LEU E CA 1
ATOM 17140 C C . LEU E 2 215 ? 11.408 -41.003 40.345 1.00 74.26 215 LEU E C 1
ATOM 17141 O O . LEU E 2 215 ? 10.324 -41.498 40.665 1.00 74.93 215 LEU E O 1
ATOM 17146 N N . PRO E 2 216 ? 12.537 -41.724 40.242 1.00 66.44 216 PRO E N 1
ATOM 17147 C CA . PRO E 2 216 ? 12.558 -43.107 40.725 1.00 76.03 216 PRO E CA 1
ATOM 17148 C C . PRO E 2 216 ? 12.128 -43.116 42.186 1.00 76.43 216 PRO E C 1
ATOM 17149 O O . PRO E 2 216 ? 12.512 -42.204 42.916 1.00 74.97 216 PRO E O 1
ATOM 17153 N N . LYS E 2 217 ? 11.342 -44.109 42.598 1.00 65.31 217 LYS E N 1
ATOM 17154 C CA . LYS E 2 217 ? 10.807 -44.144 43.956 1.00 71.99 217 LYS E CA 1
ATOM 17155 C C . LYS E 2 217 ? 11.865 -43.837 45.007 1.00 83.83 217 LYS E C 1
ATOM 17156 O O . LYS E 2 217 ? 11.634 -43.043 45.919 1.00 85.36 217 LYS E O 1
ATOM 17162 N N . GLU E 2 218 ? 13.023 -44.477 44.874 1.00 89.19 218 GLU E N 1
ATOM 17163 C CA . GLU E 2 218 ? 14.113 -44.305 45.825 1.00 82.84 218 GLU E CA 1
ATOM 17164 C C . GLU E 2 218 ? 14.490 -42.831 45.964 1.00 76.82 218 GLU E C 1
ATOM 17165 O O . GLU E 2 218 ? 14.658 -42.325 47.073 1.00 64.70 218 GLU E O 1
ATOM 17171 N N . GLU E 2 219 ? 14.600 -42.139 44.835 1.00 75.80 219 GLU E N 1
ATOM 17172 C CA . GLU E 2 219 ? 14.947 -40.726 44.848 1.00 57.40 219 GLU E CA 1
ATOM 17173 C C . GLU E 2 219 ? 13.814 -39.859 45.417 1.00 79.13 219 GLU E C 1
ATOM 17174 O O . GLU E 2 219 ? 14.072 -38.868 46.105 1.00 68.66 219 GLU E O 1
ATOM 17180 N N . PHE E 2 220 ? 12.564 -40.227 45.139 1.00 69.87 220 PHE E N 1
ATOM 17181 C CA . PHE E 2 220 ? 11.438 -39.471 45.680 1.00 63.86 220 PHE E CA 1
ATOM 17182 C C . PHE E 2 220 ? 11.442 -39.511 47.209 1.00 66.06 220 PHE E C 1
ATOM 17183 O O . PHE E 2 220 ? 11.308 -38.475 47.866 1.00 65.75 220 PHE E O 1
ATOM 17191 N N . ASP E 2 221 ? 11.592 -40.709 47.768 1.00 71.93 221 ASP E N 1
ATOM 17192 C CA . ASP E 2 221 ? 11.639 -40.874 49.219 1.00 83.91 221 ASP E CA 1
ATOM 17193 C C . ASP E 2 221 ? 12.742 -40.021 49.852 1.00 77.42 221 ASP E C 1
ATOM 17194 O O . ASP E 2 221 ? 12.605 -39.548 50.977 1.00 72.14 221 ASP E O 1
ATOM 17199 N N . ARG E 2 222 ? 13.816 -39.792 49.107 1.00 93.13 222 ARG E N 1
ATOM 17200 C CA . ARG E 2 222 ? 14.916 -38.971 49.596 1.00 93.87 222 ARG E CA 1
ATOM 17201 C C . ARG E 2 222 ? 14.538 -37.492 49.635 1.00 99.14 222 ARG E C 1
ATOM 17202 O O . ARG E 2 222 ? 14.761 -36.812 50.638 1.00 81.36 222 ARG E O 1
ATOM 17210 N N . PHE E 2 223 ? 13.967 -37.001 48.538 1.00 73.52 223 PHE E N 1
ATOM 17211 C CA . PHE E 2 223 ? 13.562 -35.598 48.431 1.00 61.52 223 PHE E CA 1
ATOM 17212 C C . PHE E 2 223 ? 12.609 -35.193 49.551 1.00 58.63 223 PHE E C 1
ATOM 17213 O O . PHE E 2 223 ? 12.780 -34.149 50.185 1.00 71.41 223 PHE E O 1
ATOM 17221 N N . VAL E 2 224 ? 11.618 -36.037 49.804 1.00 69.54 224 VAL E N 1
ATOM 17222 C CA . VAL E 2 224 ? 10.636 -35.757 50.837 1.00 85.12 224 VAL E CA 1
ATOM 17223 C C . VAL E 2 224 ? 11.252 -35.815 52.234 1.00 104.96 224 VAL E C 1
ATOM 17224 O O . VAL E 2 224 ? 10.939 -34.990 53.095 1.00 88.77 224 VAL E O 1
ATOM 17228 N N . GLU E 2 225 ? 12.132 -36.786 52.453 1.00 101.97 225 GLU E N 1
ATOM 17229 C CA . GLU E 2 225 ? 12.812 -36.912 53.736 1.00 89.44 225 GLU E CA 1
ATOM 17230 C C . GLU E 2 225 ? 13.653 -35.669 54.024 1.00 84.26 225 GLU E C 1
ATOM 17231 O O . GLU E 2 225 ? 13.545 -35.081 55.099 1.00 74.47 225 GLU E O 1
ATOM 17237 N N . ALA E 2 226 ? 14.478 -35.265 53.060 1.00 66.84 226 ALA E N 1
ATOM 17238 C CA . ALA E 2 226 ? 15.299 -34.068 53.227 1.00 48.58 226 ALA E CA 1
ATOM 17239 C C . ALA E 2 226 ? 14.438 -32.824 53.439 1.00 74.90 226 ALA E C 1
ATOM 17240 O O . ALA E 2 226 ? 14.778 -31.954 54.244 1.00 72.53 226 ALA E O 1
ATOM 17242 N N . ALA E 2 227 ? 13.320 -32.748 52.716 1.00 63.28 227 ALA E N 1
ATOM 17243 C CA . ALA E 2 227 ? 12.398 -31.622 52.833 1.00 63.46 227 ALA E CA 1
ATOM 17244 C C . ALA E 2 227 ? 11.875 -31.437 54.254 1.00 64.08 227 ALA E C 1
ATOM 17245 O O . ALA E 2 227 ? 11.815 -30.320 54.759 1.00 72.30 227 ALA E O 1
ATOM 17247 N N . LYS E 2 228 ? 11.496 -32.537 54.892 1.00 66.81 228 LYS E N 1
ATOM 17248 C CA . LYS E 2 228 ? 10.967 -32.498 56.250 1.00 66.26 228 LYS E CA 1
ATOM 17249 C C . LYS E 2 228 ? 12.047 -32.637 57.341 1.00 71.40 228 LYS E C 1
ATOM 17250 O O . LYS E 2 228 ? 11.768 -32.438 58.524 1.00 73.43 228 LYS E O 1
ATOM 17256 N N . ALA E 2 229 ? 13.273 -32.971 56.942 1.00 76.53 229 ALA E N 1
ATOM 17257 C CA . ALA E 2 229 ? 14.347 -33.255 57.899 1.00 78.88 229 ALA E CA 1
ATOM 17258 C C . ALA E 2 229 ? 14.804 -32.026 58.681 1.00 83.57 229 ALA E C 1
ATOM 17259 O O . ALA E 2 229 ? 14.931 -32.069 59.904 1.00 89.54 229 ALA E O 1
ATOM 17261 N N . SER E 2 230 ? 15.057 -30.938 57.963 1.00 81.70 230 SER E N 1
ATOM 17262 C CA . SER E 2 230 ? 15.536 -29.703 58.566 1.00 79.59 230 SER E CA 1
ATOM 17263 C C . SER E 2 230 ? 14.889 -28.488 57.906 1.00 85.81 230 SER E C 1
ATOM 17264 O O . SER E 2 230 ? 14.331 -28.592 56.813 1.00 84.96 230 SER E O 1
ATOM 17267 N N . PRO E 2 231 ? 14.958 -27.326 58.572 1.00 89.40 231 PRO E N 1
ATOM 17268 C CA . PRO E 2 231 ? 14.341 -26.123 58.010 1.00 56.51 231 PRO E CA 1
ATOM 17269 C C . PRO E 2 231 ? 15.065 -25.669 56.757 1.00 75.90 231 PRO E C 1
ATOM 17270 O O . PRO E 2 231 ? 16.172 -26.126 56.478 1.00 92.27 231 PRO E O 1
ATOM 17274 N N . ALA E 2 232 ? 14.434 -24.776 56.007 1.00 81.69 232 ALA E N 1
ATOM 17275 C CA . ALA E 2 232 ? 15.063 -24.188 54.840 1.00 84.42 232 ALA E CA 1
ATOM 17276 C C . ALA E 2 232 ? 16.272 -23.353 55.263 1.00 61.23 232 ALA E C 1
ATOM 17277 O O . ALA E 2 232 ? 16.171 -22.517 56.164 1.00 66.20 232 ALA E O 1
ATOM 17279 N N . PRO E 2 233 ? 17.417 -23.578 54.606 1.00 71.82 233 PRO E N 1
ATOM 17280 C CA . PRO E 2 233 ? 18.644 -22.835 54.915 1.00 59.84 233 PRO E CA 1
ATOM 17281 C C . PRO E 2 233 ? 18.490 -21.324 54.728 1.00 75.64 233 PRO E C 1
ATOM 17282 O O . PRO E 2 233 ? 17.594 -20.859 54.008 1.00 62.77 233 PRO E O 1
ATOM 17286 N N . VAL E 2 234 ? 19.370 -20.572 55.386 1.00 68.19 234 VAL E N 1
ATOM 17287 C CA . VAL E 2 234 ? 19.472 -19.132 55.194 1.00 63.15 234 VAL E CA 1
ATOM 17288 C C . VAL E 2 234 ? 20.800 -18.797 54.527 1.00 72.26 234 VAL E C 1
ATOM 17289 O O . VAL E 2 234 ? 21.820 -18.645 55.198 1.00 76.81 234 VAL E O 1
ATOM 17293 N N . ALA E 2 235 ? 20.781 -18.685 53.204 1.00 73.93 235 ALA E N 1
ATOM 17294 C CA . ALA E 2 235 ? 22.001 -18.494 52.426 1.00 70.27 235 ALA E CA 1
ATOM 17295 C C . ALA E 2 235 ? 22.460 -17.035 52.375 1.00 77.61 235 ALA E C 1
ATOM 17296 O O . ALA E 2 235 ? 23.579 -16.742 51.944 1.00 81.54 235 ALA E O 1
ATOM 17298 N N . ASP E 2 236 ? 21.598 -16.126 52.819 1.00 63.94 236 ASP E N 1
ATOM 17299 C CA . ASP E 2 236 ? 21.939 -14.705 52.878 1.00 54.32 236 ASP E CA 1
ATOM 17300 C C . ASP E 2 236 ? 21.021 -13.987 53.863 1.00 74.02 236 ASP E C 1
ATOM 17301 O O . ASP E 2 236 ? 19.823 -13.826 53.616 1.00 69.00 236 ASP E O 1
ATOM 17306 N N . GLU E 2 237 ? 21.593 -13.559 54.984 1.00 66.99 237 GLU E N 1
ATOM 17307 C CA . GLU E 2 237 ? 20.818 -12.980 56.074 1.00 67.30 237 GLU E CA 1
ATOM 17308 C C . GLU E 2 237 ? 20.188 -11.632 55.753 1.00 71.14 237 GLU E C 1
ATOM 17309 O O . GLU E 2 237 ? 19.079 -11.347 56.195 1.00 80.81 237 GLU E O 1
ATOM 17315 N N . ARG E 2 238 ? 20.895 -10.783 55.019 1.00 72.31 238 ARG E N 1
ATOM 17316 C CA . ARG E 2 238 ? 20.302 -9.517 54.619 1.00 65.67 238 ARG E CA 1
ATOM 17317 C C . ARG E 2 238 ? 19.061 -9.870 53.794 1.00 69.44 238 ARG E C 1
ATOM 17318 O O . ARG E 2 238 ? 18.053 -9.169 53.828 1.00 71.72 238 ARG E O 1
ATOM 17326 N N . GLY E 2 239 ? 19.145 -10.989 53.082 1.00 52.32 239 GLY E N 1
ATOM 17327 C CA . GLY E 2 239 ? 18.065 -11.458 52.243 1.00 52.45 239 GLY E CA 1
ATOM 17328 C C . GLY E 2 239 ? 16.867 -11.928 53.039 1.00 72.44 239 GLY E C 1
ATOM 17329 O O . GLY E 2 239 ? 15.728 -11.656 52.665 1.00 58.65 239 GLY E O 1
ATOM 17330 N N . GLN E 2 240 ? 17.121 -12.630 54.137 1.00 83.23 240 GLN E N 1
ATOM 17331 C CA . GLN E 2 240 ? 16.043 -13.140 54.974 1.00 58.86 240 GLN E CA 1
ATOM 17332 C C . GLN E 2 240 ? 15.214 -11.991 55.549 1.00 64.71 240 GLN E C 1
ATOM 17333 O O . GLN E 2 240 ? 13.997 -12.100 55.687 1.00 62.67 240 GLN E O 1
ATOM 17339 N N . GLN E 2 241 ? 15.878 -10.884 55.869 1.00 69.82 241 GLN E N 1
ATOM 17340 C CA . GLN E 2 241 ? 15.204 -9.725 56.447 1.00 87.35 241 GLN E CA 1
ATOM 17341 C C . GLN E 2 241 ? 14.373 -8.985 55.408 1.00 80.86 241 GLN E C 1
ATOM 17342 O O . GLN E 2 241 ? 13.268 -8.531 55.693 1.00 69.69 241 GLN E O 1
ATOM 17348 N N . VAL E 2 242 ? 14.923 -8.847 54.207 1.00 82.78 242 VAL E N 1
ATOM 17349 C CA . VAL E 2 242 ? 14.205 -8.200 53.120 1.00 56.78 242 VAL E CA 1
ATOM 17350 C C . VAL E 2 242 ? 12.944 -9.007 52.809 1.00 76.52 242 VAL E C 1
ATOM 17351 O O . VAL E 2 242 ? 11.874 -8.444 52.571 1.00 56.95 242 VAL E O 1
ATOM 17355 N N . PHE E 2 243 ? 13.087 -10.329 52.841 1.00 52.51 243 PHE E N 1
ATOM 17356 C CA . PHE E 2 243 ? 11.980 -11.250 52.631 1.00 65.40 243 PHE E CA 1
ATOM 17357 C C . PHE E 2 243 ? 10.903 -11.096 53.695 1.00 79.72 243 PHE E C 1
ATOM 17358 O O . PHE E 2 243 ? 9.706 -11.200 53.411 1.00 72.61 243 PHE E O 1
ATOM 17366 N N . GLN E 2 244 ? 11.342 -10.857 54.924 1.00 55.28 244 GLN E N 1
ATOM 17367 C CA . GLN E 2 244 ? 10.442 -10.691 56.051 1.00 52.74 244 GLN E CA 1
ATOM 17368 C C . GLN E 2 244 ? 9.685 -9.375 55.982 1.00 69.82 244 GLN E C 1
ATOM 17369 O O . GLN E 2 244 ? 8.540 -9.288 56.419 1.00 69.94 244 GLN E O 1
ATOM 17375 N N . GLN E 2 245 ? 10.335 -8.357 55.432 1.00 66.31 245 GLN E N 1
ATOM 17376 C CA . GLN E 2 245 ? 9.743 -7.031 55.324 1.00 58.20 245 GLN E CA 1
ATOM 17377 C C . GLN E 2 245 ? 8.819 -6.883 54.113 1.00 55.14 245 GLN E C 1
ATOM 17378 O O . GLN E 2 245 ? 7.948 -6.015 54.110 1.00 69.97 245 GLN E O 1
ATOM 17384 N N . ASN E 2 246 ? 9.010 -7.715 53.087 1.00 53.06 246 ASN E N 1
ATOM 17385 C CA . ASN E 2 246 ? 8.268 -7.538 51.839 1.00 49.62 246 ASN E CA 1
ATOM 17386 C C . ASN E 2 246 ? 7.457 -8.733 51.339 1.00 51.25 246 ASN E C 1
ATOM 17387 O O . ASN E 2 246 ? 6.508 -8.554 50.578 1.00 59.75 246 ASN E O 1
ATOM 17392 N N . CYS E 2 247 ? 7.829 -9.941 51.752 1.00 54.76 247 CYS E N 1
ATOM 17393 C CA . CYS E 2 247 ? 7.314 -11.153 51.112 1.00 46.71 247 CYS E CA 1
ATOM 17394 C C . CYS E 2 247 ? 6.624 -12.116 52.061 1.00 52.10 247 CYS E C 1
ATOM 17395 O O . CYS E 2 247 ? 5.648 -12.774 51.684 1.00 50.46 247 CYS E O 1
ATOM 17398 N N . ALA E 2 248 ? 7.148 -12.220 53.280 1.00 52.84 248 ALA E N 1
ATOM 17399 C CA . ALA E 2 248 ? 6.666 -13.208 54.241 1.00 46.68 248 ALA E CA 1
ATOM 17400 C C . ALA E 2 248 ? 5.161 -13.089 54.478 1.00 55.42 248 ALA E C 1
ATOM 17401 O O . ALA E 2 248 ? 4.492 -14.071 54.793 1.00 47.10 248 ALA E O 1
ATOM 17403 N N . ALA E 2 249 ? 4.635 -11.882 54.329 1.00 46.42 249 ALA E N 1
ATOM 17404 C CA . ALA E 2 249 ? 3.195 -11.662 54.466 1.00 51.74 249 ALA E CA 1
ATOM 17405 C C . ALA E 2 249 ? 2.359 -12.585 53.560 1.00 68.97 249 ALA E C 1
ATOM 17406 O O . ALA E 2 249 ? 1.268 -13.012 53.935 1.00 62.60 249 ALA E O 1
ATOM 17408 N N . CYS E 2 250 ? 2.868 -12.894 52.372 1.00 55.41 250 CYS E N 1
ATOM 17409 C CA . CYS E 2 250 ? 2.101 -13.691 51.424 1.00 43.28 250 CYS E CA 1
ATOM 17410 C C . CYS E 2 250 ? 2.716 -15.088 51.192 1.00 53.43 250 CYS E C 1
ATOM 17411 O O . CYS E 2 250 ? 2.045 -15.984 50.683 1.00 58.45 250 CYS E O 1
ATOM 17414 N N . HIS E 2 251 ? 3.973 -15.282 51.596 1.00 47.54 251 HIS E N 1
ATOM 17415 C CA . HIS E 2 251 ? 4.715 -16.512 51.268 1.00 44.78 251 HIS E CA 1
ATOM 17416 C C . HIS E 2 251 ? 5.306 -17.260 52.469 1.00 54.31 251 HIS E C 1
ATOM 17417 O O . HIS E 2 251 ? 6.097 -16.705 53.230 1.00 60.91 251 HIS E O 1
ATOM 17424 N N . GLY E 2 252 ? 4.951 -18.532 52.618 1.00 56.20 252 GLY E N 1
ATOM 17425 C CA . GLY E 2 252 ? 5.577 -19.371 53.627 1.00 45.54 252 GLY E CA 1
ATOM 17426 C C . GLY E 2 252 ? 6.869 -19.998 53.123 1.00 57.50 252 GLY E C 1
ATOM 17427 O O . GLY E 2 252 ? 7.073 -20.153 51.914 1.00 59.97 252 GLY E O 1
ATOM 17428 N N . VAL E 2 253 ? 7.755 -20.354 54.045 1.00 62.14 253 VAL E N 1
ATOM 17429 C CA . VAL E 2 253 ? 8.986 -21.047 53.678 1.00 68.22 253 VAL E CA 1
ATOM 17430 C C . VAL E 2 253 ? 9.167 -22.306 54.518 1.00 75.97 253 VAL E C 1
ATOM 17431 O O . VAL E 2 253 ? 10.217 -22.945 54.468 1.00 80.69 253 VAL E O 1
ATOM 17435 N N . ALA E 2 254 ? 8.134 -22.664 55.275 1.00 59.45 254 ALA E N 1
ATOM 17436 C CA . ALA E 2 254 ? 8.197 -23.797 56.194 1.00 65.91 254 ALA E CA 1
ATOM 17437 C C . ALA E 2 254 ? 7.891 -25.163 55.565 1.00 59.31 254 ALA E C 1
ATOM 17438 O O . ALA E 2 254 ? 7.969 -26.190 56.238 1.00 63.21 254 ALA E O 1
ATOM 17440 N N . ARG E 2 255 ? 7.525 -25.171 54.283 1.00 62.28 255 ARG E N 1
ATOM 17441 C CA . ARG E 2 255 ? 7.281 -26.416 53.554 1.00 64.70 255 ARG E CA 1
ATOM 17442 C C . ARG E 2 255 ? 6.132 -27.206 54.162 1.00 68.53 255 ARG E C 1
ATOM 17443 O O . ARG E 2 255 ? 6.100 -28.434 54.118 1.00 68.07 255 ARG E O 1
ATOM 17451 N N . SER E 2 256 ? 5.191 -26.484 54.742 1.00 63.08 256 SER E N 1
ATOM 17452 C CA . SER E 2 256 ? 4.008 -27.101 55.308 1.00 73.53 256 SER E CA 1
ATOM 17453 C C . SER E 2 256 ? 2.833 -26.130 55.189 1.00 56.81 256 SER E C 1
ATOM 17454 O O . SER E 2 256 ? 3.023 -24.928 54.978 1.00 66.16 256 SER E O 1
ATOM 17457 N N . MET E 2 257 ? 1.622 -26.654 55.331 1.00 46.90 257 MET E N 1
ATOM 17458 C CA . MET E 2 257 ? 0.423 -25.829 55.205 1.00 52.06 257 MET E CA 1
ATOM 17459 C C . MET E 2 257 ? 0.338 -24.739 56.263 1.00 50.72 257 MET E C 1
ATOM 17460 O O . MET E 2 257 ? 0.290 -25.027 57.456 1.00 67.89 257 MET E O 1
ATOM 17465 N N . PRO E 2 258 ? 0.327 -23.477 55.818 1.00 67.27 258 PRO E N 1
ATOM 17466 C CA . PRO E 2 258 ? 0.119 -22.347 56.725 1.00 62.38 258 PRO E CA 1
ATOM 17467 C C . PRO E 2 258 ? -1.349 -22.280 57.119 1.00 64.91 258 PRO E C 1
ATOM 17468 O O . PRO E 2 258 ? -2.168 -22.943 56.490 1.00 68.88 258 PRO E O 1
ATOM 17472 N N . PRO E 2 259 ? -1.675 -21.513 58.168 1.00 82.75 259 PRO E N 1
ATOM 17473 C CA . PRO E 2 259 ? -3.069 -21.346 58.603 1.00 64.26 259 PRO E CA 1
ATOM 17474 C C . PRO E 2 259 ? -3.945 -20.741 57.501 1.00 66.42 259 PRO E C 1
ATOM 17475 O O . PRO E 2 259 ? -5.080 -21.172 57.301 1.00 67.18 259 PRO E O 1
ATOM 17479 N N . ALA E 2 260 ? -3.412 -19.753 56.792 1.00 69.72 260 ALA E N 1
ATOM 17480 C CA . ALA E 2 260 ? -4.099 -19.177 55.642 1.00 63.69 260 ALA E CA 1
ATOM 17481 C C . ALA E 2 260 ? -3.145 -19.096 54.451 1.00 57.27 260 ALA E C 1
ATOM 17482 O O . ALA E 2 260 ? -2.050 -18.552 54.562 1.00 58.27 260 ALA E O 1
ATOM 17484 N N . VAL E 2 261 ? -3.555 -19.656 53.316 1.00 64.35 261 VAL E N 1
ATOM 17485 C CA . VAL E 2 261 ? -2.747 -19.589 52.101 1.00 50.85 261 VAL E CA 1
ATOM 17486 C C . VAL E 2 261 ? -3.026 -18.304 51.336 1.00 51.59 261 VAL E C 1
ATOM 17487 O O . VAL E 2 261 ? -4.179 -17.982 51.053 1.00 45.38 261 VAL E O 1
ATOM 17491 N N . ILE E 2 262 ? -1.978 -17.561 51.010 1.00 51.46 262 ILE E N 1
ATOM 17492 C CA . ILE E 2 262 ? -2.138 -16.425 50.116 1.00 54.98 262 ILE E CA 1
ATOM 17493 C C . ILE E 2 262 ? -1.382 -16.683 48.826 1.00 50.76 262 ILE E C 1
ATOM 17494 O O . ILE E 2 262 ? -1.969 -16.734 47.744 1.00 54.96 262 ILE E O 1
ATOM 17499 N N . GLY E 2 263 ? -0.074 -16.863 48.948 1.00 51.84 263 GLY E N 1
ATOM 17500 C CA . GLY E 2 263 ? 0.761 -17.126 47.795 1.00 51.09 263 GLY E CA 1
ATOM 17501 C C . GLY E 2 263 ? 1.366 -18.508 47.841 1.00 57.71 263 GLY E C 1
ATOM 17502 O O . GLY E 2 263 ? 1.182 -19.248 48.807 1.00 52.65 263 GLY E O 1
ATOM 17503 N N . PRO E 2 264 ? 2.089 -18.872 46.784 1.00 64.69 264 PRO E N 1
ATOM 17504 C CA . PRO E 2 264 ? 2.792 -20.158 46.743 1.00 58.05 264 PRO E CA 1
ATOM 17505 C C . PRO E 2 264 ? 3.842 -20.347 47.852 1.00 55.79 264 PRO E C 1
ATOM 17506 O O . PRO E 2 264 ? 4.365 -19.383 48.418 1.00 47.64 264 PRO E O 1
ATOM 17510 N N . GLU E 2 265 ? 4.103 -21.613 48.164 1.00 56.57 265 GLU E N 1
ATOM 17511 C CA . GLU E 2 265 ? 5.169 -22.021 49.070 1.00 49.82 265 GLU E CA 1
ATOM 17512 C C . GLU E 2 265 ? 6.521 -21.759 48.420 1.00 47.41 265 GLU E C 1
ATOM 17513 O O . GLU E 2 265 ? 6.726 -22.099 47.253 1.00 50.09 265 GLU E O 1
ATOM 17519 N N . LEU E 2 266 ? 7.446 -21.172 49.178 1.00 50.54 266 LEU E N 1
ATOM 17520 C CA . LEU E 2 266 ? 8.776 -20.851 48.655 1.00 56.31 266 LEU E CA 1
ATOM 17521 C C . LEU E 2 266 ? 9.903 -21.622 49.351 1.00 65.56 266 LEU E C 1
ATOM 17522 O O . LEU E 2 266 ? 11.075 -21.449 49.022 1.00 71.21 266 LEU E O 1
ATOM 17527 N N . GLY E 2 267 ? 9.536 -22.486 50.292 1.00 57.37 267 GLY E N 1
ATOM 17528 C CA . GLY E 2 267 ? 10.501 -23.285 51.028 1.00 56.65 267 GLY E CA 1
ATOM 17529 C C . GLY E 2 267 ? 11.338 -24.236 50.191 1.00 50.95 267 GLY E C 1
ATOM 17530 O O . GLY E 2 267 ? 12.419 -24.650 50.613 1.00 66.53 267 GLY E O 1
ATOM 17531 N N . LEU E 2 268 ? 10.846 -24.596 49.011 1.00 52.08 268 LEU E N 1
ATOM 17532 C CA . LEU E 2 268 ? 11.606 -25.437 48.106 1.00 53.60 268 LEU E CA 1
ATOM 17533 C C . LEU E 2 268 ? 11.865 -24.709 46.799 1.00 62.53 268 LEU E C 1
ATOM 17534 O O . LEU E 2 268 ? 12.003 -25.330 45.754 1.00 60.65 268 LEU E O 1
ATOM 17539 N N . TRP E 2 269 ? 11.965 -23.388 46.873 1.00 64.94 269 TRP E N 1
ATOM 17540 C CA . TRP E 2 269 ? 12.185 -22.578 45.681 1.00 63.77 269 TRP E CA 1
ATOM 17541 C C . TRP E 2 269 ? 13.423 -22.962 44.861 1.00 69.24 269 TRP E C 1
ATOM 17542 O O . TRP E 2 269 ? 13.352 -23.073 43.633 1.00 63.15 269 TRP E O 1
ATOM 17553 N N . GLY E 2 270 ? 14.556 -23.145 45.542 1.00 58.52 270 GLY E N 1
ATOM 17554 C CA . GLY E 2 270 ? 15.804 -23.466 44.875 1.00 60.64 270 GLY E CA 1
ATOM 17555 C C . GLY E 2 270 ? 15.793 -24.776 44.114 1.00 57.30 270 GLY E C 1
ATOM 17556 O O . GLY E 2 270 ? 16.691 -25.031 43.319 1.00 75.61 270 GLY E O 1
ATOM 17557 N N . ASN E 2 271 ? 14.788 -25.612 44.360 1.00 59.37 271 ASN E N 1
ATOM 17558 C CA . ASN E 2 271 ? 14.636 -26.873 43.630 1.00 54.94 271 ASN E CA 1
ATOM 17559 C C . ASN E 2 271 ? 13.704 -26.740 42.428 1.00 56.74 271 ASN E C 1
ATOM 17560 O O . ASN E 2 271 ? 13.565 -27.667 41.628 1.00 76.81 271 ASN E O 1
ATOM 17565 N N . ARG E 2 272 ? 13.060 -25.580 42.320 1.00 64.86 272 ARG E N 1
ATOM 17566 C CA . ARG E 2 272 ? 12.069 -25.313 41.276 1.00 63.45 272 ARG E CA 1
ATOM 17567 C C . ARG E 2 272 ? 12.771 -25.120 39.931 1.00 65.68 272 ARG E C 1
ATOM 17568 O O . ARG E 2 272 ? 13.740 -24.366 39.839 1.00 71.26 272 ARG E O 1
ATOM 17576 N N . THR E 2 273 ? 12.310 -25.803 38.891 1.00 60.03 273 THR E N 1
ATOM 17577 C CA . THR E 2 273 ? 12.947 -25.657 37.583 1.00 64.40 273 THR E CA 1
ATOM 17578 C C . THR E 2 273 ? 12.404 -24.440 36.856 1.00 73.68 273 THR E C 1
ATOM 17579 O O . THR E 2 273 ? 13.061 -23.895 35.965 1.00 74.77 273 THR E O 1
ATOM 17583 N N . SER E 2 274 ? 11.202 -24.017 37.245 1.00 63.16 274 SER E N 1
ATOM 17584 C CA . SER E 2 274 ? 10.490 -22.963 36.529 1.00 77.29 274 SER E CA 1
ATOM 17585 C C . SER E 2 274 ? 9.935 -21.920 37.485 1.00 59.96 274 SER E C 1
ATOM 17586 O O . SER E 2 274 ? 9.859 -22.150 38.686 1.00 64.33 274 SER E O 1
ATOM 17589 N N . LEU E 2 275 ? 9.516 -20.785 36.929 1.00 54.50 275 LEU E N 1
ATOM 17590 C CA . LEU E 2 275 ? 9.037 -19.652 37.719 1.00 61.84 275 LEU E CA 1
ATOM 17591 C C . LEU E 2 275 ? 7.744 -19.052 37.154 1.00 51.29 275 LEU E C 1
ATOM 17592 O O . LEU E 2 275 ? 7.537 -19.035 35.943 1.00 57.53 275 LEU E O 1
ATOM 17597 N N . GLY E 2 276 ? 6.883 -18.563 38.045 1.00 49.83 276 GLY E N 1
ATOM 17598 C CA . GLY E 2 276 ? 5.673 -17.854 37.664 1.00 43.28 276 GLY E CA 1
ATOM 17599 C C . GLY E 2 276 ? 4.555 -18.800 37.292 1.00 56.43 276 GLY E C 1
ATOM 17600 O O . GLY E 2 276 ? 3.766 -18.535 36.372 1.00 56.91 276 GLY E O 1
ATOM 17601 N N . ALA E 2 277 ? 4.478 -19.905 38.026 1.00 54.55 277 ALA E N 1
ATOM 17602 C CA . ALA E 2 277 ? 3.603 -21.014 37.652 1.00 56.81 277 ALA E CA 1
ATOM 17603 C C . ALA E 2 277 ? 4.015 -21.594 36.291 1.00 46.26 277 ALA E C 1
ATOM 17604 O O . ALA E 2 277 ? 3.203 -21.700 35.365 1.00 59.35 277 ALA E O 1
ATOM 17606 N N . GLY E 2 278 ? 5.292 -21.941 36.185 1.00 53.91 278 GLY E N 1
ATOM 17607 C CA . GLY E 2 278 ? 5.811 -22.734 35.091 1.00 45.20 278 GLY E CA 1
ATOM 17608 C C . GLY E 2 278 ? 5.915 -22.076 33.732 1.00 57.22 278 GLY E C 1
ATOM 17609 O O . GLY E 2 278 ? 5.886 -22.773 32.716 1.00 67.94 278 GLY E O 1
ATOM 17610 N N . ILE E 2 279 ? 6.051 -20.753 33.686 1.00 52.81 279 ILE E N 1
ATOM 17611 C CA . ILE E 2 279 ? 6.054 -20.067 32.387 1.00 62.91 279 ILE E CA 1
ATOM 17612 C C . ILE E 2 279 ? 7.447 -19.668 31.928 1.00 48.95 279 ILE E C 1
ATOM 17613 O O . ILE E 2 279 ? 7.661 -19.366 30.756 1.00 76.15 279 ILE E O 1
ATOM 17618 N N . VAL E 2 280 ? 8.394 -19.671 32.851 1.00 66.34 280 VAL E N 1
ATOM 17619 C CA . VAL E 2 280 ? 9.751 -19.235 32.548 1.00 55.58 280 VAL E CA 1
ATOM 17620 C C . VAL E 2 280 ? 10.729 -20.018 33.408 1.00 60.84 280 VAL E C 1
ATOM 17621 O O . VAL E 2 280 ? 10.368 -20.488 34.488 1.00 67.09 280 VAL E O 1
ATOM 17625 N N . GLU E 2 281 ? 11.958 -20.172 32.928 1.00 59.80 281 GLU E N 1
ATOM 17626 C CA . GLU E 2 281 ? 13.009 -20.843 33.696 1.00 63.00 281 GLU E CA 1
ATOM 17627 C C . GLU E 2 281 ? 13.342 -20.112 34.996 1.00 77.35 281 GLU E C 1
ATOM 17628 O O . GLU E 2 281 ? 13.418 -18.878 35.032 1.00 58.67 281 GLU E O 1
ATOM 17634 N N . ASN E 2 282 ? 13.543 -20.881 36.064 1.00 66.56 282 ASN E N 1
ATOM 17635 C CA . ASN E 2 282 ? 14.026 -20.328 37.324 1.00 52.17 282 ASN E CA 1
ATOM 17636 C C . ASN E 2 282 ? 15.516 -19.998 37.236 1.00 67.81 282 ASN E C 1
ATOM 17637 O O . ASN E 2 282 ? 16.370 -20.888 37.301 1.00 64.14 282 ASN E O 1
ATOM 17642 N N . THR E 2 283 ? 15.818 -18.715 37.066 1.00 63.45 283 THR E N 1
ATOM 17643 C CA . THR E 2 283 ? 17.189 -18.232 37.027 1.00 60.93 283 THR E CA 1
ATOM 17644 C C . THR E 2 283 ? 17.184 -16.907 37.751 1.00 68.23 283 THR E C 1
ATOM 17645 O O . THR E 2 283 ? 16.150 -16.242 37.812 1.00 67.09 283 THR E O 1
ATOM 17649 N N . PRO E 2 284 ? 18.343 -16.507 38.297 1.00 62.45 284 PRO E N 1
ATOM 17650 C CA . PRO E 2 284 ? 18.417 -15.255 39.056 1.00 60.72 284 PRO E CA 1
ATOM 17651 C C . PRO E 2 284 ? 17.897 -14.063 38.258 1.00 60.18 284 PRO E C 1
ATOM 17652 O O . PRO E 2 284 ? 17.165 -13.244 38.807 1.00 70.35 284 PRO E O 1
ATOM 17656 N N . GLU E 2 285 ? 18.250 -13.979 36.980 1.00 67.42 285 GLU E N 1
ATOM 17657 C CA . GLU E 2 285 ? 17.800 -12.875 36.136 1.00 68.78 285 GLU E CA 1
ATOM 17658 C C . GLU E 2 285 ? 16.291 -12.885 35.931 1.00 75.31 285 GLU E C 1
ATOM 17659 O O . GLU E 2 285 ? 15.650 -11.837 35.987 1.00 70.43 285 GLU E O 1
ATOM 17665 N N . ASN E 2 286 ? 15.721 -14.063 35.692 1.00 63.88 286 ASN E N 1
ATOM 17666 C CA . ASN E 2 286 ? 14.271 -14.167 35.549 1.00 68.00 286 ASN E CA 1
ATOM 17667 C C . ASN E 2 286 ? 13.559 -13.872 36.862 1.00 61.42 286 ASN E C 1
ATOM 17668 O O . ASN E 2 286 ? 12.466 -13.308 36.876 1.00 65.82 286 ASN E O 1
ATOM 17673 N N . LEU E 2 287 ? 14.190 -14.238 37.970 1.00 59.08 287 LEU E N 1
ATOM 17674 C CA . LEU E 2 287 ? 13.588 -14.010 39.278 1.00 63.83 287 LEU E CA 1
ATOM 17675 C C . LEU E 2 287 ? 13.537 -12.516 39.618 1.00 58.40 287 LEU E C 1
ATOM 17676 O O . LEU E 2 287 ? 12.569 -12.035 40.218 1.00 59.41 287 LEU E O 1
ATOM 17681 N N . LYS E 2 288 ? 14.585 -11.791 39.236 1.00 60.50 288 LYS E N 1
ATOM 17682 C CA . LYS E 2 288 ? 14.642 -10.348 39.448 1.00 58.82 288 LYS E CA 1
ATOM 17683 C C . LYS E 2 288 ? 13.555 -9.656 38.644 1.00 68.54 288 LYS E C 1
ATOM 17684 O O . LYS E 2 288 ? 12.774 -8.869 39.182 1.00 61.83 288 LYS E O 1
ATOM 17690 N N . ALA E 2 289 ? 13.518 -9.950 37.349 1.00 55.77 289 ALA E N 1
ATOM 17691 C CA . ALA E 2 289 ? 12.510 -9.386 36.468 1.00 70.22 289 ALA E CA 1
ATOM 17692 C C . ALA E 2 289 ? 11.123 -9.651 37.029 1.00 56.17 289 ALA E C 1
ATOM 17693 O O . ALA E 2 289 ? 10.282 -8.753 37.058 1.00 62.86 289 ALA E O 1
ATOM 17695 N N . TRP E 2 290 ? 10.895 -10.881 37.488 1.00 65.28 290 TRP E N 1
ATOM 17696 C CA . TRP E 2 290 ? 9.610 -11.251 38.077 1.00 51.80 290 TRP E CA 1
ATOM 17697 C C . TRP E 2 290 ? 9.296 -10.393 39.307 1.00 55.03 290 TRP E C 1
ATOM 17698 O O . TRP E 2 290 ? 8.228 -9.787 39.400 1.00 55.29 290 TRP E O 1
ATOM 17709 N N . ILE E 2 291 ? 10.235 -10.342 40.247 1.00 58.16 291 ILE E N 1
ATOM 17710 C CA . ILE E 2 291 ? 10.049 -9.566 41.472 1.00 63.05 291 ILE E CA 1
ATOM 17711 C C . ILE E 2 291 ? 9.793 -8.083 41.192 1.00 58.55 291 ILE E C 1
ATOM 17712 O O . ILE E 2 291 ? 8.994 -7.441 41.872 1.00 56.53 291 ILE E O 1
ATOM 17717 N N . ARG E 2 292 ? 10.485 -7.536 40.202 1.00 47.00 292 ARG E N 1
ATOM 17718 C CA . ARG E 2 292 ? 10.289 -6.142 39.824 1.00 64.93 292 ARG E CA 1
ATOM 17719 C C . ARG E 2 292 ? 8.922 -5.868 39.182 1.00 66.40 292 ARG E C 1
ATOM 17720 O O . ARG E 2 292 ? 8.365 -4.788 39.371 1.00 88.34 292 ARG E O 1
ATOM 17728 N N . ASP E 2 293 ? 8.382 -6.828 38.426 1.00 67.64 293 ASP E N 1
ATOM 17729 C CA . ASP E 2 293 ? 7.095 -6.620 37.745 1.00 65.91 293 ASP E CA 1
ATOM 17730 C C . ASP E 2 293 ? 6.410 -7.910 37.281 1.00 60.33 293 ASP E C 1
ATOM 17731 O O . ASP E 2 293 ? 6.440 -8.250 36.096 1.00 65.65 293 ASP E O 1
ATOM 17736 N N . PRO E 2 294 ? 5.779 -8.624 38.214 1.00 49.71 294 PRO E N 1
ATOM 17737 C CA . PRO E 2 294 ? 5.083 -9.870 37.877 1.00 56.03 294 PRO E CA 1
ATOM 17738 C C . PRO E 2 294 ? 4.081 -9.672 36.735 1.00 66.40 294 PRO E C 1
ATOM 17739 O O . PRO E 2 294 ? 4.019 -10.513 35.835 1.00 60.61 294 PRO E O 1
ATOM 17743 N N . ALA E 2 295 ? 3.323 -8.575 36.767 1.00 50.62 295 ALA E N 1
ATOM 17744 C CA . ALA E 2 295 ? 2.259 -8.346 35.782 1.00 70.62 295 ALA E CA 1
ATOM 17745 C C . ALA E 2 295 ? 2.792 -8.297 34.366 1.00 52.64 295 ALA E C 1
ATOM 17746 O O . ALA E 2 295 ? 2.076 -8.608 33.419 1.00 67.63 295 ALA E O 1
ATOM 17748 N N . GLY E 2 296 ? 4.051 -7.900 34.224 1.00 64.89 296 GLY E N 1
ATOM 17749 C CA . GLY E 2 296 ? 4.688 -7.862 32.921 1.00 48.51 296 GLY E CA 1
ATOM 17750 C C . GLY E 2 296 ? 4.827 -9.254 32.329 1.00 67.69 296 GLY E C 1
ATOM 17751 O O . GLY E 2 296 ? 5.030 -9.408 31.129 1.00 64.41 296 GLY E O 1
ATOM 17752 N N . MET E 2 297 ? 4.720 -10.274 33.176 1.00 77.67 297 MET E N 1
ATOM 17753 C CA . MET E 2 297 ? 4.793 -11.658 32.714 1.00 76.36 297 MET E CA 1
ATOM 17754 C C . MET E 2 297 ? 3.432 -12.365 32.786 1.00 56.18 297 MET E C 1
ATOM 17755 O O . MET E 2 297 ? 3.164 -13.279 32.014 1.00 69.51 297 MET E O 1
ATOM 17760 N N . LYS E 2 298 ? 2.591 -11.947 33.728 1.00 51.82 298 LYS E N 1
ATOM 17761 C CA . LYS E 2 298 ? 1.259 -12.519 33.903 1.00 64.93 298 LYS E CA 1
ATOM 17762 C C . LYS E 2 298 ? 0.232 -11.413 34.065 1.00 51.08 298 LYS E C 1
ATOM 17763 O O . LYS E 2 298 ? 0.029 -10.897 35.160 1.00 50.97 298 LYS E O 1
ATOM 17769 N N . PRO E 2 299 ? -0.409 -11.035 32.957 1.00 53.51 299 PRO E N 1
ATOM 17770 C CA . PRO E 2 299 ? -1.505 -10.067 33.004 1.00 47.25 299 PRO E CA 1
ATOM 17771 C C . PRO E 2 299 ? -2.505 -10.471 34.085 1.00 54.45 299 PRO E C 1
ATOM 17772 O O . PRO E 2 299 ? -2.907 -11.633 34.138 1.00 49.14 299 PRO E O 1
ATOM 17776 N N . GLY E 2 300 ? -2.882 -9.528 34.943 1.00 41.33 300 GLY E N 1
ATOM 17777 C CA . GLY E 2 300 ? -3.881 -9.778 35.970 1.00 47.26 300 GLY E CA 1
ATOM 17778 C C . GLY E 2 300 ? -3.378 -10.530 37.193 1.00 63.20 300 GLY E C 1
ATOM 17779 O O . GLY E 2 300 ? -4.172 -10.931 38.040 1.00 52.24 300 GLY E O 1
ATOM 17780 N N . VAL E 2 301 ? -2.064 -10.721 37.293 1.00 48.70 301 VAL E N 1
ATOM 17781 C CA . VAL E 2 301 ? -1.485 -11.466 38.405 1.00 40.40 301 VAL E CA 1
ATOM 17782 C C . VAL E 2 301 ? -1.683 -10.740 39.744 1.00 58.92 301 VAL E C 1
ATOM 17783 O O . VAL E 2 301 ? -1.651 -9.510 39.810 1.00 46.91 301 VAL E O 1
ATOM 17787 N N . LYS E 2 302 ? -1.875 -11.505 40.812 1.00 42.14 302 LYS E N 1
ATOM 17788 C CA . LYS E 2 302 ? -2.233 -10.918 42.104 1.00 47.68 302 LYS E CA 1
ATOM 17789 C C . LYS E 2 302 ? -1.034 -10.708 43.033 1.00 48.46 302 LYS E C 1
ATOM 17790 O O . LYS E 2 302 ? -1.154 -10.764 44.256 1.00 60.01 302 LYS E O 1
ATOM 17796 N N . MET E 2 303 ? 0.126 -10.464 42.441 1.00 44.23 303 MET E N 1
ATOM 17797 C CA . MET E 2 303 ? 1.289 -10.093 43.227 1.00 53.31 303 MET E CA 1
ATOM 17798 C C . MET E 2 303 ? 1.798 -8.747 42.748 1.00 43.69 303 MET E C 1
ATOM 17799 O O . MET E 2 303 ? 1.966 -8.540 41.549 1.00 49.28 303 MET E O 1
ATOM 17804 N N . PRO E 2 304 ? 2.020 -7.818 43.686 1.00 36.87 304 PRO E N 1
ATOM 17805 C CA . PRO E 2 304 ? 2.559 -6.505 43.332 1.00 48.72 304 PRO E CA 1
ATOM 17806 C C . PRO E 2 304 ? 4.006 -6.635 42.898 1.00 59.20 304 PRO E C 1
ATOM 17807 O O . PRO E 2 304 ? 4.691 -7.579 43.302 1.00 55.74 304 PRO E O 1
ATOM 17811 N N . GLY E 2 305 ? 4.462 -5.698 42.078 1.00 43.73 305 GLY E N 1
ATOM 17812 C CA . GLY E 2 305 ? 5.878 -5.585 41.780 1.00 51.62 305 GLY E CA 1
ATOM 17813 C C . GLY E 2 305 ? 6.626 -4.857 42.892 1.00 69.99 305 GLY E C 1
ATOM 17814 O O . GLY E 2 305 ? 6.025 -4.219 43.762 1.00 49.95 305 GLY E O 1
ATOM 17815 N N . PHE E 2 306 ? 7.949 -4.951 42.869 1.00 54.73 306 PHE E N 1
ATOM 17816 C CA . PHE E 2 306 ? 8.771 -4.273 43.862 1.00 61.66 306 PHE E CA 1
ATOM 17817 C C . PHE E 2 306 ? 9.901 -3.478 43.215 1.00 58.72 306 PHE E C 1
ATOM 17818 O O . PHE E 2 306 ? 11.071 -3.835 43.354 1.00 71.68 306 PHE E O 1
ATOM 17826 N N . PRO E 2 307 ? 9.552 -2.371 42.537 1.00 78.56 307 PRO E N 1
ATOM 17827 C CA . PRO E 2 307 ? 10.511 -1.533 41.805 1.00 62.29 307 PRO E CA 1
ATOM 17828 C C . PRO E 2 307 ? 11.374 -0.636 42.700 1.00 63.31 307 PRO E C 1
ATOM 17829 O O . PRO E 2 307 ? 12.445 -0.213 42.270 1.00 93.81 307 PRO E O 1
ATOM 17833 N N . GLN E 2 308 ? 10.929 -0.362 43.920 1.00 72.86 308 GLN E N 1
ATOM 17834 C CA . GLN E 2 308 ? 11.689 0.499 44.829 1.00 72.68 308 GLN E CA 1
ATOM 17835 C C . GLN E 2 308 ? 12.949 -0.161 45.394 1.00 96.50 308 GLN E C 1
ATOM 17836 O O . GLN E 2 308 ? 13.995 0.482 45.492 1.00 114.32 308 GLN E O 1
ATOM 17842 N N . LEU E 2 309 ? 12.843 -1.435 45.766 1.00 96.10 309 LEU E N 1
ATOM 17843 C CA . LEU E 2 309 ? 13.967 -2.176 46.340 1.00 90.19 309 LEU E CA 1
ATOM 17844 C C . LEU E 2 309 ? 15.294 -1.786 45.707 1.00 87.33 309 LEU E C 1
ATOM 17845 O O . LEU E 2 309 ? 15.394 -1.666 44.488 1.00 71.72 309 LEU E O 1
ATOM 17850 N N . SER E 2 310 ? 16.316 -1.592 46.536 1.00 70.77 310 SER E N 1
ATOM 17851 C CA . SER E 2 310 ? 17.642 -1.284 46.020 1.00 71.38 310 SER E CA 1
ATOM 17852 C C . SER E 2 310 ? 18.200 -2.519 45.336 1.00 93.04 310 SER E C 1
ATOM 17853 O O . SER E 2 310 ? 17.841 -3.645 45.688 1.00 86.22 310 SER E O 1
ATOM 17856 N N . GLU E 2 311 ? 19.069 -2.307 44.353 1.00 90.60 311 GLU E N 1
ATOM 17857 C CA . GLU E 2 311 ? 19.700 -3.416 43.655 1.00 110.35 311 GLU E CA 1
ATOM 17858 C C . GLU E 2 311 ? 20.382 -4.338 44.663 1.00 102.93 311 GLU E C 1
ATOM 17859 O O . GLU E 2 311 ? 20.317 -5.561 44.546 1.00 98.64 311 GLU E O 1
ATOM 17865 N N . GLU E 2 312 ? 21.021 -3.741 45.664 1.00 101.80 312 GLU E N 1
ATOM 17866 C CA . GLU E 2 312 ? 21.708 -4.503 46.699 1.00 108.79 312 GLU E CA 1
ATOM 17867 C C . GLU E 2 312 ? 20.745 -5.427 47.445 1.00 99.56 312 GLU E C 1
ATOM 17868 O O . GLU E 2 312 ? 21.057 -6.589 47.706 1.00 77.61 312 GLU E O 1
ATOM 17874 N N . ASP E 2 313 ? 19.571 -4.909 47.786 1.00 104.80 313 ASP E N 1
ATOM 17875 C CA . ASP E 2 313 ? 18.560 -5.725 48.453 1.00 84.81 313 ASP E CA 1
ATOM 17876 C C . ASP E 2 313 ? 18.023 -6.843 47.559 1.00 71.88 313 ASP E C 1
ATOM 17877 O O . ASP E 2 313 ? 17.859 -7.971 48.021 1.00 76.57 313 ASP E O 1
ATOM 17882 N N . LEU E 2 314 ? 17.770 -6.534 46.284 1.00 71.74 314 LEU E N 1
ATOM 17883 C CA . LEU E 2 314 ? 17.223 -7.511 45.347 1.00 64.53 314 LEU E CA 1
ATOM 17884 C C . LEU E 2 314 ? 18.182 -8.684 45.155 1.00 63.75 314 LEU E C 1
ATOM 17885 O O . LEU E 2 314 ? 17.766 -9.845 45.138 1.00 70.62 314 LEU E O 1
ATOM 17890 N N . ASP E 2 315 ? 19.468 -8.380 45.015 1.00 63.99 315 ASP E N 1
ATOM 17891 C CA . ASP E 2 315 ? 20.462 -9.426 44.814 1.00 81.41 315 ASP E CA 1
ATOM 17892 C C . ASP E 2 315 ? 20.554 -10.287 46.072 1.00 80.48 315 ASP E C 1
ATOM 17893 O O . ASP E 2 315 ? 20.528 -11.517 46.003 1.00 77.16 315 ASP E O 1
ATOM 17898 N N . ALA E 2 316 ? 20.638 -9.635 47.225 1.00 74.33 316 ALA E N 1
ATOM 17899 C CA . ALA E 2 316 ? 20.647 -10.351 48.494 1.00 57.74 316 ALA E CA 1
ATOM 17900 C C . ALA E 2 316 ? 19.398 -11.224 48.635 1.00 72.11 316 ALA E C 1
ATOM 17901 O O . ALA E 2 316 ? 19.483 -12.377 49.055 1.00 74.93 316 ALA E O 1
ATOM 17903 N N . LEU E 2 317 ? 18.244 -10.670 48.272 1.00 63.16 317 LEU E N 1
ATOM 17904 C CA . LEU E 2 317 ? 16.975 -11.402 48.303 1.00 53.89 317 LEU E CA 1
ATOM 17905 C C . LEU E 2 317 ? 16.980 -12.626 47.375 1.00 68.37 317 LEU E C 1
ATOM 17906 O O . LEU E 2 317 ? 16.476 -13.692 47.735 1.00 61.75 317 LEU E O 1
ATOM 17911 N N . VAL E 2 318 ? 17.548 -12.471 46.183 1.00 67.00 318 VAL E N 1
ATOM 17912 C CA . VAL E 2 318 ? 17.635 -13.583 45.248 1.00 63.40 318 VAL E CA 1
ATOM 17913 C C . VAL E 2 318 ? 18.548 -14.691 45.777 1.00 63.36 318 VAL E C 1
ATOM 17914 O O . VAL E 2 318 ? 18.244 -15.875 45.641 1.00 79.02 318 VAL E O 1
ATOM 17918 N N . ARG E 2 319 ? 19.659 -14.312 46.396 1.00 61.97 319 ARG E N 1
ATOM 17919 C CA . ARG E 2 319 ? 20.550 -15.317 46.967 1.00 74.99 319 ARG E CA 1
ATOM 17920 C C . ARG E 2 319 ? 19.817 -16.129 48.031 1.00 77.16 319 ARG E C 1
ATOM 17921 O O . ARG E 2 319 ? 19.900 -17.357 48.058 1.00 73.32 319 ARG E O 1
ATOM 17929 N N . TYR E 2 320 ? 19.087 -15.437 48.899 1.00 73.69 320 TYR E N 1
ATOM 17930 C CA . TYR E 2 320 ? 18.312 -16.104 49.935 1.00 53.72 320 TYR E CA 1
ATOM 17931 C C . TYR E 2 320 ? 17.240 -17.034 49.340 1.00 66.44 320 TYR E C 1
ATOM 17932 O O . TYR E 2 320 ? 17.133 -18.199 49.727 1.00 73.67 320 TYR E O 1
ATOM 17941 N N . LEU E 2 321 ? 16.459 -16.526 48.392 1.00 59.34 321 LEU E N 1
ATOM 17942 C CA . LEU E 2 321 ? 15.457 -17.347 47.717 1.00 52.10 321 LEU E CA 1
ATOM 17943 C C . LEU E 2 321 ? 16.047 -18.608 47.085 1.00 64.94 321 LEU E C 1
ATOM 17944 O O . LEU E 2 321 ? 15.500 -19.699 47.250 1.00 71.93 321 LEU E O 1
ATOM 17949 N N . GLU E 2 322 ? 17.150 -18.463 46.356 1.00 56.64 322 GLU E N 1
ATOM 17950 C CA . GLU E 2 322 ? 17.755 -19.617 45.684 1.00 68.04 322 GLU E CA 1
ATOM 17951 C C . GLU E 2 322 ? 18.365 -20.610 46.674 1.00 65.71 322 GLU E C 1
ATOM 17952 O O . GLU E 2 322 ? 18.625 -21.763 46.327 1.00 80.83 322 GLU E O 1
ATOM 17958 N N . GLY E 2 323 ? 18.571 -20.163 47.909 1.00 55.70 323 GLY E N 1
ATOM 17959 C CA . GLY E 2 323 ? 19.074 -21.028 48.961 1.00 56.33 323 GLY E CA 1
ATOM 17960 C C . GLY E 2 323 ? 18.008 -21.874 49.638 1.00 59.33 323 GLY E C 1
ATOM 17961 O O . GLY E 2 323 ? 18.330 -22.814 50.364 1.00 62.43 323 GLY E O 1
ATOM 17962 N N . LEU E 2 324 ? 16.739 -21.542 49.414 1.00 53.13 324 LEU E N 1
ATOM 17963 C CA . LEU E 2 324 ? 15.636 -22.315 49.977 1.00 59.97 324 LEU E CA 1
ATOM 17964 C C . LEU E 2 324 ? 15.434 -23.635 49.235 1.00 53.14 324 LEU E C 1
ATOM 17965 O O . LEU E 2 324 ? 14.601 -23.726 48.322 1.00 61.00 324 LEU E O 1
ATOM 17970 N N . LYS E 2 325 ? 16.175 -24.661 49.636 1.00 69.37 325 LYS E N 1
ATOM 17971 C CA . LYS E 2 325 ? 16.126 -25.939 48.942 1.00 57.58 325 LYS E CA 1
ATOM 17972 C C . LYS E 2 325 ? 16.742 -27.072 49.735 1.00 65.57 325 LYS E C 1
ATOM 17973 O O . LYS E 2 325 ? 17.271 -26.873 50.827 1.00 63.50 325 LYS E O 1
ATOM 17979 N N . VAL E 2 326 ? 16.670 -28.266 49.162 1.00 75.12 326 VAL E N 1
ATOM 17980 C CA . VAL E 2 326 ? 17.397 -29.417 49.672 1.00 69.22 326 VAL E CA 1
ATOM 17981 C C . VAL E 2 326 ? 18.435 -29.846 48.643 1.00 64.95 326 VAL E C 1
ATOM 17982 O O . VAL E 2 326 ? 18.205 -29.739 47.435 1.00 80.40 326 VAL E O 1
ATOM 17986 N N . GLU E 2 327 ? 19.580 -30.323 49.127 1.00 61.53 327 GLU E N 1
ATOM 17987 C CA . GLU E 2 327 ? 20.715 -30.617 48.263 1.00 61.95 327 GLU E CA 1
ATOM 17988 C C . GLU E 2 327 ? 20.616 -31.975 47.577 1.00 79.90 327 GLU E C 1
ATOM 17989 O O . GLU E 2 327 ? 19.931 -32.877 48.065 1.00 71.29 327 GLU E O 1
ATOM 17995 N N . GLY E 2 328 ? 21.309 -32.107 46.443 1.00 76.16 328 GLY E N 1
ATOM 17996 C CA . GLY E 2 328 ? 21.478 -33.390 45.777 1.00 75.92 328 GLY E CA 1
ATOM 17997 C C . GLY E 2 328 ? 20.415 -33.780 44.764 1.00 98.58 328 GLY E C 1
ATOM 17998 O O . GLY E 2 328 ? 20.201 -34.969 44.508 1.00 90.43 328 GLY E O 1
ATOM 17999 N N . PHE E 2 329 ? 19.750 -32.787 44.180 1.00 75.65 329 PHE E N 1
ATOM 18000 C CA . PHE E 2 329 ? 18.722 -33.044 43.177 1.00 75.84 329 PHE E CA 1
ATOM 18001 C C . PHE E 2 329 ? 18.895 -32.155 41.949 1.00 91.69 329 PHE E C 1
ATOM 18002 O O . PHE E 2 329 ? 19.259 -30.985 42.061 1.00 90.41 329 PHE E O 1
ATOM 18010 N N . ASP E 2 330 ? 18.640 -32.722 40.775 1.00 81.32 330 ASP E N 1
ATOM 18011 C CA . ASP E 2 330 ? 18.750 -31.971 39.534 1.00 84.83 330 ASP E CA 1
ATOM 18012 C C . ASP E 2 330 ? 17.597 -32.315 38.604 1.00 86.18 330 ASP E C 1
ATOM 18013 O O . ASP E 2 330 ? 17.737 -33.125 37.682 1.00 78.25 330 ASP E O 1
ATOM 18018 N N . PHE E 2 331 ? 16.453 -31.690 38.856 1.00 73.49 331 PHE E N 1
ATOM 18019 C CA . PHE E 2 331 ? 15.238 -31.991 38.110 1.00 58.59 331 PHE E CA 1
ATOM 18020 C C . PHE E 2 331 ? 15.336 -31.577 36.646 1.00 75.48 331 PHE E C 1
ATOM 18021 O O . PHE E 2 331 ? 14.678 -32.164 35.786 1.00 64.45 331 PHE E O 1
ATOM 18029 N N . GLY E 2 332 ? 16.174 -30.583 36.364 1.00 68.29 332 GLY E N 1
ATOM 18030 C CA . GLY E 2 332 ? 16.375 -30.111 35.005 1.00 74.10 332 GLY E CA 1
ATOM 18031 C C . GLY E 2 332 ? 17.118 -31.070 34.092 1.00 82.11 332 GLY E C 1
ATOM 18032 O O . GLY E 2 332 ? 17.243 -30.818 32.895 1.00 90.83 332 GLY E O 1
ATOM 18033 N N . ALA E 2 333 ? 17.619 -32.168 34.650 1.00 86.69 333 ALA E N 1
ATOM 18034 C CA . ALA E 2 333 ? 18.365 -33.145 33.860 1.00 70.73 333 ALA E CA 1
ATOM 18035 C C . ALA E 2 333 ? 17.496 -34.339 33.444 1.00 64.66 333 ALA E C 1
ATOM 18036 O O . ALA E 2 333 ? 17.928 -35.201 32.682 1.00 92.55 333 ALA E O 1
ATOM 18038 N N . LEU E 2 334 ? 16.272 -34.385 33.958 1.00 69.98 334 LEU E N 1
ATOM 18039 C CA . LEU E 2 334 ? 15.322 -35.428 33.583 1.00 65.84 334 LEU E CA 1
ATOM 18040 C C . LEU E 2 334 ? 14.891 -35.271 32.122 1.00 86.26 334 LEU E C 1
ATOM 18041 O O . LEU E 2 334 ? 14.943 -34.165 31.571 1.00 72.98 334 LEU E O 1
ATOM 18046 N N . PRO E 2 335 ? 14.479 -36.383 31.483 1.00 82.44 335 PRO E N 1
ATOM 18047 C CA . PRO E 2 335 ? 13.925 -36.267 30.130 1.00 84.02 335 PRO E CA 1
ATOM 18048 C C . PRO E 2 335 ? 12.679 -35.392 30.167 1.00 70.78 335 PRO E C 1
ATOM 18049 O O . PRO E 2 335 ? 11.918 -35.431 31.136 1.00 75.39 335 PRO E O 1
ATOM 18053 N N . LYS E 2 336 ? 12.487 -34.604 29.119 1.00 71.39 336 LYS E N 1
ATOM 18054 C CA . LYS E 2 336 ? 11.448 -33.588 29.119 1.00 65.88 336 LYS E CA 1
ATOM 18055 C C . LYS E 2 336 ? 10.195 -33.983 28.344 1.00 66.31 336 LYS E C 1
ATOM 18056 O O . LYS E 2 336 ? 10.243 -34.233 27.141 1.00 70.62 336 LYS E O 1
ATOM 18062 N N . PHE E 2 337 ? 9.076 -34.030 29.067 1.00 61.37 337 PHE E N 1
ATOM 18063 C CA . PHE E 2 337 ? 7.798 -34.501 28.539 1.00 66.29 337 PHE E CA 1
ATOM 18064 C C . PHE E 2 337 ? 6.670 -33.507 28.816 1.00 73.81 337 PHE E C 1
ATOM 18065 O O . PHE E 2 337 ? 5.498 -33.872 28.764 1.00 71.85 337 PHE E O 1
ATOM 18084 N N . VAL F 3 2 ? -30.704 -49.330 34.482 1.00 77.64 2 VAL F N 1
ATOM 18085 C CA . VAL F 3 2 ? -32.132 -49.113 34.696 1.00 88.21 2 VAL F CA 1
ATOM 18086 C C . VAL F 3 2 ? -32.504 -47.632 34.653 1.00 92.99 2 VAL F C 1
ATOM 18087 O O . VAL F 3 2 ? -33.544 -47.259 34.105 1.00 67.85 2 VAL F O 1
ATOM 18091 N N . TYR F 3 3 ? -31.650 -46.790 35.228 1.00 83.88 3 TYR F N 1
ATOM 18092 C CA . TYR F 3 3 ? -31.909 -45.354 35.266 1.00 80.77 3 TYR F CA 1
ATOM 18093 C C . TYR F 3 3 ? -31.734 -44.701 33.898 1.00 82.45 3 TYR F C 1
ATOM 18094 O O . TYR F 3 3 ? -32.460 -43.761 33.551 1.00 59.35 3 TYR F O 1
ATOM 18103 N N . ILE F 3 4 ? -30.774 -45.199 33.123 1.00 68.28 4 ILE F N 1
ATOM 18104 C CA . ILE F 3 4 ? -30.561 -44.691 31.772 1.00 63.85 4 ILE F CA 1
ATOM 18105 C C . ILE F 3 4 ? -31.754 -45.020 30.879 1.00 77.27 4 ILE F C 1
ATOM 18106 O O . ILE F 3 4 ? -32.154 -44.210 30.038 1.00 71.48 4 ILE F O 1
ATOM 18111 N N . ALA F 3 5 ? -32.315 -46.213 31.063 1.00 63.79 5 ALA F N 1
ATOM 18112 C CA . ALA F 3 5 ? -33.513 -46.621 30.336 1.00 66.70 5 ALA F CA 1
ATOM 18113 C C . ALA F 3 5 ? -34.702 -45.770 30.767 1.00 81.03 5 ALA F C 1
ATOM 18114 O O . ALA F 3 5 ? -35.584 -45.462 29.958 1.00 67.09 5 ALA F O 1
ATOM 18116 N N . LEU F 3 6 ? -34.717 -45.389 32.043 1.00 56.28 6 LEU F N 1
ATOM 18117 C CA . LEU F 3 6 ? -35.777 -44.541 32.578 1.00 66.03 6 LEU F CA 1
ATOM 18118 C C . LEU F 3 6 ? -35.698 -43.144 31.964 1.00 65.19 6 LEU F C 1
ATOM 18119 O O . LEU F 3 6 ? -36.717 -42.506 31.686 1.00 60.36 6 LEU F O 1
ATOM 18124 N N . PHE F 3 7 ? -34.473 -42.681 31.748 1.00 55.81 7 PHE F N 1
ATOM 18125 C CA . PHE F 3 7 ? -34.236 -41.392 31.120 1.00 66.64 7 PHE F CA 1
ATOM 18126 C C . PHE F 3 7 ? -34.700 -41.432 29.673 1.00 67.75 7 PHE F C 1
ATOM 18127 O O . PHE F 3 7 ? -35.373 -40.513 29.198 1.00 63.22 7 PHE F O 1
ATOM 18135 N N . ALA F 3 8 ? -34.331 -42.505 28.978 1.00 55.72 8 ALA F N 1
ATOM 18136 C CA . ALA F 3 8 ? -34.754 -42.711 27.597 1.00 74.80 8 ALA F CA 1
ATOM 18137 C C . ALA F 3 8 ? -36.274 -42.733 27.518 1.00 59.08 8 ALA F C 1
ATOM 18138 O O . ALA F 3 8 ? -36.864 -42.085 26.660 1.00 57.49 8 ALA F O 1
ATOM 18140 N N . LEU F 3 9 ? -36.899 -43.471 28.430 1.00 58.59 9 LEU F N 1
ATOM 18141 C CA . LEU F 3 9 ? -38.357 -43.550 28.491 1.00 68.41 9 LEU F CA 1
ATOM 18142 C C . LEU F 3 9 ? -38.990 -42.176 28.694 1.00 69.80 9 LEU F C 1
ATOM 18143 O O . LEU F 3 9 ? -40.015 -41.860 28.089 1.00 68.04 9 LEU F O 1
ATOM 18148 N N . GLY F 3 10 ? -38.375 -41.361 29.545 1.00 70.56 10 GLY F N 1
ATOM 18149 C CA . GLY F 3 10 ? -38.840 -40.004 29.766 1.00 59.49 10 GLY F CA 1
ATOM 18150 C C . GLY F 3 10 ? -38.811 -39.169 28.500 1.00 61.11 10 GLY F C 1
ATOM 18151 O O . GLY F 3 10 ? -39.778 -38.477 28.173 1.00 58.02 10 GLY F O 1
ATOM 18152 N N . ALA F 3 11 ? -37.694 -39.235 27.785 1.00 50.58 11 ALA F N 1
ATOM 18153 C CA . ALA F 3 11 ? -37.541 -38.487 26.541 1.00 44.48 11 ALA F CA 1
ATOM 18154 C C . ALA F 3 11 ? -38.562 -38.936 25.494 1.00 72.68 11 ALA F C 1
ATOM 18155 O O . ALA F 3 11 ? -39.093 -38.121 24.739 1.00 48.39 11 ALA F O 1
ATOM 18157 N N . ALA F 3 12 ? -38.825 -40.238 25.449 1.00 50.88 12 ALA F N 1
ATOM 18158 C CA . ALA F 3 12 ? -39.782 -40.789 24.503 1.00 63.83 12 ALA F CA 1
ATOM 18159 C C . ALA F 3 12 ? -41.183 -40.273 24.808 1.00 66.21 12 ALA F C 1
ATOM 18160 O O . ALA F 3 12 ? -41.945 -39.955 23.895 1.00 63.23 12 ALA F O 1
ATOM 18162 N N . LEU F 3 13 ? -41.511 -40.173 26.092 1.00 46.63 13 LEU F N 1
ATOM 18163 C CA . LEU F 3 13 ? -42.838 -39.719 26.497 1.00 52.17 13 LEU F CA 1
ATOM 18164 C C . LEU F 3 13 ? -43.011 -38.237 26.211 1.00 59.42 13 LEU F C 1
ATOM 18165 O O . LEU F 3 13 ? -44.078 -37.799 25.773 1.00 61.52 13 LEU F O 1
ATOM 18170 N N . VAL F 3 14 ? -41.959 -37.466 26.468 1.00 48.42 14 VAL F N 1
ATOM 18171 C CA . VAL F 3 14 ? -41.955 -36.053 26.113 1.00 53.39 14 VAL F CA 1
ATOM 18172 C C . VAL F 3 14 ? -42.178 -35.911 24.605 1.00 70.13 14 VAL F C 1
ATOM 18173 O O . VAL F 3 14 ? -42.988 -35.097 24.156 1.00 54.24 14 VAL F O 1
ATOM 18177 N N . THR F 3 15 ? -41.466 -36.726 23.831 1.00 71.40 15 THR F N 1
ATOM 18178 C CA . THR F 3 15 ? -41.593 -36.713 22.379 1.00 75.90 15 THR F CA 1
ATOM 18179 C C . THR F 3 15 ? -43.009 -37.080 21.966 1.00 60.69 15 THR F C 1
ATOM 18180 O O . THR F 3 15 ? -43.643 -36.352 21.212 1.00 47.16 15 THR F O 1
ATOM 18184 N N . LEU F 3 16 ? -43.499 -38.208 22.474 1.00 47.38 16 LEU F N 1
ATOM 18185 C CA . LEU F 3 16 ? -44.831 -38.697 22.143 1.00 53.49 16 LEU F CA 1
ATOM 18186 C C . LEU F 3 16 ? -45.933 -37.678 22.446 1.00 73.62 16 LEU F C 1
ATOM 18187 O O . LEU F 3 16 ? -46.792 -37.408 21.600 1.00 50.59 16 LEU F O 1
ATOM 18192 N N . PHE F 3 17 ? -45.914 -37.117 23.650 1.00 54.16 17 PHE F N 1
ATOM 18193 C CA . PHE F 3 17 ? -46.940 -36.150 24.021 1.00 63.09 17 PHE F CA 1
ATOM 18194 C C . PHE F 3 17 ? -46.864 -34.852 23.217 1.00 65.51 17 PHE F C 1
ATOM 18195 O O . PHE F 3 17 ? -47.890 -34.223 22.951 1.00 62.35 17 PHE F O 1
ATOM 18203 N N . PHE F 3 18 ? -45.660 -34.453 22.818 1.00 46.07 18 PHE F N 1
ATOM 18204 C CA . PHE F 3 18 ? -45.537 -33.327 21.895 1.00 65.75 18 PHE F CA 1
ATOM 18205 C C . PHE F 3 18 ? -46.200 -33.653 20.558 1.00 66.65 18 PHE F C 1
ATOM 18206 O O . PHE F 3 18 ? -46.922 -32.829 19.995 1.00 63.54 18 PHE F O 1
ATOM 18214 N N . TYR F 3 19 ? -45.960 -34.861 20.057 1.00 56.93 19 TYR F N 1
ATOM 18215 C CA . TYR F 3 19 ? -46.570 -35.285 18.810 1.00 66.97 19 TYR F CA 1
ATOM 18216 C C . TYR F 3 19 ? -48.094 -35.308 18.901 1.00 67.10 19 TYR F C 1
ATOM 18217 O O . TYR F 3 19 ? -48.777 -34.765 18.037 1.00 58.54 19 TYR F O 1
ATOM 18226 N N . LEU F 3 20 ? -48.622 -35.929 19.953 1.00 49.26 20 LEU F N 1
ATOM 18227 C CA . LEU F 3 20 ? -50.067 -36.087 20.106 1.00 47.95 20 LEU F CA 1
ATOM 18228 C C . LEU F 3 20 ? -50.838 -34.772 20.074 1.00 58.33 20 LEU F C 1
ATOM 18229 O O . LEU F 3 20 ? -51.996 -34.732 19.659 1.00 80.55 20 LEU F O 1
ATOM 18234 N N . ILE F 3 21 ? -50.198 -33.697 20.511 1.00 49.41 21 ILE F N 1
ATOM 18235 C CA . ILE F 3 21 ? -50.896 -32.428 20.691 1.00 51.53 21 ILE F CA 1
ATOM 18236 C C . ILE F 3 21 ? -50.527 -31.369 19.637 1.00 47.91 21 ILE F C 1
ATOM 18237 O O . ILE F 3 21 ? -51.218 -30.359 19.503 1.00 59.57 21 ILE F O 1
ATOM 18242 N N . LEU F 3 22 ? -49.456 -31.602 18.881 1.00 47.40 22 LEU F N 1
ATOM 18243 C CA . LEU F 3 22 ? -48.954 -30.575 17.966 1.00 49.65 22 LEU F CA 1
ATOM 18244 C C . LEU F 3 22 ? -48.882 -30.961 16.486 1.00 58.11 22 LEU F C 1
ATOM 18245 O O . LEU F 3 22 ? -48.461 -30.150 15.655 1.00 61.07 22 LEU F O 1
ATOM 18250 N N . ASN F 3 23 ? -49.278 -32.184 16.151 1.00 72.14 23 ASN F N 1
ATOM 18251 C CA . ASN F 3 23 ? -49.337 -32.582 14.748 1.00 69.62 23 ASN F CA 1
ATOM 18252 C C . ASN F 3 23 ? -50.462 -31.835 14.022 1.00 64.36 23 ASN F C 1
ATOM 18253 O O . ASN F 3 23 ? -51.426 -31.397 14.650 1.00 62.87 23 ASN F O 1
ATOM 18258 N N . PRO F 3 24 ? -50.328 -31.674 12.696 1.00 85.28 24 PRO F N 1
ATOM 18259 C CA . PRO F 3 24 ? -51.254 -30.885 11.868 1.00 77.91 24 PRO F CA 1
ATOM 18260 C C . PRO F 3 24 ? -52.714 -31.316 11.983 1.00 70.23 24 PRO F C 1
ATOM 18261 O O . PRO F 3 24 ? -53.598 -30.461 12.010 1.00 79.61 24 PRO F O 1
ATOM 18265 N N . ARG F 3 25 ? -52.963 -32.619 12.039 1.00 74.75 25 ARG F N 1
ATOM 18266 C CA . ARG F 3 25 ? -54.331 -33.131 12.105 1.00 73.26 25 ARG F CA 1
ATOM 18267 C C . ARG F 3 25 ? -55.028 -32.772 13.416 1.00 85.91 25 ARG F C 1
ATOM 18268 O O . ARG F 3 25 ? -56.195 -32.377 13.411 1.00 65.66 25 ARG F O 1
ATOM 18276 N N . VAL F 3 26 ? -54.318 -32.907 14.536 1.00 55.35 26 VAL F N 1
ATOM 18277 C CA . VAL F 3 26 ? -54.913 -32.608 15.833 1.00 76.15 26 VAL F CA 1
ATOM 18278 C C . VAL F 3 26 ? -55.166 -31.107 15.993 1.00 72.30 26 VAL F C 1
ATOM 18279 O O . VAL F 3 26 ? -56.127 -30.697 16.645 1.00 68.08 26 VAL F O 1
ATOM 18283 N N . LEU F 3 27 ? -54.313 -30.284 15.388 1.00 65.26 27 LEU F N 1
ATOM 18284 C CA . LEU F 3 27 ? -54.453 -28.837 15.528 1.00 71.11 27 LEU F CA 1
ATOM 18285 C C . LEU F 3 27 ? -55.644 -28.267 14.745 1.00 86.33 27 LEU F C 1
ATOM 18286 O O . LEU F 3 27 ? -56.057 -27.132 14.983 1.00 98.69 27 LEU F O 1
ATOM 18291 N N . THR F 3 28 ? -56.196 -29.051 13.820 1.00 74.21 28 THR F N 1
ATOM 18292 C CA . THR F 3 28 ? -57.394 -28.638 13.087 1.00 95.62 28 THR F CA 1
ATOM 18293 C C . THR F 3 28 ? -58.671 -28.876 13.899 1.00 92.99 28 THR F C 1
ATOM 18294 O O . THR F 3 28 ? -59.745 -28.415 13.519 1.00 86.44 28 THR F O 1
ATOM 18298 N N . THR F 3 29 ? -58.545 -29.600 15.010 1.00 99.95 29 THR F N 1
ATOM 18299 C CA . THR F 3 29 ? -59.665 -29.847 15.916 1.00 98.09 29 THR F CA 1
ATOM 18300 C C . THR F 3 29 ? -60.338 -28.540 16.314 1.00 97.67 29 THR F C 1
ATOM 18301 O O . THR F 3 29 ? -59.666 -27.563 16.642 1.00 101.72 29 THR F O 1
ATOM 18305 N N . GLU F 3 30 ? -61.667 -28.525 16.294 1.00 101.10 30 GLU F N 1
ATOM 18306 C CA . GLU F 3 30 ? -62.410 -27.316 16.632 1.00 118.00 30 GLU F CA 1
ATOM 18307 C C . GLU F 3 30 ? -63.178 -27.453 17.944 1.00 118.09 30 GLU F C 1
ATOM 18308 O O . GLU F 3 30 ? -63.508 -28.557 18.370 1.00 94.92 30 GLU F O 1
ATOM 18314 N N . GLY F 3 31 ? -63.448 -26.318 18.580 1.00 128.30 31 GLY F N 1
ATOM 18315 C CA . GLY F 3 31 ? -64.123 -26.295 19.863 1.00 130.70 31 GLY F CA 1
ATOM 18316 C C . GLY F 3 31 ? -63.370 -25.435 20.858 1.00 144.64 31 GLY F C 1
ATOM 18317 O O . GLY F 3 31 ? -62.140 -25.421 20.862 1.00 140.09 31 GLY F O 1
ATOM 18318 N N . GLU F 3 32 ? -64.105 -24.711 21.700 1.00 163.61 32 GLU F N 1
ATOM 18319 C CA . GLU F 3 32 ? -63.489 -23.854 22.710 1.00 156.83 32 GLU F CA 1
ATOM 18320 C C . GLU F 3 32 ? -62.713 -24.692 23.719 1.00 137.01 32 GLU F C 1
ATOM 18321 O O . GLU F 3 32 ? -61.844 -24.181 24.429 1.00 156.96 32 GLU F O 1
ATOM 18327 N N . THR F 3 33 ? -63.033 -25.982 23.770 1.00 82.27 33 THR F N 1
ATOM 18328 C CA . THR F 3 33 ? -62.446 -26.900 24.748 1.00 98.10 33 THR F CA 1
ATOM 18329 C C . THR F 3 33 ? -61.060 -27.417 24.355 1.00 90.73 33 THR F C 1
ATOM 18330 O O . THR F 3 33 ? -60.338 -27.967 25.191 1.00 87.52 33 THR F O 1
ATOM 18334 N N . PHE F 3 34 ? -60.696 -27.259 23.086 1.00 75.04 34 PHE F N 1
ATOM 18335 C CA . PHE F 3 34 ? -59.385 -27.703 22.629 1.00 95.96 34 PHE F CA 1
ATOM 18336 C C . PHE F 3 34 ? -58.265 -26.877 23.261 1.00 85.79 34 PHE F C 1
ATOM 18337 O O . PHE F 3 34 ? -57.199 -27.406 23.553 1.00 76.13 34 PHE F O 1
ATOM 18345 N N . ASP F 3 35 ? -58.513 -25.586 23.472 1.00 89.61 35 ASP F N 1
ATOM 18346 C CA . ASP F 3 35 ? -57.546 -24.718 24.135 1.00 104.04 35 ASP F CA 1
ATOM 18347 C C . ASP F 3 35 ? -57.174 -25.274 25.506 1.00 90.30 35 ASP F C 1
ATOM 18348 O O . ASP F 3 35 ? -56.003 -25.263 25.899 1.00 65.37 35 ASP F O 1
ATOM 18353 N N . LEU F 3 36 ? -58.178 -25.757 26.233 1.00 67.50 36 LEU F N 1
ATOM 18354 C CA . LEU F 3 36 ? -57.942 -26.333 27.552 1.00 86.63 36 LEU F CA 1
ATOM 18355 C C . LEU F 3 36 ? -57.171 -27.648 27.443 1.00 80.02 36 LEU F C 1
ATOM 18356 O O . LEU F 3 36 ? -56.212 -27.877 28.178 1.00 67.97 36 LEU F O 1
ATOM 18361 N N . ARG F 3 37 ? -57.589 -28.501 26.514 1.00 69.44 37 ARG F N 1
ATOM 18362 C CA . ARG F 3 37 ? -56.879 -29.743 26.229 1.00 76.49 37 ARG F CA 1
ATOM 18363 C C . ARG F 3 37 ? -55.400 -29.481 25.919 1.00 75.08 37 ARG F C 1
ATOM 18364 O O . ARG F 3 37 ? -54.512 -30.054 26.553 1.00 58.83 37 ARG F O 1
ATOM 18372 N N . PHE F 3 38 ? -55.151 -28.614 24.939 1.00 70.37 38 PHE F N 1
ATOM 18373 C CA . PHE F 3 38 ? -53.799 -28.235 24.544 1.00 68.23 38 PHE F CA 1
ATOM 18374 C C . PHE F 3 38 ? -52.967 -27.809 25.749 1.00 75.33 38 PHE F C 1
ATOM 18375 O O . PHE F 3 38 ? -51.837 -28.265 25.926 1.00 82.90 38 PHE F O 1
ATOM 18383 N N . VAL F 3 39 ? -53.534 -26.938 26.578 1.00 73.84 39 VAL F N 1
ATOM 18384 C CA . VAL F 3 39 ? -52.807 -26.381 27.719 1.00 83.87 39 VAL F CA 1
ATOM 18385 C C . VAL F 3 39 ? -52.528 -27.407 28.819 1.00 65.96 39 VAL F C 1
ATOM 18386 O O . VAL F 3 39 ? -51.464 -27.386 29.444 1.00 85.85 39 VAL F O 1
ATOM 18390 N N . LEU F 3 40 ? -53.473 -28.308 29.056 1.00 61.73 40 LEU F N 1
ATOM 18391 C CA . LEU F 3 40 ? -53.249 -29.383 30.018 1.00 69.81 40 LEU F CA 1
ATOM 18392 C C . LEU F 3 40 ? -52.140 -30.364 29.588 1.00 73.94 40 LEU F C 1
ATOM 18393 O O . LEU F 3 40 ? -51.425 -30.911 30.428 1.00 62.82 40 LEU F O 1
ATOM 18398 N N . PHE F 3 41 ? -51.999 -30.583 28.283 1.00 53.26 41 PHE F N 1
ATOM 18399 C CA . PHE F 3 41 ? -50.865 -31.341 27.767 1.00 66.57 41 PHE F CA 1
ATOM 18400 C C . PHE F 3 41 ? -49.546 -30.644 28.104 1.00 80.43 41 PHE F C 1
ATOM 18401 O O . PHE F 3 41 ? -48.584 -31.292 28.519 1.00 62.27 41 PHE F O 1
ATOM 18409 N N . MET F 3 42 ? -49.509 -29.325 27.921 1.00 67.97 42 MET F N 1
ATOM 18410 C CA . MET F 3 42 ? -48.332 -28.532 28.264 1.00 65.02 42 MET F CA 1
ATOM 18411 C C . MET F 3 42 ? -48.000 -28.689 29.746 1.00 75.40 42 MET F C 1
ATOM 18412 O O . MET F 3 42 ? -46.834 -28.823 30.124 1.00 55.39 42 MET F O 1
ATOM 18417 N N . LEU F 3 43 ? -49.028 -28.674 30.587 1.00 49.28 43 LEU F N 1
ATOM 18418 C CA . LEU F 3 43 ? -48.822 -28.887 32.015 1.00 55.08 43 LEU F CA 1
ATOM 18419 C C . LEU F 3 43 ? -48.119 -30.220 32.254 1.00 56.41 43 LEU F C 1
ATOM 18420 O O . LEU F 3 43 ? -47.160 -30.306 33.020 1.00 71.78 43 LEU F O 1
ATOM 18425 N N . LEU F 3 44 ? -48.611 -31.258 31.588 1.00 58.38 44 LEU F N 1
ATOM 18426 C CA . LEU F 3 44 ? -48.042 -32.593 31.697 1.00 60.30 44 LEU F CA 1
ATOM 18427 C C . LEU F 3 44 ? -46.629 -32.651 31.113 1.00 53.86 44 LEU F C 1
ATOM 18428 O O . LEU F 3 44 ? -45.767 -33.355 31.627 1.00 55.58 44 LEU F O 1
ATOM 18433 N N . LEU F 3 45 ? -46.402 -31.905 30.036 1.00 53.95 45 LEU F N 1
ATOM 18434 C CA . LEU F 3 45 ? -45.094 -31.854 29.394 1.00 60.46 45 LEU F CA 1
ATOM 18435 C C . LEU F 3 45 ? -44.049 -31.205 30.300 1.00 65.34 45 LEU F C 1
ATOM 18436 O O . LEU F 3 45 ? -42.895 -31.629 30.319 1.00 48.50 45 LEU F O 1
ATOM 18441 N N . ILE F 3 46 ? -44.454 -30.182 31.048 1.00 58.41 46 ILE F N 1
ATOM 18442 C CA . ILE F 3 46 ? -43.564 -29.555 32.013 1.00 56.00 46 ILE F CA 1
ATOM 18443 C C . ILE F 3 46 ? -43.096 -30.577 33.048 1.00 51.91 46 ILE F C 1
ATOM 18444 O O . ILE F 3 46 ? -41.892 -30.705 33.318 1.00 46.86 46 ILE F O 1
ATOM 18449 N N . LEU F 3 47 ? -44.047 -31.313 33.612 1.00 47.84 47 LEU F N 1
ATOM 18450 C CA . LEU F 3 47 ? -43.726 -32.344 34.595 1.00 65.84 47 LEU F CA 1
ATOM 18451 C C . LEU F 3 47 ? -42.814 -33.424 34.007 1.00 63.05 47 LEU F C 1
ATOM 18452 O O . LEU F 3 47 ? -41.812 -33.781 34.615 1.00 50.78 47 LEU F O 1
ATOM 18457 N N . LEU F 3 48 ? -43.162 -33.937 32.826 1.00 51.30 48 LEU F N 1
ATOM 18458 C CA . LEU F 3 48 ? -42.369 -34.990 32.196 1.00 54.95 48 LEU F CA 1
ATOM 18459 C C . LEU F 3 48 ? -40.945 -34.531 31.916 1.00 57.44 48 LEU F C 1
ATOM 18460 O O . LEU F 3 48 ? -39.985 -35.194 32.307 1.00 50.86 48 LEU F O 1
ATOM 18465 N N . ALA F 3 49 ? -40.817 -33.393 31.242 1.00 40.29 49 ALA F N 1
ATOM 18466 C CA . ALA F 3 49 ? -39.512 -32.833 30.921 1.00 50.50 49 ALA F CA 1
ATOM 18467 C C . ALA F 3 49 ? -38.671 -32.511 32.176 1.00 48.58 49 ALA F C 1
ATOM 18468 O O . ALA F 3 49 ? -37.502 -32.885 32.262 1.00 59.04 49 ALA F O 1
ATOM 18470 N N . ALA F 3 50 ? -39.268 -31.829 33.152 1.00 43.38 50 ALA F N 1
ATOM 18471 C CA . ALA F 3 50 ? -38.539 -31.484 34.373 1.00 50.78 50 ALA F CA 1
ATOM 18472 C C . ALA F 3 50 ? -38.035 -32.737 35.071 1.00 50.33 50 ALA F C 1
ATOM 18473 O O . ALA F 3 50 ? -36.857 -32.823 35.430 1.00 43.98 50 ALA F O 1
ATOM 18475 N N . GLY F 3 51 ? -38.926 -33.708 35.260 1.00 46.58 51 GLY F N 1
ATOM 18476 C CA . GLY F 3 51 ? -38.566 -34.948 35.930 1.00 58.55 51 GLY F CA 1
ATOM 18477 C C . GLY F 3 51 ? -37.490 -35.728 35.191 1.00 63.73 51 GLY F C 1
ATOM 18478 O O . GLY F 3 51 ? -36.587 -36.310 35.792 1.00 57.72 51 GLY F O 1
ATOM 18479 N N . THR F 3 52 ? -37.575 -35.735 33.870 1.00 47.13 52 THR F N 1
ATOM 18480 C CA . THR F 3 52 ? -36.602 -36.465 33.074 1.00 49.05 52 THR F CA 1
ATOM 18481 C C . THR F 3 52 ? -35.219 -35.854 33.253 1.00 46.77 52 THR F C 1
ATOM 18482 O O . THR F 3 52 ? -34.244 -36.568 33.500 1.00 51.51 52 THR F O 1
ATOM 18486 N N . VAL F 3 53 ? -35.141 -34.529 33.149 1.00 52.14 53 VAL F N 1
ATOM 18487 C CA . VAL F 3 53 ? -33.868 -33.829 33.315 1.00 46.60 53 VAL F CA 1
ATOM 18488 C C . VAL F 3 53 ? -33.347 -33.909 34.756 1.00 50.68 53 VAL F C 1
ATOM 18489 O O . VAL F 3 53 ? -32.147 -34.104 34.988 1.00 53.90 53 VAL F O 1
ATOM 18493 N N . ALA F 3 54 ? -34.251 -33.771 35.720 1.00 45.42 54 ALA F N 1
ATOM 18494 C CA . ALA F 3 54 ? -33.870 -33.866 37.125 1.00 57.02 54 ALA F CA 1
ATOM 18495 C C . ALA F 3 54 ? -33.259 -35.233 37.411 1.00 59.00 54 ALA F C 1
ATOM 18496 O O . ALA F 3 54 ? -32.246 -35.335 38.100 1.00 56.34 54 ALA F O 1
ATOM 18498 N N . LEU F 3 55 ? -33.879 -36.276 36.865 1.00 58.83 55 LEU F N 1
ATOM 18499 C CA . LEU F 3 55 ? -33.378 -37.639 37.007 1.00 54.68 55 LEU F CA 1
ATOM 18500 C C . LEU F 3 55 ? -31.902 -37.717 36.646 1.00 55.52 55 LEU F C 1
ATOM 18501 O O . LEU F 3 55 ? -31.088 -38.194 37.435 1.00 49.18 55 LEU F O 1
ATOM 18506 N N . MET F 3 56 ? -31.561 -37.237 35.453 1.00 42.54 56 MET F N 1
ATOM 18507 C CA . MET F 3 56 ? -30.177 -37.295 34.987 1.00 58.46 56 MET F CA 1
ATOM 18508 C C . MET F 3 56 ? -29.206 -36.482 35.853 1.00 49.17 56 MET F C 1
ATOM 18509 O O . MET F 3 56 ? -28.085 -36.926 36.111 1.00 59.30 56 MET F O 1
ATOM 18514 N N . LEU F 3 57 ? -29.628 -35.295 36.286 1.00 48.32 57 LEU F N 1
ATOM 18515 C CA . LEU F 3 57 ? -28.801 -34.481 37.185 1.00 55.44 57 LEU F CA 1
ATOM 18516 C C . LEU F 3 57 ? -28.481 -35.230 38.482 1.00 42.33 57 LEU F C 1
ATOM 18517 O O . LEU F 3 57 ? -27.350 -35.185 38.966 1.00 51.01 57 LEU F O 1
ATOM 18522 N N . LEU F 3 58 ? -29.477 -35.917 39.042 1.00 41.43 58 LEU F N 1
ATOM 18523 C CA . LEU F 3 58 ? -29.260 -36.709 40.251 1.00 57.58 58 LEU F CA 1
ATOM 18524 C C . LEU F 3 58 ? -28.340 -37.908 39.991 1.00 61.16 58 LEU F C 1
ATOM 18525 O O . LEU F 3 58 ? -27.465 -38.210 40.801 1.00 60.82 58 LEU F O 1
ATOM 18530 N N . ILE F 3 59 ? -28.526 -38.577 38.858 1.00 58.04 59 ILE F N 1
ATOM 18531 C CA . ILE F 3 59 ? -27.603 -39.633 38.451 1.00 53.17 59 ILE F CA 1
ATOM 18532 C C . ILE F 3 59 ? -26.172 -39.096 38.412 1.00 62.47 59 ILE F C 1
ATOM 18533 O O . ILE F 3 59 ? -25.223 -39.814 38.725 1.00 55.81 59 ILE F O 1
ATOM 18538 N N . GLY F 3 60 ? -26.027 -37.827 38.032 1.00 49.12 60 GLY F N 1
ATOM 18539 C CA . GLY F 3 60 ? -24.724 -37.184 37.978 1.00 34.31 60 GLY F CA 1
ATOM 18540 C C . GLY F 3 60 ? -24.008 -37.153 39.322 1.00 56.71 60 GLY F C 1
ATOM 18541 O O . GLY F 3 60 ? -22.777 -37.107 39.379 1.00 54.96 60 GLY F O 1
ATOM 18542 N N . LYS F 3 61 ? -24.779 -37.183 40.408 1.00 63.30 61 LYS F N 1
ATOM 18543 C CA . LYS F 3 61 ? -24.217 -37.138 41.758 1.00 64.83 61 LYS F CA 1
ATOM 18544 C C . LYS F 3 61 ? -24.201 -38.501 42.433 1.00 54.70 61 LYS F C 1
ATOM 18545 O O . LYS F 3 61 ? -23.735 -38.634 43.560 1.00 72.09 61 LYS F O 1
ATOM 18551 N N . ALA F 3 62 ? -24.704 -39.514 41.738 1.00 58.36 62 ALA F N 1
ATOM 18552 C CA . ALA F 3 62 ? -24.752 -40.862 42.295 1.00 68.38 62 ALA F CA 1
ATOM 18553 C C . ALA F 3 62 ? -23.486 -41.649 41.971 1.00 68.16 62 ALA F C 1
ATOM 18554 O O . ALA F 3 62 ? -23.498 -42.547 41.128 1.00 75.49 62 ALA F O 1
ATOM 18556 N N . HIS F 3 63 ? -22.393 -41.307 42.644 1.00 80.46 63 HIS F N 1
ATOM 18557 C CA . HIS F 3 63 ? -21.119 -41.987 42.429 1.00 99.43 63 HIS F CA 1
ATOM 18558 C C . HIS F 3 63 ? -21.146 -43.414 42.968 1.00 87.20 63 HIS F C 1
ATOM 18559 O O . HIS F 3 63 ? -21.889 -43.717 43.901 1.00 83.94 63 HIS F O 1
#

CATH classification: 1.20.210.10 (+2 more: 1.10.287.70, 1.20.120.80)

Radius of gyration: 48.32 Å; Cα contacts (8 Å, |Δi|>4): 4434; chains: 6; bounding box: 112×72×158 Å

Solvent-accessible surface area: 81354 Å² total

Sequence (2323 aa):
WAVLWDLLTTVDHKKIGLMYTATAFFAFALAGVFSLLIRTQLAVPNNQFLTGEQYNQILTLHGATMLFFFIIQAGLTGFGNFVVPLMLGARDDVALPRVNAFSYWAFLGAIVLALMSYFFPGGAPSVGWTFYYPFSAQSESGVDFYLAAILLLGFSSLLGNANFVATIYNLRAQGMSLWKMPIYVWSVFAASVLNLFSLAGLTAATLLVLLERKIGLSWFNPAVGGDPVLFQQFFWFYSHPTVYVMLLPYLGILAEVASTFARKPLFGYRQMVWAQMGIVVLGTMVWAHHMFTVGESTLFQIAFAFFTALIAVPTGVKLFNIIGTLWGGKLQMKTPLYWVLGFIFNFLLGGITGVMLSMTPLDYQFHDSYFVVAHFHNVLMAGSGFGAFAGLYYWWPKMTGRMYDERLGRLHFWLFLVGYLLTFLPQYALGYLGMPRRYYTYNADIAGWPELNLLSTIGAYILGLGGLVWIYTMWKSLRSGPKAPDNPWGGYTLEWLTASPPKAHNFDVKLPTEFPSERPLYDWKKKGVELKPEDPAHIHLPNSSFWPFYSAATLFAFFVAVAALPVPNVWMWVFLALFAYGLVRWALEDEYSHPVEHHTVTGKSNAWMGMAWFIVSEVGLFAILIAGYLYLRLSGAATPPEERPALWLALLNTFLLVSSSFTVHFAHHDLRRGRFNPFRFGLLVTIILGVLFFLVQSWEFYQFYHHSSWQENLWTAAFFTIVGLHGLHVVIGGFGLILAYLQALRGKITLHNHGTLEAASMYWHLVDAVWLVIVTIFYVWAHRVAITHPGGSFNQEVAFLFPWVYFFSFLIFLVVAGSLAYVTWKFRARPEDQEEPPQIHGNDRLEVVWTLIPLAIVFVLFGLTAKALIQVNRPIPGAMKVEVTGYQFWWDFHYPELGLRNSNELVLPAGVPVELEITSKDVIHSFWVPGLAGKRDAIPGQTTRISFEPKEPGLYYGFCAELCGASHARMLFRVVVLPKEEFDRFVEAAKASPAPVADERGQQVFQQNCAACHGVARSMPPAVIGPELGLWGNRTSLGAGIVENTPENLKAWIRDPAGMKPGVKMPGFPQLSEEDLDALVRYLEGLKVEGFDFGALPKFVYIALFALGAALVTLFFYLILNPRVLTTEGETFDLRFVLFMLLLILLAAGTVALMLLIGKAHHWAVLWDLLTTVDHKKIGLMYTATAFFAFALAGVFSLLIRTQLAVPNNQFLTGEQYNQILTLHGATMLFFFIIQAGLTGFGNFVVPLMLGARDVALPRVNAFSYWAFLGAIVLALMSYFFPGGAPSVGWTFYYPFSAQSESGVDFYLAAILLLGFSSLLGNANFVATIYNLRAQGMSLWKMPIYVWSVFAASVLNLFSLAGLTAATLLVLLERKIGLSWFNPAVGGDPVLFQQFFWFYSHPTVYVMLLPYLGILAEVASTFARKPLFGYRQMVWAQMGIVVLGTMVWAHHMFTVGESTLFQIAFAFFTALIAVPTGVKLFNIIGTLWGGKLQMKTPLYWVLGFIFNFLLGGITGVMLSMTPLDYQFHDSYFVVAHFHNVLMAGSGFGAFAGLYYWWPKMTGRMYDERLGRLHFWLFLVGYLLTFLPQYALGYLGMPRRYYTYNADIAGWPELNLLSTIGAYILGLGGLVWIYTMWKSLRSGPKAPDNPWGGYTLEWLTASPPKAHNFDVKLPTEFPSERPLYDWKKKGVELKPEDPAHIHLPNSSFWPFYSAATLFAFFVAVAALPVPNVWMWVFLALFAYGLVRWALEDEYSHPVEHHTVTGKSNAWMGMAWFIVSEVGLFAILIAGYLYLRLSGAATPPEERPALWLALLNTFLLVSSSFTVHFAHHDLRRGRFNPFRFGLLVTIILGVLFFLVQSWEFYQFYHHSSWQENLWTAAFFTIVGLHGLHVVIGGFGLILAYLQALRGKITLHNHGTLEAASMYWHLVDAVWLVIVTIFYVWAHRVAITHPGGSFNQEVAFLFPWVYFFSFLIFLVVAGSLAYVTWKFRARPEDQEEPPQIHGNDRLEVVWTLIPLAIVFVLFGLTAKALIQVNRPIPGAMKVEVTGYQFWWDFHYPELGLRNSNELVLPAGVPVELEITSKDVIHSFWVPGLAGKRDAIPGQTTRISFEPKEPGLYYGFCAELCGASHARMLFRVVVLPKEEFDRFVEAAKASPAPVADERGQQVFQQNCAACHGVARSMPPAVIGPELGLWGNRTSLGAGIVENTPENLKAWIRDPAGMKPGVKMPGFPQLSEEDLDALVRYLEGLKVEGFDFGALPKFVYIALFALGAALVTLFFYLILNPRVLTTEGETFDLRFVLFMLLLILLAAGTVALMLLIGKAH

Organism: Thermus thermophilus (strain ATCC 27634 / DSM 579 / HB8) (NCBI:txid300852)

InterPro domains:
  IPR000298 Cytochrome c oxidase subunit III-like [PF00510] (550-791)
  IPR000298 Cytochrome c oxidase subunit III-like [PS50253] (545-791)
  IPR000883 Cytochrome c oxidase subunit I [PF00115] (26-472)
  IPR000883 Cytochrome c oxidase subunit I [PR01165] (17-42)
  IPR000883 Cytochrome c oxidase subunit I [PR01165] (64-87)
  IPR000883 Cytochrome c oxidase subunit I [PR01165] (92-116)
  IPR000883 Cytochrome c oxidase subunit I [PR01165] (135-147)
  IPR000883 Cytochrome c oxidase subunit I [PR01165] (164-182)
  IPR000883 Cytochrome c oxidase subunit I [PR01165] (193-212)
  IPR000883 Cytochrome c oxidase subunit I [PR01165] (244-265)
  IPR000883 Cytochrome c oxidase subunit I [PR01165] (290-305)
  IPR000883 Cytochrome c oxidase subunit I [PR01165] (314-335)
  IPR000883 Cytochrome c oxidase subunit I [PR01165] (349-367)
  IPR000883 Cytochrome c oxidase subunit I [PR01165] (377-396)
  IPR000883 Cytochrome c oxidase subunit I [PR01165] (427-448)
  IPR000883 Cytochrome c oxidase subunit I [PTHR10422] (13-518)
  IPR013833 Cytochrome c oxidase, subunit III, 4-helical bundle [G3DSA:1.20.120.80] (608-791)
  IPR014241 Cytochrome c oxidase, subunit I bacterial type [TIGR02891] (19-519)
  IPR023615 Cytochrome c oxidase, subunit I, copper-binding site [PS00077] (246-300)
  IPR023616 Cytochrome c oxidase-like, subunit I domain [PS50855] (10-525)

B-factor: mean 58.08, std 22.87, range [18.52, 212.6]